Protein AF-0000000079284996 (afdb_homodimer)

Solvent-accessible surface area (backbone atoms only — not comparable to full-atom values): 95114 Å² total; per-residue (Å²): 132,83,78,77,76,72,72,73,71,75,72,60,31,61,70,54,76,62,51,34,72,75,39,81,45,36,42,84,27,94,88,37,58,34,22,36,20,32,66,72,61,72,42,75,44,72,19,29,84,60,35,70,57,39,52,53,51,49,57,68,33,69,66,35,41,53,39,45,48,48,43,57,64,40,41,66,50,53,74,58,47,68,51,85,76,49,47,46,47,47,47,24,48,50,51,49,35,48,50,35,54,68,68,50,50,65,53,66,59,29,47,57,46,34,54,29,44,29,68,38,30,71,75,16,70,48,35,66,65,45,76,40,32,32,67,43,36,49,34,35,35,38,46,48,9,49,51,43,38,49,54,51,46,57,47,44,57,75,36,60,27,14,40,34,50,51,82,41,40,79,66,70,9,62,40,38,38,32,45,38,32,39,22,25,63,36,78,91,70,55,37,59,36,68,32,46,62,41,57,43,69,54,83,64,70,88,41,13,64,52,52,38,47,54,56,51,48,58,31,55,77,62,64,33,55,56,77,31,40,49,20,42,33,26,57,74,47,55,48,40,56,22,81,82,57,5,25,50,39,58,49,36,72,70,25,73,65,39,43,77,42,62,22,52,55,61,48,44,35,49,32,54,50,53,16,48,66,61,37,98,58,66,65,64,62,59,45,50,50,54,35,59,69,37,52,71,29,31,63,53,40,39,52,43,48,54,36,13,57,74,66,70,35,77,92,68,79,79,48,80,61,49,78,92,45,48,63,49,36,53,63,26,50,55,45,47,63,64,38,39,69,29,50,42,54,44,23,38,49,57,41,53,76,52,62,75,59,68,63,54,66,70,57,58,70,51,74,74,78,74,73,79,73,74,78,77,76,76,85,89,82,90,81,81,86,87,76,85,83,78,77,84,83,90,86,81,90,84,90,80,83,90,81,84,88,81,89,80,85,89,81,88,84,93,83,86,91,85,90,77,84,88,85,92,85,93,90,86,88,86,80,83,84,87,81,83,84,80,84,86,83,83,84,85,81,82,87,80,86,85,85,87,89,91,83,90,82,87,81,85,76,84,86,80,88,83,75,89,72,78,87,78,81,73,86,79,77,78,72,77,79,79,76,69,78,78,85,76,82,74,78,78,78,77,74,78,80,78,78,76,79,78,82,43,42,80,50,74,74,55,71,66,56,54,50,32,52,51,27,38,51,54,26,55,55,63,68,33,64,69,50,51,50,46,49,45,40,46,66,57,50,49,53,69,48,47,53,54,43,56,60,62,58,47,82,65,63,45,29,37,49,42,42,58,50,53,47,49,47,52,50,56,56,44,58,34,45,30,33,65,68,58,56,69,70,28,91,50,70,84,72,43,64,68,85,41,71,86,44,29,42,55,80,90,63,42,64,52,53,66,69,42,52,57,58,62,69,41,89,82,66,51,73,67,54,50,52,50,46,52,50,35,51,54,48,21,50,48,42,26,50,54,45,43,64,72,67,50,72,76,80,39,64,66,41,60,37,31,32,61,58,27,73,91,39,40,77,78,49,57,67,64,36,57,51,47,52,23,61,56,64,66,48,63,64,89,40,50,68,59,37,52,54,41,47,56,51,57,46,68,43,72,80,58,73,77,54,70,86,52,58,61,50,51,41,39,50,52,48,43,66,34,53,34,87,87,75,68,41,63,64,33,78,58,54,33,57,53,39,44,51,55,43,15,34,68,64,48,54,54,67,57,57,53,49,51,53,51,45,54,63,51,57,36,91,87,40,75,82,65,49,67,67,56,49,25,20,36,46,21,34,44,39,40,35,59,60,62,68,53,55,74,63,72,58,83,79,52,68,69,58,45,50,51,36,53,48,37,38,53,50,55,53,54,74,73,103,136,80,78,72,78,71,73,72,71,75,74,58,31,62,71,54,75,62,52,32,72,75,39,80,45,34,44,82,27,94,87,36,60,35,21,36,19,32,67,71,62,72,42,75,45,72,19,30,86,58,36,70,57,39,51,54,52,50,57,67,33,69,66,35,42,53,38,43,49,46,40,56,63,38,42,67,47,52,76,54,48,66,51,87,76,46,46,44,48,48,48,25,49,50,52,50,35,46,48,35,53,69,67,52,50,65,53,66,59,29,46,57,48,33,52,30,44,30,68,38,31,71,74,16,70,50,34,65,64,45,78,40,33,34,67,43,34,51,33,36,35,39,45,47,9,49,52,45,37,49,53,51,46,58,46,46,58,74,37,58,27,14,38,35,51,51,80,40,41,78,66,78,7,65,42,38,38,31,45,37,32,39,22,25,63,36,78,92,70,55,36,60,37,69,30,46,61,40,56,43,73,53,86,62,69,89,41,13,64,54,52,37,47,53,54,52,48,57,31,56,78,63,64,34,55,56,77,28,41,49,19,40,32,27,58,74,48,55,48,41,55,22,84,82,58,5,24,50,39,57,49,36,71,70,26,72,67,39,43,75,41,61,19,52,56,61,50,45,35,49,33,53,49,52,16,48,67,64,36,96,60,67,66,64,61,58,45,50,50,54,34,58,70,37,53,69,29,31,66,52,40,40,53,43,49,54,36,13,58,72,66,69,34,76,90,68,80,81,48,78,57,6,35,70,33,48,66,48,36,52,62,26,49,52,46,47,63,64,39,39,67,28,50,42,52,44,23,39,51,58,42,55,74,51,63,74,60,69,62,54,67,70,57,60,73,53,73,72,75,75,73,77,78,78,74,80,72,86,79,90,81,89,79,90,84,90,86,87,87,87,86,89,87,94,89,86,94,87,94,83,95,87,89,86,86,91,85,85,88,82,84,91,83,92,86,90,87,90,86,88,79,87,84,90,85,90,84,84,86,89,84,84,86,87,87,87,90,81,90,81,91,84,92,82,85,88,84,82,80,84,83,82,83,81,84,82,84,79,84,80,82,21,61,57,66,72,71,85,75,71,80,26,66,68,62,74,79,70,77,73,77,81,75,75,77,78,82,74,79,82,78,78,80,75,78,75,80,75,76,74,75,76,77,69,76,78,70,74,77,55,73,67,55,56,51,32,54,50,28,38,53,53,26,56,55,63,68,33,64,70,51,52,50,46,50,44,40,45,66,56,50,49,52,68,48,48,53,54,41,55,61,62,57,46,82,65,64,45,28,36,49,41,41,58,51,54,46,49,47,53,50,57,56,44,58,35,45,31,34,64,69,58,57,70,72,28,89,49,71,85,72,44,64,70,86,42,71,86,45,30,42,55,80,89,63,38,65,53,52,66,70,42,52,57,57,63,69,41,89,82,64,53,74,68,54,48,52,49,49,53,51,37,51,53,48,21,51,49,42,27,50,54,45,43,64,73,68,48,72,74,82,39,65,66,42,62,36,33,32,60,57,28,74,90,39,39,76,77,49,56,68,67,37,56,51,47,51,23,62,58,62,66,47,64,63,89,40,50,68,60,38,52,54,41,48,56,51,56,46,69,44,72,80,57,74,77,56,72,87,52,56,61,50,51,40,38,51,53,47,43,65,35,53,35,88,87,74,68,40,63,66,33,78,56,53,34,57,52,40,45,52,56,45,16,34,68,65,48,56,53,67,54,58,53,49,51,53,51,45,55,63,50,58,34,91,88,38,75,81,66,49,68,66,56,49,24,21,37,44,21,34,44,39,41,35,58,58,61,68,52,56,74,64,74,58,82,81,51,66,69,57,44,50,50,36,55,48,37,37,51,50,56,51,55,73,72,104

Sequence (1634 aa):
MASTSKKDIKRKQLYKKEYTEKWDFIQPSQRGENYARCTLCISDFSIGHSGSYDITQHIETTKHRNIAETKSANRSIRQFMPSNKDYDLIRAETLWTEYVIEHNMPFVSSDEFTDVVKQMFPDSKIASKFSCRRTKTTAIARTLGQQTKDDITHRLRQTRFSLSTEGSSDRGAEEQLYPIVVRYFDENVNRVVGVLLEIATTEKRSTGANIFELLDNALKEKRIPWENCICFSADNASVMMGIHAGVATYVRKQNPDVFVLGCPCHRLHLAAEKGASTLPFTPVDVLIAVFYYLEKSSKRHKELKGVQTLCGTANHKILKHVCTRWLSLEKALNRLLEQWPALLEYFKREAGHGSEKRKNEESSNQPKKQKSNQTKDSESSAAGTSTGRTTTGVHTSSQTKDSESSPAGTSTGVHTSSQTKDSESSPAGTSTGVHTSSRTKDSESSPAGTSTGRTTTGVHTSKSCSGFARAIGAYTRRKLPQIWLPRTLKPSTTSTSKSKPTSKSASKPKPAMKAAAKAEEIHATLADDYNKLYCLFLKQTIPLFTHLNLELQKDEPMVHVLHDKLNGFLKNIMLRFVKPVIIKTSPDLKECQYKDPTNQRPDADLMLGQEVRDFISSPKFSSSQLEEFYMSVRKYFTAVCDYVISTFPLSDELLEHAGVANVNKRLEESFSSVSYFVKRFHFMEDKLDQLEVEFANYQVDDELDSLLEKRADDTWFDISHMKDKASSQLKYQHLPQLMLMILSISHRNAEDERIFSIVRKNATEFRSSLSTSVLSDSLTSKIYWQAAGIPCHSRVLKNNLLLKCKKATVMSNTRKLMASTSKKDIKRKQLYKKEYTEKWDFIQPSQRGENYARCTLCISDFSIGHSGSYDITQHIETTKHRNIAETKSANRSIRQFMPSNKDYDLIRAETLWTEYVIEHNMPFVSSDEFTDVVKQMFPDSKIASKFSCRRTKTTAIARTLGQQTKDDITHRLRQTRFSLSTEGSSDRGAEEQLYPIVVRYFDENVNRVVGVLLEIATTEKRSTGANIFELLDNALKEKRIPWENCICFSADNASVMMGIHAGVATYVRKQNPDVFVLGCPCHRLHLAAEKGASTLPFTPVDVLIAVFYYLEKSSKRHKELKGVQTLCGTANHKILKHVCTRWLSLEKALNRLLEQWPALLEYFKREAGHGSEKRKNEESSNQPKKQKSNQTKDSESSAAGTSTGRTTTGVHTSSQTKDSESSPAGTSTGVHTSSQTKDSESSPAGTSTGVHTSSRTKDSESSPAGTSTGRTTTGVHTSKSCSGFARAIGAYTRRKLPQIWLPRTLKPSTTSTSKSKPTSKSASKPKPAMKAAAKAEEIHATLADDYNKLYCLFLKQTIPLFTHLNLELQKDEPMVHVLHDKLNGFLKNIMLRFVKPVIIKTSPDLKECQYKDPTNQRPDADLMLGQEVRDFISSPKFSSSQLEEFYMSVRKYFTAVCDYVISTFPLSDELLEHAGVANVNKRLEESFSSVSYFVKRFHFMEDKLDQLEVEFANYQVDDELDSLLEKRADDTWFDISHMKDKASSQLKYQHLPQLMLMILSISHRNAEDERIFSIVRKNATEFRSSLSTSVLSDSLTSKIYWQAAGIPCHSRVLKNNLLLKCKKATVMSNTRKL

Organism: Patiria miniata (NCBI:txid46514)

Nearest PDB structures (foldseek):
  4d1q-assembly1_B  TM=6.571E-01  e=6.332E-07  Musca domestica
  8sjd-assembly1_D  TM=6.939E-01  e=1.078E-05  Musca domestica
  4d1q-assembly1_B  TM=6.579E-01  e=2.432E-07  Musca domestica
  8sjd-assembly1_D  TM=6.998E-01  e=2.297E-06  Musca domestica
  8sjd-assembly1_A  TM=6.483E-01  e=4.337E-06  Musca domestica

Structure (mmCIF, N/CA/C/O backbone):
data_AF-0000000079284996-model_v1
#
loop_
_entity.id
_entity.type
_entity.pdbx_description
1 polymer 'DUF4371 domain-containing protein'
#
loop_
_atom_site.group_PDB
_atom_site.id
_atom_site.type_symbol
_atom_site.label_atom_id
_atom_site.label_alt_id
_atom_site.label_comp_id
_atom_site.label_asym_id
_atom_site.label_entity_id
_atom_site.label_seq_id
_atom_site.pdbx_PDB_ins_code
_atom_site.Cartn_x
_atom_site.Cartn_y
_atom_site.Cartn_z
_atom_site.occupancy
_atom_site.B_iso_or_equiv
_atom_site.auth_seq_id
_atom_site.auth_comp_id
_atom_site.auth_asym_id
_atom_site.auth_atom_id
_atom_site.pdbx_PDB_model_num
ATOM 1 N N . MET A 1 1 ? -41.688 -93.688 19.562 1 24.25 1 MET A N 1
ATOM 2 C CA . MET A 1 1 ? -41.906 -92.5 18.734 1 24.25 1 MET A CA 1
ATOM 3 C C . MET A 1 1 ? -41.719 -91.25 19.547 1 24.25 1 MET A C 1
ATOM 5 O O . MET A 1 1 ? -42.531 -91 20.438 1 24.25 1 MET A O 1
ATOM 9 N N . ALA A 1 2 ? -40.562 -90.875 19.859 1 32.09 2 ALA A N 1
ATOM 10 C CA . ALA A 1 2 ? -40.094 -89.875 20.797 1 32.09 2 ALA A CA 1
ATOM 11 C C . ALA A 1 2 ? -40.531 -88.438 20.359 1 32.09 2 ALA A C 1
ATOM 13 O O . ALA A 1 2 ? -40.281 -88.062 19.219 1 32.09 2 ALA A O 1
ATOM 14 N N . SER A 1 3 ? -41.688 -88.062 20.859 1 28.59 3 SER A N 1
ATOM 15 C CA . SER A 1 3 ? -42.406 -86.812 20.562 1 28.59 3 SER A CA 1
ATOM 16 C C . SER A 1 3 ? -41.562 -85.625 20.844 1 28.59 3 SER A C 1
ATOM 18 O O . SER A 1 3 ? -41 -85.438 21.953 1 28.59 3 SER A O 1
ATOM 20 N N . THR A 1 4 ? -40.844 -85.188 19.922 1 33.09 4 THR A N 1
ATOM 21 C CA . THR A 1 4 ? -39.906 -84.062 19.938 1 33.09 4 THR A CA 1
ATOM 22 C C . THR A 1 4 ? -40.656 -82.75 20.281 1 33.09 4 THR A C 1
ATOM 24 O O . THR A 1 4 ? -41.625 -82.375 19.609 1 33.09 4 THR A O 1
ATOM 27 N N . SER A 1 5 ? -40.875 -82.438 21.609 1 28.62 5 SER A N 1
ATOM 28 C CA . SER A 1 5 ? -41.5 -81.312 22.219 1 28.62 5 SER A CA 1
ATOM 29 C C . SER A 1 5 ? -41.062 -80 21.547 1 28.62 5 SER A C 1
ATOM 31 O O . SER A 1 5 ? -39.844 -79.75 21.453 1 28.62 5 SER A O 1
ATOM 33 N N . LYS A 1 6 ? -41.812 -79.625 20.625 1 30.92 6 LYS A N 1
ATOM 34 C CA . LYS A 1 6 ? -41.625 -78.438 19.844 1 30.92 6 LYS A CA 1
ATOM 35 C C . LYS A 1 6 ? -41.562 -77.188 20.734 1 30.92 6 LYS A C 1
ATOM 37 O O . LYS A 1 6 ? -42.5 -76.875 21.469 1 30.92 6 LYS A O 1
ATOM 42 N N . LYS A 1 7 ? -40.438 -76.938 21.469 1 32.69 7 LYS A N 1
ATOM 43 C CA . LYS A 1 7 ? -40.156 -75.688 22.188 1 32.69 7 LYS A CA 1
ATOM 44 C C . LYS A 1 7 ? -40.812 -74.5 21.5 1 32.69 7 LYS A C 1
ATOM 46 O O . LYS A 1 7 ? -40.625 -74.25 20.297 1 32.69 7 LYS A O 1
ATOM 51 N N . ASP A 1 8 ? -42.031 -74.188 21.953 1 32.75 8 ASP A N 1
ATOM 52 C CA . ASP A 1 8 ? -42.781 -73 21.516 1 32.75 8 ASP A CA 1
ATOM 53 C C . ASP A 1 8 ? -41.906 -71.75 21.375 1 32.75 8 ASP A C 1
ATOM 55 O O . ASP A 1 8 ? -41.25 -71.375 22.328 1 32.75 8 ASP A O 1
ATOM 59 N N . ILE A 1 9 ? -41.125 -71.75 20.469 1 41.56 9 ILE A N 1
ATOM 60 C CA . ILE A 1 9 ? -40.281 -70.562 20.156 1 41.56 9 ILE A CA 1
ATOM 61 C C . ILE A 1 9 ? -41.094 -69.312 20.266 1 41.56 9 ILE A C 1
ATOM 63 O O . ILE A 1 9 ? -42.094 -69.125 19.531 1 41.56 9 ILE A O 1
ATOM 67 N N . LYS A 1 10 ? -41.375 -68.875 21.547 1 47.38 10 LYS A N 1
ATOM 68 C CA . LYS A 1 10 ? -42.031 -67.562 21.828 1 47.38 10 LYS A CA 1
ATOM 69 C C . LYS A 1 10 ? -41.625 -66.5 20.797 1 47.38 10 LYS A C 1
ATOM 71 O O . LYS A 1 10 ? -40.438 -66.312 20.562 1 47.38 10 LYS A O 1
ATOM 76 N N . ARG A 1 11 ? -42.406 -66.375 19.906 1 56.38 11 ARG A N 1
ATOM 77 C CA . ARG A 1 11 ? -42.25 -65.438 18.797 1 56.38 11 ARG A CA 1
ATOM 78 C C . ARG A 1 11 ? -42.031 -64 19.312 1 56.38 11 ARG A C 1
ATOM 80 O O . ARG A 1 11 ? -42.844 -63.5 20.078 1 56.38 11 ARG A O 1
ATOM 87 N N . LYS A 1 12 ? -40.812 -63.594 19.422 1 67.88 12 LYS A N 1
ATOM 88 C CA . LYS A 1 12 ? -40.469 -62.219 19.781 1 67.88 12 LYS A CA 1
ATOM 89 C C . LYS A 1 12 ? -41.188 -61.219 18.891 1 67.88 12 LYS A C 1
ATOM 91 O O . LYS A 1 12 ? -41.281 -61.406 17.672 1 67.88 12 LYS A O 1
ATOM 96 N N . GLN A 1 13 ? -42 -60.344 19.562 1 75.5 13 GLN A N 1
ATOM 97 C CA . GLN A 1 13 ? -42.781 -59.375 18.812 1 75.5 13 GLN A CA 1
ATOM 98 C C . GLN A 1 13 ? -41.844 -58.438 18.016 1 75.5 13 GLN A C 1
ATOM 100 O O . GLN A 1 13 ? -40.75 -58.125 18.469 1 75.5 13 GLN A O 1
ATOM 105 N N . LEU A 1 14 ? -42.219 -58.188 16.719 1 78.75 14 LEU A N 1
ATOM 106 C CA . LEU A 1 14 ? -41.469 -57.312 15.82 1 78.75 14 LEU A CA 1
ATOM 107 C C . LEU A 1 14 ? -42.031 -55.875 15.859 1 78.75 14 LEU A C 1
ATOM 109 O O . LEU A 1 14 ? -43.219 -55.688 16.188 1 78.75 14 LEU A O 1
ATOM 113 N N . TYR A 1 15 ? -41.219 -54.844 15.617 1 81.12 15 TYR A N 1
ATOM 114 C CA . TYR A 1 15 ? -41.656 -53.469 15.586 1 81.12 15 TYR A CA 1
ATOM 115 C C . TYR A 1 15 ? -42.719 -53.219 14.531 1 81.12 15 TYR A C 1
ATOM 117 O O . TYR A 1 15 ? -42.594 -53.719 13.398 1 81.12 15 TYR A O 1
ATOM 125 N N . LYS A 1 16 ? -43.812 -52.562 14.867 1 82.19 16 LYS A N 1
ATOM 126 C CA . LYS A 1 16 ? -44.875 -52.25 13.953 1 82.19 16 LYS A CA 1
ATOM 127 C C . LYS A 1 16 ? -44.969 -50.75 13.703 1 82.19 16 LYS A C 1
ATOM 129 O O . LYS A 1 16 ? -44.719 -49.938 14.609 1 82.19 16 LYS A O 1
ATOM 134 N N . LYS A 1 17 ? -45.281 -50.375 12.523 1 78.44 17 LYS A N 1
ATOM 135 C CA . LYS A 1 17 ? -45.375 -48.969 12.125 1 78.44 17 LYS A CA 1
ATOM 136 C C . LYS A 1 17 ? -46.406 -48.25 12.977 1 78.44 17 LYS A C 1
ATOM 138 O O . LYS A 1 17 ? -46.312 -47.031 13.195 1 78.44 17 LYS A O 1
ATOM 143 N N . GLU A 1 18 ? -47.281 -48.906 13.562 1 80.44 18 GLU A N 1
ATOM 144 C CA . GLU A 1 18 ? -48.344 -48.344 14.383 1 80.44 18 GLU A CA 1
ATOM 145 C C . GLU A 1 18 ? -47.781 -47.75 15.68 1 80.44 18 GLU A C 1
ATOM 147 O O . GLU A 1 18 ? -48.375 -46.844 16.266 1 80.44 18 GLU A O 1
ATOM 152 N N . TYR A 1 19 ? -46.625 -48.281 16.109 1 81.94 19 TYR A N 1
ATOM 153 C CA . TYR A 1 19 ? -46.031 -47.781 17.344 1 81.94 19 TYR A CA 1
ATOM 154 C C . TYR A 1 19 ? -45.5 -46.344 17.156 1 81.94 19 TYR A C 1
ATOM 156 O O . TYR A 1 19 ? -45.688 -45.5 18.047 1 81.94 19 TYR A O 1
ATOM 164 N N . THR A 1 20 ? -45.062 -46.094 15.938 1 79.69 20 THR A N 1
ATOM 165 C CA . THR A 1 20 ? -44.594 -44.75 15.633 1 79.69 20 THR A CA 1
ATOM 166 C C . THR A 1 20 ? -45.781 -43.781 15.461 1 79.69 20 THR A C 1
ATOM 168 O O . THR A 1 20 ? -45.688 -42.594 15.789 1 79.69 20 THR A O 1
ATOM 171 N N . GLU A 1 21 ? -46.844 -44.219 15.055 1 79.5 21 GLU A N 1
ATOM 172 C CA . GLU A 1 21 ? -48.062 -43.406 14.898 1 79.5 21 GLU A CA 1
ATOM 173 C C . GLU A 1 21 ? -48.688 -43.062 16.25 1 79.5 21 GLU A C 1
ATOM 175 O O . GLU A 1 21 ? -49.188 -41.969 16.453 1 79.5 21 GLU A O 1
ATOM 180 N N . LYS A 1 22 ? -48.656 -43.969 17.188 1 81.25 22 LYS A N 1
ATOM 181 C CA . LYS A 1 22 ? -49.281 -43.781 18.5 1 81.25 22 LYS A CA 1
ATOM 182 C C . LYS A 1 22 ? -48.375 -42.969 19.422 1 81.25 22 LYS A C 1
ATOM 184 O O . LYS A 1 22 ? -48.844 -42.156 20.219 1 81.25 22 LYS A O 1
ATOM 189 N N . TRP A 1 23 ? -47.094 -43.219 19.469 1 77.81 23 TRP A N 1
ATOM 190 C CA . TRP A 1 23 ? -46.062 -42.5 20.203 1 77.81 23 TRP A CA 1
ATOM 191 C C . TRP A 1 23 ? -45.031 -41.906 19.25 1 77.81 23 TRP A C 1
ATOM 193 O O . TRP A 1 23 ? -44.156 -42.625 18.766 1 77.81 23 TRP A O 1
ATOM 203 N N . ASP A 1 24 ? -45.188 -40.594 18.906 1 76.06 24 ASP A N 1
ATOM 204 C CA . ASP A 1 24 ? -44.406 -39.938 17.875 1 76.06 24 ASP A CA 1
ATOM 205 C C . ASP A 1 24 ? -42.906 -39.969 18.203 1 76.06 24 ASP A C 1
ATOM 207 O O . ASP A 1 24 ? -42.062 -39.781 17.328 1 76.06 24 ASP A O 1
ATOM 211 N N . PHE A 1 25 ? -42.594 -40.375 19.328 1 77.12 25 PHE A N 1
ATOM 212 C CA . PHE A 1 25 ? -41.188 -40.375 19.734 1 77.12 25 PHE A CA 1
ATOM 213 C C . PHE A 1 25 ? -40.656 -41.812 19.719 1 77.12 25 PHE A C 1
ATOM 215 O O . PHE A 1 25 ? -39.5 -42.031 20.078 1 77.12 25 PHE A O 1
ATOM 222 N N . ILE A 1 26 ? -41.312 -42.719 19.219 1 81.62 26 ILE A N 1
ATOM 223 C CA . ILE A 1 26 ? -40.844 -44.094 19.125 1 81.62 26 ILE A CA 1
ATOM 224 C C . ILE A 1 26 ? -40.594 -44.438 17.656 1 81.62 26 ILE A C 1
ATOM 226 O O . ILE A 1 26 ? -41.469 -44.25 16.812 1 81.62 26 ILE A O 1
ATOM 230 N N . GLN A 1 27 ? -39.344 -44.875 17.328 1 82.44 27 GLN A N 1
ATOM 231 C CA . GLN A 1 27 ? -38.906 -45.25 15.992 1 82.44 27 GLN A CA 1
ATOM 232 C C . GLN A 1 27 ? -38.312 -46.656 15.984 1 82.44 27 GLN A C 1
ATOM 234 O O . GLN A 1 27 ? -37.938 -47.156 17.047 1 82.44 27 GLN A O 1
ATOM 239 N N . PRO A 1 28 ? -38.25 -47.156 14.852 1 82.31 28 PRO A N 1
ATOM 240 C CA . PRO A 1 28 ? -37.562 -48.438 14.766 1 82.31 28 PRO A CA 1
ATOM 241 C C . PRO A 1 28 ? -36.094 -48.344 15.18 1 82.31 28 PRO A C 1
ATOM 243 O O . PRO A 1 28 ? -35.438 -47.344 14.898 1 82.31 28 PRO A O 1
ATOM 246 N N . SER A 1 29 ? -35.562 -49.281 15.938 1 78.38 29 SER A N 1
ATOM 247 C CA . SER A 1 29 ? -34.156 -49.344 16.391 1 78.38 29 SER A CA 1
ATOM 248 C C . SER A 1 29 ? -33.281 -50.031 15.383 1 78.38 29 SER A C 1
ATOM 250 O O . SER A 1 29 ? -33.719 -50.969 14.703 1 78.38 29 SER A O 1
ATOM 252 N N . GLN A 1 30 ? -32.031 -49.656 15.242 1 72.31 30 GLN A N 1
ATOM 253 C CA . GLN A 1 30 ? -31.047 -50.281 14.383 1 72.31 30 GLN A CA 1
ATOM 254 C C . GLN A 1 30 ? -30.531 -51.562 15.023 1 72.31 30 GLN A C 1
ATOM 256 O O . GLN A 1 30 ? -29.859 -52.375 14.367 1 72.31 30 GLN A O 1
ATOM 261 N N . ARG A 1 31 ? -30.922 -51.812 16.25 1 79.69 31 ARG A N 1
ATOM 262 C CA . ARG A 1 31 ? -30.406 -53 16.938 1 79.69 31 ARG A CA 1
ATOM 263 C C . ARG A 1 31 ? -31.156 -54.25 16.516 1 79.69 31 ARG A C 1
ATOM 265 O O . ARG A 1 31 ? -30.688 -55.375 16.734 1 79.69 31 ARG A O 1
ATOM 272 N N . GLY A 1 32 ? -32.312 -54.125 15.953 1 77.94 32 GLY A N 1
ATOM 273 C CA . GLY A 1 32 ? -33.062 -55.281 15.492 1 77.94 32 GLY A CA 1
ATOM 274 C C . GLY A 1 32 ? -34.562 -55.031 15.406 1 77.94 32 GLY A C 1
ATOM 275 O O . GLY A 1 32 ? -35.062 -54 15.852 1 77.94 32 GLY A O 1
ATOM 276 N N . GLU A 1 33 ? -35.281 -55.969 14.844 1 79.62 33 GLU A N 1
ATOM 277 C CA . GLU A 1 33 ? -36.719 -55.812 14.57 1 79.62 33 GLU A CA 1
ATOM 278 C C . GLU A 1 33 ? -37.531 -55.969 15.844 1 79.62 33 GLU A C 1
ATOM 280 O O . GLU A 1 33 ? -38.719 -55.594 15.883 1 79.62 33 GLU A O 1
ATOM 285 N N . ASN A 1 34 ? -36.906 -56.469 16.922 1 83.75 34 ASN A N 1
ATOM 286 C CA . ASN A 1 34 ? -37.594 -56.625 18.188 1 83.75 34 ASN A CA 1
ATOM 287 C C . ASN A 1 34 ? -37.25 -55.5 19.172 1 83.75 34 ASN A C 1
ATOM 289 O O . ASN A 1 34 ? -37.531 -55.594 20.359 1 83.75 34 ASN A O 1
ATOM 293 N N . TYR A 1 35 ? -36.625 -54.469 18.734 1 84.38 35 TYR A N 1
ATOM 294 C CA . TYR A 1 35 ? -36.25 -53.312 19.547 1 84.38 35 TYR A CA 1
ATOM 295 C C . TYR A 1 35 ? -36.906 -52.062 19 1 84.38 35 TYR A C 1
ATOM 297 O O . TYR A 1 35 ? -37.156 -51.938 17.797 1 84.38 35 TYR A O 1
ATOM 305 N N . ALA A 1 36 ? -37.25 -51.094 19.859 1 87 36 ALA A N 1
ATOM 306 C CA . ALA A 1 36 ? -37.719 -49.75 19.531 1 87 36 ALA A CA 1
ATOM 307 C C . ALA A 1 36 ? -36.781 -48.688 20.125 1 87 36 ALA A C 1
ATOM 309 O O . ALA A 1 36 ? -36.125 -48.938 21.141 1 87 36 ALA A O 1
ATOM 310 N N . ARG A 1 37 ? -36.625 -47.656 19.406 1 83.56 37 ARG A N 1
ATOM 311 C CA . ARG A 1 37 ? -35.812 -46.531 19.828 1 83.56 37 ARG A CA 1
ATOM 312 C C . ARG A 1 37 ? -36.688 -45.344 20.219 1 83.56 37 ARG A C 1
ATOM 314 O O . ARG A 1 37 ? -37.562 -44.938 19.438 1 83.56 37 ARG A O 1
ATOM 321 N N . CYS A 1 38 ? -36.5 -44.781 21.422 1 79.81 38 CYS A N 1
ATOM 322 C CA . CYS A 1 38 ? -37.188 -43.594 21.859 1 79.81 38 CYS A CA 1
ATOM 323 C C . CYS A 1 38 ? -36.375 -42.344 21.516 1 79.81 38 CYS A C 1
ATOM 325 O O . CYS A 1 38 ? -35.219 -42.219 21.969 1 79.81 38 CYS A O 1
ATOM 327 N N . THR A 1 39 ? -36.969 -41.5 20.703 1 78.31 39 THR A N 1
ATOM 328 C CA . THR A 1 39 ? -36.25 -40.312 20.25 1 78.31 39 THR A CA 1
ATOM 329 C C . THR A 1 39 ? -36.188 -39.25 21.359 1 78.31 39 THR A C 1
ATOM 331 O O . THR A 1 39 ? -35.406 -38.312 21.281 1 78.31 39 THR A O 1
ATOM 334 N N . LEU A 1 40 ? -36.844 -39.312 22.375 1 73.94 40 LEU A N 1
ATOM 335 C CA . LEU A 1 40 ? -36.844 -38.375 23.516 1 73.94 40 LEU A CA 1
ATOM 336 C C . LEU A 1 40 ? -35.719 -38.719 24.484 1 73.94 40 LEU A C 1
ATOM 338 O O . LEU A 1 40 ? -34.938 -37.844 24.875 1 73.94 40 LEU A O 1
ATOM 342 N N . CYS A 1 41 ? -35.531 -39.875 24.875 1 72.69 41 CYS A N 1
ATOM 343 C CA . CYS A 1 41 ? -34.469 -40.25 25.828 1 72.69 41 CYS A CA 1
ATOM 344 C C . CYS A 1 41 ? -33.312 -40.969 25.109 1 72.69 41 CYS A C 1
ATOM 346 O O . CYS A 1 41 ? -32.375 -41.406 25.766 1 72.69 41 CYS A O 1
ATOM 348 N N . ILE A 1 42 ? -33.312 -40.906 23.734 1 74.12 42 ILE A N 1
ATOM 349 C CA . ILE A 1 42 ? -32.312 -41.469 22.812 1 74.12 42 ILE A CA 1
ATOM 350 C C . ILE A 1 42 ? -31.875 -42.844 23.344 1 74.12 42 ILE A C 1
ATOM 352 O O . ILE A 1 42 ? -30.672 -43.094 23.469 1 74.12 42 ILE A O 1
ATOM 356 N N . SER A 1 43 ? -32.781 -43.719 23.594 1 79.25 43 SER A N 1
ATOM 357 C CA . SER A 1 43 ? -32.5 -45.031 24.078 1 79.25 43 SER A CA 1
ATOM 358 C C . SER A 1 43 ? -33.188 -46.125 23.234 1 79.25 43 SER A C 1
ATOM 360 O O . SER A 1 43 ? -34.312 -45.906 22.766 1 79.25 43 SER A O 1
ATOM 362 N N . ASP A 1 44 ? -32.406 -47.188 22.922 1 83.94 44 ASP A N 1
ATOM 363 C CA . ASP A 1 44 ? -32.969 -48.375 22.297 1 83.94 44 ASP A CA 1
ATOM 364 C C . ASP A 1 44 ? -33.406 -49.406 23.344 1 83.94 44 ASP A C 1
ATOM 366 O O . ASP A 1 44 ? -32.688 -49.656 24.297 1 83.94 44 ASP A O 1
ATOM 370 N N . PHE A 1 45 ? -34.656 -49.844 23.281 1 85.19 45 PHE A N 1
ATOM 371 C CA . PHE A 1 45 ? -35.125 -50.812 24.25 1 85.19 45 PHE A CA 1
ATOM 372 C C . PHE A 1 45 ? -35.875 -51.938 23.547 1 85.19 45 PHE A C 1
ATOM 374 O O . PHE A 1 45 ? -36.375 -51.781 22.453 1 85.19 45 PHE A O 1
ATOM 381 N N . SER A 1 46 ? -35.844 -53.219 24.156 1 84.19 46 SER A N 1
ATOM 382 C CA . SER A 1 46 ? -36.438 -54.406 23.562 1 84.19 46 SER A CA 1
ATOM 383 C C . SER A 1 46 ? -37.969 -54.375 23.672 1 84.19 46 SER A C 1
ATOM 385 O O . SER A 1 46 ? -38.5 -54.062 24.75 1 84.19 46 SER A O 1
ATOM 387 N N . ILE A 1 47 ? -38.656 -54.562 22.562 1 84.62 47 ILE A N 1
ATOM 388 C CA . ILE A 1 47 ? -40.125 -54.625 22.562 1 84.62 47 ILE A CA 1
ATOM 389 C C . ILE A 1 47 ? -40.562 -56.094 22.312 1 84.62 47 ILE A C 1
ATOM 391 O O . ILE A 1 47 ? -41.719 -56.344 21.953 1 84.62 47 ILE A O 1
ATOM 395 N N . GLY A 1 48 ? -39.625 -57.094 22.453 1 81.75 48 GLY A N 1
ATOM 396 C CA . GLY A 1 48 ? -39.812 -58.5 22.109 1 81.75 48 GLY A CA 1
ATOM 397 C C . GLY A 1 48 ? -40.844 -59.188 23 1 81.75 48 GLY A C 1
ATOM 398 O O . GLY A 1 48 ? -41.375 -60.219 22.609 1 81.75 48 GLY A O 1
ATOM 399 N N . HIS A 1 49 ? -41.062 -58.625 24.234 1 79.94 49 HIS A N 1
ATOM 400 C CA . HIS A 1 49 ? -42 -59.312 25.141 1 79.94 49 HIS A CA 1
ATOM 401 C C . HIS A 1 49 ? -43.438 -59.031 24.766 1 79.94 49 HIS A C 1
ATOM 403 O O . HIS A 1 49 ? -44.219 -59.969 24.484 1 79.94 49 HIS A O 1
ATOM 409 N N . SER A 1 50 ? -43.938 -57.719 24.922 1 77.62 50 SER A N 1
ATOM 410 C CA . SER A 1 50 ? -45.344 -57.469 24.703 1 77.62 50 SER A CA 1
ATOM 411 C C . SER A 1 50 ? -45.562 -56.281 23.766 1 77.62 50 SER A C 1
ATOM 413 O O . SER A 1 50 ? -46.656 -55.719 23.703 1 77.62 50 SER A O 1
ATOM 415 N N . GLY A 1 51 ? -44.625 -55.938 22.969 1 80.38 51 GLY A N 1
ATOM 416 C CA . GLY A 1 51 ? -44.688 -54.906 21.969 1 80.38 51 GLY A CA 1
ATOM 417 C C . GLY A 1 51 ? -45.156 -53.562 22.531 1 80.38 51 GLY A C 1
ATOM 418 O O . GLY A 1 51 ? -44.375 -52.875 23.188 1 80.38 51 GLY A O 1
ATOM 419 N N . SER A 1 52 ? -46.5 -53.25 22.422 1 80.12 52 SER A N 1
ATOM 420 C CA . SER A 1 52 ? -47.062 -51.969 22.844 1 80.12 52 SER A CA 1
ATOM 421 C C . SER A 1 52 ? -46.938 -51.781 24.359 1 80.12 52 SER A C 1
ATOM 423 O O . SER A 1 52 ? -46.719 -50.656 24.828 1 80.12 52 SER A O 1
ATOM 425 N N . TYR A 1 53 ? -47.031 -52.812 25.141 1 82.25 53 TYR A N 1
ATOM 426 C CA . TYR A 1 53 ? -46.938 -52.719 26.594 1 82.25 53 TYR A CA 1
ATOM 427 C C . TYR A 1 53 ? -45.5 -52.406 27.016 1 82.25 53 TYR A C 1
ATOM 429 O O . TYR A 1 53 ? -45.281 -51.625 27.938 1 82.25 53 TYR A O 1
ATOM 437 N N . ASP A 1 54 ? -44.406 -52.969 26.312 1 84.06 54 ASP A N 1
ATOM 438 C CA . ASP A 1 54 ? -43 -52.625 26.594 1 84.06 54 ASP A CA 1
ATOM 439 C C . ASP A 1 54 ? -42.75 -51.156 26.344 1 84.06 54 ASP A C 1
ATOM 441 O O . ASP A 1 54 ? -41.969 -50.531 27.094 1 84.06 54 ASP A O 1
ATOM 445 N N . ILE A 1 55 ? -43.406 -50.562 25.312 1 84.25 55 ILE A N 1
ATOM 446 C CA . ILE A 1 55 ? -43.281 -49.125 25.016 1 84.25 55 ILE A CA 1
ATOM 447 C C . ILE A 1 55 ? -43.906 -48.312 26.125 1 84.25 55 ILE A C 1
ATOM 449 O O . ILE A 1 55 ? -43.312 -47.344 26.594 1 84.25 55 ILE A O 1
ATOM 453 N N . THR A 1 56 ? -45.062 -48.688 26.578 1 83.69 56 THR A N 1
ATOM 454 C CA . THR A 1 56 ? -45.75 -47.969 27.672 1 83.69 56 THR A CA 1
ATOM 455 C C . THR A 1 56 ? -44.938 -48.062 28.953 1 83.69 56 THR A C 1
ATOM 457 O O . THR A 1 56 ? -44.844 -47.062 29.703 1 83.69 56 THR A O 1
ATOM 460 N N . GLN A 1 57 ? -44.312 -49.25 29.219 1 82.44 57 GLN A N 1
ATOM 461 C CA . GLN A 1 57 ? -43.469 -49.375 30.391 1 82.44 57 GLN A CA 1
ATOM 462 C C . GLN A 1 57 ? -42.25 -48.469 30.281 1 82.44 57 GLN A C 1
ATOM 464 O O . GLN A 1 57 ? -41.812 -47.875 31.281 1 82.44 57 GLN A O 1
ATOM 469 N N . HIS A 1 58 ? -41.594 -48.344 29.062 1 82.44 58 HIS A N 1
ATOM 470 C CA . HIS A 1 58 ? -40.469 -47.438 28.844 1 82.44 58 HIS A CA 1
ATOM 471 C C . HIS A 1 58 ? -40.875 -46 29.156 1 82.44 58 HIS A C 1
ATOM 473 O O . HIS A 1 58 ? -40.125 -45.281 29.812 1 82.44 58 HIS A O 1
ATOM 479 N N . ILE A 1 59 ? -42.031 -45.562 28.703 1 79.56 59 ILE A N 1
ATOM 480 C CA . ILE A 1 59 ? -42.531 -44.188 28.906 1 79.56 59 ILE A CA 1
ATOM 481 C C . ILE A 1 59 ? -42.688 -43.906 30.391 1 79.56 59 ILE A C 1
ATOM 483 O O . ILE A 1 59 ? -42.5 -42.781 30.844 1 79.56 59 ILE A O 1
ATOM 487 N N . GLU A 1 60 ? -42.906 -44.906 31.125 1 77.75 60 GLU A N 1
ATOM 488 C CA . GLU A 1 60 ? -43.156 -44.719 32.562 1 77.75 60 GLU A CA 1
ATOM 489 C C . GLU A 1 60 ? -41.875 -44.781 33.344 1 77.75 60 GLU A C 1
ATOM 491 O O . GLU A 1 60 ? -41.875 -44.562 34.562 1 77.75 60 GLU A O 1
ATOM 496 N N . THR A 1 61 ? -40.812 -45.188 32.656 1 78.06 61 THR A N 1
ATOM 497 C CA . THR A 1 61 ? -39.531 -45.2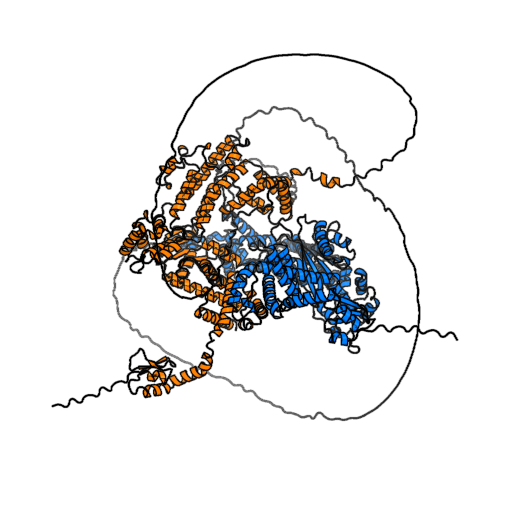5 33.375 1 78.06 61 THR A CA 1
ATOM 498 C C . THR A 1 61 ? -39.156 -43.844 33.844 1 78.06 61 THR A C 1
ATOM 500 O O . THR A 1 61 ? -39.5 -42.844 33.219 1 78.06 61 THR A O 1
ATOM 503 N N . THR A 1 62 ? -38.375 -43.656 34.938 1 73.56 62 THR A N 1
ATOM 504 C CA . THR A 1 62 ? -37.938 -42.375 35.531 1 73.56 62 THR A CA 1
ATOM 505 C C . THR A 1 62 ? -37.031 -41.625 34.562 1 73.56 62 THR A C 1
ATOM 507 O O . THR A 1 62 ? -37.125 -40.406 34.469 1 73.56 62 THR A O 1
ATOM 510 N N . LYS A 1 63 ? -36.25 -42.344 33.781 1 69.88 63 LYS A N 1
ATOM 511 C CA . LYS A 1 63 ? -35.344 -41.688 32.844 1 69.88 63 LYS A CA 1
ATOM 512 C C . LYS A 1 63 ? -36.125 -41.062 31.688 1 69.88 63 LYS A C 1
ATOM 514 O O . LYS A 1 63 ? -35.844 -39.906 31.297 1 69.88 63 LYS A O 1
ATOM 519 N N . HIS A 1 64 ? -37 -41.688 31.172 1 73.31 64 HIS A N 1
ATOM 520 C CA . HIS A 1 64 ? -37.812 -41.125 30.094 1 73.31 64 HIS A CA 1
ATOM 521 C C . HIS A 1 64 ? -38.656 -39.938 30.594 1 73.31 64 HIS A C 1
ATOM 523 O O . HIS A 1 64 ? -38.719 -38.906 29.953 1 73.31 64 HIS A O 1
ATOM 529 N N . ARG A 1 65 ? -39.25 -40.062 31.719 1 73.19 65 ARG A N 1
ATOM 530 C CA . ARG A 1 65 ? -40.125 -39.031 32.281 1 73.19 65 ARG A CA 1
ATOM 531 C C . ARG A 1 65 ? -39.312 -37.781 32.625 1 73.19 65 ARG A C 1
ATOM 533 O O . ARG A 1 65 ? -39.75 -36.656 32.344 1 73.19 65 ARG A O 1
ATOM 540 N N . ASN A 1 66 ? -38.125 -37.906 33.188 1 66.81 66 ASN A N 1
ATOM 541 C CA . ASN A 1 66 ? -37.312 -36.75 33.5 1 66.81 66 ASN A CA 1
ATOM 542 C C . ASN A 1 66 ? -36.875 -36.031 32.219 1 66.81 66 ASN A C 1
ATOM 544 O O . ASN A 1 66 ? -36.875 -34.781 32.156 1 66.81 66 ASN A O 1
ATOM 548 N N . ILE A 1 67 ? -36.562 -36.781 31.203 1 65.56 67 ILE A N 1
ATOM 549 C CA . ILE A 1 67 ? -36.125 -36.156 29.953 1 65.56 67 ILE A CA 1
ATOM 550 C C . ILE A 1 67 ? -37.344 -35.594 29.219 1 65.56 67 ILE A C 1
ATOM 552 O O . ILE A 1 67 ? -37.281 -34.5 28.641 1 65.56 67 ILE A O 1
ATOM 556 N N . ALA A 1 68 ? -38.312 -36.281 29.219 1 63.84 68 ALA A N 1
ATOM 557 C CA . ALA A 1 68 ? -39.531 -35.781 28.609 1 63.84 68 ALA A CA 1
ATOM 558 C C . ALA A 1 68 ? -40.062 -34.531 29.328 1 63.84 68 ALA A C 1
ATOM 560 O O . ALA A 1 68 ? -40.531 -33.594 28.688 1 63.84 68 ALA A O 1
ATOM 561 N N . GLU A 1 69 ? -40.062 -34.5 30.641 1 61.66 69 GLU A N 1
ATOM 562 C CA . GLU A 1 69 ? -40.438 -33.312 31.406 1 61.66 69 GLU A CA 1
ATOM 563 C C . GLU A 1 69 ? -39.438 -32.188 31.188 1 61.66 69 GLU A C 1
ATOM 565 O O . GLU A 1 69 ? -39.812 -31.016 31.078 1 61.66 69 GLU A O 1
ATOM 570 N N . THR A 1 70 ? -38.156 -32.438 31.188 1 52.44 70 THR A N 1
ATOM 571 C CA . THR A 1 70 ? -37.188 -31.406 30.859 1 52.44 70 THR A CA 1
ATOM 572 C C . THR A 1 70 ? -37.312 -30.969 29.391 1 52.44 70 THR A C 1
ATOM 574 O O . THR A 1 70 ? -37.219 -29.781 29.078 1 52.44 70 THR A O 1
ATOM 577 N N . LYS A 1 71 ? -37.5 -31.812 28.5 1 47.53 71 LYS A N 1
ATOM 578 C CA . LYS A 1 71 ? -37.781 -31.453 27.109 1 47.53 71 LYS A CA 1
ATOM 579 C C . LYS A 1 71 ? -39.156 -30.797 26.969 1 47.53 71 LYS A C 1
ATOM 581 O O . LYS A 1 71 ? -39.344 -29.891 26.156 1 47.53 71 LYS A O 1
ATOM 586 N N . SER A 1 72 ? -40.125 -31.281 27.5 1 45.12 72 SER A N 1
ATOM 587 C CA . SER A 1 72 ? -41.406 -30.578 27.531 1 45.12 72 SER A CA 1
ATOM 588 C C . SER A 1 72 ? -41.312 -29.25 28.281 1 45.12 72 SER A C 1
ATOM 590 O O . SER A 1 72 ? -41.938 -28.266 27.906 1 45.12 72 SER A O 1
ATOM 592 N N . ALA A 1 73 ? -40.719 -29.188 29.5 1 39.28 73 ALA A N 1
ATOM 593 C CA . ALA A 1 73 ? -40.406 -27.891 30.109 1 39.28 73 ALA A CA 1
ATOM 594 C C . ALA A 1 73 ? -39.406 -27.109 29.266 1 39.28 73 ALA A C 1
ATOM 596 O O . ALA A 1 73 ? -39.469 -25.891 29.188 1 39.28 73 ALA A O 1
ATOM 597 N N . ASN A 1 74 ? -38.375 -27.703 28.688 1 34.66 74 ASN A N 1
ATOM 598 C CA . ASN A 1 74 ? -37.531 -27.062 27.688 1 34.66 74 ASN A CA 1
ATOM 599 C C . ASN A 1 74 ? -38.188 -27 26.328 1 34.66 74 ASN A C 1
ATOM 601 O O . ASN A 1 74 ? -37.625 -26.484 25.359 1 34.66 74 ASN A O 1
ATOM 605 N N . ARG A 1 75 ? -39.188 -27.703 25.859 1 34.75 75 ARG A N 1
ATOM 606 C CA . ARG A 1 75 ? -40.062 -27.422 24.734 1 34.75 75 ARG A CA 1
ATOM 607 C C . ARG A 1 75 ? -40.5 -25.953 24.719 1 34.75 75 ARG A C 1
ATOM 609 O O . ARG A 1 75 ? -40.906 -25.438 23.672 1 34.75 75 ARG A O 1
ATOM 616 N N . SER A 1 76 ? -40.719 -25.391 25.859 1 32.28 76 SER A N 1
ATOM 617 C CA . SER A 1 76 ? -40.875 -23.938 25.875 1 32.28 76 SER A CA 1
ATOM 618 C C . SER A 1 76 ? -39.594 -23.25 25.391 1 32.28 76 SER A C 1
ATOM 620 O O . SER A 1 76 ? -39.625 -22.109 24.922 1 32.28 76 SER A O 1
ATOM 622 N N . ILE A 1 77 ? -38.406 -23.844 25.531 1 29.92 77 ILE A N 1
ATOM 623 C CA . ILE A 1 77 ? -37.188 -23.328 24.906 1 29.92 77 ILE A CA 1
ATOM 624 C C . ILE A 1 77 ? -37.125 -23.828 23.453 1 29.92 77 ILE A C 1
ATOM 626 O O . ILE A 1 77 ? -36.406 -23.234 22.641 1 29.92 77 ILE A O 1
ATOM 630 N N . ARG A 1 78 ? -37.438 -24.984 22.891 1 32.84 78 ARG A N 1
ATOM 631 C CA . ARG A 1 78 ? -37.469 -25.344 21.484 1 32.84 78 ARG A CA 1
ATOM 632 C C . ARG A 1 78 ? -38.438 -24.438 20.703 1 32.84 78 ARG A C 1
ATOM 634 O O . ARG A 1 78 ? -38.438 -24.422 19.484 1 32.84 78 ARG A O 1
ATOM 641 N N . GLN A 1 79 ? -39.5 -24.031 21.078 1 32.19 79 GLN A N 1
ATOM 642 C CA . GLN A 1 79 ? -40.219 -22.875 20.578 1 32.19 79 GLN A CA 1
ATOM 643 C C . GLN A 1 79 ? -39.312 -21.656 20.453 1 32.19 79 GLN A C 1
ATOM 645 O O . GLN A 1 79 ? -39.719 -20.625 19.922 1 32.19 79 GLN A O 1
ATOM 650 N N . PHE A 1 80 ? -38.281 -21.703 21.141 1 29.77 80 PHE A N 1
ATOM 651 C CA . PHE A 1 80 ? -37.125 -20.875 20.859 1 29.77 80 PHE A CA 1
ATOM 652 C C . PHE A 1 80 ? -36.25 -21.516 19.797 1 29.77 80 PHE A C 1
ATOM 654 O O . PHE A 1 80 ? -35.031 -21.281 19.766 1 29.77 80 PHE A O 1
ATOM 661 N N . MET A 1 81 ? -36.531 -22.656 19.203 1 33.47 81 MET A N 1
ATOM 662 C CA . MET A 1 81 ? -35.812 -23 17.969 1 33.47 81 MET A CA 1
ATOM 663 C C . MET A 1 81 ? -35.938 -21.859 16.953 1 33.47 81 MET A C 1
ATOM 665 O O . MET A 1 81 ? -37.031 -21.438 16.594 1 33.47 81 MET A O 1
ATOM 669 N N . PRO A 1 82 ? -34.938 -21.141 16.797 1 35.53 82 PRO A N 1
ATOM 670 C CA . PRO A 1 82 ? -35.125 -19.969 15.945 1 35.53 82 PRO A CA 1
ATOM 671 C C . PRO A 1 82 ? -35.75 -20.328 14.594 1 35.53 82 PRO A C 1
ATOM 673 O O . PRO A 1 82 ? -35.375 -21.312 13.969 1 35.53 82 PRO A O 1
ATOM 676 N N . SER A 1 83 ? -37.094 -20.438 14.344 1 36.78 83 SER A N 1
ATOM 677 C CA . SER A 1 83 ? -37.781 -20.469 13.055 1 36.78 83 SER A CA 1
ATOM 678 C C . SER A 1 83 ? -36.844 -20.062 11.922 1 36.78 83 SER A C 1
ATOM 680 O O . SER A 1 83 ? -35.812 -19.422 12.156 1 36.78 83 SER A O 1
ATOM 682 N N . ASN A 1 84 ? -37.094 -20.688 10.656 1 44.41 84 ASN A N 1
ATOM 683 C CA . ASN A 1 84 ? -36.438 -20.297 9.414 1 44.41 84 ASN A CA 1
ATOM 684 C C . ASN A 1 84 ? -36 -18.844 9.43 1 44.41 84 ASN A C 1
ATOM 686 O O . ASN A 1 84 ? -35.125 -18.438 8.68 1 44.41 84 ASN A O 1
ATOM 690 N N . LYS A 1 85 ? -36.875 -18.031 10.062 1 49.66 85 LYS A N 1
ATOM 691 C CA . LYS A 1 85 ? -36.719 -16.594 10.258 1 49.66 85 LYS A CA 1
ATOM 692 C C . LYS A 1 85 ? -35.438 -16.281 11.023 1 49.66 85 LYS A C 1
ATOM 694 O O . LYS A 1 85 ? -34.875 -15.188 10.891 1 49.66 85 LYS A O 1
ATOM 699 N N . ASP A 1 86 ? -34.812 -17.438 11.578 1 64.56 86 ASP A N 1
ATOM 700 C CA . ASP A 1 86 ? -33.781 -17.234 12.586 1 64.56 86 ASP A CA 1
ATOM 701 C C . ASP A 1 86 ? -32.406 -17.141 11.953 1 64.56 86 ASP A C 1
ATOM 703 O O . ASP A 1 86 ? -31.516 -16.5 12.5 1 64.56 86 ASP A O 1
ATOM 707 N N . TYR A 1 87 ? -32.438 -17.719 10.664 1 89.06 87 TYR A N 1
ATOM 708 C CA . TYR A 1 87 ? -31.062 -17.672 10.133 1 89.06 87 TYR A CA 1
ATOM 709 C C . TYR A 1 87 ? -30.875 -16.484 9.203 1 89.06 87 TYR A C 1
ATOM 711 O O . TYR A 1 87 ? -29.766 -16.25 8.695 1 89.06 87 TYR A O 1
ATOM 719 N N . ASP A 1 88 ? -32.031 -15.828 9.055 1 92.44 88 ASP A N 1
ATOM 720 C CA . ASP A 1 88 ? -31.969 -14.75 8.07 1 92.44 88 ASP A CA 1
ATOM 721 C C . ASP A 1 88 ? -30.922 -13.711 8.477 1 92.44 88 ASP A C 1
ATOM 723 O O . ASP A 1 88 ? -30.141 -13.258 7.641 1 92.44 88 ASP A O 1
ATOM 727 N N . LEU A 1 89 ? -30.984 -13.438 9.711 1 94.44 89 LEU A N 1
ATOM 728 C CA . LEU A 1 89 ? -30.047 -12.43 10.203 1 94.44 89 LEU A CA 1
ATOM 729 C C . LEU A 1 89 ? -28.609 -12.922 10.078 1 94.44 89 LEU A C 1
ATOM 731 O O . LEU A 1 89 ? -27.75 -12.219 9.531 1 94.44 89 LEU A O 1
ATOM 735 N N . ILE A 1 90 ? -28.359 -14.148 10.578 1 95 90 ILE A N 1
ATOM 736 C CA . ILE A 1 90 ? -27 -14.68 10.547 1 95 90 ILE A CA 1
ATOM 737 C C . ILE A 1 90 ? -26.578 -14.93 9.109 1 95 90 ILE A C 1
ATOM 739 O O . ILE A 1 90 ? -25.391 -14.805 8.773 1 95 90 ILE A O 1
ATOM 743 N N . ARG A 1 91 ? -27.484 -15.281 8.266 1 96 91 ARG A N 1
ATOM 744 C CA . ARG A 1 91 ? -27.172 -15.438 6.848 1 96 91 ARG A CA 1
ATOM 745 C C . ARG A 1 91 ? -26.688 -14.125 6.242 1 96 91 ARG A C 1
ATOM 747 O O . ARG A 1 91 ? -25.703 -14.102 5.5 1 96 91 ARG A O 1
ATOM 754 N N . ALA A 1 92 ? -27.406 -13.047 6.527 1 96.88 92 ALA A N 1
ATOM 755 C CA . ALA A 1 92 ? -27.016 -11.734 6.031 1 96.88 92 ALA A CA 1
ATOM 756 C C . ALA A 1 92 ? -25.625 -11.344 6.531 1 96.88 92 ALA A C 1
ATOM 758 O O . ALA A 1 92 ? -24.812 -10.82 5.77 1 96.88 92 ALA A O 1
ATOM 759 N N . GLU A 1 93 ? -25.391 -11.586 7.781 1 97.06 93 GLU A N 1
ATOM 760 C CA . GLU A 1 93 ? -24.109 -11.266 8.391 1 97.06 93 GLU A CA 1
ATOM 761 C C . GLU A 1 93 ? -22.984 -12.109 7.797 1 97.06 93 GLU A C 1
ATOM 763 O O . GLU A 1 93 ? -21.875 -11.617 7.578 1 97.06 93 GLU A O 1
ATOM 768 N N . THR A 1 94 ? -23.219 -13.359 7.52 1 97.06 94 THR A N 1
ATOM 769 C CA . THR A 1 94 ? -22.25 -14.258 6.922 1 97.06 94 THR A CA 1
ATOM 770 C C . THR A 1 94 ? -21.938 -13.836 5.488 1 97.06 94 THR A C 1
ATOM 772 O O . THR A 1 94 ? -20.766 -13.844 5.07 1 97.06 94 THR A O 1
ATOM 775 N N . LEU A 1 95 ? -22.953 -13.5 4.793 1 97.25 95 LEU A N 1
ATOM 776 C CA . LEU A 1 95 ? -22.766 -13.039 3.42 1 97.25 95 LEU A CA 1
ATOM 777 C C . LEU A 1 95 ? -21.938 -11.758 3.383 1 97.25 95 LEU A C 1
ATOM 779 O O . LEU A 1 95 ? -21.062 -11.594 2.527 1 97.25 95 LEU A O 1
ATOM 783 N N . TRP A 1 96 ? -22.203 -10.836 4.293 1 97.19 96 TRP A N 1
ATOM 784 C CA . TRP A 1 96 ? -21.406 -9.617 4.406 1 97.19 96 TRP A CA 1
ATOM 785 C C . TRP A 1 96 ? -19.938 -9.953 4.668 1 97.19 96 TRP A C 1
ATOM 787 O O . TRP A 1 96 ? -19.047 -9.383 4.039 1 97.19 96 TRP A O 1
ATOM 797 N N . THR A 1 97 ? -19.75 -10.867 5.59 1 97.44 97 THR A N 1
ATOM 798 C CA . THR A 1 97 ? -18.391 -11.258 5.941 1 97.44 97 THR A CA 1
ATOM 799 C C . THR A 1 97 ? -17.672 -11.844 4.73 1 97.44 97 THR A C 1
ATOM 801 O O . THR A 1 97 ? -16.484 -11.562 4.504 1 97.44 97 THR A O 1
ATOM 804 N N . GLU A 1 98 ? -18.359 -12.648 3.953 1 97.12 98 GLU A N 1
ATOM 805 C CA . GLU A 1 98 ? -17.781 -13.203 2.732 1 97.12 98 GLU A CA 1
ATOM 806 C C . GLU A 1 98 ? -17.406 -12.102 1.749 1 97.12 98 GLU A C 1
ATOM 808 O O . GLU A 1 98 ? -16.359 -12.18 1.099 1 97.12 98 GLU A O 1
ATOM 813 N N . TYR A 1 99 ? -18.297 -11.133 1.651 1 96.75 99 TYR A N 1
ATOM 814 C CA . TYR A 1 99 ? -18.016 -10 0.782 1 96.75 99 TYR A CA 1
ATOM 815 C C . TYR A 1 99 ? -16.766 -9.258 1.229 1 96.75 99 TYR A C 1
ATOM 817 O O . TYR A 1 99 ? -15.93 -8.883 0.403 1 96.75 99 TYR A O 1
ATOM 825 N N . VAL A 1 100 ? -16.609 -9.047 2.537 1 96.94 100 VAL A N 1
ATOM 826 C CA . VAL A 1 100 ? -15.469 -8.359 3.131 1 96.94 100 VAL A CA 1
ATOM 827 C C . VAL A 1 100 ? -14.18 -9.125 2.814 1 96.94 100 VAL A C 1
ATOM 829 O O . VAL A 1 100 ? -13.172 -8.523 2.434 1 96.94 100 VAL A O 1
ATOM 832 N N . ILE A 1 101 ? -14.211 -10.398 2.908 1 96.69 101 ILE A N 1
ATOM 833 C CA . ILE A 1 101 ? -13.062 -11.258 2.646 1 96.69 101 ILE A CA 1
ATOM 834 C C . ILE A 1 101 ? -12.711 -11.211 1.161 1 96.69 101 ILE A C 1
ATOM 836 O O . ILE A 1 101 ? -11.547 -11.023 0.8 1 96.69 101 ILE A O 1
ATOM 840 N N . GLU A 1 102 ? -13.688 -11.32 0.347 1 95.75 102 GLU A N 1
ATOM 841 C CA . GLU A 1 102 ? -13.492 -11.391 -1.099 1 95.75 102 GLU A CA 1
ATOM 842 C C . GLU A 1 102 ? -12.844 -10.109 -1.626 1 95.75 102 GLU A C 1
ATOM 844 O O . GLU A 1 102 ? -12.008 -10.164 -2.535 1 95.75 102 GLU A O 1
ATOM 849 N N . HIS A 1 103 ? -13.125 -9.047 -1.082 1 94.5 103 HIS A N 1
ATOM 850 C CA . HIS A 1 103 ? -12.656 -7.77 -1.612 1 94.5 103 HIS A CA 1
ATOM 851 C C . HIS A 1 103 ? -11.523 -7.199 -0.76 1 94.5 103 HIS A C 1
ATOM 853 O O . HIS A 1 103 ? -11.18 -6.02 -0.888 1 94.5 103 HIS A O 1
ATOM 859 N N . ASN A 1 104 ? -11 -7.98 0.128 1 93.56 104 ASN A N 1
ATOM 860 C CA . ASN A 1 104 ? -9.82 -7.633 0.923 1 93.56 104 ASN A CA 1
ATOM 861 C C . ASN A 1 104 ? -10.07 -6.391 1.771 1 93.56 104 ASN A C 1
ATOM 863 O O . ASN A 1 104 ? -9.195 -5.531 1.891 1 93.56 104 ASN A O 1
ATOM 867 N N . MET A 1 105 ? -11.242 -6.223 2.336 1 94.19 105 MET A N 1
ATOM 868 C CA . MET A 1 105 ? -11.586 -5.059 3.148 1 94.19 105 MET A CA 1
ATOM 869 C C . MET A 1 105 ? -11.141 -5.254 4.594 1 94.19 105 MET A C 1
ATOM 871 O O . MET A 1 105 ? -11.195 -6.363 5.121 1 94.19 105 MET A O 1
ATOM 875 N N . PRO A 1 106 ? -10.688 -4.137 5.227 1 93.62 106 PRO A N 1
ATOM 876 C CA . PRO A 1 106 ? -10.461 -4.25 6.668 1 93.62 106 PRO A CA 1
ATOM 877 C C . PRO A 1 106 ? -11.734 -4.57 7.445 1 93.62 106 PRO A C 1
ATOM 879 O O . PRO A 1 106 ? -12.805 -4.059 7.121 1 93.62 106 PRO A O 1
ATOM 882 N N . PHE A 1 107 ? -11.617 -5.348 8.484 1 94.5 107 PHE A N 1
ATOM 883 C CA . PHE A 1 107 ? -12.781 -5.766 9.25 1 94.5 107 PHE A CA 1
ATOM 884 C C . PHE A 1 107 ? -13.406 -4.586 9.984 1 94.5 107 PHE A C 1
ATOM 886 O O . PHE A 1 107 ? -14.602 -4.59 10.281 1 94.5 107 PHE A O 1
ATOM 893 N N . VAL A 1 108 ? -12.641 -3.555 10.234 1 93.06 108 VAL A N 1
ATOM 894 C CA . VAL A 1 108 ? -13.102 -2.367 10.945 1 93.06 108 VAL A CA 1
ATOM 895 C C . VAL A 1 108 ? -14.164 -1.654 10.117 1 93.06 108 VAL A C 1
ATOM 897 O O . VAL A 1 108 ? -15.008 -0.933 10.664 1 93.06 108 VAL A O 1
ATOM 900 N N . SER A 1 109 ? -14.156 -1.857 8.797 1 93.06 109 SER A N 1
ATOM 901 C CA . SER A 1 109 ? -15.156 -1.242 7.93 1 93.06 109 SER A CA 1
ATOM 902 C C . SER A 1 109 ? -16.562 -1.741 8.258 1 93.06 109 SER A C 1
ATOM 904 O O . SER A 1 109 ? -17.547 -1.072 7.953 1 93.06 109 SER A O 1
ATOM 906 N N . SER A 1 110 ? -16.656 -2.904 8.891 1 95.88 110 SER A N 1
ATOM 907 C CA . SER A 1 110 ? -17.938 -3.498 9.227 1 95.88 110 SER A CA 1
ATOM 908 C C . SER A 1 110 ? -18.641 -2.707 10.328 1 95.88 110 SER A C 1
ATOM 910 O O . SER A 1 110 ? -19.859 -2.797 10.484 1 95.88 110 SER A O 1
ATOM 912 N N . ASP A 1 111 ? -17.922 -1.956 11.148 1 95.25 111 ASP A N 1
ATOM 913 C CA . ASP A 1 111 ? -18.516 -1.157 12.219 1 95.25 111 ASP A CA 1
ATOM 914 C C . ASP A 1 111 ? -19.5 -0.142 11.656 1 95.25 111 ASP A C 1
ATOM 916 O O . ASP A 1 111 ? -20.656 -0.08 12.102 1 95.25 111 ASP A O 1
ATOM 920 N N . GLU A 1 112 ? -19.094 0.554 10.688 1 94.62 112 GLU A N 1
ATOM 921 C CA . GLU A 1 112 ? -19.953 1.58 10.109 1 94.62 112 GLU A CA 1
ATOM 922 C C . GLU A 1 112 ? -21.031 0.96 9.227 1 94.62 112 GLU A C 1
ATOM 924 O O . GLU A 1 112 ? -22.141 1.487 9.125 1 94.62 112 GLU A O 1
ATOM 929 N N . PHE A 1 113 ? -20.703 -0.124 8.531 1 96.88 113 PHE A N 1
ATOM 930 C CA . PHE A 1 113 ? -21.688 -0.762 7.66 1 96.88 113 PHE A CA 1
ATOM 931 C C . PHE A 1 113 ? -22.938 -1.151 8.445 1 96.88 113 PHE A C 1
ATOM 933 O O . PHE A 1 113 ? -24.047 -1.072 7.93 1 96.88 113 PHE A O 1
ATOM 940 N N . THR A 1 114 ? -22.719 -1.569 9.688 1 95.62 114 THR A N 1
ATOM 941 C CA . THR A 1 114 ? -23.812 -1.983 10.562 1 95.62 114 THR A CA 1
ATOM 942 C C . THR A 1 114 ? -24.844 -0.865 10.711 1 95.62 114 THR A C 1
ATOM 944 O O . THR A 1 114 ? -26.047 -1.121 10.742 1 95.62 114 THR A O 1
ATOM 947 N N . ASP A 1 115 ? -24.391 0.323 10.742 1 95.56 115 ASP A N 1
ATOM 948 C CA . ASP A 1 115 ? -25.281 1.463 10.945 1 95.56 115 ASP A CA 1
ATOM 949 C C . ASP A 1 115 ? -25.844 1.963 9.617 1 95.56 115 ASP A C 1
ATOM 951 O O . ASP A 1 115 ? -27.031 2.309 9.523 1 95.56 115 ASP A O 1
ATOM 955 N N . VAL A 1 116 ? -25.094 1.929 8.578 1 96.31 116 VAL A N 1
ATOM 956 C CA . VAL A 1 116 ? -25.5 2.514 7.305 1 96.31 116 VAL A CA 1
ATOM 957 C C . VAL A 1 116 ? -26.531 1.621 6.633 1 96.31 116 VAL A C 1
ATOM 959 O O . VAL A 1 116 ? -27.453 2.113 5.973 1 96.31 116 VAL A O 1
ATOM 962 N N . VAL A 1 117 ? -26.375 0.326 6.84 1 96.81 117 VAL A N 1
ATOM 963 C CA . VAL A 1 117 ? -27.25 -0.623 6.16 1 96.81 117 VAL A CA 1
ATOM 964 C C . VAL A 1 117 ? -28.688 -0.441 6.645 1 96.81 117 VAL A C 1
ATOM 966 O O . VAL A 1 117 ? -29.641 -0.631 5.883 1 96.81 117 VAL A O 1
ATOM 969 N N . LYS A 1 118 ? -28.922 0.004 7.883 1 95.81 118 LYS A N 1
ATOM 970 C CA . LYS A 1 118 ? -30.25 0.273 8.438 1 95.81 118 LYS A CA 1
ATOM 971 C C . LYS A 1 118 ? -30.906 1.451 7.727 1 95.81 118 LYS A C 1
ATOM 973 O O . LYS A 1 118 ? -32.125 1.476 7.559 1 95.81 118 LYS A O 1
ATOM 978 N N . GLN A 1 119 ? -30.062 2.373 7.332 1 95.5 119 GLN A N 1
ATOM 979 C CA . GLN A 1 119 ? -30.562 3.545 6.621 1 95.5 119 GLN A CA 1
ATOM 980 C C . GLN A 1 119 ? -30.812 3.234 5.148 1 95.5 119 GLN A C 1
ATOM 982 O O . GLN A 1 119 ? -31.688 3.818 4.52 1 95.5 119 GLN A O 1
ATOM 987 N N . MET A 1 120 ? -30.078 2.301 4.582 1 96.62 120 MET A N 1
ATOM 988 C CA . MET A 1 120 ? -30.188 1.931 3.174 1 96.62 120 MET A CA 1
ATOM 989 C C . MET A 1 120 ? -31.484 1.161 2.918 1 96.62 120 MET A C 1
ATOM 991 O O . MET A 1 120 ? -32.125 1.36 1.894 1 96.62 120 MET A O 1
ATOM 995 N N . PHE A 1 121 ? -31.828 0.293 3.891 1 97.12 121 PHE A N 1
ATOM 996 C CA . PHE A 1 121 ? -32.969 -0.585 3.691 1 97.12 121 PHE A CA 1
ATOM 997 C C . PHE A 1 121 ? -33.906 -0.519 4.883 1 97.12 121 PHE A C 1
ATOM 999 O O . PHE A 1 121 ? -34.125 -1.522 5.566 1 97.12 121 PHE A O 1
ATOM 1006 N N . PRO A 1 122 ? -34.594 0.59 5.027 1 94.88 122 PRO A N 1
ATOM 1007 C CA . PRO A 1 122 ? -35.5 0.76 6.168 1 94.88 122 PRO A CA 1
ATOM 1008 C C . PRO A 1 122 ? -36.688 -0.175 6.109 1 94.88 122 PRO A C 1
ATOM 1010 O O . PRO A 1 122 ? -37.344 -0.397 7.129 1 94.88 122 PRO A O 1
ATOM 1013 N N . ASP A 1 123 ? -37 -0.735 4.973 1 95.56 123 ASP A N 1
ATOM 1014 C CA . ASP A 1 123 ? -38.156 -1.61 4.793 1 95.56 123 ASP A CA 1
ATOM 1015 C C . ASP A 1 123 ? -37.812 -3.053 5.16 1 95.56 123 ASP A C 1
ATOM 1017 O O . ASP A 1 123 ? -38.656 -3.947 5.035 1 95.56 123 ASP A O 1
ATOM 1021 N N . SER A 1 124 ? -36.594 -3.311 5.578 1 96.62 124 SER A N 1
ATOM 1022 C CA . SER A 1 124 ? -36.156 -4.668 5.879 1 96.62 124 SER A CA 1
ATOM 1023 C C . SER A 1 124 ? -36.062 -4.898 7.387 1 96.62 124 SER A C 1
ATOM 1025 O O . SER A 1 124 ? -35.344 -4.168 8.094 1 96.62 124 SER A O 1
ATOM 1027 N N . LYS A 1 125 ? -36.656 -5.902 7.816 1 95.56 125 LYS A N 1
ATOM 1028 C CA . LYS A 1 125 ? -36.531 -6.297 9.219 1 95.56 125 LYS A CA 1
ATOM 1029 C C . LYS A 1 125 ? -35.125 -6.887 9.5 1 95.56 125 LYS A C 1
ATOM 1031 O O . LYS A 1 125 ? -34.594 -6.695 10.586 1 95.56 125 LYS A O 1
ATOM 1036 N N . ILE A 1 126 ? -34.625 -7.574 8.547 1 96.81 126 ILE A N 1
ATOM 1037 C CA . ILE A 1 126 ? -33.281 -8.156 8.68 1 96.81 126 ILE A CA 1
ATOM 1038 C C . ILE A 1 126 ? -32.25 -7.047 8.836 1 96.81 126 ILE A C 1
ATOM 1040 O O . ILE A 1 126 ? -31.406 -7.102 9.719 1 96.81 126 ILE A O 1
ATOM 1044 N N . ALA A 1 127 ? -32.375 -6.004 8 1 97.12 127 ALA A N 1
ATOM 1045 C CA . ALA A 1 127 ? -31.422 -4.887 8.031 1 97.12 127 ALA A CA 1
ATOM 1046 C C . ALA A 1 127 ? -31.516 -4.129 9.352 1 97.12 127 ALA A C 1
ATOM 1048 O O . ALA A 1 127 ? -30.5 -3.666 9.875 1 97.12 127 ALA A O 1
ATOM 1049 N N . SER A 1 128 ? -32.688 -3.965 9.867 1 95.56 128 SER A N 1
ATOM 1050 C CA . SER A 1 128 ? -32.906 -3.229 11.117 1 95.56 128 SER A CA 1
ATOM 1051 C C . SER A 1 128 ? -32.219 -3.924 12.281 1 95.56 128 SER A C 1
ATOM 1053 O O . SER A 1 128 ? -31.781 -3.27 13.234 1 95.56 128 SER A O 1
ATOM 1055 N N . LYS A 1 129 ? -32.094 -5.227 12.164 1 95.31 129 LYS A N 1
ATOM 1056 C CA . LYS A 1 129 ? -31.5 -6.004 13.25 1 95.31 129 LYS A CA 1
ATOM 1057 C C . LYS A 1 129 ? -30.047 -6.344 12.953 1 95.31 129 LYS A C 1
ATOM 1059 O O . LYS A 1 129 ? -29.359 -6.953 13.773 1 95.31 129 LYS A O 1
ATOM 1064 N N . PHE A 1 130 ? -29.625 -5.992 11.812 1 96.31 130 PHE A N 1
ATOM 1065 C CA . PHE A 1 130 ? -28.266 -6.316 11.383 1 96.31 130 PHE A CA 1
ATOM 1066 C C . PHE A 1 130 ? -27.25 -5.766 12.367 1 96.31 130 PHE A C 1
ATOM 1068 O O . PHE A 1 130 ? -27.297 -4.586 12.734 1 96.31 130 PHE A O 1
ATOM 1075 N N . SER A 1 131 ? -26.344 -6.531 12.93 1 93.56 131 SER A N 1
ATOM 1076 C CA . SER A 1 131 ? -25.297 -6.141 13.867 1 93.56 131 SER A CA 1
ATOM 1077 C C . SER A 1 131 ? -24.047 -6.996 13.703 1 93.56 131 SER A C 1
ATOM 1079 O O . SER A 1 131 ? -23.906 -8.023 14.359 1 93.56 131 SER A O 1
ATOM 1081 N N . CYS A 1 132 ? -23.219 -6.609 12.844 1 94.81 132 CYS A N 1
ATOM 1082 C CA . CYS A 1 132 ? -21.984 -7.332 12.516 1 94.81 132 CYS A CA 1
ATOM 1083 C C . CYS A 1 132 ? -20.797 -6.387 12.461 1 94.81 132 CYS A C 1
ATOM 1085 O O . CYS A 1 132 ? -20.312 -6.059 11.383 1 94.81 132 CYS A O 1
ATOM 1087 N N . ARG A 1 133 ? -20.297 -6.062 13.617 1 94.69 133 ARG A N 1
ATOM 1088 C CA . ARG A 1 133 ? -19.156 -5.152 13.703 1 94.69 133 ARG A CA 1
ATOM 1089 C C . ARG A 1 133 ? -17.844 -5.906 13.562 1 94.69 133 ARG A C 1
ATOM 1091 O O . ARG A 1 133 ? -17.828 -7.074 13.172 1 94.69 133 ARG A O 1
ATOM 1098 N N . ARG A 1 134 ? -16.766 -5.312 13.789 1 93.44 134 ARG A N 1
ATOM 1099 C CA . ARG A 1 134 ? -15.453 -5.852 13.438 1 93.44 134 ARG A CA 1
ATOM 1100 C C . ARG A 1 134 ? -15.195 -7.164 14.172 1 93.44 134 ARG A C 1
ATOM 1102 O O . ARG A 1 134 ? -14.656 -8.109 13.586 1 93.44 134 ARG A O 1
ATOM 1109 N N . THR A 1 135 ? -15.508 -7.281 15.438 1 92.38 135 THR A N 1
ATOM 1110 C CA . THR A 1 135 ? -15.234 -8.477 16.234 1 92.38 135 THR A CA 1
ATOM 1111 C C . THR A 1 135 ? -16.062 -9.656 15.734 1 92.38 135 THR A C 1
ATOM 1113 O O . THR A 1 135 ? -15.555 -10.766 15.57 1 92.38 135 THR A O 1
ATOM 1116 N N . LYS A 1 136 ? -17.406 -9.391 15.594 1 93.81 136 LYS A N 1
ATOM 1117 C CA . LYS A 1 136 ? -18.281 -10.445 15.086 1 93.81 136 LYS A CA 1
ATOM 1118 C C . LYS A 1 136 ? -17.875 -10.852 13.672 1 93.81 136 LYS A C 1
ATOM 1120 O O . LYS A 1 136 ? -17.875 -12.039 13.344 1 93.81 136 LYS A O 1
ATOM 1125 N N . THR A 1 137 ? -17.578 -9.898 12.797 1 96.44 137 THR A N 1
ATOM 1126 C CA . THR A 1 137 ? -17.125 -10.18 11.438 1 96.44 137 THR A CA 1
ATOM 1127 C C . THR A 1 137 ? -15.875 -11.062 11.461 1 96.44 137 THR A C 1
ATOM 1129 O O . THR A 1 137 ? -15.758 -12.008 10.68 1 96.44 137 THR A O 1
ATOM 1132 N N . THR A 1 138 ? -14.906 -10.758 12.336 1 95.94 138 THR A N 1
ATOM 1133 C CA . THR A 1 138 ? -13.688 -11.539 12.477 1 95.94 138 THR A CA 1
ATOM 1134 C C . THR A 1 138 ? -14.008 -12.969 12.898 1 95.94 138 THR A C 1
ATOM 1136 O O . THR A 1 138 ? -13.438 -13.93 12.359 1 95.94 138 THR A O 1
ATOM 1139 N N . ALA A 1 139 ? -14.906 -13.086 13.844 1 95.75 139 ALA A N 1
ATOM 1140 C CA . ALA A 1 139 ? -15.289 -14.414 14.336 1 95.75 139 ALA A CA 1
ATOM 1141 C C . ALA A 1 139 ? -15.922 -15.242 13.219 1 95.75 139 ALA A C 1
ATOM 1143 O O . ALA A 1 139 ? -15.633 -16.438 13.086 1 95.75 139 ALA A O 1
ATOM 1144 N N . ILE A 1 140 ? -16.812 -14.664 12.469 1 97 140 ILE A N 1
ATOM 1145 C CA . ILE A 1 140 ? -17.453 -15.367 11.367 1 97 140 ILE A CA 1
ATOM 1146 C C . ILE A 1 140 ? -16.406 -15.734 10.312 1 97 140 ILE A C 1
ATOM 1148 O O . ILE A 1 140 ? -16.438 -16.828 9.75 1 97 140 ILE A O 1
ATOM 1152 N N . ALA A 1 141 ? -15.508 -14.797 10 1 97 141 ALA A N 1
ATOM 1153 C CA . ALA A 1 141 ? -14.453 -15.062 9.023 1 97 141 ALA A CA 1
ATOM 1154 C C . ALA A 1 141 ? -13.633 -16.281 9.438 1 97 141 ALA A C 1
ATOM 1156 O O . ALA A 1 141 ? -13.305 -17.125 8.594 1 97 141 ALA A O 1
ATOM 1157 N N . ARG A 1 142 ? -13.273 -16.375 10.688 1 96.44 142 ARG A N 1
ATOM 1158 C CA . ARG A 1 142 ? -12.508 -17.516 11.195 1 96.44 142 ARG A CA 1
ATOM 1159 C C . ARG A 1 142 ? -13.297 -18.812 11.07 1 96.44 142 ARG A C 1
ATOM 1161 O O . ARG A 1 142 ? -12.742 -19.859 10.727 1 96.44 142 ARG A O 1
ATOM 1168 N N . THR A 1 143 ? -14.562 -18.703 11.359 1 96.88 143 THR A N 1
ATOM 1169 C CA . THR A 1 143 ? -15.438 -19.859 11.25 1 96.88 143 THR A CA 1
ATOM 1170 C C . THR A 1 143 ? -15.523 -20.344 9.805 1 96.88 143 THR A C 1
ATOM 1172 O O . THR A 1 143 ? -15.477 -21.547 9.547 1 96.88 143 THR A O 1
ATOM 1175 N N . LEU A 1 144 ? -15.688 -19.422 8.922 1 96.81 144 LEU A N 1
ATOM 1176 C CA . LEU A 1 144 ? -15.727 -19.766 7.504 1 96.81 144 LEU A CA 1
ATOM 1177 C C . LEU A 1 144 ? -14.422 -20.438 7.074 1 96.81 144 LEU A C 1
ATOM 1179 O O . LEU A 1 144 ? -14.445 -21.438 6.348 1 96.81 144 LEU A O 1
ATOM 1183 N N . GLY A 1 145 ? -13.305 -19.859 7.508 1 97.44 145 GLY A N 1
ATOM 1184 C CA . GLY A 1 145 ? -12.016 -20.438 7.215 1 97.44 145 GLY A CA 1
ATOM 1185 C C . GLY A 1 145 ? -11.859 -21.844 7.766 1 97.44 145 GLY A C 1
ATOM 1186 O O . GLY A 1 145 ? -11.406 -22.75 7.062 1 97.44 145 GLY A O 1
ATOM 1187 N N . GLN A 1 146 ? -12.281 -22.016 8.977 1 96.25 146 GLN A N 1
ATOM 1188 C CA . GLN A 1 146 ? -12.172 -23.312 9.633 1 96.25 146 GLN A CA 1
ATOM 1189 C C . GLN A 1 146 ? -13.055 -24.344 8.953 1 96.25 146 GLN A C 1
ATOM 1191 O O . GLN A 1 146 ? -12.648 -25.5 8.766 1 96.25 146 GLN A O 1
ATOM 1196 N N . GLN A 1 147 ? -14.234 -23.938 8.633 1 95.81 147 GLN A N 1
ATOM 1197 C CA . GLN A 1 147 ? -15.133 -24.859 7.934 1 95.81 147 GLN A CA 1
ATOM 1198 C C . GLN A 1 147 ? -14.539 -25.297 6.594 1 95.81 147 GLN A C 1
ATOM 1200 O O . GLN A 1 147 ? -14.586 -26.469 6.242 1 95.81 147 GLN A O 1
ATOM 1205 N N . THR A 1 148 ? -14.062 -24.344 5.871 1 96.81 148 THR A N 1
ATOM 1206 C CA . THR A 1 148 ? -13.438 -24.656 4.586 1 96.81 148 THR A CA 1
ATOM 1207 C C . THR A 1 148 ? -12.25 -25.578 4.773 1 96.81 148 THR A C 1
ATOM 1209 O O . THR A 1 148 ? -12.078 -26.531 4.008 1 96.81 148 THR A O 1
ATOM 1212 N N . LYS A 1 149 ? -11.438 -25.266 5.734 1 97.44 149 LYS A N 1
ATOM 1213 C CA . LYS A 1 149 ? -10.289 -26.109 6.062 1 97.44 149 LYS A CA 1
ATOM 1214 C C . LYS A 1 149 ? -10.727 -27.547 6.379 1 97.44 149 LYS A C 1
ATOM 1216 O O . LYS A 1 149 ? -10.094 -28.5 5.93 1 97.44 149 LYS A O 1
ATOM 1221 N N . ASP A 1 150 ? -11.773 -27.688 7.105 1 96.44 150 ASP A N 1
ATOM 1222 C CA . ASP A 1 150 ? -12.305 -29 7.465 1 96.44 150 ASP A CA 1
ATOM 1223 C C . ASP A 1 150 ? -12.781 -29.75 6.227 1 96.44 150 ASP A C 1
ATOM 1225 O O . ASP A 1 150 ? -12.555 -30.953 6.098 1 96.44 150 ASP A O 1
ATOM 1229 N N . ASP A 1 151 ? -13.453 -29.047 5.402 1 95.75 151 ASP A N 1
ATOM 1230 C CA . ASP A 1 151 ? -13.938 -29.672 4.168 1 95.75 151 ASP A CA 1
ATOM 1231 C C . ASP A 1 151 ? -12.781 -30.156 3.307 1 95.75 151 ASP A C 1
ATOM 1233 O O . ASP A 1 151 ? -12.82 -31.266 2.768 1 95.75 151 ASP A O 1
ATOM 1237 N N . ILE A 1 152 ? -11.789 -29.359 3.15 1 97.75 152 ILE A N 1
ATOM 1238 C CA . ILE A 1 152 ? -10.609 -29.734 2.379 1 97.75 152 ILE A CA 1
ATOM 1239 C C . ILE A 1 152 ? -9.938 -30.953 3.012 1 97.75 152 ILE A C 1
ATOM 1241 O O . ILE A 1 152 ? -9.586 -31.906 2.314 1 97.75 152 ILE A O 1
ATOM 1245 N N . THR A 1 153 ? -9.781 -30.859 4.328 1 98.06 153 THR A N 1
ATOM 1246 C CA . THR A 1 153 ? -9.141 -31.922 5.086 1 98.06 153 THR A CA 1
ATOM 1247 C C . THR A 1 153 ? -9.867 -33.25 4.859 1 98.06 153 THR A C 1
ATOM 1249 O O . THR A 1 153 ? -9.227 -34.281 4.625 1 98.06 153 THR A O 1
ATOM 1252 N N . HIS A 1 154 ? -11.133 -33.25 4.918 1 96.81 154 HIS A N 1
ATOM 1253 C CA . HIS A 1 154 ? -11.938 -34.438 4.703 1 96.81 154 HIS A CA 1
ATOM 1254 C C . HIS A 1 154 ? -11.688 -35.031 3.318 1 96.81 154 HIS A C 1
ATOM 1256 O O . HIS A 1 154 ? -11.555 -36.25 3.168 1 96.81 154 HIS A O 1
ATOM 1262 N N . ARG A 1 155 ? -11.602 -34.219 2.41 1 96.19 155 ARG A N 1
ATOM 1263 C CA . ARG A 1 155 ? -11.375 -34.656 1.04 1 96.19 155 ARG A CA 1
ATOM 1264 C C . ARG A 1 155 ? -9.969 -35.25 0.878 1 96.19 155 ARG A C 1
ATOM 1266 O O . ARG A 1 155 ? -9.781 -36.25 0.197 1 96.19 155 ARG A O 1
ATOM 1273 N N . LEU A 1 156 ? -8.984 -34.656 1.461 1 97.88 156 LEU A N 1
ATOM 1274 C CA . LEU A 1 156 ? -7.594 -35.062 1.305 1 97.88 156 LEU A CA 1
ATOM 1275 C C . LEU A 1 156 ? -7.344 -36.406 1.962 1 97.88 156 LEU A C 1
ATOM 1277 O O . LEU A 1 156 ? -6.406 -37.125 1.594 1 97.88 156 LEU A O 1
ATOM 1281 N N . ARG A 1 157 ? -8.195 -36.781 2.932 1 97.12 157 ARG A N 1
ATOM 1282 C CA . ARG A 1 157 ? -8.078 -38.062 3.586 1 97.12 157 ARG A CA 1
ATOM 1283 C C . ARG A 1 157 ? -8.516 -39.188 2.65 1 97.12 157 ARG A C 1
ATOM 1285 O O . ARG A 1 157 ? -8.086 -40.344 2.809 1 97.12 157 ARG A O 1
ATOM 1292 N N . GLN A 1 158 ? -9.281 -38.781 1.619 1 93.88 158 GLN A N 1
ATOM 1293 C CA . GLN A 1 158 ? -9.898 -39.812 0.783 1 93.88 158 GLN A CA 1
ATOM 1294 C C . GLN A 1 158 ? -9.359 -39.75 -0.645 1 93.88 158 GLN A C 1
ATOM 1296 O O . GLN A 1 158 ? -9.648 -40.625 -1.46 1 93.88 158 GLN A O 1
ATOM 1301 N N . THR A 1 159 ? -8.664 -38.75 -0.924 1 95.38 159 THR A N 1
ATOM 1302 C CA . THR A 1 159 ? -8.234 -38.562 -2.305 1 95.38 159 THR A CA 1
ATOM 1303 C C . THR A 1 159 ? -6.734 -38.281 -2.377 1 95.38 159 THR A C 1
ATOM 1305 O O . THR A 1 159 ? -6.125 -37.875 -1.393 1 95.38 159 THR A O 1
ATOM 1308 N N . ARG A 1 160 ? -6.16 -38.656 -3.514 1 97.69 160 ARG A N 1
ATOM 1309 C CA . ARG A 1 160 ? -4.762 -38.312 -3.758 1 97.69 160 ARG A CA 1
ATOM 1310 C C . ARG A 1 160 ? -4.594 -36.844 -4.055 1 97.69 160 ARG A C 1
ATOM 1312 O O . ARG A 1 160 ? -5.465 -36.219 -4.676 1 97.69 160 ARG A O 1
ATOM 1319 N N . PHE A 1 161 ? -3.525 -36.25 -3.609 1 98.25 161 PHE A N 1
ATOM 1320 C CA . PHE A 1 161 ? -3.346 -34.812 -3.775 1 98.25 161 PHE A CA 1
ATOM 1321 C C . PHE A 1 161 ? -1.873 -34.469 -3.961 1 98.25 161 PHE A C 1
ATOM 1323 O O . PHE A 1 161 ? -1.002 -35.312 -3.758 1 98.25 161 PHE A O 1
ATOM 1330 N N . SER A 1 162 ? -1.62 -33.281 -4.461 1 98.5 162 SER A N 1
ATOM 1331 C CA . SER A 1 162 ? -0.291 -32.688 -4.531 1 98.5 162 SER A CA 1
ATOM 1332 C C . SER A 1 162 ? -0.106 -31.625 -3.453 1 98.5 162 SER A C 1
ATOM 1334 O O . SER A 1 162 ? -1.07 -30.984 -3.039 1 98.5 162 SER A O 1
ATOM 1336 N N . LEU A 1 163 ? 1.103 -31.5 -3.035 1 98.19 163 LEU A N 1
ATOM 1337 C CA . LEU A 1 163 ? 1.459 -30.562 -1.966 1 98.19 163 LEU A CA 1
ATOM 1338 C C . LEU A 1 163 ? 2.537 -29.594 -2.43 1 98.19 163 LEU A C 1
ATOM 1340 O O . LEU A 1 163 ? 3.465 -29.984 -3.145 1 98.19 163 LEU A O 1
ATOM 1344 N N . SER A 1 164 ? 2.395 -28.344 -2.082 1 97.56 164 SER A N 1
ATOM 1345 C CA . SER A 1 164 ? 3.422 -27.359 -2.402 1 97.56 164 SER A CA 1
ATOM 1346 C C . SER A 1 164 ? 3.527 -26.297 -1.311 1 97.56 164 SER A C 1
ATOM 1348 O O . SER A 1 164 ? 2.584 -26.094 -0.545 1 97.56 164 SER A O 1
ATOM 1350 N N . THR A 1 165 ? 4.668 -25.641 -1.154 1 96.38 165 THR A N 1
ATOM 1351 C CA . THR A 1 165 ? 4.887 -24.516 -0.26 1 96.38 165 THR A CA 1
ATOM 1352 C C . THR A 1 165 ? 6.066 -23.672 -0.735 1 96.38 165 THR A C 1
ATOM 1354 O O . THR A 1 165 ? 6.895 -24.141 -1.522 1 96.38 165 THR A O 1
ATOM 1357 N N . GLU A 1 166 ? 5.996 -22.469 -0.448 1 92.44 166 GLU A N 1
ATOM 1358 C CA . GLU A 1 166 ? 7.066 -21.516 -0.681 1 92.44 166 GLU A CA 1
ATOM 1359 C C . GLU A 1 166 ? 7.129 -20.469 0.438 1 92.44 166 GLU A C 1
ATOM 1361 O O . GLU A 1 166 ? 6.105 -20.125 1.032 1 92.44 166 GLU A O 1
ATOM 1366 N N . GLY A 1 167 ? 8.336 -20.062 0.707 1 88.94 167 GLY A N 1
ATOM 1367 C CA . GLY A 1 167 ? 8.477 -19.078 1.766 1 88.94 167 GLY A CA 1
ATOM 1368 C C . GLY A 1 167 ? 8.383 -17.641 1.266 1 88.94 167 GLY A C 1
ATOM 1369 O O . GLY A 1 167 ? 8.844 -17.328 0.167 1 88.94 167 GLY A O 1
ATOM 1370 N N . SER A 1 168 ? 7.734 -16.734 2.061 1 85.88 168 SER A N 1
ATOM 1371 C CA . SER A 1 168 ? 7.688 -15.305 1.757 1 85.88 168 SER A CA 1
ATOM 1372 C C . SER A 1 168 ? 7.941 -14.469 3.004 1 85.88 168 SER A C 1
ATOM 1374 O O . SER A 1 168 ? 7.453 -14.797 4.09 1 85.88 168 SER A O 1
ATOM 1376 N N . SER A 1 169 ? 8.703 -13.398 2.812 1 75.44 169 SER A N 1
ATOM 1377 C CA . SER A 1 169 ? 8.969 -12.461 3.902 1 75.44 169 SER A CA 1
ATOM 1378 C C . SER A 1 169 ? 8.086 -11.227 3.793 1 75.44 169 SER A C 1
ATOM 1380 O O . SER A 1 169 ? 8.359 -10.211 4.438 1 75.44 169 SER A O 1
ATOM 1382 N N . ASP A 1 170 ? 7.137 -11.164 3.076 1 63.5 170 ASP A N 1
ATOM 1383 C CA . ASP A 1 170 ? 6.332 -9.992 2.729 1 63.5 170 ASP A CA 1
ATOM 1384 C C . ASP A 1 170 ? 5.648 -9.406 3.965 1 63.5 170 ASP A C 1
ATOM 1386 O O . ASP A 1 170 ? 5.277 -8.234 3.977 1 63.5 170 ASP A O 1
ATOM 1390 N N . ARG A 1 171 ? 5.316 -10.086 4.934 1 62.25 171 ARG A N 1
ATOM 1391 C CA . ARG A 1 171 ? 4.602 -9.539 6.082 1 62.25 171 ARG A CA 1
ATOM 1392 C C . ARG A 1 171 ? 5.574 -9.008 7.133 1 62.25 171 ARG A C 1
ATOM 1394 O O . ARG A 1 171 ? 5.523 -9.422 8.289 1 62.25 171 ARG A O 1
ATOM 1401 N N . GLY A 1 172 ? 6.418 -8.039 6.848 1 60.41 172 GLY A N 1
ATOM 1402 C CA . GLY A 1 172 ? 7.297 -7.387 7.809 1 60.41 172 GLY A CA 1
ATOM 1403 C C . GLY A 1 172 ? 8.367 -8.312 8.359 1 60.41 172 GLY A C 1
ATOM 1404 O O . GLY A 1 172 ? 8.914 -8.07 9.438 1 60.41 172 GLY A O 1
ATOM 1405 N N . ALA A 1 173 ? 9.242 -8.875 7.547 1 60.66 173 ALA A N 1
ATOM 1406 C CA . ALA A 1 173 ? 10.43 -9.703 7.758 1 60.66 173 ALA A CA 1
ATOM 1407 C C . ALA A 1 173 ? 10.383 -10.398 9.109 1 60.66 173 ALA A C 1
ATOM 1409 O O . ALA A 1 173 ? 11.273 -11.18 9.453 1 60.66 173 ALA A O 1
ATOM 1410 N N . GLU A 1 174 ? 9.234 -10.156 9.867 1 64.62 174 GLU A N 1
ATOM 1411 C CA . GLU A 1 174 ? 9.266 -10.758 11.195 1 64.62 174 GLU A CA 1
ATOM 1412 C C . GLU A 1 174 ? 8.906 -12.242 11.133 1 64.62 174 GLU A C 1
ATOM 1414 O O . GLU A 1 174 ? 9.5 -13.055 11.844 1 64.62 174 GLU A O 1
ATOM 1419 N N . GLU A 1 175 ? 7.922 -12.438 10.281 1 74.94 175 GLU A N 1
ATOM 1420 C CA . GLU A 1 175 ? 7.5 -13.828 10.141 1 74.94 175 GLU A CA 1
ATOM 1421 C C . GLU A 1 175 ? 7.527 -14.258 8.672 1 74.94 175 GLU A C 1
ATOM 1423 O O . GLU A 1 175 ? 7.051 -13.539 7.797 1 74.94 175 GLU A O 1
ATOM 1428 N N . GLN A 1 176 ? 8.289 -15.344 8.5 1 85.31 176 GLN A N 1
ATOM 1429 C CA . GLN A 1 176 ? 8.203 -15.938 7.172 1 85.31 176 GLN A CA 1
ATOM 1430 C C . GLN A 1 176 ? 6.938 -16.766 7.023 1 85.31 176 GLN A C 1
ATOM 1432 O O . GLN A 1 176 ? 6.617 -17.578 7.891 1 85.31 176 GLN A O 1
ATOM 1437 N N . LEU A 1 177 ? 6.211 -16.484 6.016 1 91.5 177 LEU A N 1
ATOM 1438 C CA . LEU A 1 177 ? 4.965 -17.203 5.762 1 91.5 177 LEU A CA 1
ATOM 1439 C C . LEU A 1 177 ? 5.191 -18.375 4.82 1 91.5 177 LEU A C 1
ATOM 1441 O O . LEU A 1 177 ? 5.938 -18.266 3.846 1 91.5 177 LEU A O 1
ATOM 1445 N N . TYR A 1 178 ? 4.641 -19.5 5.195 1 94.94 178 TYR A N 1
ATOM 1446 C CA . TYR A 1 178 ? 4.668 -20.688 4.348 1 94.94 178 TYR A CA 1
ATOM 1447 C C . TYR A 1 178 ? 3.256 -21.172 4.047 1 94.94 178 TYR A C 1
ATOM 1449 O O . TYR A 1 178 ? 2.703 -22 4.785 1 94.94 178 TYR A O 1
ATOM 1457 N N . PRO A 1 179 ? 2.695 -20.703 2.949 1 96.69 179 PRO A N 1
ATOM 1458 C CA . PRO A 1 179 ? 1.401 -21.266 2.561 1 96.69 179 PRO A CA 1
ATOM 1459 C C . PRO A 1 179 ? 1.486 -22.75 2.199 1 96.69 179 PRO A C 1
ATOM 1461 O O . PRO A 1 179 ? 2.357 -23.156 1.422 1 96.69 179 PRO A O 1
ATOM 1464 N N . ILE A 1 180 ? 0.687 -23.516 2.812 1 98.12 180 ILE A N 1
ATOM 1465 C CA . ILE A 1 180 ? 0.555 -24.938 2.467 1 98.12 180 ILE A CA 1
ATOM 1466 C C . ILE A 1 180 ? -0.57 -25.109 1.45 1 98.12 180 ILE A C 1
ATOM 1468 O O . ILE A 1 180 ? -1.75 -25.016 1.797 1 98.12 180 ILE A O 1
ATOM 1472 N N . VAL A 1 181 ? -0.173 -25.406 0.242 1 98.25 181 VAL A N 1
ATOM 1473 C CA . VAL A 1 181 ? -1.106 -25.469 -0.877 1 98.25 181 VAL A CA 1
ATOM 1474 C C . VAL A 1 181 ? -1.329 -26.906 -1.297 1 98.25 181 VAL A C 1
ATOM 1476 O O . VAL A 1 181 ? -0.382 -27.703 -1.357 1 98.25 181 VAL A O 1
ATOM 1479 N N . VAL A 1 182 ? -2.564 -27.25 -1.517 1 98.38 182 VAL A N 1
ATOM 1480 C CA . VAL A 1 182 ? -2.91 -28.594 -1.947 1 98.38 182 VAL A CA 1
ATOM 1481 C C . VAL A 1 182 ? -3.668 -28.547 -3.271 1 98.38 182 VAL A C 1
ATOM 1483 O O . VAL A 1 182 ? -4.441 -27.609 -3.512 1 98.38 182 VAL A O 1
ATOM 1486 N N . ARG A 1 183 ? -3.391 -29.453 -4.117 1 97.88 183 ARG A N 1
ATOM 1487 C CA . ARG A 1 183 ? -4.055 -29.594 -5.41 1 97.88 183 ARG A CA 1
ATOM 1488 C C . ARG A 1 183 ? -4.68 -30.984 -5.551 1 97.88 183 ARG A C 1
ATOM 1490 O O . ARG A 1 183 ? -4.016 -32 -5.332 1 97.88 183 ARG A O 1
ATOM 1497 N N . TYR A 1 184 ? -5.941 -31.094 -5.828 1 97.88 184 TYR A N 1
ATOM 1498 C CA . TYR A 1 184 ? -6.68 -32.344 -5.918 1 97.88 184 TYR A CA 1
ATOM 1499 C C . TYR A 1 184 ? -7.941 -32.188 -6.758 1 97.88 184 TYR A C 1
ATOM 1501 O O . TYR A 1 184 ? -8.328 -31.047 -7.09 1 97.88 184 TYR A O 1
ATOM 1509 N N . PHE A 1 185 ? -8.477 -33.25 -7.191 1 97.38 185 PHE A N 1
ATOM 1510 C CA . PHE A 1 185 ? -9.773 -33.219 -7.859 1 97.38 185 PHE A CA 1
ATOM 1511 C C . PHE A 1 185 ? -10.898 -33.031 -6.848 1 97.38 185 PHE A C 1
ATOM 1513 O O . PHE A 1 185 ? -11.117 -33.906 -5.996 1 97.38 185 PHE A O 1
ATOM 1520 N N . ASP A 1 186 ? -11.57 -31.938 -6.922 1 95.75 186 ASP A N 1
ATOM 1521 C CA . ASP A 1 186 ? -12.656 -31.625 -5.996 1 95.75 186 ASP A CA 1
ATOM 1522 C C . ASP A 1 186 ? -14.008 -32.031 -6.594 1 95.75 186 ASP A C 1
ATOM 1524 O O . ASP A 1 186 ? -14.477 -31.391 -7.543 1 95.75 186 ASP A O 1
ATOM 1528 N N . GLU A 1 187 ? -14.648 -32.906 -5.98 1 92.12 187 GLU A N 1
ATOM 1529 C CA . GLU A 1 187 ? -15.914 -33.438 -6.469 1 92.12 187 GLU A CA 1
ATOM 1530 C C . GLU A 1 187 ? -17.031 -32.406 -6.348 1 92.12 187 GLU A C 1
ATOM 1532 O O . GLU A 1 187 ? -18.016 -32.438 -7.09 1 92.12 187 GLU A O 1
ATOM 1537 N N . ASN A 1 188 ? -16.828 -31.531 -5.395 1 88.38 188 ASN A N 1
ATOM 1538 C CA . ASN A 1 188 ? -17.859 -30.516 -5.211 1 88.38 188 ASN A CA 1
ATOM 1539 C C . ASN A 1 188 ? -17.922 -29.562 -6.402 1 88.38 188 ASN A C 1
ATOM 1541 O O . ASN A 1 188 ? -18.984 -29.016 -6.719 1 88.38 188 ASN A O 1
ATOM 1545 N N . VAL A 1 189 ? -16.812 -29.375 -7.031 1 90.5 189 VAL A N 1
ATOM 1546 C CA . VAL A 1 189 ? -16.781 -28.438 -8.148 1 90.5 189 VAL A CA 1
ATOM 1547 C C . VAL A 1 189 ? -16.5 -29.188 -9.445 1 90.5 189 VAL A C 1
ATOM 1549 O O . VAL A 1 189 ? -16.672 -28.641 -10.539 1 90.5 189 VAL A O 1
ATOM 1552 N N . ASN A 1 190 ? -16.125 -30.422 -9.398 1 92.69 190 ASN A N 1
ATOM 1553 C CA . ASN A 1 190 ? -15.891 -31.328 -10.516 1 92.69 190 ASN A CA 1
ATOM 1554 C C . ASN A 1 190 ? -14.695 -30.875 -11.352 1 92.69 190 ASN A C 1
ATOM 1556 O O . ASN A 1 190 ? -14.742 -30.891 -12.578 1 92.69 190 ASN A O 1
ATOM 1560 N N . ARG A 1 191 ? -13.695 -30.406 -10.711 1 94.06 191 ARG A N 1
ATOM 1561 C CA . ARG A 1 191 ? -12.461 -29.969 -11.352 1 94.06 191 ARG A CA 1
ATOM 1562 C C . ARG A 1 191 ? -11.273 -30.125 -10.422 1 94.06 191 ARG A C 1
ATOM 1564 O O . ARG A 1 191 ? -11.438 -30.312 -9.211 1 94.06 191 ARG A O 1
ATOM 1571 N N . VAL A 1 192 ? -10.094 -30.141 -11.023 1 96.81 192 VAL A N 1
ATOM 1572 C CA . VAL A 1 192 ? -8.875 -30.078 -10.219 1 96.81 192 VAL A CA 1
ATOM 1573 C C . VAL A 1 192 ? -8.672 -28.656 -9.695 1 96.81 192 VAL A C 1
ATOM 1575 O O . VAL A 1 192 ? -8.695 -27.703 -10.469 1 96.81 192 VAL A O 1
ATOM 1578 N N . VAL A 1 193 ? -8.508 -28.516 -8.398 1 96.19 193 VAL A N 1
ATOM 1579 C CA . VAL A 1 193 ? -8.359 -27.203 -7.805 1 96.19 193 VAL A CA 1
ATOM 1580 C C . VAL A 1 193 ? -7.055 -27.125 -7.016 1 96.19 193 VAL A C 1
ATOM 1582 O O . VAL A 1 193 ? -6.586 -28.141 -6.488 1 96.19 193 VAL A O 1
ATOM 1585 N N . GLY A 1 194 ? -6.379 -26 -7.113 1 96.75 194 GLY A N 1
ATOM 1586 C CA . GLY A 1 194 ? -5.293 -25.641 -6.211 1 96.75 194 GLY A CA 1
ATOM 1587 C C . GLY A 1 194 ? -5.715 -24.656 -5.133 1 96.75 194 GLY A C 1
ATOM 1588 O O . GLY A 1 194 ? -6.039 -23.5 -5.43 1 96.75 194 GLY A O 1
ATOM 1589 N N . VAL A 1 195 ? -5.73 -25.125 -3.887 1 97.69 195 VAL A N 1
ATOM 1590 C CA . VAL A 1 195 ? -6.301 -24.297 -2.828 1 97.69 195 VAL A CA 1
ATOM 1591 C C . VAL A 1 195 ? -5.344 -24.25 -1.639 1 97.69 195 VAL A C 1
ATOM 1593 O O . VAL A 1 195 ? -4.367 -25 -1.588 1 97.69 195 VAL A O 1
ATOM 1596 N N . LEU A 1 196 ? -5.609 -23.328 -0.757 1 98.38 196 LEU A N 1
ATOM 1597 C CA . LEU A 1 196 ? -4.809 -23.109 0.442 1 98.38 196 LEU A CA 1
ATOM 1598 C C . LEU A 1 196 ? -5.367 -23.906 1.617 1 98.38 196 LEU A C 1
ATOM 1600 O O . LEU A 1 196 ? -6.551 -23.781 1.949 1 98.38 196 LEU A O 1
ATOM 1604 N N . LEU A 1 197 ? -4.566 -24.766 2.172 1 98.38 197 LEU A N 1
ATOM 1605 C CA . LEU A 1 197 ? -4.957 -25.469 3.395 1 98.38 197 LEU A CA 1
ATOM 1606 C C . LEU A 1 197 ? -4.809 -24.547 4.605 1 98.38 197 LEU A C 1
ATOM 1608 O O . LEU A 1 197 ? -5.742 -24.406 5.398 1 98.38 197 LEU A O 1
ATOM 1612 N N . GLU A 1 198 ? -3.66 -23.906 4.734 1 97.62 198 GLU A N 1
ATOM 1613 C CA . GLU A 1 198 ? -3.389 -22.922 5.773 1 97.62 198 GLU A CA 1
ATOM 1614 C C . GLU A 1 198 ? -2.055 -22.219 5.535 1 97.62 198 GLU A C 1
ATOM 1616 O O . GLU A 1 198 ? -1.263 -22.656 4.691 1 97.62 198 GLU A O 1
ATOM 1621 N N . ILE A 1 199 ? -1.839 -21.141 6.172 1 96 199 ILE A N 1
ATOM 1622 C CA . ILE A 1 199 ? -0.542 -20.484 6.184 1 96 199 ILE A CA 1
ATOM 1623 C C . ILE A 1 199 ? 0.189 -20.797 7.488 1 96 199 ILE A C 1
ATOM 1625 O O . ILE A 1 199 ? -0.311 -20.5 8.578 1 96 199 ILE A O 1
ATOM 1629 N N . ALA A 1 200 ? 1.307 -21.391 7.316 1 94.06 200 ALA A N 1
ATOM 1630 C CA . ALA A 1 200 ? 2.119 -21.719 8.484 1 94.06 200 ALA A CA 1
ATOM 1631 C C . ALA A 1 200 ? 3.275 -20.75 8.648 1 94.06 200 ALA A C 1
ATOM 1633 O O . ALA A 1 200 ? 3.729 -20.141 7.676 1 94.06 200 ALA A O 1
ATOM 1634 N N . THR A 1 201 ? 3.641 -20.562 9.906 1 88.81 201 THR A N 1
ATOM 1635 C CA . THR A 1 201 ? 4.793 -19.734 10.227 1 88.81 201 THR A CA 1
ATOM 1636 C C . THR A 1 201 ? 5.703 -20.422 11.234 1 88.81 201 THR A C 1
ATOM 1638 O O . THR A 1 201 ? 5.293 -21.391 11.891 1 88.81 201 THR A O 1
ATOM 1641 N N . THR A 1 202 ? 6.934 -20.047 11.156 1 83.06 202 THR A N 1
ATOM 1642 C CA . THR A 1 202 ? 7.871 -20.594 12.133 1 83.06 202 THR A CA 1
ATOM 1643 C C . THR A 1 202 ? 8.836 -19.516 12.617 1 83.06 202 THR A C 1
ATOM 1645 O O . THR A 1 202 ? 9.188 -18.609 11.875 1 83.06 202 THR A O 1
ATOM 1648 N N . GLU A 1 203 ? 9.141 -19.625 13.812 1 77.69 203 GLU A N 1
ATOM 1649 C CA . GLU A 1 203 ? 10.156 -18.75 14.406 1 77.69 203 GLU A CA 1
ATOM 1650 C C . GLU A 1 203 ? 11.555 -19.312 14.188 1 77.69 203 GLU A C 1
ATOM 1652 O O . GLU A 1 203 ? 12.547 -18.594 14.352 1 77.69 203 GLU A O 1
ATOM 1657 N N . LYS A 1 204 ? 11.57 -20.547 13.703 1 81.62 204 LYS A N 1
ATOM 1658 C CA . LYS A 1 204 ? 12.852 -21.203 13.461 1 81.62 204 LYS A CA 1
ATOM 1659 C C . LYS A 1 204 ? 13.453 -20.766 12.133 1 81.62 204 LYS A C 1
ATOM 1661 O O . LYS A 1 204 ? 12.797 -20.094 11.344 1 81.62 204 LYS A O 1
ATOM 1666 N N . ARG A 1 205 ? 14.75 -21.125 11.992 1 82.31 205 ARG A N 1
ATOM 1667 C CA . ARG A 1 205 ? 15.414 -20.844 10.727 1 82.31 205 ARG A CA 1
ATOM 1668 C C . ARG A 1 205 ? 14.742 -21.594 9.578 1 82.31 205 ARG A C 1
ATOM 1670 O O . ARG A 1 205 ? 14.203 -22.688 9.781 1 82.31 205 ARG A O 1
ATOM 1677 N N . SER A 1 206 ? 14.852 -21.094 8.406 1 87.62 206 SER A N 1
ATOM 1678 C CA . SER A 1 206 ? 14.219 -21.688 7.234 1 87.62 206 SER A CA 1
ATOM 1679 C C . SER A 1 206 ? 15.086 -22.781 6.625 1 87.62 206 SER A C 1
ATOM 1681 O O . SER A 1 206 ? 15.523 -22.656 5.48 1 87.62 206 SER A O 1
ATOM 1683 N N . THR A 1 207 ? 15.312 -23.828 7.375 1 91.06 207 THR A N 1
ATOM 1684 C CA . THR A 1 207 ? 16.016 -25 6.867 1 91.06 207 THR A CA 1
ATOM 1685 C C . THR A 1 207 ? 15.039 -26.016 6.285 1 91.06 207 THR A C 1
ATOM 1687 O O . THR A 1 207 ? 13.836 -25.953 6.543 1 91.06 207 THR A O 1
ATOM 1690 N N . GLY A 1 208 ? 15.586 -26.922 5.457 1 95.44 208 GLY A N 1
ATOM 1691 C CA . GLY A 1 208 ? 14.734 -27.969 4.895 1 95.44 208 GLY A CA 1
ATOM 1692 C C . GLY A 1 208 ? 13.984 -28.75 5.949 1 95.44 208 GLY A C 1
ATOM 1693 O O . GLY A 1 208 ? 12.789 -29.031 5.797 1 95.44 208 GLY A O 1
ATOM 1694 N N . ALA A 1 209 ? 14.625 -29.047 7.02 1 96.12 209 ALA A N 1
ATOM 1695 C CA . ALA A 1 209 ? 14.039 -29.828 8.102 1 96.12 209 ALA A CA 1
ATOM 1696 C C . ALA A 1 209 ? 12.898 -29.062 8.773 1 96.12 209 ALA A C 1
ATOM 1698 O O . ALA A 1 209 ? 11.828 -29.625 9.031 1 96.12 209 ALA A O 1
ATOM 1699 N N . ASN A 1 210 ? 13.172 -27.797 9.078 1 94.5 210 ASN A N 1
ATOM 1700 C CA . ASN A 1 210 ? 12.172 -27 9.773 1 94.5 210 ASN A CA 1
ATOM 1701 C C . ASN A 1 210 ? 10.945 -26.734 8.898 1 94.5 210 ASN A C 1
ATOM 1703 O O . ASN A 1 210 ? 9.82 -26.734 9.383 1 94.5 210 ASN A O 1
ATOM 1707 N N . ILE A 1 211 ? 11.172 -26.469 7.637 1 96.44 211 ILE A N 1
ATOM 1708 C CA . ILE A 1 211 ? 10.062 -26.25 6.711 1 96.44 211 ILE A CA 1
ATOM 1709 C C . ILE A 1 211 ? 9.242 -27.531 6.582 1 96.44 211 ILE A C 1
ATOM 1711 O O . ILE A 1 211 ? 8.008 -27.5 6.578 1 96.44 211 ILE A O 1
ATOM 1715 N N . PHE A 1 212 ? 9.969 -28.688 6.445 1 97.56 212 PHE A N 1
ATOM 1716 C CA . PHE A 1 212 ? 9.266 -29.969 6.391 1 97.56 212 PHE A CA 1
ATOM 1717 C C . PHE A 1 212 ? 8.422 -30.172 7.641 1 97.56 212 PHE A C 1
ATOM 1719 O O . PHE A 1 212 ? 7.309 -30.688 7.562 1 97.56 212 PHE A O 1
ATOM 1726 N N . GLU A 1 213 ? 8.922 -29.797 8.75 1 97.12 213 GLU A N 1
ATOM 1727 C CA . GLU A 1 213 ? 8.18 -29.938 10 1 97.12 213 GLU A CA 1
ATOM 1728 C C . GLU A 1 213 ? 6.848 -29.203 9.938 1 97.12 213 GLU A C 1
ATOM 1730 O O . GLU A 1 213 ? 5.852 -29.656 10.5 1 97.12 213 GLU A O 1
ATOM 1735 N N . LEU A 1 214 ? 6.84 -28.062 9.352 1 96.44 214 LEU A N 1
ATOM 1736 C CA . LEU A 1 214 ? 5.598 -27.312 9.188 1 96.44 214 LEU A CA 1
ATOM 1737 C C . LEU A 1 214 ? 4.582 -28.109 8.383 1 96.44 214 LEU A C 1
ATOM 1739 O O . LEU A 1 214 ? 3.402 -28.156 8.734 1 96.44 214 LEU A O 1
ATOM 1743 N N . LEU A 1 215 ? 5.02 -28.703 7.254 1 97.94 215 LEU A N 1
ATOM 1744 C CA . LEU A 1 215 ? 4.16 -29.531 6.41 1 97.94 215 LEU A CA 1
ATOM 1745 C C . LEU A 1 215 ? 3.66 -30.75 7.172 1 97.94 215 LEU A C 1
ATOM 1747 O O . LEU A 1 215 ? 2.467 -31.062 7.145 1 97.94 215 LEU A O 1
ATOM 1751 N N . ASP A 1 216 ? 4.605 -31.391 7.82 1 98.06 216 ASP A N 1
ATOM 1752 C CA . ASP A 1 216 ? 4.301 -32.625 8.547 1 98.06 216 ASP A CA 1
ATOM 1753 C C . ASP A 1 216 ? 3.285 -32.375 9.656 1 98.06 216 ASP A C 1
ATOM 1755 O O . ASP A 1 216 ? 2.346 -33.125 9.844 1 98.06 216 ASP A O 1
ATOM 1759 N N . ASN A 1 217 ? 3.51 -31.281 10.375 1 96.94 217 ASN A N 1
ATOM 1760 C CA . ASN A 1 217 ? 2.588 -30.922 11.445 1 96.94 217 ASN A CA 1
ATOM 1761 C C . ASN A 1 217 ? 1.191 -30.625 10.906 1 96.94 217 ASN A C 1
ATOM 1763 O O . ASN A 1 217 ? 0.191 -31.016 11.508 1 96.94 217 ASN A O 1
ATOM 1767 N N . ALA A 1 218 ? 1.137 -29.938 9.828 1 97.12 218 ALA A N 1
ATOM 1768 C CA . ALA A 1 218 ? -0.147 -29.562 9.234 1 97.12 218 ALA A CA 1
ATOM 1769 C C . ALA A 1 218 ? -0.938 -30.812 8.828 1 97.12 218 ALA A C 1
ATOM 1771 O O . ALA A 1 218 ? -2.152 -30.875 9.039 1 97.12 218 ALA A O 1
ATOM 1772 N N . LEU A 1 219 ? -0.309 -31.812 8.219 1 98.06 219 LEU A N 1
ATOM 1773 C CA . LEU A 1 219 ? -0.973 -33.031 7.773 1 98.06 219 LEU A CA 1
ATOM 1774 C C . LEU A 1 219 ? -1.317 -33.938 8.961 1 98.06 219 LEU A C 1
ATOM 1776 O O . LEU A 1 219 ? -2.432 -34.438 9.047 1 98.06 219 LEU A O 1
ATOM 1780 N N . LYS A 1 220 ? -0.409 -34.031 9.938 1 97.5 220 LYS A N 1
ATOM 1781 C CA . LYS A 1 220 ? -0.605 -34.906 11.086 1 97.5 220 LYS A CA 1
ATOM 1782 C C . LYS A 1 220 ? -1.733 -34.406 11.977 1 97.5 220 LYS A C 1
ATOM 1784 O O . LYS A 1 220 ? -2.568 -35.188 12.438 1 97.5 220 LYS A O 1
ATOM 1789 N N . GLU A 1 221 ? -1.683 -33.125 12.227 1 96.62 221 GLU A N 1
ATOM 1790 C CA . GLU A 1 221 ? -2.729 -32.531 13.047 1 96.62 221 GLU A CA 1
ATOM 1791 C C . GLU A 1 221 ? -4.113 -32.781 12.453 1 96.62 221 GLU A C 1
ATOM 1793 O O . GLU A 1 221 ? -5.09 -32.938 13.188 1 96.62 221 GLU A O 1
ATOM 1798 N N . LYS A 1 222 ? -4.195 -32.875 11.195 1 97.44 222 LYS A N 1
ATOM 1799 C CA . LYS A 1 222 ? -5.465 -33.062 10.492 1 97.44 222 LYS A CA 1
ATOM 1800 C C . LYS A 1 222 ? -5.676 -34.5 10.078 1 97.44 222 LYS A C 1
ATOM 1802 O O . LYS A 1 222 ? -6.652 -34.812 9.391 1 97.44 222 LYS A O 1
ATOM 1807 N N . ARG A 1 223 ? -4.742 -35.375 10.375 1 97.31 223 ARG A N 1
ATOM 1808 C CA . ARG A 1 223 ? -4.785 -36.812 10.117 1 97.31 223 ARG A CA 1
ATOM 1809 C C . ARG A 1 223 ? -4.879 -37.094 8.617 1 97.31 223 ARG A C 1
ATOM 1811 O O . ARG A 1 223 ? -5.68 -37.938 8.188 1 97.31 223 ARG A O 1
ATOM 1818 N N . ILE A 1 224 ? -4.23 -36.312 7.887 1 98.31 224 ILE A N 1
ATOM 1819 C CA . ILE A 1 224 ? -4.105 -36.562 6.457 1 98.31 224 ILE A CA 1
ATOM 1820 C C . ILE A 1 224 ? -2.922 -37.5 6.199 1 98.31 224 ILE A C 1
ATOM 1822 O O . ILE A 1 224 ? -1.781 -37.156 6.527 1 98.31 224 ILE A O 1
ATOM 1826 N N . PRO A 1 225 ? -3.158 -38.594 5.605 1 97.25 225 PRO A N 1
ATOM 1827 C CA . PRO A 1 225 ? -2.059 -39.531 5.41 1 97.25 225 PRO A CA 1
ATOM 1828 C C . PRO A 1 225 ? -1.072 -39.094 4.336 1 97.25 225 PRO A C 1
ATOM 1830 O O . PRO A 1 225 ? -1.485 -38.656 3.254 1 97.25 225 PRO A O 1
ATOM 1833 N N . TRP A 1 226 ? 0.2 -39.188 4.582 1 97.56 226 TRP A N 1
ATOM 1834 C CA . TRP A 1 226 ? 1.244 -38.875 3.617 1 97.56 226 TRP A CA 1
ATOM 1835 C C . TRP A 1 226 ? 1.148 -39.75 2.383 1 97.56 226 TRP A C 1
ATOM 1837 O O . TRP A 1 226 ? 1.566 -39.344 1.292 1 97.56 226 TRP A O 1
ATOM 1847 N N . GLU A 1 227 ? 0.57 -40.938 2.504 1 95.5 227 GLU A N 1
ATOM 1848 C CA . GLU A 1 227 ? 0.424 -41.875 1.395 1 95.5 227 GLU A CA 1
ATOM 1849 C C . GLU A 1 227 ? -0.448 -41.281 0.287 1 95.5 227 GLU A C 1
ATOM 1851 O O . GLU A 1 227 ? -0.327 -41.688 -0.876 1 95.5 227 GLU A O 1
ATOM 1856 N N . ASN A 1 228 ? -1.306 -40.406 0.705 1 97.56 228 ASN A N 1
ATOM 1857 C CA . ASN A 1 228 ? -2.188 -39.781 -0.274 1 97.56 228 ASN A CA 1
ATOM 1858 C C . ASN A 1 228 ? -1.479 -38.656 -1.027 1 97.56 228 ASN A C 1
ATOM 1860 O O . ASN A 1 228 ? -1.973 -38.188 -2.053 1 97.56 228 ASN A O 1
ATOM 1864 N N . CYS A 1 229 ? -0.35 -38.188 -0.545 1 98.31 229 CYS A N 1
ATOM 1865 C CA . CYS A 1 229 ? 0.424 -37.188 -1.24 1 98.31 229 CYS A CA 1
ATOM 1866 C C . CYS A 1 229 ? 1.225 -37.781 -2.387 1 98.31 229 CYS A C 1
ATOM 1868 O O . CYS A 1 229 ? 2.229 -38.469 -2.156 1 98.31 229 CYS A O 1
ATOM 1870 N N . ILE A 1 230 ? 0.863 -37.469 -3.568 1 98.25 230 ILE A N 1
ATOM 1871 C CA . ILE A 1 230 ? 1.468 -38.156 -4.699 1 98.25 230 ILE A CA 1
ATOM 1872 C C . ILE A 1 230 ? 2.49 -37.25 -5.379 1 98.25 230 ILE A C 1
ATOM 1874 O O . ILE A 1 230 ? 3.283 -37.719 -6.207 1 98.25 230 ILE A O 1
ATOM 1878 N N . CYS A 1 231 ? 2.445 -36 -5.012 1 98.5 231 CYS A N 1
ATOM 1879 C CA . CYS A 1 231 ? 3.381 -35.062 -5.629 1 98.5 231 CYS A CA 1
ATOM 1880 C C . CYS A 1 231 ? 3.748 -33.938 -4.664 1 98.5 231 CYS A C 1
ATOM 1882 O O . CYS A 1 231 ? 2.895 -33.438 -3.93 1 98.5 231 CYS A O 1
ATOM 1884 N N . PHE A 1 232 ? 4.996 -33.594 -4.609 1 97.88 232 PHE A N 1
ATOM 1885 C CA . PHE A 1 232 ? 5.492 -32.406 -3.934 1 97.88 232 PHE A CA 1
ATOM 1886 C C . PHE A 1 232 ? 6.184 -31.469 -4.922 1 97.88 232 PHE A C 1
ATOM 1888 O O . PHE A 1 232 ? 7.117 -31.875 -5.617 1 97.88 232 PHE A O 1
ATOM 1895 N N . SER A 1 233 ? 5.688 -30.281 -5.012 1 96.38 233 SER A N 1
ATOM 1896 C CA . SER A 1 233 ? 6.258 -29.281 -5.922 1 96.38 233 SER A CA 1
ATOM 1897 C C . SER A 1 233 ? 6.719 -28.047 -5.168 1 96.38 233 SER A C 1
ATOM 1899 O O . SER A 1 233 ? 6.055 -27.594 -4.227 1 96.38 233 SER A O 1
ATOM 1901 N N . ALA A 1 234 ? 7.852 -27.484 -5.457 1 95.44 234 ALA A N 1
ATOM 1902 C CA . ALA A 1 234 ? 8.414 -26.281 -4.844 1 95.44 234 ALA A CA 1
ATOM 1903 C C . ALA A 1 234 ? 9.398 -25.594 -5.785 1 95.44 234 ALA A C 1
ATOM 1905 O O . ALA A 1 234 ? 9.602 -26.047 -6.918 1 95.44 234 ALA A O 1
ATOM 1906 N N . ASP A 1 235 ? 9.844 -24.469 -5.363 1 90.88 235 ASP A N 1
ATOM 1907 C CA . ASP A 1 235 ? 10.867 -23.812 -6.168 1 90.88 235 ASP A CA 1
ATOM 1908 C C . ASP A 1 235 ? 12.164 -24.625 -6.184 1 90.88 235 ASP A C 1
ATOM 1910 O O . ASP A 1 235 ? 12.25 -25.672 -5.543 1 90.88 235 ASP A O 1
ATOM 1914 N N . ASN A 1 236 ? 13.133 -24.25 -6.922 1 91.81 236 ASN A N 1
ATOM 1915 C CA . ASN A 1 236 ? 14.312 -25.078 -7.18 1 91.81 236 ASN A CA 1
ATOM 1916 C C . ASN A 1 236 ? 15.43 -24.766 -6.188 1 91.81 236 ASN A C 1
ATOM 1918 O O . ASN A 1 236 ? 16.562 -25.219 -6.375 1 91.81 236 ASN A O 1
ATOM 1922 N N . ALA A 1 237 ? 15.164 -24.047 -5.109 1 91.19 237 ALA A N 1
ATOM 1923 C CA . ALA A 1 237 ? 16.172 -23.719 -4.109 1 91.19 237 ALA A CA 1
ATOM 1924 C C . ALA A 1 237 ? 16.672 -24.984 -3.396 1 91.19 237 ALA A C 1
ATOM 1926 O O . ALA A 1 237 ? 15.922 -25.953 -3.256 1 91.19 237 ALA A O 1
ATOM 1927 N N . SER A 1 238 ? 17.906 -24.969 -2.947 1 92.31 238 SER A N 1
ATOM 1928 C CA . SER A 1 238 ? 18.516 -26.109 -2.287 1 92.31 238 SER A CA 1
ATOM 1929 C C . SER A 1 238 ? 17.781 -26.469 -1.003 1 92.31 238 SER A C 1
ATOM 1931 O O . SER A 1 238 ? 17.672 -27.641 -0.656 1 92.31 238 SER A O 1
ATOM 1933 N N . VAL A 1 239 ? 17.25 -25.438 -0.356 1 93.69 239 VAL A N 1
ATOM 1934 C CA . VAL A 1 239 ? 16.531 -25.672 0.892 1 93.69 239 VAL A CA 1
ATOM 1935 C C . VAL A 1 239 ? 15.289 -26.516 0.621 1 93.69 239 VAL A C 1
ATOM 1937 O O . VAL A 1 239 ? 14.875 -27.312 1.469 1 93.69 239 VAL A O 1
ATOM 1940 N N . MET A 1 240 ? 14.734 -26.453 -0.55 1 95.94 240 MET A N 1
ATOM 1941 C CA . MET A 1 240 ? 13.5 -27.141 -0.909 1 95.94 240 MET A CA 1
ATOM 1942 C C . MET A 1 240 ? 13.797 -28.469 -1.613 1 95.94 240 MET A C 1
ATOM 1944 O O . MET A 1 240 ? 13.258 -29.516 -1.242 1 95.94 240 MET A O 1
ATOM 1948 N N . MET A 1 241 ? 14.758 -28.422 -2.588 1 95.19 241 MET A N 1
ATOM 1949 C CA . MET A 1 241 ? 14.922 -29.547 -3.5 1 95.19 241 MET A CA 1
ATOM 1950 C C . MET A 1 241 ? 16.266 -30.25 -3.258 1 95.19 241 MET A C 1
ATOM 1952 O O . MET A 1 241 ? 16.547 -31.266 -3.883 1 95.19 241 MET A O 1
ATOM 1956 N N . GLY A 1 242 ? 17.016 -29.781 -2.324 1 92.56 242 GLY A N 1
ATOM 1957 C CA . GLY A 1 242 ? 18.328 -30.375 -2.084 1 92.56 242 GLY A CA 1
ATOM 1958 C C . GLY A 1 242 ? 18.25 -31.859 -1.773 1 92.56 242 GLY A C 1
ATOM 1959 O O . GLY A 1 242 ? 17.344 -32.312 -1.073 1 92.56 242 GLY A O 1
ATOM 1960 N N . ILE A 1 243 ? 19.172 -32.625 -2.232 1 90.5 243 ILE A N 1
ATOM 1961 C CA . ILE A 1 243 ? 19.141 -34.094 -2.18 1 90.5 243 ILE A CA 1
ATOM 1962 C C . ILE A 1 243 ? 19.5 -34.562 -0.773 1 90.5 243 ILE A C 1
ATOM 1964 O O . ILE A 1 243 ? 19.109 -35.656 -0.357 1 90.5 243 ILE A O 1
ATOM 1968 N N . HIS A 1 244 ? 20.172 -33.719 -0.048 1 91 244 HIS A N 1
ATOM 1969 C CA . HIS A 1 244 ? 20.641 -34.156 1.256 1 91 244 HIS A CA 1
ATOM 1970 C C . HIS A 1 244 ? 19.703 -33.719 2.371 1 91 244 HIS A C 1
ATOM 1972 O O . HIS A 1 244 ? 19.281 -34.531 3.195 1 91 244 HIS A O 1
ATOM 1978 N N . ALA A 1 245 ? 19.375 -32.406 2.318 1 94.12 245 ALA A N 1
ATOM 1979 C CA . ALA A 1 245 ? 18.609 -31.891 3.455 1 94.12 245 ALA A CA 1
ATOM 1980 C C . ALA A 1 245 ? 17.484 -30.969 2.994 1 94.12 245 ALA A C 1
ATOM 1982 O O . ALA A 1 245 ? 17.016 -30.125 3.756 1 94.12 245 ALA A O 1
ATOM 1983 N N . GLY A 1 246 ? 17.172 -31.109 1.72 1 96 246 GLY A N 1
ATOM 1984 C CA . GLY A 1 246 ? 16.047 -30.312 1.259 1 96 246 GLY A CA 1
ATOM 1985 C C . GLY A 1 246 ? 14.711 -30.828 1.747 1 96 246 GLY A C 1
ATOM 1986 O O . GLY A 1 246 ? 14.617 -31.969 2.205 1 96 246 GLY A O 1
ATOM 1987 N N . VAL A 1 247 ? 13.695 -30.047 1.743 1 97.94 247 VAL A N 1
ATOM 1988 C CA . VAL A 1 247 ? 12.344 -30.453 2.131 1 97.94 247 VAL A CA 1
ATOM 1989 C C . VAL A 1 247 ? 11.938 -31.719 1.375 1 97.94 247 VAL A C 1
ATOM 1991 O O . VAL A 1 247 ? 11.328 -32.625 1.947 1 97.94 247 VAL A O 1
ATOM 1994 N N . ALA A 1 248 ? 12.25 -31.812 0.071 1 97.38 248 ALA A N 1
ATOM 1995 C CA . ALA A 1 248 ? 11.922 -32.938 -0.798 1 97.38 248 ALA A CA 1
ATOM 1996 C C . ALA A 1 248 ? 12.445 -34.25 -0.22 1 97.38 248 ALA A C 1
ATOM 1998 O O . ALA A 1 248 ? 11.781 -35.281 -0.312 1 97.38 248 ALA A O 1
ATOM 1999 N N . THR A 1 249 ? 13.633 -34.219 0.367 1 97.12 249 THR A N 1
ATOM 2000 C CA . THR A 1 249 ? 14.242 -35.406 0.946 1 97.12 249 THR A CA 1
ATOM 2001 C C . THR A 1 249 ? 13.406 -35.938 2.107 1 97.12 249 THR A C 1
ATOM 2003 O O . THR A 1 249 ? 13.195 -37.156 2.229 1 97.12 249 THR A O 1
ATOM 2006 N N . TYR A 1 250 ? 12.969 -35.031 2.904 1 97.62 250 TYR A N 1
ATOM 2007 C CA . TYR A 1 250 ? 12.164 -35.438 4.055 1 97.62 250 TYR A CA 1
ATOM 2008 C C . TYR A 1 250 ? 10.789 -35.906 3.611 1 97.62 250 TYR A C 1
ATOM 2010 O O . TYR A 1 250 ? 10.219 -36.812 4.219 1 97.62 250 TYR A O 1
ATOM 2018 N N . VAL A 1 251 ? 10.219 -35.375 2.561 1 98 251 VAL A N 1
ATOM 2019 C CA . VAL A 1 251 ? 8.938 -35.812 2.012 1 98 251 VAL A CA 1
ATOM 2020 C C . VAL A 1 251 ? 9.062 -37.219 1.479 1 98 251 VAL A C 1
ATOM 2022 O O . VAL A 1 251 ? 8.18 -38.062 1.703 1 98 251 VAL A O 1
ATOM 2025 N N . ARG A 1 252 ? 10.164 -37.531 0.791 1 97.12 252 ARG A N 1
ATOM 2026 C CA . ARG A 1 252 ? 10.414 -38.844 0.237 1 97.12 252 ARG A CA 1
ATOM 2027 C C . ARG A 1 252 ? 10.547 -39.906 1.345 1 97.12 252 ARG A C 1
ATOM 2029 O O . ARG A 1 252 ? 10.203 -41.062 1.151 1 97.12 252 ARG A O 1
ATOM 2036 N N . LYS A 1 253 ? 11.055 -39.438 2.465 1 96.31 253 LYS A N 1
ATOM 2037 C CA . LYS A 1 253 ? 11.148 -40.344 3.604 1 96.31 253 LYS A CA 1
ATOM 2038 C C . LYS A 1 253 ? 9.766 -40.781 4.098 1 96.31 253 LYS A C 1
ATOM 2040 O O . LYS A 1 253 ? 9.57 -41.906 4.555 1 96.31 253 LYS A O 1
ATOM 2045 N N . GLN A 1 254 ? 8.836 -39.844 4.02 1 96.12 254 GLN A N 1
ATOM 2046 C CA . GLN A 1 254 ? 7.469 -40.125 4.445 1 96.12 254 GLN A CA 1
ATOM 2047 C C . GLN A 1 254 ? 6.73 -40.969 3.4 1 96.12 254 GLN A C 1
ATOM 2049 O O . GLN A 1 254 ? 5.945 -41.844 3.746 1 96.12 254 GLN A O 1
ATOM 2054 N N . ASN A 1 255 ? 6.93 -40.688 2.166 1 96.62 255 ASN A N 1
ATOM 2055 C CA . ASN A 1 255 ? 6.359 -41.406 1.034 1 96.62 255 ASN A CA 1
ATOM 2056 C C . ASN A 1 255 ? 7.371 -41.562 -0.1 1 96.62 255 ASN A C 1
ATOM 2058 O O . ASN A 1 255 ? 7.492 -40.688 -0.949 1 96.62 255 ASN A O 1
ATOM 2062 N N . PRO A 1 256 ? 7.941 -42.625 -0.208 1 95.38 256 PRO A N 1
ATOM 2063 C CA . PRO A 1 256 ? 9 -42.812 -1.2 1 95.38 256 PRO A CA 1
ATOM 2064 C C . PRO A 1 256 ? 8.477 -42.781 -2.635 1 95.38 256 PRO A C 1
ATOM 2066 O O . PRO A 1 256 ? 9.258 -42.562 -3.57 1 95.38 256 PRO A O 1
ATOM 2069 N N . ASP A 1 257 ? 7.211 -42.969 -2.838 1 96.06 257 ASP A N 1
ATOM 2070 C CA . ASP A 1 257 ? 6.66 -43.031 -4.188 1 96.06 257 ASP A CA 1
ATOM 2071 C C . ASP A 1 257 ? 6.227 -41.656 -4.672 1 96.06 257 ASP A C 1
ATOM 2073 O O . ASP A 1 257 ? 5.789 -41.5 -5.816 1 96.06 257 ASP A O 1
ATOM 2077 N N . VAL A 1 258 ? 6.391 -40.656 -3.822 1 97.69 258 VAL A N 1
ATOM 2078 C CA . VAL A 1 258 ? 5.953 -39.312 -4.145 1 97.69 258 VAL A CA 1
ATOM 2079 C C . VAL A 1 258 ? 6.758 -38.781 -5.324 1 97.69 258 VAL A C 1
ATOM 2081 O O . VAL A 1 258 ? 7.961 -39.031 -5.43 1 97.69 258 VAL A O 1
ATOM 2084 N N . PHE A 1 259 ? 6.07 -38.094 -6.238 1 97.62 259 PHE A N 1
ATOM 2085 C CA . PHE A 1 259 ? 6.738 -37.375 -7.328 1 97.62 259 PHE A CA 1
ATOM 2086 C C . PHE A 1 259 ? 7.207 -36 -6.879 1 97.62 259 PHE A C 1
ATOM 2088 O O . PHE A 1 259 ? 6.41 -35.188 -6.406 1 97.62 259 PHE A O 1
ATOM 2095 N N . VAL A 1 260 ? 8.484 -35.75 -6.938 1 96.62 260 VAL A N 1
ATOM 2096 C CA . VAL A 1 260 ? 9.039 -34.438 -6.551 1 96.62 260 VAL A CA 1
ATOM 2097 C C . VAL A 1 260 ? 9.391 -33.656 -7.801 1 96.62 260 VAL A C 1
ATOM 2099 O O . VAL A 1 260 ? 10.172 -34.094 -8.641 1 96.62 260 VAL A O 1
ATOM 2102 N N . LEU A 1 261 ? 8.812 -32.5 -7.883 1 96.19 261 LEU A N 1
ATOM 2103 C CA . LEU A 1 261 ? 9.008 -31.672 -9.07 1 96.19 261 LEU A CA 1
ATOM 2104 C C . LEU A 1 261 ? 9.5 -30.281 -8.695 1 96.19 261 LEU A C 1
ATOM 2106 O O . LEU A 1 261 ? 8.812 -29.531 -7.992 1 96.19 261 LEU A O 1
ATOM 2110 N N . GLY A 1 262 ? 10.703 -29.953 -9.117 1 95 262 GLY A N 1
ATOM 2111 C CA . GLY A 1 262 ? 11.094 -28.547 -9.102 1 95 262 GLY A CA 1
ATOM 2112 C C . GLY A 1 262 ? 10.336 -27.703 -10.117 1 95 262 GLY A C 1
ATOM 2113 O O . GLY A 1 262 ? 10.141 -28.125 -11.258 1 95 262 GLY A O 1
ATOM 2114 N N . CYS A 1 263 ? 9.914 -26.547 -9.805 1 94.56 263 CYS A N 1
ATOM 2115 C CA . CYS A 1 263 ? 9.016 -25.734 -10.617 1 94.56 263 CYS A CA 1
ATOM 2116 C C . CYS A 1 263 ? 9.656 -25.391 -11.961 1 94.56 263 CYS A C 1
ATOM 2118 O O . CYS A 1 263 ? 10.672 -24.703 -12.008 1 94.56 263 CYS A O 1
ATOM 2120 N N . PRO A 1 264 ? 9.016 -25.781 -13.039 1 95.62 264 PRO A N 1
ATOM 2121 C CA . PRO A 1 264 ? 9.539 -25.484 -14.367 1 95.62 264 PRO A CA 1
ATOM 2122 C C . PRO A 1 264 ? 9.492 -23.984 -14.688 1 95.62 264 PRO A C 1
ATOM 2124 O O . PRO A 1 264 ? 10.344 -23.484 -15.43 1 95.62 264 PRO A O 1
ATOM 2127 N N . CYS A 1 265 ? 8.523 -23.297 -14.156 1 93.62 265 CYS A N 1
ATOM 2128 C CA . CYS A 1 265 ? 8.422 -21.859 -14.398 1 93.62 265 CYS A CA 1
ATOM 2129 C C . CYS A 1 265 ? 9.664 -21.141 -13.891 1 93.62 265 CYS A C 1
ATOM 2131 O O . CYS A 1 265 ? 10.188 -20.25 -14.57 1 93.62 265 CYS A O 1
ATOM 2133 N N . HIS A 1 266 ? 10.094 -21.469 -12.688 1 91.94 266 HIS A N 1
ATOM 2134 C CA . HIS A 1 266 ? 11.32 -20.891 -12.148 1 91.94 266 HIS A CA 1
ATOM 2135 C C . HIS A 1 266 ? 12.531 -21.281 -12.992 1 91.94 266 HIS A C 1
ATOM 2137 O O . HIS A 1 266 ? 13.438 -20.484 -13.195 1 91.94 266 HIS A O 1
ATOM 2143 N N . ARG A 1 267 ? 12.594 -22.5 -13.477 1 95.06 267 ARG A N 1
ATOM 2144 C CA . ARG A 1 267 ? 13.695 -22.969 -14.312 1 95.06 267 ARG A CA 1
ATOM 2145 C C . ARG A 1 267 ? 13.75 -22.203 -15.633 1 95.06 267 ARG A C 1
ATOM 2147 O O . ARG A 1 267 ? 14.836 -21.953 -16.156 1 95.06 267 ARG A O 1
ATOM 2154 N N . LEU A 1 268 ? 12.562 -21.906 -16.141 1 95.94 268 LEU A N 1
ATOM 2155 C CA . LEU A 1 268 ? 12.508 -21.125 -17.375 1 95.94 268 LEU A CA 1
ATOM 2156 C C . LEU A 1 268 ? 13.117 -19.734 -17.172 1 95.94 268 LEU A C 1
ATOM 2158 O O . LEU A 1 268 ? 13.836 -19.234 -18.031 1 95.94 268 LEU A O 1
ATOM 2162 N N . HIS A 1 269 ? 12.812 -19.125 -16.031 1 93.5 269 HIS A N 1
ATOM 2163 C CA . HIS A 1 269 ? 13.422 -17.844 -15.688 1 93.5 269 HIS A CA 1
ATOM 2164 C C . HIS A 1 269 ? 14.938 -17.953 -15.641 1 93.5 269 HIS A C 1
ATOM 2166 O O . HIS A 1 269 ? 15.641 -17.125 -16.219 1 93.5 269 HIS A O 1
ATOM 2172 N N . LEU A 1 270 ? 15.398 -18.969 -15.016 1 93.25 270 LEU A N 1
ATOM 2173 C CA . LEU A 1 270 ? 16.828 -19.156 -14.852 1 93.25 270 LEU A CA 1
ATOM 2174 C C . LEU A 1 270 ? 17.5 -19.453 -16.188 1 93.25 270 LEU A C 1
ATOM 2176 O O . LEU A 1 270 ? 18.625 -19 -16.438 1 93.25 270 LEU A O 1
ATOM 2180 N N . ALA A 1 271 ? 16.844 -20.25 -16.984 1 96.44 271 ALA A N 1
ATOM 2181 C CA . ALA A 1 271 ? 17.375 -20.547 -18.297 1 96.44 271 ALA A CA 1
ATOM 2182 C C . ALA A 1 271 ? 17.609 -19.266 -19.109 1 96.44 271 ALA A C 1
ATOM 2184 O O . ALA A 1 271 ? 18.656 -19.094 -19.719 1 96.44 271 ALA A O 1
ATOM 2185 N N . ALA A 1 272 ? 16.594 -18.438 -19.094 1 95.12 272 ALA A N 1
ATOM 2186 C CA . ALA A 1 272 ? 16.688 -17.156 -19.797 1 95.12 272 ALA A CA 1
ATOM 2187 C C . ALA A 1 272 ? 17.828 -16.312 -19.25 1 95.12 272 ALA A C 1
ATOM 2189 O O . ALA A 1 272 ? 18.578 -15.695 -20 1 95.12 272 ALA A O 1
ATOM 2190 N N . GLU A 1 273 ? 17.938 -16.266 -17.984 1 93.5 273 GLU A N 1
ATOM 2191 C CA . GLU A 1 273 ? 18.969 -15.484 -17.312 1 93.5 273 GLU A CA 1
ATOM 2192 C C . GLU A 1 273 ? 20.359 -16.031 -17.641 1 93.5 273 GLU A C 1
ATOM 2194 O O . GLU A 1 273 ? 21.297 -15.258 -17.875 1 93.5 273 GLU A O 1
ATOM 2199 N N . LYS A 1 274 ? 20.516 -17.359 -17.641 1 94.69 274 LYS A N 1
ATOM 2200 C CA . LYS A 1 274 ? 21.797 -18 -17.953 1 94.69 274 LYS A CA 1
ATOM 2201 C C . LYS A 1 274 ? 22.234 -17.672 -19.375 1 94.69 274 LYS A C 1
ATOM 2203 O O . LYS A 1 274 ? 23.406 -17.406 -19.625 1 94.69 274 LYS A O 1
ATOM 2208 N N . GLY A 1 275 ? 21.328 -17.75 -20.281 1 96.25 275 GLY A N 1
ATOM 2209 C CA . GLY A 1 275 ? 21.656 -17.328 -21.641 1 96.25 275 GLY A CA 1
ATOM 2210 C C . GLY A 1 275 ? 22.094 -15.875 -21.719 1 96.25 275 GLY A C 1
ATOM 2211 O O . GLY A 1 275 ? 23.156 -15.57 -22.266 1 96.25 275 GLY A O 1
ATOM 2212 N N . ALA A 1 276 ? 21.344 -15.023 -21.094 1 95 276 ALA A N 1
ATOM 2213 C CA . ALA A 1 276 ? 21.609 -13.586 -21.141 1 95 276 ALA A CA 1
ATOM 2214 C C . ALA A 1 276 ? 22.953 -13.25 -20.484 1 95 276 ALA A C 1
ATOM 2216 O O . ALA A 1 276 ? 23.625 -12.312 -20.906 1 95 276 ALA A O 1
ATOM 2217 N N . SER A 1 277 ? 23.359 -13.992 -19.5 1 94.06 277 SER A N 1
ATOM 2218 C CA . SER A 1 277 ? 24.578 -13.727 -18.75 1 94.06 277 SER A CA 1
ATOM 2219 C C . SER A 1 277 ? 25.812 -13.945 -19.609 1 94.06 277 SER A C 1
ATOM 2221 O O . SER A 1 277 ? 26.906 -13.461 -19.281 1 94.06 277 SER A O 1
ATOM 2223 N N . THR A 1 278 ? 25.688 -14.672 -20.734 1 96.25 278 THR A N 1
ATOM 2224 C CA . THR A 1 278 ? 26.828 -14.938 -21.609 1 96.25 278 THR A CA 1
ATOM 2225 C C . THR A 1 278 ? 27.031 -13.781 -22.578 1 96.25 278 THR A C 1
ATOM 2227 O O . THR A 1 278 ? 28.078 -13.688 -23.219 1 96.25 278 THR A O 1
ATOM 2230 N N . LEU A 1 279 ? 26.125 -12.938 -22.688 1 96.56 279 LEU A N 1
ATOM 2231 C CA . LEU A 1 279 ? 26.219 -11.812 -23.625 1 96.56 279 LEU A CA 1
ATOM 2232 C C . LEU A 1 279 ? 27.094 -10.711 -23.047 1 96.56 279 LEU A C 1
ATOM 2234 O O . LEU A 1 279 ? 27.141 -10.508 -21.828 1 96.56 279 LEU A O 1
ATOM 2238 N N . PRO A 1 280 ? 27.75 -10.023 -23.906 1 94.31 280 PRO A N 1
ATOM 2239 C CA . PRO A 1 280 ? 28.594 -8.922 -23.422 1 94.31 280 PRO A CA 1
ATOM 2240 C C . PRO A 1 280 ? 27.781 -7.77 -22.844 1 94.31 280 PRO A C 1
ATOM 2242 O O . PRO A 1 280 ? 28.297 -6.988 -22.047 1 94.31 280 PRO A O 1
ATOM 2245 N N . PHE A 1 281 ? 26.531 -7.695 -23.281 1 93.75 281 PHE A N 1
ATOM 2246 C CA . PHE A 1 281 ? 25.656 -6.633 -22.797 1 93.75 281 PHE A CA 1
ATOM 2247 C C . PHE A 1 281 ? 24.25 -7.164 -22.531 1 93.75 281 PHE A C 1
ATOM 2249 O O . PHE A 1 281 ? 23.719 -7.938 -23.328 1 93.75 281 PHE A O 1
ATOM 2256 N N . THR A 1 282 ? 23.797 -6.75 -21.266 1 91.38 282 THR A N 1
ATOM 2257 C CA . THR A 1 282 ? 22.391 -6.98 -20.938 1 91.38 282 THR A CA 1
ATOM 2258 C C . THR A 1 282 ? 21.703 -5.676 -20.547 1 91.38 282 THR A C 1
ATOM 2260 O O . THR A 1 282 ? 22.312 -4.828 -19.875 1 91.38 282 THR A O 1
ATOM 2263 N N . PRO A 1 283 ? 20.469 -5.523 -20.922 1 92.44 283 PRO A N 1
ATOM 2264 C CA . PRO A 1 283 ? 19.781 -4.25 -20.688 1 92.44 283 PRO A CA 1
ATOM 2265 C C . PRO A 1 283 ? 19.297 -4.086 -19.25 1 92.44 283 PRO A C 1
ATOM 2267 O O . PRO A 1 283 ? 18.719 -3.055 -18.906 1 92.44 283 PRO A O 1
ATOM 2270 N N . VAL A 1 284 ? 19.484 -5.023 -18.375 1 91.31 284 VAL A N 1
ATOM 2271 C CA . VAL A 1 284 ? 18.922 -5.027 -17.031 1 91.31 284 VAL A CA 1
ATOM 2272 C C . VAL A 1 284 ? 19.375 -3.785 -16.281 1 91.31 284 VAL A C 1
ATOM 2274 O O . VAL A 1 284 ? 18.562 -3.039 -15.742 1 91.31 284 VAL A O 1
ATOM 2277 N N . ASP A 1 285 ? 20.609 -3.482 -16.328 1 89.56 285 ASP A N 1
ATOM 2278 C CA . ASP A 1 285 ? 21.172 -2.371 -15.555 1 89.56 285 ASP A CA 1
ATOM 2279 C C . ASP A 1 285 ? 20.672 -1.03 -16.094 1 89.56 285 ASP A C 1
ATOM 2281 O O . ASP A 1 285 ? 20.328 -0.134 -15.312 1 89.56 285 ASP A O 1
ATOM 2285 N N . VAL A 1 286 ? 20.688 -0.904 -17.391 1 93 286 VAL A N 1
ATOM 2286 C CA . VAL A 1 286 ? 20.25 0.361 -17.984 1 93 286 VAL A CA 1
ATOM 2287 C C . VAL A 1 286 ? 18.766 0.576 -17.719 1 93 286 VAL A C 1
ATOM 2289 O O . VAL A 1 286 ? 18.328 1.705 -17.484 1 93 286 VAL A O 1
ATOM 2292 N N . LEU A 1 287 ? 18.031 -0.492 -17.781 1 93.56 287 LEU A N 1
ATOM 2293 C CA . LEU A 1 287 ? 16.609 -0.407 -17.5 1 93.56 287 LEU A CA 1
ATOM 2294 C C . LEU A 1 287 ? 16.359 0.059 -16.062 1 93.56 287 LEU A C 1
ATOM 2296 O O . LEU A 1 287 ? 15.5 0.913 -15.82 1 93.56 287 LEU A O 1
ATOM 2300 N N . ILE A 1 288 ? 17.078 -0.489 -15.156 1 90.75 288 ILE A N 1
ATOM 2301 C CA . ILE A 1 288 ? 16.953 -0.116 -13.75 1 90.75 288 ILE A CA 1
ATOM 2302 C C . ILE A 1 288 ? 17.391 1.339 -13.562 1 90.75 288 ILE A C 1
ATOM 2304 O O . ILE A 1 288 ? 16.703 2.111 -12.883 1 90.75 288 ILE A O 1
ATOM 2308 N N . ALA A 1 289 ? 18.484 1.738 -14.219 1 92.12 289 ALA A N 1
ATOM 2309 C CA . ALA A 1 289 ? 19 3.098 -14.109 1 92.12 289 ALA A CA 1
ATOM 2310 C C . ALA A 1 289 ? 18 4.117 -14.648 1 92.12 289 ALA A C 1
ATOM 2312 O O . ALA A 1 289 ? 17.766 5.145 -14.016 1 92.12 289 ALA A O 1
ATOM 2313 N N . VAL A 1 290 ? 17.438 3.807 -15.766 1 93.62 290 VAL A N 1
ATOM 2314 C CA . VAL A 1 290 ? 16.484 4.715 -16.391 1 93.62 290 VAL A CA 1
ATOM 2315 C C . VAL A 1 290 ? 15.242 4.844 -15.508 1 93.62 290 VAL A C 1
ATOM 2317 O O . VAL A 1 290 ? 14.734 5.949 -15.305 1 93.62 290 VAL A O 1
ATOM 2320 N N . PHE A 1 291 ? 14.742 3.766 -14.984 1 92.19 291 PHE A N 1
ATOM 2321 C CA . PHE A 1 291 ? 13.523 3.777 -14.18 1 92.19 291 PHE A CA 1
ATOM 2322 C C . PHE A 1 291 ? 13.711 4.629 -12.93 1 92.19 291 PHE A C 1
ATOM 2324 O O . PHE A 1 291 ? 12.891 5.504 -12.641 1 92.19 291 PHE A O 1
ATOM 2331 N N . TYR A 1 292 ? 14.789 4.41 -12.32 1 88.69 292 TYR A N 1
ATOM 2332 C CA . TYR A 1 292 ? 14.992 5.094 -11.047 1 88.69 292 TYR A CA 1
ATOM 2333 C C . TYR A 1 292 ? 15.383 6.551 -11.266 1 88.69 292 TYR A C 1
ATOM 2335 O O . TYR A 1 292 ? 15.18 7.395 -10.391 1 88.69 292 TYR A O 1
ATOM 2343 N N . TYR A 1 293 ? 16.047 6.859 -12.461 1 90.56 293 TYR A N 1
ATOM 2344 C CA . TYR A 1 293 ? 16.312 8.25 -12.797 1 90.56 293 TYR A CA 1
ATOM 2345 C C . TYR A 1 293 ? 15.023 9.047 -12.922 1 90.56 293 TYR A C 1
ATOM 2347 O O . TYR A 1 293 ? 14.969 10.219 -12.555 1 90.56 293 TYR A O 1
ATOM 2355 N N . LEU A 1 294 ? 14.039 8.352 -13.375 1 87.94 294 LEU A N 1
ATOM 2356 C CA . LEU A 1 294 ? 12.773 9.023 -13.656 1 87.94 294 LEU A CA 1
ATOM 2357 C C . LEU A 1 294 ? 11.812 8.891 -12.484 1 87.94 294 LEU A C 1
ATOM 2359 O O . LEU A 1 294 ? 10.953 9.75 -12.281 1 87.94 294 LEU A O 1
ATOM 2363 N N . GLU A 1 295 ? 12.133 7.805 -11.75 1 82.44 295 GLU A N 1
ATOM 2364 C CA . GLU A 1 295 ? 11.172 7.449 -10.711 1 82.44 295 GLU A CA 1
ATOM 2365 C C . GLU A 1 295 ? 11.031 8.57 -9.68 1 82.44 295 GLU A C 1
ATOM 2367 O O . GLU A 1 295 ? 12.023 9.172 -9.266 1 82.44 295 GLU A O 1
ATOM 2372 N N . LYS A 1 296 ? 9.891 9.102 -9.305 1 75.62 296 LYS A N 1
ATOM 2373 C CA . LYS A 1 296 ? 9.492 10.016 -8.242 1 75.62 296 LYS A CA 1
ATOM 2374 C C . LYS A 1 296 ? 9.766 11.469 -8.633 1 75.62 296 LYS A C 1
ATOM 2376 O O . LYS A 1 296 ? 9.82 12.352 -7.77 1 75.62 296 LYS A O 1
ATOM 2381 N N . SER A 1 297 ? 10.32 11.75 -9.898 1 81.25 297 SER A N 1
ATOM 2382 C CA . SER A 1 297 ? 10.508 13.117 -10.367 1 81.25 297 SER A CA 1
ATOM 2383 C C . SER A 1 297 ? 9.461 13.5 -11.406 1 81.25 297 SER A C 1
ATOM 2385 O O . SER A 1 297 ? 9.602 13.164 -12.586 1 81.25 297 SER A O 1
ATOM 2387 N N . SER A 1 298 ? 8.555 14.227 -10.906 1 79.25 298 SER A N 1
ATOM 2388 C CA . SER A 1 298 ? 7.52 14.703 -11.82 1 79.25 298 SER A CA 1
ATOM 2389 C C . SER A 1 298 ? 8.109 15.586 -12.914 1 79.25 298 SER A C 1
ATOM 2391 O O . SER A 1 298 ? 7.641 15.57 -14.055 1 79.25 298 SER A O 1
ATOM 2393 N N . LYS A 1 299 ? 9.148 16.359 -12.547 1 81.81 299 LYS A N 1
ATOM 2394 C CA . LYS A 1 299 ? 9.812 17.234 -13.508 1 81.81 299 LYS A CA 1
ATOM 2395 C C . LYS A 1 299 ? 10.422 16.422 -14.648 1 81.81 299 LYS A C 1
ATOM 2397 O O . LYS A 1 299 ? 10.219 16.75 -15.82 1 81.81 299 LYS A O 1
ATOM 2402 N N . ARG A 1 300 ? 11.125 15.391 -14.32 1 86.62 300 ARG A N 1
ATOM 2403 C CA . ARG A 1 300 ? 11.797 14.57 -15.32 1 86.62 300 ARG A CA 1
ATOM 2404 C C . ARG A 1 300 ? 10.781 13.859 -16.219 1 86.62 300 ARG A C 1
ATOM 2406 O O . ARG A 1 300 ? 11.016 13.688 -17.406 1 86.62 300 ARG A O 1
ATOM 2413 N N . HIS A 1 301 ? 9.656 13.438 -15.625 1 86.62 301 HIS A N 1
ATOM 2414 C CA . HIS A 1 301 ? 8.602 12.805 -16.422 1 86.62 301 HIS A CA 1
ATOM 2415 C C . HIS A 1 301 ? 8.023 13.773 -17.438 1 86.62 301 HIS A C 1
ATOM 2417 O O . HIS A 1 301 ? 7.789 13.398 -18.594 1 86.62 301 HIS A O 1
ATOM 2423 N N . LYS A 1 302 ? 7.812 14.977 -16.984 1 83.94 302 LYS A N 1
ATOM 2424 C CA . LYS A 1 302 ? 7.27 15.992 -17.891 1 83.94 302 LYS A CA 1
ATOM 2425 C C . LYS A 1 302 ? 8.25 16.297 -19.016 1 83.94 302 LYS A C 1
ATOM 2427 O O . LYS A 1 302 ? 7.852 16.469 -20.172 1 83.94 302 LYS A O 1
ATOM 2432 N N . GLU A 1 303 ? 9.484 16.438 -18.625 1 88.69 303 GLU A N 1
ATOM 2433 C CA . GLU A 1 303 ? 10.516 16.703 -19.625 1 88.69 303 GLU A CA 1
ATOM 2434 C C . GLU A 1 303 ? 10.602 15.562 -20.641 1 88.69 303 GLU A C 1
ATOM 2436 O O . GLU A 1 303 ? 10.758 15.797 -21.844 1 88.69 303 GLU A O 1
ATOM 2441 N N . LEU A 1 304 ? 10.523 14.391 -20.156 1 91.81 304 LEU A N 1
ATOM 2442 C CA . LEU A 1 304 ? 10.555 13.242 -21.062 1 91.81 304 LEU A CA 1
ATOM 2443 C C . LEU A 1 304 ? 9.336 13.242 -21.984 1 91.81 304 LEU A C 1
ATOM 2445 O O . LEU A 1 304 ? 9.453 12.938 -23.172 1 91.81 304 LEU A O 1
ATOM 2449 N N . LYS A 1 305 ? 8.203 13.531 -21.438 1 88.69 305 LYS A N 1
ATOM 2450 C CA . LYS A 1 305 ? 6.988 13.602 -22.234 1 88.69 305 LYS A CA 1
ATOM 2451 C C . LYS A 1 305 ? 7.141 14.617 -23.375 1 88.69 305 LYS A C 1
ATOM 2453 O O . LYS A 1 305 ? 6.688 14.375 -24.5 1 88.69 305 LYS A O 1
ATOM 2458 N N . GLY A 1 306 ? 7.695 15.742 -23.031 1 88.62 306 GLY A N 1
ATOM 2459 C CA . GLY A 1 306 ? 7.98 16.734 -24.062 1 88.62 306 GLY A CA 1
ATOM 2460 C C . GLY A 1 306 ? 8.875 16.203 -25.172 1 88.62 306 GLY A C 1
ATOM 2461 O O . GLY A 1 306 ? 8.633 16.453 -26.344 1 88.62 306 GLY A O 1
ATOM 2462 N N . VAL A 1 307 ? 9.875 15.461 -24.781 1 94.19 307 VAL A N 1
ATOM 2463 C CA . VAL A 1 307 ? 10.82 14.914 -25.734 1 94.19 307 VAL A CA 1
ATOM 2464 C C . VAL A 1 307 ? 10.148 13.805 -26.547 1 94.19 307 VAL A C 1
ATOM 2466 O O . VAL A 1 307 ? 10.438 13.633 -27.734 1 94.19 307 VAL A O 1
ATOM 2469 N N . GLN A 1 308 ? 9.344 13.008 -25.875 1 94.88 308 GLN A N 1
ATOM 2470 C CA . GLN A 1 308 ? 8.586 11.977 -26.562 1 94.88 308 GLN A CA 1
ATOM 2471 C C . GLN A 1 308 ? 7.73 12.57 -27.688 1 94.88 308 GLN A C 1
ATOM 2473 O O . GLN A 1 308 ? 7.688 12.031 -28.797 1 94.88 308 GLN A O 1
ATOM 2478 N N . THR A 1 309 ? 7.129 13.68 -27.422 1 92.44 309 THR A N 1
ATOM 2479 C CA . THR A 1 309 ? 6.324 14.375 -28.406 1 92.44 309 THR A CA 1
ATOM 2480 C C . THR A 1 309 ? 7.199 14.883 -29.562 1 92.44 309 THR A C 1
ATOM 2482 O O . THR A 1 309 ? 6.836 14.758 -30.719 1 92.44 309 THR A O 1
ATOM 2485 N N . LEU A 1 310 ? 8.297 15.398 -29.234 1 92.75 310 LEU A N 1
ATOM 2486 C CA . LEU A 1 310 ? 9.234 15.922 -30.219 1 92.75 310 LEU A CA 1
ATOM 2487 C C . LEU A 1 310 ? 9.719 14.82 -31.156 1 92.75 310 LEU A C 1
ATOM 2489 O O . LEU A 1 310 ? 9.891 15.047 -32.344 1 92.75 310 LEU A O 1
ATOM 2493 N N . CYS A 1 311 ? 9.961 13.656 -30.562 1 94.62 311 CYS A N 1
ATOM 2494 C CA . CYS A 1 311 ? 10.516 12.539 -31.328 1 94.62 311 CYS A CA 1
ATOM 2495 C C . CYS A 1 311 ? 9.406 11.727 -32 1 94.62 311 CYS A C 1
ATOM 2497 O O . CYS A 1 311 ? 9.68 10.82 -32.781 1 94.62 311 CYS A O 1
ATOM 2499 N N . GLY A 1 312 ? 8.164 12.023 -31.656 1 90.88 312 GLY A N 1
ATOM 2500 C CA . GLY A 1 312 ? 7.055 11.258 -32.219 1 90.88 312 GLY A CA 1
ATOM 2501 C C . GLY A 1 312 ? 6.895 9.891 -31.562 1 90.88 312 GLY A C 1
ATOM 2502 O O . GLY A 1 312 ? 6.383 8.961 -32.188 1 90.88 312 GLY A O 1
ATOM 2503 N N . THR A 1 313 ? 7.477 9.711 -30.453 1 92.69 313 THR A N 1
ATOM 2504 C CA . THR A 1 313 ? 7.348 8.469 -29.703 1 92.69 313 THR A CA 1
ATOM 2505 C C . THR A 1 313 ? 6.094 8.5 -28.828 1 92.69 313 THR A C 1
ATOM 2507 O O . THR A 1 313 ? 5.695 9.555 -28.344 1 92.69 313 THR A O 1
ATOM 2510 N N . ALA A 1 314 ? 5.449 7.332 -28.688 1 91.06 314 ALA A N 1
ATOM 2511 C CA . ALA A 1 314 ? 4.254 7.23 -27.859 1 91.06 314 ALA A CA 1
ATOM 2512 C C . ALA A 1 314 ? 4.531 7.695 -26.438 1 91.06 314 ALA A C 1
ATOM 2514 O O . ALA A 1 314 ? 5.621 7.469 -25.906 1 91.06 314 ALA A O 1
ATOM 2515 N N . ASN A 1 315 ? 3.557 8.305 -25.875 1 88.5 315 ASN A N 1
ATOM 2516 C CA . ASN A 1 315 ? 3.689 8.789 -24.5 1 88.5 315 ASN A CA 1
ATOM 2517 C C . ASN A 1 315 ? 3.471 7.672 -23.484 1 88.5 315 ASN A C 1
ATOM 2519 O O . ASN A 1 315 ? 2.457 7.652 -22.781 1 88.5 315 ASN A O 1
ATOM 2523 N N . HIS A 1 316 ? 4.457 6.777 -23.406 1 89.75 316 HIS A N 1
ATOM 2524 C CA . HIS A 1 316 ? 4.375 5.656 -22.469 1 89.75 316 HIS A CA 1
ATOM 2525 C C . HIS A 1 316 ? 5.395 5.801 -21.344 1 89.75 316 HIS A C 1
ATOM 2527 O O . HIS A 1 316 ? 6.496 6.305 -21.562 1 89.75 316 HIS A O 1
ATOM 2533 N N . LYS A 1 317 ? 5.023 5.301 -20.234 1 86.56 317 LYS A N 1
ATOM 2534 C CA . LYS A 1 317 ? 5.938 5.27 -19.094 1 86.56 317 LYS A CA 1
ATOM 2535 C C . LYS A 1 317 ? 6.938 4.125 -19.219 1 86.56 317 LYS A C 1
ATOM 2537 O O . LYS A 1 317 ? 6.645 3.105 -19.844 1 86.56 317 LYS A O 1
ATOM 2542 N N . ILE A 1 318 ? 8.094 4.352 -18.625 1 89.31 318 ILE A N 1
ATOM 2543 C CA . ILE A 1 318 ? 9.094 3.293 -18.562 1 89.31 318 ILE A CA 1
ATOM 2544 C C . ILE A 1 318 ? 8.711 2.279 -17.5 1 89.31 318 ILE A C 1
ATOM 2546 O O . ILE A 1 318 ? 8.312 2.656 -16.391 1 89.31 318 ILE A O 1
ATOM 2550 N N . LEU A 1 319 ? 8.828 1.044 -17.75 1 87.81 319 LEU A N 1
ATOM 2551 C CA . LEU A 1 319 ? 8.398 -0.02 -16.844 1 87.81 319 LEU A CA 1
ATOM 2552 C C . LEU A 1 319 ? 9.562 -0.496 -15.984 1 87.81 319 LEU A C 1
ATOM 2554 O O . LEU A 1 319 ? 10.703 -0.558 -16.438 1 87.81 319 LEU A O 1
ATOM 2558 N N . LYS A 1 320 ? 9.211 -0.792 -14.711 1 85 320 LYS A N 1
ATOM 2559 C CA . LYS A 1 320 ? 10.203 -1.321 -13.781 1 85 320 LYS A CA 1
ATOM 2560 C C . LYS A 1 320 ? 10.484 -2.797 -14.047 1 85 320 LYS A C 1
ATOM 2562 O O . LYS A 1 320 ? 9.547 -3.592 -14.203 1 85 320 LYS A O 1
ATOM 2567 N N . HIS A 1 321 ? 11.734 -3.162 -14.234 1 83.75 321 HIS A N 1
ATOM 2568 C CA . HIS A 1 321 ? 12.125 -4.562 -14.32 1 83.75 321 HIS A CA 1
ATOM 2569 C C . HIS A 1 321 ? 12.383 -5.148 -12.938 1 83.75 321 HIS A C 1
ATOM 2571 O O . HIS A 1 321 ? 13.008 -4.504 -12.086 1 83.75 321 HIS A O 1
ATOM 2577 N N . VAL A 1 322 ? 11.773 -6.305 -12.602 1 76.69 322 VAL A N 1
ATOM 2578 C CA . VAL A 1 322 ? 11.977 -7.016 -11.344 1 76.69 322 VAL A CA 1
ATOM 2579 C C . VAL A 1 322 ? 12.898 -8.211 -11.57 1 76.69 322 VAL A C 1
ATOM 2581 O O . VAL A 1 322 ? 12.539 -9.156 -12.273 1 76.69 322 VAL A O 1
ATOM 2584 N N . CYS A 1 323 ? 13.93 -8.266 -10.961 1 72.06 323 CYS A N 1
ATOM 2585 C CA . CYS A 1 323 ? 15 -9.211 -11.25 1 72.06 323 CYS A CA 1
ATOM 2586 C C . CYS A 1 323 ? 14.625 -10.617 -10.797 1 72.06 323 CYS A C 1
ATOM 2588 O O . CYS A 1 323 ? 15.117 -11.602 -11.352 1 72.06 323 CYS A O 1
ATOM 2590 N N . THR A 1 324 ? 13.734 -10.688 -9.781 1 69 324 THR A N 1
ATOM 2591 C CA . THR A 1 324 ? 13.375 -12.008 -9.281 1 69 324 THR A CA 1
ATOM 2592 C C . THR A 1 324 ? 12.5 -12.75 -10.289 1 69 324 THR A C 1
ATOM 2594 O O . THR A 1 324 ? 12.406 -13.984 -10.25 1 69 324 THR A O 1
ATOM 2597 N N . ARG A 1 325 ? 11.883 -12.023 -11.164 1 75 325 ARG A N 1
ATOM 2598 C CA . ARG A 1 325 ? 11.117 -12.57 -12.281 1 75 325 ARG A CA 1
ATOM 2599 C C . ARG A 1 325 ? 11.648 -12.055 -13.609 1 75 325 ARG A C 1
ATOM 2601 O O . ARG A 1 325 ? 11.023 -11.211 -14.25 1 75 325 ARG A O 1
ATOM 2608 N N . TRP A 1 326 ? 12.656 -12.719 -13.93 1 77.44 326 TRP A N 1
ATOM 2609 C CA . TRP A 1 326 ? 13.5 -12.203 -15 1 77.44 326 TRP A CA 1
ATOM 2610 C C . TRP A 1 326 ? 12.688 -11.984 -16.281 1 77.44 326 TRP A C 1
ATOM 2612 O O . TRP A 1 326 ? 12.961 -11.055 -17.031 1 77.44 326 TRP A O 1
ATOM 2622 N N . LEU A 1 327 ? 11.656 -12.719 -16.453 1 79.25 327 LEU A N 1
ATOM 2623 C CA . LEU A 1 327 ? 10.914 -12.672 -17.703 1 79.25 327 LEU A CA 1
ATOM 2624 C C . LEU A 1 327 ? 10 -11.445 -17.75 1 79.25 327 LEU A C 1
ATOM 2626 O O . LEU A 1 327 ? 9.445 -11.117 -18.797 1 79.25 327 LEU A O 1
ATOM 2630 N N . SER A 1 328 ? 9.891 -10.797 -16.594 1 81.19 328 SER A N 1
ATOM 2631 C CA . SER A 1 328 ? 9.242 -9.492 -16.641 1 81.19 328 SER A CA 1
ATOM 2632 C C . SER A 1 328 ? 10.016 -8.516 -17.516 1 81.19 328 SER A C 1
ATOM 2634 O O . SER A 1 328 ? 9.484 -7.473 -17.906 1 81.19 328 SER A O 1
ATOM 2636 N N . LEU A 1 329 ? 11.18 -8.914 -17.875 1 85.5 329 LEU A N 1
ATOM 2637 C CA . LEU A 1 329 ? 12.062 -8.109 -18.703 1 85.5 329 LEU A CA 1
ATOM 2638 C C . LEU A 1 329 ? 11.453 -7.867 -20.078 1 85.5 329 LEU A C 1
ATOM 2640 O O . LEU A 1 329 ? 11.727 -6.848 -20.719 1 85.5 329 LEU A O 1
ATOM 2644 N N . GLU A 1 330 ? 10.672 -8.797 -20.516 1 91.25 330 GLU A N 1
ATOM 2645 C CA . GLU A 1 330 ? 10.117 -8.703 -21.859 1 91.25 330 GLU A CA 1
ATOM 2646 C C . GLU A 1 330 ? 9.359 -7.391 -22.062 1 91.25 330 GLU A C 1
ATOM 2648 O O . GLU A 1 330 ? 9.641 -6.641 -23 1 91.25 330 GLU A O 1
ATOM 2653 N N . LYS A 1 331 ? 8.469 -7.109 -21.188 1 91.69 331 LYS A N 1
ATOM 2654 C CA . LYS A 1 331 ? 7.672 -5.895 -21.297 1 91.69 331 LYS A CA 1
ATOM 2655 C C . LYS A 1 331 ? 8.531 -4.648 -21.125 1 91.69 331 LYS A C 1
ATOM 2657 O O . LYS A 1 331 ? 8.375 -3.672 -21.859 1 91.69 331 LYS A O 1
ATOM 2662 N N . ALA A 1 332 ? 9.398 -4.734 -20.188 1 93.19 332 ALA A N 1
ATOM 2663 C CA . ALA A 1 332 ? 10.273 -3.602 -19.922 1 93.19 332 ALA A CA 1
ATOM 2664 C C . ALA A 1 332 ? 11.195 -3.328 -21.109 1 93.19 332 ALA A C 1
ATOM 2666 O O . ALA A 1 332 ? 11.414 -2.174 -21.484 1 93.19 332 ALA A O 1
ATOM 2667 N N . LEU A 1 333 ? 11.711 -4.367 -21.703 1 95.06 333 LEU A N 1
ATOM 2668 C CA . LEU A 1 333 ? 12.617 -4.242 -22.828 1 95.06 333 LEU A CA 1
ATOM 2669 C C . LEU A 1 333 ? 11.883 -3.709 -24.062 1 95.06 333 LEU A C 1
ATOM 2671 O O . LEU A 1 333 ? 12.406 -2.85 -24.781 1 95.06 333 LEU A O 1
ATOM 2675 N N . ASN A 1 334 ? 10.742 -4.223 -24.328 1 95.31 334 ASN A N 1
ATOM 2676 C CA . ASN A 1 334 ? 9.945 -3.723 -25.438 1 95.31 334 ASN A CA 1
ATOM 2677 C C . ASN A 1 334 ? 9.633 -2.238 -25.281 1 95.31 334 ASN A C 1
ATOM 2679 O O . ASN A 1 334 ? 9.68 -1.484 -26.266 1 95.31 334 ASN A O 1
ATOM 2683 N N . ARG A 1 335 ? 9.32 -1.894 -24.062 1 95.19 335 ARG A N 1
ATOM 2684 C CA . ARG A 1 335 ? 9.07 -0.485 -23.781 1 95.19 335 ARG A CA 1
ATOM 2685 C C . ARG A 1 335 ? 10.32 0.354 -24 1 95.19 335 ARG A C 1
ATOM 2687 O O . ARG A 1 335 ? 10.258 1.46 -24.531 1 95.19 335 ARG A O 1
ATOM 2694 N N . LEU A 1 336 ? 11.422 -0.119 -23.547 1 95.38 336 LEU A N 1
ATOM 2695 C CA . LEU A 1 336 ? 12.695 0.577 -23.719 1 95.38 336 LEU A CA 1
ATOM 2696 C C . LEU A 1 336 ? 13 0.812 -25.188 1 95.38 336 LEU A C 1
ATOM 2698 O O . LEU A 1 336 ? 13.367 1.92 -25.578 1 95.38 336 LEU A O 1
ATOM 2702 N N . LEU A 1 337 ? 12.836 -0.209 -25.984 1 96.44 337 LEU A N 1
ATOM 2703 C CA . LEU A 1 337 ? 13.125 -0.128 -27.406 1 96.44 337 LEU A CA 1
ATOM 2704 C C . LEU A 1 337 ? 12.148 0.817 -28.109 1 96.44 337 LEU A C 1
ATOM 2706 O O . LEU A 1 337 ? 12.539 1.559 -29.016 1 96.44 337 LEU A O 1
ATOM 2710 N N . GLU A 1 338 ? 10.898 0.771 -27.641 1 95.81 338 GLU A N 1
ATOM 2711 C CA . GLU A 1 338 ? 9.898 1.702 -28.172 1 95.81 338 GLU A CA 1
ATOM 2712 C C . GLU A 1 338 ? 10.289 3.148 -27.875 1 95.81 338 GLU A C 1
ATOM 2714 O O . GLU A 1 338 ? 10.102 4.027 -28.719 1 95.81 338 GLU A O 1
ATOM 2719 N N . GLN A 1 339 ? 10.859 3.342 -26.75 1 96.38 339 GLN A N 1
ATOM 2720 C CA . GLN A 1 339 ? 11.156 4.688 -26.266 1 96.38 339 GLN A CA 1
ATOM 2721 C C . GLN A 1 339 ? 12.594 5.086 -26.578 1 96.38 339 GLN A C 1
ATOM 2723 O O . GLN A 1 339 ? 13.055 6.152 -26.172 1 96.38 339 GLN A O 1
ATOM 2728 N N . TRP A 1 340 ? 13.312 4.281 -27.312 1 96.19 340 TRP A N 1
ATOM 2729 C CA . TRP A 1 340 ? 14.75 4.414 -27.516 1 96.19 340 TRP A CA 1
ATOM 2730 C C . TRP A 1 340 ? 15.102 5.785 -28.078 1 96.19 340 TRP A C 1
ATOM 2732 O O . TRP A 1 340 ? 15.977 6.48 -27.562 1 96.19 340 TRP A O 1
ATOM 2742 N N . PRO A 1 341 ? 14.391 6.277 -29.094 1 95.56 341 PRO A N 1
ATOM 2743 C CA . PRO A 1 341 ? 14.75 7.59 -29.656 1 95.56 341 PRO A CA 1
ATOM 2744 C C . PRO A 1 341 ? 14.531 8.727 -28.656 1 95.56 341 PRO A C 1
ATOM 2746 O O . PRO A 1 341 ? 15.367 9.617 -28.531 1 95.56 341 PRO A O 1
ATOM 2749 N N . ALA A 1 342 ? 13.453 8.656 -27.953 1 96.38 342 ALA A N 1
ATOM 2750 C CA . ALA A 1 342 ? 13.133 9.695 -26.984 1 96.38 342 ALA A CA 1
ATOM 2751 C C . ALA A 1 342 ? 14.117 9.68 -25.812 1 96.38 342 ALA A C 1
ATOM 2753 O O . ALA A 1 342 ? 14.555 10.734 -25.359 1 96.38 342 ALA A O 1
ATOM 2754 N N . LEU A 1 343 ? 14.445 8.516 -25.375 1 96.88 343 LEU A N 1
ATOM 2755 C CA . LEU A 1 343 ? 15.367 8.391 -24.25 1 96.88 343 LEU A CA 1
ATOM 2756 C C . LEU A 1 343 ? 16.766 8.859 -24.641 1 96.88 343 LEU A C 1
ATOM 2758 O O . LEU A 1 343 ? 17.453 9.5 -23.828 1 96.88 343 LEU A O 1
ATOM 2762 N N . LEU A 1 344 ? 17.172 8.492 -25.828 1 95.81 344 LEU A N 1
ATOM 2763 C CA . LEU A 1 344 ? 18.484 8.914 -26.312 1 95.81 344 LEU A CA 1
ATOM 2764 C C . LEU A 1 344 ? 18.578 10.438 -26.344 1 95.81 344 LEU A C 1
ATOM 2766 O O . LEU A 1 344 ? 19.562 11.008 -25.875 1 95.81 344 LEU A O 1
ATOM 2770 N N . GLU A 1 345 ? 17.578 11.086 -26.859 1 95.5 345 GLU A N 1
ATOM 2771 C CA . GLU A 1 345 ? 17.547 12.539 -26.938 1 95.5 345 GLU A CA 1
ATOM 2772 C C . GLU A 1 345 ? 17.438 13.172 -25.547 1 95.5 345 GLU A C 1
ATOM 2774 O O . GLU A 1 345 ? 18.109 14.164 -25.266 1 95.5 345 GLU A O 1
ATOM 2779 N N . TYR A 1 346 ? 16.594 12.648 -24.734 1 95.31 346 TYR A N 1
ATOM 2780 C CA . TYR A 1 346 ? 16.359 13.164 -23.375 1 95.31 346 TYR A CA 1
ATOM 2781 C C . TYR A 1 346 ? 17.656 13.172 -22.578 1 95.31 346 TYR A C 1
ATOM 2783 O O . TYR A 1 346 ? 18.016 14.18 -21.984 1 95.31 346 TYR A O 1
ATOM 2791 N N . PHE A 1 347 ? 18.344 12.062 -22.625 1 95.75 347 PHE A N 1
ATOM 2792 C CA . PHE A 1 347 ? 19.531 11.945 -21.797 1 95.75 347 PHE A CA 1
ATOM 2793 C C . PHE A 1 347 ? 20.703 12.703 -22.422 1 95.75 347 PHE A C 1
ATOM 2795 O O . PHE A 1 347 ? 21.641 13.07 -21.734 1 95.75 347 PHE A O 1
ATOM 2802 N N . LYS A 1 348 ? 20.641 12.883 -23.688 1 93.75 348 LYS A N 1
ATOM 2803 C CA . LYS A 1 348 ? 21.609 13.781 -24.328 1 93.75 348 LYS A CA 1
ATOM 2804 C C . LYS A 1 348 ? 21.5 15.195 -23.75 1 93.75 348 LYS A C 1
ATOM 2806 O O . LYS A 1 348 ? 22.5 15.828 -23.453 1 93.75 348 LYS A O 1
ATOM 2811 N N . ARG A 1 349 ? 20.297 15.633 -23.594 1 91.31 349 ARG A N 1
ATOM 2812 C CA . ARG A 1 349 ? 20.031 16.953 -23.047 1 91.31 349 ARG A CA 1
ATOM 2813 C C . ARG A 1 349 ? 20.406 17.031 -21.562 1 91.31 349 ARG A C 1
ATOM 2815 O O . ARG A 1 349 ? 20.984 18.031 -21.125 1 91.31 349 ARG A O 1
ATOM 2822 N N . GLU A 1 350 ? 20.078 16.031 -20.875 1 90.69 350 GLU A N 1
ATOM 2823 C CA . GLU A 1 350 ? 20.344 15.977 -19.438 1 90.69 350 GLU A CA 1
ATOM 2824 C C . GLU A 1 350 ? 21.844 15.945 -19.156 1 90.69 350 GLU A C 1
ATOM 2826 O O . GLU A 1 350 ? 22.297 16.453 -18.125 1 90.69 350 GLU A O 1
ATOM 2831 N N . ALA A 1 351 ? 22.609 15.289 -20.016 1 85 351 ALA A N 1
ATOM 2832 C CA . ALA A 1 351 ? 24.047 15.156 -19.844 1 85 351 ALA A CA 1
ATOM 2833 C C . ALA A 1 351 ? 24.766 16.438 -20.25 1 85 351 ALA A C 1
ATOM 2835 O O . ALA A 1 351 ? 25.938 16.625 -19.922 1 85 351 ALA A O 1
ATOM 2836 N N . GLY A 1 352 ? 24.141 17.641 -20.516 1 73.5 352 GLY A N 1
ATOM 2837 C CA . GLY A 1 352 ? 24.734 18.938 -20.812 1 73.5 352 GLY A CA 1
ATOM 2838 C C . GLY A 1 352 ? 25.219 19.031 -22.25 1 73.5 352 GLY A C 1
ATOM 2839 O O . GLY A 1 352 ? 25.953 19.969 -22.594 1 73.5 352 GLY A O 1
ATOM 2840 N N . HIS A 1 353 ? 25.188 18.078 -22.984 1 61.34 353 HIS A N 1
ATOM 2841 C CA . HIS A 1 353 ? 25.734 18.172 -24.328 1 61.34 353 HIS A CA 1
ATOM 2842 C C . HIS A 1 353 ? 24.953 19.156 -25.188 1 61.34 353 HIS A C 1
ATOM 2844 O O . HIS A 1 353 ? 25.453 19.656 -26.188 1 61.34 353 HIS A O 1
ATOM 2850 N N . GLY A 1 354 ? 23.75 19.562 -24.828 1 46.59 354 GLY A N 1
ATOM 2851 C CA . GLY A 1 354 ? 23.016 20.547 -25.609 1 46.59 354 GLY A CA 1
ATOM 2852 C C . GLY A 1 354 ? 23.094 21.938 -25.016 1 46.59 354 GLY A C 1
ATOM 2853 O O . GLY A 1 354 ? 22.281 22.812 -25.359 1 46.59 354 GLY A O 1
ATOM 2854 N N . SER A 1 355 ? 23.719 22.266 -24 1 40.47 355 SER A N 1
ATOM 2855 C CA . SER A 1 355 ? 23.656 23.562 -23.344 1 40.47 355 SER A CA 1
ATOM 2856 C C . SER A 1 355 ? 23.891 24.688 -24.344 1 40.47 355 SER A C 1
ATOM 2858 O O . SER A 1 355 ? 24 25.859 -23.953 1 40.47 355 SER A O 1
ATOM 2860 N N . GLU A 1 356 ? 24.172 24.531 -25.547 1 37.38 356 GLU A N 1
ATOM 2861 C CA . GLU A 1 356 ? 24.312 25.844 -26.188 1 37.38 356 GLU A CA 1
ATOM 2862 C C . GLU A 1 356 ? 23 26.625 -26.109 1 37.38 356 GLU A C 1
ATOM 2864 O O . GLU A 1 356 ? 23 27.844 -26.094 1 37.38 356 GLU A O 1
ATOM 2869 N N . LYS A 1 357 ? 21.781 26.062 -26.328 1 33.72 357 LYS A N 1
ATOM 2870 C CA . LYS A 1 357 ? 20.641 26.906 -26.672 1 33.72 357 LYS A CA 1
ATOM 2871 C C . LYS A 1 357 ? 19.938 27.422 -25.406 1 33.72 357 LYS A C 1
ATOM 2873 O O . LYS A 1 357 ? 18.938 28.125 -25.5 1 33.72 357 LYS A O 1
ATOM 2878 N N . ARG A 1 358 ? 19.984 26.984 -24.188 1 33.97 358 ARG A N 1
ATOM 2879 C CA . ARG A 1 358 ? 19.125 27.609 -23.188 1 33.97 358 ARG A CA 1
ATOM 2880 C C . ARG A 1 358 ? 19.531 29.062 -22.953 1 33.97 358 ARG A C 1
ATOM 2882 O O . ARG A 1 358 ? 18.859 29.797 -22.219 1 33.97 358 ARG A O 1
ATOM 2889 N N . LYS A 1 359 ? 20.797 29.547 -23.141 1 33.22 359 LYS A N 1
ATOM 2890 C CA . LYS A 1 359 ? 21.047 30.969 -22.984 1 33.22 359 LYS A CA 1
ATOM 2891 C C . LYS A 1 359 ? 20.141 31.781 -23.906 1 33.22 359 LYS A C 1
ATOM 2893 O O . LYS A 1 359 ? 19.859 32.969 -23.641 1 33.22 359 LYS A O 1
ATOM 2898 N N . ASN A 1 360 ? 19.828 31.25 -25.062 1 29.09 360 ASN A N 1
ATOM 2899 C CA . ASN A 1 360 ? 19.203 32.219 -25.984 1 29.09 360 ASN A CA 1
ATOM 2900 C C . ASN A 1 360 ? 17.734 32.438 -25.641 1 29.09 360 ASN A C 1
ATOM 2902 O O . ASN A 1 360 ? 17.141 33.438 -26.062 1 29.09 360 ASN A O 1
ATOM 2906 N N . GLU A 1 361 ? 17.047 31.344 -25.031 1 30.28 361 GLU A N 1
ATOM 2907 C CA . GLU A 1 361 ? 15.633 31.688 -24.969 1 30.28 361 GLU A CA 1
ATOM 2908 C C . GLU A 1 361 ? 15.359 32.688 -23.828 1 30.28 361 GLU A C 1
ATOM 2910 O O . GLU A 1 361 ? 14.305 33.312 -23.797 1 30.28 361 GLU A O 1
ATOM 2915 N N . GLU A 1 362 ? 16.188 32.594 -22.703 1 31.16 362 GLU A N 1
ATOM 2916 C CA . GLU A 1 362 ? 15.867 33.656 -21.734 1 31.16 362 GLU A CA 1
ATOM 2917 C C . GLU A 1 362 ? 16.203 35.031 -22.297 1 31.16 362 GLU A C 1
ATOM 2919 O O . GLU A 1 362 ? 15.703 36.062 -21.797 1 31.16 362 GLU A O 1
ATOM 2924 N N . SER A 1 363 ? 17.344 35.062 -23.078 1 29.39 363 SER A N 1
ATOM 2925 C CA . SER A 1 363 ? 17.844 36.375 -23.5 1 29.39 363 SER A CA 1
ATOM 2926 C C . SER A 1 363 ? 16.844 37.094 -24.391 1 29.39 363 SER A C 1
ATOM 2928 O O . SER A 1 363 ? 17.047 38.25 -24.766 1 29.39 363 SER A O 1
ATOM 2930 N N . SER A 1 364 ? 16.094 36.188 -25.109 1 29.02 364 SER A N 1
ATOM 2931 C CA . SER A 1 364 ? 15.453 36.906 -26.203 1 29.02 364 SER A CA 1
ATOM 2932 C C . SER A 1 364 ? 14.422 37.906 -25.688 1 29.02 364 SER A C 1
ATOM 2934 O O . SER A 1 364 ? 13.891 38.719 -26.438 1 29.02 364 SER A O 1
ATOM 2936 N N . ASN A 1 365 ? 13.844 37.5 -24.531 1 27.11 365 ASN A N 1
ATOM 2937 C CA . ASN A 1 365 ? 12.711 38.406 -24.359 1 27.11 365 ASN A CA 1
ATOM 2938 C C . ASN A 1 365 ? 13.156 39.781 -23.875 1 27.11 365 ASN A C 1
ATOM 2940 O O . ASN A 1 365 ? 12.406 40.469 -23.172 1 27.11 365 ASN A O 1
ATOM 2944 N N . GLN A 1 366 ? 14.531 39.875 -23.672 1 23.44 366 GLN A N 1
ATOM 2945 C CA . GLN A 1 366 ? 14.828 41.219 -23.219 1 23.44 366 GLN A CA 1
ATOM 2946 C C . GLN A 1 366 ? 14.445 42.25 -24.281 1 23.44 366 GLN A C 1
ATOM 2948 O O . GLN A 1 366 ? 14.859 42.156 -25.438 1 23.44 366 GLN A O 1
ATOM 2953 N N . PRO A 1 367 ? 13.312 42.875 -24.172 1 24.31 367 PRO A N 1
ATOM 2954 C CA . PRO A 1 367 ? 13 43.844 -25.203 1 24.31 367 PRO A CA 1
ATOM 2955 C C . PRO A 1 367 ? 14.195 44.75 -25.547 1 24.31 367 PRO A C 1
ATOM 2957 O O . PRO A 1 367 ? 14.969 45.125 -24.672 1 24.31 367 PRO A O 1
ATOM 2960 N N . LYS A 1 368 ? 15.023 44.375 -26.656 1 24.06 368 LYS A N 1
ATOM 2961 C CA . LYS A 1 368 ? 16.016 45.344 -27.156 1 24.06 368 LYS A CA 1
ATOM 2962 C C . LYS A 1 368 ? 15.555 46.781 -26.922 1 24.06 368 LYS A C 1
ATOM 2964 O O . LYS A 1 368 ? 14.453 47.156 -27.328 1 24.06 368 LYS A O 1
ATOM 2969 N N . LYS A 1 369 ? 15.938 47.375 -25.875 1 22.72 369 LYS A N 1
ATOM 2970 C CA . LYS A 1 369 ? 15.836 48.844 -25.766 1 22.72 369 LYS A CA 1
ATOM 2971 C C . LYS A 1 369 ? 16.234 49.5 -27.078 1 22.72 369 LYS A C 1
ATOM 2973 O O . LYS A 1 369 ? 17.391 49.438 -27.5 1 22.72 369 LYS A O 1
ATOM 2978 N N . GLN A 1 370 ? 15.367 49.375 -28.188 1 19.86 370 GLN A N 1
ATOM 2979 C CA . GLN A 1 370 ? 15.578 50.188 -29.406 1 19.86 370 GLN A CA 1
ATOM 2980 C C . GLN A 1 370 ? 15.961 51.625 -29.047 1 19.86 370 GLN A C 1
ATOM 2982 O O . GLN A 1 370 ? 15.219 52.312 -28.359 1 19.86 370 GLN A O 1
ATOM 2987 N N . LYS A 1 371 ? 17.188 51.844 -28.812 1 19.48 371 LYS A N 1
ATOM 2988 C CA . LYS A 1 371 ? 17.781 53.156 -28.719 1 19.48 371 LYS A CA 1
ATOM 2989 C C . LYS A 1 371 ? 17.219 54.094 -29.797 1 19.48 371 LYS A C 1
ATOM 2991 O O . LYS A 1 371 ? 17.266 53.75 -30.984 1 19.48 371 LYS A O 1
ATOM 2996 N N . SER A 1 372 ? 16.203 54.938 -29.422 1 20.2 372 SER A N 1
ATOM 2997 C CA . SER A 1 372 ? 15.562 56 -30.188 1 20.2 372 SER A CA 1
ATOM 2998 C C . SER A 1 372 ? 16.594 56.938 -30.844 1 20.2 372 SER A C 1
ATOM 3000 O O . SER A 1 372 ? 17.328 57.625 -30.156 1 20.2 372 SER A O 1
ATOM 3002 N N . ASN A 1 373 ? 17.531 56.375 -31.688 1 18.23 373 ASN A N 1
ATOM 3003 C CA . ASN A 1 373 ? 18.375 57.312 -32.406 1 18.23 373 ASN A CA 1
ATOM 3004 C C . ASN A 1 373 ? 17.547 58.438 -33 1 18.23 373 ASN A C 1
ATOM 3006 O O . ASN A 1 373 ? 16.562 58.219 -33.688 1 18.23 373 ASN A O 1
ATOM 3010 N N . GLN A 1 374 ? 17.797 59.656 -32.469 1 18.47 374 GLN A N 1
ATOM 3011 C CA . GLN A 1 374 ? 17.281 61 -32.719 1 18.47 374 GLN A CA 1
ATOM 3012 C C . GLN A 1 374 ? 17.562 61.438 -34.156 1 18.47 374 GLN A C 1
ATOM 3014 O O . GLN A 1 374 ? 18.5 62.188 -34.406 1 18.47 374 GLN A O 1
ATOM 3019 N N . THR A 1 375 ? 17.703 60.438 -35.062 1 17.89 375 THR A N 1
ATOM 3020 C CA . THR A 1 375 ? 18.094 61.156 -36.281 1 17.89 375 THR A CA 1
ATOM 3021 C C . THR A 1 375 ? 17.156 62.344 -36.531 1 17.89 375 THR A C 1
ATOM 3023 O O . THR A 1 375 ? 15.945 62.219 -36.375 1 17.89 375 THR A O 1
ATOM 3026 N N . LYS A 1 376 ? 17.859 63.5 -36.625 1 17.61 376 LYS A N 1
ATOM 3027 C CA . LYS A 1 376 ? 17.594 64.938 -36.875 1 17.61 376 LYS A CA 1
ATOM 3028 C C . LYS A 1 376 ? 16.656 65.125 -38.062 1 17.61 376 LYS A C 1
ATOM 3030 O O . LYS A 1 376 ? 16.562 64.25 -38.906 1 17.61 376 LYS A O 1
ATOM 3035 N N . ASP A 1 377 ? 16.172 66.312 -38.312 1 16.17 377 ASP A N 1
ATOM 3036 C CA . ASP A 1 377 ? 15.039 67.062 -38.812 1 16.17 377 ASP A CA 1
ATOM 3037 C C . ASP A 1 377 ? 15.023 67.125 -40.344 1 16.17 377 ASP A C 1
ATOM 3039 O O . ASP A 1 377 ? 14.109 67.688 -40.938 1 16.17 377 ASP A O 1
ATOM 3043 N N . SER A 1 378 ? 16.125 66.75 -41.125 1 15.36 378 SER A N 1
ATOM 3044 C CA . SER A 1 378 ? 16.141 67.812 -42.094 1 15.36 378 SER A CA 1
ATOM 3045 C C . SER A 1 378 ? 14.797 67.938 -42.812 1 15.36 378 SER A C 1
ATOM 3047 O O . SER A 1 378 ? 13.945 67.062 -42.688 1 15.36 378 SER A O 1
ATOM 3049 N N . GLU A 1 379 ? 14.945 68.25 -44.219 1 15.3 379 GLU A N 1
ATOM 3050 C CA . GLU A 1 379 ? 14.445 69.25 -45.094 1 15.3 379 GLU A CA 1
ATOM 3051 C C . GLU A 1 379 ? 12.977 69 -45.469 1 15.3 379 GLU A C 1
ATOM 3053 O O . GLU A 1 379 ? 12.422 68 -45.156 1 15.3 379 GLU A O 1
ATOM 3058 N N . SER A 1 380 ? 12.766 69.25 -46.781 1 15.7 380 SER A N 1
ATOM 3059 C CA . SER A 1 380 ? 12.086 70.25 -47.625 1 15.7 380 SER A CA 1
ATOM 3060 C C . SER A 1 380 ? 10.633 69.875 -47.844 1 15.7 380 SER A C 1
ATOM 3062 O O . SER A 1 380 ? 10.219 68.75 -47.531 1 15.7 380 SER A O 1
ATOM 3064 N N . SER A 1 381 ? 10.141 70.375 -49.094 1 14.71 381 SER A N 1
ATOM 3065 C CA . SER A 1 381 ? 9.211 71.25 -49.812 1 14.71 381 SER A CA 1
ATOM 3066 C C . SER A 1 381 ? 7.992 70.438 -50.281 1 14.71 381 SER A C 1
ATOM 3068 O O . SER A 1 381 ? 6.852 70.812 -50 1 14.71 381 SER A O 1
ATOM 3070 N N . ALA A 1 382 ? 8 70.375 -51.688 1 15.66 382 ALA A N 1
ATOM 3071 C CA . ALA A 1 382 ? 6.988 70.875 -52.625 1 15.66 382 ALA A CA 1
ATOM 3072 C C . ALA A 1 382 ? 5.766 69.938 -52.625 1 15.66 382 ALA A C 1
ATOM 3074 O O . ALA A 1 382 ? 5.852 68.812 -52.25 1 15.66 382 ALA A O 1
ATOM 3075 N N . ALA A 1 383 ? 4.578 70.562 -53.031 1 15.48 383 ALA A N 1
ATOM 3076 C CA . ALA A 1 383 ? 3.127 70.688 -53.188 1 15.48 383 ALA A CA 1
ATOM 3077 C C . ALA A 1 383 ? 2.57 69.625 -54.094 1 15.48 383 ALA A C 1
ATOM 3079 O O . ALA A 1 383 ? 1.451 69.125 -53.875 1 15.48 383 ALA A O 1
ATOM 3080 N N . GLY A 1 384 ? 3.322 69.438 -55.281 1 14.13 384 GLY A N 1
ATOM 3081 C CA . GLY A 1 384 ? 2.547 69.625 -56.5 1 14.13 384 GLY A CA 1
ATOM 3082 C C . GLY A 1 384 ? 1.385 68.625 -56.594 1 14.13 384 GLY A C 1
ATOM 3083 O O . GLY A 1 384 ? 1.282 67.688 -55.781 1 14.13 384 GLY A O 1
ATOM 3084 N N . THR A 1 385 ? 0.949 68.5 -57.875 1 15.42 385 THR A N 1
ATOM 3085 C CA . THR A 1 385 ? -0.137 68.625 -58.844 1 15.42 385 THR A CA 1
ATOM 3086 C C . THR A 1 385 ? -0.987 67.375 -58.906 1 15.42 385 THR A C 1
ATOM 3088 O O . THR A 1 385 ? -0.546 66.312 -58.469 1 15.42 385 THR A O 1
ATOM 3091 N N . SER A 1 386 ? -2.096 67.625 -59.656 1 14.84 386 SER A N 1
ATOM 3092 C CA . SER A 1 386 ? -3.467 67.188 -59.938 1 14.84 386 SER A CA 1
ATOM 3093 C C . SER A 1 386 ? -3.521 65.75 -60.469 1 14.84 386 SER A C 1
ATOM 3095 O O . SER A 1 386 ? -4.312 64.938 -59.969 1 14.84 386 SER A O 1
ATOM 3097 N N . THR A 1 387 ? -2.939 65.688 -61.75 1 14.33 387 THR A N 1
ATOM 3098 C CA . THR A 1 387 ? -3.852 65.5 -62.875 1 14.33 387 THR A CA 1
ATOM 3099 C C . THR A 1 387 ? -4.336 64.062 -62.938 1 14.33 387 THR A C 1
ATOM 3101 O O . THR A 1 387 ? -5.539 63.781 -63 1 14.33 387 THR A O 1
ATOM 3104 N N . GLY A 1 388 ? -3.592 63.375 -63.812 1 14.15 388 GLY A N 1
ATOM 3105 C CA . GLY A 1 388 ? -4.121 62.812 -65.062 1 14.15 388 GLY A CA 1
ATOM 3106 C C . GLY A 1 388 ? -4.809 61.469 -64.875 1 14.15 388 GLY A C 1
ATOM 3107 O O . GLY A 1 388 ? -4.473 60.719 -63.938 1 14.15 388 GLY A O 1
ATOM 3108 N N . ARG A 1 389 ? -6.102 61.469 -65.312 1 14.85 389 ARG A N 1
ATOM 3109 C CA . ARG A 1 389 ? -7.27 60.625 -65.562 1 14.85 389 ARG A CA 1
ATOM 3110 C C . ARG A 1 389 ? -6.879 59.312 -66.188 1 14.85 389 ARG A C 1
ATOM 3112 O O . ARG A 1 389 ? -7.672 58.344 -66.25 1 14.85 389 ARG A O 1
ATOM 3119 N N . THR A 1 390 ? -5.562 59.344 -66.875 1 13.8 390 THR A N 1
ATOM 3120 C CA . THR A 1 390 ? -5.641 58.875 -68.25 1 13.8 390 THR A CA 1
ATOM 3121 C C . THR A 1 390 ? -6.297 57.5 -68.312 1 13.8 390 THR A C 1
ATOM 3123 O O . THR A 1 390 ? -6.281 56.75 -67.375 1 13.8 390 THR A O 1
ATOM 3126 N N . THR A 1 391 ? -6.441 57.219 -69.688 1 13.69 391 THR A N 1
ATOM 3127 C CA . THR A 1 391 ? -7.293 56.688 -70.75 1 13.69 391 THR A CA 1
ATOM 3128 C C . THR A 1 391 ? -7.219 55.156 -70.75 1 13.69 391 THR A C 1
ATOM 3130 O O . THR A 1 391 ? -8.25 54.469 -70.875 1 13.69 391 THR A O 1
ATOM 3133 N N . THR A 1 392 ? -5.93 54.719 -71.125 1 13.77 392 THR A N 1
ATOM 3134 C CA . THR A 1 392 ? -5.953 54.125 -72.438 1 13.77 392 THR A CA 1
ATOM 3135 C C . THR A 1 392 ? -6.758 52.844 -72.438 1 13.77 392 THR A C 1
ATOM 3137 O O . THR A 1 392 ? -6.969 52.219 -71.438 1 13.77 392 THR A O 1
ATOM 3140 N N . GLY A 1 393 ? -6.516 52.25 -73.75 1 13.55 393 GLY A N 1
ATOM 3141 C CA . GLY A 1 393 ? -7.203 51.719 -74.875 1 13.55 393 GLY A CA 1
ATOM 3142 C C . GLY A 1 393 ? -7.695 50.312 -74.688 1 13.55 393 GLY A C 1
ATOM 3143 O O . GLY A 1 393 ? -8.867 50.094 -74.375 1 13.55 393 GLY A O 1
ATOM 3144 N N . VAL A 1 394 ? -6.969 49.531 -75.5 1 14.59 394 VAL A N 1
ATOM 3145 C CA . VAL A 1 394 ? -7.363 48.875 -76.75 1 14.59 394 VAL A CA 1
ATOM 3146 C C . VAL A 1 394 ? -8.023 47.531 -76.438 1 14.59 394 VAL A C 1
ATOM 3148 O O . VAL A 1 394 ? -7.875 47 -75.312 1 14.59 394 VAL A O 1
ATOM 3151 N N . HIS A 1 395 ? -7.98 46.719 -77.625 1 14.18 395 HIS A N 1
ATOM 3152 C CA . HIS A 1 395 ? -8.82 46.031 -78.625 1 14.18 395 HIS A CA 1
ATOM 3153 C C . HIS A 1 395 ? -9.117 44.594 -78.125 1 14.18 395 HIS A C 1
ATOM 3155 O O . HIS A 1 395 ? -10.273 44.25 -77.875 1 14.18 395 HIS A O 1
ATOM 3161 N N . THR A 1 396 ? -8.664 43.688 -79.125 1 14.05 396 THR A N 1
ATOM 3162 C CA . THR A 1 396 ? -9.43 42.969 -80.125 1 14.05 396 THR A CA 1
ATOM 3163 C C . THR A 1 396 ? -9.812 41.594 -79.625 1 14.05 396 THR A C 1
ATOM 3165 O O . THR A 1 396 ? -10.984 41.219 -79.625 1 14.05 396 THR A O 1
ATOM 3168 N N . SER A 1 397 ? -9.242 40.531 -80.438 1 14.05 397 SER A N 1
ATOM 3169 C CA . SER A 1 397 ? -9.875 39.688 -81.438 1 14.05 397 SER A CA 1
ATOM 3170 C C . SER A 1 397 ? -10.398 38.406 -80.812 1 14.05 397 SER A C 1
ATOM 3172 O O . SER A 1 397 ? -10.117 38.125 -79.625 1 14.05 397 SER A O 1
ATOM 3174 N N . SER A 1 398 ? -10.07 37.281 -81.625 1 13.93 398 SER A N 1
ATOM 3175 C CA . SER A 1 398 ? -10.758 36.406 -82.562 1 13.93 398 SER A CA 1
ATOM 3176 C C . SER A 1 398 ? -11.195 35.094 -81.875 1 13.93 398 SER A C 1
ATOM 3178 O O . SER A 1 398 ? -12.375 34.75 -81.938 1 13.93 398 SER A O 1
ATOM 3180 N N . GLN A 1 399 ? -10.547 33.938 -82.5 1 14.33 399 GLN A N 1
ATOM 3181 C CA . GLN A 1 399 ? -11.078 32.906 -83.375 1 14.33 399 GLN A CA 1
ATOM 3182 C C . GLN A 1 399 ? -11.641 31.734 -82.562 1 14.33 399 GLN A C 1
ATOM 3184 O O . GLN A 1 399 ? -11.305 31.578 -81.375 1 14.33 399 GLN A O 1
ATOM 3189 N N . THR A 1 400 ? -12.227 30.766 -83.438 1 13.75 400 THR A N 1
ATOM 3190 C CA . THR A 1 400 ? -13.289 29.828 -83.75 1 13.75 400 THR A CA 1
ATOM 3191 C C . THR A 1 400 ? -13.07 28.484 -83.062 1 13.75 400 THR A C 1
ATOM 3193 O O . THR A 1 400 ? -14.023 27.859 -82.625 1 13.75 400 THR A O 1
ATOM 3196 N N . LYS A 1 401 ? -11.703 28 -83.188 1 13.98 401 LYS A N 1
ATOM 3197 C CA . LYS A 1 401 ? -11.688 26.812 -84.062 1 13.98 401 LYS A CA 1
ATOM 3198 C C . LYS A 1 401 ? -12.586 25.719 -83.438 1 13.98 401 LYS A C 1
ATOM 3200 O O . LYS A 1 401 ? -12.773 25.641 -82.25 1 13.98 401 LYS A O 1
ATOM 3205 N N . ASP A 1 402 ? -12.852 24.641 -84.375 1 14.75 402 ASP A N 1
ATOM 3206 C CA . ASP A 1 402 ? -13.766 23.688 -85 1 14.75 402 ASP A CA 1
ATOM 3207 C C . ASP A 1 402 ? -14.086 22.531 -84.062 1 14.75 402 ASP A C 1
ATOM 3209 O O . ASP A 1 402 ? -13.445 22.375 -83.062 1 14.75 402 ASP A O 1
ATOM 3213 N N . SER A 1 403 ? -14.086 21.344 -84.812 1 13.77 403 SER A N 1
ATOM 3214 C CA . SER A 1 403 ? -15.008 20.406 -85.375 1 13.77 403 SER A CA 1
ATOM 3215 C C . SER A 1 403 ? -15.148 19.141 -84.562 1 13.77 403 SER A C 1
ATOM 3217 O O . SER A 1 403 ? -16.266 18.719 -84.25 1 13.77 403 SER A O 1
ATOM 3219 N N . GLU A 1 404 ? -14.203 18.141 -84.938 1 14.32 404 GLU A N 1
ATOM 3220 C CA . GLU A 1 404 ? -14.625 17 -85.688 1 14.32 404 GLU A CA 1
ATOM 3221 C C . GLU A 1 404 ? -15.281 15.93 -84.875 1 14.32 404 GLU A C 1
ATOM 3223 O O . GLU A 1 404 ? -15.164 15.953 -83.625 1 14.32 404 GLU A O 1
ATOM 3228 N N . SER A 1 405 ? -14.906 14.656 -85.312 1 14.85 405 SER A N 1
ATOM 3229 C CA . SER A 1 405 ? -15.547 13.539 -86 1 14.85 405 SER A CA 1
ATOM 3230 C C . SER A 1 405 ? -16.172 12.57 -85 1 14.85 405 SER A C 1
ATOM 3232 O O . SER A 1 405 ? -15.867 12.609 -83.812 1 14.85 405 SER A O 1
ATOM 3234 N N . SER A 1 406 ? -16.5 11.328 -85.625 1 13.95 406 SER A N 1
ATOM 3235 C CA . SER A 1 406 ? -17.594 10.453 -86 1 13.95 406 SER A CA 1
ATOM 3236 C C . SER A 1 406 ? -17.828 9.375 -84.938 1 13.95 406 SER A C 1
ATOM 3238 O O . SER A 1 406 ? -18.953 9.164 -84.5 1 13.95 406 SER A O 1
ATOM 3240 N N . PRO A 1 407 ? -16.906 8.305 -85 1 15.18 407 PRO A N 1
ATOM 3241 C CA . PRO A 1 407 ? -17.422 7.102 -85.688 1 15.18 407 PRO A CA 1
ATOM 3242 C C . PRO A 1 407 ? -18.297 6.266 -84.75 1 15.18 407 PRO A C 1
ATOM 3244 O O . PRO A 1 407 ? -18.219 6.391 -83.5 1 15.18 407 PRO A O 1
ATOM 3247 N N . ALA A 1 408 ? -18.984 5.273 -85.438 1 14.41 408 ALA A N 1
ATOM 3248 C CA . ALA A 1 408 ? -20.172 4.434 -85.562 1 14.41 408 ALA A CA 1
ATOM 3249 C C . ALA A 1 408 ? -20.25 3.381 -84.5 1 14.41 408 ALA A C 1
ATOM 3251 O O . ALA A 1 408 ? -21.297 3.234 -83.812 1 14.41 408 ALA A O 1
ATOM 3252 N N . GLY A 1 409 ? -19.297 2.354 -84.625 1 14.66 409 GLY A N 1
ATOM 3253 C CA . GLY A 1 409 ? -19.859 1.156 -85.25 1 14.66 409 GLY A CA 1
ATOM 3254 C C . GLY A 1 409 ? -20.797 0.413 -84.312 1 14.66 409 GLY A C 1
ATOM 3255 O O . GLY A 1 409 ? -20.797 0.655 -83.062 1 14.66 409 GLY A O 1
ATOM 3256 N N . THR A 1 410 ? -21.234 -0.725 -84.875 1 15.24 410 THR A N 1
ATOM 3257 C CA . THR A 1 410 ? -22.312 -1.624 -85.25 1 15.24 410 THR A CA 1
ATOM 3258 C C . THR A 1 410 ? -22.766 -2.494 -84.125 1 15.24 410 THR A C 1
ATOM 3260 O O . THR A 1 410 ? -22.078 -2.557 -83.062 1 15.24 410 THR A O 1
ATOM 3263 N N . SER A 1 411 ? -23 -3.768 -84.562 1 13.82 411 SER A N 1
ATOM 3264 C CA . SER A 1 411 ? -24.109 -4.652 -84.875 1 13.82 411 SER A CA 1
ATOM 3265 C C . SER A 1 411 ? -24.438 -5.578 -83.688 1 13.82 411 SER A C 1
ATOM 3267 O O . SER A 1 411 ? -25.578 -5.652 -83.25 1 13.82 411 SER A O 1
ATOM 3269 N N . THR A 1 412 ? -23.953 -6.887 -83.875 1 14.61 412 THR A N 1
ATOM 3270 C CA . THR A 1 412 ? -24.766 -8.008 -84.375 1 14.61 412 THR A CA 1
ATOM 3271 C C . THR A 1 412 ? -25.422 -8.727 -83.188 1 14.61 412 THR A C 1
ATOM 3273 O O . THR A 1 412 ? -25.031 -8.547 -82 1 14.61 412 THR A O 1
ATOM 3276 N N . GLY A 1 413 ? -25.641 -10.07 -83.438 1 13.86 413 GLY A N 1
ATOM 3277 C CA . GLY A 1 413 ? -26.703 -11.031 -83.688 1 13.86 413 GLY A CA 1
ATOM 3278 C C . GLY A 1 413 ? -27.188 -11.75 -82.438 1 13.86 413 GLY A C 1
ATOM 3279 O O . GLY A 1 413 ? -28.234 -11.414 -81.875 1 13.86 413 GLY A O 1
ATOM 3280 N N . VAL A 1 414 ? -26.812 -13.117 -82.438 1 15.55 414 VAL A N 1
ATOM 3281 C CA . VAL A 1 414 ? -27.641 -14.281 -82.75 1 15.55 414 VAL A CA 1
ATOM 3282 C C . VAL A 1 414 ? -28.328 -14.766 -81.438 1 15.55 414 VAL A C 1
ATOM 3284 O O . VAL A 1 414 ? -27.859 -14.492 -80.312 1 15.55 414 VAL A O 1
ATOM 3287 N N . HIS A 1 415 ? -29.172 -15.922 -81.625 1 14.41 415 HIS A N 1
ATOM 3288 C CA . HIS A 1 415 ? -30.406 -16.703 -81.5 1 14.41 415 HIS A CA 1
ATOM 3289 C C . HIS A 1 415 ? -30.453 -17.453 -80.188 1 14.41 415 HIS A C 1
ATOM 3291 O O . HIS A 1 415 ? -31.422 -17.328 -79.438 1 14.41 415 HIS A O 1
ATOM 3297 N N . THR A 1 416 ? -30.047 -18.766 -80.312 1 14.48 416 THR A N 1
ATOM 3298 C CA . THR A 1 416 ? -30.953 -19.906 -80.5 1 14.48 416 THR A CA 1
ATOM 3299 C C . THR A 1 416 ? -31.359 -20.453 -79.125 1 14.48 416 THR A C 1
ATOM 3301 O O . THR A 1 416 ? -30.766 -20.109 -78.062 1 14.48 416 THR A O 1
ATOM 3304 N N . SER A 1 417 ? -31.375 -21.875 -79 1 14.38 417 SER A N 1
ATOM 3305 C CA . SER A 1 417 ? -32.312 -22.984 -79 1 14.38 417 SER A CA 1
ATOM 3306 C C . SER A 1 417 ? -32.594 -23.453 -77.562 1 14.38 417 SER A C 1
ATOM 3308 O O . SER A 1 417 ? -31.875 -23.078 -76.625 1 14.38 417 SER A O 1
ATOM 3310 N N . SER A 1 418 ? -32.969 -24.875 -77.5 1 14.02 418 SER A N 1
ATOM 3311 C CA . SER A 1 418 ? -34.062 -25.828 -77.25 1 14.02 418 SER A CA 1
ATOM 3312 C C . SER A 1 418 ? -34 -26.406 -75.875 1 14.02 418 SER A C 1
ATOM 3314 O O . SER A 1 418 ? -34.969 -26.359 -75.125 1 14.02 418 SER A O 1
ATOM 3316 N N . GLN A 1 419 ? -33.25 -27.609 -75.688 1 14.68 419 GLN A N 1
ATOM 3317 C CA . GLN A 1 419 ? -33.812 -28.953 -75.562 1 14.68 419 GLN A CA 1
ATOM 3318 C C . GLN A 1 419 ? -34.062 -29.281 -74.062 1 14.68 419 GLN A C 1
ATOM 3320 O O . GLN A 1 419 ? -33.5 -28.641 -73.188 1 14.68 419 GLN A O 1
ATOM 3325 N N . THR A 1 420 ? -35 -30.547 -73.812 1 13.4 420 THR A N 1
ATOM 3326 C CA . THR A 1 420 ? -36.031 -31.359 -73.188 1 13.4 420 THR A CA 1
ATOM 3327 C C . THR A 1 420 ? -35.469 -32.125 -72 1 13.4 420 THR A C 1
ATOM 3329 O O . THR A 1 420 ? -36.219 -32.688 -71.188 1 13.4 420 THR A O 1
ATOM 3332 N N . LYS A 1 421 ? -34.156 -32.094 -71.625 1 13.99 421 LYS A N 1
ATOM 3333 C CA . LYS A 1 421 ? -33.688 -33.438 -71.438 1 13.99 421 LYS A CA 1
ATOM 3334 C C . LYS A 1 421 ? -34.625 -34.219 -70.5 1 13.99 421 LYS A C 1
ATOM 3336 O O . LYS A 1 421 ? -35.062 -33.688 -69.438 1 13.99 421 LYS A O 1
ATOM 3341 N N . ASP A 1 422 ? -34.906 -35.531 -70.875 1 13.42 422 ASP A N 1
ATOM 3342 C CA . ASP A 1 422 ? -35.75 -36.75 -70.875 1 13.42 422 ASP A CA 1
ATOM 3343 C C . ASP A 1 422 ? -36.031 -37.156 -69.438 1 13.42 422 ASP A C 1
ATOM 3345 O O . ASP A 1 422 ? -35.375 -36.688 -68.5 1 13.42 422 ASP A O 1
ATOM 3349 N N . SER A 1 423 ? -36.375 -38.594 -69.375 1 13.35 423 SER A N 1
ATOM 3350 C CA . SER A 1 423 ? -37.406 -39.625 -69.188 1 13.35 423 SER A CA 1
ATOM 3351 C C . SER A 1 423 ? -37.281 -40.25 -67.75 1 13.35 423 SER A C 1
ATOM 3353 O O . SER A 1 423 ? -38.25 -40.281 -67 1 13.35 423 SER A O 1
ATOM 3355 N N . GLU A 1 424 ? -36.688 -41.594 -67.812 1 13.49 424 GLU A N 1
ATOM 3356 C CA . GLU A 1 424 ? -37.375 -42.906 -67.625 1 13.49 424 GLU A CA 1
ATOM 3357 C C . GLU A 1 424 ? -37.5 -43.25 -66.125 1 13.49 424 GLU A C 1
ATOM 3359 O O . GLU A 1 424 ? -36.844 -42.656 -65.312 1 13.49 424 GLU A O 1
ATOM 3364 N N . SER A 1 425 ? -37.812 -44.781 -65.938 1 13.52 425 SER A N 1
ATOM 3365 C CA . SER A 1 425 ? -38.719 -45.844 -65.5 1 13.52 425 SER A CA 1
ATOM 3366 C C . SER A 1 425 ? -38.344 -46.344 -64.125 1 13.52 425 SER A C 1
ATOM 3368 O O . SER A 1 425 ? -39.219 -46.406 -63.219 1 13.52 425 SER A O 1
ATOM 3370 N N . SER A 1 426 ? -37.625 -47.656 -64.062 1 13.27 426 SER A N 1
ATOM 3371 C CA . SER A 1 426 ? -38.219 -48.938 -63.75 1 13.27 426 SER A CA 1
ATOM 3372 C C . SER A 1 426 ? -38.219 -49.188 -62.25 1 13.27 426 SER A C 1
ATOM 3374 O O . SER A 1 426 ? -37.5 -48.5 -61.5 1 13.27 426 SER A O 1
ATOM 3376 N N . PRO A 1 427 ? -38.406 -50.719 -61.906 1 13.88 427 PRO A N 1
ATOM 3377 C CA . PRO A 1 427 ? -39.25 -51.688 -61.188 1 13.88 427 PRO A CA 1
ATOM 3378 C C . PRO A 1 427 ? -38.781 -51.938 -59.75 1 13.88 427 PRO A C 1
ATOM 3380 O O . PRO A 1 427 ? -39.531 -51.75 -58.812 1 13.88 427 PRO A O 1
ATOM 3383 N N . ALA A 1 428 ? -38.438 -53.406 -59.562 1 13.48 428 ALA A N 1
ATOM 3384 C CA . ALA A 1 428 ? -39.062 -54.5 -58.844 1 13.48 428 ALA A CA 1
ATOM 3385 C C . ALA A 1 428 ? -38.531 -54.594 -57.406 1 13.48 428 ALA A C 1
ATOM 3387 O O . ALA A 1 428 ? -39.312 -54.562 -56.438 1 13.48 428 ALA A O 1
ATOM 3388 N N . GLY A 1 429 ? -37.781 -55.812 -57.219 1 12.98 429 GLY A N 1
ATOM 3389 C CA . GLY A 1 429 ? -38.156 -57.062 -56.594 1 12.98 429 GLY A CA 1
ATOM 3390 C C . GLY A 1 429 ? -37.75 -57.156 -55.156 1 12.98 429 GLY A C 1
ATOM 3391 O O . GLY A 1 429 ? -37.281 -56.156 -54.562 1 12.98 429 GLY A O 1
ATOM 3392 N N . THR A 1 430 ? -37 -58.375 -54.875 1 13.2 430 THR A N 1
ATOM 3393 C CA . THR A 1 430 ? -37.344 -59.594 -54.156 1 13.2 430 THR A CA 1
ATOM 3394 C C . THR A 1 430 ? -36.812 -59.531 -52.719 1 13.2 430 THR A C 1
ATOM 3396 O O . THR A 1 430 ? -37.562 -59.781 -51.781 1 13.2 430 THR A O 1
ATOM 3399 N N . SER A 1 431 ? -35.875 -60.562 -52.5 1 12.79 431 SER A N 1
ATOM 3400 C CA . SER A 1 431 ? -36.094 -61.781 -51.75 1 12.79 431 SER A CA 1
ATOM 3401 C C . SER A 1 431 ? -35.688 -61.594 -50.281 1 12.79 431 SER A C 1
ATOM 3403 O O . SER A 1 431 ? -36.5 -61.844 -49.406 1 12.79 431 SER A O 1
ATOM 3405 N N . THR A 1 432 ? -34.781 -62.562 -49.906 1 13.18 432 THR A N 1
ATOM 3406 C CA . THR A 1 432 ? -34.906 -63.781 -49.094 1 13.18 432 THR A CA 1
ATOM 3407 C C . THR A 1 432 ? -34.5 -63.5 -47.656 1 13.18 432 THR A C 1
ATOM 3409 O O . THR A 1 432 ? -34.312 -62.344 -47.25 1 13.18 432 THR A O 1
ATOM 3412 N N . GLY A 1 433 ? -33.625 -64.438 -47.25 1 12.83 433 GLY A N 1
ATOM 3413 C CA . GLY A 1 433 ? -33.812 -65.562 -46.344 1 12.83 433 GLY A CA 1
ATOM 3414 C C . GLY A 1 433 ? -33.406 -65.188 -44.906 1 12.83 433 GLY A C 1
ATOM 3415 O O . GLY A 1 433 ? -34.219 -64.625 -44.188 1 12.83 433 GLY A O 1
ATOM 3416 N N . VAL A 1 434 ? -32.438 -66 -44.5 1 13.15 434 VAL A N 1
ATOM 3417 C CA . VAL A 1 434 ? -32.531 -67.125 -43.594 1 13.15 434 VAL A CA 1
ATOM 3418 C C . VAL A 1 434 ? -32.188 -66.625 -42.156 1 13.15 434 VAL A C 1
ATOM 3420 O O . VAL A 1 434 ? -31.656 -65.562 -42 1 13.15 434 VAL A O 1
ATOM 3423 N N . HIS A 1 435 ? -31.391 -67.562 -41.594 1 12.94 435 HIS A N 1
ATOM 3424 C CA . HIS A 1 435 ? -31.609 -68.562 -40.531 1 12.94 435 HIS A CA 1
ATOM 3425 C C . HIS A 1 435 ? -31.172 -68 -39.156 1 12.94 435 HIS A C 1
ATOM 3427 O O . HIS A 1 435 ? -31.953 -68 -38.219 1 12.94 435 HIS A O 1
ATOM 3433 N N . THR A 1 436 ? -30.078 -68.688 -38.75 1 12.82 436 THR A N 1
ATOM 3434 C CA . THR A 1 436 ? -30.125 -69.688 -37.719 1 12.82 436 THR A CA 1
ATOM 3435 C C . THR A 1 436 ? -29.844 -69.125 -36.344 1 12.82 436 THR A C 1
ATOM 3437 O O . THR A 1 436 ? -29.406 -68 -36.219 1 12.82 436 THR A O 1
ATOM 3440 N N . SER A 1 437 ? -29.078 -70 -35.656 1 12.88 437 SER A N 1
ATOM 3441 C CA . SER A 1 437 ? -29.328 -70.875 -34.5 1 12.88 437 SER A CA 1
ATOM 3442 C C . SER A 1 437 ? -28.922 -70.188 -33.188 1 12.88 437 SER A C 1
ATOM 3444 O O . SER A 1 437 ? -29.766 -69.75 -32.406 1 12.88 437 SER A O 1
ATOM 3446 N N . SER A 1 438 ? -28.047 -71 -32.562 1 12.7 438 SER A N 1
ATOM 3447 C CA . SER A 1 438 ? -28.219 -71.812 -31.375 1 12.7 438 SER A CA 1
ATOM 3448 C C . SER A 1 438 ? -27.75 -71.062 -30.125 1 12.7 438 SER A C 1
ATOM 3450 O O . SER A 1 438 ? -28.5 -70.938 -29.156 1 12.7 438 SER A O 1
ATOM 3452 N N . ARG A 1 439 ? -26.609 -71.812 -29.641 1 13.08 439 ARG A N 1
ATOM 3453 C CA . ARG A 1 439 ? -26.609 -72.688 -28.469 1 13.08 439 ARG A CA 1
ATOM 3454 C C . ARG A 1 439 ? -26.391 -71.875 -27.188 1 13.08 439 ARG A C 1
ATOM 3456 O O . ARG A 1 439 ? -26.031 -70.688 -27.234 1 13.08 439 ARG A O 1
ATOM 3463 N N . THR A 1 440 ? -25.422 -72.5 -26.453 1 12.8 440 THR A N 1
ATOM 3464 C CA . THR A 1 440 ? -25.438 -73.312 -25.234 1 12.8 440 THR A CA 1
ATOM 3465 C C . THR A 1 440 ? -25.078 -72.5 -24.031 1 12.8 440 THR A C 1
ATOM 3467 O O . THR A 1 440 ? -24.562 -71.375 -24.172 1 12.8 440 THR A O 1
ATOM 3470 N N . LYS A 1 441 ? -24.453 -73.375 -23.156 1 13.28 441 LYS A N 1
ATOM 3471 C CA . LYS A 1 441 ? -24.672 -73.875 -21.797 1 13.28 441 LYS A CA 1
ATOM 3472 C C . LYS A 1 441 ? -23.969 -73 -20.766 1 13.28 441 LYS A C 1
ATOM 3474 O O . LYS A 1 441 ? -24.594 -72.5 -19.828 1 13.28 441 LYS A O 1
ATOM 3479 N N . ASP A 1 442 ? -22.984 -73.75 -20.125 1 13.03 442 ASP A N 1
ATOM 3480 C CA . ASP A 1 442 ? -23.047 -74.312 -18.766 1 13.03 442 ASP A CA 1
ATOM 3481 C C . ASP A 1 442 ? -22.312 -73.375 -17.781 1 13.03 442 ASP A C 1
ATOM 3483 O O . ASP A 1 442 ? -22.938 -72.812 -16.891 1 13.03 442 ASP A O 1
ATOM 3487 N N . SER A 1 443 ? -21.172 -74.125 -17.297 1 13.04 443 SER A N 1
ATOM 3488 C CA . SER A 1 443 ? -21.031 -74.75 -15.977 1 13.04 443 SER A CA 1
ATOM 3489 C C . SER A 1 443 ? -20.391 -73.75 -14.992 1 13.04 443 SER A C 1
ATOM 3491 O O . SER A 1 443 ? -20.969 -73.438 -13.945 1 13.04 443 SER A O 1
ATOM 3493 N N . GLU A 1 444 ? -19.266 -74.375 -14.438 1 13.38 444 GLU A N 1
ATOM 3494 C CA . GLU A 1 444 ? -19.062 -74.875 -13.094 1 13.38 444 GLU A CA 1
ATOM 3495 C C . GLU A 1 444 ? -18.422 -73.875 -12.172 1 13.38 444 GLU A C 1
ATOM 3497 O O . GLU A 1 444 ? -18.109 -72.75 -12.609 1 13.38 444 GLU A O 1
ATOM 3502 N N . SER A 1 445 ? -17.297 -74.438 -11.633 1 13.05 445 SER A N 1
ATOM 3503 C CA . SER A 1 445 ? -17.031 -74.875 -10.273 1 13.05 445 SER A CA 1
ATOM 3504 C C . SER A 1 445 ? -16.328 -73.812 -9.453 1 13.05 445 SER A C 1
ATOM 3506 O O . SER A 1 445 ? -16.828 -73.375 -8.391 1 13.05 445 SER A O 1
ATOM 3508 N N . SER A 1 446 ? -15.102 -74.25 -9.039 1 13.28 446 SER A N 1
ATOM 3509 C CA . SER A 1 446 ? -14.758 -74.688 -7.684 1 13.28 446 SER A CA 1
ATOM 3510 C C . SER A 1 446 ? -14.172 -73.5 -6.879 1 13.28 446 SER A C 1
ATOM 3512 O O . SER A 1 446 ? -13.859 -72.5 -7.434 1 13.28 446 SER A O 1
ATOM 3514 N N . PRO A 1 447 ? -13.078 -74 -6.121 1 13.91 447 PRO A N 1
ATOM 3515 C CA . PRO A 1 447 ? -12.859 -74.188 -4.684 1 13.91 447 PRO A CA 1
ATOM 3516 C C . PRO A 1 447 ? -12.188 -73 -4.043 1 13.91 447 PRO A C 1
ATOM 3518 O O . PRO A 1 447 ? -11.75 -72.062 -4.75 1 13.91 447 PRO A O 1
ATOM 3521 N N . ALA A 1 448 ? -11.422 -73.438 -3.059 1 13.41 448 ALA A N 1
ATOM 3522 C CA . ALA A 1 448 ? -11.273 -73.312 -1.612 1 13.41 448 ALA A CA 1
ATOM 3523 C C . ALA A 1 448 ? -10.18 -72.312 -1.269 1 13.41 448 ALA A C 1
ATOM 3525 O O . ALA A 1 448 ? -10.391 -71.375 -0.456 1 13.41 448 ALA A O 1
ATOM 3526 N N . GLY A 1 449 ? -8.945 -72.688 -1.592 1 13.27 449 GLY A N 1
ATOM 3527 C CA . GLY A 1 449 ? -8.102 -73.062 -0.461 1 13.27 449 GLY A CA 1
ATOM 3528 C C . GLY A 1 449 ? -7.617 -71.875 0.318 1 13.27 449 GLY A C 1
ATOM 3529 O O . GLY A 1 449 ? -7.727 -70.75 -0.152 1 13.27 449 GLY A O 1
ATOM 3530 N N . THR A 1 450 ? -6.672 -72.25 1.242 1 13.87 450 THR A N 1
ATOM 3531 C CA . THR A 1 450 ? -6.367 -72.188 2.666 1 13.87 450 THR A CA 1
ATOM 3532 C C . THR A 1 450 ? -5.508 -70.938 2.971 1 13.87 450 THR A C 1
ATOM 3534 O O . THR A 1 450 ? -5.863 -70.125 3.828 1 13.87 450 THR A O 1
ATOM 3537 N N . SER A 1 451 ? -4.184 -71.312 3.312 1 13.52 451 SER A N 1
ATOM 3538 C CA . SER A 1 451 ? -3.588 -71.312 4.645 1 13.52 451 SER A CA 1
ATOM 3539 C C . SER A 1 451 ? -2.916 -70 4.996 1 13.52 451 SER A C 1
ATOM 3541 O O . SER A 1 451 ? -3.229 -69.438 6.02 1 13.52 451 SER A O 1
ATOM 3543 N N . THR A 1 452 ? -1.558 -70.125 5.34 1 13.92 452 THR A N 1
ATOM 3544 C CA . THR A 1 452 ? -0.817 -70.125 6.594 1 13.92 452 THR A CA 1
ATOM 3545 C C . THR A 1 452 ? -0.19 -68.75 6.812 1 13.92 452 THR A C 1
ATOM 3547 O O . THR A 1 452 ? -0.059 -67.938 5.867 1 13.92 452 THR A O 1
ATOM 3550 N N . GLY A 1 453 ? 0.638 -68.688 7.918 1 13.85 453 GLY A N 1
ATOM 3551 C CA . GLY A 1 453 ? 0.964 -68 9.141 1 13.85 453 GLY A CA 1
ATOM 3552 C C . GLY A 1 453 ? 1.943 -66.812 8.922 1 13.85 453 GLY A C 1
ATOM 3553 O O . GLY A 1 453 ? 1.542 -65.75 8.586 1 13.85 453 GLY A O 1
ATOM 3554 N N . ARG A 1 454 ? 3.078 -67 9.805 1 14.13 454 ARG A N 1
ATOM 3555 C CA . ARG A 1 454 ? 3.57 -66.25 10.977 1 14.13 454 ARG A CA 1
ATOM 3556 C C . ARG A 1 454 ? 4.555 -65.188 10.562 1 14.13 454 ARG A C 1
ATOM 3558 O O . ARG A 1 454 ? 4.316 -64 10.82 1 14.13 454 ARG A O 1
ATOM 3565 N N . THR A 1 455 ? 5.953 -65.312 11.117 1 14.24 455 THR A N 1
ATOM 3566 C CA . THR A 1 455 ? 6.707 -64.75 12.227 1 14.24 455 THR A CA 1
ATOM 3567 C C . THR A 1 455 ? 7.832 -63.844 11.695 1 14.24 455 THR A C 1
ATOM 3569 O O . THR A 1 455 ? 8.062 -62.75 12.227 1 14.24 455 THR A O 1
ATOM 3572 N N . THR A 1 456 ? 8.891 -64.312 10.914 1 13.84 456 THR A N 1
ATOM 3573 C CA . THR A 1 456 ? 10.234 -64.375 11.469 1 13.84 456 THR A CA 1
ATOM 3574 C C . THR A 1 456 ? 10.883 -62.969 11.422 1 13.84 456 THR A C 1
ATOM 3576 O O . THR A 1 456 ? 10.477 -62.125 10.633 1 13.84 456 THR A O 1
ATOM 3579 N N . THR A 1 457 ? 12.219 -62.844 12.117 1 15.18 457 THR A N 1
ATOM 3580 C CA . THR A 1 457 ? 13.086 -62.156 13.07 1 15.18 457 THR A CA 1
ATOM 3581 C C . THR A 1 457 ? 14.047 -61.219 12.344 1 15.18 457 THR A C 1
ATOM 3583 O O . THR A 1 457 ? 14.328 -60.094 12.828 1 15.18 457 THR A O 1
ATOM 3586 N N . GLY A 1 458 ? 14.641 -61.5 11.195 1 14.07 458 GLY A N 1
ATOM 3587 C CA . GLY A 1 458 ? 16.094 -61.469 11.242 1 14.07 458 GLY A CA 1
ATOM 3588 C C . GLY A 1 458 ? 16.641 -60.062 11.234 1 14.07 458 GLY A C 1
ATOM 3589 O O . GLY A 1 458 ? 15.977 -59.125 10.789 1 14.07 458 GLY A O 1
ATOM 3590 N N . VAL A 1 459 ? 17.938 -59.812 11.906 1 15.33 459 VAL A N 1
ATOM 3591 C CA . VAL A 1 459 ? 18.828 -58.938 12.672 1 15.33 459 VAL A CA 1
ATOM 3592 C C . VAL A 1 459 ? 19.625 -58.031 11.727 1 15.33 459 VAL A C 1
ATOM 3594 O O . VAL A 1 459 ? 19.797 -56.844 11.984 1 15.33 459 VAL A O 1
ATOM 3597 N N . HIS A 1 460 ? 20.078 -58.438 10.492 1 14.41 460 HIS A N 1
ATOM 3598 C CA . HIS A 1 460 ? 21.531 -58.281 10.352 1 14.41 460 HIS A CA 1
ATOM 3599 C C . HIS A 1 460 ? 21.922 -56.812 10.203 1 14.41 460 HIS A C 1
ATOM 3601 O O . HIS A 1 460 ? 21.125 -56 9.758 1 14.41 460 HIS A O 1
ATOM 3607 N N . THR A 1 461 ? 23.281 -56.438 10.57 1 15.52 461 THR A N 1
ATOM 3608 C CA . THR A 1 461 ? 24.281 -55.531 11.117 1 15.52 461 THR A CA 1
ATOM 3609 C C . THR A 1 461 ? 24.891 -54.656 10.023 1 15.52 461 THR A C 1
ATOM 3611 O O . THR A 1 461 ? 25.688 -53.781 10.305 1 15.52 461 THR A O 1
ATOM 3614 N N . SER A 1 462 ? 24.391 -54.438 8.883 1 13.78 462 SER A N 1
ATOM 3615 C CA . SER A 1 462 ? 25.422 -54.188 7.895 1 13.78 462 SER A CA 1
ATOM 3616 C C . SER A 1 462 ? 26.219 -52.938 8.25 1 13.78 462 SER A C 1
ATOM 3618 O O . SER A 1 462 ? 25.672 -51.969 8.797 1 13.78 462 SER A O 1
ATOM 3620 N N . LYS A 1 463 ? 27.609 -53 7.855 1 15.19 463 LYS A N 1
ATOM 3621 C CA . LYS A 1 463 ? 28.984 -52.562 8.039 1 15.19 463 LYS A CA 1
ATOM 3622 C C . LYS A 1 463 ? 29.156 -51.125 7.578 1 15.19 463 LYS A C 1
ATOM 3624 O O . LYS A 1 463 ? 28.375 -50.625 6.773 1 15.19 463 LYS A O 1
ATOM 3629 N N . SER A 1 464 ? 30.5 -50.469 7.812 1 15.62 464 SER A N 1
ATOM 3630 C CA . SER A 1 464 ? 31.391 -49.438 8.312 1 15.62 464 SER A CA 1
ATOM 3631 C C . SER A 1 464 ? 32 -48.625 7.168 1 15.62 464 SER A C 1
ATOM 3633 O O . SER A 1 464 ? 32.812 -47.719 7.398 1 15.62 464 SER A O 1
ATOM 3635 N N . CYS A 1 465 ? 31.438 -48.594 5.922 1 14.59 465 CYS A N 1
ATOM 3636 C CA . CYS A 1 465 ? 32.438 -48.312 4.875 1 14.59 465 CYS A CA 1
ATOM 3637 C C . CYS A 1 465 ? 33.219 -47.062 5.184 1 14.59 465 CYS A C 1
ATOM 3639 O O . CYS A 1 465 ? 32.688 -46.094 5.691 1 14.59 465 CYS A O 1
ATOM 3641 N N . SER A 1 466 ? 34.625 -47.125 4.82 1 14.93 466 SER A N 1
ATOM 3642 C CA . SER A 1 466 ? 36.031 -46.75 4.875 1 14.93 466 SER A CA 1
ATOM 3643 C C . SER A 1 466 ? 36.281 -45.375 4.27 1 14.93 466 SER A C 1
ATOM 3645 O O . SER A 1 466 ? 35.531 -44.938 3.377 1 14.93 466 SER A O 1
ATOM 3647 N N . GLY A 1 467 ? 37.188 -44.531 4.871 1 16.3 467 GLY A N 1
ATOM 3648 C CA . GLY A 1 467 ? 37.875 -43.281 5.176 1 16.3 467 GLY A CA 1
ATOM 3649 C C . GLY A 1 467 ? 38.781 -42.812 4.062 1 16.3 467 GLY A C 1
ATOM 3650 O O . GLY A 1 467 ? 39.562 -41.875 4.246 1 16.3 467 GLY A O 1
ATOM 3651 N N . PHE A 1 468 ? 38.531 -43 2.703 1 15.19 468 PHE A N 1
ATOM 3652 C CA . PHE A 1 468 ? 39.688 -42.844 1.808 1 15.19 468 PHE A CA 1
ATOM 3653 C C . PHE A 1 468 ? 40.344 -41.469 1.978 1 15.19 468 PHE A C 1
ATOM 3655 O O . PHE A 1 468 ? 39.75 -40.438 1.658 1 15.19 468 PHE A O 1
ATOM 3662 N N . ALA A 1 469 ? 41.375 -41.375 2.91 1 16.61 469 ALA A N 1
ATOM 3663 C CA . ALA A 1 469 ? 42.375 -40.375 3.373 1 16.61 469 ALA A CA 1
ATOM 3664 C C . ALA A 1 469 ? 43.312 -40 2.252 1 16.61 469 ALA A C 1
ATOM 3666 O O . ALA A 1 469 ? 44.312 -39.312 2.488 1 16.61 469 ALA A O 1
ATOM 3667 N N . ARG A 1 470 ? 43 -40.094 0.937 1 15.07 470 ARG A N 1
ATOM 3668 C CA . ARG A 1 470 ? 44.219 -40.219 0.14 1 15.07 470 ARG A CA 1
ATOM 3669 C C . ARG A 1 470 ? 45.25 -39.156 0.52 1 15.07 470 ARG A C 1
ATOM 3671 O O . ARG A 1 470 ? 44.906 -38.188 1.18 1 15.07 470 ARG A O 1
ATOM 3678 N N . ALA A 1 471 ? 46.062 -38.719 -0.546 1 15.37 471 ALA A N 1
ATOM 3679 C CA . ALA A 1 471 ? 47.469 -38.656 -0.888 1 15.37 471 ALA A CA 1
ATOM 3680 C C . ALA A 1 471 ? 48.094 -37.344 -0.439 1 15.37 471 ALA A C 1
ATOM 3682 O O . ALA A 1 471 ? 47.625 -36.281 -0.821 1 15.37 471 ALA A O 1
ATOM 3683 N N . ILE A 1 472 ? 48.969 -37.281 0.625 1 15.92 472 ILE A N 1
ATOM 3684 C CA . ILE A 1 472 ? 49.719 -36.438 1.554 1 15.92 472 ILE A CA 1
ATOM 3685 C C . ILE A 1 472 ? 50.875 -35.781 0.827 1 15.92 472 ILE A C 1
ATOM 3687 O O . ILE A 1 472 ? 51.406 -34.781 1.303 1 15.92 472 ILE A O 1
ATOM 3691 N N . GLY A 1 473 ? 51.281 -36.125 -0.482 1 15.09 473 GLY A N 1
ATOM 3692 C CA . GLY A 1 473 ? 52.719 -36.219 -0.42 1 15.09 473 GLY A CA 1
ATOM 3693 C C . GLY A 1 473 ? 53.375 -34.906 0.021 1 15.09 473 GLY A C 1
ATOM 3694 O O . GLY A 1 473 ? 52.719 -33.844 0.043 1 15.09 473 GLY A O 1
ATOM 3695 N N . ALA A 1 474 ? 54.781 -34.875 0.185 1 16 474 ALA A N 1
ATOM 3696 C CA . ALA A 1 474 ? 56 -34.531 0.944 1 16 474 ALA A CA 1
ATOM 3697 C C . ALA A 1 474 ? 56.594 -33.219 0.425 1 16 474 ALA A C 1
ATOM 3699 O O . ALA A 1 474 ? 57.625 -32.781 0.922 1 16 474 ALA A O 1
ATOM 3700 N N . TYR A 1 475 ? 56 -32.438 -0.461 1 15.7 475 TYR A N 1
ATOM 3701 C CA . TYR A 1 475 ? 57.031 -31.688 -1.204 1 15.7 475 TYR A CA 1
ATOM 3702 C C . TYR A 1 475 ? 57.906 -30.906 -0.262 1 15.7 475 TYR A C 1
ATOM 3704 O O . TYR A 1 475 ? 57.438 -30.359 0.738 1 15.7 475 TYR A O 1
ATOM 3712 N N . THR A 1 476 ? 59.281 -31.078 -0.403 1 15.92 476 THR A N 1
ATOM 3713 C CA . THR A 1 476 ? 60.562 -30.859 0.236 1 15.92 476 THR A CA 1
ATOM 3714 C C . THR A 1 476 ? 60.844 -29.375 0.398 1 15.92 476 THR A C 1
ATOM 3716 O O . THR A 1 476 ? 60.531 -28.578 -0.489 1 15.92 476 THR A O 1
ATOM 3719 N N . ARG A 1 477 ? 61.156 -28.859 1.621 1 16.45 477 ARG A N 1
ATOM 3720 C CA . ARG A 1 477 ? 61.375 -27.625 2.344 1 16.45 477 ARG A CA 1
ATOM 3721 C C . ARG A 1 477 ? 62.656 -26.938 1.885 1 16.45 477 ARG A C 1
ATOM 3723 O O . ARG A 1 477 ? 63.719 -27.188 2.434 1 16.45 477 ARG A O 1
ATOM 3730 N N . ARG A 1 478 ? 63 -26.953 0.555 1 16 478 ARG A N 1
ATOM 3731 C CA . ARG A 1 478 ? 64.438 -26.641 0.498 1 16 478 ARG A CA 1
ATOM 3732 C C . ARG A 1 478 ? 64.688 -25.328 1.228 1 16 478 ARG A C 1
ATOM 3734 O O . ARG A 1 478 ? 63.906 -24.406 1.232 1 16 478 ARG A O 1
ATOM 3741 N N . LYS A 1 479 ? 65.875 -25.328 1.962 1 16.53 479 LYS A N 1
ATOM 3742 C CA . LYS A 1 479 ? 66.562 -24.594 3.008 1 16.53 479 LYS A CA 1
ATOM 3743 C C . LYS A 1 479 ? 67.062 -23.234 2.49 1 16.53 479 LYS A C 1
ATOM 3745 O O . LYS A 1 479 ? 67.688 -22.453 3.238 1 16.53 479 LYS A O 1
ATOM 3750 N N . LEU A 1 480 ? 66.5 -22.594 1.513 1 16.77 480 LEU A N 1
ATOM 3751 C CA . LEU A 1 480 ? 67.5 -21.75 0.926 1 16.77 480 LEU A CA 1
ATOM 3752 C C . LEU A 1 480 ? 68.125 -20.844 1.979 1 16.77 480 LEU A C 1
ATOM 3754 O O . LEU A 1 480 ? 67.438 -20.438 2.936 1 16.77 480 LEU A O 1
ATOM 3758 N N . PRO A 1 481 ? 69.438 -20.609 1.856 1 16.8 481 PRO A N 1
ATOM 3759 C CA . PRO A 1 481 ? 70.5 -20.109 2.773 1 16.8 481 PRO A CA 1
ATOM 3760 C C . PRO A 1 481 ? 70.25 -18.656 3.18 1 16.8 481 PRO A C 1
ATOM 3762 O O . PRO A 1 481 ? 69.562 -17.906 2.469 1 16.8 481 PRO A O 1
ATOM 3765 N N . GLN A 1 482 ? 70.5 -18.391 4.434 1 18.19 482 GLN A N 1
ATOM 3766 C CA . GLN A 1 482 ? 70.312 -17.281 5.375 1 18.19 482 GLN A CA 1
ATOM 3767 C C . GLN A 1 482 ? 71.188 -16.094 4.969 1 18.19 482 GLN A C 1
ATOM 3769 O O . GLN A 1 482 ? 72.25 -15.859 5.559 1 18.19 482 GLN A O 1
ATOM 3774 N N . ILE A 1 483 ? 71.25 -15.789 3.65 1 16.92 483 ILE A N 1
ATOM 3775 C CA . ILE A 1 483 ? 72.438 -14.953 3.48 1 16.92 483 ILE A CA 1
ATOM 3776 C C . ILE A 1 483 ? 72.312 -13.711 4.363 1 16.92 483 ILE A C 1
ATOM 3778 O O . ILE A 1 483 ? 71.25 -13.141 4.5 1 16.92 483 ILE A O 1
ATOM 3782 N N . TRP A 1 484 ? 73.5 -13.406 4.992 1 16.89 484 TRP A N 1
ATOM 3783 C CA . TRP A 1 484 ? 74 -12.594 6.086 1 16.89 484 TRP A CA 1
ATOM 3784 C C . TRP A 1 484 ? 73.938 -11.109 5.746 1 16.89 484 TRP A C 1
ATOM 3786 O O . TRP A 1 484 ? 74.312 -10.266 6.547 1 16.89 484 TRP A O 1
ATOM 3796 N N . LEU A 1 485 ? 72.875 -10.742 5.109 1 16.47 485 LEU A N 1
ATOM 3797 C CA . LEU A 1 485 ? 73.188 -9.414 4.617 1 16.47 485 LEU A CA 1
ATOM 3798 C C . LEU A 1 485 ? 73.625 -8.5 5.77 1 16.47 485 LEU A C 1
ATOM 3800 O O . LEU A 1 485 ? 73 -8.523 6.832 1 16.47 485 LEU A O 1
ATOM 3804 N N . PRO A 1 486 ? 74.75 -7.875 5.605 1 17.05 486 PRO A N 1
ATOM 3805 C CA . PRO A 1 486 ? 75.562 -7.094 6.531 1 17.05 486 PRO A CA 1
ATOM 3806 C C . PRO A 1 486 ? 74.812 -5.902 7.125 1 17.05 486 PRO A C 1
ATOM 3808 O O . PRO A 1 486 ? 73.812 -5.477 6.582 1 17.05 486 PRO A O 1
ATOM 3811 N N . ARG A 1 487 ? 75.438 -5.344 8.195 1 16.78 487 ARG A N 1
ATOM 3812 C CA . ARG A 1 487 ? 75.188 -4.527 9.391 1 16.78 487 ARG A CA 1
ATOM 3813 C C . ARG A 1 487 ? 74.875 -3.092 9.016 1 16.78 487 ARG A C 1
ATOM 3815 O O . ARG A 1 487 ? 74.062 -2.453 9.688 1 16.78 487 ARG A O 1
ATOM 3822 N N . THR A 1 488 ? 75.5 -2.549 7.938 1 16.31 488 THR A N 1
ATOM 3823 C CA . THR A 1 488 ? 76.25 -1.378 8.406 1 16.31 488 THR A CA 1
ATOM 3824 C C . THR A 1 488 ? 75.25 -0.227 8.711 1 16.31 488 THR A C 1
ATOM 3826 O O . THR A 1 488 ? 75.312 0.35 9.797 1 16.31 488 THR A O 1
ATOM 3829 N N . LEU A 1 489 ? 75.188 0.754 7.738 1 17.19 489 LEU A N 1
ATOM 3830 C CA . LEU A 1 489 ? 75.562 2.131 7.98 1 17.19 489 LEU A CA 1
ATOM 3831 C C . LEU A 1 489 ? 74.438 2.967 8.492 1 17.19 489 LEU A C 1
ATOM 3833 O O . LEU A 1 489 ? 73.25 2.672 8.195 1 17.19 489 LEU A O 1
ATOM 3837 N N . LYS A 1 490 ? 74.625 3.82 9.477 1 17.86 490 LYS A N 1
ATOM 3838 C CA . LYS A 1 490 ? 74.062 4.738 10.453 1 17.86 490 LYS A CA 1
ATOM 3839 C C . LYS A 1 490 ? 73.25 5.828 9.766 1 17.86 490 LYS A C 1
ATOM 3841 O O . LYS A 1 490 ? 72.75 6.742 10.422 1 17.86 490 LYS A O 1
ATOM 3846 N N . PRO A 1 491 ? 72.375 5.41 8.648 1 17.77 491 PRO A N 1
ATOM 3847 C CA . PRO A 1 491 ? 72.188 6.727 8.039 1 17.77 491 PRO A CA 1
ATOM 3848 C C . PRO A 1 491 ? 71.688 7.762 9.016 1 17.77 491 PRO A C 1
ATOM 3850 O O . PRO A 1 491 ? 71.062 7.402 10.016 1 17.77 491 PRO A O 1
ATOM 3853 N N . SER A 1 492 ? 72.188 8.977 8.883 1 18.64 492 SER A N 1
ATOM 3854 C CA . SER A 1 492 ? 72.062 10.312 9.469 1 18.64 492 SER A CA 1
ATOM 3855 C C . SER A 1 492 ? 70.625 10.828 9.445 1 18.64 492 SER A C 1
ATOM 3857 O O . SER A 1 492 ? 69.875 10.539 8.516 1 18.64 492 SER A O 1
ATOM 3859 N N . THR A 1 493 ? 70.125 11.156 10.562 1 18.72 493 THR A N 1
ATOM 3860 C CA . THR A 1 493 ? 68.938 11.578 11.242 1 18.72 493 THR A CA 1
ATOM 3861 C C . THR A 1 493 ? 68.312 12.766 10.531 1 18.72 493 THR A C 1
ATOM 3863 O O . THR A 1 493 ? 67.312 13.367 11.031 1 18.72 493 THR A O 1
ATOM 3866 N N . THR A 1 494 ? 68.562 12.992 9.102 1 18.98 494 THR A N 1
ATOM 3867 C CA . THR A 1 494 ? 68.188 14.383 8.859 1 18.98 494 THR A CA 1
ATOM 3868 C C . THR A 1 494 ? 66.688 14.594 9.07 1 18.98 494 THR A C 1
ATOM 3870 O O . THR A 1 494 ? 65.875 13.711 8.766 1 18.98 494 THR A O 1
ATOM 3873 N N . SER A 1 495 ? 66.312 15.641 9.703 1 18.58 495 SER A N 1
ATOM 3874 C CA . SER A 1 495 ? 65.25 16.312 10.461 1 18.58 495 SER A CA 1
ATOM 3875 C C . SER A 1 495 ? 64.062 16.672 9.57 1 18.58 495 SER A C 1
ATOM 3877 O O . SER A 1 495 ? 63.125 17.344 10.008 1 18.58 495 SER A O 1
ATOM 3879 N N . THR A 1 496 ? 63.906 15.977 8.305 1 19.97 496 THR A N 1
ATOM 3880 C CA . THR A 1 496 ? 63.094 16.828 7.438 1 19.97 496 THR A CA 1
ATOM 3881 C C . THR A 1 496 ? 61.656 16.953 7.988 1 19.97 496 THR A C 1
ATOM 3883 O O . THR A 1 496 ? 61.094 15.977 8.461 1 19.97 496 THR A O 1
ATOM 3886 N N . SER A 1 497 ? 61.125 18.172 8.203 1 19.78 497 SER A N 1
ATOM 3887 C CA . SER A 1 497 ? 59.969 18.828 8.766 1 19.78 497 SER A CA 1
ATOM 3888 C C . SER A 1 497 ? 58.688 18.5 7.969 1 19.78 497 SER A C 1
ATOM 3890 O O . SER A 1 497 ? 58.594 18.859 6.793 1 19.78 497 SER A O 1
ATOM 3892 N N . LYS A 1 498 ? 58.156 17.25 7.957 1 20.78 498 LYS A N 1
ATOM 3893 C CA . LYS A 1 498 ? 57.031 16.797 7.16 1 20.78 498 LYS A CA 1
ATOM 3894 C C . LYS A 1 498 ? 55.781 17.594 7.488 1 20.78 498 LYS A C 1
ATOM 3896 O O . LYS A 1 498 ? 55.344 17.609 8.633 1 20.78 498 LYS A O 1
ATOM 3901 N N . SER A 1 499 ? 55.562 18.641 6.75 1 22.67 499 SER A N 1
ATOM 3902 C CA . SER A 1 499 ? 54.375 19.469 6.809 1 22.67 499 SER A CA 1
ATOM 3903 C C . SER A 1 499 ? 53.125 18.641 6.57 1 22.67 499 SER A C 1
ATOM 3905 O O . SER A 1 499 ? 53.062 17.828 5.648 1 22.67 499 SER A O 1
ATOM 3907 N N . LYS A 1 500 ? 52.344 18.297 7.602 1 23.22 500 LYS A N 1
ATOM 3908 C CA . LYS A 1 500 ? 51.125 17.516 7.742 1 23.22 500 LYS A CA 1
ATOM 3909 C C . LYS A 1 500 ? 50.062 17.969 6.746 1 23.22 500 LYS A C 1
ATOM 3911 O O . LYS A 1 500 ? 49.719 19.156 6.68 1 23.22 500 LYS A O 1
ATOM 3916 N N . PRO A 1 501 ? 49.938 17.219 5.633 1 26.11 501 PRO A N 1
ATOM 3917 C CA . PRO A 1 501 ? 48.938 17.578 4.621 1 26.11 501 PRO A CA 1
ATOM 3918 C C . PRO A 1 501 ? 47.531 17.781 5.211 1 26.11 501 PRO A C 1
ATOM 3920 O O . PRO A 1 501 ? 47.156 17.062 6.141 1 26.11 501 PRO A O 1
ATOM 3923 N N . THR A 1 502 ? 47 19.016 5.297 1 25.64 502 THR A N 1
ATOM 3924 C CA . THR A 1 502 ? 45.688 19.484 5.652 1 25.64 502 THR A CA 1
ATOM 3925 C C . THR A 1 502 ? 44.625 18.703 4.887 1 25.64 502 THR A C 1
ATOM 3927 O O . THR A 1 502 ? 44.625 18.672 3.656 1 25.64 502 THR A O 1
ATOM 3930 N N . SER A 1 503 ? 44.188 17.516 5.316 1 26.17 503 SER A N 1
ATOM 3931 C CA . SER A 1 503 ? 43.125 16.641 4.809 1 26.17 503 SER A CA 1
ATOM 3932 C C . SER A 1 503 ? 41.844 17.438 4.508 1 26.17 503 SER A C 1
ATOM 3934 O O . SER A 1 503 ? 41.156 17.875 5.426 1 26.17 503 SER A O 1
ATOM 3936 N N . LYS A 1 504 ? 41.844 18.328 3.453 1 28.66 504 LYS A N 1
ATOM 3937 C CA . LYS A 1 504 ? 40.625 18.969 2.951 1 28.66 504 LYS A CA 1
ATOM 3938 C C . LYS A 1 504 ? 39.531 17.938 2.719 1 28.66 504 LYS A C 1
ATOM 3940 O O . LYS A 1 504 ? 39.75 16.906 2.096 1 28.66 504 LYS A O 1
ATOM 3945 N N . SER A 1 505 ? 38.5 17.828 3.555 1 30.42 505 SER A N 1
ATOM 3946 C CA . SER A 1 505 ? 37.25 17.062 3.531 1 30.42 505 SER A CA 1
ATOM 3947 C C . SER A 1 505 ? 36.688 17.016 2.125 1 30.42 505 SER A C 1
ATOM 3949 O O . SER A 1 505 ? 36.469 18.047 1.494 1 30.42 505 SER A O 1
ATOM 3951 N N . ALA A 1 506 ? 37.062 16.188 1.195 1 34.75 506 ALA A N 1
ATOM 3952 C CA . ALA A 1 506 ? 36.5 15.891 -0.114 1 34.75 506 ALA A CA 1
ATOM 3953 C C . ALA A 1 506 ? 34.969 16.031 -0.091 1 34.75 506 ALA A C 1
ATOM 3955 O O . ALA A 1 506 ? 34.281 15.312 0.632 1 34.75 506 ALA A O 1
ATOM 3956 N N . SER A 1 507 ? 34.344 17.125 -0.404 1 37.06 507 SER A N 1
ATOM 3957 C CA . SER A 1 507 ? 32.969 17.516 -0.493 1 37.06 507 SER A CA 1
ATOM 3958 C C . SER A 1 507 ? 32.156 16.516 -1.31 1 37.06 507 SER A C 1
ATOM 3960 O O . SER A 1 507 ? 32.594 16.094 -2.381 1 37.06 507 SER A O 1
ATOM 3962 N N . LYS A 1 508 ? 31.391 15.609 -0.903 1 44.97 508 LYS A N 1
ATOM 3963 C CA . LYS A 1 508 ? 30.375 14.789 -1.571 1 44.97 508 LYS A CA 1
ATOM 3964 C C . LYS A 1 508 ? 29.719 15.555 -2.719 1 44.97 508 LYS A C 1
ATOM 3966 O O . LYS A 1 508 ? 29.359 16.719 -2.566 1 44.97 508 LYS A O 1
ATOM 3971 N N . PRO A 1 509 ? 29.953 15.164 -3.914 1 49.91 509 PRO A N 1
ATOM 3972 C CA . PRO A 1 509 ? 29.375 15.891 -5.051 1 49.91 509 PRO A CA 1
ATOM 3973 C C . PRO A 1 509 ? 27.906 16.234 -4.84 1 49.91 509 PRO A C 1
ATOM 3975 O O . PRO A 1 509 ? 27.172 15.477 -4.207 1 49.91 509 PRO A O 1
ATOM 3978 N N . LYS A 1 510 ? 27.484 17.422 -5.168 1 55.41 510 LYS A N 1
ATOM 3979 C CA . LYS A 1 510 ? 26.141 17.953 -5.102 1 55.41 510 LYS A CA 1
ATOM 3980 C C . LYS A 1 510 ? 25.141 17.047 -5.812 1 55.41 510 LYS A C 1
ATOM 3982 O O . LYS A 1 510 ? 25.484 16.422 -6.82 1 55.41 510 LYS A O 1
ATOM 3987 N N . PRO A 1 511 ? 24.031 16.656 -5.301 1 61.28 511 PRO A N 1
ATOM 3988 C CA . PRO A 1 511 ? 23.016 15.805 -5.914 1 61.28 511 PRO A CA 1
ATOM 3989 C C . PRO A 1 511 ? 22.844 16.078 -7.406 1 61.28 511 PRO A C 1
ATOM 3991 O O . PRO A 1 511 ? 22.672 15.133 -8.188 1 61.28 511 PRO A O 1
ATOM 3994 N N . ALA A 1 512 ? 23.016 17.234 -7.836 1 62.56 512 ALA A N 1
ATOM 3995 C CA . ALA A 1 512 ? 22.859 17.578 -9.242 1 62.56 512 ALA A CA 1
ATOM 3996 C C . ALA A 1 512 ? 24 17 -10.086 1 62.56 512 ALA A C 1
ATOM 3998 O O . ALA A 1 512 ? 23.797 16.547 -11.211 1 62.56 512 ALA A O 1
ATOM 3999 N N . MET A 1 513 ? 25.109 16.969 -9.516 1 65.88 513 MET A N 1
ATOM 4000 C CA . MET A 1 513 ? 26.266 16.453 -10.25 1 65.88 513 MET A CA 1
ATOM 4001 C C . MET A 1 513 ? 26.188 14.945 -10.391 1 65.88 513 MET A C 1
ATOM 4003 O O . MET A 1 513 ? 26.531 14.398 -11.445 1 65.88 513 MET A O 1
ATOM 4007 N N . LYS A 1 514 ? 25.719 14.328 -9.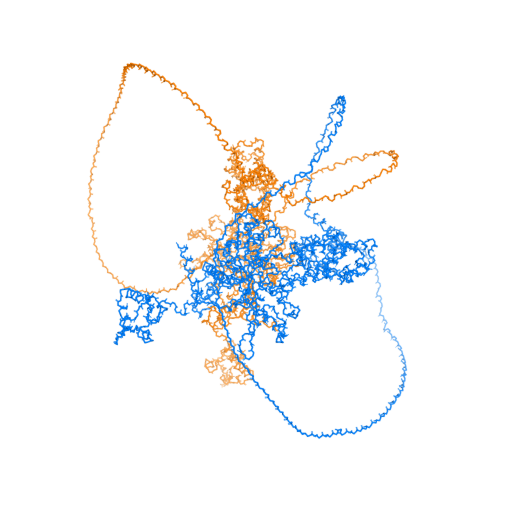414 1 71.44 514 LYS A N 1
ATOM 4008 C CA . LYS A 1 514 ? 25.531 12.883 -9.477 1 71.44 514 LYS A CA 1
ATOM 4009 C C . LYS A 1 514 ? 24.484 12.508 -10.523 1 71.44 514 LYS A C 1
ATOM 4011 O O . LYS A 1 514 ? 24.641 11.539 -11.266 1 71.44 514 LYS A O 1
ATOM 4016 N N . ALA A 1 515 ? 23.516 13.312 -10.586 1 79 515 ALA A N 1
ATOM 4017 C CA . ALA A 1 515 ? 22.453 13.062 -11.562 1 79 515 ALA A CA 1
ATOM 4018 C C . ALA A 1 515 ? 22.953 13.258 -12.984 1 79 515 ALA A C 1
ATOM 4020 O O . ALA A 1 515 ? 22.625 12.477 -13.883 1 79 515 ALA A O 1
ATOM 4021 N N . ALA A 1 516 ? 23.766 14.219 -13.156 1 83.31 516 ALA A N 1
ATOM 4022 C CA . ALA A 1 516 ? 24.312 14.492 -14.484 1 83.31 516 ALA A CA 1
ATOM 4023 C C . ALA A 1 516 ? 25.25 13.375 -14.922 1 83.31 516 ALA A C 1
ATOM 4025 O O . ALA A 1 516 ? 25.25 12.977 -16.094 1 83.31 516 ALA A O 1
ATOM 4026 N N . ALA A 1 517 ? 26.016 12.93 -14.008 1 86.25 517 ALA A N 1
ATOM 4027 C CA . ALA A 1 517 ? 26.922 11.828 -14.312 1 86.25 517 ALA A CA 1
ATOM 4028 C C . ALA A 1 517 ? 26.141 10.562 -14.68 1 86.25 517 ALA A C 1
ATOM 4030 O O . ALA A 1 517 ? 26.516 9.852 -15.617 1 86.25 517 ALA A O 1
ATOM 4031 N N . LYS A 1 518 ? 25.156 10.328 -13.969 1 90.75 518 LYS A N 1
ATOM 4032 C CA . LYS A 1 518 ? 24.312 9.18 -14.258 1 90.75 518 LYS A CA 1
ATOM 4033 C C . LYS A 1 518 ? 23.641 9.32 -15.625 1 90.75 518 LYS A C 1
ATOM 4035 O O . LYS A 1 518 ? 23.531 8.359 -16.375 1 90.75 518 LYS A O 1
ATOM 4040 N N . ALA A 1 519 ? 23.203 10.492 -15.906 1 93 519 ALA A N 1
ATOM 4041 C CA . ALA A 1 519 ? 22.562 10.766 -17.188 1 93 519 ALA A CA 1
ATOM 4042 C C . ALA A 1 519 ? 23.547 10.539 -18.344 1 93 519 ALA A C 1
ATOM 4044 O O . ALA A 1 519 ? 23.172 10.023 -19.391 1 93 519 ALA A O 1
ATOM 4045 N N . GLU A 1 520 ? 24.75 10.914 -18.141 1 92.62 520 GLU A N 1
ATOM 4046 C CA . GLU A 1 520 ? 25.781 10.719 -19.156 1 92.62 520 GLU A CA 1
ATOM 4047 C C . GLU A 1 520 ? 26.047 9.234 -19.375 1 92.62 520 GLU A C 1
ATOM 4049 O O . GLU A 1 520 ? 26.234 8.797 -20.516 1 92.62 520 GLU A O 1
ATOM 4054 N N . GLU A 1 521 ? 26.109 8.562 -18.297 1 93.81 521 GLU A N 1
ATOM 4055 C CA . GLU A 1 521 ? 26.328 7.125 -18.391 1 93.81 521 GLU A CA 1
ATOM 4056 C C . GLU A 1 521 ? 25.203 6.449 -19.156 1 93.81 521 GLU A C 1
ATOM 4058 O O . GLU A 1 521 ? 25.438 5.59 -20.016 1 93.81 521 GLU A O 1
ATOM 4063 N N . ILE A 1 522 ? 23.969 6.793 -18.844 1 96 522 ILE A N 1
ATOM 4064 C CA . ILE A 1 522 ? 22.812 6.227 -19.516 1 96 522 ILE A CA 1
ATOM 4065 C C . ILE A 1 522 ? 22.844 6.59 -21 1 96 522 ILE A C 1
ATOM 4067 O O . ILE A 1 522 ? 22.594 5.738 -21.859 1 96 522 ILE A O 1
ATOM 4071 N N . HIS A 1 523 ? 23.188 7.844 -21.281 1 95.88 523 HIS A N 1
ATOM 4072 C CA . HIS A 1 523 ? 23.266 8.297 -22.672 1 95.88 523 HIS A CA 1
ATOM 4073 C C . HIS A 1 523 ? 24.312 7.504 -23.453 1 95.88 523 HIS A C 1
ATOM 4075 O O . HIS A 1 523 ? 24.062 7.086 -24.578 1 95.88 523 HIS A O 1
ATOM 4081 N N . ALA A 1 524 ? 25.422 7.348 -22.812 1 95.25 524 ALA A N 1
ATOM 4082 C CA . ALA A 1 524 ? 26.5 6.605 -23.453 1 95.25 524 ALA A CA 1
ATOM 4083 C C . ALA A 1 524 ? 26.078 5.176 -23.766 1 95.25 524 ALA A C 1
ATOM 4085 O O . ALA A 1 524 ? 26.391 4.641 -24.828 1 95.25 524 ALA A O 1
ATOM 4086 N N . THR A 1 525 ? 25.406 4.535 -22.906 1 96 525 THR A N 1
ATOM 4087 C CA . THR A 1 525 ? 24.938 3.164 -23.078 1 96 525 THR A CA 1
ATOM 4088 C C . THR A 1 525 ? 23.906 3.078 -24.203 1 96 525 THR A C 1
ATOM 4090 O O . THR A 1 525 ? 23.953 2.158 -25.016 1 96 525 THR A O 1
ATOM 4093 N N . LEU A 1 526 ? 23.047 4.062 -24.281 1 95.88 526 LEU A N 1
ATOM 4094 C CA . LEU A 1 526 ? 21.984 4.062 -25.281 1 95.88 526 LEU A CA 1
ATOM 4095 C C . LEU A 1 526 ? 22.516 4.441 -26.656 1 95.88 526 LEU A C 1
ATOM 4097 O O . LEU A 1 526 ? 21.969 4.02 -27.672 1 95.88 526 LEU A O 1
ATOM 4101 N N . ALA A 1 527 ? 23.531 5.195 -26.672 1 95.31 527 ALA A N 1
ATOM 4102 C CA . ALA A 1 527 ? 24.062 5.699 -27.922 1 95.31 527 ALA A CA 1
ATOM 4103 C C . ALA A 1 527 ? 24.891 4.629 -28.641 1 95.31 527 ALA A C 1
ATOM 4105 O O . ALA A 1 527 ? 25.156 4.738 -29.844 1 95.31 527 ALA A O 1
ATOM 4106 N N . ASP A 1 528 ? 25.25 3.594 -27.938 1 94.12 528 ASP A N 1
ATOM 4107 C CA . ASP A 1 528 ? 26.031 2.51 -28.531 1 94.12 528 ASP A CA 1
ATOM 4108 C C . ASP A 1 528 ? 25.141 1.558 -29.312 1 94.12 528 ASP A C 1
ATOM 4110 O O . ASP A 1 528 ? 24.359 0.808 -28.734 1 94.12 528 ASP A O 1
ATOM 4114 N N . ASP A 1 529 ? 25.328 1.495 -30.625 1 93.62 529 ASP A N 1
ATOM 4115 C CA . ASP A 1 529 ? 24.516 0.668 -31.516 1 93.62 529 ASP A CA 1
ATOM 4116 C C . ASP A 1 529 ? 24.719 -0.816 -31.219 1 93.62 529 ASP A C 1
ATOM 4118 O O . ASP A 1 529 ? 23.828 -1.63 -31.453 1 93.62 529 ASP A O 1
ATOM 4122 N N . TYR A 1 530 ? 25.844 -1.108 -30.75 1 93.38 530 TYR A N 1
ATOM 4123 C CA . TYR A 1 530 ? 26.141 -2.496 -30.406 1 93.38 530 TYR A CA 1
ATOM 4124 C C . TYR A 1 530 ? 25.25 -2.957 -29.25 1 93.38 530 TYR A C 1
ATOM 4126 O O . TYR A 1 530 ? 24.766 -4.094 -29.234 1 93.38 530 TYR A O 1
ATOM 4134 N N . ASN A 1 531 ? 25.031 -2.066 -28.281 1 95.5 531 ASN A N 1
ATOM 4135 C CA . ASN A 1 531 ? 24.109 -2.363 -27.188 1 95.5 531 ASN A CA 1
ATOM 4136 C C . ASN A 1 531 ? 22.672 -2.551 -27.688 1 95.5 531 ASN A C 1
ATOM 4138 O O . ASN A 1 531 ? 21.969 -3.457 -27.25 1 95.5 531 ASN A O 1
ATOM 4142 N N . LYS A 1 532 ? 22.297 -1.695 -28.594 1 95.75 532 LYS A N 1
ATOM 4143 C CA . LYS A 1 532 ? 20.953 -1.796 -29.141 1 95.75 532 LYS A CA 1
ATOM 4144 C C . LYS A 1 532 ? 20.766 -3.109 -29.891 1 95.75 532 LYS A C 1
ATOM 4146 O O . LYS A 1 532 ? 19.672 -3.691 -29.875 1 95.75 532 LYS A O 1
ATOM 4151 N N . LEU A 1 533 ? 21.812 -3.564 -30.531 1 95.62 533 LEU A N 1
ATOM 4152 C CA . LEU A 1 533 ? 21.766 -4.828 -31.266 1 95.62 533 LEU A CA 1
ATOM 4153 C C . LEU A 1 533 ? 21.438 -5.984 -30.328 1 95.62 533 LEU A C 1
ATOM 4155 O O . LEU A 1 533 ? 20.594 -6.816 -30.641 1 95.62 533 LEU A O 1
ATOM 4159 N N . TYR A 1 534 ? 22.094 -6.043 -29.219 1 96.75 534 TYR A N 1
ATOM 4160 C CA . TYR A 1 534 ? 21.828 -7.109 -28.25 1 96.75 534 TYR A CA 1
ATOM 4161 C C . TYR A 1 534 ? 20.438 -6.984 -27.656 1 96.75 534 TYR A C 1
ATOM 4163 O O . TYR A 1 534 ? 19.797 -7.992 -27.359 1 96.75 534 TYR A O 1
ATOM 4171 N N . CYS A 1 535 ? 19.953 -5.762 -27.484 1 96.81 535 CYS A N 1
ATOM 4172 C CA . CYS A 1 535 ? 18.578 -5.559 -27.031 1 96.81 535 CYS A CA 1
ATOM 4173 C C . CYS A 1 535 ? 17.578 -6.133 -28.031 1 96.81 535 CYS A C 1
ATOM 4175 O O . CYS A 1 535 ? 16.625 -6.797 -27.641 1 96.81 535 CYS A O 1
ATOM 4177 N N . LEU A 1 536 ? 17.844 -5.871 -29.234 1 96.69 536 LEU A N 1
ATOM 4178 C CA . LEU A 1 536 ? 16.969 -6.379 -30.297 1 96.69 536 LEU A CA 1
ATOM 4179 C C . LEU A 1 536 ? 17.016 -7.902 -30.344 1 96.69 536 LEU A C 1
ATOM 4181 O O . LEU A 1 536 ? 15.984 -8.547 -30.547 1 96.69 536 LEU A O 1
ATOM 4185 N N . PHE A 1 537 ? 18.219 -8.453 -30.156 1 96.75 537 PHE A N 1
ATOM 4186 C CA . PHE A 1 537 ? 18.359 -9.898 -30.109 1 96.75 537 PHE A CA 1
ATOM 4187 C C . PHE A 1 537 ? 17.547 -10.492 -28.969 1 96.75 537 PHE A C 1
ATOM 4189 O O . PHE A 1 537 ? 16.812 -11.461 -29.156 1 96.75 537 PHE A O 1
ATOM 4196 N N . LEU A 1 538 ? 17.609 -9.922 -27.828 1 96.75 538 LEU A N 1
ATOM 4197 C CA . LEU A 1 538 ? 16.875 -10.406 -26.656 1 96.75 538 LEU A CA 1
ATOM 4198 C C . LEU A 1 538 ? 15.383 -10.227 -26.844 1 96.75 538 LEU A C 1
ATOM 4200 O O . LEU A 1 538 ? 14.586 -11.039 -26.375 1 96.75 538 LEU A O 1
ATOM 4204 N N . LYS A 1 539 ? 14.945 -9.125 -27.484 1 96.19 539 LYS A N 1
ATOM 4205 C CA . LYS A 1 539 ? 13.531 -8.914 -27.797 1 96.19 539 LYS A CA 1
ATOM 4206 C C . LYS A 1 539 ? 12.961 -10.086 -28.594 1 96.19 539 LYS A C 1
ATOM 4208 O O . LYS A 1 539 ? 11.805 -10.469 -28.391 1 96.19 539 LYS A O 1
ATOM 4213 N N . GLN A 1 540 ? 13.797 -10.656 -29.406 1 94.62 540 GLN A N 1
ATOM 4214 C CA . GLN A 1 540 ? 13.367 -11.758 -30.25 1 94.62 540 GLN A CA 1
ATOM 4215 C C . GLN A 1 540 ? 13.391 -13.078 -29.5 1 94.62 540 GLN A C 1
ATOM 4217 O O . GLN A 1 540 ? 12.586 -13.977 -29.766 1 94.62 540 GLN A O 1
ATOM 4222 N N . THR A 1 541 ? 14.234 -13.203 -28.578 1 95.56 541 THR A N 1
ATOM 4223 C CA . THR A 1 541 ? 14.477 -14.516 -27.984 1 95.56 541 THR A CA 1
ATOM 4224 C C . THR A 1 541 ? 13.688 -14.688 -26.703 1 95.56 541 THR A C 1
ATOM 4226 O O . THR A 1 541 ? 13.289 -15.797 -26.344 1 95.56 541 THR A O 1
ATOM 4229 N N . ILE A 1 542 ? 13.43 -13.625 -25.938 1 95.25 542 ILE A N 1
ATOM 4230 C CA . ILE A 1 542 ? 12.812 -13.711 -24.609 1 95.25 542 ILE A CA 1
ATOM 4231 C C . ILE A 1 542 ? 11.406 -14.305 -24.734 1 95.25 542 ILE A C 1
ATOM 4233 O O . ILE A 1 542 ? 10.992 -15.102 -23.906 1 95.25 542 ILE A O 1
ATOM 4237 N N . PRO A 1 543 ? 10.664 -14.047 -25.812 1 95 543 PRO A N 1
ATOM 4238 C CA . PRO A 1 543 ? 9.312 -14.594 -25.953 1 95 543 PRO A CA 1
ATOM 4239 C C . PRO A 1 543 ? 9.305 -16.125 -26.016 1 95 543 PRO A C 1
ATOM 4241 O O . PRO A 1 543 ? 8.297 -16.75 -25.688 1 95 543 PRO A O 1
ATOM 4244 N N . LEU A 1 544 ? 10.438 -16.734 -26.469 1 95.25 544 LEU A N 1
ATOM 4245 C CA . LEU A 1 544 ? 10.531 -18.203 -26.484 1 95.25 544 LEU A CA 1
ATOM 4246 C C . LEU A 1 544 ? 10.312 -18.766 -25.078 1 95.25 544 LEU A C 1
ATOM 4248 O O . LEU A 1 544 ? 9.703 -19.828 -24.938 1 95.25 544 LEU A O 1
ATOM 4252 N N . PHE A 1 545 ? 10.773 -18.094 -24.109 1 97.12 545 PHE A N 1
ATOM 4253 C CA . PHE A 1 545 ? 10.641 -18.516 -22.719 1 97.12 545 PHE A CA 1
ATOM 4254 C C . PHE A 1 545 ? 9.297 -18.078 -22.141 1 97.12 545 PHE A C 1
ATOM 4256 O O . PHE A 1 545 ? 8.625 -18.875 -21.469 1 97.12 545 PHE A O 1
ATOM 4263 N N . THR A 1 546 ? 8.867 -16.828 -22.406 1 95.38 546 THR A N 1
ATOM 4264 C CA . THR A 1 546 ? 7.684 -16.234 -21.797 1 95.38 546 THR A CA 1
ATOM 4265 C C . THR A 1 546 ? 6.422 -16.969 -22.25 1 95.38 546 THR A C 1
ATOM 4267 O O . THR A 1 546 ? 5.477 -17.125 -21.469 1 95.38 546 THR A O 1
ATOM 4270 N N . HIS A 1 547 ? 6.402 -17.359 -23.453 1 94.81 547 HIS A N 1
ATOM 4271 C CA . HIS A 1 547 ? 5.23 -18.062 -23.969 1 94.81 547 HIS A CA 1
ATOM 4272 C C . HIS A 1 547 ? 4.973 -19.344 -23.188 1 94.81 547 HIS A C 1
ATOM 4274 O O . HIS A 1 547 ? 3.852 -19.594 -22.734 1 94.81 547 HIS A O 1
ATOM 4280 N N . LEU A 1 548 ? 5.988 -20.141 -23.078 1 96.12 548 LEU A N 1
ATOM 4281 C CA . LEU A 1 548 ? 5.836 -21.391 -22.344 1 96.12 548 LEU A CA 1
ATOM 4282 C C . LEU A 1 548 ? 5.543 -21.125 -20.875 1 96.12 548 LEU A C 1
ATOM 4284 O O . LEU A 1 548 ? 4.711 -21.797 -20.266 1 96.12 548 LEU A O 1
ATOM 4288 N N . ASN A 1 549 ? 6.246 -20.188 -20.281 1 94.81 549 ASN A N 1
ATOM 4289 C CA . ASN A 1 549 ? 6.027 -19.828 -18.891 1 94.81 549 ASN A CA 1
ATOM 4290 C C . ASN A 1 549 ? 4.574 -19.438 -18.625 1 94.81 549 ASN A C 1
ATOM 4292 O O . ASN A 1 549 ? 3.984 -19.859 -17.625 1 94.81 549 ASN A O 1
ATOM 4296 N N . LEU A 1 550 ? 3.971 -18.625 -19.484 1 93.62 550 LEU A N 1
ATOM 4297 C CA . LEU A 1 550 ? 2.586 -18.172 -19.359 1 93.62 550 LEU A CA 1
ATOM 4298 C C . LEU A 1 550 ? 1.626 -19.359 -19.484 1 93.62 550 LEU A C 1
ATOM 4300 O O . LEU A 1 550 ? 0.621 -19.422 -18.781 1 93.62 550 LEU A O 1
ATOM 4304 N N . GLU A 1 551 ? 1.938 -20.203 -20.375 1 94.12 551 GLU A N 1
ATOM 4305 C CA . GLU A 1 551 ? 1.106 -21.391 -20.578 1 94.12 551 GLU A CA 1
ATOM 4306 C C . GLU A 1 551 ? 1.089 -22.266 -19.328 1 94.12 551 GLU A C 1
ATOM 4308 O O . GLU A 1 551 ? 0.033 -22.75 -18.922 1 94.12 551 GLU A O 1
ATOM 4313 N N . LEU A 1 552 ? 2.236 -22.469 -18.781 1 95.06 552 LEU A N 1
ATOM 4314 C CA . LEU A 1 552 ? 2.357 -23.344 -17.625 1 95.06 552 LEU A CA 1
ATOM 4315 C C . LEU A 1 552 ? 1.727 -22.719 -16.391 1 95.06 552 LEU A C 1
ATOM 4317 O O . LEU A 1 552 ? 1.435 -23.422 -15.414 1 95.06 552 LEU A O 1
ATOM 4321 N N . GLN A 1 553 ? 1.532 -21.453 -16.344 1 92.56 553 GLN A N 1
ATOM 4322 C CA . GLN A 1 553 ? 0.993 -20.766 -15.18 1 92.56 553 GLN A CA 1
ATOM 4323 C C . GLN A 1 553 ? -0.533 -20.812 -15.172 1 92.56 553 GLN A C 1
ATOM 4325 O O . GLN A 1 553 ? -1.167 -20.359 -14.219 1 92.56 553 GLN A O 1
ATOM 4330 N N . LYS A 1 554 ? -1.104 -21.375 -16.156 1 90.56 554 LYS A N 1
ATOM 4331 C CA . LYS A 1 554 ? -2.557 -21.5 -16.188 1 90.56 554 LYS A CA 1
ATOM 4332 C C . LYS A 1 554 ? -3.053 -22.391 -15.047 1 90.56 554 LYS A C 1
ATOM 4334 O O . LYS A 1 554 ? -2.295 -23.203 -14.508 1 90.56 554 LYS A O 1
ATOM 4339 N N . ASP A 1 555 ? -4.301 -22.281 -14.68 1 89.81 555 ASP A N 1
ATOM 4340 C CA . ASP A 1 555 ? -4.895 -23.047 -13.586 1 89.81 555 ASP A CA 1
ATOM 4341 C C . ASP A 1 555 ? -5.223 -24.469 -14.031 1 89.81 555 ASP A C 1
ATOM 4343 O O . ASP A 1 555 ? -5.281 -25.375 -13.211 1 89.81 555 ASP A O 1
ATOM 4347 N N . GLU A 1 556 ? -5.406 -24.656 -15.281 1 93.69 556 GLU A N 1
ATOM 4348 C CA . GLU A 1 556 ? -5.754 -25.969 -15.797 1 93.69 556 GLU A CA 1
ATOM 4349 C C . GLU A 1 556 ? -4.605 -26.953 -15.609 1 93.69 556 GLU A C 1
ATOM 4351 O O . GLU A 1 556 ? -3.436 -26.578 -15.656 1 93.69 556 GLU A O 1
ATOM 4356 N N . PRO A 1 557 ? -4.961 -28.219 -15.328 1 96.19 557 PRO A N 1
ATOM 4357 C CA . PRO A 1 557 ? -3.891 -29.219 -15.227 1 96.19 557 PRO A CA 1
ATOM 4358 C C . PRO A 1 557 ? -3.129 -29.406 -16.531 1 96.19 557 PRO A C 1
ATOM 4360 O O . PRO A 1 557 ? -3.738 -29.422 -17.609 1 96.19 557 PRO A O 1
ATOM 4363 N N . MET A 1 558 ? -1.825 -29.516 -16.422 1 96.62 558 MET A N 1
ATOM 4364 C CA . MET A 1 558 ? -1.013 -29.609 -17.625 1 96.62 558 MET A CA 1
ATOM 4365 C C . MET A 1 558 ? 0.043 -30.703 -17.5 1 96.62 558 MET A C 1
ATOM 4367 O O . MET A 1 558 ? 0.952 -30.797 -18.312 1 96.62 558 MET A O 1
ATOM 4371 N N . VAL A 1 559 ? -0.068 -31.547 -16.516 1 97.62 559 VAL A N 1
ATOM 4372 C CA . VAL A 1 559 ? 0.942 -32.562 -16.297 1 97.62 559 VAL A CA 1
ATOM 4373 C C . VAL A 1 559 ? 0.958 -33.531 -17.484 1 97.62 559 VAL A C 1
ATOM 4375 O O . VAL A 1 559 ? 2.014 -34.062 -17.859 1 97.62 559 VAL A O 1
ATOM 4378 N N . HIS A 1 560 ? -0.145 -33.75 -18.172 1 97.06 560 HIS A N 1
ATOM 4379 C CA . HIS A 1 560 ? -0.285 -34.688 -19.25 1 97.06 560 HIS A CA 1
ATOM 4380 C C . HIS A 1 560 ? 0.403 -34.188 -20.516 1 97.06 560 HIS A C 1
ATOM 4382 O O . HIS A 1 560 ? 0.684 -34.969 -21.438 1 97.06 560 HIS A O 1
ATOM 4388 N N . VAL A 1 561 ? 0.697 -32.906 -20.594 1 96.94 561 VAL A N 1
ATOM 4389 C CA . VAL A 1 561 ? 1.331 -32.375 -21.781 1 96.94 561 VAL A CA 1
ATOM 4390 C C . VAL A 1 561 ? 2.699 -31.797 -21.422 1 96.94 561 VAL A C 1
ATOM 4392 O O . VAL A 1 561 ? 3.43 -31.312 -22.297 1 96.94 561 VAL A O 1
ATOM 4395 N N . LEU A 1 562 ? 3.072 -31.812 -20.156 1 97.69 562 LEU A N 1
ATOM 4396 C CA . LEU A 1 562 ? 4.262 -31.141 -19.656 1 97.69 562 LEU A CA 1
ATOM 4397 C C . LEU A 1 562 ? 5.52 -31.688 -20.328 1 97.69 562 LEU A C 1
ATOM 4399 O O . LEU A 1 562 ? 6.379 -30.922 -20.766 1 97.69 562 LEU A O 1
ATOM 4403 N N . HIS A 1 563 ? 5.668 -33.031 -20.406 1 97.25 563 HIS A N 1
ATOM 4404 C CA . HIS A 1 563 ? 6.828 -33.688 -21.016 1 97.25 563 HIS A CA 1
ATOM 4405 C C . HIS A 1 563 ? 7.031 -33.188 -22.438 1 97.25 563 HIS A C 1
ATOM 4407 O O . HIS A 1 563 ? 8.133 -32.781 -22.812 1 97.25 563 HIS A O 1
ATOM 4413 N N . ASP A 1 564 ? 6.023 -33.188 -23.203 1 96.12 564 ASP A N 1
ATOM 4414 C CA . ASP A 1 564 ? 6.078 -32.75 -24.594 1 96.12 564 ASP A CA 1
ATOM 4415 C C . ASP A 1 564 ? 6.426 -31.281 -24.719 1 96.12 564 ASP A C 1
ATOM 4417 O O . ASP A 1 564 ? 7.199 -30.875 -25.594 1 96.12 564 ASP A O 1
ATOM 4421 N N . LYS A 1 565 ? 5.812 -30.516 -23.875 1 97.25 565 LYS A N 1
ATOM 4422 C CA . LYS A 1 565 ? 6.035 -29.078 -23.922 1 97.25 565 LYS A CA 1
ATOM 4423 C C . LYS A 1 565 ? 7.484 -28.719 -23.594 1 97.25 565 LYS A C 1
ATOM 4425 O O . LYS A 1 565 ? 8.078 -27.859 -24.234 1 97.25 565 LYS A O 1
ATOM 4430 N N . LEU A 1 566 ? 8.078 -29.391 -22.625 1 97.69 566 LEU A N 1
ATOM 4431 C CA . LEU A 1 566 ? 9.453 -29.125 -22.234 1 97.69 566 LEU A CA 1
ATOM 4432 C C . LEU A 1 566 ? 10.422 -29.578 -23.328 1 97.69 566 LEU A C 1
ATOM 4434 O O . LEU A 1 566 ? 11.359 -28.859 -23.656 1 97.69 566 LEU A O 1
ATOM 4438 N N . ASN A 1 567 ? 10.195 -30.719 -23.859 1 96.94 567 ASN A N 1
ATOM 4439 C CA . ASN A 1 567 ? 11.031 -31.203 -24.969 1 96.94 567 ASN A CA 1
ATOM 4440 C C . ASN A 1 567 ? 10.844 -30.344 -26.219 1 96.94 567 ASN A C 1
ATOM 4442 O O . ASN A 1 567 ? 11.805 -30.094 -26.953 1 96.94 567 ASN A O 1
ATOM 4446 N N . GLY A 1 568 ? 9.562 -29.969 -26.453 1 96.44 568 GLY A N 1
ATOM 4447 C CA . GLY A 1 568 ? 9.305 -29.047 -27.547 1 96.44 568 GLY A CA 1
ATOM 4448 C C . GLY A 1 568 ? 10.031 -27.719 -27.391 1 96.44 568 GLY A C 1
ATOM 4449 O O . GLY A 1 568 ? 10.516 -27.141 -28.375 1 96.44 568 GLY A O 1
ATOM 4450 N N . PHE A 1 569 ? 10.125 -27.312 -26.203 1 97.5 569 PHE A N 1
ATOM 4451 C CA . PHE A 1 569 ? 10.844 -26.078 -25.906 1 97.5 569 PHE A CA 1
ATOM 4452 C C . PHE A 1 569 ? 12.32 -26.219 -26.234 1 97.5 569 PHE A C 1
ATOM 4454 O O . PHE A 1 569 ? 12.891 -25.359 -26.922 1 97.5 569 PHE A O 1
ATOM 4461 N N . LEU A 1 570 ? 12.953 -27.281 -25.766 1 97.81 570 LEU A N 1
ATOM 4462 C CA . LEU A 1 570 ? 14.359 -27.531 -26.062 1 97.81 570 LEU A CA 1
ATOM 4463 C C . LEU A 1 570 ? 14.586 -27.609 -27.562 1 97.81 570 LEU A C 1
ATOM 4465 O O . LEU A 1 570 ? 15.539 -27.031 -28.078 1 97.81 570 LEU A O 1
ATOM 4469 N N . LYS A 1 571 ? 13.758 -28.281 -28.219 1 96.81 571 LYS A N 1
ATOM 4470 C CA . LYS A 1 571 ? 13.852 -28.406 -29.672 1 96.81 571 LYS A CA 1
ATOM 4471 C C . LYS A 1 571 ? 13.781 -27.047 -30.344 1 96.81 571 LYS A C 1
ATOM 4473 O O . LYS A 1 571 ? 14.555 -26.766 -31.266 1 96.81 571 LYS A O 1
ATOM 4478 N N . ASN A 1 572 ? 12.859 -26.266 -29.922 1 96.38 572 ASN A N 1
ATOM 4479 C CA . ASN A 1 572 ? 12.688 -24.938 -30.484 1 96.38 572 ASN A CA 1
ATOM 4480 C C . ASN A 1 572 ? 13.938 -24.078 -30.281 1 96.38 572 ASN A C 1
ATOM 4482 O O . ASN A 1 572 ? 14.289 -23.266 -31.141 1 96.38 572 ASN A O 1
ATOM 4486 N N . ILE A 1 573 ? 14.523 -24.203 -29.094 1 97.56 573 ILE A N 1
ATOM 4487 C CA . ILE A 1 573 ? 15.758 -23.469 -28.812 1 97.56 573 ILE A CA 1
ATOM 4488 C C . ILE A 1 573 ? 16.875 -23.953 -29.75 1 97.56 573 ILE A C 1
ATOM 4490 O O . ILE A 1 573 ? 17.578 -23.141 -30.344 1 97.56 573 ILE A O 1
ATOM 4494 N N . MET A 1 574 ? 17.031 -25.234 -29.938 1 97.38 574 MET A N 1
ATOM 4495 C CA . MET A 1 574 ? 18.078 -25.812 -30.781 1 97.38 574 MET A CA 1
ATOM 4496 C C . MET A 1 574 ? 17.906 -25.391 -32.25 1 97.38 574 MET A C 1
ATOM 4498 O O . MET A 1 574 ? 18.891 -25.094 -32.938 1 97.38 574 MET A O 1
ATOM 4502 N N . LEU A 1 575 ? 16.719 -25.297 -32.656 1 96 575 LEU A N 1
ATOM 4503 C CA . LEU A 1 575 ? 16.422 -24.953 -34.031 1 96 575 LEU A CA 1
ATOM 4504 C C . LEU A 1 575 ? 16.938 -23.562 -34.344 1 96 575 LEU A C 1
ATOM 4506 O O . LEU A 1 575 ? 17.109 -23.219 -35.531 1 96 575 LEU A O 1
ATOM 4510 N N . ARG A 1 576 ? 17.172 -22.797 -33.344 1 96.5 576 ARG A N 1
ATOM 4511 C CA . ARG A 1 576 ? 17.609 -21.422 -33.594 1 96.5 576 ARG A CA 1
ATOM 4512 C C . ARG A 1 576 ? 19.031 -21.375 -34.094 1 96.5 576 ARG A C 1
ATOM 4514 O O . ARG A 1 576 ? 19.422 -20.422 -34.781 1 96.5 576 ARG A O 1
ATOM 4521 N N . PHE A 1 577 ? 19.875 -22.406 -33.812 1 97.75 577 PHE A N 1
ATOM 4522 C CA . PHE A 1 577 ? 21.281 -22.234 -34.156 1 97.75 577 PHE A CA 1
ATOM 4523 C C . PHE A 1 577 ? 21.891 -23.547 -34.594 1 97.75 577 PHE A C 1
ATOM 4525 O O . PHE A 1 577 ? 23.047 -23.594 -35.031 1 97.75 577 PHE A O 1
ATOM 4532 N N . VAL A 1 578 ? 21.109 -24.688 -34.5 1 97.69 578 VAL A N 1
ATOM 4533 C CA . VAL A 1 578 ? 21.594 -25.984 -34.969 1 97.69 578 VAL A CA 1
ATOM 4534 C C . VAL A 1 578 ? 20.891 -26.359 -36.25 1 97.69 578 VAL A C 1
ATOM 4536 O O . VAL A 1 578 ? 19.719 -26.047 -36.469 1 97.69 578 VAL A O 1
ATOM 4539 N N . LYS A 1 579 ? 21.594 -27.062 -37.125 1 96.5 579 LYS A N 1
ATOM 4540 C CA . LYS A 1 579 ? 21.031 -27.5 -38.375 1 96.5 579 LYS A CA 1
ATOM 4541 C C . LYS A 1 579 ? 19.906 -28.5 -38.156 1 96.5 579 LYS A C 1
ATOM 4543 O O . LYS A 1 579 ? 20.016 -29.406 -37.344 1 96.5 579 LYS A O 1
ATOM 4548 N N . PRO A 1 580 ? 18.875 -28.391 -38.906 1 94.62 580 PRO A N 1
ATOM 4549 C CA . PRO A 1 580 ? 17.703 -29.266 -38.719 1 94.62 580 PRO A CA 1
ATOM 4550 C C . PRO A 1 580 ? 18.031 -30.75 -38.906 1 94.62 580 PRO A C 1
ATOM 4552 O O . PRO A 1 580 ? 17.453 -31.594 -38.219 1 94.62 580 PRO A O 1
ATOM 4555 N N . VAL A 1 581 ? 18.938 -31.031 -39.781 1 94.38 581 VAL A N 1
ATOM 4556 C CA . VAL A 1 581 ? 19.281 -32.438 -40.094 1 94.38 581 VAL A CA 1
ATOM 4557 C C . VAL A 1 581 ? 19.875 -33.094 -38.844 1 94.38 581 VAL A C 1
ATOM 4559 O O . VAL A 1 581 ? 19.594 -34.25 -38.594 1 94.38 581 VAL A O 1
ATOM 4562 N N . ILE A 1 582 ? 20.609 -32.344 -38.125 1 94.75 582 ILE A N 1
ATOM 4563 C CA . ILE A 1 582 ? 21.25 -32.875 -36.938 1 94.75 582 ILE A CA 1
ATOM 4564 C C . ILE A 1 582 ? 20.203 -33.156 -35.844 1 94.75 582 ILE A C 1
ATOM 4566 O O . ILE A 1 582 ? 20.266 -34.156 -35.156 1 94.75 582 ILE A O 1
ATOM 4570 N N . ILE A 1 583 ? 19.188 -32.281 -35.719 1 94.25 583 ILE A N 1
ATOM 4571 C CA . ILE A 1 583 ? 18.125 -32.406 -34.719 1 94.25 583 ILE A CA 1
ATOM 4572 C C . ILE A 1 583 ? 17.234 -33.594 -35.094 1 94.25 583 ILE A C 1
ATOM 4574 O O . ILE A 1 583 ? 16.859 -34.375 -34.219 1 94.25 583 ILE A O 1
ATOM 4578 N N . LYS A 1 584 ? 16.969 -33.75 -36.344 1 91.69 584 LYS A N 1
ATOM 4579 C CA . LYS A 1 584 ? 16.109 -34.844 -36.812 1 91.69 584 LYS A CA 1
ATOM 4580 C C . LYS A 1 584 ? 16.766 -36.188 -36.625 1 91.69 584 LYS A C 1
ATOM 4582 O O . LYS A 1 584 ? 16.094 -37.188 -36.344 1 91.69 584 LYS A O 1
ATOM 4587 N N . THR A 1 585 ? 18.031 -36.219 -36.781 1 91.12 585 THR A N 1
ATOM 4588 C CA . THR A 1 585 ? 18.75 -37.469 -36.719 1 91.12 585 THR A CA 1
ATOM 4589 C C . THR A 1 585 ? 19.062 -37.844 -35.281 1 91.12 585 THR A C 1
ATOM 4591 O O . THR A 1 585 ? 19.578 -38.938 -35 1 91.12 585 THR A O 1
ATOM 4594 N N . SER A 1 586 ? 18.766 -37 -34.375 1 90.19 586 SER A N 1
ATOM 4595 C CA . SER A 1 586 ? 18.984 -37.281 -32.938 1 90.19 586 SER A CA 1
ATOM 4596 C C . SER A 1 586 ? 17.703 -37.719 -32.25 1 90.19 586 SER A C 1
ATOM 4598 O O . SER A 1 586 ? 16.859 -36.906 -31.906 1 90.19 586 SER A O 1
ATOM 4600 N N . PRO A 1 587 ? 17.562 -38.969 -32.031 1 83.06 587 PRO A N 1
ATOM 4601 C CA . PRO A 1 587 ? 16.328 -39.438 -31.406 1 83.06 587 PRO A CA 1
ATOM 4602 C C . PRO A 1 587 ? 16.109 -38.812 -30.031 1 83.06 587 PRO A C 1
ATOM 4604 O O . PRO A 1 587 ? 14.977 -38.531 -29.656 1 83.06 587 PRO A O 1
ATOM 4607 N N . ASP A 1 588 ? 17.219 -38.688 -29.281 1 90.69 588 ASP A N 1
ATOM 4608 C CA . ASP A 1 588 ? 17.188 -38 -27.984 1 90.69 588 ASP A CA 1
ATOM 4609 C C . ASP A 1 588 ? 17.891 -36.656 -28.062 1 90.69 588 ASP A C 1
ATOM 4611 O O . ASP A 1 588 ? 19.078 -36.594 -28.344 1 90.69 588 ASP A O 1
ATOM 4615 N N . LEU A 1 589 ? 17.125 -35.688 -27.812 1 92.5 589 LEU A N 1
ATOM 4616 C CA . LEU A 1 589 ? 17.641 -34.344 -27.938 1 92.5 589 LEU A CA 1
ATOM 4617 C C . LEU A 1 589 ? 18.781 -34.094 -26.953 1 92.5 589 LEU A C 1
ATOM 4619 O O . LEU A 1 589 ? 19.625 -33.219 -27.172 1 92.5 589 LEU A O 1
ATOM 4623 N N . LYS A 1 590 ? 18.812 -34.781 -25.844 1 92.94 590 LYS A N 1
ATOM 4624 C CA . LYS A 1 590 ? 19.844 -34.625 -24.828 1 92.94 590 LYS A CA 1
ATOM 4625 C C . LYS A 1 590 ? 21.219 -35 -25.359 1 92.94 590 LYS A C 1
ATOM 4627 O O . LYS A 1 590 ? 22.25 -34.5 -24.875 1 92.94 590 LYS A O 1
ATOM 4632 N N . GLU A 1 591 ? 21.188 -35.844 -26.328 1 91.88 591 GLU A N 1
ATOM 4633 C CA . GLU A 1 591 ? 22.438 -36.344 -26.891 1 91.88 591 GLU A CA 1
ATOM 4634 C C . GLU A 1 591 ? 22.812 -35.594 -28.172 1 91.88 591 GLU A C 1
ATOM 4636 O O . GLU A 1 591 ? 23.812 -35.938 -28.812 1 91.88 591 GLU A O 1
ATOM 4641 N N . CYS A 1 592 ? 22 -34.688 -28.547 1 94.19 592 CYS A N 1
ATOM 4642 C CA . 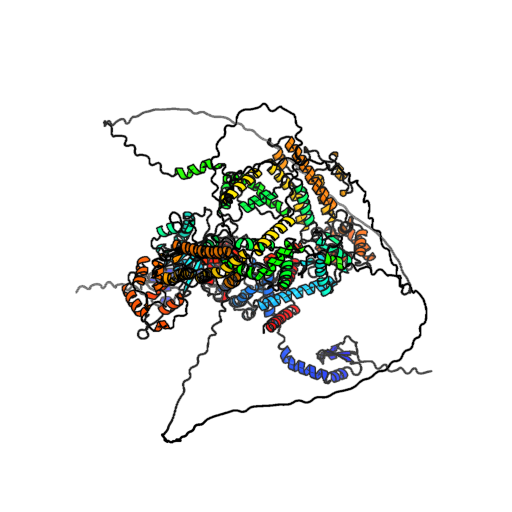CYS A 1 592 ? 22.281 -33.906 -29.734 1 94.19 592 CYS A CA 1
ATOM 4643 C C . CYS A 1 592 ? 23.594 -33.156 -29.609 1 94.19 592 CYS A C 1
ATOM 4645 O O . CYS A 1 592 ? 23.875 -32.562 -28.562 1 94.19 592 CYS A O 1
ATOM 4647 N N . GLN A 1 593 ? 24.406 -33.219 -30.594 1 94.12 593 GLN A N 1
ATOM 4648 C CA . GLN A 1 593 ? 25.719 -32.562 -30.547 1 94.12 593 GLN A CA 1
ATOM 4649 C C . GLN A 1 593 ? 25.641 -31.109 -30.984 1 94.12 593 GLN A C 1
ATOM 4651 O O . GLN A 1 593 ? 26.297 -30.703 -31.938 1 94.12 593 GLN A O 1
ATOM 4656 N N . TYR A 1 594 ? 25 -30.375 -30.234 1 96.44 594 TYR A N 1
ATOM 4657 C CA . TYR A 1 594 ? 24.703 -28.984 -30.562 1 96.44 594 TYR A CA 1
ATOM 4658 C C . TYR A 1 594 ? 25.906 -28.094 -30.297 1 96.44 594 TYR A C 1
ATOM 4660 O O . TYR A 1 594 ? 25.969 -26.969 -30.797 1 96.44 594 TYR A O 1
ATOM 4668 N N . LYS A 1 595 ? 26.922 -28.516 -29.516 1 95.88 595 LYS A N 1
ATOM 4669 C CA . LYS A 1 595 ? 28.094 -27.719 -29.172 1 95.88 595 LYS A CA 1
ATOM 4670 C C . LYS A 1 595 ? 29.125 -27.719 -30.312 1 95.88 595 LYS A C 1
ATOM 4672 O O . LYS A 1 595 ? 29.969 -26.828 -30.391 1 95.88 595 LYS A O 1
ATOM 4677 N N . ASP A 1 596 ? 29 -28.734 -31.203 1 95.31 596 ASP A N 1
ATOM 4678 C CA . ASP A 1 596 ? 29.922 -28.844 -32.344 1 95.31 596 ASP A CA 1
ATOM 4679 C C . ASP A 1 596 ? 29.625 -27.766 -33.375 1 95.31 596 ASP A C 1
ATOM 4681 O O . ASP A 1 596 ? 28.531 -27.734 -33.969 1 95.31 596 ASP A O 1
ATOM 4685 N N . PRO A 1 597 ? 30.562 -26.938 -33.719 1 94.88 597 PRO A N 1
ATOM 4686 C CA . PRO A 1 597 ? 30.344 -25.844 -34.656 1 94.88 597 PRO A CA 1
ATOM 4687 C C . PRO A 1 597 ? 29.938 -26.344 -36.031 1 94.88 597 PRO A C 1
ATOM 4689 O O . PRO A 1 597 ? 29.219 -25.641 -36.75 1 94.88 597 PRO A O 1
ATOM 4692 N N . THR A 1 598 ? 30.344 -27.547 -36.375 1 95.19 598 THR A N 1
ATOM 4693 C CA . THR A 1 598 ? 30.016 -28.094 -37.688 1 95.19 598 THR A CA 1
ATOM 4694 C C . THR A 1 598 ? 28.531 -28.422 -37.781 1 95.19 598 THR A C 1
ATOM 4696 O O . THR A 1 598 ? 27.984 -28.5 -38.906 1 95.19 598 THR A O 1
ATOM 4699 N N . ASN A 1 599 ? 28.031 -28.625 -36.656 1 97.19 599 ASN A N 1
ATOM 4700 C CA . ASN A 1 599 ? 26.625 -29 -36.594 1 97.19 599 ASN A CA 1
ATOM 4701 C C . ASN A 1 599 ? 25.734 -27.75 -36.5 1 97.19 599 ASN A C 1
ATOM 4703 O O . ASN A 1 599 ? 24.5 -27.859 -36.594 1 97.19 599 ASN A O 1
ATOM 4707 N N . GLN A 1 600 ? 26.312 -26.594 -36.344 1 97.5 600 GLN A N 1
ATOM 4708 C CA . GLN A 1 600 ? 25.562 -25.359 -36.156 1 97.5 600 GLN A CA 1
ATOM 4709 C C . GLN A 1 600 ? 25.281 -24.672 -37.5 1 97.5 600 GLN A C 1
ATOM 4711 O O . GLN A 1 600 ? 26 -24.891 -38.469 1 97.5 600 GLN A O 1
ATOM 4716 N N . ARG A 1 601 ? 24.234 -23.859 -37.5 1 96.81 601 ARG A N 1
ATOM 4717 C CA . ARG A 1 601 ? 23.891 -23.062 -38.688 1 96.81 601 ARG A CA 1
ATOM 4718 C C . ARG A 1 601 ? 24.984 -22.047 -39 1 96.81 601 ARG A C 1
ATOM 4720 O O . ARG A 1 601 ? 25.594 -21.484 -38.094 1 96.81 601 ARG A O 1
ATOM 4727 N N . PRO A 1 602 ? 25.219 -21.859 -40.281 1 96.12 602 PRO A N 1
ATOM 4728 C CA . PRO A 1 602 ? 26.109 -20.734 -40.594 1 96.12 602 PRO A CA 1
ATOM 4729 C C . PRO A 1 602 ? 25.516 -19.391 -40.188 1 96.12 602 PRO A C 1
ATOM 4731 O O . PRO A 1 602 ? 24.328 -19.281 -39.906 1 96.12 602 PRO A O 1
ATOM 4734 N N . ASP A 1 603 ? 26.312 -18.359 -40.125 1 94.75 603 ASP A N 1
ATOM 4735 C CA . ASP A 1 603 ? 25.938 -17.047 -39.625 1 94.75 603 ASP A CA 1
ATOM 4736 C C . ASP A 1 603 ? 24.688 -16.531 -40.344 1 94.75 603 ASP A C 1
ATOM 4738 O O . ASP A 1 603 ? 23.781 -15.992 -39.719 1 94.75 603 ASP A O 1
ATOM 4742 N N . ALA A 1 604 ? 24.625 -16.766 -41.562 1 92.19 604 ALA A N 1
ATOM 4743 C CA . ALA A 1 604 ? 23.547 -16.219 -42.406 1 92.19 604 ALA A CA 1
ATOM 4744 C C . ALA A 1 604 ? 22.219 -16.922 -42.125 1 92.19 604 ALA A C 1
ATOM 4746 O O . ALA A 1 604 ? 21.156 -16.344 -42.312 1 92.19 604 ALA A O 1
ATOM 4747 N N . ASP A 1 605 ? 22.359 -18.125 -41.5 1 94.06 605 ASP A N 1
ATOM 4748 C CA . ASP A 1 605 ? 21.141 -18.922 -41.344 1 94.06 605 ASP A CA 1
ATOM 4749 C C . ASP A 1 605 ? 20.703 -18.938 -39.875 1 94.06 605 ASP A C 1
ATOM 4751 O O . ASP A 1 605 ? 19.703 -19.562 -39.531 1 94.06 605 ASP A O 1
ATOM 4755 N N . LEU A 1 606 ? 21.453 -18.297 -39.031 1 95.75 606 LEU A N 1
ATOM 4756 C CA . LEU A 1 606 ? 21.016 -18.203 -37.625 1 95.75 606 LEU A CA 1
ATOM 4757 C C . LEU A 1 606 ? 19.641 -17.531 -37.531 1 95.75 606 LEU A C 1
ATOM 4759 O O . LEU A 1 606 ? 19.359 -16.594 -38.281 1 95.75 606 LEU A O 1
ATOM 4763 N N . MET A 1 607 ? 18.781 -17.969 -36.688 1 95 607 MET A N 1
ATOM 4764 C CA . MET A 1 607 ? 17.453 -17.391 -36.531 1 95 607 MET A CA 1
ATOM 4765 C C . MET A 1 607 ? 17.484 -16.203 -35.562 1 95 607 MET A C 1
ATOM 4767 O O . MET A 1 607 ? 17.172 -16.359 -34.375 1 95 607 MET A O 1
ATOM 4771 N N . LEU A 1 608 ? 17.719 -15.125 -36.062 1 93.69 608 LEU A N 1
ATOM 4772 C CA . LEU A 1 608 ? 17.906 -13.914 -35.281 1 93.69 608 LEU A CA 1
ATOM 4773 C C . LEU A 1 608 ? 16.656 -13.055 -35.281 1 93.69 608 LEU A C 1
ATOM 4775 O O . LEU A 1 608 ? 16.469 -12.203 -34.406 1 93.69 608 LEU A O 1
ATOM 4779 N N . GLY A 1 609 ? 15.719 -13.242 -36.188 1 92.62 609 GLY A N 1
ATOM 4780 C CA . GLY A 1 609 ? 14.57 -12.375 -36.375 1 92.62 609 GLY A CA 1
ATOM 4781 C C . GLY A 1 609 ? 14.805 -11.281 -37.406 1 92.62 609 GLY A C 1
ATOM 4782 O O . GLY A 1 609 ? 15.945 -10.867 -37.625 1 92.62 609 GLY A O 1
ATOM 4783 N N . GLN A 1 610 ? 13.836 -10.742 -37.938 1 92.62 610 GLN A N 1
ATOM 4784 C CA . GLN A 1 610 ? 13.914 -9.797 -39.062 1 92.62 610 GLN A CA 1
ATOM 4785 C C . GLN A 1 610 ? 14.445 -8.445 -38.594 1 92.62 610 GLN A C 1
ATOM 4787 O O . GLN A 1 610 ? 15.25 -7.812 -39.281 1 92.62 610 GLN A O 1
ATOM 4792 N N . GLU A 1 611 ? 14.008 -8.047 -37.469 1 93.25 611 GLU A N 1
ATOM 4793 C CA . GLU A 1 611 ? 14.43 -6.746 -36.969 1 93.25 611 GLU A CA 1
ATOM 4794 C C . GLU A 1 611 ? 15.945 -6.699 -36.75 1 93.25 611 GLU A C 1
ATOM 4796 O O . GLU A 1 611 ? 16.578 -5.684 -37.031 1 93.25 611 GLU A O 1
ATOM 4801 N N . VAL A 1 612 ? 16.484 -7.812 -36.219 1 95.5 612 VAL A N 1
ATOM 4802 C CA . VAL A 1 612 ? 17.922 -7.895 -36 1 95.5 612 VAL A CA 1
ATOM 4803 C C . VAL A 1 612 ? 18.641 -7.875 -37.344 1 95.5 612 VAL A C 1
ATOM 4805 O O . VAL A 1 612 ? 19.641 -7.164 -37.5 1 95.5 612 VAL A O 1
ATOM 4808 N N . ARG A 1 613 ? 18.188 -8.578 -38.312 1 93.81 613 ARG A N 1
ATOM 4809 C CA . ARG A 1 613 ? 18.812 -8.641 -39.625 1 93.81 613 ARG A CA 1
ATOM 4810 C C . ARG A 1 613 ? 18.797 -7.27 -40.312 1 93.81 613 ARG A C 1
ATOM 4812 O O . ARG A 1 613 ? 19.781 -6.875 -40.938 1 93.81 613 ARG A O 1
ATOM 4819 N N . ASP A 1 614 ? 17.656 -6.629 -40.156 1 93 614 ASP A N 1
ATOM 4820 C CA . ASP A 1 614 ? 17.547 -5.281 -40.719 1 93 614 ASP A CA 1
ATOM 4821 C C . ASP A 1 614 ? 18.562 -4.34 -40.062 1 93 614 ASP A C 1
ATOM 4823 O O . ASP A 1 614 ? 19.156 -3.492 -40.75 1 93 614 ASP A O 1
ATOM 4827 N N . PHE A 1 615 ? 18.734 -4.531 -38.844 1 94.56 615 PHE A N 1
ATOM 4828 C CA . PHE A 1 615 ? 19.609 -3.646 -38.094 1 94.56 615 PHE A CA 1
ATOM 4829 C C . PHE A 1 615 ? 21.078 -3.906 -38.438 1 94.56 615 PHE A C 1
ATOM 4831 O O . PHE A 1 615 ? 21.875 -2.975 -38.531 1 94.56 615 PHE A O 1
ATOM 4838 N N . ILE A 1 616 ? 21.406 -5.145 -38.656 1 93.12 616 ILE A N 1
ATOM 4839 C CA . ILE A 1 616 ? 22.781 -5.531 -38.969 1 93.12 616 ILE A CA 1
ATOM 4840 C C . ILE A 1 616 ? 23.109 -5.102 -40.406 1 93.12 616 ILE A C 1
ATOM 4842 O O . ILE A 1 616 ? 24.266 -4.828 -40.719 1 93.12 616 ILE A O 1
ATOM 4846 N N . SER A 1 617 ? 22.156 -5.066 -41.219 1 88.44 617 SER A N 1
ATOM 4847 C CA . SER A 1 617 ? 22.375 -4.715 -42.625 1 88.44 617 SER A CA 1
ATOM 4848 C C . SER A 1 617 ? 22.734 -3.242 -42.781 1 88.44 617 SER A C 1
ATOM 4850 O O . SER A 1 617 ? 23.266 -2.83 -43.812 1 88.44 617 SER A O 1
ATOM 4852 N N . SER A 1 618 ? 22.531 -2.545 -41.719 1 77.81 618 SER A N 1
ATOM 4853 C CA . SER A 1 618 ? 22.906 -1.137 -41.75 1 77.81 618 SER A CA 1
ATOM 4854 C C . SER A 1 618 ? 24.422 -0.973 -41.594 1 77.81 618 SER A C 1
ATOM 4856 O O . SER A 1 618 ? 25.078 -1.765 -40.938 1 77.81 618 SER A O 1
ATOM 4858 N N . PRO A 1 619 ? 25.062 -0.242 -42.438 1 70.94 619 PRO A N 1
ATOM 4859 C CA . PRO A 1 619 ? 26.516 -0.113 -42.562 1 70.94 619 PRO A CA 1
ATOM 4860 C C . PRO A 1 619 ? 27.188 0.332 -41.25 1 70.94 619 PRO A C 1
ATOM 4862 O O . PRO A 1 619 ? 28.375 0.664 -41.25 1 70.94 619 PRO A O 1
ATOM 4865 N N . LYS A 1 620 ? 26.672 0.038 -40.125 1 81.56 620 LYS A N 1
ATOM 4866 C CA . LYS A 1 620 ? 27.188 0.603 -38.875 1 81.56 620 LYS A CA 1
ATOM 4867 C C . LYS A 1 620 ? 28.141 -0.368 -38.188 1 81.56 620 LYS A C 1
ATOM 4869 O O . LYS A 1 620 ? 28.922 0.033 -37.312 1 81.56 620 LYS A O 1
ATOM 4874 N N . PHE A 1 621 ? 28.188 -1.647 -38.656 1 91.25 621 PHE A N 1
ATOM 4875 C CA . PHE A 1 621 ? 28.953 -2.625 -37.875 1 91.25 621 PHE A CA 1
ATOM 4876 C C . PHE A 1 621 ? 30.125 -3.152 -38.688 1 91.25 621 PHE A C 1
ATOM 4878 O O . PHE A 1 621 ? 30 -3.385 -39.906 1 91.25 621 PHE A O 1
ATOM 4885 N N . SER A 1 622 ? 31.281 -3.287 -38.062 1 90.81 622 SER A N 1
ATOM 4886 C CA . SER A 1 622 ? 32.438 -3.912 -38.688 1 90.81 622 SER A CA 1
ATOM 4887 C C . SER A 1 622 ? 32.281 -5.426 -38.781 1 90.81 622 SER A C 1
ATOM 4889 O O . SER A 1 622 ? 31.422 -6.004 -38.094 1 90.81 622 SER A O 1
ATOM 4891 N N . SER A 1 623 ? 33.031 -6.02 -39.688 1 90.75 623 SER A N 1
ATOM 4892 C CA . SER A 1 623 ? 32.969 -7.469 -39.844 1 90.75 623 SER A CA 1
ATOM 4893 C C . SER A 1 623 ? 33.375 -8.188 -38.562 1 90.75 623 SER A C 1
ATOM 4895 O O . SER A 1 623 ? 32.812 -9.234 -38.219 1 90.75 623 SER A O 1
ATOM 4897 N N . SER A 1 624 ? 34.281 -7.578 -37.844 1 92.25 624 SER A N 1
ATOM 4898 C CA . SER A 1 624 ? 34.75 -8.172 -36.594 1 92.25 624 SER A CA 1
ATOM 4899 C C . SER A 1 624 ? 33.656 -8.109 -35.531 1 92.25 624 SER A C 1
ATOM 4901 O O . SER A 1 624 ? 33.5 -9.055 -34.75 1 92.25 624 SER A O 1
ATOM 4903 N N . GLN A 1 625 ? 32.906 -7.027 -35.562 1 93 625 GLN A N 1
ATOM 4904 C CA . GLN A 1 625 ? 31.828 -6.871 -34.625 1 93 625 GLN A CA 1
ATOM 4905 C C . GLN A 1 625 ? 30.703 -7.879 -34.875 1 93 625 GLN A C 1
ATOM 4907 O O . GLN A 1 625 ? 30.141 -8.453 -33.938 1 93 625 GLN A O 1
ATOM 4912 N N . LEU A 1 626 ? 30.453 -8.023 -36.062 1 94.62 626 LEU A N 1
ATOM 4913 C CA . LEU A 1 626 ? 29.406 -8.961 -36.438 1 94.62 626 LEU A CA 1
ATOM 4914 C C . LEU A 1 626 ? 29.812 -10.398 -36.125 1 94.62 626 LEU A C 1
ATOM 4916 O O . LEU A 1 626 ? 28.984 -11.203 -35.719 1 94.62 626 LEU A O 1
ATOM 4920 N N . GLU A 1 627 ? 31.094 -10.711 -36.406 1 94.56 627 GLU A N 1
ATOM 4921 C CA . GLU A 1 627 ? 31.594 -12.039 -36.062 1 94.56 627 GLU A CA 1
ATOM 4922 C C . GLU A 1 627 ? 31.469 -12.297 -34.562 1 94.56 627 GLU A C 1
ATOM 4924 O O . GLU A 1 627 ? 31.078 -13.391 -34.125 1 94.56 627 GLU A O 1
ATOM 4929 N N . GLU A 1 628 ? 31.75 -11.273 -33.844 1 95.44 628 GLU A N 1
ATOM 4930 C CA . GLU A 1 628 ? 31.625 -11.383 -32.375 1 95.44 628 GLU A CA 1
ATOM 4931 C C . GLU A 1 628 ? 30.172 -11.555 -31.969 1 95.44 628 GLU A C 1
ATOM 4933 O O . GLU A 1 628 ? 29.875 -12.305 -31.047 1 95.44 628 GLU A O 1
ATOM 4938 N N . PHE A 1 629 ? 29.328 -10.82 -32.656 1 96.19 629 PHE A N 1
ATOM 4939 C CA . PHE A 1 629 ? 27.906 -10.906 -32.375 1 96.19 629 PHE A CA 1
ATOM 4940 C C . PHE A 1 629 ? 27.391 -12.32 -32.625 1 96.19 629 PHE A C 1
ATOM 4942 O O . PHE A 1 629 ? 26.688 -12.891 -31.781 1 96.19 629 PHE A O 1
ATOM 4949 N N . TYR A 1 630 ? 27.766 -12.898 -33.75 1 97.25 630 TYR A N 1
ATOM 4950 C CA . TYR A 1 630 ? 27.312 -14.25 -34.062 1 97.25 630 TYR A CA 1
ATOM 4951 C C . TYR A 1 630 ? 27.859 -15.266 -33.094 1 97.25 630 TYR A C 1
ATOM 4953 O O . TYR A 1 630 ? 27.172 -16.219 -32.719 1 97.25 630 TYR A O 1
ATOM 4961 N N . MET A 1 631 ? 29.047 -15.078 -32.656 1 96.94 631 MET A N 1
ATOM 4962 C CA . MET A 1 631 ? 29.625 -15.953 -31.641 1 96.94 631 MET A CA 1
ATOM 4963 C C . MET A 1 631 ? 28.859 -15.852 -30.328 1 96.94 631 MET A C 1
ATOM 4965 O O . MET A 1 631 ? 28.625 -16.859 -29.672 1 96.94 631 MET A O 1
ATOM 4969 N N . SER A 1 632 ? 28.5 -14.641 -29.984 1 97.44 632 SER A N 1
ATOM 4970 C CA . SER A 1 632 ? 27.75 -14.414 -28.766 1 97.44 632 SER A CA 1
ATOM 4971 C C . SER A 1 632 ? 26.375 -15.07 -28.844 1 97.44 632 SER A C 1
ATOM 4973 O O . SER A 1 632 ? 25.875 -15.586 -27.844 1 97.44 632 SER A O 1
ATOM 4975 N N . VAL A 1 633 ? 25.781 -15.031 -29.953 1 97.81 633 VAL A N 1
ATOM 4976 C CA . VAL A 1 633 ? 24.484 -15.648 -30.172 1 97.81 633 VAL A CA 1
ATOM 4977 C C . VAL A 1 633 ? 24.578 -17.156 -29.953 1 97.81 633 VAL A C 1
ATOM 4979 O O . VAL A 1 633 ? 23.734 -17.75 -29.266 1 97.81 633 VAL A O 1
ATOM 4982 N N . ARG A 1 634 ? 25.609 -17.75 -30.547 1 97.88 634 ARG A N 1
ATOM 4983 C CA . ARG A 1 634 ? 25.812 -19.188 -30.406 1 97.88 634 ARG A CA 1
ATOM 4984 C C . ARG A 1 634 ? 26.094 -19.547 -28.953 1 97.88 634 ARG A C 1
ATOM 4986 O O . ARG A 1 634 ? 25.594 -20.562 -28.453 1 97.88 634 ARG A O 1
ATOM 4993 N N . LYS A 1 635 ? 26.844 -18.719 -28.297 1 97.56 635 LYS A N 1
ATOM 4994 C CA . LYS A 1 635 ? 27.125 -18.938 -26.891 1 97.56 635 LYS A CA 1
ATOM 4995 C C . LYS A 1 635 ? 25.859 -18.844 -26.047 1 97.56 635 LYS A C 1
ATOM 4997 O O . LYS A 1 635 ? 25.688 -19.594 -25.094 1 97.56 635 LYS A O 1
ATOM 5002 N N . TYR A 1 636 ? 25 -17.859 -26.422 1 97.81 636 TYR A N 1
ATOM 5003 C CA . TYR A 1 636 ? 23.734 -17.656 -25.75 1 97.81 636 TYR A CA 1
ATOM 5004 C C . TYR A 1 636 ? 22.875 -18.922 -25.797 1 97.81 636 TYR A C 1
ATOM 5006 O O . TYR A 1 636 ? 22.469 -19.453 -24.766 1 97.81 636 TYR A O 1
ATOM 5014 N N . PHE A 1 637 ? 22.672 -19.5 -26.938 1 98.31 637 PHE A N 1
ATOM 5015 C CA . PHE A 1 637 ? 21.797 -20.656 -27.109 1 98.31 637 PHE A CA 1
ATOM 5016 C C . PHE A 1 637 ? 22.453 -21.906 -26.547 1 98.31 637 PHE A C 1
ATOM 5018 O O . PHE A 1 637 ? 21.766 -22.781 -26.016 1 98.31 637 PHE A O 1
ATOM 5025 N N . THR A 1 638 ? 23.734 -22.016 -26.672 1 98.06 638 THR A N 1
ATOM 5026 C CA . THR A 1 638 ? 24.453 -23.156 -26.094 1 98.06 638 THR A CA 1
ATOM 5027 C C . THR A 1 638 ? 24.281 -23.188 -24.578 1 98.06 638 THR A C 1
ATOM 5029 O O . THR A 1 638 ? 24.016 -24.25 -24.016 1 98.06 638 THR A O 1
ATOM 5032 N N . ALA A 1 639 ? 24.406 -22.031 -24.016 1 98.12 639 ALA A N 1
ATOM 5033 C CA . ALA A 1 639 ? 24.266 -21.938 -22.562 1 98.12 639 ALA A CA 1
ATOM 5034 C C . ALA A 1 639 ? 22.844 -22.328 -22.125 1 98.12 639 ALA A C 1
ATOM 5036 O O . ALA A 1 639 ? 22.656 -22.984 -21.109 1 98.12 639 ALA A O 1
ATOM 5037 N N . VAL A 1 640 ? 21.891 -21.906 -22.875 1 98.19 640 VAL A N 1
ATOM 5038 C CA . VAL A 1 640 ? 20.5 -22.25 -22.578 1 98.19 640 VAL A CA 1
ATOM 5039 C C . VAL A 1 640 ? 20.297 -23.75 -22.688 1 98.19 640 VAL A C 1
ATOM 5041 O O . VAL A 1 640 ? 19.719 -24.375 -21.781 1 98.19 640 VAL A O 1
ATOM 5044 N N . CYS A 1 641 ? 20.766 -24.312 -23.75 1 98.12 641 CYS A N 1
ATOM 5045 C CA . CYS A 1 641 ? 20.641 -25.75 -23.953 1 98.12 641 CYS A CA 1
ATOM 5046 C C . CYS A 1 641 ? 21.312 -26.516 -22.812 1 98.12 641 CYS A C 1
ATOM 5048 O O . CYS A 1 641 ? 20.75 -27.484 -22.281 1 98.12 641 CYS A O 1
ATOM 5050 N N . ASP A 1 642 ? 22.516 -26.078 -22.469 1 97.94 642 ASP A N 1
ATOM 5051 C CA . ASP A 1 642 ? 23.234 -26.734 -21.391 1 97.94 642 ASP A CA 1
ATOM 5052 C C . ASP A 1 642 ? 22.406 -26.734 -20.094 1 97.94 642 ASP A C 1
ATOM 5054 O O . ASP A 1 642 ? 22.312 -27.75 -19.422 1 97.94 642 ASP A O 1
ATOM 5058 N N . TYR A 1 643 ? 21.859 -25.594 -19.828 1 97.56 643 TYR A N 1
ATOM 5059 C CA . TYR A 1 643 ? 21.094 -25.469 -18.594 1 97.56 643 TYR A CA 1
ATOM 5060 C C . TYR A 1 643 ? 19.828 -26.312 -18.656 1 97.56 643 TYR A C 1
ATOM 5062 O O . TYR A 1 643 ? 19.5 -27.016 -17.688 1 97.56 643 TYR A O 1
ATOM 5070 N N . VAL A 1 644 ? 19.109 -26.297 -19.734 1 97.94 644 VAL A N 1
ATOM 5071 C CA . VAL A 1 644 ? 17.859 -27.016 -19.891 1 97.94 644 VAL A CA 1
ATOM 5072 C C . VAL A 1 644 ? 18.109 -28.516 -19.781 1 97.94 644 VAL A C 1
ATOM 5074 O O . VAL A 1 644 ? 17.422 -29.234 -19.047 1 97.94 644 VAL A O 1
ATOM 5077 N N . ILE A 1 645 ? 19.094 -28.953 -20.453 1 97.56 645 ILE A N 1
ATOM 5078 C CA . ILE A 1 645 ? 19.422 -30.375 -20.484 1 97.56 645 ILE A CA 1
ATOM 5079 C C . ILE A 1 645 ? 19.844 -30.859 -19.109 1 97.56 645 ILE A C 1
ATOM 5081 O O . ILE A 1 645 ? 19.5 -31.969 -18.688 1 97.56 645 ILE A O 1
ATOM 5085 N N . SER A 1 646 ? 20.453 -30.031 -18.359 1 95.69 646 SER A N 1
ATOM 5086 C CA . SER A 1 646 ? 21 -30.438 -17.062 1 95.69 646 SER A CA 1
ATOM 5087 C C . SER A 1 646 ? 19.953 -30.312 -15.961 1 95.69 646 SER A C 1
ATOM 5089 O O . SER A 1 646 ? 20.031 -31.016 -14.953 1 95.69 646 SER A O 1
ATOM 5091 N N . THR A 1 647 ? 18.938 -29.484 -16.141 1 95.25 647 THR A N 1
ATOM 5092 C CA . THR A 1 647 ? 18.109 -29.172 -14.984 1 95.25 647 THR A CA 1
ATOM 5093 C C . THR A 1 647 ? 16.656 -29.562 -15.242 1 95.25 647 THR A C 1
ATOM 5095 O O . THR A 1 647 ? 15.914 -29.859 -14.305 1 95.25 647 THR A O 1
ATOM 5098 N N . PHE A 1 648 ? 16.188 -29.562 -16.5 1 96.94 648 PHE A N 1
ATOM 5099 C CA . PHE A 1 648 ? 14.789 -29.844 -16.812 1 96.94 648 PHE A CA 1
ATOM 5100 C C . PHE A 1 648 ? 14.523 -31.344 -16.766 1 96.94 648 PHE A C 1
ATOM 5102 O O . PHE A 1 648 ? 15.406 -32.156 -17.047 1 96.94 648 PHE A O 1
ATOM 5109 N N . PRO A 1 649 ? 13.344 -31.719 -16.344 1 95.38 649 PRO A N 1
ATOM 5110 C CA . PRO A 1 649 ? 13 -33.156 -16.312 1 95.38 649 PRO A CA 1
ATOM 5111 C C . PRO A 1 649 ? 12.609 -33.688 -17.688 1 95.38 649 PRO A C 1
ATOM 5113 O O . PRO A 1 649 ? 11.508 -34.219 -17.844 1 95.38 649 PRO A O 1
ATOM 5116 N N . LEU A 1 650 ? 13.523 -33.75 -18.578 1 96 650 LEU A N 1
ATOM 5117 C CA . LEU A 1 650 ? 13.258 -34.062 -19.984 1 96 650 LEU A CA 1
ATOM 5118 C C . LEU A 1 650 ? 13.07 -35.562 -20.172 1 96 650 LEU A C 1
ATOM 5120 O O . LEU A 1 650 ? 12.43 -36 -21.125 1 96 650 LEU A O 1
ATOM 5124 N N . SER A 1 651 ? 13.641 -36.375 -19.312 1 94.5 651 SER A N 1
ATOM 5125 C CA . SER A 1 651 ? 13.531 -37.812 -19.422 1 94.5 651 SER A CA 1
ATOM 5126 C C . SER A 1 651 ? 12.898 -38.438 -18.172 1 94.5 651 SER A C 1
ATOM 5128 O O . SER A 1 651 ? 13.219 -39.562 -17.797 1 94.5 651 SER A O 1
ATOM 5130 N N . ASP A 1 652 ? 12.156 -37.688 -17.562 1 95.56 652 ASP A N 1
ATOM 5131 C CA . ASP A 1 652 ? 11.492 -38.188 -16.375 1 95.56 652 ASP A CA 1
ATOM 5132 C C . ASP A 1 652 ? 10.422 -39.219 -16.719 1 95.56 652 ASP A C 1
ATOM 5134 O O . ASP A 1 652 ? 9.547 -38.969 -17.547 1 95.56 652 ASP A O 1
ATOM 5138 N N . GLU A 1 653 ? 10.492 -40.344 -16.109 1 96.62 653 GLU A N 1
ATOM 5139 C CA . GLU A 1 653 ? 9.625 -41.469 -16.438 1 96.62 653 GLU A CA 1
ATOM 5140 C C . GLU A 1 653 ? 8.164 -41.156 -16.156 1 96.62 653 GLU A C 1
ATOM 5142 O O . GLU A 1 653 ? 7.277 -41.469 -16.953 1 96.62 653 GLU A O 1
ATOM 5147 N N . LEU A 1 654 ? 7.906 -40.562 -15.055 1 98 654 LEU A N 1
ATOM 5148 C CA . LEU A 1 654 ? 6.531 -40.25 -14.688 1 98 654 LEU A CA 1
ATOM 5149 C C . LEU A 1 654 ? 5.906 -39.281 -15.695 1 98 654 LEU A C 1
ATOM 5151 O O . LEU A 1 654 ? 4.773 -39.5 -16.125 1 98 654 LEU A O 1
ATOM 5155 N N . LEU A 1 655 ? 6.621 -38.25 -16.047 1 97.88 655 LEU A N 1
ATOM 5156 C CA . LEU A 1 655 ? 6.105 -37.281 -17 1 97.88 655 LEU A CA 1
ATOM 5157 C C . LEU A 1 655 ? 5.855 -37.906 -18.359 1 97.88 655 LEU A C 1
ATOM 5159 O O . LEU A 1 655 ? 4.91 -37.531 -19.062 1 97.88 655 LEU A O 1
ATOM 5163 N N . GLU A 1 656 ? 6.684 -38.844 -18.734 1 96.44 656 GLU A N 1
ATOM 5164 C CA . GLU A 1 656 ? 6.473 -39.562 -19.984 1 96.44 656 GLU A CA 1
ATOM 5165 C C . GLU A 1 656 ? 5.168 -40.344 -19.953 1 96.44 656 GLU A C 1
ATOM 5167 O O . GLU A 1 656 ? 4.383 -40.281 -20.906 1 96.44 656 GLU A O 1
ATOM 5172 N N . HIS A 1 657 ? 4.957 -41 -18.875 1 98 657 HIS A N 1
ATOM 5173 C CA . HIS A 1 657 ? 3.756 -41.812 -18.734 1 98 657 HIS A CA 1
ATOM 5174 C C . HIS A 1 657 ? 2.514 -40.969 -18.562 1 98 657 HIS A C 1
ATOM 5176 O O . HIS A 1 657 ? 1.4 -41.375 -18.859 1 98 657 HIS A O 1
ATOM 5182 N N . ALA A 1 658 ? 2.686 -39.75 -18.062 1 98.19 658 ALA A N 1
ATOM 5183 C CA . ALA A 1 658 ? 1.552 -38.875 -17.781 1 98.19 658 ALA A CA 1
ATOM 5184 C C . ALA A 1 658 ? 0.801 -38.531 -19.062 1 98.19 658 ALA A C 1
ATOM 5186 O O . ALA A 1 658 ? -0.361 -38.125 -19.016 1 98.19 658 ALA A O 1
ATOM 5187 N N . GLY A 1 659 ? 1.409 -38.75 -20.188 1 96.88 659 GLY A N 1
ATOM 5188 C CA . GLY A 1 659 ? 0.763 -38.5 -21.469 1 96.88 659 GLY A CA 1
ATOM 5189 C C . GLY A 1 659 ? -0.498 -39.344 -21.656 1 96.88 659 GLY A C 1
ATOM 5190 O O . GLY A 1 659 ? -1.353 -38.969 -22.484 1 96.88 659 GLY A O 1
ATOM 5191 N N . VAL A 1 660 ? -0.667 -40.375 -20.891 1 97.62 660 VAL A N 1
ATOM 5192 C CA . VAL A 1 660 ? -1.804 -41.281 -21.016 1 97.62 660 VAL A CA 1
ATOM 5193 C C . VAL A 1 660 ? -3.094 -40.531 -20.672 1 97.62 660 VAL A C 1
ATOM 5195 O O . VAL A 1 660 ? -4.176 -40.906 -21.125 1 97.62 660 VAL A O 1
ATOM 5198 N N . ALA A 1 661 ? -2.982 -39.469 -19.922 1 96.81 661 ALA A N 1
ATOM 5199 C CA . ALA A 1 661 ? -4.16 -38.719 -19.531 1 96.81 661 ALA A CA 1
ATOM 5200 C C . ALA A 1 661 ? -4.547 -37.719 -20.625 1 96.81 661 ALA A C 1
ATOM 5202 O O . ALA A 1 661 ? -5.551 -37 -20.5 1 96.81 661 ALA A O 1
ATOM 5203 N N . ASN A 1 662 ? -3.754 -37.562 -21.656 1 94.81 662 ASN A N 1
ATOM 5204 C CA . ASN A 1 662 ? -4.082 -36.75 -22.812 1 94.81 662 ASN A CA 1
ATOM 5205 C C . ASN A 1 662 ? -5.02 -37.469 -23.781 1 94.81 662 ASN A C 1
ATOM 5207 O O . ASN A 1 662 ? -4.598 -38.344 -24.516 1 94.81 662 ASN A O 1
ATOM 5211 N N . VAL A 1 663 ? -6.203 -37 -23.859 1 93 663 VAL A N 1
ATOM 5212 C CA . VAL A 1 663 ? -7.238 -37.656 -24.641 1 93 663 VAL A CA 1
ATOM 5213 C C . VAL A 1 663 ? -6.859 -37.625 -26.125 1 93 663 VAL A C 1
ATOM 5215 O O . VAL A 1 663 ? -7.203 -38.531 -26.891 1 93 663 VAL A O 1
ATOM 5218 N N . ASN A 1 664 ? -6.098 -36.656 -26.484 1 89.81 664 ASN A N 1
ATOM 5219 C CA . ASN A 1 664 ? -5.691 -36.531 -27.891 1 89.81 664 ASN A CA 1
ATOM 5220 C C . ASN A 1 664 ? -4.684 -37.594 -28.281 1 89.81 664 ASN A C 1
ATOM 5222 O O . ASN A 1 664 ? -4.48 -37.844 -29.469 1 89.81 664 ASN A O 1
ATOM 5226 N N . LYS A 1 665 ? -4.117 -38.25 -27.297 1 91.5 665 LYS A N 1
ATOM 5227 C CA . LYS A 1 665 ? -3.104 -39.25 -27.562 1 91.5 665 LYS A CA 1
ATOM 5228 C C . LYS A 1 665 ? -3.633 -40.656 -27.234 1 91.5 665 LYS A C 1
ATOM 5230 O O . LYS A 1 665 ? -2.854 -41.594 -27.062 1 91.5 665 LYS A O 1
ATOM 5235 N N . ARG A 1 666 ? -4.906 -40.844 -27.109 1 91.81 666 ARG A N 1
ATOM 5236 C CA . ARG A 1 666 ? -5.496 -42.094 -26.625 1 91.81 666 ARG A CA 1
ATOM 5237 C C . ARG A 1 666 ? -5.113 -43.281 -27.516 1 91.81 666 ARG A C 1
ATOM 5239 O O . ARG A 1 666 ? -4.969 -44.406 -27.031 1 91.81 666 ARG A O 1
ATOM 5246 N N . LEU A 1 667 ? -4.836 -42.969 -28.844 1 91.12 667 LEU A N 1
ATOM 5247 C CA . LEU A 1 667 ? -4.531 -44.062 -29.766 1 91.12 667 LEU A CA 1
ATOM 5248 C C . LEU A 1 667 ? -3.061 -44.469 -29.672 1 91.12 667 LEU A C 1
ATOM 5250 O O . LEU A 1 667 ? -2.697 -45.594 -30 1 91.12 667 LEU A O 1
ATOM 5254 N N . GLU A 1 668 ? -2.281 -43.562 -29.266 1 92.25 668 GLU A N 1
ATOM 5255 C CA . GLU A 1 668 ? -0.837 -43.781 -29.266 1 92.25 668 GLU A CA 1
ATOM 5256 C C . GLU A 1 668 ? -0.366 -44.344 -27.922 1 92.25 668 GLU A C 1
ATOM 5258 O O . GLU A 1 668 ? 0.667 -45 -27.859 1 92.25 668 GLU A O 1
ATOM 5263 N N . GLU A 1 669 ? -1.096 -44.156 -26.906 1 93.69 669 GLU A N 1
ATOM 5264 C CA . GLU A 1 669 ? -0.668 -44.531 -25.547 1 93.69 669 GLU A CA 1
ATOM 5265 C C . GLU A 1 669 ? -0.899 -46 -25.297 1 93.69 669 GLU A C 1
ATOM 5267 O O . GLU A 1 669 ? -1.729 -46.656 -25.953 1 93.69 669 GLU A O 1
ATOM 5272 N N . SER A 1 670 ? -0.116 -46.531 -24.359 1 95.31 670 SER A N 1
ATOM 5273 C CA . SER A 1 670 ? -0.183 -47.938 -24.016 1 95.31 670 SER A CA 1
ATOM 5274 C C . SER A 1 670 ? -0.717 -48.156 -22.609 1 95.31 670 SER A C 1
ATOM 5276 O O . SER A 1 670 ? -0.635 -47.25 -21.766 1 95.31 670 SER A O 1
ATOM 5278 N N . PHE A 1 671 ? -1.236 -49.312 -22.422 1 96.62 671 PHE A N 1
ATOM 5279 C CA . PHE A 1 671 ? -1.757 -49.656 -21.109 1 96.62 671 PHE A CA 1
ATOM 5280 C C . PHE A 1 671 ? -0.638 -49.688 -20.078 1 96.62 671 PHE A C 1
ATOM 5282 O O . PHE A 1 671 ? -0.892 -49.562 -18.875 1 96.62 671 PHE A O 1
ATOM 5289 N N . SER A 1 672 ? 0.561 -49.812 -20.531 1 96.75 672 SER A N 1
ATOM 5290 C CA . SER A 1 672 ? 1.702 -49.812 -19.625 1 96.75 672 SER A CA 1
ATOM 5291 C C . SER A 1 672 ? 1.755 -48.5 -18.828 1 96.75 672 SER A C 1
ATOM 5293 O O . SER A 1 672 ? 2.197 -48.5 -17.672 1 96.75 672 SER A O 1
ATOM 5295 N N . SER A 1 673 ? 1.307 -47.469 -19.422 1 97.69 673 SER A N 1
ATOM 5296 C CA . SER A 1 673 ? 1.279 -46.188 -18.734 1 97.69 673 SER A CA 1
ATOM 5297 C C . SER A 1 673 ? 0.223 -46.156 -17.641 1 97.69 673 SER A C 1
ATOM 5299 O O . SER A 1 673 ? 0.431 -45.562 -16.578 1 97.69 673 SER A O 1
ATOM 5301 N N . VAL A 1 674 ? -0.89 -46.781 -17.875 1 97.75 674 VAL A N 1
ATOM 5302 C CA . VAL A 1 674 ? -1.935 -46.938 -16.859 1 97.75 674 VAL A CA 1
ATOM 5303 C C . VAL A 1 674 ? -1.414 -47.75 -15.695 1 97.75 674 VAL A C 1
ATOM 5305 O O . VAL A 1 674 ? -1.533 -47.375 -14.539 1 97.75 674 VAL A O 1
ATOM 5308 N N . SER A 1 675 ? -0.798 -48.875 -16.109 1 97.44 675 SER A N 1
ATOM 5309 C CA . SER A 1 675 ? -0.263 -49.781 -15.109 1 97.44 675 SER A CA 1
ATOM 5310 C C . SER A 1 675 ? 0.821 -49.094 -14.273 1 97.44 675 SER A C 1
ATOM 5312 O O . SER A 1 675 ? 0.942 -49.375 -13.078 1 97.44 675 SER A O 1
ATOM 5314 N N . TYR A 1 676 ? 1.595 -48.281 -14.875 1 97.88 676 TYR A N 1
ATOM 5315 C CA . TYR A 1 676 ? 2.658 -47.562 -14.195 1 97.88 676 TYR A CA 1
ATOM 5316 C C . TYR A 1 676 ? 2.105 -46.75 -13.023 1 97.88 676 TYR A C 1
ATOM 5318 O O . TYR A 1 676 ? 2.617 -46.844 -11.906 1 97.88 676 TYR A O 1
ATOM 5326 N N . PHE A 1 677 ? 1.068 -46.031 -13.227 1 98.12 677 PHE A N 1
ATOM 5327 C CA . PHE A 1 677 ? 0.524 -45.156 -12.203 1 98.12 677 PHE A CA 1
ATOM 5328 C C . PHE A 1 677 ? -0.196 -45.969 -11.125 1 98.12 677 PHE A C 1
ATOM 5330 O O . PHE A 1 677 ? -0.139 -45.625 -9.945 1 98.12 677 PHE A O 1
ATOM 5337 N N . VAL A 1 678 ? -0.901 -47 -11.531 1 97.69 678 VAL A N 1
ATOM 5338 C CA . VAL A 1 678 ? -1.587 -47.875 -10.578 1 97.69 678 VAL A CA 1
ATOM 5339 C C . VAL A 1 678 ? -0.578 -48.469 -9.594 1 97.69 678 VAL A C 1
ATOM 5341 O O . VAL A 1 678 ? -0.81 -48.469 -8.383 1 97.69 678 VAL A O 1
ATOM 5344 N N . LYS A 1 679 ? 0.504 -48.844 -10.125 1 96.56 679 LYS A N 1
ATOM 5345 C CA . LYS A 1 679 ? 1.523 -49.5 -9.305 1 96.56 679 LYS A CA 1
ATOM 5346 C C . LYS A 1 679 ? 2.303 -48.469 -8.484 1 96.56 679 LYS A C 1
ATOM 5348 O O . LYS A 1 679 ? 2.564 -48.688 -7.301 1 96.56 679 LYS A O 1
ATOM 5353 N N . ARG A 1 680 ? 2.66 -47.375 -9.07 1 96.81 680 ARG A N 1
ATOM 5354 C CA . ARG A 1 680 ? 3.49 -46.375 -8.414 1 96.81 680 ARG A CA 1
ATOM 5355 C C . ARG A 1 680 ? 2.791 -45.781 -7.188 1 96.81 680 ARG A C 1
ATOM 5357 O O . ARG A 1 680 ? 3.412 -45.594 -6.141 1 96.81 680 ARG A O 1
ATOM 5364 N N . PHE A 1 681 ? 1.527 -45.531 -7.371 1 96.94 681 PHE A N 1
ATOM 5365 C CA . PHE A 1 681 ? 0.826 -44.844 -6.293 1 96.94 681 PHE A CA 1
ATOM 5366 C C . PHE A 1 681 ? -0.128 -45.812 -5.574 1 96.94 681 PHE A C 1
ATOM 5368 O O . PHE A 1 681 ? -0.98 -45.344 -4.801 1 96.94 681 PHE A O 1
ATOM 5375 N N . HIS A 1 682 ? -0.058 -47.094 -5.883 1 94.19 682 HIS A N 1
ATOM 5376 C CA . HIS A 1 682 ? -0.897 -48.094 -5.242 1 94.19 682 HIS A CA 1
ATOM 5377 C C . HIS A 1 682 ? -2.367 -47.688 -5.27 1 94.19 682 HIS A C 1
ATOM 5379 O O . HIS A 1 682 ? -3.035 -47.688 -4.234 1 94.19 682 HIS A O 1
ATOM 5385 N N . PHE A 1 683 ? -2.766 -47.25 -6.391 1 93.19 683 PHE A N 1
ATOM 5386 C CA . PHE A 1 683 ? -4.113 -46.719 -6.602 1 93.19 683 PHE A CA 1
ATOM 5387 C C . PHE A 1 683 ? -4.93 -47.688 -7.461 1 93.19 683 PHE A C 1
ATOM 5389 O O . PHE A 1 683 ? -4.637 -47.875 -8.648 1 93.19 683 PHE A O 1
ATOM 5396 N N . MET A 1 684 ? -5.914 -48.438 -6.965 1 93.5 684 MET A N 1
ATOM 5397 C CA . MET A 1 684 ? -6.812 -49.344 -7.68 1 93.5 684 MET A CA 1
ATOM 5398 C C . MET A 1 684 ? -6.051 -50.562 -8.211 1 93.5 684 MET A C 1
ATOM 5400 O O . MET A 1 684 ? -6.211 -50.938 -9.367 1 93.5 684 MET A O 1
ATOM 5404 N N . GLU A 1 685 ? -5.203 -51.031 -7.465 1 93.19 685 GLU A N 1
ATOM 5405 C CA . GLU A 1 685 ? -4.395 -52.156 -7.887 1 93.19 685 GLU A CA 1
ATOM 5406 C C . GLU A 1 685 ? -5.266 -53.375 -8.156 1 93.19 685 GLU A C 1
ATOM 5408 O O . GLU A 1 685 ? -4.957 -54.188 -9.031 1 93.19 685 GLU A O 1
ATOM 5413 N N . ASP A 1 686 ? -6.355 -53.5 -7.477 1 93.88 686 ASP A N 1
ATOM 5414 C CA . ASP A 1 686 ? -7.258 -54.656 -7.594 1 93.88 686 ASP A CA 1
ATOM 5415 C C . ASP A 1 686 ? -8.141 -54.531 -8.836 1 93.88 686 ASP A C 1
ATOM 5417 O O . ASP A 1 686 ? -8.844 -55.469 -9.195 1 93.88 686 ASP A O 1
ATOM 5421 N N . LYS A 1 687 ? -8.086 -53.5 -9.477 1 95.25 687 LYS A N 1
ATOM 5422 C CA . LYS A 1 687 ? -8.945 -53.25 -10.633 1 95.25 687 LYS A CA 1
ATOM 5423 C C . LYS A 1 687 ? -8.133 -53.188 -11.922 1 95.25 687 LYS A C 1
ATOM 5425 O O . LYS A 1 687 ? -8.594 -52.656 -12.93 1 95.25 687 LYS A O 1
ATOM 5430 N N . LEU A 1 688 ? -6.977 -53.656 -11.938 1 95.12 688 LEU A N 1
ATOM 5431 C CA . LEU A 1 688 ? -6.062 -53.562 -13.07 1 95.12 688 LEU A CA 1
ATOM 5432 C C . LEU A 1 688 ? -6.676 -54.188 -14.32 1 95.12 688 LEU A C 1
ATOM 5434 O O . LEU A 1 688 ? -6.547 -53.656 -15.422 1 95.12 688 LEU A O 1
ATOM 5438 N N . ASP A 1 689 ? -7.336 -55.344 -14.148 1 95 689 ASP A N 1
ATOM 5439 C CA . ASP A 1 689 ? -7.949 -56.031 -15.289 1 95 689 ASP A CA 1
ATOM 5440 C C . ASP A 1 689 ? -9.094 -55.188 -15.867 1 95 689 ASP A C 1
ATOM 5442 O O . ASP A 1 689 ? -9.227 -55.094 -17.094 1 95 689 ASP A O 1
ATOM 5446 N N . GLN A 1 690 ? -9.844 -54.75 -14.961 1 95.06 690 GLN A N 1
ATOM 5447 C CA . GLN A 1 690 ? -10.945 -53.906 -15.398 1 95.06 690 GLN A CA 1
ATOM 5448 C C . GLN A 1 690 ? -10.43 -52.656 -16.109 1 95.06 690 GLN A C 1
ATOM 5450 O O . GLN A 1 690 ? -11.023 -52.188 -17.094 1 95.06 690 GLN A O 1
ATOM 5455 N N . LEU A 1 691 ? -9.383 -52.094 -15.594 1 97.44 691 LEU A N 1
ATOM 5456 C CA . LEU A 1 691 ? -8.781 -50.906 -16.188 1 97.44 691 LEU A CA 1
ATOM 5457 C C . LEU A 1 691 ? -8.266 -51.219 -17.594 1 97.44 691 LEU A C 1
ATOM 5459 O O . LEU A 1 691 ? -8.359 -50.344 -18.484 1 97.44 691 LEU A O 1
ATOM 5463 N N . GLU A 1 692 ? -7.727 -52.375 -17.766 1 96.56 692 GLU A N 1
ATOM 5464 C CA . GLU A 1 692 ? -7.219 -52.75 -19.078 1 96.56 692 GLU A CA 1
ATOM 5465 C C . GLU A 1 692 ? -8.344 -52.781 -20.109 1 96.56 692 GLU A C 1
ATOM 5467 O O . GLU A 1 692 ? -8.18 -52.312 -21.234 1 96.56 692 GLU A O 1
ATOM 5472 N N . VAL A 1 693 ? -9.469 -53.344 -19.734 1 95.31 693 VAL A N 1
ATOM 5473 C CA . VAL A 1 693 ? -10.617 -53.438 -20.609 1 95.31 693 VAL A CA 1
ATOM 5474 C C . VAL A 1 693 ? -11.164 -52.062 -20.922 1 95.31 693 VAL A C 1
ATOM 5476 O O . VAL A 1 693 ? -11.438 -51.719 -22.078 1 95.31 693 VAL A O 1
ATOM 5479 N N . GLU A 1 694 ? -11.273 -51.344 -19.828 1 96.19 694 GLU A N 1
ATOM 5480 C CA . GLU A 1 694 ? -11.789 -50 -20 1 96.19 694 GLU A CA 1
ATOM 5481 C C . GLU A 1 694 ? -10.859 -49.156 -20.906 1 96.19 694 GLU A C 1
ATOM 5483 O O . GLU A 1 694 ? -11.328 -48.375 -21.734 1 96.19 694 GLU A O 1
ATOM 5488 N N . PHE A 1 695 ? -9.625 -49.312 -20.688 1 97 695 PHE A N 1
ATOM 5489 C CA . PHE A 1 695 ? -8.641 -48.562 -21.469 1 97 695 PHE A CA 1
ATOM 5490 C C . PHE A 1 695 ? -8.734 -48.938 -22.938 1 97 695 PHE A C 1
ATOM 5492 O O . PHE A 1 695 ? -8.688 -48.062 -23.812 1 97 695 PHE A O 1
ATOM 5499 N N . ALA A 1 696 ? -8.852 -50.188 -23.234 1 95.31 696 ALA A N 1
ATOM 5500 C CA . ALA A 1 696 ? -8.977 -50.656 -24.609 1 95.31 696 ALA A CA 1
ATOM 5501 C C . ALA A 1 696 ? -10.219 -50.062 -25.266 1 95.31 696 ALA A C 1
ATOM 5503 O O . ALA A 1 696 ? -10.164 -49.625 -26.422 1 95.31 696 ALA A O 1
ATOM 5504 N N . ASN A 1 697 ? -11.289 -50.125 -24.531 1 93.88 697 ASN A N 1
ATOM 5505 C CA . ASN A 1 697 ? -12.531 -49.562 -25.062 1 93.88 697 ASN A CA 1
ATOM 5506 C C . ASN A 1 697 ? -12.414 -48.062 -25.281 1 93.88 697 ASN A C 1
ATOM 5508 O O . ASN A 1 697 ? -12.93 -47.531 -26.25 1 93.88 697 ASN A O 1
ATOM 5512 N N . TYR A 1 698 ? -11.797 -47.469 -24.297 1 94.69 698 TYR A N 1
ATOM 5513 C CA . TYR A 1 698 ? -11.562 -46.031 -24.344 1 94.69 698 TYR A CA 1
ATOM 5514 C C . TYR A 1 698 ? -10.781 -45.625 -25.578 1 94.69 698 TYR A C 1
ATOM 5516 O O . TYR A 1 698 ? -11.102 -44.625 -26.234 1 94.69 698 TYR A O 1
ATOM 5524 N N . GLN A 1 699 ? -9.828 -46.312 -26 1 94.31 699 GLN A N 1
ATOM 5525 C CA . GLN A 1 699 ? -8.945 -46 -27.109 1 94.31 699 GLN A CA 1
ATOM 5526 C C . GLN A 1 699 ? -9.711 -45.969 -28.438 1 94.31 699 GLN A C 1
ATOM 5528 O O . GLN A 1 699 ? -9.398 -45.188 -29.328 1 94.31 699 GLN A O 1
ATOM 5533 N N . VAL A 1 700 ? -10.797 -46.781 -28.531 1 91.5 700 VAL A N 1
ATOM 5534 C CA . VAL A 1 700 ? -11.461 -46.906 -29.812 1 91.5 700 VAL A CA 1
ATOM 5535 C C . VAL A 1 700 ? -12.852 -46.281 -29.75 1 91.5 700 VAL A C 1
ATOM 5537 O O . VAL A 1 700 ? -13.656 -46.406 -30.672 1 91.5 700 VAL A O 1
ATOM 5540 N N . ASP A 1 701 ? -13.125 -45.656 -28.688 1 90.38 701 ASP A N 1
ATOM 5541 C CA . ASP A 1 701 ? -14.461 -45.094 -28.5 1 90.38 701 ASP A CA 1
ATOM 5542 C C . ASP A 1 701 ? -14.672 -43.875 -29.406 1 90.38 701 ASP A C 1
ATOM 5544 O O . ASP A 1 701 ? -14.094 -42.812 -29.188 1 90.38 701 ASP A O 1
ATOM 5548 N N . ASP A 1 702 ? -15.586 -43.844 -30.297 1 85.44 702 ASP A N 1
ATOM 5549 C CA . ASP A 1 702 ? -15.836 -42.812 -31.297 1 85.44 702 ASP A CA 1
ATOM 5550 C C . ASP A 1 702 ? -16.547 -41.594 -30.672 1 85.44 702 ASP A C 1
ATOM 5552 O O . ASP A 1 702 ? -16.484 -40.5 -31.219 1 85.44 702 ASP A O 1
ATOM 5556 N N . GLU A 1 703 ? -17.156 -41.812 -29.578 1 84.12 703 GLU A N 1
ATOM 5557 C CA . GLU A 1 703 ? -17.891 -40.75 -28.938 1 84.12 703 GLU A CA 1
ATOM 5558 C C . GLU A 1 703 ? -16.953 -39.688 -28.391 1 84.12 703 GLU A C 1
ATOM 5560 O O . GLU A 1 703 ? -17.359 -38.531 -28.125 1 84.12 703 GLU A O 1
ATOM 5565 N N . LEU A 1 704 ? -15.75 -40.031 -28.219 1 85.25 704 LEU A N 1
ATOM 5566 C CA . LEU A 1 704 ? -14.789 -39.125 -27.594 1 85.25 704 LEU A CA 1
ATOM 5567 C C . LEU A 1 704 ? -14.18 -38.156 -28.609 1 85.25 704 LEU A C 1
ATOM 5569 O O . LEU A 1 704 ? -13.555 -37.188 -28.234 1 85.25 704 LEU A O 1
ATOM 5573 N N . ASP A 1 705 ? -14.406 -38.25 -29.828 1 77 705 ASP A N 1
ATOM 5574 C CA . ASP A 1 705 ? -13.852 -37.406 -30.875 1 77 705 ASP A CA 1
ATOM 5575 C C . ASP A 1 705 ? -14.406 -35.969 -30.766 1 77 705 ASP A C 1
ATOM 5577 O O . ASP A 1 705 ? -13.742 -35 -31.156 1 77 705 ASP A O 1
ATOM 5581 N N . SER A 1 706 ? -15.539 -35.781 -30.125 1 69.44 706 SER A N 1
ATOM 5582 C CA . SER A 1 706 ? -16.188 -34.5 -30.016 1 69.44 706 SER A CA 1
ATOM 5583 C C . SER A 1 706 ? -15.727 -33.719 -28.766 1 69.44 706 SER A C 1
ATOM 5585 O O . SER A 1 706 ? -15.984 -32.531 -28.641 1 69.44 706 SER A O 1
ATOM 5587 N N . LEU A 1 707 ? -15.078 -34.344 -27.859 1 65.44 707 LEU A N 1
ATOM 5588 C CA . LEU A 1 707 ? -14.797 -33.781 -26.547 1 65.44 707 LEU A CA 1
ATOM 5589 C C . LEU A 1 707 ? -13.461 -33.031 -26.547 1 65.44 707 LEU A C 1
ATOM 5591 O O . LEU A 1 707 ? -13.008 -32.562 -25.5 1 65.44 707 LEU A O 1
ATOM 5595 N N . LEU A 1 708 ? -12.852 -32.594 -27.625 1 64.38 708 LEU A N 1
ATOM 5596 C CA . LEU A 1 708 ? -11.43 -32.25 -27.688 1 64.38 708 LEU A CA 1
ATOM 5597 C C . LEU A 1 708 ? -11.172 -30.828 -27.234 1 64.38 708 LEU A C 1
ATOM 5599 O O . LEU A 1 708 ? -10.062 -30.5 -26.797 1 64.38 708 LEU A O 1
ATOM 5603 N N . GLU A 1 709 ? -12.047 -30.031 -27.031 1 67.25 709 GLU A N 1
ATOM 5604 C CA . GLU A 1 709 ? -11.641 -28.641 -26.875 1 67.25 709 GLU A CA 1
ATOM 5605 C C . GLU A 1 709 ? -11.797 -28.172 -25.438 1 67.25 709 GLU A C 1
ATOM 5607 O O . GLU A 1 709 ? -11.398 -27.062 -25.094 1 67.25 709 GLU A O 1
ATOM 5612 N N . LYS A 1 710 ? -11.852 -29.094 -24.516 1 80.56 710 LYS A N 1
ATOM 5613 C CA . LYS A 1 710 ? -12.109 -28.688 -23.141 1 80.56 710 LYS A CA 1
ATOM 5614 C C . LYS A 1 710 ? -10.891 -28.922 -22.266 1 80.56 710 LYS A C 1
ATOM 5616 O O . LYS A 1 710 ? -9.898 -29.5 -22.703 1 80.56 710 LYS A O 1
ATOM 5621 N N . ARG A 1 711 ? -10.883 -28.266 -21.078 1 90.5 711 ARG A N 1
ATOM 5622 C CA . ARG A 1 711 ? -9.922 -28.609 -20.031 1 90.5 711 ARG A CA 1
ATOM 5623 C C . ARG A 1 711 ? -9.844 -30.109 -19.812 1 90.5 711 ARG A C 1
ATOM 5625 O O . ARG A 1 711 ? -10.867 -30.797 -19.844 1 90.5 711 ARG A O 1
ATOM 5632 N N . ALA A 1 712 ? -8.594 -30.594 -19.641 1 94.44 712 ALA A N 1
ATOM 5633 C CA . ALA A 1 712 ? -8.398 -32.031 -19.5 1 94.44 712 ALA A CA 1
ATOM 5634 C C . ALA A 1 712 ? -9.242 -32.594 -18.359 1 94.44 712 ALA A C 1
ATOM 5636 O O . ALA A 1 712 ? -9.82 -33.688 -18.484 1 94.44 712 ALA A O 1
ATOM 5637 N N . ASP A 1 713 ? -9.328 -31.922 -17.219 1 95.44 713 ASP A N 1
ATOM 5638 C CA . ASP A 1 713 ? -10.102 -32.406 -16.078 1 95.44 713 ASP A CA 1
ATOM 5639 C C . ASP A 1 713 ? -11.602 -32.375 -16.375 1 95.44 713 ASP A C 1
ATOM 5641 O O . ASP A 1 713 ? -12.336 -33.281 -16.016 1 95.44 713 ASP A O 1
ATOM 5645 N N . ASP A 1 714 ? -12.055 -31.391 -17.094 1 93.5 714 ASP A N 1
ATOM 5646 C CA . ASP A 1 714 ? -13.453 -31.344 -17.516 1 93.5 714 ASP A CA 1
ATOM 5647 C C . ASP A 1 714 ? -13.781 -32.5 -18.453 1 93.5 714 ASP A C 1
ATOM 5649 O O . ASP A 1 714 ? -14.852 -33.125 -18.344 1 93.5 714 ASP A O 1
ATOM 5653 N N . THR A 1 715 ? -12.906 -32.781 -19.328 1 93.81 715 THR A N 1
ATOM 5654 C CA . THR A 1 715 ? -13.094 -33.844 -20.297 1 93.81 715 THR A CA 1
ATOM 5655 C C . THR A 1 715 ? -13.203 -35.188 -19.594 1 93.81 715 THR A C 1
ATOM 5657 O O . THR A 1 715 ? -14.109 -35.969 -19.875 1 93.81 715 THR A O 1
ATOM 5660 N N . TRP A 1 716 ? -12.336 -35.438 -18.75 1 95.62 716 TRP A N 1
ATOM 5661 C CA . TRP A 1 716 ? -12.336 -36.719 -18.062 1 95.62 716 TRP A CA 1
ATOM 5662 C C . TRP A 1 716 ? -13.523 -36.812 -17.109 1 95.62 716 TRP A C 1
ATOM 5664 O O . TRP A 1 716 ? -14.039 -37.906 -16.859 1 95.62 716 TRP A O 1
ATOM 5674 N N . PHE A 1 717 ? -13.93 -35.688 -16.531 1 94.44 717 PHE A N 1
ATOM 5675 C CA . PHE A 1 717 ? -15.156 -35.656 -15.75 1 94.44 717 PHE A CA 1
ATOM 5676 C C . PHE A 1 717 ? -16.344 -36.062 -16.609 1 94.44 717 PHE A C 1
ATOM 5678 O O . PHE A 1 717 ? -17.188 -36.875 -16.188 1 94.44 717 PHE A O 1
ATOM 5685 N N . ASP A 1 718 ? -16.422 -35.562 -17.797 1 92.44 718 ASP A N 1
ATOM 5686 C CA . ASP A 1 718 ? -17.5 -35.938 -18.719 1 92.44 718 ASP A CA 1
ATOM 5687 C C . ASP A 1 718 ? -17.453 -37.406 -19.062 1 92.44 718 ASP A C 1
ATOM 5689 O O . ASP A 1 718 ? -18.5 -38.062 -19.125 1 92.44 718 ASP A O 1
ATOM 5693 N N . ILE A 1 719 ? -16.266 -37.875 -19.25 1 93.62 719 ILE A N 1
ATOM 5694 C CA . ILE A 1 719 ? -16.094 -39.281 -19.594 1 93.62 719 ILE A CA 1
ATOM 5695 C C . ILE A 1 719 ? -16.562 -40.188 -18.453 1 93.62 719 ILE A C 1
ATOM 5697 O O . ILE A 1 719 ? -17.141 -41.25 -18.672 1 93.62 719 ILE A O 1
ATOM 5701 N N . SER A 1 720 ? -16.375 -39.719 -17.266 1 94.06 720 SER A N 1
ATOM 5702 C CA . SER A 1 720 ? -16.766 -40.5 -16.078 1 94.06 720 SER A CA 1
ATOM 5703 C C . SER A 1 720 ? -18.281 -40.625 -15.984 1 94.06 720 SER A C 1
ATOM 5705 O O . SER A 1 720 ? -18.797 -41.5 -15.289 1 94.06 720 SER A O 1
ATOM 5707 N N . HIS A 1 721 ? -19 -39.844 -16.703 1 91.88 721 HIS A N 1
ATOM 5708 C CA . HIS A 1 721 ? -20.453 -39.844 -16.641 1 91.88 721 HIS A CA 1
ATOM 5709 C C . HIS A 1 721 ? -21.062 -40.438 -17.906 1 91.88 721 HIS A C 1
ATOM 5711 O O . HIS A 1 721 ? -22.281 -40.469 -18.062 1 91.88 721 HIS A O 1
ATOM 5717 N N . MET A 1 722 ? -20.25 -40.844 -18.781 1 91.38 722 MET A N 1
ATOM 5718 C CA . MET A 1 722 ? -20.734 -41.438 -20.016 1 91.38 722 MET A CA 1
ATOM 5719 C C . MET A 1 722 ? -21.422 -42.781 -19.734 1 91.38 722 MET A C 1
ATOM 5721 O O . MET A 1 722 ? -20.875 -43.625 -19 1 91.38 722 MET A O 1
ATOM 5725 N N . LYS A 1 723 ? -22.578 -42.875 -20.219 1 90.69 723 LYS A N 1
ATOM 5726 C CA . LYS A 1 723 ? -23.344 -44.094 -20.031 1 90.69 723 LYS A CA 1
ATOM 5727 C C . LYS A 1 723 ? -23.5 -44.875 -21.359 1 90.69 723 LYS A C 1
ATOM 5729 O O . LYS A 1 723 ? -23.5 -44.25 -22.422 1 90.69 723 LYS A O 1
ATOM 5734 N N . ASP A 1 724 ? -23.516 -46.156 -21.188 1 86.62 724 ASP A N 1
ATOM 5735 C CA . ASP A 1 724 ? -23.797 -47 -22.344 1 86.62 724 ASP A CA 1
ATOM 5736 C C . ASP A 1 724 ? -25.25 -46.812 -22.812 1 86.62 724 ASP A C 1
ATOM 5738 O O . ASP A 1 724 ? -26.172 -46.812 -21.984 1 86.62 724 ASP A O 1
ATOM 5742 N N . LYS A 1 725 ? -25.469 -46.625 -24 1 80.62 725 LYS A N 1
ATOM 5743 C CA . LYS A 1 725 ? -26.797 -46.375 -24.547 1 80.62 725 LYS A CA 1
ATOM 5744 C C . LYS A 1 725 ? -27.719 -47.562 -24.312 1 80.62 725 LYS A C 1
ATOM 5746 O O . LYS A 1 725 ? -28.922 -47.375 -24.078 1 80.62 725 LYS A O 1
ATOM 5751 N N . ALA A 1 726 ? -27.188 -48.812 -24.312 1 77.12 726 ALA A N 1
ATOM 5752 C CA . ALA A 1 726 ? -28.016 -50 -24.188 1 77.12 726 ALA A CA 1
ATOM 5753 C C . ALA A 1 726 ? -28.297 -50.344 -22.719 1 77.12 726 ALA A C 1
ATOM 5755 O O . ALA A 1 726 ? -29.438 -50.656 -22.359 1 77.12 726 ALA A O 1
ATOM 5756 N N . SER A 1 727 ? -27.391 -50.25 -21.75 1 81.44 727 SER A N 1
ATOM 5757 C CA . SER A 1 727 ? -27.516 -50.719 -20.391 1 81.44 727 SER A CA 1
ATOM 5758 C C . SER A 1 727 ? -27.656 -49.562 -19.406 1 81.44 727 SER A C 1
ATOM 5760 O O . SER A 1 727 ? -28 -49.781 -18.234 1 81.44 727 SER A O 1
ATOM 5762 N N . SER A 1 728 ? -27.531 -48.406 -19.688 1 86.06 728 SER A N 1
ATOM 5763 C CA . SER A 1 728 ? -27.594 -47.219 -18.844 1 86.06 728 SER A CA 1
ATOM 5764 C C . SER A 1 728 ? -26.516 -47.25 -17.766 1 86.06 728 SER A C 1
ATOM 5766 O O . SER A 1 728 ? -26.578 -46.5 -16.797 1 86.06 728 SER A O 1
ATOM 5768 N N . GLN A 1 729 ? -25.656 -48.219 -17.906 1 86.62 729 GLN A N 1
ATOM 5769 C CA . GLN A 1 729 ? -24.531 -48.281 -16.969 1 86.62 729 GLN A CA 1
ATOM 5770 C C . GLN A 1 729 ? -23.375 -47.406 -17.438 1 86.62 729 GLN A C 1
ATOM 5772 O O . GLN A 1 729 ? -23.297 -47.031 -18.609 1 86.62 729 GLN A O 1
ATOM 5777 N N . LEU A 1 730 ? -22.5 -47.094 -16.469 1 91.25 730 LEU A N 1
ATOM 5778 C CA . LEU A 1 730 ? -21.328 -46.281 -16.812 1 91.25 730 LEU A CA 1
ATOM 5779 C C . LEU A 1 730 ? -20.422 -47.031 -17.781 1 91.25 730 LEU A C 1
ATOM 5781 O O . LEU A 1 730 ? -20.109 -48.219 -17.562 1 91.25 730 LEU A O 1
ATOM 5785 N N . LYS A 1 731 ? -20.078 -46.406 -18.828 1 91.62 731 LYS A N 1
ATOM 5786 C CA . LYS A 1 731 ? -19.141 -47 -19.797 1 91.62 731 LYS A CA 1
ATOM 5787 C C . LYS A 1 731 ? -17.766 -47.188 -19.172 1 91.62 731 LYS A C 1
ATOM 5789 O O . LYS A 1 731 ? -17.094 -48.188 -19.453 1 91.62 731 LYS A O 1
ATOM 5794 N N . TYR A 1 732 ? -17.359 -46.156 -18.453 1 95.19 732 TYR A N 1
ATOM 5795 C CA . TYR A 1 732 ? -16.047 -46.156 -17.797 1 95.19 732 TYR A CA 1
ATOM 5796 C C . TYR A 1 732 ? -16.172 -45.875 -16.312 1 95.19 732 TYR A C 1
ATOM 5798 O O . TYR A 1 732 ? -16.531 -44.75 -15.906 1 95.19 732 TYR A O 1
ATOM 5806 N N . GLN A 1 733 ? -15.812 -46.812 -15.492 1 92.56 733 GLN A N 1
ATOM 5807 C CA . GLN A 1 733 ? -16 -46.688 -14.055 1 92.56 733 GLN A CA 1
ATOM 5808 C C . GLN A 1 733 ? -14.688 -46.344 -13.352 1 92.56 733 GLN A C 1
ATOM 5810 O O . GLN A 1 733 ? -14.672 -45.531 -12.422 1 92.56 733 GLN A O 1
ATOM 5815 N N . HIS A 1 734 ? -13.625 -46.875 -13.758 1 96.12 734 HIS A N 1
ATOM 5816 C CA . HIS A 1 734 ? -12.367 -46.812 -13.016 1 96.12 734 HIS A CA 1
ATOM 5817 C C . HIS A 1 734 ? -11.352 -45.938 -13.75 1 96.12 734 HIS A C 1
ATOM 5819 O O . HIS A 1 734 ? -10.617 -45.156 -13.125 1 96.12 734 HIS A O 1
ATOM 5825 N N . LEU A 1 735 ? -11.352 -45.938 -15.055 1 97.31 735 LEU A N 1
ATOM 5826 C CA . LEU A 1 735 ? -10.336 -45.25 -15.852 1 97.31 735 LEU A CA 1
ATOM 5827 C C . LEU A 1 735 ? -10.367 -43.75 -15.609 1 97.31 735 LEU A C 1
ATOM 5829 O O . LEU A 1 735 ? -9.328 -43.125 -15.383 1 97.31 735 LEU A O 1
ATOM 5833 N N . PRO A 1 736 ? -11.586 -43.125 -15.586 1 96.88 736 PRO A N 1
ATOM 5834 C CA . PRO A 1 736 ? -11.617 -41.688 -15.352 1 96.88 736 PRO A CA 1
ATOM 5835 C C . PRO A 1 736 ? -11.07 -41.312 -13.977 1 96.88 736 PRO A C 1
ATOM 5837 O O . PRO A 1 736 ? -10.453 -40.25 -13.828 1 96.88 736 PRO A O 1
ATOM 5840 N N . GLN A 1 737 ? -11.297 -42.094 -13.008 1 96.5 737 GLN A N 1
ATOM 5841 C CA . GLN A 1 737 ? -10.789 -41.812 -11.664 1 96.5 737 GLN A CA 1
ATOM 5842 C C . GLN A 1 737 ? -9.258 -41.781 -11.648 1 96.5 737 GLN A C 1
ATOM 5844 O O . GLN A 1 737 ? -8.664 -40.906 -11.016 1 96.5 737 GLN A O 1
ATOM 5849 N N . LEU A 1 738 ? -8.703 -42.75 -12.32 1 97.69 738 LEU A N 1
ATOM 5850 C CA . LEU A 1 738 ? -7.246 -42.781 -12.406 1 97.69 738 LEU A CA 1
ATOM 5851 C C . LEU A 1 738 ? -6.699 -41.594 -13.156 1 97.69 738 LEU A C 1
ATOM 5853 O O . LEU A 1 738 ? -5.703 -41 -12.742 1 97.69 738 LEU A O 1
ATOM 5857 N N . MET A 1 739 ? -7.348 -41.25 -14.312 1 98.06 739 MET A N 1
ATOM 5858 C CA . MET A 1 739 ? -6.891 -40.094 -15.109 1 98.06 739 MET A CA 1
ATOM 5859 C C . MET A 1 739 ? -6.984 -38.812 -14.312 1 98.06 739 MET A C 1
ATOM 5861 O O . MET A 1 739 ? -6.094 -37.969 -14.391 1 98.06 739 MET A O 1
ATOM 5865 N N . LEU A 1 740 ? -8.062 -38.656 -13.547 1 97.69 740 LEU A N 1
ATOM 5866 C CA . LEU A 1 740 ? -8.242 -37.469 -12.734 1 97.69 740 LEU A CA 1
ATOM 5867 C C . LEU A 1 740 ? -7.203 -37.406 -11.617 1 97.69 740 LEU A C 1
ATOM 5869 O O . LEU A 1 740 ? -6.758 -36.312 -11.234 1 97.69 740 LEU A O 1
ATOM 5873 N N . MET A 1 741 ? -6.816 -38.531 -11.148 1 97.88 741 MET A N 1
ATOM 5874 C CA . MET A 1 741 ? -5.734 -38.562 -10.164 1 97.88 741 MET A CA 1
ATOM 5875 C C . MET A 1 741 ? -4.418 -38.125 -10.789 1 97.88 741 MET A C 1
ATOM 5877 O O . MET A 1 741 ? -3.68 -37.344 -10.18 1 97.88 741 MET A O 1
ATOM 5881 N N . ILE A 1 742 ? -4.141 -38.531 -11.992 1 98.5 742 ILE A N 1
ATOM 5882 C CA . ILE A 1 742 ? -2.93 -38.125 -12.695 1 98.5 742 ILE A CA 1
ATOM 5883 C C . ILE A 1 742 ? -2.932 -36.625 -12.914 1 98.5 742 ILE A C 1
ATOM 5885 O O . ILE A 1 742 ? -1.915 -35.969 -12.695 1 98.5 742 ILE A O 1
ATOM 5889 N N . LEU A 1 743 ? -4.098 -36.094 -13.258 1 98.12 743 LEU A N 1
ATOM 5890 C CA . LEU A 1 743 ? -4.23 -34.688 -13.539 1 98.12 743 LEU A CA 1
ATOM 5891 C C . LEU A 1 743 ? -4.109 -33.844 -12.266 1 98.12 743 LEU A C 1
ATOM 5893 O O . LEU A 1 743 ? -3.941 -32.625 -12.32 1 98.12 743 LEU A O 1
ATOM 5897 N N . SER A 1 744 ? -4.156 -34.469 -11.102 1 98 744 SER A N 1
ATOM 5898 C CA . SER A 1 744 ? -4.004 -33.781 -9.82 1 98 744 SER A CA 1
ATOM 5899 C C . SER A 1 744 ? -2.531 -33.594 -9.461 1 98 744 SER A C 1
ATOM 5901 O O . SER A 1 744 ? -2.199 -32.938 -8.484 1 98 744 SER A O 1
ATOM 5903 N N . ILE A 1 745 ? -1.638 -34.219 -10.234 1 98.31 745 ILE A N 1
ATOM 5904 C CA . ILE A 1 745 ? -0.202 -34 -10.062 1 98.31 745 ILE A CA 1
ATOM 5905 C C . ILE A 1 745 ? 0.183 -32.594 -10.5 1 98.31 745 ILE A C 1
ATOM 5907 O O . ILE A 1 745 ? -0.166 -32.156 -11.602 1 98.31 745 ILE A O 1
ATOM 5911 N N . SER A 1 746 ? 0.871 -31.891 -9.617 1 96.94 746 SER A N 1
ATOM 5912 C CA . SER A 1 746 ? 1.237 -30.516 -9.891 1 96.94 746 SER A CA 1
ATOM 5913 C C . SER A 1 746 ? 2.26 -30.422 -11.016 1 96.94 746 SER A C 1
ATOM 5915 O O . SER A 1 746 ? 3.18 -31.234 -11.094 1 96.94 746 SER A O 1
ATOM 5917 N N . HIS A 1 747 ? 2.025 -29.422 -11.898 1 96.69 747 HIS A N 1
ATOM 5918 C CA . HIS A 1 747 ? 2.975 -29.219 -12.984 1 96.69 747 HIS A CA 1
ATOM 5919 C C . HIS A 1 747 ? 3.795 -27.953 -12.773 1 96.69 747 HIS A C 1
ATOM 5921 O O . HIS A 1 747 ? 4.707 -27.656 -13.555 1 96.69 747 HIS A O 1
ATOM 5927 N N . ARG A 1 748 ? 3.42 -27.172 -11.719 1 92.88 748 ARG A N 1
ATOM 5928 C CA . ARG A 1 748 ? 4.113 -25.922 -11.398 1 92.88 748 ARG A CA 1
ATOM 5929 C C . ARG A 1 748 ? 3.723 -25.422 -10.016 1 92.88 748 ARG A C 1
ATOM 5931 O O . ARG A 1 748 ? 2.797 -25.938 -9.391 1 92.88 748 ARG A O 1
ATOM 5938 N N . ASN A 1 749 ? 4.418 -24.375 -9.555 1 90.44 749 ASN A N 1
ATOM 5939 C CA . ASN A 1 749 ? 4.152 -23.797 -8.242 1 90.44 749 ASN A CA 1
ATOM 5940 C C . ASN A 1 749 ? 3.574 -22.391 -8.359 1 90.44 749 ASN A C 1
ATOM 5942 O O . ASN A 1 749 ? 3.93 -21.5 -7.582 1 90.44 749 ASN A O 1
ATOM 5946 N N . ALA A 1 750 ? 2.68 -22.062 -9.18 1 89.19 750 ALA A N 1
ATOM 5947 C CA . ALA A 1 750 ? 2.135 -20.734 -9.438 1 89.19 750 ALA A CA 1
ATOM 5948 C C . ALA A 1 750 ? 1.15 -20.328 -8.344 1 89.19 750 ALA A C 1
ATOM 5950 O O . ALA A 1 750 ? 0.965 -19.141 -8.078 1 89.19 750 ALA A O 1
ATOM 5951 N N . GLU A 1 751 ? 0.471 -21.312 -7.688 1 93.25 751 GLU A N 1
ATOM 5952 C CA . GLU A 1 751 ? -0.518 -21.031 -6.652 1 93.25 751 GLU A CA 1
ATOM 5953 C C . GLU A 1 751 ? 0.107 -20.266 -5.488 1 93.25 751 GLU A C 1
ATOM 5955 O O . GLU A 1 751 ? -0.491 -19.328 -4.965 1 93.25 751 GLU A O 1
ATOM 5960 N N . ASP A 1 752 ? 1.285 -20.641 -5.121 1 92.62 752 ASP A N 1
ATOM 5961 C CA . ASP A 1 752 ? 1.973 -19.969 -4.016 1 92.62 752 ASP A CA 1
ATOM 5962 C C . ASP A 1 752 ? 2.205 -18.5 -4.316 1 92.62 752 ASP A C 1
ATOM 5964 O O . ASP A 1 752 ? 1.994 -17.641 -3.457 1 92.62 752 ASP A O 1
ATOM 5968 N N . GLU A 1 753 ? 2.598 -18.219 -5.492 1 88.12 753 GLU A N 1
ATOM 5969 C CA . GLU A 1 753 ? 2.844 -16.828 -5.898 1 88.12 753 GLU A CA 1
ATOM 5970 C C . GLU A 1 753 ? 1.557 -16.016 -5.875 1 88.12 753 GLU A C 1
ATOM 5972 O O . GLU A 1 753 ? 1.57 -14.836 -5.508 1 88.12 753 GLU A O 1
ATOM 5977 N N . ARG A 1 754 ? 0.54 -16.641 -6.332 1 91.75 754 ARG A N 1
ATOM 5978 C CA . ARG A 1 754 ? -0.753 -15.961 -6.309 1 91.75 754 ARG A CA 1
ATOM 5979 C C . ARG A 1 754 ? -1.193 -15.664 -4.879 1 91.75 754 ARG A C 1
ATOM 5981 O O . ARG A 1 754 ? -1.78 -14.617 -4.605 1 91.75 754 ARG A O 1
ATOM 5988 N N . ILE A 1 755 ? -0.944 -16.609 -4.02 1 94.62 755 ILE A N 1
ATOM 5989 C CA . ILE A 1 755 ? -1.301 -16.438 -2.615 1 94.62 755 ILE A CA 1
ATOM 5990 C C . ILE A 1 755 ? -0.507 -15.273 -2.018 1 94.62 755 ILE A C 1
ATOM 5992 O O . ILE A 1 755 ? -1.054 -14.461 -1.271 1 94.62 755 ILE A O 1
ATOM 5996 N N . PHE A 1 756 ? 0.779 -15.156 -2.369 1 91 756 PHE A N 1
ATOM 5997 C CA . PHE A 1 756 ? 1.59 -14.047 -1.882 1 91 756 PHE A CA 1
ATOM 5998 C C . PHE A 1 756 ? 1.021 -12.711 -2.354 1 91 756 PHE A C 1
ATOM 6000 O O . PHE A 1 756 ? 1.037 -11.727 -1.612 1 91 756 PHE A O 1
ATOM 6007 N N . SER A 1 757 ? 0.573 -12.703 -3.535 1 90.06 757 SER A N 1
ATOM 6008 C CA . SER A 1 757 ? -0.061 -11.492 -4.051 1 90.06 757 SER A CA 1
ATOM 6009 C C . SER A 1 757 ? -1.287 -11.117 -3.227 1 90.06 757 SER A C 1
ATOM 6011 O O . SER A 1 757 ? -1.504 -9.938 -2.93 1 90.06 757 SER A O 1
ATOM 6013 N N . ILE A 1 758 ? -2.053 -12.078 -2.885 1 93.62 758 ILE A N 1
ATOM 6014 C CA . ILE A 1 758 ? -3.26 -11.844 -2.098 1 93.62 758 ILE A CA 1
ATOM 6015 C C . ILE A 1 758 ? -2.877 -11.391 -0.689 1 93.62 758 ILE A C 1
ATOM 6017 O O . ILE A 1 758 ? -3.545 -10.539 -0.103 1 93.62 758 ILE A O 1
ATOM 6021 N N . VAL A 1 759 ? -1.864 -12.008 -0.16 1 92.94 759 VAL A N 1
ATOM 6022 C CA . VAL A 1 759 ? -1.376 -11.602 1.153 1 92.94 759 VAL A CA 1
ATOM 6023 C C . VAL A 1 759 ? -0.98 -10.133 1.122 1 92.94 759 VAL A C 1
ATOM 6025 O O . VAL A 1 759 ? -1.322 -9.367 2.031 1 92.94 759 VAL A O 1
ATOM 6028 N N . ARG A 1 760 ? -0.354 -9.711 0.059 1 88.88 760 ARG A N 1
ATOM 6029 C CA . ARG A 1 760 ? 0.09 -8.328 -0.082 1 88.88 760 ARG A CA 1
ATOM 6030 C C . ARG A 1 760 ? -1.1 -7.371 -0.132 1 88.88 760 ARG A C 1
ATOM 6032 O O . ARG A 1 760 ? -1.015 -6.238 0.349 1 88.88 760 ARG A O 1
ATOM 6039 N N . LYS A 1 761 ? -2.125 -7.793 -0.67 1 90.5 761 LYS A N 1
ATOM 6040 C CA . LYS A 1 761 ? -3.326 -6.973 -0.783 1 90.5 761 LYS A CA 1
ATOM 6041 C C . LYS A 1 761 ? -4.039 -6.852 0.561 1 90.5 761 LYS A C 1
ATOM 6043 O O . LYS A 1 761 ? -4.746 -5.875 0.808 1 90.5 761 LYS A O 1
ATOM 6048 N N . ASN A 1 762 ? -3.873 -7.828 1.364 1 91.5 762 ASN A N 1
ATOM 6049 C CA . ASN A 1 762 ? -4.578 -7.863 2.639 1 91.5 762 ASN A CA 1
ATOM 6050 C C . ASN A 1 762 ? -3.719 -7.312 3.773 1 91.5 762 ASN A C 1
ATOM 6052 O O . ASN A 1 762 ? -4.207 -6.562 4.621 1 91.5 762 ASN A O 1
ATOM 6056 N N . ALA A 1 763 ? -2.482 -7.766 3.791 1 87.94 763 ALA A N 1
ATOM 6057 C CA . ALA A 1 763 ? -1.579 -7.348 4.859 1 87.94 763 ALA A CA 1
ATOM 6058 C C . ALA A 1 763 ? -0.843 -6.066 4.48 1 87.94 763 ALA A C 1
ATOM 6060 O O . ALA A 1 763 ? 0.371 -6.078 4.262 1 87.94 763 ALA A O 1
ATOM 6061 N N . THR A 1 764 ? -1.478 -5 4.484 1 83.94 764 THR A N 1
ATOM 6062 C CA . THR A 1 764 ? -0.916 -3.705 4.125 1 83.94 764 THR A CA 1
ATOM 6063 C C . THR A 1 764 ? -0.414 -2.969 5.363 1 83.94 764 THR A C 1
ATOM 6065 O O . THR A 1 764 ? -0.659 -3.402 6.492 1 83.94 764 THR A O 1
ATOM 6068 N N . GLU A 1 765 ? 0.249 -1.854 5.152 1 78.31 765 GLU A N 1
ATOM 6069 C CA . GLU A 1 765 ? 0.758 -1.046 6.254 1 78.31 765 GLU A CA 1
ATOM 6070 C C . GLU A 1 765 ? -0.383 -0.43 7.059 1 78.31 765 GLU A C 1
ATOM 6072 O O . GLU A 1 765 ? -0.199 -0.054 8.219 1 78.31 765 GLU A O 1
ATOM 6077 N N . PHE A 1 766 ? -1.558 -0.454 6.48 1 79.12 766 PHE A N 1
ATOM 6078 C CA . PHE A 1 766 ? -2.695 0.177 7.137 1 79.12 766 PHE A CA 1
ATOM 6079 C C . PHE A 1 766 ? -3.494 -0.846 7.938 1 79.12 766 PHE A C 1
ATOM 6081 O O . PHE A 1 766 ? -4.457 -0.492 8.625 1 79.12 766 PHE A O 1
ATOM 6088 N N . ARG A 1 767 ? -3.115 -2.133 7.855 1 82.44 767 ARG A N 1
ATOM 6089 C CA . ARG A 1 767 ? -3.76 -3.209 8.602 1 82.44 767 ARG A CA 1
ATOM 6090 C C . ARG A 1 767 ? -2.768 -3.9 9.531 1 82.44 767 ARG A C 1
ATOM 6092 O O . ARG A 1 767 ? -2.645 -5.129 9.516 1 82.44 767 ARG A O 1
ATOM 6099 N N . SER A 1 768 ? -2.174 -3.195 10.359 1 73 768 SER A N 1
ATOM 6100 C CA . SER A 1 768 ? -1.068 -3.682 11.18 1 73 768 SER A CA 1
ATOM 6101 C C . SER A 1 768 ? -1.562 -4.621 12.273 1 73 768 SER A C 1
ATOM 6103 O O . SER A 1 768 ? -0.789 -5.418 12.812 1 73 768 SER A O 1
ATOM 6105 N N . SER A 1 769 ? -2.85 -4.641 12.586 1 78.62 769 SER A N 1
ATOM 6106 C CA . SER A 1 769 ? -3.373 -5.438 13.688 1 78.62 769 SER A CA 1
ATOM 6107 C C . SER A 1 769 ? -3.871 -6.793 13.203 1 78.62 769 SER A C 1
ATOM 6109 O O . SER A 1 769 ? -4.328 -7.617 14 1 78.62 769 SER A O 1
ATOM 6111 N N . LEU A 1 770 ? -3.824 -7.051 11.953 1 87.25 770 LEU A N 1
ATOM 6112 C CA . LEU A 1 770 ? -4.293 -8.312 11.383 1 87.25 770 LEU A CA 1
ATOM 6113 C C . LEU A 1 770 ? -3.34 -9.453 11.727 1 87.25 770 LEU A C 1
ATOM 6115 O O . LEU A 1 770 ? -2.186 -9.453 11.289 1 87.25 770 LEU A O 1
ATOM 6119 N N . SER A 1 771 ? -3.84 -10.383 12.508 1 89.06 771 SER A N 1
ATOM 6120 C CA . SER A 1 771 ? -3.002 -11.516 12.883 1 89.06 771 SER A CA 1
ATOM 6121 C C . SER A 1 771 ? -2.844 -12.5 11.727 1 89.06 771 SER A C 1
ATOM 6123 O O . SER A 1 771 ? -3.695 -12.562 10.836 1 89.06 771 SER A O 1
ATOM 6125 N N . THR A 1 772 ? -1.791 -13.297 11.758 1 89.44 772 THR A N 1
ATOM 6126 C CA . THR A 1 772 ? -1.519 -14.289 10.727 1 89.44 772 THR A CA 1
ATOM 6127 C C . THR A 1 772 ? -2.586 -15.375 10.719 1 89.44 772 THR A C 1
ATOM 6129 O O . THR A 1 772 ? -2.949 -15.898 9.664 1 89.44 772 THR A O 1
ATOM 6132 N N . SER A 1 773 ? -3.086 -15.719 11.891 1 92.62 773 SER A N 1
ATOM 6133 C CA . SER A 1 773 ? -4.109 -16.75 11.984 1 92.62 773 SER A CA 1
ATOM 6134 C C . SER A 1 773 ? -5.402 -16.312 11.305 1 92.62 773 SER A C 1
ATOM 6136 O O . SER A 1 773 ? -6.008 -17.094 10.562 1 92.62 773 SER A O 1
ATOM 6138 N N . VAL A 1 774 ? -5.844 -15.094 11.602 1 94.69 774 VAL A N 1
ATOM 6139 C CA . VAL A 1 774 ? -7.055 -14.562 10.984 1 94.69 774 VAL A CA 1
ATOM 6140 C C . VAL A 1 774 ? -6.859 -14.43 9.477 1 94.69 774 VAL A C 1
ATOM 6142 O O . VAL A 1 774 ? -7.766 -14.734 8.703 1 94.69 774 VAL A O 1
ATOM 6145 N N . LEU A 1 775 ? -5.66 -13.953 9.125 1 94.88 775 LEU A N 1
ATOM 6146 C CA . LEU A 1 775 ? -5.32 -13.859 7.711 1 94.88 775 LEU A CA 1
ATOM 6147 C C . LEU A 1 775 ? -5.41 -15.227 7.039 1 94.88 775 LEU A C 1
ATOM 6149 O O . LEU A 1 775 ? -6.008 -15.359 5.969 1 94.88 775 LEU A O 1
ATOM 6153 N N . SER A 1 776 ? -4.801 -16.219 7.625 1 96.38 776 SER A N 1
ATOM 6154 C CA . SER A 1 776 ? -4.812 -17.578 7.094 1 96.38 776 SER A CA 1
ATOM 6155 C C . SER A 1 776 ? -6.238 -18.094 6.914 1 96.38 776 SER A C 1
ATOM 6157 O O . SER A 1 776 ? -6.582 -18.625 5.852 1 96.38 776 SER A O 1
ATOM 6159 N N . ASP A 1 777 ? -7.074 -17.953 7.941 1 97.38 777 ASP A N 1
ATOM 6160 C CA . ASP A 1 777 ? -8.461 -18.422 7.875 1 97.38 777 ASP A CA 1
ATOM 6161 C C . ASP A 1 777 ? -9.219 -17.703 6.754 1 97.38 777 ASP A C 1
ATOM 6163 O O . ASP A 1 777 ? -9.93 -18.359 5.98 1 97.38 777 ASP A O 1
ATOM 6167 N N . SER A 1 778 ? -9.062 -16.422 6.672 1 97.31 778 SER A N 1
ATOM 6168 C CA . SER A 1 778 ? -9.742 -15.633 5.648 1 97.31 778 SER A CA 1
ATOM 6169 C C . SER A 1 778 ? -9.312 -16.047 4.246 1 97.31 778 SER A C 1
ATOM 6171 O O . SER A 1 778 ? -10.156 -16.219 3.359 1 97.31 778 SER A O 1
ATOM 6173 N N . LEU A 1 779 ? -8.055 -16.266 4.055 1 97.56 779 LEU A N 1
ATOM 6174 C CA . LEU A 1 779 ? -7.527 -16.578 2.729 1 97.56 779 LEU A CA 1
ATOM 6175 C C . LEU A 1 779 ? -7.887 -18.016 2.326 1 97.56 779 LEU A C 1
ATOM 6177 O O . LEU A 1 779 ? -8.094 -18.297 1.146 1 97.56 779 LEU A O 1
ATOM 6181 N N . THR A 1 780 ? -7.91 -18.906 3.346 1 98.25 780 THR A N 1
ATOM 6182 C CA . THR A 1 780 ? -8.32 -20.266 3.047 1 98.25 780 THR A CA 1
ATOM 6183 C C . THR A 1 780 ? -9.711 -20.297 2.42 1 98.25 780 THR A C 1
ATOM 6185 O O . THR A 1 780 ? -9.922 -20.953 1.397 1 98.25 780 THR A O 1
ATOM 6188 N N . SER A 1 781 ? -10.609 -19.562 3.021 1 97.31 781 SER A N 1
ATOM 6189 C CA . SER A 1 781 ? -11.961 -19.469 2.479 1 97.31 781 SER A CA 1
ATOM 6190 C C . SER A 1 781 ? -11.961 -18.781 1.12 1 97.31 781 SER A C 1
ATOM 6192 O O . SER A 1 781 ? -12.547 -19.281 0.161 1 97.31 781 SER A O 1
ATOM 6194 N N . LYS A 1 782 ? -11.289 -17.703 1.002 1 97.31 782 LYS A N 1
ATOM 6195 C CA . LYS A 1 782 ? -11.266 -16.906 -0.219 1 97.31 782 LYS A CA 1
ATOM 6196 C C . LYS A 1 782 ? -10.703 -17.703 -1.39 1 97.31 782 LYS A C 1
ATOM 6198 O O . LYS A 1 782 ? -11.297 -17.734 -2.469 1 97.31 782 LYS A O 1
ATOM 6203 N N . ILE A 1 783 ? -9.609 -18.328 -1.211 1 97.56 783 ILE A N 1
ATOM 6204 C CA . ILE A 1 783 ? -8.898 -19.031 -2.281 1 97.56 783 ILE A CA 1
ATOM 6205 C C . ILE A 1 783 ? -9.711 -20.234 -2.742 1 97.56 783 ILE A C 1
ATOM 6207 O O . ILE A 1 783 ? -9.742 -20.547 -3.934 1 97.56 783 ILE A O 1
ATOM 6211 N N . TYR A 1 784 ? -10.336 -20.891 -1.803 1 97.25 784 TYR A N 1
ATOM 6212 C CA . TYR A 1 784 ? -11.18 -22.031 -2.18 1 97.25 784 TYR A CA 1
ATOM 6213 C C . TYR A 1 784 ? -12.297 -21.594 -3.115 1 97.25 784 TYR A C 1
ATOM 6215 O O . TYR A 1 784 ? -12.516 -22.203 -4.16 1 97.25 784 TYR A O 1
ATOM 6223 N N . TRP A 1 785 ? -13.016 -20.578 -2.744 1 95.75 785 TRP A N 1
ATOM 6224 C CA . TRP A 1 785 ? -14.172 -20.141 -3.525 1 95.75 785 TRP A CA 1
ATOM 6225 C C . TRP A 1 785 ? -13.734 -19.531 -4.852 1 95.75 785 TRP A C 1
ATOM 6227 O O . TRP A 1 785 ? -14.43 -19.656 -5.863 1 95.75 785 TRP A O 1
ATOM 6237 N N . GLN A 1 786 ? -12.602 -18.906 -4.852 1 94.5 786 GLN A N 1
ATOM 6238 C CA . GLN A 1 786 ? -12.055 -18.406 -6.113 1 94.5 786 GLN A CA 1
ATOM 6239 C C . GLN A 1 786 ? -11.719 -19.562 -7.055 1 94.5 786 GLN A C 1
ATOM 6241 O O . GLN A 1 786 ? -12 -19.484 -8.25 1 94.5 786 GLN A O 1
ATOM 6246 N N . ALA A 1 787 ? -11.07 -20.531 -6.488 1 94.12 787 ALA A N 1
ATOM 6247 C CA . ALA A 1 787 ? -10.734 -21.719 -7.285 1 94.12 787 ALA A CA 1
ATOM 6248 C C . ALA A 1 787 ? -11.992 -22.406 -7.809 1 94.12 787 ALA A C 1
ATOM 6250 O O . ALA A 1 787 ? -12 -22.938 -8.922 1 94.12 787 ALA A O 1
ATOM 6251 N N . ALA A 1 788 ? -13.047 -22.375 -6.98 1 92.62 788 ALA A N 1
ATOM 6252 C CA . ALA A 1 788 ? -14.32 -22.984 -7.355 1 92.62 788 ALA A CA 1
ATOM 6253 C C . ALA A 1 788 ? -15.047 -22.141 -8.398 1 92.62 788 ALA A C 1
ATOM 6255 O O . ALA A 1 788 ? -15.945 -22.625 -9.078 1 92.62 788 ALA A O 1
ATOM 6256 N N . GLY A 1 789 ? -14.672 -20.922 -8.508 1 91.19 789 GLY A N 1
ATOM 6257 C CA . GLY A 1 789 ? -15.328 -20.031 -9.453 1 91.19 789 GLY A CA 1
ATOM 6258 C C . GLY A 1 789 ? -16.719 -19.625 -9.016 1 91.19 789 GLY A C 1
ATOM 6259 O O . GLY A 1 789 ? -17.594 -19.375 -9.852 1 91.19 789 GLY A O 1
ATOM 6260 N N . ILE A 1 790 ? -16.984 -19.625 -7.754 1 92.56 790 ILE A N 1
ATOM 6261 C CA . ILE A 1 790 ? -18.312 -19.312 -7.234 1 92.56 790 ILE A CA 1
ATOM 6262 C C . ILE A 1 790 ? -18.25 -17.984 -6.48 1 92.56 790 ILE A C 1
ATOM 6264 O O . ILE A 1 790 ? -17.641 -17.891 -5.41 1 92.56 790 ILE A O 1
ATOM 6268 N N . PRO A 1 791 ? -18.875 -17 -6.965 1 92.12 791 PRO A N 1
ATOM 6269 C CA . PRO A 1 791 ? -18.891 -15.711 -6.266 1 92.12 791 PRO A CA 1
ATOM 6270 C C . PRO A 1 791 ? -19.719 -15.75 -4.98 1 92.12 791 PRO A C 1
ATOM 6272 O O . PRO A 1 791 ? -20.5 -16.672 -4.773 1 92.12 791 PRO A O 1
ATOM 6275 N N . CYS A 1 792 ? -19.609 -14.789 -4.164 1 90.06 792 CYS A N 1
ATOM 6276 C CA . CYS A 1 792 ? -20.203 -14.758 -2.834 1 90.06 792 CYS A CA 1
ATOM 6277 C C . CYS A 1 792 ? -21.719 -14.836 -2.918 1 90.06 792 CYS A C 1
ATOM 6279 O O . CYS A 1 792 ? -22.359 -15.531 -2.123 1 90.06 792 CYS A O 1
ATOM 6281 N N . HIS A 1 793 ? -22.344 -14.133 -3.908 1 90.44 793 HIS A N 1
ATOM 6282 C CA . HIS A 1 793 ? -23.797 -14.039 -3.994 1 90.44 793 HIS A CA 1
ATOM 6283 C C . HIS A 1 793 ? -24.406 -15.359 -4.445 1 90.44 793 HIS A C 1
ATOM 6285 O O . HIS A 1 793 ? -25.625 -15.578 -4.293 1 90.44 793 HIS A O 1
ATOM 6291 N N . SER A 1 794 ? -23.594 -16.234 -4.965 1 91.19 794 SER A N 1
ATOM 6292 C CA . SER A 1 794 ? -24.094 -17.5 -5.492 1 91.19 794 SER A CA 1
ATOM 6293 C C . SER A 1 794 ? -23.797 -18.656 -4.535 1 91.19 794 SER A C 1
ATOM 6295 O O . SER A 1 794 ? -24.109 -19.812 -4.828 1 91.19 794 SER A O 1
ATOM 6297 N N . ARG A 1 795 ? -23.234 -18.375 -3.422 1 90.62 795 ARG A N 1
ATOM 6298 C CA . ARG A 1 795 ? -22.859 -19.422 -2.482 1 90.62 795 ARG A CA 1
ATOM 6299 C C . ARG A 1 795 ? -24.062 -19.891 -1.663 1 90.62 795 ARG A C 1
ATOM 6301 O O . ARG A 1 795 ? -24.891 -19.078 -1.257 1 90.62 795 ARG A O 1
ATOM 6308 N N . VAL A 1 796 ? -24.141 -21.141 -1.562 1 89.06 796 VAL A N 1
ATOM 6309 C CA . VAL A 1 796 ? -25.203 -21.734 -0.748 1 89.06 796 VAL A CA 1
ATOM 6310 C C . VAL A 1 796 ? -24.688 -21.953 0.677 1 89.06 796 VAL A C 1
ATOM 6312 O O . VAL A 1 796 ? -23.75 -22.719 0.901 1 89.06 796 VAL A O 1
ATOM 6315 N N . LEU A 1 797 ? -25.281 -21.297 1.586 1 92.88 797 LEU A N 1
ATOM 6316 C CA . LEU A 1 797 ? -24.891 -21.406 2.988 1 92.88 797 LEU A CA 1
ATOM 6317 C C . LEU A 1 797 ? -25.766 -22.422 3.715 1 92.88 797 LEU A C 1
ATOM 6319 O O . LEU A 1 797 ? -26.938 -22.141 3.988 1 92.88 797 LEU A O 1
ATOM 6323 N N . LYS A 1 798 ? -25.172 -23.469 4.07 1 91.12 798 LYS A N 1
ATOM 6324 C CA . LYS A 1 798 ? -25.906 -24.531 4.754 1 91.12 798 LYS A CA 1
ATOM 6325 C C . LYS A 1 798 ? -26.25 -24.125 6.184 1 91.12 798 LYS A C 1
ATOM 6327 O O . LYS A 1 798 ? -25.531 -23.344 6.805 1 91.12 798 LYS A O 1
ATOM 6332 N N . ASN A 1 799 ? -27.281 -24.688 6.766 1 91.31 799 ASN A N 1
ATOM 6333 C CA . ASN A 1 799 ? -27.781 -24.328 8.094 1 91.31 799 ASN A CA 1
ATOM 6334 C C . ASN A 1 799 ? -26.766 -24.656 9.18 1 91.31 799 ASN A C 1
ATOM 6336 O O . ASN A 1 799 ? -26.625 -23.906 10.148 1 91.31 799 ASN A O 1
ATOM 6340 N N . ASN A 1 800 ? -26.078 -25.719 8.953 1 90.44 800 ASN A N 1
ATOM 6341 C CA . ASN A 1 800 ? -25.078 -26.109 9.945 1 90.44 800 ASN A CA 1
ATOM 6342 C C . ASN A 1 800 ? -23.969 -25.062 10.039 1 90.44 800 ASN A C 1
ATOM 6344 O O . ASN A 1 800 ? -23.484 -24.75 11.141 1 90.44 800 ASN A O 1
ATOM 6348 N N . LEU A 1 801 ? -23.609 -24.594 8.914 1 93.69 801 LEU A N 1
ATOM 6349 C CA . LEU A 1 801 ? -22.594 -23.547 8.883 1 93.69 801 LEU A CA 1
ATOM 6350 C C . LEU A 1 801 ? -23.109 -22.266 9.539 1 93.69 801 LEU A C 1
ATOM 6352 O O . LEU A 1 801 ? -22.391 -21.625 10.305 1 93.69 801 LEU A O 1
ATOM 6356 N N . LEU A 1 802 ? -24.344 -21.891 9.305 1 94.81 802 LEU A N 1
ATOM 6357 C CA . LEU A 1 802 ? -24.938 -20.688 9.859 1 94.81 802 LEU A CA 1
ATOM 6358 C C . LEU A 1 802 ? -25.047 -20.781 11.375 1 94.81 802 LEU A C 1
ATOM 6360 O O . LEU A 1 802 ? -24.844 -19.781 12.078 1 94.81 802 LEU A O 1
ATOM 6364 N N . LEU A 1 803 ? -25.281 -21.938 11.805 1 91.94 803 LEU A N 1
ATOM 6365 C CA . LEU A 1 803 ? -25.344 -22.156 13.25 1 91.94 803 LEU A CA 1
ATOM 6366 C C . LEU A 1 803 ? -23.969 -21.969 13.883 1 91.94 803 LEU A C 1
ATOM 6368 O O . LEU A 1 803 ? -23.859 -21.375 14.961 1 91.94 803 LEU A O 1
ATOM 6372 N N . LYS A 1 804 ? -23 -22.484 13.211 1 92.88 804 LYS A N 1
ATOM 6373 C CA . LYS A 1 804 ? -21.641 -22.312 13.703 1 92.88 804 LYS A CA 1
ATOM 6374 C C . LYS A 1 804 ? -21.25 -20.844 13.75 1 92.88 804 LYS A C 1
ATOM 6376 O O . LYS A 1 804 ? -20.594 -20.406 14.695 1 92.88 804 LYS A O 1
ATOM 6381 N N . CYS A 1 805 ? -21.641 -20.172 12.742 1 93.75 805 CYS A N 1
ATOM 6382 C CA . CYS A 1 805 ? -21.344 -18.734 12.688 1 93.75 805 CYS A CA 1
ATOM 6383 C C . CYS A 1 805 ? -22.062 -18 13.805 1 93.75 805 CYS A C 1
ATOM 6385 O O . CYS A 1 805 ? -21.484 -17.078 14.406 1 93.75 805 CYS A O 1
ATOM 6387 N N . LYS A 1 806 ? -23.25 -18.359 14.078 1 90.69 806 LYS A N 1
ATOM 6388 C CA . LYS A 1 806 ? -24.031 -17.734 15.148 1 90.69 806 LYS A CA 1
ATOM 6389 C C . LYS A 1 806 ? -23.391 -17.984 16.5 1 90.69 806 LYS A C 1
ATOM 6391 O O . LYS A 1 806 ? -23.312 -17.094 17.344 1 90.69 806 LYS A O 1
ATOM 6396 N N . LYS A 1 807 ? -22.875 -19.141 16.688 1 86.44 807 LYS A N 1
ATOM 6397 C CA . LYS A 1 807 ? -22.25 -19.516 17.953 1 86.44 807 LYS A CA 1
ATOM 6398 C C . LYS A 1 807 ? -20.906 -18.812 18.141 1 86.44 807 LYS A C 1
ATOM 6400 O O . LYS A 1 807 ? -20.562 -18.438 19.25 1 86.44 807 LYS A O 1
ATOM 6405 N N . ALA A 1 808 ? -20.156 -18.734 17.094 1 83.5 808 ALA A N 1
ATOM 6406 C CA . ALA A 1 808 ? -18.844 -18.094 17.141 1 83.5 808 ALA A CA 1
ATOM 6407 C C . ALA A 1 808 ? -18.969 -16.641 17.609 1 83.5 808 ALA A C 1
ATOM 6409 O O . ALA A 1 808 ? -18.094 -16.141 18.328 1 83.5 808 ALA A O 1
ATOM 6410 N N . THR A 1 809 ? -19.969 -16.062 17.375 1 75.5 809 THR A N 1
ATOM 6411 C CA . THR A 1 809 ? -20.234 -14.68 17.75 1 75.5 809 THR A CA 1
ATOM 6412 C C . THR A 1 809 ? -20.484 -14.57 19.25 1 75.5 809 THR A C 1
ATOM 6414 O O . THR A 1 809 ? -20.047 -13.617 19.891 1 75.5 809 THR A O 1
ATOM 6417 N N . VAL A 1 810 ? -21.109 -15.578 19.656 1 67.31 810 VAL A N 1
ATOM 6418 C CA . VAL A 1 810 ? -21.438 -15.586 21.078 1 67.31 810 VAL A CA 1
ATOM 6419 C C . VAL A 1 810 ? -20.172 -15.828 21.891 1 67.31 810 VAL A C 1
ATOM 6421 O O . VAL A 1 810 ? -19.969 -15.18 22.922 1 67.31 810 VAL A O 1
ATOM 6424 N N . MET A 1 811 ? -19.359 -16.734 21.391 1 60.25 811 MET A N 1
ATOM 6425 C CA . MET A 1 811 ? -18.125 -17.062 22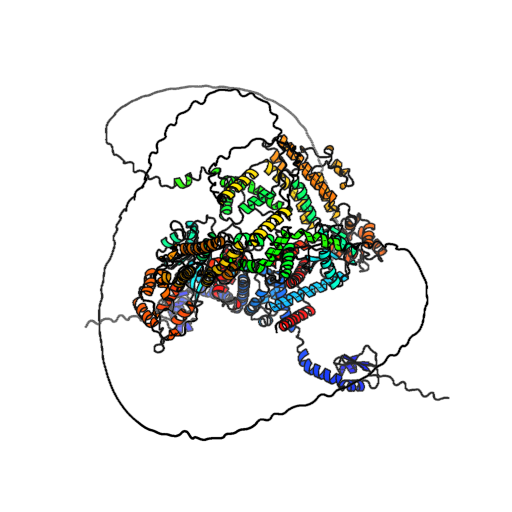.094 1 60.25 811 MET A CA 1
ATOM 6426 C C . MET A 1 811 ? -17.172 -15.875 22.109 1 60.25 811 MET A C 1
ATOM 6428 O O . MET A 1 811 ? -16.5 -15.617 23.109 1 60.25 811 MET A O 1
ATOM 6432 N N . SER A 1 812 ? -17.062 -15.242 21.016 1 60.69 812 SER A N 1
ATOM 6433 C CA . SER A 1 812 ? -16.203 -14.07 20.938 1 60.69 812 SER A CA 1
ATOM 6434 C C . SER A 1 812 ? -16.641 -12.992 21.922 1 60.69 812 SER A C 1
ATOM 6436 O O . SER A 1 812 ? -15.812 -12.344 22.562 1 60.69 812 SER A O 1
ATOM 6438 N N . ASN A 1 813 ? -17.906 -12.859 22.094 1 55.19 813 ASN A N 1
ATOM 6439 C CA . ASN A 1 813 ? -18.453 -11.891 23.031 1 55.19 813 ASN A CA 1
ATOM 6440 C C . ASN A 1 813 ? -18.156 -12.281 24.469 1 55.19 813 ASN A C 1
ATOM 6442 O O . ASN A 1 813 ? -17.891 -11.422 25.312 1 55.19 813 ASN A O 1
ATOM 6446 N N . THR A 1 814 ? -18.203 -13.625 24.656 1 50.34 814 THR A N 1
ATOM 6447 C CA . THR A 1 814 ? -17.938 -14.109 26 1 50.34 814 THR A CA 1
ATOM 6448 C C . THR A 1 814 ? -16.469 -13.914 26.375 1 50.34 814 THR A C 1
ATOM 6450 O O . THR A 1 814 ? -16.156 -13.609 27.531 1 50.34 814 THR A O 1
ATOM 6453 N N . ARG A 1 815 ? -15.586 -14.102 25.453 1 47.28 815 ARG A N 1
ATOM 6454 C CA . ARG A 1 815 ? -14.164 -13.906 25.734 1 47.28 815 ARG A CA 1
ATOM 6455 C C . ARG A 1 815 ? -13.867 -12.438 26.031 1 47.28 815 ARG A C 1
ATOM 6457 O O . ARG A 1 815 ? -12.961 -12.133 26.812 1 47.28 815 ARG A O 1
ATOM 6464 N N . LYS A 1 816 ? -14.602 -11.539 25.531 1 48.09 816 LYS A N 1
ATOM 6465 C CA . LYS A 1 816 ? -14.414 -10.117 25.797 1 48.09 816 LYS A CA 1
ATOM 6466 C C . LYS A 1 816 ? -15.023 -9.719 27.141 1 48.09 816 LYS A C 1
ATOM 6468 O O . LYS A 1 816 ? -14.594 -8.742 27.766 1 48.09 816 LYS A O 1
ATOM 6473 N N . LEU A 1 817 ? -16.016 -10.391 27.641 1 34.94 817 LEU A N 1
ATOM 6474 C CA . LEU A 1 817 ? -16.531 -10.148 28.984 1 34.94 817 LEU A CA 1
ATOM 6475 C C . LEU A 1 817 ? -15.586 -10.727 30.031 1 34.94 817 LEU A C 1
ATOM 6477 O O . LEU A 1 817 ? -15.414 -10.141 31.109 1 34.94 817 LEU A O 1
ATOM 6481 N N . MET B 1 1 ? -78.875 71.875 -18.094 1 24.67 1 MET B N 1
ATOM 6482 C CA . MET B 1 1 ? -78.75 70.688 -17.266 1 24.67 1 MET B CA 1
ATOM 6483 C C . MET B 1 1 ? -78.188 69.562 -18.078 1 24.67 1 MET B C 1
ATOM 6485 O O . MET B 1 1 ? -78.938 68.875 -18.797 1 24.67 1 MET B O 1
ATOM 6489 N N . ALA B 1 2 ? -77.125 69.625 -18.641 1 30.5 2 ALA B N 1
ATOM 6490 C CA . ALA B 1 2 ? -76.375 68.875 -19.625 1 30.5 2 ALA B CA 1
ATOM 6491 C C . ALA B 1 2 ? -76.062 67.5 -19.109 1 30.5 2 ALA B C 1
ATOM 6493 O O . ALA B 1 2 ? -75.625 67.312 -17.984 1 30.5 2 ALA B O 1
ATOM 6494 N N . SER B 1 3 ? -76.875 66.562 -19.484 1 29.34 3 SER B N 1
ATOM 6495 C CA . SER B 1 3 ? -76.938 65.125 -19.219 1 29.34 3 SER B CA 1
ATOM 6496 C C . SER B 1 3 ? -75.625 64.438 -19.453 1 29.34 3 SER B C 1
ATOM 6498 O O . SER B 1 3 ? -75.062 64.5 -20.578 1 29.34 3 SER B O 1
ATOM 6500 N N . THR B 1 4 ? -74.625 64.688 -18.688 1 30.89 4 THR B N 1
ATOM 6501 C CA . THR B 1 4 ? -73.312 64.188 -18.797 1 30.89 4 THR B CA 1
ATOM 6502 C C . THR B 1 4 ? -73.312 62.625 -18.875 1 30.89 4 THR B C 1
ATOM 6504 O O . THR B 1 4 ? -73.875 61.969 -18 1 30.89 4 THR B O 1
ATOM 6507 N N . SER B 1 5 ? -73.5 62.062 -20.141 1 30.67 5 SER B N 1
ATOM 6508 C CA . SER B 1 5 ? -73.562 60.656 -20.453 1 30.67 5 SER B CA 1
ATOM 6509 C C . SER B 1 5 ? -72.438 59.906 -19.734 1 30.67 5 SER B C 1
ATOM 6511 O O . SER B 1 5 ? -71.25 60.281 -19.812 1 30.67 5 SER B O 1
ATOM 6513 N N . LYS B 1 6 ? -72.75 59.312 -18.656 1 33.38 6 LYS B N 1
ATOM 6514 C CA . LYS B 1 6 ? -71.938 58.531 -17.719 1 33.38 6 LYS B CA 1
ATOM 6515 C C . LYS B 1 6 ? -71.312 57.344 -18.406 1 33.38 6 LYS B C 1
ATOM 6517 O O . LYS B 1 6 ? -72 56.469 -18.906 1 33.38 6 LYS B O 1
ATOM 6522 N N . LYS B 1 7 ? -70.312 57.656 -19.25 1 34.38 7 LYS B N 1
ATOM 6523 C CA . LYS B 1 7 ? -69.5 56.594 -19.859 1 34.38 7 LYS B CA 1
ATOM 6524 C C . LYS B 1 7 ? -69.375 55.406 -18.891 1 34.38 7 LYS B C 1
ATOM 6526 O O . LYS B 1 7 ? -68.938 55.594 -17.75 1 34.38 7 LYS B O 1
ATOM 6531 N N . ASP B 1 8 ? -70.25 54.5 -18.922 1 33.88 8 ASP B N 1
ATOM 6532 C CA . ASP B 1 8 ? -70.312 53.25 -18.172 1 33.88 8 ASP B CA 1
ATOM 6533 C C . ASP B 1 8 ? -68.938 52.562 -18.125 1 33.88 8 ASP B C 1
ATOM 6535 O O . ASP B 1 8 ? -68.375 52.25 -19.156 1 33.88 8 ASP B O 1
ATOM 6539 N N . ILE B 1 9 ? -68.062 53.125 -17.422 1 42.78 9 ILE B N 1
ATOM 6540 C CA . ILE B 1 9 ? -66.75 52.5 -17.188 1 42.78 9 ILE B CA 1
ATOM 6541 C C . ILE B 1 9 ? -66.938 51 -17.016 1 42.78 9 ILE B C 1
ATOM 6543 O O . ILE B 1 9 ? -67.625 50.531 -16.109 1 42.78 9 ILE B O 1
ATOM 6547 N N . LYS B 1 10 ? -67.062 50.312 -18.109 1 48.06 10 LYS B N 1
ATOM 6548 C CA . LYS B 1 10 ? -67.125 48.875 -18.156 1 48.06 10 LYS B CA 1
ATOM 6549 C C . LYS B 1 10 ? -66.188 48.25 -17.078 1 48.06 10 LYS B C 1
ATOM 6551 O O . LYS B 1 10 ? -65 48.531 -17.047 1 48.06 10 LYS B O 1
ATOM 6556 N N . ARG B 1 11 ? -66.75 48 -15.945 1 57.22 11 ARG B N 1
ATOM 6557 C CA . ARG B 1 11 ? -66.125 47.406 -14.797 1 57.22 11 ARG B CA 1
ATOM 6558 C C . ARG B 1 11 ? -65.375 46.125 -15.18 1 57.22 11 ARG B C 1
ATOM 6560 O O . ARG B 1 11 ? -66 45.219 -15.727 1 57.22 11 ARG B O 1
ATOM 6567 N N . LYS B 1 12 ? -64.062 46.219 -15.477 1 66.94 12 LYS B N 1
ATOM 6568 C CA . LYS B 1 12 ? -63.219 45.031 -15.742 1 66.94 12 LYS B CA 1
ATOM 6569 C C . LYS B 1 12 ? -63.406 44 -14.648 1 66.94 12 LYS B C 1
ATOM 6571 O O . LYS B 1 12 ? -63.438 44.312 -13.461 1 66.94 12 LYS B O 1
ATOM 6576 N N . GLN B 1 13 ? -63.875 42.844 -15.102 1 75.62 13 GLN B N 1
ATOM 6577 C CA . GLN B 1 13 ? -64.062 41.781 -14.141 1 75.62 13 GLN B CA 1
ATOM 6578 C C . GLN B 1 13 ? -62.812 41.438 -13.398 1 75.62 13 GLN B C 1
ATOM 6580 O O . GLN B 1 13 ? -61.719 41.5 -13.977 1 75.62 13 GLN B O 1
ATOM 6585 N N . LEU B 1 14 ? -62.906 41.312 -12.031 1 79.62 14 LEU B N 1
ATOM 6586 C CA . LEU B 1 14 ? -61.781 40.938 -11.164 1 79.62 14 LEU B CA 1
ATOM 6587 C C . LEU B 1 14 ? -61.75 39.406 -10.961 1 79.62 14 LEU B C 1
ATOM 6589 O O . LEU B 1 14 ? -62.781 38.75 -11.078 1 79.62 14 LEU B O 1
ATOM 6593 N N . TYR B 1 15 ? -60.562 38.812 -10.742 1 81.25 15 TYR B N 1
ATOM 6594 C CA . TYR B 1 15 ? -60.406 37.375 -10.492 1 81.25 15 TYR B CA 1
ATOM 6595 C C . TYR B 1 15 ? -61.188 36.969 -9.266 1 81.25 15 TYR B C 1
ATOM 6597 O O . TYR B 1 15 ? -61.156 37.625 -8.227 1 81.25 15 TYR B O 1
ATOM 6605 N N . LYS B 1 16 ? -61.969 35.906 -9.375 1 82.38 16 LYS B N 1
ATOM 6606 C CA . LYS B 1 16 ? -62.75 35.344 -8.273 1 82.38 16 LYS B CA 1
ATOM 6607 C C . LYS B 1 16 ? -62.188 33.969 -7.852 1 82.38 16 LYS B C 1
ATOM 6609 O O . LYS B 1 16 ? -61.75 33.188 -8.688 1 82.38 16 LYS B O 1
ATOM 6614 N N . LYS B 1 17 ? -62.25 33.719 -6.625 1 78.75 17 LYS B N 1
ATOM 6615 C CA . LYS B 1 17 ? -61.781 32.438 -6.062 1 78.75 17 LYS B CA 1
ATOM 6616 C C . LYS B 1 17 ? -62.531 31.25 -6.668 1 78.75 17 LYS B C 1
ATOM 6618 O O . LYS B 1 17 ? -61.969 30.156 -6.762 1 78.75 17 LYS B O 1
ATOM 6623 N N . GLU B 1 18 ? -63.625 31.469 -7.16 1 80.5 18 GLU B N 1
ATOM 6624 C CA . GLU B 1 18 ? -64.438 30.422 -7.758 1 80.5 18 GLU B CA 1
ATOM 6625 C C . GLU B 1 18 ? -63.844 29.891 -9.047 1 80.5 18 GLU B C 1
ATOM 6627 O O . GLU B 1 18 ? -64.062 28.75 -9.43 1 80.5 18 GLU B O 1
ATOM 6632 N N . TYR B 1 19 ? -63.031 30.719 -9.703 1 81.81 19 TYR B N 1
ATOM 6633 C CA . TYR B 1 19 ? -62.406 30.297 -10.945 1 81.81 19 TYR B CA 1
ATOM 6634 C C . TYR B 1 19 ? -61.344 29.203 -10.68 1 81.81 19 TYR B C 1
ATOM 6636 O O . TYR B 1 19 ? -61.25 28.234 -11.43 1 81.81 19 TYR B O 1
ATOM 6644 N N . THR B 1 20 ? -60.719 29.312 -9.516 1 79.81 20 THR B N 1
ATOM 6645 C CA . THR B 1 20 ? -59.75 28.297 -9.125 1 79.81 20 THR B CA 1
ATOM 6646 C C . THR B 1 20 ? -60.438 27.016 -8.68 1 79.81 20 THR B C 1
ATOM 6648 O O . THR B 1 20 ? -59.938 25.906 -8.875 1 79.81 20 THR B O 1
ATOM 6651 N N . GLU B 1 21 ? -61.562 27.062 -8.164 1 79.44 21 GLU B N 1
ATOM 6652 C CA . GLU B 1 21 ? -62.312 25.891 -7.742 1 79.44 21 GLU B CA 1
ATOM 6653 C C . GLU B 1 21 ? -62.906 25.141 -8.945 1 79.44 21 GLU B C 1
ATOM 6655 O O . GLU B 1 21 ? -62.938 23.906 -8.953 1 79.44 21 GLU B O 1
ATOM 6660 N N . LYS B 1 22 ? -63.312 25.812 -9.977 1 81.12 22 LYS B N 1
ATOM 6661 C CA . LYS B 1 22 ? -63.938 25.203 -11.156 1 81.12 22 LYS B CA 1
ATOM 6662 C C . LYS B 1 22 ? -62.875 24.672 -12.109 1 81.12 22 LYS B C 1
ATOM 6664 O O . LYS B 1 22 ? -63.062 23.625 -12.734 1 81.12 22 LYS B O 1
ATOM 6669 N N . TRP B 1 23 ? -61.781 25.359 -12.359 1 77.81 23 TRP B N 1
ATOM 6670 C CA . TRP B 1 23 ? -60.625 24.938 -13.148 1 77.81 23 TRP B CA 1
ATOM 6671 C C . TRP B 1 23 ? -59.375 24.969 -12.297 1 77.81 23 TRP B C 1
ATOM 6673 O O . TRP B 1 23 ? -58.812 26.031 -12.039 1 77.81 23 TRP B O 1
ATOM 6683 N N . ASP B 1 24 ? -58.969 23.766 -11.781 1 76.81 24 ASP B N 1
ATOM 6684 C CA . ASP B 1 24 ? -57.875 23.625 -10.805 1 76.81 24 ASP B CA 1
ATOM 6685 C C . ASP B 1 24 ? -56.562 24.156 -11.352 1 76.81 24 ASP B C 1
ATOM 6687 O O . ASP B 1 24 ? -55.625 24.438 -10.594 1 76.81 24 ASP B O 1
ATOM 6691 N N . PHE B 1 25 ? -56.562 24.438 -12.555 1 77.69 25 PHE B N 1
ATOM 6692 C CA . PHE B 1 25 ? -55.312 24.906 -13.148 1 77.69 25 PHE B CA 1
ATOM 6693 C C . PHE B 1 25 ? -55.375 26.422 -13.383 1 77.69 25 PHE B C 1
ATOM 6695 O O . PHE B 1 25 ? -54.438 27 -13.93 1 77.69 25 PHE B O 1
ATOM 6702 N N . ILE B 1 26 ? -56.25 27.078 -12.906 1 82.38 26 ILE B N 1
ATOM 6703 C CA . ILE B 1 26 ? -56.344 28.531 -13.023 1 82.38 26 ILE B CA 1
ATOM 6704 C C . ILE B 1 26 ? -56.125 29.172 -11.664 1 82.38 26 ILE B C 1
ATOM 6706 O O . ILE B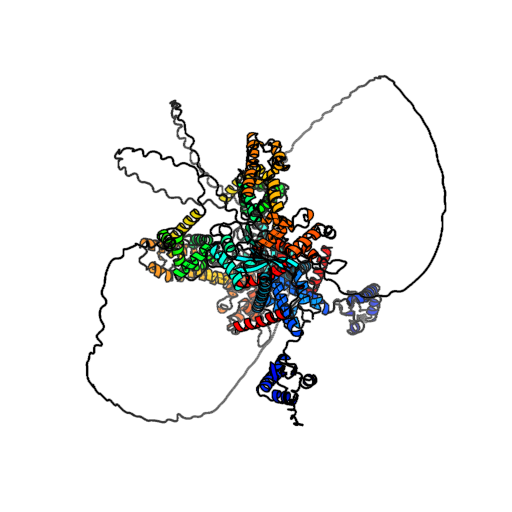 1 26 ? -56.781 28.828 -10.68 1 82.38 26 ILE B O 1
ATOM 6710 N N . GLN B 1 27 ? -55.094 30.094 -11.539 1 82.81 27 GLN B N 1
ATOM 6711 C CA . GLN B 1 27 ? -54.719 30.812 -10.328 1 82.81 27 GLN B CA 1
ATOM 6712 C C . GLN B 1 27 ? -54.719 32.312 -10.57 1 82.81 27 GLN B C 1
ATOM 6714 O O . GLN B 1 27 ? -54.656 32.781 -11.719 1 82.81 27 GLN B O 1
ATOM 6719 N N . PRO B 1 28 ? -54.75 33 -9.508 1 82.5 28 PRO B N 1
ATOM 6720 C CA . PRO B 1 28 ? -54.625 34.469 -9.664 1 82.5 28 PRO B CA 1
ATOM 6721 C C . PRO B 1 28 ? -53.281 34.844 -10.273 1 82.5 28 PRO B C 1
ATOM 6723 O O . PRO B 1 28 ? -52.25 34.25 -9.984 1 82.5 28 PRO B O 1
ATOM 6726 N N . SER B 1 29 ? -53.219 35.781 -11.227 1 79.19 29 SER B N 1
ATOM 6727 C CA . SER B 1 29 ? -52.031 36.281 -11.883 1 79.19 29 SER B CA 1
ATOM 6728 C C . SER B 1 29 ? -51.406 37.438 -11.109 1 79.19 29 SER B C 1
ATOM 6730 O O . SER B 1 29 ? -52.094 38.219 -10.477 1 79.19 29 SER B O 1
ATOM 6732 N N . GLN B 1 30 ? -50.062 37.531 -11.078 1 73 30 GLN B N 1
ATOM 6733 C CA . GLN B 1 30 ? -49.344 38.656 -10.461 1 73 30 GLN B CA 1
ATOM 6734 C C . GLN B 1 30 ? -49.438 39.906 -11.312 1 73 30 GLN B C 1
ATOM 6736 O O . GLN B 1 30 ? -49.062 41 -10.852 1 73 30 GLN B O 1
ATOM 6741 N N . ARG B 1 31 ? -50 39.75 -12.484 1 80.25 31 ARG B N 1
ATOM 6742 C CA . ARG B 1 31 ? -50.031 40.906 -13.375 1 80.25 31 ARG B CA 1
ATOM 6743 C C . ARG B 1 31 ? -51.156 41.844 -12.992 1 80.25 31 ARG B C 1
ATOM 6745 O O . ARG B 1 31 ? -51.156 43.031 -13.391 1 80.25 31 ARG B O 1
ATOM 6752 N N . GLY B 1 32 ? -52.125 41.375 -12.258 1 78.12 32 GLY B N 1
ATOM 6753 C CA . GLY B 1 32 ? -53.188 42.25 -11.828 1 78.12 32 GLY B CA 1
ATOM 6754 C C . GLY B 1 32 ? -54.469 41.5 -11.5 1 78.12 32 GLY B C 1
ATOM 6755 O O . GLY B 1 32 ? -54.562 40.281 -11.773 1 78.12 32 GLY B O 1
ATOM 6756 N N . GLU B 1 33 ? -55.5 42.188 -10.938 1 79.62 33 GLU B N 1
ATOM 6757 C CA . GLU B 1 33 ? -56.719 41.562 -10.453 1 79.62 33 GLU B CA 1
ATOM 6758 C C . GLU B 1 33 ? -57.656 41.219 -11.609 1 79.62 33 GLU B C 1
ATOM 6760 O O . GLU B 1 33 ? -58.594 40.438 -11.43 1 79.62 33 GLU B O 1
ATOM 6765 N N . ASN B 1 34 ? -57.344 41.719 -12.789 1 84.06 34 ASN B N 1
ATOM 6766 C CA . ASN B 1 34 ? -58.156 41.438 -13.961 1 84.06 34 ASN B CA 1
ATOM 6767 C C . ASN B 1 34 ? -57.5 40.375 -14.844 1 84.06 34 ASN B C 1
ATOM 6769 O O . ASN B 1 34 ? -57.906 40.156 -15.992 1 84.06 34 ASN B O 1
ATOM 6773 N N . TYR B 1 35 ? -56.469 39.719 -14.406 1 84.25 35 TYR B N 1
ATOM 6774 C CA . TYR B 1 35 ? -55.75 38.688 -15.125 1 84.25 35 TYR B CA 1
ATOM 6775 C C . TYR B 1 35 ? -55.812 37.344 -14.359 1 84.25 35 TYR B C 1
ATOM 6777 O O . TYR B 1 35 ? -55.906 37.344 -13.125 1 84.25 35 TYR B O 1
ATOM 6785 N N . ALA B 1 36 ? -55.875 36.188 -15.039 1 86.94 36 ALA B N 1
ATOM 6786 C CA . ALA B 1 36 ? -55.75 34.844 -14.5 1 86.94 36 ALA B CA 1
ATOM 6787 C C . ALA B 1 36 ? -54.5 34.125 -15.086 1 86.94 36 ALA B C 1
ATOM 6789 O O . ALA B 1 36 ? -54.094 34.438 -16.203 1 86.94 36 ALA B O 1
ATOM 6790 N N . ARG B 1 37 ? -53.906 33.375 -14.289 1 83.38 37 ARG B N 1
ATOM 6791 C CA . ARG B 1 37 ? -52.75 32.531 -14.703 1 83.38 37 ARG B CA 1
ATOM 6792 C C . ARG B 1 37 ? -53.156 31.078 -14.82 1 83.38 37 ARG B C 1
ATOM 6794 O O . ARG B 1 37 ? -53.719 30.5 -13.891 1 83.38 37 ARG B O 1
ATOM 6801 N N . CYS B 1 38 ? -52.906 30.453 -16 1 79.19 38 CYS B N 1
ATOM 6802 C CA . CYS B 1 38 ? -53.094 29.031 -16.203 1 79.19 38 CYS B CA 1
ATOM 6803 C C . CYS B 1 38 ? -51.812 28.25 -15.852 1 79.19 38 CYS B C 1
ATOM 6805 O O . CYS B 1 38 ? -50.781 28.484 -16.438 1 79.19 38 CYS B O 1
ATOM 6807 N N . THR B 1 39 ? -51.969 27.375 -14.836 1 78.5 39 THR B N 1
ATOM 6808 C CA . THR B 1 39 ? -50.812 26.625 -14.359 1 78.5 39 THR B CA 1
ATOM 6809 C C . THR B 1 39 ? -50.438 25.5 -15.328 1 78.5 39 THR B C 1
ATOM 6811 O O . THR B 1 39 ? -49.344 24.953 -15.273 1 78.5 39 THR B O 1
ATOM 6814 N N . LEU B 1 40 ? -51.125 25.125 -16.25 1 73.94 40 LEU B N 1
ATOM 6815 C CA . LEU B 1 40 ? -50.875 24.109 -17.25 1 73.94 40 LEU B CA 1
ATOM 6816 C C . LEU B 1 40 ? -50.062 24.688 -18.406 1 73.94 40 LEU B C 1
ATOM 6818 O O . LEU B 1 40 ? -49.031 24.125 -18.797 1 73.94 40 LEU B O 1
ATOM 6822 N N . CYS B 1 41 ? -50.344 25.734 -18.953 1 73.06 41 CYS B N 1
ATOM 6823 C CA . CYS B 1 41 ? -49.625 26.328 -20.078 1 73.06 41 CYS B CA 1
ATOM 6824 C C . CYS B 1 41 ? -48.781 27.5 -19.609 1 73.06 41 CYS B C 1
ATOM 6826 O O . CYS B 1 41 ? -48.125 28.156 -20.422 1 73.06 41 CYS B O 1
ATOM 6828 N N . ILE B 1 42 ? -48.594 27.703 -18.234 1 74.25 42 ILE B N 1
ATOM 6829 C CA . ILE B 1 42 ? -47.844 28.75 -17.547 1 74.25 42 ILE B CA 1
ATOM 6830 C C . ILE B 1 42 ? -48 30.078 -18.281 1 74.25 42 ILE B C 1
ATOM 6832 O O . ILE B 1 42 ? -47 30.719 -18.641 1 74.25 42 ILE B O 1
ATOM 6836 N N . SER B 1 43 ? -49.188 30.484 -18.5 1 79.69 43 SER B N 1
ATOM 6837 C CA . SER B 1 43 ? -49.469 31.734 -19.188 1 79.69 43 SER B CA 1
ATOM 6838 C C . SER B 1 43 ? -50.438 32.594 -18.375 1 79.69 43 SER B C 1
ATOM 6840 O O . SER B 1 43 ? -51.344 32.062 -17.734 1 79.69 43 SER B O 1
ATOM 6842 N N . ASP B 1 44 ? -50.156 33.938 -18.312 1 84.19 44 ASP B N 1
ATOM 6843 C CA . ASP B 1 44 ? -51.062 34.906 -17.734 1 84.19 44 ASP B CA 1
ATOM 6844 C C . ASP B 1 44 ? -51.969 35.5 -18.812 1 84.19 44 ASP B C 1
ATOM 6846 O O . ASP B 1 44 ? -51.5 35.875 -19.906 1 84.19 44 ASP B O 1
ATOM 6850 N N . PHE B 1 45 ? -53.25 35.438 -18.656 1 85.56 45 PHE B N 1
ATOM 6851 C CA . PHE B 1 45 ? -54.156 36 -19.656 1 85.56 45 PHE B CA 1
ATOM 6852 C C . PHE B 1 45 ? -55.219 36.875 -18.984 1 85.56 45 PHE B C 1
ATOM 6854 O O . PHE B 1 45 ? -55.531 36.719 -17.797 1 85.56 45 PHE B O 1
ATOM 6861 N N . SER B 1 46 ? -55.75 37.938 -19.734 1 84.38 46 SER B N 1
ATOM 6862 C CA . SER B 1 46 ? -56.688 38.906 -19.188 1 84.38 46 SER B CA 1
ATOM 6863 C C . SER B 1 46 ? -58.094 38.281 -19.078 1 84.38 46 SER B C 1
ATOM 6865 O O . SER B 1 46 ? -58.562 37.656 -20.016 1 84.38 46 SER B O 1
ATOM 6867 N N . ILE B 1 47 ? -58.719 38.375 -17.891 1 84.69 47 ILE B N 1
ATOM 6868 C CA . ILE B 1 47 ? -60.094 37.906 -17.703 1 84.69 47 ILE B CA 1
ATOM 6869 C C . ILE B 1 47 ? -61.031 39.094 -17.547 1 84.69 47 ILE B C 1
ATOM 6871 O O . ILE B 1 47 ? -62.156 38.969 -17.031 1 84.69 47 ILE B O 1
ATOM 6875 N N . GLY B 1 48 ? -60.594 40.375 -17.938 1 81.62 48 GLY B N 1
ATOM 6876 C CA . GLY B 1 48 ? -61.281 41.625 -17.719 1 81.62 48 GLY B CA 1
ATOM 6877 C C . GLY B 1 48 ? -62.594 41.719 -18.516 1 81.62 48 GLY B C 1
ATOM 6878 O O . GLY B 1 48 ? -63.469 42.531 -18.188 1 81.62 48 GLY B O 1
ATOM 6879 N N . HIS B 1 49 ? -62.688 40.969 -19.672 1 80.69 49 HIS B N 1
ATOM 6880 C CA . HIS B 1 49 ? -63.906 41.094 -20.5 1 80.69 49 HIS B CA 1
ATOM 6881 C C . HIS B 1 49 ? -65.062 40.344 -19.891 1 80.69 49 HIS B C 1
ATOM 6883 O O . HIS B 1 49 ? -66.125 40.938 -19.594 1 80.69 49 HIS B O 1
ATOM 6889 N N . SER B 1 50 ? -65 38.938 -19.797 1 77.88 50 SER B N 1
ATOM 6890 C CA . SER B 1 50 ? -66.188 38.188 -19.328 1 77.88 50 SER B CA 1
ATOM 6891 C C . SER B 1 50 ? -65.812 37.188 -18.25 1 77.88 50 SER B C 1
ATOM 6893 O O . SER B 1 50 ? -66.562 36.25 -17.969 1 77.88 50 SER B O 1
ATOM 6895 N N . GLY B 1 51 ? -64.812 37.375 -17.562 1 80.69 51 GLY B N 1
ATOM 6896 C CA . GLY B 1 51 ? -64.312 36.531 -16.453 1 80.69 51 GLY B CA 1
ATOM 6897 C C . GLY B 1 51 ? -64.312 35.062 -16.797 1 80.69 51 GLY B C 1
ATOM 6898 O O . GLY B 1 51 ? -63.375 34.625 -17.484 1 80.69 51 GLY B O 1
ATOM 6899 N N . SER B 1 52 ? -65.375 34.25 -16.453 1 80.19 52 SER B N 1
ATOM 6900 C CA . SER B 1 52 ? -65.438 32.812 -16.656 1 80.19 52 SER B CA 1
ATOM 6901 C C . SER B 1 52 ? -65.375 32.469 -18.141 1 80.19 52 SER B C 1
ATOM 6903 O O . SER B 1 52 ? -64.812 31.438 -18.516 1 80.19 52 SER B O 1
ATOM 6905 N N . TYR B 1 53 ? -66 33.25 -19 1 82.12 53 TYR B N 1
ATOM 6906 C CA . TYR B 1 53 ? -66 32.969 -20.438 1 82.12 53 TYR B CA 1
ATOM 6907 C C . TYR B 1 53 ? -64.562 33.156 -21.016 1 82.12 53 TYR B C 1
ATOM 6909 O O . TYR B 1 53 ? -64.188 32.375 -21.875 1 82.12 53 TYR B O 1
ATOM 6917 N N . ASP B 1 54 ? -63.719 34.188 -20.531 1 84.38 54 ASP B N 1
ATOM 6918 C CA . ASP B 1 54 ? -62.344 34.375 -20.984 1 84.38 54 ASP B CA 1
ATOM 6919 C C . ASP B 1 54 ? -61.5 33.156 -20.625 1 84.38 54 ASP B C 1
ATOM 6921 O O . ASP B 1 54 ? -60.625 32.75 -21.391 1 84.38 54 ASP B O 1
ATOM 6925 N N . ILE B 1 55 ? -61.812 32.5 -19.438 1 84.56 55 ILE B N 1
ATOM 6926 C CA . ILE B 1 55 ? -61.094 31.312 -19.016 1 84.56 55 ILE B CA 1
ATOM 6927 C C . ILE B 1 55 ? -61.438 30.141 -19.922 1 84.56 55 ILE B C 1
ATOM 6929 O O . ILE B 1 55 ? -60.562 29.406 -20.375 1 84.56 55 ILE B O 1
ATOM 6933 N N . THR B 1 56 ? -62.719 29.969 -20.25 1 83.62 56 THR B N 1
ATOM 6934 C CA . THR B 1 56 ? -63.125 28.891 -21.141 1 83.62 56 THR B CA 1
ATOM 6935 C C . THR B 1 56 ? -62.531 29.078 -22.547 1 83.62 56 THR B C 1
ATOM 6937 O O . THR B 1 56 ? -62.156 28.094 -23.188 1 83.62 56 THR B O 1
ATOM 6940 N N . GLN B 1 57 ? -62.438 30.359 -23 1 82.44 57 GLN B N 1
ATOM 6941 C CA . GLN B 1 57 ? -61.812 30.609 -24.297 1 82.44 57 GLN B CA 1
ATOM 6942 C C . GLN B 1 57 ? -60.344 30.266 -24.266 1 82.44 57 GLN B C 1
ATOM 6944 O O . GLN B 1 57 ? -59.812 29.703 -25.234 1 82.44 57 GLN B O 1
ATOM 6949 N N . HIS B 1 58 ? -59.594 30.625 -23.141 1 82.31 58 HIS B N 1
ATOM 6950 C CA . HIS B 1 58 ? -58.188 30.219 -23 1 82.31 58 HIS B CA 1
ATOM 6951 C C . HIS B 1 58 ? -58.031 28.703 -23.078 1 82.31 58 HIS B C 1
ATOM 6953 O O . HIS B 1 58 ? -57.125 28.203 -23.75 1 82.31 58 HIS B O 1
ATOM 6959 N N . ILE B 1 59 ? -58.906 27.906 -22.422 1 79.69 59 ILE B N 1
ATOM 6960 C CA . ILE B 1 59 ? -58.875 26.453 -22.406 1 79.69 59 ILE B CA 1
ATOM 6961 C C . ILE B 1 59 ? -59.031 25.906 -23.812 1 79.69 59 ILE B C 1
ATOM 6963 O O . ILE B 1 59 ? -58.438 24.875 -24.172 1 79.69 59 ILE B O 1
ATOM 6967 N N . GLU B 1 60 ? -59.688 26.609 -24.625 1 78 60 GLU B N 1
ATOM 6968 C CA . GLU B 1 60 ? -59.969 26.125 -25.984 1 78 60 GLU B CA 1
ATOM 6969 C C . GLU B 1 60 ? -58.875 26.547 -26.953 1 78 60 GLU B C 1
ATOM 6971 O O . GLU B 1 60 ? -58.906 26.156 -28.125 1 78 60 GLU B O 1
ATOM 6976 N N . THR B 1 61 ? -58 27.438 -26.438 1 78.25 61 THR B N 1
ATOM 6977 C CA . THR B 1 61 ? -56.906 27.828 -27.359 1 78.25 61 THR B CA 1
ATOM 6978 C C . THR B 1 61 ? -56.062 26.609 -27.719 1 78.25 61 THR B C 1
ATOM 6980 O O . THR B 1 61 ? -55.938 25.672 -26.922 1 78.25 61 THR B O 1
ATOM 6983 N N . THR B 1 62 ? -55.344 26.562 -28.906 1 73.69 62 THR B N 1
ATOM 6984 C CA . THR B 1 62 ? -54.5 25.469 -29.391 1 73.69 62 THR B CA 1
ATOM 6985 C C . THR B 1 62 ? -53.281 25.281 -28.469 1 73.69 62 THR B C 1
ATOM 6987 O O . THR B 1 62 ? -52.875 24.141 -28.219 1 73.69 62 THR B O 1
ATOM 6990 N N . LYS B 1 63 ? -52.781 26.328 -27.906 1 70.5 63 LYS B N 1
ATOM 6991 C CA . LYS B 1 63 ? -51.625 26.234 -27.016 1 70.5 63 LYS B CA 1
ATOM 6992 C C . LYS B 1 63 ? -52 25.547 -25.703 1 70.5 63 LYS B C 1
ATOM 6994 O O . LYS B 1 63 ? -51.281 24.688 -25.234 1 70.5 63 LYS B O 1
ATOM 6999 N N . HIS B 1 64 ? -53 25.891 -25.125 1 73.19 64 HIS B N 1
ATOM 7000 C CA . HIS B 1 64 ? -53.438 25.25 -23.891 1 73.19 64 HIS B CA 1
ATOM 7001 C C . HIS B 1 64 ? -53.812 23.797 -24.125 1 73.19 64 HIS B C 1
ATOM 7003 O O . HIS B 1 64 ? -53.406 22.906 -23.375 1 73.19 64 HIS B O 1
ATOM 7009 N N . ARG B 1 65 ? -54.562 23.484 -25.188 1 73.12 65 ARG B N 1
ATOM 7010 C CA . ARG B 1 65 ? -54.969 22.109 -25.484 1 73.12 65 ARG B CA 1
ATOM 7011 C C . ARG B 1 65 ? -53.75 21.234 -25.781 1 73.12 65 ARG B C 1
ATOM 7013 O O . ARG B 1 65 ? -53.688 20.078 -25.344 1 73.12 65 ARG B O 1
ATOM 7020 N N . ASN B 1 66 ? -52.781 21.672 -26.531 1 66.81 66 ASN B N 1
ATOM 7021 C CA . ASN B 1 66 ? -51.594 20.891 -26.797 1 66.81 66 ASN B CA 1
ATOM 7022 C C . ASN B 1 66 ? -50.781 20.609 -25.516 1 66.81 66 ASN B C 1
ATOM 7024 O O . ASN B 1 66 ? -50.312 19.5 -25.312 1 66.81 66 ASN B O 1
ATOM 7028 N N . ILE B 1 67 ? -50.719 21.594 -24.688 1 65.69 67 ILE B N 1
ATOM 7029 C CA . ILE B 1 67 ? -49.969 21.391 -23.438 1 65.69 67 ILE B CA 1
ATOM 7030 C C . ILE B 1 67 ? -50.781 20.562 -22.469 1 65.69 67 ILE B C 1
ATOM 7032 O O . ILE B 1 67 ? -50.25 19.688 -21.781 1 65.69 67 ILE B O 1
ATOM 7036 N N . ALA B 1 68 ? -51.969 20.781 -22.391 1 63.94 68 ALA B N 1
ATOM 7037 C CA . ALA B 1 68 ? -52.844 19.984 -21.547 1 63.94 68 ALA B CA 1
ATOM 7038 C C . ALA B 1 68 ? -52.906 18.547 -22.031 1 63.94 68 ALA B C 1
ATOM 7040 O O . ALA B 1 68 ? -52.906 17.609 -21.234 1 63.94 68 ALA B O 1
ATOM 7041 N N . GLU B 1 69 ? -53.062 18.266 -23.359 1 61.09 69 GLU B N 1
ATOM 7042 C CA . GLU B 1 69 ? -52.969 16.922 -23.922 1 61.09 69 GLU B CA 1
ATOM 7043 C C . GLU B 1 69 ? -51.594 16.312 -23.719 1 61.09 69 GLU B C 1
ATOM 7045 O O . GLU B 1 69 ? -51.469 15.133 -23.406 1 61.09 69 GLU B O 1
ATOM 7050 N N . THR B 1 70 ? -50.531 17.016 -23.891 1 52.78 70 THR B N 1
ATOM 7051 C CA . THR B 1 70 ? -49.188 16.516 -23.594 1 52.78 70 THR B CA 1
ATOM 7052 C C . THR B 1 70 ? -49 16.328 -22.094 1 52.78 70 THR B C 1
ATOM 7054 O O . THR B 1 70 ? -48.406 15.359 -21.641 1 52.78 70 THR B O 1
ATOM 7057 N N . LYS B 1 71 ? -49.438 17.188 -21.297 1 47.78 71 LYS B N 1
ATOM 7058 C CA . LYS B 1 71 ? -49.406 17 -19.859 1 47.78 71 LYS B CA 1
ATOM 7059 C C . LYS B 1 71 ? -50.406 15.945 -19.406 1 47.78 71 LYS B C 1
ATOM 7061 O O . LYS B 1 71 ? -50.156 15.195 -18.469 1 47.78 71 LYS B O 1
ATOM 7066 N N . SER B 1 72 ? -51.625 15.914 -19.812 1 45.12 72 SER B N 1
ATOM 7067 C CA . SER B 1 72 ? -52.5 14.797 -19.562 1 45.12 72 SER B CA 1
ATOM 7068 C C . SER B 1 72 ? -51.969 13.5 -20.156 1 45.12 72 SER B C 1
ATOM 7070 O O . SER B 1 72 ? -52.094 12.43 -19.578 1 45.12 72 SER B O 1
ATOM 7072 N N . ALA B 1 73 ? -51.531 13.398 -21.453 1 38.69 73 ALA B N 1
ATOM 7073 C CA . ALA B 1 73 ? -50.75 12.25 -21.906 1 38.69 73 ALA B CA 1
ATOM 7074 C C . ALA B 1 73 ? -49.438 12.125 -21.125 1 38.69 73 ALA B C 1
ATOM 7076 O O . ALA B 1 73 ? -48.969 11.016 -20.844 1 38.69 73 ALA B O 1
ATOM 7077 N N . ASN B 1 74 ? -48.719 13.148 -20.766 1 34.88 74 ASN B N 1
ATOM 7078 C CA . ASN B 1 74 ? -47.594 13.141 -19.844 1 34.88 74 ASN B CA 1
ATOM 7079 C C . ASN B 1 74 ? -48.062 13.102 -18.391 1 34.88 74 ASN B C 1
ATOM 7081 O O . ASN B 1 74 ? -47.219 13.023 -17.469 1 34.88 74 ASN B O 1
ATOM 7085 N N . ARG B 1 75 ? -49.188 13.523 -17.844 1 35.03 75 ARG B N 1
ATOM 7086 C CA . ARG B 1 75 ? -49.719 13.172 -16.531 1 35.03 75 ARG B CA 1
ATOM 7087 C C . ARG B 1 75 ? -49.625 11.672 -16.281 1 35.03 75 ARG B C 1
ATOM 7089 O O . ARG B 1 75 ? -49.688 11.227 -15.141 1 35.03 75 ARG B O 1
ATOM 7096 N N . SER B 1 76 ? -49.844 10.859 -17.281 1 32.12 76 SER B N 1
ATOM 7097 C CA . SER B 1 76 ? -49.406 9.469 -17.141 1 32.12 76 SER B CA 1
ATOM 7098 C C . SER B 1 76 ? -47.906 9.375 -16.875 1 32.12 76 SER B C 1
ATOM 7100 O O . SER B 1 76 ? -47.438 8.375 -16.344 1 32.12 76 SER B O 1
ATOM 7102 N N . ILE B 1 77 ? -47.094 10.352 -17.25 1 29.89 77 ILE B N 1
ATOM 7103 C CA . ILE B 1 77 ? -45.688 10.438 -16.844 1 29.89 77 ILE B CA 1
ATOM 7104 C C . ILE B 1 77 ? -45.594 11.125 -15.477 1 29.89 77 ILE B C 1
ATOM 7106 O O . ILE B 1 77 ? -44.656 10.891 -14.727 1 29.89 77 ILE B O 1
ATOM 7110 N N . ARG B 1 78 ? -46.188 12.203 -14.969 1 32.66 78 ARG B N 1
ATOM 7111 C CA . ARG B 1 78 ? -46.125 12.727 -13.609 1 32.66 78 ARG B CA 1
ATOM 7112 C C . ARG B 1 78 ? -46.594 11.695 -12.594 1 32.66 78 ARG B C 1
ATOM 7114 O O . ARG B 1 78 ? -46.344 11.82 -11.398 1 32.66 78 ARG B O 1
ATOM 7121 N N . GLN B 1 79 ? -47.562 10.969 -12.688 1 32.19 79 GLN B N 1
ATOM 7122 C CA . GLN B 1 79 ? -47.781 9.719 -11.961 1 32.19 79 GLN B CA 1
ATOM 7123 C C . GLN B 1 79 ? -46.531 8.844 -11.984 1 32.19 79 GLN B C 1
ATOM 7125 O O . GLN B 1 79 ? -46.5 7.805 -11.32 1 32.19 79 GLN B O 1
ATOM 7130 N N . PHE B 1 80 ? -45.719 9.148 -12.836 1 29.67 80 PHE B N 1
ATOM 7131 C CA . PHE B 1 80 ? -44.312 8.75 -12.758 1 29.67 80 PHE B CA 1
ATOM 7132 C C . PHE B 1 80 ? -43.531 9.734 -11.898 1 29.67 80 PHE B C 1
ATOM 7134 O O . PHE B 1 80 ? -42.312 9.844 -12.031 1 29.67 80 PHE B O 1
ATOM 7141 N N . MET B 1 81 ? -44.062 10.805 -11.352 1 33.75 81 MET B N 1
ATOM 7142 C CA . MET B 1 81 ? -43.281 11.43 -10.281 1 33.75 81 MET B CA 1
ATOM 7143 C C . MET B 1 81 ? -42.906 10.406 -9.219 1 33.75 81 MET B C 1
ATOM 7145 O O . MET B 1 81 ? -43.781 9.75 -8.648 1 33.75 81 MET B O 1
ATOM 7149 N N . PRO B 1 82 ? -41.781 9.977 -9.227 1 35.44 82 PRO B N 1
ATOM 7150 C CA . PRO B 1 82 ? -41.5 8.867 -8.32 1 35.44 82 PRO B CA 1
ATOM 7151 C C . PRO B 1 82 ? -41.938 9.156 -6.883 1 35.44 82 PRO B C 1
ATOM 7153 O O . PRO B 1 82 ? -41.688 10.25 -6.371 1 35.44 82 PRO B O 1
ATOM 7156 N N . SER B 1 83 ? -43.188 8.961 -6.383 1 36.84 83 SER B N 1
ATOM 7157 C CA . SER B 1 83 ? -43.562 8.906 -4.98 1 36.84 83 SER B CA 1
ATOM 7158 C C . SER B 1 83 ? -42.344 8.805 -4.066 1 36.84 83 SER B C 1
ATOM 7160 O O . SER B 1 83 ? -41.281 8.414 -4.504 1 36.84 83 SER B O 1
ATOM 7162 N N . ASN B 1 84 ? -42.531 9.391 -2.768 1 44.38 84 ASN B N 1
ATOM 7163 C CA . ASN B 1 84 ? -41.562 9.234 -1.69 1 44.38 84 ASN B CA 1
ATOM 7164 C C . ASN B 1 84 ? -40.781 7.934 -1.821 1 44.38 84 ASN B C 1
ATOM 7166 O O . ASN B 1 84 ? -39.688 7.797 -1.258 1 44.38 84 ASN B O 1
ATOM 7170 N N . LYS B 1 85 ? -41.5 6.926 -2.281 1 49.53 85 LYS B N 1
ATOM 7171 C CA . LYS B 1 85 ? -41.031 5.57 -2.533 1 49.53 85 LYS B CA 1
ATOM 7172 C C . LYS B 1 85 ? -39.906 5.566 -3.561 1 49.53 85 LYS B C 1
ATOM 7174 O O . LYS B 1 85 ? -39.094 4.641 -3.598 1 49.53 85 LYS B O 1
ATOM 7179 N N . ASP B 1 86 ? -39.75 6.812 -4.191 1 64.5 86 ASP B N 1
ATOM 7180 C CA . ASP B 1 86 ? -38.969 6.848 -5.418 1 64.5 86 ASP B CA 1
ATOM 7181 C C . ASP B 1 86 ? -37.5 7.133 -5.113 1 64.5 86 ASP B C 1
ATOM 7183 O O . ASP B 1 86 ? -36.625 6.73 -5.871 1 64.5 86 ASP B O 1
ATOM 7187 N N . TYR B 1 87 ? -37.375 7.715 -3.865 1 89.06 87 TYR B N 1
ATOM 7188 C CA . TYR B 1 87 ? -35.969 8.031 -3.658 1 89.06 87 TYR B CA 1
ATOM 7189 C C . TYR B 1 87 ? -35.281 6.953 -2.836 1 89.06 87 TYR B C 1
ATOM 7191 O O . TYR B 1 87 ? -34.062 7.023 -2.594 1 89.06 87 TYR B O 1
ATOM 7199 N N . ASP B 1 88 ? -36.188 6.02 -2.449 1 92.38 88 ASP B N 1
ATOM 7200 C CA . ASP B 1 88 ? -35.625 5.023 -1.541 1 92.38 88 ASP B CA 1
ATOM 7201 C C . ASP B 1 88 ? -34.469 4.277 -2.193 1 92.38 88 ASP B C 1
ATOM 7203 O O . ASP B 1 88 ? -33.438 4.059 -1.562 1 92.38 88 ASP B O 1
ATOM 7207 N N . LEU B 1 89 ? -34.719 3.967 -3.393 1 94.44 89 LEU B N 1
ATOM 7208 C CA . LEU B 1 89 ? -33.688 3.223 -4.105 1 94.44 89 LEU B CA 1
ATOM 7209 C C . LEU B 1 89 ? -32.438 4.07 -4.285 1 94.44 89 LEU B C 1
ATOM 7211 O O . LEU B 1 89 ? -31.328 3.625 -3.959 1 94.44 89 LEU B O 1
ATOM 7215 N N . ILE B 1 90 ? -32.625 5.301 -4.793 1 95.06 90 ILE B N 1
ATOM 7216 C CA . ILE B 1 90 ? -31.469 6.164 -5.043 1 95.06 90 ILE B CA 1
ATOM 7217 C C . ILE B 1 90 ? -30.828 6.559 -3.717 1 95.06 90 ILE B C 1
ATOM 7219 O O . ILE B 1 90 ? -29.609 6.754 -3.648 1 95.06 90 ILE B O 1
ATOM 7223 N N . ARG B 1 91 ? -31.594 6.695 -2.695 1 95.94 91 ARG B N 1
ATOM 7224 C CA . ARG B 1 91 ? -31.047 6.969 -1.372 1 95.94 91 ARG B CA 1
ATOM 7225 C C . ARG B 1 91 ? -30.109 5.84 -0.92 1 95.94 91 ARG B C 1
ATOM 7227 O O . ARG B 1 91 ? -29.016 6.094 -0.411 1 95.94 91 ARG B O 1
ATOM 7234 N N . ALA B 1 92 ? -30.578 4.605 -1.073 1 96.88 92 ALA B N 1
ATOM 7235 C CA . ALA B 1 92 ? -29.766 3.445 -0.708 1 96.88 92 ALA B CA 1
ATOM 7236 C C . ALA B 1 92 ? -28.469 3.41 -1.508 1 96.88 92 ALA B C 1
ATOM 7238 O O . ALA B 1 92 ? -27.391 3.145 -0.955 1 96.88 92 ALA B O 1
ATOM 7239 N N . GLU B 1 93 ? -28.562 3.67 -2.773 1 97.06 93 GLU B N 1
ATOM 7240 C CA . GLU B 1 93 ? -27.406 3.668 -3.656 1 97.06 93 GLU B CA 1
ATOM 7241 C C . GLU B 1 93 ? -26.438 4.789 -3.291 1 97.06 93 GLU B C 1
ATOM 7243 O O . GLU B 1 93 ? -25.219 4.602 -3.334 1 97.06 93 GLU B O 1
ATOM 7248 N N . THR B 1 94 ? -26.922 5.957 -2.943 1 97.12 94 THR B N 1
ATOM 7249 C CA . THR B 1 94 ? -26.094 7.09 -2.547 1 97.12 94 THR B CA 1
ATOM 7250 C C . THR B 1 94 ? -25.391 6.812 -1.225 1 97.12 94 THR B C 1
ATOM 7252 O O . THR B 1 94 ? -24.203 7.121 -1.068 1 97.12 94 THR B O 1
ATOM 7255 N N . LEU B 1 95 ? -26.125 6.234 -0.325 1 97.19 95 LEU B N 1
ATOM 7256 C CA . LEU B 1 95 ? -25.531 5.879 0.96 1 97.19 95 LEU B CA 1
ATOM 7257 C C . LEU B 1 95 ? -24.422 4.848 0.783 1 97.19 95 LEU B C 1
ATOM 7259 O O . LEU B 1 95 ? -23.375 4.949 1.421 1 97.19 95 LEU B O 1
ATOM 7263 N N . TRP B 1 96 ? -24.625 3.873 -0.077 1 97.25 96 TRP B N 1
ATOM 7264 C CA . TRP B 1 96 ? -23.578 2.896 -0.392 1 97.25 96 TRP B CA 1
ATOM 7265 C C . TRP B 1 96 ? -22.344 3.582 -0.958 1 97.25 96 TRP B C 1
ATOM 7267 O O . TRP B 1 96 ? -21.219 3.275 -0.556 1 97.25 96 TRP B O 1
ATOM 7277 N N . THR B 1 97 ? -22.594 4.48 -1.871 1 97.5 97 THR B N 1
ATOM 7278 C CA . THR B 1 97 ? -21.484 5.195 -2.498 1 97.5 97 THR B CA 1
ATOM 7279 C C . THR B 1 97 ? -20.703 5.984 -1.459 1 97.5 97 THR B C 1
ATOM 7281 O O . THR B 1 97 ? -19.469 6.016 -1.501 1 97.5 97 THR B O 1
ATOM 7284 N N . GLU B 1 98 ? -21.391 6.621 -0.533 1 97.12 98 GLU B N 1
ATOM 7285 C CA . GLU B 1 98 ? -20.719 7.34 0.548 1 97.12 98 GLU B CA 1
ATOM 7286 C C . GLU B 1 98 ? -19.875 6.402 1.395 1 97.12 98 GLU B C 1
ATOM 7288 O O . GLU B 1 98 ? -18.766 6.762 1.807 1 97.12 98 GLU B O 1
ATOM 7293 N N . TYR B 1 99 ? -20.438 5.238 1.645 1 96.75 99 TYR B N 1
ATOM 7294 C CA . TYR B 1 99 ? -19.703 4.23 2.404 1 96.75 99 TYR B CA 1
ATOM 7295 C C . TYR B 1 99 ? -18.422 3.824 1.676 1 96.75 99 TYR B C 1
ATOM 7297 O O . TYR B 1 99 ? -17.359 3.701 2.291 1 96.75 99 TYR B O 1
ATOM 7305 N N . VAL B 1 100 ? -18.516 3.619 0.362 1 97 100 VAL B N 1
ATOM 7306 C CA . VAL B 1 100 ? -17.391 3.229 -0.484 1 97 100 VAL B CA 1
ATOM 7307 C C . VAL B 1 100 ? -16.297 4.301 -0.43 1 97 100 VAL B C 1
ATOM 7309 O O . VAL B 1 100 ? -15.117 3.988 -0.296 1 97 100 VAL B O 1
ATOM 7312 N N . ILE B 1 101 ? -16.672 5.527 -0.484 1 96.75 101 ILE B N 1
ATOM 7313 C CA . ILE B 1 101 ? -15.75 6.66 -0.452 1 96.75 101 ILE B CA 1
ATOM 7314 C C . ILE B 1 101 ? -15.086 6.746 0.919 1 96.75 101 ILE B C 1
ATOM 7316 O O . ILE B 1 101 ? -13.859 6.879 1.015 1 96.75 101 ILE B O 1
ATOM 7320 N N . GLU B 1 102 ? -15.867 6.629 1.938 1 95.81 102 GLU B N 1
ATOM 7321 C CA . GLU B 1 102 ? -15.391 6.781 3.311 1 95.81 102 GLU B CA 1
ATOM 7322 C C . GLU B 1 102 ? -14.336 5.727 3.648 1 95.81 102 GLU B C 1
ATOM 7324 O O . GLU B 1 102 ? -13.367 6.016 4.355 1 95.81 102 GLU B O 1
ATOM 7329 N N . HIS B 1 103 ? -14.438 4.609 3.143 1 94.56 103 HIS B N 1
ATOM 7330 C CA . HIS B 1 103 ? -13.562 3.512 3.529 1 94.56 103 HIS B CA 1
ATOM 7331 C C . HIS B 1 103 ? -12.539 3.215 2.438 1 94.56 103 HIS B C 1
ATOM 7333 O O . HIS B 1 103 ? -11.891 2.164 2.457 1 94.56 103 HIS B O 1
ATOM 7339 N N . ASN B 1 104 ? -12.43 4.086 1.477 1 93.62 104 ASN B N 1
ATOM 7340 C CA . ASN B 1 104 ? -11.414 4.02 0.434 1 93.62 104 ASN B CA 1
ATOM 7341 C C . ASN B 1 104 ? -11.516 2.729 -0.371 1 93.62 104 ASN B C 1
ATOM 7343 O O . ASN B 1 104 ? -10.5 2.113 -0.697 1 93.62 104 ASN B O 1
ATOM 7347 N N . MET B 1 105 ? -12.703 2.254 -0.683 1 94.31 105 MET B N 1
ATOM 7348 C CA . MET B 1 105 ? -12.906 1.019 -1.433 1 94.31 105 MET B CA 1
ATOM 7349 C C . MET B 1 105 ? -12.844 1.276 -2.934 1 94.31 105 MET B C 1
ATOM 7351 O O . MET B 1 105 ? -13.289 2.324 -3.408 1 94.31 105 MET B O 1
ATOM 7355 N N . PRO B 1 106 ? -12.273 0.272 -3.676 1 93.62 106 PRO B N 1
ATOM 7356 C CA . PRO B 1 106 ? -12.398 0.394 -5.129 1 93.62 106 PRO B CA 1
ATOM 7357 C C . PRO B 1 106 ? -13.852 0.366 -5.602 1 93.62 106 PRO B C 1
ATOM 7359 O O . PRO B 1 106 ? -14.664 -0.389 -5.062 1 93.62 106 PRO B O 1
ATOM 7362 N N . PHE B 1 107 ? -14.148 1.125 -6.609 1 94.56 107 PHE B N 1
ATOM 7363 C CA . PHE B 1 107 ? -15.523 1.223 -7.09 1 94.56 107 PHE B CA 1
ATOM 7364 C C . PHE B 1 107 ? -15.969 -0.095 -7.711 1 94.56 107 PHE B C 1
ATOM 7366 O O . PHE B 1 107 ? -17.172 -0.4 -7.734 1 94.56 107 PHE B O 1
ATOM 7373 N N . VAL B 1 108 ? -15.039 -0.895 -8.156 1 93.31 108 VAL B N 1
ATOM 7374 C CA . VAL B 1 108 ? -15.336 -2.178 -8.781 1 93.31 108 VAL B CA 1
ATOM 7375 C C . VAL B 1 108 ? -15.977 -3.117 -7.762 1 93.31 108 VAL B C 1
ATOM 7377 O O . VAL B 1 108 ? -16.703 -4.043 -8.133 1 93.31 108 VAL B O 1
ATOM 7380 N N . SER B 1 109 ? -15.727 -2.904 -6.488 1 93.12 109 SER B N 1
ATOM 7381 C CA . SER B 1 109 ? -16.312 -3.732 -5.441 1 93.12 109 SER B CA 1
ATOM 7382 C C . SER B 1 109 ? -17.844 -3.619 -5.441 1 93.12 109 SER B C 1
ATOM 7384 O O . SER B 1 109 ? -18.531 -4.512 -4.949 1 93.12 109 SER B O 1
ATOM 7386 N N . SER B 1 110 ? -18.359 -2.518 -5.992 1 95.94 110 SER B N 1
ATOM 7387 C CA . SER B 1 110 ? -19.812 -2.281 -6.023 1 95.94 110 SER B CA 1
ATOM 7388 C C . SER B 1 110 ? -20.5 -3.256 -6.965 1 95.94 110 SER B C 1
ATOM 7390 O O . SER B 1 110 ? -21.703 -3.486 -6.848 1 95.94 110 SER B O 1
ATOM 7392 N N . ASP B 1 111 ? -19.828 -3.818 -7.945 1 95.31 111 ASP B N 1
ATOM 7393 C CA . ASP B 1 111 ? -20.406 -4.77 -8.883 1 95.31 111 ASP B CA 1
ATOM 7394 C C . ASP B 1 111 ? -20.953 -5.992 -8.148 1 95.31 111 ASP B C 1
ATOM 7396 O O . ASP B 1 111 ? -22.109 -6.371 -8.344 1 95.31 111 ASP B O 1
ATOM 7400 N N . GLU B 1 112 ? -20.172 -6.523 -7.316 1 94.62 112 GLU B N 1
ATOM 7401 C CA . GLU B 1 112 ? -20.594 -7.723 -6.598 1 94.62 112 GLU B CA 1
ATOM 7402 C C . GLU B 1 112 ? -21.578 -7.375 -5.48 1 94.62 112 GLU B C 1
ATOM 7404 O O . GLU B 1 112 ? -22.469 -8.172 -5.16 1 94.62 112 GLU B O 1
ATOM 7409 N N . PHE B 1 113 ? -21.391 -6.23 -4.844 1 96.75 113 PHE B N 1
ATOM 7410 C CA . PHE B 1 113 ? -22.297 -5.84 -3.766 1 96.75 113 PHE B CA 1
ATOM 7411 C C . PHE B 1 113 ? -23.734 -5.805 -4.254 1 96.75 113 PHE B C 1
ATOM 7413 O O . PHE B 1 113 ? -24.656 -6.156 -3.512 1 96.75 113 PHE B O 1
ATOM 7420 N N . THR B 1 114 ? -23.922 -5.375 -5.484 1 95.62 114 THR B N 1
ATOM 7421 C CA . THR B 1 114 ? -25.25 -5.277 -6.09 1 95.62 114 THR B CA 1
ATOM 7422 C C . THR B 1 114 ? -25.953 -6.625 -6.055 1 95.62 114 THR B C 1
ATOM 7424 O O . THR B 1 114 ? -27.172 -6.688 -5.824 1 95.62 114 THR B O 1
ATOM 7427 N N . ASP B 1 115 ? -25.234 -7.656 -6.203 1 95.62 115 ASP B N 1
ATOM 7428 C CA . ASP B 1 115 ? -25.812 -8.992 -6.246 1 95.62 115 ASP B CA 1
ATOM 7429 C C . ASP B 1 115 ? -25.938 -9.586 -4.84 1 95.62 115 ASP B C 1
ATOM 7431 O O . ASP B 1 115 ? -26.938 -10.219 -4.512 1 95.62 115 ASP B O 1
ATOM 7435 N N . VAL B 1 116 ? -25 -9.336 -3.996 1 96.38 116 VAL B N 1
ATOM 7436 C CA . VAL B 1 116 ? -24.953 -9.969 -2.682 1 96.38 116 VAL B CA 1
ATOM 7437 C C . VAL B 1 116 ? -26.031 -9.359 -1.777 1 96.38 116 VAL B C 1
ATOM 7439 O O . VAL B 1 116 ? -26.625 -10.055 -0.951 1 96.38 116 VAL B O 1
ATOM 7442 N N . VAL B 1 117 ? -26.25 -8.062 -1.975 1 96.88 117 VAL B N 1
ATOM 7443 C CA . VAL B 1 117 ? -27.172 -7.355 -1.096 1 96.88 117 VAL B CA 1
ATOM 7444 C C . VAL B 1 117 ? -28.578 -7.918 -1.269 1 96.88 117 VAL B C 1
ATOM 7446 O O . VAL B 1 117 ? -29.359 -7.961 -0.314 1 96.88 117 VAL B O 1
ATOM 7449 N N . LYS B 1 118 ? -28.953 -8.438 -2.439 1 95.81 118 LYS B N 1
ATOM 7450 C CA . LYS B 1 118 ? -30.25 -9.062 -2.703 1 95.81 118 LYS B CA 1
ATOM 7451 C C . LYS B 1 118 ? -30.422 -10.344 -1.902 1 95.81 118 LYS B C 1
ATOM 7453 O O . LYS B 1 118 ? -31.531 -10.68 -1.48 1 95.81 118 LYS B O 1
ATOM 7458 N N . GLN B 1 119 ? -29.312 -11.008 -1.718 1 95.56 119 GLN B N 1
ATOM 7459 C CA . GLN B 1 119 ? -29.328 -12.25 -0.95 1 95.56 119 GLN B CA 1
ATOM 7460 C C . GLN B 1 119 ? -29.312 -11.969 0.55 1 95.56 119 GLN B C 1
ATOM 7462 O O . GLN B 1 119 ? -29.875 -12.742 1.335 1 95.56 119 GLN B O 1
ATOM 7467 N N . MET B 1 120 ? -28.734 -10.867 0.969 1 96.62 120 MET B N 1
ATOM 7468 C CA . MET B 1 120 ? -28.641 -10.5 2.379 1 96.62 120 MET B CA 1
ATOM 7469 C C . MET B 1 120 ? -30 -10.086 2.926 1 96.62 120 MET B C 1
ATOM 7471 O O . MET B 1 120 ? -30.344 -10.422 4.059 1 96.62 120 MET B O 1
ATOM 7475 N N . PHE B 1 121 ? -30.75 -9.344 2.076 1 97.19 121 PHE B N 1
ATOM 7476 C CA . PHE B 1 121 ? -32.031 -8.789 2.541 1 97.19 121 PHE B CA 1
ATOM 7477 C C . PHE B 1 121 ? -33.156 -9.133 1.578 1 97.19 121 PHE B C 1
ATOM 7479 O O . PHE B 1 121 ? -33.75 -8.234 0.989 1 97.19 121 PHE B O 1
ATOM 7486 N N . PRO B 1 122 ? -33.531 -10.375 1.561 1 95 122 PRO B N 1
ATOM 7487 C CA . PRO B 1 122 ? -34.594 -10.797 0.636 1 95 122 PRO B CA 1
ATOM 7488 C C . PRO B 1 122 ? -35.938 -10.203 0.98 1 95 122 PRO B C 1
ATOM 7490 O O . PRO B 1 122 ? -36.844 -10.188 0.138 1 95 122 PRO B O 1
ATOM 7493 N N . ASP B 1 123 ? -36.125 -9.703 2.172 1 95.56 123 ASP B N 1
ATOM 7494 C CA . ASP B 1 123 ? -37.406 -9.148 2.623 1 95.56 123 ASP B CA 1
ATOM 7495 C C . ASP B 1 123 ? -37.531 -7.68 2.23 1 95.56 123 ASP B C 1
ATOM 7497 O O . ASP B 1 123 ? -38.531 -7.027 2.561 1 95.56 123 ASP B O 1
ATOM 7501 N N . SER B 1 124 ? -36.531 -7.133 1.564 1 96.75 124 SER B N 1
ATOM 7502 C CA . SER B 1 124 ? -36.531 -5.715 1.208 1 96.75 124 SER B CA 1
ATOM 7503 C C . SER B 1 124 ? -36.812 -5.52 -0.273 1 96.75 124 SER B C 1
ATOM 7505 O O . SER B 1 124 ? -36.125 -6.062 -1.133 1 96.75 124 SER B O 1
ATOM 7507 N N . LYS B 1 125 ? -37.719 -4.703 -0.545 1 95.56 125 LYS B N 1
ATOM 7508 C CA . LYS B 1 125 ? -38 -4.332 -1.929 1 95.56 125 LYS B CA 1
ATOM 7509 C C . LYS B 1 125 ? -36.906 -3.424 -2.49 1 95.56 125 LYS B C 1
ATOM 7511 O O . LYS B 1 125 ? -36.594 -3.502 -3.674 1 95.56 125 LYS B O 1
ATOM 7516 N N . ILE B 1 126 ? -36.406 -2.6 -1.646 1 96.88 126 ILE B N 1
ATOM 7517 C CA . ILE B 1 126 ? -35.344 -1.701 -2.055 1 96.88 126 ILE B CA 1
ATOM 7518 C C . ILE B 1 126 ? -34.094 -2.514 -2.453 1 96.88 126 ILE B C 1
ATOM 7520 O O . ILE B 1 126 ? -33.5 -2.268 -3.502 1 96.88 126 ILE B O 1
ATOM 7524 N N . ALA B 1 127 ? -33.781 -3.531 -1.651 1 97.12 127 ALA B N 1
ATOM 7525 C CA . ALA B 1 127 ? -32.625 -4.371 -1.914 1 97.12 127 ALA B CA 1
ATOM 7526 C C . ALA B 1 127 ? -32.781 -5.168 -3.203 1 97.12 127 ALA B C 1
ATOM 7528 O O . ALA B 1 127 ? -31.828 -5.371 -3.951 1 97.12 127 ALA B O 1
ATOM 7529 N N . SER B 1 128 ? -33.969 -5.633 -3.457 1 95.62 128 SER B N 1
ATOM 7530 C CA . SER B 1 128 ? -34.25 -6.43 -4.648 1 95.62 128 SER B CA 1
ATOM 7531 C C . SER B 1 128 ? -34.031 -5.617 -5.922 1 95.62 128 SER B C 1
ATOM 7533 O O . SER B 1 128 ? -33.656 -6.164 -6.957 1 95.62 128 SER B O 1
ATOM 7535 N N . LYS B 1 129 ? -34.219 -4.332 -5.793 1 95.25 129 LYS B N 1
ATOM 7536 C CA . LYS B 1 129 ? -34.094 -3.459 -6.953 1 95.25 129 LYS B CA 1
ATOM 7537 C C . LYS B 1 129 ? -32.75 -2.75 -6.969 1 95.25 129 LYS B C 1
ATOM 7539 O O . LYS B 1 129 ? -32.438 -2.016 -7.906 1 95.25 129 LYS B O 1
ATOM 7544 N N . PHE B 1 130 ? -32 -2.955 -5.957 1 96.38 130 PHE B N 1
ATOM 7545 C CA . PHE B 1 130 ? -30.719 -2.281 -5.82 1 96.38 130 PHE B CA 1
ATOM 7546 C C . PHE B 1 130 ? -29.828 -2.584 -7.016 1 96.38 130 PHE B C 1
ATOM 7548 O O . PHE B 1 130 ? -29.641 -3.746 -7.387 1 96.38 130 PHE B O 1
ATOM 7555 N N . SER B 1 131 ? -29.281 -1.611 -7.734 1 93.56 131 SER B N 1
ATOM 7556 C CA . SER B 1 131 ? -28.406 -1.751 -8.891 1 93.56 131 SER B CA 1
ATOM 7557 C C . SER B 1 131 ? -27.406 -0.601 -8.969 1 93.56 131 SER B C 1
ATOM 7559 O O . SER B 1 131 ? -27.672 0.408 -9.625 1 93.56 131 SER B O 1
ATOM 7561 N N . CYS B 1 132 ? -26.344 -0.726 -8.312 1 94.81 132 CYS B N 1
ATOM 7562 C CA . CYS B 1 132 ? -25.312 0.298 -8.234 1 94.81 132 CYS B CA 1
ATOM 7563 C C . CYS B 1 132 ? -23.922 -0.305 -8.469 1 94.81 132 CYS B C 1
ATOM 7565 O O . CYS B 1 132 ? -23.156 -0.483 -7.52 1 94.81 132 CYS B O 1
ATOM 7567 N N . ARG B 1 133 ? -23.625 -0.516 -9.703 1 94.75 133 ARG B N 1
ATOM 7568 C CA . ARG B 1 133 ? -22.344 -1.107 -10.062 1 94.75 133 ARG B CA 1
ATOM 7569 C C . ARG B 1 133 ? -21.266 -0.036 -10.195 1 94.75 133 ARG B C 1
ATOM 7571 O O . ARG B 1 133 ? -21.469 1.11 -9.789 1 94.75 133 ARG B O 1
ATOM 7578 N N . ARG B 1 134 ? -20.156 -0.355 -10.672 1 93.44 134 ARG B N 1
ATOM 7579 C CA . ARG B 1 134 ? -18.984 0.51 -10.609 1 93.44 134 ARG B CA 1
ATOM 7580 C C . ARG B 1 134 ? -19.234 1.825 -11.336 1 93.44 134 ARG B C 1
ATOM 7582 O O . ARG B 1 134 ? -18.828 2.891 -10.859 1 93.44 134 ARG B O 1
ATOM 7589 N N . THR B 1 135 ? -19.828 1.82 -12.492 1 92.44 135 THR B N 1
ATOM 7590 C CA . THR B 1 135 ? -20.047 3.023 -13.289 1 92.44 135 THR B CA 1
ATOM 7591 C C . THR B 1 135 ? -21.031 3.965 -12.594 1 92.44 135 THR B C 1
ATOM 7593 O O . THR B 1 135 ? -20.781 5.172 -12.523 1 92.44 135 THR B O 1
ATOM 7596 N N . LYS B 1 136 ? -22.172 3.373 -12.172 1 94 136 LYS B N 1
ATOM 7597 C CA . LYS B 1 136 ? -23.156 4.18 -11.453 1 94 136 LYS B CA 1
ATOM 7598 C C . LYS B 1 136 ? -22.578 4.723 -10.148 1 94 136 LYS B C 1
ATOM 7600 O O . LYS B 1 136 ? -22.797 5.883 -9.797 1 94 136 LYS B O 1
ATOM 7605 N N . THR B 1 137 ? -21.859 3.895 -9.391 1 96.5 137 THR B N 1
ATOM 7606 C CA . THR B 1 137 ? -21.203 4.324 -8.164 1 96.5 137 THR B CA 1
ATOM 7607 C C . THR B 1 137 ? -20.266 5.492 -8.43 1 96.5 137 THR B C 1
ATOM 7609 O O . THR B 1 137 ? -20.234 6.461 -7.664 1 96.5 137 THR B O 1
ATOM 7612 N N . THR B 1 138 ? -19.469 5.418 -9.508 1 95.94 138 THR B N 1
ATOM 7613 C CA . THR B 1 138 ? -18.547 6.48 -9.883 1 95.94 138 THR B CA 1
ATOM 7614 C C . THR B 1 138 ? -19.297 7.77 -10.188 1 95.94 138 THR B C 1
ATOM 7616 O O . THR B 1 138 ? -18.891 8.852 -9.758 1 95.94 138 THR B O 1
ATOM 7619 N N . ALA B 1 139 ? -20.391 7.633 -10.898 1 95.81 139 ALA B N 1
ATOM 7620 C CA . ALA B 1 139 ? -21.188 8.797 -11.258 1 95.81 139 ALA B CA 1
ATOM 7621 C C . ALA B 1 139 ? -21.75 9.477 -10.008 1 95.81 139 ALA B C 1
ATOM 7623 O O . ALA B 1 139 ? -21.75 10.703 -9.906 1 95.81 139 ALA B O 1
ATOM 7624 N N . ILE B 1 140 ? -22.266 8.711 -9.109 1 97.06 140 ILE B N 1
ATOM 7625 C CA . ILE B 1 140 ? -22.812 9.258 -7.871 1 97.06 140 ILE B CA 1
ATOM 7626 C C . ILE B 1 140 ? -21.703 9.906 -7.055 1 97.06 140 ILE B C 1
ATOM 7628 O O . ILE B 1 140 ? -21.891 10.977 -6.473 1 97.06 140 ILE B O 1
ATOM 7632 N N . ALA B 1 141 ? -20.562 9.242 -6.973 1 97 141 ALA B N 1
ATOM 7633 C CA . ALA B 1 141 ? -19.422 9.797 -6.246 1 97 141 ALA B CA 1
ATOM 7634 C C . ALA B 1 141 ? -19.047 11.172 -6.785 1 97 141 ALA B C 1
ATOM 7636 O O . ALA B 1 141 ? -18.766 12.094 -6.016 1 97 141 ALA B O 1
ATOM 7637 N N . ARG B 1 142 ? -18.984 11.312 -8.086 1 96.44 142 ARG B N 1
ATOM 7638 C CA . ARG B 1 142 ? -18.672 12.586 -8.719 1 96.44 142 ARG B CA 1
ATOM 7639 C C . ARG B 1 142 ? -19.719 13.641 -8.391 1 96.44 142 ARG B C 1
ATOM 7641 O O . ARG B 1 142 ? -19.375 14.805 -8.141 1 96.44 142 ARG B O 1
ATOM 7648 N N . THR B 1 143 ? -20.938 13.211 -8.406 1 96.88 143 THR B N 1
ATOM 7649 C CA . THR B 1 143 ? -22.047 14.117 -8.086 1 96.88 143 THR B CA 1
ATOM 7650 C C . THR B 1 143 ? -21.938 14.609 -6.645 1 96.88 143 THR B C 1
ATOM 7652 O O . THR B 1 143 ? -22.141 15.789 -6.367 1 96.88 143 THR B O 1
ATOM 7655 N N . LEU B 1 144 ? -21.672 13.703 -5.77 1 96.81 144 LEU B N 1
ATOM 7656 C CA . LEU B 1 144 ? -21.484 14.062 -4.367 1 96.81 144 LEU B CA 1
ATOM 7657 C C . LEU B 1 144 ? -20.344 15.055 -4.207 1 96.81 144 LEU B C 1
ATOM 7659 O O . LEU B 1 144 ? -20.453 16.031 -3.467 1 96.81 144 LEU B O 1
ATOM 7663 N N . GLY B 1 145 ? -19.219 14.758 -4.887 1 97.38 145 GLY B N 1
ATOM 7664 C CA . GLY B 1 145 ? -18.094 15.664 -4.863 1 97.38 145 GLY B CA 1
ATOM 7665 C C . GLY B 1 145 ? -18.422 17.047 -5.395 1 97.38 145 GLY B C 1
ATOM 7666 O O . GLY B 1 145 ? -18.047 18.062 -4.785 1 97.38 145 GLY B O 1
ATOM 7667 N N . GLN B 1 146 ? -19.125 17.062 -6.473 1 96.25 146 GLN B N 1
ATOM 7668 C CA . GLN B 1 146 ? -19.5 18.328 -7.102 1 96.25 146 GLN B CA 1
ATOM 7669 C C . GLN B 1 146 ? -20.453 19.125 -6.219 1 96.25 146 GLN B C 1
ATOM 7671 O O . GLN B 1 146 ? -20.312 20.344 -6.098 1 96.25 146 GLN B O 1
ATOM 7676 N N . GLN B 1 147 ? -21.375 18.438 -5.668 1 95.81 147 GLN B N 1
ATOM 7677 C CA . GLN B 1 147 ? -22.312 19.125 -4.773 1 95.81 147 GLN B CA 1
ATOM 7678 C C . GLN B 1 147 ? -21.578 19.734 -3.582 1 95.81 147 GLN B C 1
ATOM 7680 O O . GLN B 1 147 ? -21.844 20.875 -3.197 1 95.81 147 GLN B O 1
ATOM 7685 N N . THR B 1 148 ? -20.734 18.953 -3.002 1 96.75 148 THR B N 1
ATOM 7686 C CA . THR B 1 148 ? -19.953 19.453 -1.874 1 96.75 148 THR B CA 1
ATOM 7687 C C . THR B 1 148 ? -19.109 20.656 -2.287 1 96.75 148 THR B C 1
ATOM 7689 O O . THR B 1 148 ? -19.031 21.641 -1.555 1 96.75 148 THR B O 1
ATOM 7692 N N . LYS B 1 149 ? -18.469 20.516 -3.412 1 97.38 149 LYS B N 1
ATOM 7693 C CA . LYS B 1 149 ? -17.672 21.609 -3.959 1 97.38 149 LYS B CA 1
ATOM 7694 C C . LYS B 1 149 ? -18.516 22.875 -4.137 1 97.38 149 LYS B C 1
ATOM 7696 O O . LYS B 1 149 ? -18.062 23.969 -3.809 1 97.38 149 LYS B O 1
ATOM 7701 N N . ASP B 1 150 ? -19.688 22.719 -4.609 1 96.44 150 ASP B N 1
ATOM 7702 C CA . ASP B 1 150 ? -20.609 23.844 -4.812 1 96.44 150 ASP B CA 1
ATOM 7703 C C . ASP B 1 150 ? -20.984 24.5 -3.484 1 96.44 150 ASP B C 1
ATOM 7705 O O . ASP B 1 150 ? -21.047 25.719 -3.379 1 96.44 150 ASP B O 1
ATOM 7709 N N . ASP B 1 151 ? -21.266 23.672 -2.553 1 95.69 151 ASP B N 1
ATOM 7710 C CA . ASP B 1 151 ? -21.609 24.188 -1.231 1 95.69 151 ASP B CA 1
ATOM 7711 C C . ASP B 1 151 ? -20.469 24.984 -0.625 1 95.69 151 ASP B C 1
ATOM 7713 O O . ASP B 1 151 ? -20.672 26.062 -0.062 1 95.69 151 ASP B O 1
ATOM 7717 N N . ILE B 1 152 ? -19.297 24.469 -0.702 1 97.75 152 ILE B N 1
ATOM 7718 C CA . ILE B 1 152 ? -18.109 25.156 -0.193 1 97.75 152 ILE B CA 1
ATOM 7719 C C . ILE B 1 152 ? -17.938 26.484 -0.922 1 97.75 152 ILE B C 1
ATOM 7721 O O . ILE B 1 152 ? -17.688 27.516 -0.293 1 97.75 152 ILE B O 1
ATOM 7725 N N . THR B 1 153 ? -18.047 26.391 -2.246 1 98.06 153 THR B N 1
ATOM 7726 C CA . THR B 1 153 ? -17.875 27.562 -3.094 1 98.06 153 THR B CA 1
ATOM 7727 C C . THR B 1 153 ? -18.844 28.656 -2.686 1 98.06 153 THR B C 1
ATOM 7729 O O . THR B 1 153 ? -18.469 29.828 -2.568 1 98.06 153 THR B O 1
ATOM 7732 N N . HIS B 1 154 ? -20.047 28.312 -2.477 1 96.81 154 HIS B N 1
ATOM 7733 C CA . HIS B 1 154 ? -21.062 29.266 -2.064 1 96.81 154 HIS B CA 1
ATOM 7734 C C . HIS B 1 154 ? -20.688 29.938 -0.75 1 96.81 154 HIS B C 1
ATOM 7736 O O . HIS B 1 154 ? -20.844 31.156 -0.606 1 96.81 154 HIS B O 1
ATOM 7742 N N . ARG B 1 155 ? -20.203 29.219 0.106 1 96.19 155 ARG B N 1
ATOM 7743 C CA . ARG B 1 155 ? -19.797 29.75 1.406 1 96.19 155 ARG B CA 1
ATOM 7744 C C . ARG B 1 155 ? -18.594 30.672 1.278 1 96.19 155 ARG B C 1
ATOM 7746 O O . ARG B 1 155 ? -18.531 31.719 1.924 1 96.19 155 ARG B O 1
ATOM 7753 N N . LEU B 1 156 ? -17.656 30.328 0.471 1 97.88 156 LEU B N 1
ATOM 7754 C CA . LEU B 1 156 ? -16.406 31.078 0.337 1 97.88 156 LEU B CA 1
ATOM 7755 C C . LEU B 1 156 ? -16.656 32.438 -0.324 1 97.88 156 LEU B C 1
ATOM 7757 O O . LEU B 1 156 ? -15.875 33.375 -0.149 1 97.88 156 LEU B O 1
ATOM 7761 N N . ARG B 1 157 ? -17.75 32.531 -1.066 1 97.19 157 ARG B N 1
ATOM 7762 C CA . ARG B 1 157 ? -18.109 33.812 -1.695 1 97.19 157 ARG B CA 1
ATOM 7763 C C . ARG B 1 157 ? -18.609 34.812 -0.66 1 97.19 157 ARG B C 1
ATOM 7765 O O . ARG B 1 157 ? -18.531 36 -0.876 1 97.19 157 ARG B O 1
ATOM 7772 N N . GLN B 1 158 ? -19.016 34.25 0.508 1 93.94 158 GLN B N 1
ATOM 7773 C CA . GLN B 1 158 ? -19.672 35.094 1.482 1 93.94 158 GLN B CA 1
ATOM 7774 C C . GLN B 1 158 ? -18.859 35.219 2.76 1 93.94 158 GLN B C 1
ATOM 7776 O O . GLN B 1 158 ? -19.172 36.031 3.641 1 93.94 158 GLN B O 1
ATOM 7781 N N . THR B 1 159 ? -17.875 34.438 2.857 1 95.31 159 THR B N 1
ATOM 7782 C CA . THR B 1 159 ? -17.125 34.406 4.109 1 95.31 159 THR B CA 1
ATOM 7783 C C . THR B 1 159 ? -15.625 34.531 3.85 1 95.31 159 THR B C 1
ATOM 7785 O O . THR B 1 159 ? -15.156 34.25 2.748 1 95.31 159 THR B O 1
ATOM 7788 N N . ARG B 1 160 ? -14.938 35.062 4.844 1 97.69 160 ARG B N 1
ATOM 7789 C CA . ARG B 1 160 ? -13.477 35.125 4.77 1 97.69 160 ARG B CA 1
ATOM 7790 C C . ARG B 1 160 ? -12.875 33.719 4.988 1 97.69 160 ARG B C 1
ATOM 7792 O O . ARG B 1 160 ? -13.406 32.938 5.766 1 97.69 160 ARG B O 1
ATOM 7799 N N . PHE B 1 161 ? -11.812 33.406 4.312 1 98.31 161 PHE B N 1
ATOM 7800 C CA . PHE B 1 161 ? -11.234 32.062 4.402 1 98.31 161 PHE B CA 1
ATOM 7801 C C . PHE B 1 161 ? -9.719 32.125 4.258 1 98.31 161 PHE B C 1
ATOM 7803 O O . PHE B 1 161 ? -9.156 33.156 3.893 1 98.31 161 PHE B O 1
ATOM 7810 N N . SER B 1 162 ? -9.078 31.062 4.656 1 98.5 162 SER B N 1
ATOM 7811 C CA . SER B 1 162 ? -7.66 30.828 4.426 1 98.5 162 SER B CA 1
ATOM 7812 C C . SER B 1 162 ? -7.445 29.812 3.307 1 98.5 162 SER B C 1
ATOM 7814 O O . SER B 1 162 ? -8.281 28.938 3.094 1 98.5 162 SER B O 1
ATOM 7816 N N . LEU B 1 163 ? -6.352 29.984 2.629 1 98.19 163 LEU B N 1
ATOM 7817 C CA . LEU B 1 163 ? -6.012 29.156 1.483 1 98.19 163 LEU B CA 1
ATOM 7818 C C . LEU B 1 163 ? -4.648 28.5 1.673 1 98.19 163 LEU B C 1
ATOM 7820 O O . LEU B 1 163 ? -3.717 29.125 2.18 1 98.19 163 LEU B O 1
ATOM 7824 N N . SER B 1 164 ? -4.527 27.25 1.326 1 97.62 164 SER B N 1
ATOM 7825 C CA . SER B 1 164 ? -3.24 26.562 1.391 1 97.62 164 SER B CA 1
ATOM 7826 C C . SER B 1 164 ? -3.107 25.531 0.278 1 97.62 164 SER B C 1
ATOM 7828 O O . SER B 1 164 ? -4.109 25.062 -0.266 1 97.62 164 SER B O 1
ATOM 7830 N N . THR B 1 165 ? -1.896 25.188 -0.147 1 96.5 165 THR B N 1
ATOM 7831 C CA . THR B 1 165 ? -1.593 24.125 -1.097 1 96.5 165 THR B CA 1
ATOM 7832 C C . THR B 1 165 ? -0.166 23.625 -0.906 1 96.5 165 THR B C 1
ATOM 7834 O O . THR B 1 165 ? 0.664 24.297 -0.3 1 96.5 165 THR B O 1
ATOM 7837 N N . GLU B 1 166 ? 0.013 22.453 -1.216 1 92.69 166 GLU B N 1
ATOM 7838 C CA . GLU B 1 166 ? 1.316 21.797 -1.239 1 92.69 166 GLU B CA 1
ATOM 7839 C C . GLU B 1 166 ? 1.398 20.766 -2.369 1 92.69 166 GLU B C 1
ATOM 7841 O O . GLU B 1 166 ? 0.39 20.172 -2.744 1 92.69 166 GLU B O 1
ATOM 7846 N N . GLY B 1 167 ? 2.592 20.656 -2.918 1 89.12 167 GLY B N 1
ATOM 7847 C CA . GLY B 1 167 ? 2.748 19.703 -4.008 1 89.12 167 GLY B CA 1
ATOM 7848 C C . GLY B 1 167 ? 3.131 18.312 -3.539 1 89.12 167 GLY B C 1
ATOM 7849 O O . GLY B 1 167 ? 3.879 18.156 -2.572 1 89.12 167 GLY B O 1
ATOM 7850 N N . SER B 1 168 ? 2.592 17.25 -4.211 1 86 168 SER B N 1
ATOM 7851 C CA . SER B 1 168 ? 2.973 15.867 -3.943 1 86 168 SER B CA 1
ATOM 7852 C C . SER B 1 168 ? 3.146 15.086 -5.238 1 86 168 SER B C 1
ATOM 7854 O O . SER B 1 168 ? 2.359 15.242 -6.176 1 86 168 SER B O 1
ATOM 7856 N N . SER B 1 169 ? 4.199 14.258 -5.266 1 75.38 169 SER B N 1
ATOM 7857 C CA . SER B 1 169 ? 4.445 13.391 -6.414 1 75.38 169 SER B CA 1
ATOM 7858 C C . SER B 1 169 ? 3.943 11.977 -6.152 1 75.38 169 SER B C 1
ATOM 7860 O O . SER B 1 169 ? 4.316 11.039 -6.863 1 75.38 169 SER B O 1
ATOM 7862 N N . ASP B 1 170 ? 3.229 11.703 -5.27 1 62.94 170 ASP B N 1
ATOM 7863 C CA . ASP B 1 170 ? 2.832 10.383 -4.781 1 62.94 170 ASP B CA 1
ATOM 7864 C C . ASP B 1 170 ? 2.076 9.602 -5.855 1 62.94 170 ASP B C 1
ATOM 7866 O O . ASP B 1 170 ? 2.008 8.375 -5.809 1 62.94 170 ASP B O 1
ATOM 7870 N N . ARG B 1 171 ? 1.451 10.164 -6.715 1 62.44 171 ARG B N 1
ATOM 7871 C CA . ARG B 1 171 ? 0.678 9.414 -7.703 1 62.44 171 ARG B CA 1
ATOM 7872 C C . ARG B 1 171 ? 1.513 9.125 -8.945 1 62.44 171 ARG B C 1
ATOM 7874 O O . ARG B 1 171 ? 1.133 9.5 -10.055 1 62.44 171 ARG B O 1
ATOM 7881 N N . GLY B 1 172 ? 2.643 8.328 -8.844 1 60.22 172 GLY B N 1
ATOM 7882 C CA . GLY B 1 172 ? 3.441 7.82 -9.945 1 60.22 172 GLY B CA 1
ATOM 7883 C C . GLY B 1 172 ? 4.223 8.906 -10.672 1 60.22 172 GLY B C 1
ATOM 7884 O O . GLY B 1 172 ? 4.738 8.68 -11.766 1 60.22 172 GLY B O 1
ATOM 7885 N N . ALA B 1 173 ? 4.617 9.961 -10.062 1 60.25 173 ALA B N 1
ATOM 7886 C CA . ALA B 1 173 ? 5.508 11.039 -10.492 1 60.25 173 ALA B CA 1
ATOM 7887 C C . ALA B 1 173 ? 5.023 11.656 -11.797 1 60.25 173 ALA B C 1
ATOM 7889 O O . ALA B 1 173 ? 5.648 12.578 -12.32 1 60.25 173 ALA B O 1
ATOM 7890 N N . GLU B 1 174 ? 3.922 11.07 -12.32 1 64.38 174 GLU B N 1
ATOM 7891 C CA . GLU B 1 174 ? 3.525 11.633 -13.609 1 64.38 174 GLU B CA 1
ATOM 7892 C C . GLU B 1 174 ? 2.865 13 -13.438 1 64.38 174 GLU B C 1
ATOM 7894 O O . GLU B 1 174 ? 3.102 13.906 -14.234 1 64.38 174 GLU B O 1
ATOM 7899 N N . GLU B 1 175 ? 2.068 12.953 -12.391 1 74.56 175 GLU B N 1
ATOM 7900 C CA . GLU B 1 175 ? 1.369 14.203 -12.125 1 74.56 175 GLU B CA 1
ATOM 7901 C C . GLU B 1 175 ? 1.595 14.672 -10.688 1 74.56 175 GLU B C 1
ATOM 7903 O O . GLU B 1 175 ? 1.511 13.867 -9.75 1 74.56 175 GLU B O 1
ATOM 7908 N N . GLN B 1 176 ? 2.088 15.914 -10.641 1 85.38 176 GLN B N 1
ATOM 7909 C CA . GLN B 1 176 ? 2.141 16.5 -9.305 1 85.38 176 GLN B CA 1
ATOM 7910 C C . GLN B 1 176 ? 0.763 16.984 -8.859 1 85.38 176 GLN B C 1
ATOM 7912 O O . GLN B 1 176 ? 0.072 17.672 -9.617 1 85.38 176 GLN B O 1
ATOM 7917 N N . LEU B 1 177 ? 0.366 16.531 -7.734 1 91.5 177 LEU B N 1
ATOM 7918 C CA . LEU B 1 177 ? -0.937 16.906 -7.195 1 91.5 177 LEU B CA 1
ATOM 7919 C C . LEU B 1 177 ? -0.818 18.125 -6.293 1 91.5 177 LEU B C 1
ATOM 7921 O O . LEU B 1 177 ? 0.122 18.234 -5.504 1 91.5 177 LEU B O 1
ATOM 7925 N N . TYR B 1 178 ? -1.718 19.062 -6.512 1 95 178 TYR B N 1
ATOM 7926 C CA . TYR B 1 178 ? -1.811 20.25 -5.652 1 95 178 TYR B CA 1
ATOM 7927 C C . TYR B 1 178 ? -3.201 20.359 -5.043 1 95 178 TYR B C 1
ATOM 7929 O O . TYR B 1 178 ? -4.09 21 -5.621 1 95 178 TYR B O 1
ATOM 7937 N N . PRO B 1 179 ? -3.379 19.797 -3.863 1 96.69 179 PRO B N 1
ATOM 7938 C CA . PRO B 1 179 ? -4.66 20.031 -3.188 1 96.69 179 PRO B CA 1
ATOM 7939 C C . PRO B 1 179 ? -4.875 21.484 -2.818 1 96.69 179 PRO B C 1
ATOM 7941 O O . PRO B 1 179 ? -3.984 22.125 -2.242 1 96.69 179 PRO B O 1
ATOM 7944 N N . ILE B 1 180 ? -5.961 22 -3.217 1 98.12 180 ILE B N 1
ATOM 7945 C CA . ILE B 1 180 ? -6.367 23.344 -2.814 1 98.12 180 ILE B CA 1
ATOM 7946 C C . ILE B 1 180 ? -7.258 23.266 -1.576 1 98.12 180 ILE B C 1
ATOM 7948 O O . ILE B 1 180 ? -8.43 22.891 -1.669 1 98.12 180 ILE B O 1
ATOM 7952 N N . VAL B 1 181 ? -6.711 23.688 -0.464 1 98.31 181 VAL B N 1
ATOM 7953 C CA . VAL B 1 181 ? -7.367 23.547 0.831 1 98.31 181 VAL B CA 1
ATOM 7954 C C . VAL B 1 181 ? -7.859 24.906 1.323 1 98.31 181 VAL B C 1
ATOM 7956 O O . VAL B 1 181 ? -7.152 25.906 1.198 1 98.31 181 VAL B O 1
ATOM 7959 N N . VAL B 1 182 ? -9.07 24.906 1.822 1 98.38 182 VAL B N 1
ATOM 7960 C CA . VAL B 1 182 ? -9.641 26.141 2.354 1 98.38 182 VAL B CA 1
ATOM 7961 C C . VAL B 1 182 ? -10.062 25.938 3.809 1 98.38 182 VAL B C 1
ATOM 7963 O O . VAL B 1 182 ? -10.492 24.844 4.188 1 98.38 182 VAL B O 1
ATOM 7966 N N . ARG B 1 183 ? -9.844 26.891 4.605 1 97.88 183 ARG B N 1
ATOM 7967 C CA . ARG B 1 183 ? -10.234 26.906 6.012 1 97.88 183 ARG B CA 1
ATOM 7968 C C . ARG B 1 183 ? -11.148 28.078 6.316 1 97.88 183 ARG B C 1
ATOM 7970 O O . ARG B 1 183 ? -10.828 29.234 5.988 1 97.88 183 ARG B O 1
ATOM 7977 N N . TYR B 1 184 ? -12.305 27.875 6.855 1 97.88 184 TYR B N 1
ATOM 7978 C CA . TYR B 1 184 ? -13.305 28.906 7.133 1 97.88 184 TYR B CA 1
ATOM 7979 C C . TYR B 1 184 ? -14.273 28.438 8.219 1 97.88 184 TYR B C 1
ATOM 7981 O O . TYR B 1 184 ? -14.281 27.266 8.602 1 97.88 184 TYR B O 1
ATOM 7989 N N . PHE B 1 185 ? -14.969 29.359 8.789 1 97.38 185 PHE B N 1
ATOM 7990 C CA . PHE B 1 185 ? -16.031 29.016 9.719 1 97.38 185 PHE B CA 1
ATOM 7991 C C . PHE B 1 185 ? -17.266 28.516 8.969 1 97.38 185 PHE B C 1
ATOM 7993 O O . PHE B 1 185 ? -17.875 29.266 8.203 1 97.38 185 PHE B O 1
ATOM 8000 N N . ASP B 1 186 ? -17.594 27.297 9.156 1 95.81 186 ASP B N 1
ATOM 8001 C CA . ASP B 1 186 ? -18.734 26.688 8.477 1 95.81 186 ASP B CA 1
ATOM 8002 C C . ASP B 1 186 ? -19.984 26.734 9.359 1 95.81 186 ASP B C 1
ATOM 8004 O O . ASP B 1 186 ? -20.062 26.047 10.375 1 95.81 186 ASP B O 1
ATOM 8008 N N . GLU B 1 187 ? -20.953 27.422 8.914 1 92 187 GLU B N 1
ATOM 8009 C CA . GLU B 1 187 ? -22.188 27.609 9.672 1 92 187 GLU B CA 1
ATOM 8010 C C . GLU B 1 187 ? -22.984 26.328 9.766 1 92 187 GLU B C 1
ATOM 8012 O O . GLU B 1 187 ? -23.766 26.125 10.711 1 92 187 GLU B O 1
ATOM 8017 N N . ASN B 1 188 ? -22.797 25.5 8.773 1 88.38 188 ASN B N 1
ATOM 8018 C CA . ASN B 1 188 ? -23.531 24.234 8.781 1 88.38 188 ASN B CA 1
ATOM 8019 C C . ASN B 1 188 ? -23.078 23.344 9.93 1 88.38 188 ASN B C 1
ATOM 8021 O O . ASN B 1 188 ? -23.875 22.547 10.445 1 88.38 188 ASN B O 1
ATOM 8025 N N . VAL B 1 189 ? -21.859 23.484 10.297 1 90.31 189 VAL B N 1
ATOM 8026 C CA . VAL B 1 189 ? -21.344 22.625 11.352 1 90.31 189 VAL B CA 1
ATOM 8027 C C . VAL B 1 189 ? -21 23.469 12.578 1 90.31 189 VAL B C 1
ATOM 8029 O O . VAL B 1 189 ? -20.781 22.922 13.672 1 90.31 189 VAL B O 1
ATOM 8032 N N . ASN B 1 190 ? -20.984 24.75 12.492 1 92.5 190 ASN B N 1
ATOM 8033 C CA . ASN B 1 190 ? -20.75 25.719 13.562 1 92.5 190 ASN B CA 1
ATOM 8034 C C . ASN B 1 190 ? -19.328 25.609 14.109 1 92.5 190 ASN B C 1
ATOM 8036 O O . ASN B 1 190 ? -19.125 25.656 15.32 1 92.5 190 ASN B O 1
ATOM 8040 N N . ARG B 1 191 ? -18.391 25.406 13.242 1 94 191 ARG B N 1
ATOM 8041 C CA . ARG B 1 191 ? -16.969 25.312 13.602 1 94 191 ARG B CA 1
ATOM 8042 C C . ARG B 1 191 ? -16.094 25.734 12.438 1 94 191 ARG B C 1
ATOM 8044 O O . ARG B 1 191 ? -16.547 25.828 11.297 1 94 191 ARG B O 1
ATOM 8051 N N . VAL B 1 192 ? -14.859 26.062 12.789 1 96.81 192 VAL B N 1
ATOM 8052 C CA . VAL B 1 192 ? -13.867 26.281 11.75 1 96.81 192 VAL B CA 1
ATOM 8053 C C . VAL B 1 192 ? -13.43 24.953 11.156 1 96.81 192 VAL B C 1
ATOM 8055 O O . VAL B 1 192 ? -13.047 24.031 11.891 1 96.81 192 VAL B O 1
ATOM 8058 N N . VAL B 1 193 ? -13.5 24.812 9.852 1 96.25 193 VAL B N 1
ATOM 8059 C CA . VAL B 1 193 ? -13.148 23.562 9.203 1 96.25 193 VAL B CA 1
ATOM 8060 C C . VAL B 1 193 ? -12.07 23.797 8.148 1 96.25 193 VAL B C 1
ATOM 8062 O O . VAL B 1 193 ? -12 24.891 7.562 1 96.25 193 VAL B O 1
ATOM 8065 N N . GLY B 1 194 ? -11.117 22.891 8.047 1 96.81 194 GLY B N 1
ATOM 8066 C CA . GLY B 1 194 ? -10.203 22.797 6.926 1 96.81 194 GLY B CA 1
ATOM 8067 C C . GLY B 1 194 ? -10.578 21.703 5.941 1 96.81 194 GLY B C 1
ATOM 8068 O O . GLY B 1 194 ? -10.531 20.516 6.27 1 96.81 194 GLY B O 1
ATOM 8069 N N . VAL B 1 195 ? -10.992 22.109 4.746 1 97.75 195 VAL B N 1
ATOM 8070 C CA . VAL B 1 195 ? -11.539 21.141 3.814 1 97.75 195 VAL B CA 1
ATOM 8071 C C . VAL B 1 195 ? -10.883 21.297 2.445 1 97.75 195 VAL B C 1
ATOM 8073 O O . VAL B 1 195 ? -10.172 22.281 2.207 1 97.75 195 VAL B O 1
ATOM 8076 N N . LEU B 1 196 ? -11.094 20.312 1.618 1 98.38 196 LEU B N 1
ATOM 8077 C CA . LEU B 1 196 ? -10.539 20.281 0.269 1 98.38 196 LEU B CA 1
ATOM 8078 C C . LEU B 1 196 ? -11.523 20.875 -0.737 1 98.38 196 LEU B C 1
ATOM 8080 O O . LEU B 1 196 ? -12.672 20.438 -0.811 1 98.38 196 LEU B O 1
ATOM 8084 N N . LEU B 1 197 ? -11.094 21.891 -1.426 1 98.38 197 LEU B N 1
ATOM 8085 C CA . LEU B 1 197 ? -11.906 22.422 -2.518 1 98.38 197 LEU B CA 1
ATOM 8086 C C . LEU B 1 197 ? -11.789 21.547 -3.76 1 98.38 197 LEU B C 1
ATOM 8088 O O . LEU B 1 197 ? -12.797 21.156 -4.34 1 98.38 197 LEU B O 1
ATOM 8092 N N . GLU B 1 198 ? -10.562 21.219 -4.148 1 97.69 198 GLU B N 1
ATOM 8093 C CA . GLU B 1 198 ? -10.281 20.297 -5.246 1 97.69 198 GLU B CA 1
ATOM 8094 C C . GLU B 1 198 ? -8.789 19.984 -5.32 1 97.69 198 GLU B C 1
ATOM 8096 O O . GLU B 1 198 ? -7.973 20.625 -4.656 1 97.69 198 GLU B O 1
ATOM 8101 N N . ILE B 1 199 ? -8.461 18.969 -6.027 1 96.06 199 ILE B N 1
ATOM 8102 C CA . ILE B 1 199 ? -7.07 18.656 -6.34 1 96.06 199 ILE B CA 1
ATOM 8103 C C . ILE B 1 199 ? -6.742 19.109 -7.758 1 96.06 199 ILE B C 1
ATOM 8105 O O . ILE B 1 199 ? -7.379 18.672 -8.719 1 96.06 199 ILE B O 1
ATOM 8109 N N . ALA B 1 200 ? -5.797 19.969 -7.812 1 94.06 200 ALA B N 1
ATOM 8110 C CA . ALA B 1 200 ? -5.367 20.469 -9.117 1 94.06 200 ALA B CA 1
ATOM 8111 C C . ALA B 1 200 ? -4.062 19.812 -9.555 1 94.06 200 ALA B C 1
ATOM 8113 O O . ALA B 1 200 ? -3.27 19.375 -8.719 1 94.06 200 ALA B O 1
ATOM 8114 N N . THR B 1 201 ? -3.939 19.703 -10.875 1 88.69 201 THR B N 1
ATOM 8115 C CA . THR B 1 201 ? -2.707 19.172 -11.445 1 88.69 201 THR B CA 1
ATOM 8116 C C . THR B 1 201 ? -2.23 20.047 -12.602 1 88.69 201 THR B C 1
ATOM 8118 O O . THR B 1 201 ? -2.998 20.859 -13.141 1 88.69 201 THR B O 1
ATOM 8121 N N . THR B 1 202 ? -0.952 20.016 -12.789 1 82.62 202 THR B N 1
ATOM 8122 C CA . THR B 1 202 ? -0.406 20.766 -13.922 1 82.62 202 THR B CA 1
ATOM 8123 C C . THR B 1 202 ? 0.672 19.953 -14.625 1 82.62 202 THR B C 1
ATOM 8125 O O . THR B 1 202 ? 1.397 19.188 -13.992 1 82.62 202 THR B O 1
ATOM 8128 N N . GLU B 1 203 ? 0.676 20.094 -15.859 1 77.25 203 GLU B N 1
ATOM 8129 C CA . GLU B 1 203 ? 1.723 19.484 -16.672 1 77.25 203 GLU B CA 1
ATOM 8130 C C . GLU B 1 203 ? 2.955 20.375 -16.75 1 77.25 203 GLU B C 1
ATOM 8132 O O . GLU B 1 203 ? 4.031 19.938 -17.156 1 77.25 203 GLU B O 1
ATOM 8137 N N . LYS B 1 204 ? 2.76 21.594 -16.234 1 81.5 204 LYS B N 1
ATOM 8138 C CA . LYS B 1 204 ? 3.859 22.547 -16.266 1 81.5 204 LYS B CA 1
ATOM 8139 C C . LYS B 1 204 ? 4.816 22.328 -15.102 1 81.5 204 LYS B C 1
ATOM 8141 O O . LYS B 1 204 ? 4.531 21.531 -14.203 1 81.5 204 LYS B O 1
ATOM 8146 N N . ARG B 1 205 ? 5.973 22.984 -15.234 1 82.94 205 ARG B N 1
ATOM 8147 C CA . ARG B 1 205 ? 6.941 22.938 -14.141 1 82.94 205 ARG B CA 1
ATOM 8148 C C . ARG B 1 205 ? 6.363 23.531 -12.867 1 82.94 205 ARG B C 1
ATOM 8150 O O . ARG B 1 205 ? 5.535 24.453 -12.93 1 82.94 205 ARG B O 1
ATOM 8157 N N . SER B 1 206 ? 6.844 23.109 -11.75 1 87.81 206 SER B N 1
ATOM 8158 C CA . SER B 1 206 ? 6.336 23.562 -10.461 1 87.81 206 SER B CA 1
ATOM 8159 C C . SER B 1 206 ? 7.016 24.859 -10.031 1 87.81 206 SER B C 1
ATOM 8161 O O . SER B 1 206 ? 7.707 24.891 -9.008 1 87.81 206 SER B O 1
ATOM 8163 N N . THR B 1 207 ? 6.805 25.906 -10.781 1 91.38 207 THR B N 1
ATOM 8164 C CA . THR B 1 207 ? 7.285 27.234 -10.406 1 91.38 207 THR B CA 1
ATOM 8165 C C . THR B 1 207 ? 6.227 27.984 -9.602 1 91.38 207 THR B C 1
ATOM 8167 O O . THR B 1 207 ? 5.055 27.609 -9.602 1 91.38 207 THR B O 1
ATOM 8170 N N . GLY B 1 208 ? 6.68 29.031 -8.883 1 95.56 208 GLY B N 1
ATOM 8171 C CA . GLY B 1 208 ? 5.734 29.844 -8.133 1 95.56 208 GLY B CA 1
ATOM 8172 C C . GLY B 1 208 ? 4.602 30.375 -8.977 1 95.56 208 GLY B C 1
ATOM 8173 O O . GLY B 1 208 ? 3.439 30.344 -8.562 1 95.56 208 GLY B O 1
ATOM 8174 N N . ALA B 1 209 ? 4.906 30.781 -10.164 1 96.19 209 ALA B N 1
ATOM 8175 C CA . ALA B 1 209 ? 3.918 31.344 -11.078 1 96.19 209 ALA B CA 1
ATOM 8176 C C . ALA B 1 209 ? 2.896 30.297 -11.5 1 96.19 209 ALA B C 1
ATOM 8178 O O . ALA B 1 209 ? 1.691 30.562 -11.516 1 96.19 209 ALA B O 1
ATOM 8179 N N . ASN B 1 210 ? 3.393 29.125 -11.891 1 94.56 210 ASN B N 1
ATOM 8180 C CA . ASN B 1 210 ? 2.506 28.078 -12.375 1 94.56 210 ASN B CA 1
ATOM 8181 C C . ASN B 1 210 ? 1.607 27.547 -11.266 1 94.56 210 ASN B C 1
ATOM 8183 O O . ASN B 1 210 ? 0.44 27.234 -11.5 1 94.56 210 ASN B O 1
ATOM 8187 N N . ILE B 1 211 ? 2.154 27.375 -10.078 1 96.38 211 ILE B N 1
ATOM 8188 C CA . ILE B 1 211 ? 1.358 26.906 -8.945 1 96.38 211 ILE B CA 1
ATOM 8189 C C . ILE B 1 211 ? 0.288 27.953 -8.609 1 96.38 211 ILE B C 1
ATOM 8191 O O . ILE B 1 211 ? -0.864 27.594 -8.344 1 96.38 211 ILE B O 1
ATOM 8195 N N . PHE B 1 212 ? 0.706 29.234 -8.617 1 97.44 212 PHE B N 1
ATOM 8196 C CA . PHE B 1 212 ? -0.265 30.297 -8.391 1 97.44 212 PHE B CA 1
ATOM 8197 C C . PHE B 1 212 ? -1.385 30.25 -9.422 1 97.44 212 PHE B C 1
ATOM 8199 O O . PHE B 1 212 ? -2.551 30.469 -9.094 1 97.44 212 PHE B O 1
ATOM 8206 N N . GLU B 1 213 ? -1.048 29.984 -10.602 1 97.06 213 GLU B N 1
ATOM 8207 C CA . GLU B 1 213 ? -2.049 29.891 -11.664 1 97.06 213 GLU B CA 1
ATOM 8208 C C . GLU B 1 213 ? -3.107 28.844 -11.336 1 97.06 213 GLU B C 1
ATOM 8210 O O . GLU B 1 213 ? -4.285 29.016 -11.664 1 97.06 213 GLU B O 1
ATOM 8215 N N . LEU B 1 214 ? -2.715 27.766 -10.789 1 96.44 214 LEU B N 1
ATOM 8216 C CA . LEU B 1 214 ? -3.658 26.734 -10.375 1 96.44 214 LEU B CA 1
ATOM 8217 C C . LEU B 1 214 ? -4.648 27.281 -9.352 1 96.44 214 LEU B C 1
ATOM 8219 O O . LEU B 1 214 ? -5.852 27.016 -9.445 1 96.44 214 LEU B O 1
ATOM 8223 N N . LEU B 1 215 ? -4.137 28 -8.32 1 97.94 215 LEU B N 1
ATOM 8224 C CA . LEU B 1 215 ? -4.98 28.609 -7.293 1 97.94 215 LEU B CA 1
ATOM 8225 C C . LEU B 1 215 ? -5.922 29.641 -7.902 1 97.94 215 LEU B C 1
ATOM 8227 O O . LEU B 1 215 ? -7.121 29.641 -7.613 1 97.94 215 LEU B O 1
ATOM 8231 N N . ASP B 1 216 ? -5.332 30.469 -8.734 1 98 216 ASP B N 1
ATOM 8232 C CA . ASP B 1 216 ? -6.086 31.562 -9.352 1 98 216 ASP B CA 1
ATOM 8233 C C . ASP B 1 216 ? -7.219 31.016 -10.227 1 98 216 ASP B C 1
ATOM 8235 O O . ASP B 1 216 ? -8.336 31.516 -10.18 1 98 216 ASP B O 1
ATOM 8239 N N . ASN B 1 217 ? -6.895 30 -11 1 97 217 ASN B N 1
ATOM 8240 C CA . ASN B 1 217 ? -7.898 29.391 -11.859 1 97 217 ASN B CA 1
ATOM 8241 C C . ASN B 1 217 ? -9.023 28.75 -11.039 1 97 217 ASN B C 1
ATOM 8243 O O . ASN B 1 217 ? -10.195 28.859 -11.406 1 97 217 ASN B O 1
ATOM 8247 N N . ALA B 1 218 ? -8.664 28.109 -9.992 1 97.12 218 ALA B N 1
ATOM 8248 C CA . ALA B 1 218 ? -9.656 27.453 -9.148 1 97.12 218 ALA B CA 1
ATOM 8249 C C . ALA B 1 218 ? -10.633 28.469 -8.562 1 97.12 218 ALA B C 1
ATOM 8251 O O . ALA B 1 218 ? -11.844 28.219 -8.5 1 97.12 218 ALA B O 1
ATOM 8252 N N . LEU B 1 219 ? -10.172 29.609 -8.047 1 98.06 219 LEU B N 1
ATOM 8253 C CA . LEU B 1 219 ? -11.016 30.641 -7.441 1 98.06 219 LEU B CA 1
ATOM 8254 C C . LEU B 1 219 ? -11.812 31.375 -8.508 1 98.06 219 LEU B C 1
ATOM 8256 O O . LEU B 1 219 ? -13.016 31.594 -8.336 1 98.06 219 LEU B O 1
ATOM 8260 N N . LYS B 1 220 ? -11.195 31.672 -9.656 1 97.44 220 LYS B N 1
ATOM 8261 C CA . LYS B 1 220 ? -11.852 32.438 -10.711 1 97.44 220 LYS B CA 1
ATOM 8262 C C . LYS B 1 220 ? -12.977 31.641 -11.359 1 97.44 220 LYS B C 1
ATOM 8264 O O . LYS B 1 220 ? -14.055 32.156 -11.609 1 97.44 220 LYS B O 1
ATOM 8269 N N . GLU B 1 221 ? -12.656 30.406 -11.656 1 96.62 221 GLU B N 1
ATOM 8270 C CA . GLU B 1 221 ? -13.672 29.547 -12.25 1 96.62 221 GLU B CA 1
ATOM 8271 C C . GLU B 1 221 ? -14.914 29.453 -11.375 1 96.62 221 GLU B C 1
ATOM 8273 O O . GLU B 1 221 ? -16.031 29.344 -11.883 1 96.62 221 GLU B O 1
ATOM 8278 N N . LYS B 1 222 ? -14.734 29.562 -10.125 1 97.38 222 LYS B N 1
ATOM 8279 C CA . LYS B 1 222 ? -15.828 29.422 -9.164 1 97.38 222 LYS B CA 1
ATOM 8280 C C . LYS B 1 222 ? -16.312 30.797 -8.68 1 97.38 222 LYS B C 1
ATOM 8282 O O . LYS B 1 222 ? -17.172 30.875 -7.805 1 97.38 222 LYS B O 1
ATOM 8287 N N . ARG B 1 223 ? -15.719 31.859 -9.133 1 97.31 223 ARG B N 1
ATOM 8288 C CA . ARG B 1 223 ? -16.078 33.25 -8.836 1 97.31 223 ARG B CA 1
ATOM 8289 C C . ARG B 1 223 ? -15.914 33.531 -7.348 1 97.31 223 ARG B C 1
ATOM 8291 O O . ARG B 1 223 ? -16.797 34.156 -6.734 1 97.31 223 ARG B O 1
ATOM 8298 N N . ILE B 1 224 ? -14.953 32.969 -6.777 1 98.31 224 ILE B N 1
ATOM 8299 C CA . ILE B 1 224 ? -14.602 33.281 -5.398 1 98.31 224 ILE B CA 1
ATOM 8300 C C . ILE B 1 224 ? -13.664 34.5 -5.375 1 98.31 224 ILE B C 1
ATOM 8302 O O . ILE B 1 224 ? -12.578 34.438 -5.949 1 98.31 224 ILE B O 1
ATOM 8306 N N . PRO B 1 225 ? -14.047 35.5 -4.719 1 97.19 225 PRO B N 1
ATOM 8307 C CA . PRO B 1 225 ? -13.211 36.719 -4.742 1 97.19 225 PRO B CA 1
ATOM 8308 C C . PRO B 1 225 ? -11.93 36.562 -3.916 1 97.19 225 PRO B C 1
ATOM 8310 O O . PRO B 1 225 ? -11.984 36.094 -2.779 1 97.19 225 PRO B O 1
ATOM 8313 N N . TRP B 1 226 ? -10.805 36.969 -4.438 1 97.56 226 TRP B N 1
ATOM 8314 C CA . TRP B 1 226 ? -9.523 36.938 -3.729 1 97.56 226 TRP B CA 1
ATOM 8315 C C . TRP B 1 226 ? -9.578 37.812 -2.48 1 97.56 226 TRP B C 1
ATOM 8317 O O . TRP B 1 226 ? -8.852 37.562 -1.513 1 97.56 226 TRP B O 1
ATOM 8327 N N . GLU B 1 227 ? -10.445 38.812 -2.426 1 95.5 227 GLU B N 1
ATOM 8328 C CA . GLU B 1 227 ? -10.586 39.719 -1.288 1 95.5 227 GLU B CA 1
ATOM 8329 C C . GLU B 1 227 ? -11.023 38.969 -0.035 1 95.5 227 GLU B C 1
ATOM 8331 O O . GLU B 1 227 ? -10.758 39.406 1.085 1 95.5 227 GLU B O 1
ATOM 8336 N N . ASN B 1 228 ? -11.68 37.875 -0.287 1 97.56 228 ASN B N 1
ATOM 8337 C CA . ASN B 1 228 ? -12.148 37.062 0.843 1 97.56 228 ASN B CA 1
ATOM 8338 C C . ASN B 1 228 ? -11.031 36.188 1.399 1 97.56 228 ASN B C 1
ATOM 8340 O O . ASN B 1 228 ? -11.156 35.625 2.498 1 97.56 228 ASN B O 1
ATOM 8344 N N . CYS B 1 229 ? -9.969 36 0.677 1 98.31 229 CYS B N 1
ATOM 8345 C CA . CYS B 1 229 ? -8.828 35.25 1.165 1 98.31 229 CYS B CA 1
ATOM 8346 C C . CYS B 1 229 ? -7.988 36.062 2.125 1 98.31 229 CYS B C 1
ATOM 8348 O O . CYS B 1 229 ? -7.254 36.969 1.699 1 98.31 229 CYS B O 1
ATOM 8350 N N . ILE B 1 230 ? -7.992 35.719 3.34 1 98.19 230 ILE B N 1
ATOM 8351 C CA . ILE B 1 230 ? -7.355 36.594 4.328 1 98.19 230 ILE B CA 1
ATOM 8352 C C . ILE B 1 230 ? -6.016 36 4.75 1 98.19 230 ILE B C 1
ATOM 8354 O O . ILE B 1 230 ? -5.207 36.656 5.395 1 98.19 230 ILE B O 1
ATOM 8358 N N . CYS B 1 231 ? -5.816 34.75 4.379 1 98.5 231 CYS B N 1
ATOM 8359 C CA . CYS B 1 231 ? -4.566 34.094 4.758 1 98.5 231 CYS B CA 1
ATOM 8360 C C . CYS B 1 231 ? -4.141 33.062 3.711 1 98.5 231 CYS B C 1
ATOM 8362 O O . CYS B 1 231 ? -4.977 32.344 3.166 1 98.5 231 CYS B O 1
ATOM 8364 N N . PHE B 1 232 ? -2.887 33.062 3.389 1 98.06 232 PHE B N 1
ATOM 8365 C CA . PHE B 1 232 ? -2.26 32 2.59 1 98.06 232 PHE B CA 1
ATOM 8366 C C . PHE B 1 232 ? -1.157 31.312 3.379 1 98.06 232 PHE B C 1
ATOM 8368 O O . PHE B 1 232 ? -0.232 31.953 3.869 1 98.06 232 PHE B O 1
ATOM 8375 N N . SER B 1 233 ? -1.296 30.031 3.547 1 96.38 233 SER B N 1
ATOM 8376 C CA . SER B 1 233 ? -0.314 29.234 4.289 1 96.38 233 SER B CA 1
ATOM 8377 C C . SER B 1 233 ? 0.279 28.141 3.422 1 96.38 233 SER B C 1
ATOM 8379 O O . SER B 1 233 ? -0.433 27.5 2.639 1 96.38 233 SER B O 1
ATOM 8381 N N . ALA B 1 234 ? 1.55 27.906 3.447 1 95.56 234 ALA B N 1
ATOM 8382 C CA . ALA B 1 234 ? 2.258 26.875 2.695 1 95.56 234 ALA B CA 1
ATOM 8383 C C . ALA B 1 234 ? 3.561 26.484 3.387 1 95.56 234 ALA B C 1
ATOM 8385 O O . ALA B 1 234 ? 3.887 27.016 4.453 1 95.56 234 ALA B O 1
ATOM 8386 N N . ASP B 1 235 ? 4.188 25.516 2.846 1 91 235 ASP B N 1
ATOM 8387 C CA . ASP B 1 235 ? 5.492 25.156 3.395 1 91 235 ASP B CA 1
ATOM 8388 C C . ASP B 1 235 ? 6.508 26.281 3.15 1 91 235 ASP B C 1
ATOM 8390 O O . ASP B 1 235 ? 6.184 27.297 2.531 1 91 235 ASP B O 1
ATOM 8394 N N . ASN B 1 236 ? 7.672 26.188 3.66 1 91.81 236 ASN B N 1
ATOM 8395 C CA . ASN B 1 236 ? 8.633 27.297 3.682 1 91.81 236 ASN B CA 1
ATOM 8396 C C . ASN B 1 236 ? 9.555 27.25 2.469 1 91.81 236 ASN B C 1
ATOM 8398 O O . ASN B 1 236 ? 10.547 27.984 2.418 1 91.81 236 ASN B O 1
ATOM 8402 N N . ALA B 1 237 ? 9.273 26.469 1.439 1 91.38 237 ALA B N 1
ATOM 8403 C CA . ALA B 1 237 ? 10.102 26.375 0.24 1 91.38 237 ALA B CA 1
ATOM 8404 C C . ALA B 1 237 ? 10.094 27.688 -0.536 1 91.38 237 ALA B C 1
ATOM 8406 O O . ALA B 1 237 ? 9.109 28.438 -0.498 1 91.38 237 ALA B O 1
ATOM 8407 N N . SER B 1 238 ? 11.164 27.969 -1.233 1 92.44 238 SER B N 1
ATOM 8408 C CA . SER B 1 238 ? 11.312 29.219 -1.979 1 92.44 238 SER B CA 1
ATOM 8409 C C . SER B 1 238 ? 10.242 29.328 -3.064 1 92.44 238 SER B C 1
ATOM 8411 O O . SER B 1 238 ? 9.758 30.422 -3.348 1 92.44 238 SER B O 1
ATOM 8413 N N . VAL B 1 239 ? 9.867 28.203 -3.617 1 93.94 239 VAL B N 1
ATOM 8414 C CA . VAL B 1 239 ? 8.867 28.203 -4.676 1 93.94 239 VAL B CA 1
ATOM 8415 C C . VAL B 1 239 ? 7.535 28.703 -4.129 1 93.94 239 VAL B C 1
ATOM 8417 O O . VAL B 1 239 ? 6.758 29.344 -4.848 1 93.94 239 VAL B O 1
ATOM 8420 N N . MET B 1 240 ? 7.266 28.516 -2.848 1 96.06 240 MET B N 1
ATOM 8421 C CA . MET B 1 240 ? 6 28.891 -2.219 1 96.06 240 MET B CA 1
ATOM 8422 C C . MET B 1 240 ? 6.098 30.25 -1.561 1 96.06 240 MET B C 1
ATOM 8424 O O . MET B 1 240 ? 5.234 31.109 -1.772 1 96.06 240 MET B O 1
ATOM 8428 N N . MET B 1 241 ? 7.219 30.5 -0.813 1 95.19 241 MET B N 1
ATOM 8429 C CA . MET B 1 241 ? 7.285 31.656 0.076 1 95.19 241 MET B CA 1
ATOM 8430 C C . MET B 1 241 ? 8.312 32.656 -0.424 1 95.19 241 MET B C 1
ATOM 8432 O O . MET B 1 241 ? 8.461 33.75 0.154 1 95.19 241 MET B O 1
ATOM 8436 N N . GLY B 1 242 ? 8.953 32.375 -1.528 1 92.75 242 GLY B N 1
ATOM 8437 C CA . GLY B 1 242 ? 9.969 33.281 -2.025 1 92.75 242 GLY B CA 1
ATOM 8438 C C . GLY B 1 242 ? 9.453 34.688 -2.275 1 92.75 242 GLY B C 1
ATOM 8439 O O . GLY B 1 242 ? 8.328 34.875 -2.75 1 92.75 242 GLY B O 1
ATOM 8440 N N . ILE B 1 243 ? 10.227 35.688 -2.031 1 90.44 243 ILE B N 1
ATOM 8441 C CA . ILE B 1 243 ? 9.805 37.094 -2.049 1 90.44 243 ILE B CA 1
ATOM 8442 C C . ILE B 1 243 ? 9.734 37.594 -3.49 1 90.44 243 ILE B C 1
ATOM 8444 O O . ILE B 1 243 ? 9 38.531 -3.793 1 90.44 243 ILE B O 1
ATOM 8448 N N . HIS B 1 244 ? 10.438 36.906 -4.34 1 91.25 244 HIS B N 1
ATOM 8449 C CA . HIS B 1 244 ? 10.5 37.406 -5.703 1 91.25 244 HIS B CA 1
ATOM 8450 C C . HIS B 1 244 ? 9.492 36.719 -6.602 1 91.25 244 HIS B C 1
ATOM 8452 O O . HIS B 1 244 ? 8.703 37.375 -7.289 1 91.25 244 HIS B O 1
ATOM 8458 N N . ALA B 1 245 ? 9.523 35.375 -6.52 1 94.12 245 ALA B N 1
ATOM 8459 C CA . ALA B 1 245 ? 8.695 34.656 -7.477 1 94.12 245 ALA B CA 1
ATOM 8460 C C . ALA B 1 245 ? 7.98 33.469 -6.805 1 94.12 245 ALA B C 1
ATOM 8462 O O . ALA B 1 245 ? 7.602 32.5 -7.469 1 94.12 245 ALA B O 1
ATOM 8463 N N . GLY B 1 246 ? 7.898 33.562 -5.492 1 96.06 246 GLY B N 1
ATOM 8464 C CA . GLY B 1 246 ? 7.137 32.531 -4.82 1 96.06 246 GLY B CA 1
ATOM 8465 C C . GLY B 1 246 ? 5.637 32.688 -4.996 1 96.06 246 GLY B C 1
ATOM 8466 O O . GLY B 1 246 ? 5.16 33.75 -5.398 1 96.06 246 GLY B O 1
ATOM 8467 N N . VAL B 1 247 ? 4.875 31.672 -4.785 1 97.94 247 VAL B N 1
ATOM 8468 C CA . VAL B 1 247 ? 3.418 31.688 -4.871 1 97.94 247 VAL B CA 1
ATOM 8469 C C . VAL B 1 247 ? 2.871 32.844 -4.02 1 97.94 247 VAL B C 1
ATOM 8471 O O . VAL B 1 247 ? 1.944 33.531 -4.43 1 97.94 247 VAL B O 1
ATOM 8474 N N . ALA B 1 248 ? 3.42 33.031 -2.779 1 97.38 248 ALA B N 1
ATOM 8475 C CA . ALA B 1 248 ? 3.004 34.062 -1.832 1 97.38 248 ALA B CA 1
ATOM 8476 C C . ALA B 1 248 ? 3.043 35.469 -2.477 1 97.38 248 ALA B C 1
ATOM 8478 O O . ALA B 1 248 ? 2.176 36.281 -2.217 1 97.38 248 ALA B O 1
ATOM 8479 N N . THR B 1 249 ? 4.043 35.688 -3.316 1 97.06 249 THR B N 1
ATOM 8480 C CA . THR B 1 249 ? 4.195 36.969 -3.98 1 97.06 249 THR B CA 1
ATOM 8481 C C . THR B 1 249 ? 3.023 37.25 -4.922 1 97.06 249 THR B C 1
ATOM 8483 O O . THR B 1 249 ? 2.488 38.344 -4.961 1 97.06 249 THR B O 1
ATOM 8486 N N . TYR B 1 250 ? 2.67 36.25 -5.637 1 97.69 250 TYR B N 1
ATOM 8487 C CA . TYR B 1 250 ? 1.562 36.406 -6.578 1 97.69 250 TYR B CA 1
ATOM 8488 C C . TYR B 1 250 ? 0.236 36.531 -5.84 1 97.69 250 TYR B C 1
ATOM 8490 O O . TYR B 1 250 ? -0.66 37.25 -6.289 1 97.69 250 TYR B O 1
ATOM 8498 N N . VAL B 1 251 ? 0.065 35.875 -4.711 1 97.94 251 VAL B N 1
ATOM 8499 C CA . VAL B 1 251 ? -1.135 36 -3.889 1 97.94 251 VAL B CA 1
ATOM 8500 C C . VAL B 1 251 ? -1.262 37.438 -3.367 1 97.94 251 VAL B C 1
ATOM 8502 O O . VAL B 1 251 ? -2.352 38 -3.377 1 97.94 251 VAL B O 1
ATOM 8505 N N . ARG B 1 252 ? -0.162 38.031 -2.912 1 97 252 ARG B N 1
ATOM 8506 C CA . ARG B 1 252 ? -0.146 39.406 -2.393 1 97 252 ARG B CA 1
ATOM 8507 C C . ARG B 1 252 ? -0.518 40.406 -3.479 1 97 252 ARG B C 1
ATOM 8509 O O . ARG B 1 252 ? -1.098 41.438 -3.189 1 97 252 ARG B O 1
ATOM 8516 N N . LYS B 1 253 ? -0.168 40.031 -4.684 1 96.25 253 LYS B N 1
ATOM 8517 C CA . LYS B 1 253 ? -0.551 40.906 -5.793 1 96.25 253 LYS B CA 1
ATOM 8518 C C . LYS B 1 253 ? -2.066 40.938 -5.973 1 96.25 253 LYS B C 1
ATOM 8520 O O . LYS B 1 253 ? -2.635 41.969 -6.344 1 96.25 253 LYS B O 1
ATOM 8525 N N . GLN B 1 254 ? -2.699 39.812 -5.727 1 96.06 254 GLN B N 1
ATOM 8526 C CA . GLN B 1 254 ? -4.152 39.75 -5.844 1 96.06 254 GLN B CA 1
ATOM 8527 C C . GLN B 1 254 ? -4.84 40.375 -4.648 1 96.06 254 GLN B C 1
ATOM 8529 O O . GLN B 1 254 ? -5.879 41.031 -4.801 1 96.06 254 GLN B O 1
ATOM 8534 N N . ASN B 1 255 ? -4.309 40.188 -3.479 1 96.56 255 ASN B N 1
ATOM 8535 C CA . ASN B 1 255 ? -4.793 40.781 -2.238 1 96.56 255 ASN B CA 1
ATOM 8536 C C . ASN B 1 255 ? -3.637 41.219 -1.34 1 96.56 255 ASN B C 1
ATOM 8538 O O . ASN B 1 255 ? -3.123 40.406 -0.552 1 96.56 255 ASN B O 1
ATOM 8542 N N . PRO B 1 256 ? -3.336 42.375 -1.322 1 95.31 256 PRO B N 1
ATOM 8543 C CA . PRO B 1 256 ? -2.182 42.875 -0.572 1 95.31 256 PRO B CA 1
ATOM 8544 C C . PRO B 1 256 ? -2.355 42.75 0.939 1 95.31 256 PRO B C 1
ATOM 8546 O O . PRO B 1 256 ? -1.371 42.781 1.683 1 95.31 256 PRO B O 1
ATOM 8549 N N . ASP B 1 257 ? -3.574 42.625 1.428 1 95.94 257 ASP B N 1
ATOM 8550 C CA . ASP B 1 257 ? -3.826 42.594 2.865 1 95.94 257 ASP B CA 1
ATOM 8551 C C . ASP B 1 257 ? -3.775 41.156 3.4 1 95.94 257 ASP B C 1
ATOM 8553 O O . ASP B 1 257 ? -3.904 40.938 4.605 1 95.94 257 ASP B O 1
ATOM 8557 N N . VAL B 1 258 ? -3.541 40.188 2.514 1 97.56 258 VAL B N 1
ATOM 8558 C CA . VAL B 1 258 ? -3.539 38.781 2.889 1 97.56 258 VAL B CA 1
ATOM 8559 C C . VAL B 1 258 ? -2.387 38.5 3.852 1 97.56 258 VAL B C 1
ATOM 8561 O O . VAL B 1 258 ? -1.298 39.062 3.705 1 97.56 258 VAL B O 1
ATOM 8564 N N . PHE B 1 259 ? -2.674 37.719 4.871 1 97.69 259 PHE B N 1
ATOM 8565 C CA . PHE B 1 259 ? -1.632 37.25 5.773 1 97.69 259 PHE B CA 1
ATOM 8566 C C . PHE B 1 259 ? -0.937 36 5.203 1 97.69 259 PHE B C 1
ATOM 8568 O O . PHE B 1 259 ? -1.588 35 4.895 1 97.69 259 PHE B O 1
ATOM 8575 N N . VAL B 1 260 ? 0.345 36.094 4.969 1 96.69 260 VAL B N 1
ATOM 8576 C CA . VAL B 1 260 ? 1.116 34.969 4.441 1 96.69 260 VAL B CA 1
ATOM 8577 C C . VAL B 1 260 ? 1.914 34.312 5.57 1 96.69 260 VAL B C 1
ATOM 8579 O O . VAL B 1 260 ? 2.717 34.969 6.234 1 96.69 260 VAL B O 1
ATOM 8582 N N . LEU B 1 261 ? 1.677 33.031 5.746 1 96.06 261 LEU B N 1
ATOM 8583 C CA . LEU B 1 261 ? 2.324 32.344 6.844 1 96.06 261 LEU B CA 1
ATOM 8584 C C . LEU B 1 261 ? 3.068 31.109 6.332 1 96.06 261 LEU B C 1
ATOM 8586 O O . LEU B 1 261 ? 2.459 30.188 5.773 1 96.06 261 LEU B O 1
ATOM 8590 N N . GLY B 1 262 ? 4.375 31.125 6.48 1 95.12 262 GLY B N 1
ATOM 8591 C CA . GLY B 1 262 ? 5.102 29.875 6.344 1 95.12 262 GLY B CA 1
ATOM 8592 C C . GLY B 1 262 ? 4.832 28.906 7.477 1 95.12 262 GLY B C 1
ATOM 8593 O O . GLY B 1 262 ? 4.789 29.297 8.641 1 95.12 262 GLY B O 1
ATOM 8594 N N . CYS B 1 263 ? 4.66 27.672 7.23 1 94.69 263 CYS B N 1
ATOM 8595 C CA . CYS B 1 263 ? 4.195 26.688 8.195 1 94.69 263 CYS B CA 1
ATOM 8596 C C . CYS B 1 263 ? 5.172 26.547 9.359 1 94.69 263 CYS B C 1
ATOM 8598 O O . CYS B 1 263 ? 6.316 26.141 9.172 1 94.69 263 CYS B O 1
ATOM 8600 N N . PRO B 1 264 ? 4.703 26.797 10.57 1 95.62 264 PRO B N 1
ATOM 8601 C CA . PRO B 1 264 ? 5.555 26.672 11.75 1 95.62 264 PRO B CA 1
ATOM 8602 C C . PRO B 1 264 ? 5.957 25.219 12.031 1 95.62 264 PRO B C 1
ATOM 8604 O O . PRO B 1 264 ? 7.043 24.969 12.562 1 95.62 264 PRO B O 1
ATOM 8607 N N . CYS B 1 265 ? 5.105 24.297 11.68 1 93.75 265 CYS B N 1
ATOM 8608 C CA . CYS B 1 265 ? 5.43 22.891 11.906 1 93.75 265 CYS B CA 1
ATOM 8609 C C . CYS B 1 265 ? 6.676 22.484 11.125 1 93.75 265 CYS B C 1
ATOM 8611 O O . CYS B 1 265 ? 7.543 21.781 11.656 1 93.75 265 CYS B O 1
ATOM 8613 N N . HIS B 1 266 ? 6.738 22.906 9.867 1 92.12 266 HIS B N 1
ATOM 8614 C CA . HIS B 1 266 ? 7.93 22.641 9.07 1 92.12 266 HIS B CA 1
ATOM 8615 C C . HIS B 1 266 ? 9.148 23.344 9.648 1 92.12 266 HIS B C 1
ATOM 8617 O O . HIS B 1 266 ? 10.258 22.812 9.617 1 92.12 266 HIS B O 1
ATOM 8623 N N . ARG B 1 267 ? 9.008 24.547 10.125 1 95.12 267 ARG B N 1
ATOM 8624 C CA . ARG B 1 267 ? 10.109 25.312 10.719 1 95.12 267 ARG B CA 1
ATOM 8625 C C . ARG B 1 267 ? 10.633 24.625 11.977 1 95.12 267 ARG B C 1
ATOM 8627 O O . ARG B 1 267 ? 11.836 24.672 12.258 1 95.12 267 ARG B O 1
ATOM 8634 N N . LEU B 1 268 ? 9.695 24.031 12.727 1 95.88 268 LEU B N 1
ATOM 8635 C CA . LEU B 1 268 ? 10.109 23.297 13.914 1 95.88 268 LEU B CA 1
ATOM 8636 C C . LEU B 1 268 ? 10.984 22.109 13.547 1 95.88 268 LEU B C 1
ATOM 8638 O O . LEU B 1 268 ? 11.977 21.828 14.219 1 95.88 268 LEU B O 1
ATOM 8642 N N . HIS B 1 269 ? 10.609 21.406 12.484 1 93.56 269 HIS B N 1
ATOM 8643 C CA . HIS B 1 269 ? 11.438 20.328 11.984 1 93.56 269 HIS B CA 1
ATOM 8644 C C . HIS B 1 269 ? 12.836 20.812 11.617 1 93.56 269 HIS B C 1
ATOM 8646 O O . HIS B 1 269 ? 13.828 20.203 12.016 1 93.56 269 HIS B O 1
ATOM 8652 N N . LEU B 1 270 ? 12.875 21.891 10.93 1 93.31 270 LEU B N 1
ATOM 8653 C CA . LEU B 1 270 ? 14.141 22.438 10.469 1 93.31 270 LEU B CA 1
ATOM 8654 C C . LEU B 1 270 ? 14.984 22.938 11.641 1 93.31 270 LEU B C 1
ATOM 8656 O O . LEU B 1 270 ? 16.203 22.797 11.633 1 93.31 270 LEU B O 1
ATOM 8660 N N . ALA B 1 271 ? 14.32 23.547 12.594 1 96.38 271 ALA B N 1
ATOM 8661 C CA . ALA B 1 271 ? 15.031 24.016 13.781 1 96.38 271 ALA B CA 1
ATOM 8662 C C . ALA B 1 271 ? 15.742 22.859 14.484 1 96.38 271 ALA B C 1
ATOM 8664 O O . ALA B 1 271 ? 16.906 22.984 14.859 1 96.38 271 ALA B O 1
ATOM 8665 N N . ALA B 1 272 ? 15.008 21.781 14.641 1 95.25 272 ALA B N 1
ATOM 8666 C CA . ALA B 1 272 ? 15.578 20.609 15.281 1 95.25 272 ALA B CA 1
ATOM 8667 C C . ALA B 1 272 ? 16.734 20.047 14.469 1 95.25 272 ALA B C 1
ATOM 8669 O O . ALA B 1 272 ? 17.766 19.672 15.031 1 95.25 272 ALA B O 1
ATOM 8670 N N . GLU B 1 273 ? 16.562 20 13.234 1 93.69 273 GLU B N 1
ATOM 8671 C CA . GLU B 1 273 ? 17.609 19.484 12.336 1 93.69 273 GLU B CA 1
ATOM 8672 C C . GLU B 1 273 ? 18.844 20.375 12.375 1 93.69 273 GLU B C 1
ATOM 8674 O O . GLU B 1 273 ? 19.969 19.875 12.383 1 93.69 273 GLU B O 1
ATOM 8679 N N . LYS B 1 274 ? 18.641 21.719 12.344 1 94.69 274 LYS B N 1
ATOM 8680 C CA . LYS B 1 274 ? 19.766 22.656 12.391 1 94.69 274 LYS B CA 1
ATOM 8681 C C . LYS B 1 274 ? 20.562 22.484 13.68 1 94.69 274 LYS B C 1
ATOM 8683 O O . LYS B 1 274 ? 21.797 22.547 13.664 1 94.69 274 LYS B O 1
ATOM 8688 N N . GLY B 1 275 ? 19.891 22.359 14.773 1 96.19 275 GLY B N 1
ATOM 8689 C CA . GLY B 1 275 ? 20.609 22.062 16.016 1 96.19 275 GLY B CA 1
ATOM 8690 C C . GLY B 1 275 ? 21.406 20.766 15.953 1 96.19 275 GLY B C 1
ATOM 8691 O O . GLY B 1 275 ? 22.594 20.766 16.266 1 96.19 275 GLY B O 1
ATOM 8692 N N . ALA B 1 276 ? 20.781 19.75 15.484 1 95 276 ALA B N 1
ATOM 8693 C CA . ALA B 1 276 ? 21.391 18.422 15.438 1 95 276 ALA B CA 1
ATOM 8694 C C . ALA B 1 276 ? 22.594 18.422 14.492 1 95 276 ALA B C 1
ATOM 8696 O O . ALA B 1 276 ? 23.562 17.688 14.727 1 95 276 ALA B O 1
ATOM 8697 N N . SER B 1 277 ? 22.578 19.203 13.461 1 94.06 277 SER B N 1
ATOM 8698 C CA . SER B 1 277 ? 23.641 19.234 12.461 1 94.06 277 SER B CA 1
ATOM 8699 C C . SER B 1 277 ? 24.938 19.781 13.039 1 94.06 277 SER B C 1
ATOM 8701 O O . SER B 1 277 ? 26 19.578 12.477 1 94.06 277 SER B O 1
ATOM 8703 N N . THR B 1 278 ? 24.891 20.5 14.172 1 96.25 278 THR B N 1
ATOM 8704 C CA . THR B 1 278 ? 26.078 21.062 14.797 1 96.25 278 THR B CA 1
ATOM 8705 C C . THR B 1 278 ? 26.781 20.031 15.672 1 96.25 278 THR B C 1
ATOM 8707 O O . THR B 1 278 ? 27.922 20.234 16.078 1 96.25 278 THR B O 1
ATOM 8710 N N . LEU B 1 279 ? 26.156 18.969 15.938 1 96.62 279 LEU B N 1
ATOM 8711 C CA . LEU B 1 279 ? 26.734 17.938 16.797 1 96.62 279 LEU B CA 1
ATOM 8712 C C . LEU B 1 279 ? 27.719 17.078 16.016 1 96.62 279 LEU B C 1
ATOM 8714 O O . LEU B 1 279 ? 27.547 16.859 14.82 1 96.62 279 LEU B O 1
ATOM 8718 N N . PRO B 1 280 ? 28.703 16.625 16.688 1 94.38 280 PRO B N 1
ATOM 8719 C CA . PRO B 1 280 ? 29.672 15.758 16.016 1 94.38 280 PRO B CA 1
ATOM 8720 C C . PRO B 1 280 ? 29.062 14.414 15.594 1 94.38 280 PRO B C 1
ATOM 8722 O O . PRO B 1 280 ? 29.578 13.766 14.688 1 94.38 280 PRO B O 1
ATOM 8725 N N . PHE B 1 281 ? 27.984 14.039 16.281 1 93.69 281 PHE B N 1
ATOM 8726 C CA . PHE B 1 281 ? 27.328 12.781 15.969 1 93.69 281 PHE B CA 1
ATOM 8727 C C . PHE B 1 281 ? 25.812 12.93 16.031 1 93.69 281 PHE B C 1
ATOM 8729 O O . PHE B 1 281 ? 25.281 13.57 16.938 1 93.69 281 PHE B O 1
ATOM 8736 N N . THR B 1 282 ? 25.234 12.375 14.883 1 91.5 282 THR B N 1
ATOM 8737 C CA . THR B 1 282 ? 23.781 12.234 14.867 1 91.5 282 THR B CA 1
ATOM 8738 C C . THR B 1 282 ? 23.375 10.789 14.602 1 91.5 282 THR B C 1
ATOM 8740 O O . THR B 1 282 ? 24.016 10.102 13.797 1 91.5 282 THR B O 1
ATOM 8743 N N . PRO B 1 283 ? 22.328 10.328 15.219 1 92.44 283 PRO B N 1
ATOM 8744 C CA . PRO B 1 283 ? 21.953 8.922 15.117 1 92.44 283 PRO B CA 1
ATOM 8745 C C . PRO B 1 283 ? 21.234 8.594 13.812 1 92.44 283 PRO B C 1
ATOM 8747 O O . PRO B 1 283 ? 20.859 7.441 13.578 1 92.44 283 PRO B O 1
ATOM 8750 N N . VAL B 1 284 ? 20.984 9.523 12.945 1 91.25 284 VAL B N 1
ATOM 8751 C CA . VAL B 1 284 ? 20.156 9.344 11.75 1 91.25 284 VAL B CA 1
ATOM 8752 C C . VAL B 1 284 ? 20.75 8.242 10.875 1 91.25 284 VAL B C 1
ATOM 8754 O O . VAL B 1 284 ? 20.047 7.293 10.516 1 91.25 284 VAL B O 1
ATOM 8757 N N . ASP B 1 285 ? 22 8.266 10.648 1 89.62 285 ASP B N 1
ATOM 8758 C CA . ASP B 1 285 ? 22.641 7.312 9.742 1 89.62 285 ASP B CA 1
ATOM 8759 C C . ASP B 1 285 ? 22.625 5.902 10.328 1 89.62 285 ASP B C 1
ATOM 8761 O O . ASP B 1 285 ? 22.359 4.934 9.617 1 89.62 285 ASP B O 1
ATOM 8765 N N . VAL B 1 286 ? 22.953 5.816 11.586 1 93 286 VAL B N 1
ATOM 8766 C CA . VAL B 1 286 ? 23 4.5 12.211 1 93 286 VAL B CA 1
ATOM 8767 C C . VAL B 1 286 ? 21.594 3.908 12.266 1 93 286 VAL B C 1
ATOM 8769 O O . VAL B 1 286 ? 21.422 2.699 12.102 1 93 286 VAL B O 1
ATOM 8772 N N . LEU B 1 287 ? 20.641 4.746 12.531 1 93.62 287 LEU B N 1
ATOM 8773 C CA . LEU B 1 287 ? 19.266 4.293 12.555 1 93.62 287 LEU B CA 1
ATOM 8774 C C . LEU B 1 287 ? 18.844 3.746 11.195 1 93.62 287 LEU B C 1
ATOM 8776 O O . LEU B 1 287 ? 18.203 2.695 11.117 1 93.62 287 LEU B O 1
ATOM 8780 N N . ILE B 1 288 ? 19.188 4.438 10.172 1 90.81 288 ILE B N 1
ATOM 8781 C CA . ILE B 1 288 ? 18.859 4.012 8.812 1 90.81 288 ILE B CA 1
ATOM 8782 C C . ILE B 1 288 ? 19.594 2.709 8.492 1 90.81 288 ILE B C 1
ATOM 8784 O O . ILE B 1 288 ? 19 1.774 7.949 1 90.81 288 ILE B O 1
ATOM 8788 N N . ALA B 1 289 ? 20.859 2.629 8.867 1 92.19 289 ALA B N 1
ATOM 8789 C CA . ALA B 1 289 ? 21.672 1.446 8.602 1 92.19 289 ALA B CA 1
ATOM 8790 C C . ALA B 1 289 ? 21.109 0.22 9.312 1 92.19 289 ALA B C 1
ATOM 8792 O O . ALA B 1 289 ? 21 -0.854 8.719 1 92.19 289 ALA B O 1
ATOM 8793 N N . VAL B 1 290 ? 20.75 0.387 10.531 1 93.69 290 VAL B N 1
ATOM 8794 C CA . VAL B 1 290 ? 20.219 -0.717 11.32 1 93.69 290 VAL B CA 1
ATOM 8795 C C . VAL B 1 290 ? 18.891 -1.182 10.719 1 93.69 290 VAL B C 1
ATOM 8797 O O . VAL B 1 290 ? 18.641 -2.385 10.594 1 93.69 290 VAL B O 1
ATOM 8800 N N . PHE B 1 291 ? 18.031 -0.276 10.344 1 92 291 PHE B N 1
ATOM 8801 C CA . PHE B 1 291 ? 16.719 -0.618 9.82 1 92 291 PHE B CA 1
ATOM 8802 C C . PHE B 1 291 ? 16.828 -1.427 8.531 1 92 291 PHE B C 1
ATOM 8804 O O . PHE B 1 291 ? 16.219 -2.49 8.398 1 92 291 PHE B O 1
ATOM 8811 N N . TYR B 1 292 ? 17.672 -0.958 7.703 1 88.81 292 TYR B N 1
ATOM 8812 C CA . TYR B 1 292 ? 17.766 -1.604 6.398 1 88.81 292 TYR B CA 1
ATOM 8813 C C . TYR B 1 292 ? 18.547 -2.91 6.488 1 88.81 292 TYR B C 1
ATOM 8815 O O . TYR B 1 292 ? 18.375 -3.803 5.656 1 88.81 292 TYR B O 1
ATOM 8823 N N . TYR B 1 293 ? 19.5 -2.998 7.508 1 90.75 293 TYR B N 1
ATOM 8824 C CA . TYR B 1 293 ? 20.172 -4.27 7.738 1 90.75 293 TYR B CA 1
ATOM 8825 C C . TYR B 1 293 ? 19.172 -5.355 8.117 1 90.75 293 TYR B C 1
ATOM 8827 O O . TYR B 1 293 ? 19.344 -6.52 7.742 1 90.75 293 TYR B O 1
ATOM 8835 N N . LEU B 1 294 ? 18.188 -4.938 8.789 1 88.06 294 LEU B N 1
ATOM 8836 C CA . LEU B 1 294 ? 17.219 -5.895 9.328 1 88.06 294 LEU B CA 1
ATOM 8837 C C . LEU B 1 294 ? 16.016 -6.039 8.398 1 88.06 294 LEU B C 1
ATOM 8839 O O . LEU B 1 294 ? 15.383 -7.094 8.367 1 88.06 294 LEU B O 1
ATOM 8843 N N . GLU B 1 295 ? 15.906 -4.926 7.633 1 82.12 295 GLU B N 1
ATOM 8844 C CA . GLU B 1 295 ? 14.68 -4.84 6.844 1 82.12 295 GLU B CA 1
ATOM 8845 C C . GLU B 1 295 ? 14.594 -5.988 5.84 1 82.12 295 GLU B C 1
ATOM 8847 O O . GLU B 1 295 ? 15.594 -6.371 5.238 1 82.12 295 GLU B O 1
ATOM 8852 N N . LYS B 1 296 ? 13.586 -6.82 5.711 1 76.19 296 LYS B N 1
ATOM 8853 C CA . LYS B 1 296 ? 13.195 -7.836 4.742 1 76.19 296 LYS B CA 1
ATOM 8854 C C . LYS B 1 296 ? 13.891 -9.164 5.02 1 76.19 296 LYS B C 1
ATOM 8856 O O . LYS B 1 296 ? 13.945 -10.039 4.152 1 76.19 296 LYS B O 1
ATOM 8861 N N . SER B 1 297 ? 14.773 -9.25 6.109 1 81.56 297 SER B N 1
ATOM 8862 C CA . SER B 1 297 ? 15.391 -10.516 6.48 1 81.56 297 SER B CA 1
ATOM 8863 C C . SER B 1 297 ? 14.719 -11.125 7.707 1 81.56 297 SER B C 1
ATOM 8865 O O . SER B 1 297 ? 15.023 -10.734 8.836 1 81.56 297 SER B O 1
ATOM 8867 N N . SER B 1 298 ? 13.953 -12.07 7.398 1 79.56 298 SER B N 1
ATOM 8868 C CA . SER B 1 298 ? 13.297 -12.773 8.5 1 79.56 298 SER B CA 1
ATOM 8869 C C . SER B 1 298 ? 14.312 -13.453 9.406 1 79.56 298 SER B C 1
ATOM 8871 O O . SER B 1 298 ? 14.117 -13.516 10.625 1 79.56 298 SER B O 1
ATOM 8873 N N . LYS B 1 299 ? 15.414 -13.938 8.812 1 82.06 299 LYS B N 1
ATOM 8874 C CA . LYS B 1 299 ? 16.469 -14.586 9.578 1 82.06 299 LYS B CA 1
ATOM 8875 C C . LYS B 1 299 ? 17.094 -13.617 10.586 1 82.06 299 LYS B C 1
ATOM 8877 O O . LYS B 1 299 ? 17.234 -13.953 11.766 1 82.06 299 LYS B O 1
ATOM 8882 N N . ARG B 1 300 ? 17.406 -12.453 10.133 1 86.62 300 ARG B N 1
ATOM 8883 C CA . ARG B 1 300 ? 18.062 -11.461 10.992 1 86.62 300 ARG B CA 1
ATOM 8884 C C . ARG B 1 300 ? 17.125 -11.008 12.102 1 86.62 300 ARG B C 1
ATOM 8886 O O . ARG B 1 300 ? 17.562 -10.758 13.227 1 86.62 300 ARG B O 1
ATOM 8893 N N . HIS B 1 301 ? 15.828 -10.914 11.789 1 86.94 301 HIS B N 1
ATOM 8894 C CA . HIS B 1 301 ? 14.852 -10.539 12.812 1 86.94 301 HIS B CA 1
ATOM 8895 C C . HIS B 1 301 ? 14.773 -11.594 13.906 1 86.94 301 HIS B C 1
ATOM 8897 O O . HIS B 1 301 ? 14.703 -11.258 15.094 1 86.94 301 HIS B O 1
ATOM 8903 N N . LYS B 1 302 ? 14.781 -12.82 13.484 1 84.06 302 LYS B N 1
ATOM 8904 C CA . LYS B 1 302 ? 14.719 -13.906 14.445 1 84.06 302 LYS B CA 1
ATOM 8905 C C . LYS B 1 302 ? 15.969 -13.938 15.328 1 84.06 302 LYS B C 1
ATOM 8907 O O . LYS B 1 302 ? 15.883 -14.164 16.531 1 84.06 302 LYS B O 1
ATOM 8912 N N . GLU B 1 303 ? 17.062 -13.766 14.664 1 88.81 303 GLU B N 1
ATOM 8913 C CA . GLU B 1 303 ? 18.312 -13.727 15.414 1 88.81 303 GLU B CA 1
ATOM 8914 C C . GLU B 1 303 ? 18.328 -12.578 16.406 1 88.81 303 GLU B C 1
ATOM 8916 O O . GLU B 1 303 ? 18.797 -12.734 17.547 1 88.81 303 GLU B O 1
ATOM 8921 N N . LEU B 1 304 ? 17.875 -11.469 16 1 91.94 304 LEU B N 1
ATOM 8922 C CA . LEU B 1 304 ? 17.797 -10.328 16.906 1 91.94 304 LEU B CA 1
ATOM 8923 C C . LEU B 1 304 ? 16.859 -10.617 18.062 1 91.94 304 LEU B C 1
ATOM 8925 O O . LEU B 1 304 ? 17.141 -10.258 19.219 1 91.94 304 LEU B O 1
ATOM 8929 N N . LYS B 1 305 ? 15.734 -11.195 17.766 1 88.88 305 LYS B N 1
ATOM 8930 C CA . LYS B 1 305 ? 14.781 -11.555 18.812 1 88.88 305 LYS B CA 1
ATOM 8931 C C . LYS B 1 305 ? 15.43 -12.469 19.859 1 88.88 305 LYS B C 1
ATOM 8933 O O . LYS B 1 305 ? 15.195 -12.32 21.062 1 88.88 305 LYS B O 1
ATOM 8938 N N . GLY B 1 306 ? 16.156 -13.406 19.359 1 88.5 306 GLY B N 1
ATOM 8939 C CA . GLY B 1 306 ? 16.906 -14.266 20.266 1 88.5 306 GLY B CA 1
ATOM 8940 C C . GLY B 1 306 ? 17.859 -13.5 21.172 1 88.5 306 GLY B C 1
ATOM 8941 O O . GLY B 1 306 ? 17.938 -13.781 22.375 1 88.5 306 GLY B O 1
ATOM 8942 N N . VAL B 1 307 ? 18.516 -12.547 20.609 1 94.25 307 VAL B N 1
ATOM 8943 C CA . VAL B 1 307 ? 19.484 -11.75 21.359 1 94.25 307 VAL B CA 1
ATOM 8944 C C . VAL B 1 307 ? 18.75 -10.828 22.328 1 94.25 307 VAL B C 1
ATOM 8946 O O . VAL B 1 307 ? 19.234 -10.57 23.438 1 94.25 307 VAL B O 1
ATOM 8949 N N . GLN B 1 308 ? 17.625 -10.297 21.891 1 95.06 308 GLN B N 1
ATOM 8950 C CA . GLN B 1 308 ? 16.812 -9.469 22.766 1 95.06 308 GLN B CA 1
ATOM 8951 C C . GLN B 1 308 ? 16.406 -10.242 24.016 1 95.06 308 GLN B C 1
ATOM 8953 O O . GLN B 1 308 ? 16.469 -9.703 25.125 1 95.06 308 GLN B O 1
ATOM 8958 N N . THR B 1 309 ? 16.047 -11.461 23.828 1 92.31 309 THR B N 1
ATOM 8959 C CA . THR B 1 309 ? 15.68 -12.312 24.953 1 92.31 309 THR B CA 1
ATOM 8960 C C . THR B 1 309 ? 16.891 -12.555 25.875 1 92.31 309 THR B C 1
ATOM 8962 O O . THR B 1 309 ? 16.766 -12.492 27.094 1 92.31 309 THR B O 1
ATOM 8965 N N . LEU B 1 310 ? 17.969 -12.766 25.312 1 92.56 310 LEU B N 1
ATOM 8966 C CA . LEU B 1 310 ? 19.203 -13.016 26.047 1 92.56 310 LEU B CA 1
ATOM 8967 C C . LEU B 1 310 ? 19.594 -11.805 26.891 1 92.56 310 LEU B C 1
ATOM 8969 O O . LEU B 1 310 ? 20.062 -11.945 28.016 1 92.56 310 LEU B O 1
ATOM 8973 N N . CYS B 1 311 ? 19.406 -10.609 26.312 1 94.56 311 CYS B N 1
ATOM 8974 C CA . CYS B 1 311 ? 19.812 -9.375 26.969 1 94.56 311 CYS B CA 1
ATOM 8975 C C . CYS B 1 311 ? 18.703 -8.859 27.891 1 94.56 311 CYS B C 1
ATOM 8977 O O . CYS B 1 311 ? 18.906 -7.891 28.625 1 94.56 311 CYS B O 1
ATOM 8979 N N . GLY B 1 312 ? 17.531 -9.477 27.812 1 90.94 312 GLY B N 1
ATOM 8980 C CA . GLY B 1 312 ? 16.406 -9.008 28.625 1 90.94 312 GLY B CA 1
ATOM 8981 C C . GLY B 1 312 ? 15.766 -7.746 28.062 1 90.94 312 GLY B C 1
ATOM 8982 O O . GLY B 1 312 ? 15.18 -6.965 28.812 1 90.94 312 GLY B O 1
ATOM 8983 N N . THR B 1 313 ? 16.031 -7.465 26.875 1 92.75 313 THR B N 1
ATOM 8984 C CA . THR B 1 313 ? 15.43 -6.316 26.203 1 92.75 313 THR B CA 1
ATOM 8985 C C . THR B 1 313 ? 14.07 -6.688 25.609 1 92.75 313 THR B C 1
ATOM 8987 O O . THR B 1 313 ? 13.859 -7.828 25.203 1 92.75 313 THR B O 1
ATOM 8990 N N . ALA B 1 314 ? 13.117 -5.723 25.656 1 91.12 314 ALA B N 1
ATOM 8991 C CA . ALA B 1 314 ? 11.781 -5.949 25.109 1 91.12 314 ALA B CA 1
ATOM 8992 C C . ALA B 1 314 ? 11.859 -6.359 23.641 1 91.12 314 ALA B C 1
ATOM 8994 O O . ALA B 1 314 ? 12.703 -5.863 22.891 1 91.12 314 ALA B O 1
ATOM 8995 N N . ASN B 1 315 ? 10.992 -7.223 23.281 1 88.44 315 ASN B N 1
ATOM 8996 C CA . ASN B 1 315 ? 10.945 -7.688 21.891 1 88.44 315 ASN B CA 1
ATOM 8997 C C . ASN B 1 315 ? 10.234 -6.688 20.984 1 88.44 315 ASN B C 1
ATOM 8999 O O . ASN B 1 315 ? 9.109 -6.934 20.547 1 88.44 315 ASN B O 1
ATOM 9003 N N . HIS B 1 316 ? 10.906 -5.594 20.703 1 89.69 316 HIS B N 1
ATOM 9004 C CA . HIS B 1 316 ? 10.344 -4.555 19.844 1 89.69 316 HIS B CA 1
ATOM 9005 C C . HIS B 1 316 ? 11.102 -4.465 18.531 1 89.69 316 HIS B C 1
ATOM 9007 O O . HIS B 1 316 ? 12.312 -4.668 18.484 1 89.69 316 HIS B O 1
ATOM 9013 N N . LYS B 1 317 ? 10.391 -4.094 17.531 1 86.62 317 LYS B N 1
ATOM 9014 C CA . LYS B 1 317 ? 11 -3.865 16.219 1 86.62 317 LYS B CA 1
ATOM 9015 C C . LYS B 1 317 ? 11.672 -2.498 16.156 1 86.62 317 LYS B C 1
ATOM 9017 O O . LYS B 1 317 ? 11.273 -1.569 16.859 1 86.62 317 LYS B O 1
ATOM 9022 N N . ILE B 1 318 ? 12.68 -2.426 15.32 1 89.38 318 ILE B N 1
ATOM 9023 C CA . ILE B 1 318 ? 13.344 -1.148 15.078 1 89.38 318 ILE B CA 1
ATOM 9024 C C . ILE B 1 318 ? 12.5 -0.295 14.141 1 89.38 318 ILE B C 1
ATOM 9026 O O . ILE B 1 318 ? 11.984 -0.791 13.141 1 89.38 318 ILE B O 1
ATOM 9030 N N . LEU B 1 319 ? 12.359 0.927 14.422 1 87.94 319 LEU B N 1
ATOM 9031 C CA . LEU B 1 319 ? 11.492 1.82 13.664 1 87.94 319 LEU B CA 1
ATOM 9032 C C . LEU B 1 319 ? 12.281 2.549 12.578 1 87.94 319 LEU B C 1
ATOM 9034 O O . LEU B 1 319 ? 13.438 2.912 12.789 1 87.94 319 LEU B O 1
ATOM 9038 N N . LYS B 1 320 ? 11.602 2.727 11.438 1 85.06 320 LYS B N 1
ATOM 9039 C CA . LYS B 1 320 ? 12.195 3.463 10.32 1 85.06 320 LYS B CA 1
ATOM 9040 C C . LYS B 1 320 ? 12.141 4.969 10.57 1 85.06 320 LYS B C 1
ATOM 9042 O O . LYS B 1 320 ? 11.102 5.504 10.945 1 85.06 320 LYS B O 1
ATOM 9047 N N . HIS B 1 321 ? 13.266 5.656 10.492 1 83.5 321 HIS B N 1
ATOM 9048 C CA . HIS B 1 321 ? 13.297 7.113 10.531 1 83.5 321 HIS B CA 1
ATOM 9049 C C . HIS B 1 321 ? 13.086 7.703 9.141 1 83.5 321 HIS B C 1
ATOM 9051 O O . HIS B 1 321 ? 13.648 7.207 8.156 1 83.5 321 HIS B O 1
ATOM 9057 N N . VAL B 1 322 ? 12.156 8.648 8.984 1 76.5 322 VAL B N 1
ATOM 9058 C CA . VAL B 1 322 ? 11.898 9.359 7.73 1 76.5 322 VAL B CA 1
ATOM 9059 C C . VAL B 1 322 ? 12.516 10.758 7.793 1 76.5 322 VAL B C 1
ATOM 9061 O O . VAL B 1 322 ? 12.086 11.602 8.578 1 76.5 322 VAL B O 1
ATOM 9064 N N . CYS B 1 323 ? 13.336 11.055 6.992 1 71.56 323 CYS B N 1
ATOM 9065 C CA . CYS B 1 323 ? 14.172 12.25 7.074 1 71.56 323 CYS B CA 1
ATOM 9066 C C . CYS B 1 323 ? 13.367 13.5 6.758 1 71.56 323 CYS B C 1
ATOM 9068 O O . CYS B 1 323 ? 13.703 14.594 7.215 1 71.56 323 CYS B O 1
ATOM 9070 N N . THR B 1 324 ? 12.281 13.305 5.949 1 68.38 324 THR B N 1
ATOM 9071 C CA . THR B 1 324 ? 11.5 14.477 5.578 1 68.38 324 THR B CA 1
ATOM 9072 C C . THR B 1 324 ? 10.703 15 6.773 1 68.38 324 THR B C 1
ATOM 9074 O O . THR B 1 324 ? 10.305 16.172 6.797 1 68.38 324 THR B O 1
ATOM 9077 N N . ARG B 1 325 ? 10.5 14.164 7.746 1 74.75 325 ARG B N 1
ATOM 9078 C CA . ARG B 1 325 ? 9.891 14.523 9.023 1 74.75 325 ARG B CA 1
ATOM 9079 C C . ARG B 1 325 ? 10.812 14.195 10.188 1 74.75 325 ARG B C 1
ATOM 9081 O O . ARG B 1 325 ? 10.586 13.227 10.922 1 74.75 325 ARG B O 1
ATOM 9088 N N . TRP B 1 326 ? 11.656 15.109 10.297 1 77.69 326 TRP B N 1
ATOM 9089 C CA . TRP B 1 326 ? 12.812 14.859 11.156 1 77.69 326 TRP B CA 1
ATOM 9090 C C . TRP B 1 326 ? 12.375 14.477 12.562 1 77.69 326 TRP B C 1
ATOM 9092 O O . TRP B 1 326 ? 13.023 13.664 13.227 1 77.69 326 TRP B O 1
ATOM 9102 N N . LEU B 1 327 ? 11.258 14.93 12.977 1 79.5 327 LEU B N 1
ATOM 9103 C CA . LEU B 1 327 ? 10.828 14.734 14.359 1 79.5 327 LEU B CA 1
ATOM 9104 C C . LEU B 1 327 ? 10.297 13.32 14.562 1 79.5 327 LEU B C 1
ATOM 9106 O O . LEU B 1 327 ? 10.078 12.891 15.695 1 79.5 327 LEU B O 1
ATOM 9110 N N . SER B 1 328 ? 10.102 12.625 13.43 1 81.31 328 SER B N 1
ATOM 9111 C CA . SER B 1 328 ? 9.836 11.203 13.57 1 81.31 328 SER B CA 1
ATOM 9112 C C . SER B 1 328 ? 11 10.477 14.234 1 81.31 328 SER B C 1
ATOM 9114 O O . SER B 1 328 ? 10.852 9.344 14.695 1 81.31 328 SER B O 1
ATOM 9116 N N . LEU B 1 329 ? 12.062 11.172 14.344 1 85.31 329 LEU B N 1
ATOM 9117 C CA . LEU B 1 329 ? 13.281 10.641 14.945 1 85.31 329 LEU B CA 1
ATOM 9118 C C . LEU B 1 329 ? 13.055 10.289 16.406 1 85.31 329 LEU B C 1
ATOM 9120 O O . LEU B 1 329 ? 13.711 9.391 16.953 1 85.31 329 LEU B O 1
ATOM 9124 N N . GLU B 1 330 ? 12.18 11.008 17.031 1 91.19 330 GLU B N 1
ATOM 9125 C CA . GLU B 1 330 ? 11.977 10.812 18.453 1 91.19 330 GLU B CA 1
ATOM 9126 C C . GLU B 1 330 ? 11.633 9.359 18.781 1 91.19 330 GLU B C 1
ATOM 9128 O O . GLU B 1 330 ? 12.297 8.727 19.609 1 91.19 330 GLU B O 1
ATOM 9133 N N . LYS B 1 331 ? 10.68 8.82 18.094 1 91.56 331 LYS B N 1
ATOM 9134 C CA . LYS B 1 331 ? 10.258 7.449 18.344 1 91.56 331 LYS B CA 1
ATOM 9135 C C . LYS B 1 331 ? 11.352 6.457 17.953 1 91.56 331 LYS B C 1
ATOM 9137 O O . LYS B 1 331 ? 11.617 5.496 18.688 1 91.56 331 LYS B O 1
ATOM 9142 N N . ALA B 1 332 ? 11.938 6.734 16.859 1 93.25 332 ALA B N 1
ATOM 9143 C CA . ALA B 1 332 ? 13 5.855 16.391 1 93.25 332 ALA B CA 1
ATOM 9144 C C . ALA B 1 332 ? 14.195 5.859 17.328 1 93.25 332 ALA B C 1
ATOM 9146 O O . ALA B 1 332 ? 14.773 4.809 17.625 1 93.25 332 ALA B O 1
ATOM 9147 N N . LEU B 1 333 ? 14.555 7.023 17.828 1 95.12 333 LEU B N 1
ATOM 9148 C CA . LEU B 1 333 ? 15.68 7.168 18.734 1 95.12 333 LEU B CA 1
ATOM 9149 C C . LEU B 1 333 ? 15.391 6.5 20.078 1 95.12 333 LEU B C 1
ATOM 9151 O O . LEU B 1 333 ? 16.25 5.82 20.641 1 95.12 333 LEU B O 1
ATOM 9155 N N . ASN B 1 334 ? 14.234 6.699 20.594 1 95.25 334 ASN B N 1
ATOM 9156 C CA . ASN B 1 334 ? 13.844 6.043 21.844 1 95.25 334 ASN B CA 1
ATOM 9157 C C . ASN B 1 334 ? 13.898 4.523 21.719 1 95.25 334 ASN B C 1
ATOM 9159 O O . ASN B 1 334 ? 14.352 3.836 22.625 1 95.25 334 ASN B O 1
ATOM 9163 N N . ARG B 1 335 ? 13.43 4.066 20.578 1 95.12 335 ARG B N 1
ATOM 9164 C CA . ARG B 1 335 ? 13.484 2.633 20.312 1 95.12 335 ARG B CA 1
ATOM 9165 C C . ARG B 1 335 ? 14.93 2.148 20.234 1 95.12 335 ARG B C 1
ATOM 9167 O O . ARG B 1 335 ? 15.266 1.076 20.734 1 95.12 335 ARG B O 1
ATOM 9174 N N . LEU B 1 336 ? 15.75 2.873 19.562 1 95.5 336 LEU B N 1
ATOM 9175 C CA . LEU B 1 336 ? 17.156 2.529 19.438 1 95.5 336 LEU B CA 1
ATOM 9176 C C . LEU B 1 336 ? 17.812 2.42 20.797 1 95.5 336 LEU B C 1
ATOM 9178 O O . LEU B 1 336 ? 18.531 1.452 21.078 1 95.5 336 LEU B O 1
ATOM 9182 N N . LEU B 1 337 ? 17.594 3.4 21.656 1 96.38 337 LEU B N 1
ATOM 9183 C CA . LEU B 1 337 ? 18.188 3.434 22.984 1 96.38 337 LEU B CA 1
ATOM 9184 C C . LEU B 1 337 ? 17.656 2.289 23.844 1 96.38 337 LEU B C 1
ATOM 9186 O O . LEU B 1 337 ? 18.406 1.694 24.609 1 96.38 337 LEU B O 1
ATOM 9190 N N . GLU B 1 338 ? 16.375 1.99 23.656 1 95.75 338 GLU B N 1
ATOM 9191 C CA . GLU B 1 338 ? 15.781 0.852 24.359 1 95.75 338 GLU B CA 1
ATOM 9192 C C . GLU B 1 338 ? 16.453 -0.456 23.953 1 95.75 338 GLU B C 1
ATOM 9194 O O . GLU B 1 338 ? 16.688 -1.332 24.781 1 95.75 338 GLU B O 1
ATOM 9199 N N . GLN B 1 339 ? 16.797 -0.519 22.719 1 96.38 339 GLN B N 1
ATOM 9200 C CA . GLN B 1 339 ? 17.312 -1.758 22.141 1 96.38 339 GLN B CA 1
ATOM 9201 C C . GLN B 1 339 ? 18.844 -1.769 22.125 1 96.38 339 GLN B C 1
ATOM 9203 O O . GLN B 1 339 ? 19.453 -2.693 21.578 1 96.38 339 GLN B O 1
ATOM 9208 N N . TRP B 1 340 ? 19.469 -0.787 22.703 1 96.19 340 TRP B N 1
ATOM 9209 C CA . TRP B 1 340 ? 20.906 -0.55 22.578 1 96.19 340 TRP B CA 1
ATOM 9210 C C . TRP B 1 340 ? 21.703 -1.772 23.016 1 96.19 340 TRP B C 1
ATOM 9212 O O . TRP B 1 340 ? 22.578 -2.244 22.281 1 96.19 340 TRP B O 1
ATOM 9222 N N . PRO B 1 341 ? 21.375 -2.398 24.141 1 95.62 341 PRO B N 1
ATOM 9223 C CA . PRO B 1 341 ? 22.172 -3.562 24.562 1 95.62 341 PRO B CA 1
ATOM 9224 C C . PRO B 1 341 ? 22.016 -4.742 23.594 1 95.62 341 PRO B C 1
ATOM 9226 O O . PRO B 1 341 ? 23.016 -5.402 23.281 1 95.62 341 PRO B O 1
ATOM 9229 N N . ALA B 1 342 ? 20.844 -4.977 23.156 1 96.44 342 ALA B N 1
ATOM 9230 C CA . ALA B 1 342 ? 20.594 -6.086 22.234 1 96.44 342 ALA B CA 1
ATOM 9231 C C . ALA B 1 342 ? 21.266 -5.852 20.891 1 96.44 342 ALA B C 1
ATOM 9233 O O . ALA B 1 342 ? 21.844 -6.773 20.312 1 96.44 342 ALA B O 1
ATOM 9234 N N . LEU B 1 343 ? 21.188 -4.656 20.422 1 96.94 343 LEU B N 1
ATOM 9235 C CA . LEU B 1 343 ? 21.781 -4.328 19.125 1 96.94 343 LEU B CA 1
ATOM 9236 C C . LEU B 1 343 ? 23.297 -4.418 19.188 1 96.94 343 LEU B C 1
ATOM 9238 O O . LEU B 1 343 ? 23.938 -4.883 18.234 1 96.94 343 LEU B O 1
ATOM 9242 N N . LEU B 1 344 ? 23.859 -3.922 20.281 1 95.81 344 LEU B N 1
ATOM 9243 C CA . LEU B 1 344 ? 25.297 -3.992 20.453 1 95.81 344 LEU B CA 1
ATOM 9244 C C . LEU B 1 344 ? 25.781 -5.438 20.422 1 95.81 344 LEU B C 1
ATOM 9246 O O . LEU B 1 344 ? 26.75 -5.754 19.719 1 95.81 344 LEU B O 1
ATOM 9250 N N . GLU B 1 345 ? 25.109 -6.316 21.109 1 95.56 345 GLU B N 1
ATOM 9251 C CA . GLU B 1 345 ? 25.469 -7.73 21.156 1 95.56 345 GLU B CA 1
ATOM 9252 C C . GLU B 1 345 ? 25.234 -8.406 19.812 1 95.56 345 GLU B C 1
ATOM 9254 O O . GLU B 1 345 ? 26.047 -9.211 19.359 1 95.56 345 GLU B O 1
ATOM 9259 N N . TYR B 1 346 ? 24.125 -8.125 19.203 1 95.69 346 TYR B N 1
ATOM 9260 C CA . TYR B 1 346 ? 23.75 -8.703 17.922 1 95.69 346 TYR B CA 1
ATOM 9261 C C . TYR B 1 346 ? 24.812 -8.398 16.859 1 95.69 346 TYR B C 1
ATOM 9263 O O . TYR B 1 346 ? 25.266 -9.305 16.156 1 95.69 346 TYR B O 1
ATOM 9271 N N . PHE B 1 347 ? 25.172 -7.18 16.781 1 95.75 347 PHE B N 1
ATOM 9272 C CA . PHE B 1 347 ? 26.094 -6.781 15.719 1 95.75 347 PHE B CA 1
ATOM 9273 C C . PHE B 1 347 ? 27.516 -7.199 16.047 1 95.75 347 PHE B C 1
ATOM 9275 O O . PHE B 1 347 ? 28.344 -7.336 15.164 1 95.75 347 PHE B O 1
ATOM 9282 N N . LYS B 1 348 ? 27.781 -7.344 17.312 1 93.69 348 LYS B N 1
ATOM 9283 C CA . LYS B 1 348 ? 29.047 -7.953 17.688 1 93.69 348 LYS B CA 1
ATOM 9284 C C . LYS B 1 348 ? 29.172 -9.367 17.125 1 93.69 348 LYS B C 1
ATOM 9286 O O . LYS B 1 348 ? 30.203 -9.727 16.578 1 93.69 348 LYS B O 1
ATOM 9291 N N . ARG B 1 349 ? 28.125 -10.102 17.203 1 91.31 349 ARG B N 1
ATOM 9292 C CA . ARG B 1 349 ? 28.078 -11.469 16.688 1 91.31 349 ARG B CA 1
ATOM 9293 C C . ARG B 1 349 ? 28.141 -11.484 15.164 1 91.31 349 ARG B C 1
ATOM 9295 O O . ARG B 1 349 ? 28.844 -12.305 14.57 1 91.31 349 ARG B O 1
ATOM 9302 N N . GLU B 1 350 ? 27.422 -10.609 14.594 1 90.5 350 GLU B N 1
ATOM 9303 C CA . GLU B 1 350 ? 27.344 -10.531 13.133 1 90.5 350 GLU B CA 1
ATOM 9304 C C . GLU B 1 350 ? 28.688 -10.133 12.531 1 90.5 350 GLU B C 1
ATOM 9306 O O . GLU B 1 350 ? 29.031 -10.547 11.422 1 90.5 350 GLU B O 1
ATOM 9311 N N . ALA B 1 351 ? 29.438 -9.273 13.227 1 85.12 351 ALA B N 1
ATOM 9312 C CA . ALA B 1 351 ? 30.734 -8.789 12.758 1 85.12 351 ALA B CA 1
ATOM 9313 C C . ALA B 1 351 ? 31.812 -9.844 12.945 1 85.12 351 ALA B C 1
ATOM 9315 O O . ALA B 1 351 ? 32.906 -9.734 12.375 1 85.12 351 ALA B O 1
ATOM 9316 N N . GLY B 1 352 ? 31.594 -11.148 13.312 1 73.56 352 GLY B N 1
ATOM 9317 C CA . GLY B 1 352 ? 32.531 -12.234 13.43 1 73.56 352 GLY B CA 1
ATOM 9318 C C . GLY B 1 352 ? 33.344 -12.203 14.727 1 73.56 352 GLY B C 1
ATOM 9319 O O . GLY B 1 352 ? 34.344 -12.914 14.883 1 73.56 352 GLY B O 1
ATOM 9320 N N . HIS B 1 353 ? 33.25 -11.32 15.508 1 60.44 353 HIS B N 1
ATOM 9321 C CA . HIS B 1 353 ? 34.062 -11.258 16.703 1 60.44 353 HIS B CA 1
ATOM 9322 C C . HIS B 1 353 ? 33.75 -12.398 17.672 1 60.44 353 HIS B C 1
ATOM 9324 O O . HIS B 1 353 ? 34.562 -12.758 18.516 1 60.44 353 HIS B O 1
ATOM 9330 N N . GLY B 1 354 ? 32.656 -13.102 17.594 1 46.94 354 GLY B N 1
ATOM 9331 C CA . GLY B 1 354 ? 32.344 -14.211 18.484 1 46.94 354 GLY B CA 1
ATOM 9332 C C . GLY B 1 354 ? 32.656 -15.562 17.859 1 46.94 354 GLY B C 1
ATOM 9333 O O . GLY B 1 354 ? 32.156 -16.594 18.344 1 46.94 354 GLY B O 1
ATOM 9334 N N . SER B 1 355 ? 33.125 -15.734 16.828 1 40.97 355 SER B N 1
ATOM 9335 C CA . SER B 1 355 ? 33.219 -17.031 16.172 1 40.97 355 SER B CA 1
ATOM 9336 C C . SER B 1 355 ? 33.969 -18.031 17.047 1 40.97 355 SER B C 1
ATOM 9338 O O . SER B 1 355 ? 34.281 -19.141 16.609 1 40.97 355 SER B O 1
ATOM 9340 N N . GLU B 1 356 ? 34.469 -17.797 18.156 1 36.56 356 GLU B N 1
ATOM 9341 C CA . GLU B 1 356 ? 35.031 -19 18.766 1 36.56 356 GLU B CA 1
ATOM 9342 C C . GLU B 1 356 ? 33.969 -20.047 19.047 1 36.56 356 GLU B C 1
ATOM 9344 O O . GLU B 1 356 ? 34.25 -21.234 19.125 1 36.56 356 GLU B O 1
ATOM 9349 N N . LYS B 1 357 ? 32.719 -19.781 19.531 1 31.45 357 LYS B N 1
ATOM 9350 C CA . LYS B 1 357 ? 31.875 -20.828 20.109 1 31.45 357 LYS B CA 1
ATOM 9351 C C . LYS B 1 357 ? 31.078 -21.562 19.047 1 31.45 357 LYS B C 1
ATOM 9353 O O . LYS B 1 357 ? 30.266 -22.438 19.359 1 31.45 357 LYS B O 1
ATOM 9358 N N . ARG B 1 358 ? 30.891 -21.141 17.828 1 31.58 358 ARG B N 1
ATOM 9359 C CA . ARG B 1 358 ? 30.016 -22 17.031 1 31.58 358 ARG B CA 1
ATOM 9360 C C . ARG B 1 358 ? 30.719 -23.312 16.688 1 31.58 358 ARG B C 1
ATOM 9362 O O . ARG B 1 358 ? 30.172 -24.141 15.938 1 31.58 358 ARG B O 1
ATOM 9369 N N . LYS B 1 359 ? 32.031 -23.484 16.75 1 32.53 359 LYS B N 1
ATOM 9370 C CA . LYS B 1 359 ? 32.594 -24.812 16.531 1 32.53 359 LYS B CA 1
ATOM 9371 C C . LYS B 1 359 ? 32.094 -25.797 17.594 1 32.53 359 LYS B C 1
ATOM 9373 O O . LYS B 1 359 ? 32.094 -27.016 17.375 1 32.53 359 LYS B O 1
ATOM 9378 N N . ASN B 1 360 ? 31.953 -25.297 18.844 1 29.16 360 ASN B N 1
ATOM 9379 C CA . ASN B 1 360 ? 31.797 -26.344 19.859 1 29.16 360 ASN B CA 1
ATOM 9380 C C . ASN B 1 360 ? 30.422 -26.984 19.797 1 29.16 360 ASN B C 1
ATOM 9382 O O . ASN B 1 360 ? 30.203 -28.078 20.328 1 29.16 360 ASN B O 1
ATOM 9386 N N . GLU B 1 361 ? 29.344 -26.141 19.438 1 30.22 361 GLU B N 1
ATOM 9387 C CA . GLU B 1 361 ? 28.094 -26.828 19.672 1 30.22 361 GLU B CA 1
ATOM 9388 C C . GLU B 1 361 ? 27.844 -27.906 18.625 1 30.22 361 GLU B C 1
ATOM 9390 O O . GLU B 1 361 ? 27 -28.781 18.812 1 30.22 361 GLU B O 1
ATOM 9395 N N . GLU B 1 362 ? 28.391 -27.719 17.391 1 31.33 362 GLU B N 1
ATOM 9396 C CA . GLU B 1 362 ? 28.109 -28.844 16.516 1 31.33 362 GLU B CA 1
ATOM 9397 C C . GLU B 1 362 ? 28.859 -30.094 16.953 1 31.33 362 GLU B C 1
ATOM 9399 O O . GLU B 1 362 ? 28.562 -31.203 16.516 1 31.33 362 GLU B O 1
ATOM 9404 N N . SER B 1 363 ? 30.062 -29.859 17.547 1 30.58 363 SER B N 1
ATOM 9405 C CA . SER B 1 363 ? 30.906 -31.016 17.812 1 30.58 363 SER B CA 1
ATOM 9406 C C . SER B 1 363 ? 30.266 -31.922 18.859 1 30.58 363 SER B C 1
ATOM 9408 O O . SER B 1 363 ? 30.766 -33.031 19.141 1 30.58 363 SER B O 1
ATOM 9410 N N . SER B 1 364 ? 29.5 -31.281 19.75 1 28.8 364 SER B N 1
ATOM 9411 C CA . SER B 1 364 ? 29.281 -32.125 20.922 1 28.8 364 SER B CA 1
ATOM 9412 C C . SER B 1 364 ? 28.406 -33.312 20.578 1 28.8 364 SER B C 1
ATOM 9414 O O . SER B 1 364 ? 28.281 -34.25 21.375 1 28.8 364 SER B O 1
ATOM 9416 N N . ASN B 1 365 ? 27.469 -33.125 19.609 1 25.66 365 ASN B N 1
ATOM 9417 C CA . ASN B 1 365 ? 26.547 -34.25 19.672 1 25.66 365 ASN B CA 1
ATOM 9418 C C . ASN B 1 365 ? 27.141 -35.531 19.062 1 25.66 365 ASN B C 1
ATOM 9420 O O . ASN B 1 365 ? 26.422 -36.344 18.469 1 25.66 365 ASN B O 1
ATOM 9424 N N . GLN B 1 366 ? 28.422 -35.375 18.625 1 23.97 366 GLN B N 1
ATOM 9425 C CA . GLN B 1 366 ? 28.891 -36.656 18.141 1 23.97 366 GLN B CA 1
ATOM 9426 C C . GLN B 1 366 ? 28.938 -37.688 19.266 1 23.97 366 GLN B C 1
ATOM 9428 O O . GLN B 1 366 ? 29.5 -37.438 20.328 1 23.97 366 GLN B O 1
ATOM 9433 N N . PRO B 1 367 ? 27.938 -38.531 19.328 1 23.55 367 PRO B N 1
ATOM 9434 C CA . PRO B 1 367 ? 28 -39.5 20.422 1 23.55 367 PRO B CA 1
ATOM 9435 C C . PRO B 1 367 ? 29.406 -40.094 20.594 1 23.55 367 PRO B C 1
ATOM 9437 O O . PRO B 1 367 ? 30.062 -40.438 19.609 1 23.55 367 PRO B O 1
ATOM 9440 N N . LYS B 1 368 ? 30.219 -39.438 21.438 1 22.62 368 LYS B N 1
ATOM 9441 C CA . LYS B 1 368 ? 31.453 -40.125 21.828 1 22.62 368 LYS B CA 1
ATOM 9442 C C . LYS B 1 368 ? 31.297 -41.625 21.75 1 22.62 368 LYS B C 1
ATOM 9444 O O . LYS B 1 368 ? 30.344 -42.188 22.297 1 22.62 368 LYS B O 1
ATOM 9449 N N . LYS B 1 369 ? 31.656 -42.219 20.688 1 20.34 369 LYS B N 1
ATOM 9450 C CA . LYS B 1 369 ? 31.844 -43.656 20.609 1 20.34 369 LYS B CA 1
ATOM 9451 C C . LYS B 1 369 ? 32.469 -44.219 21.875 1 20.34 369 LYS B C 1
ATOM 9453 O O . LYS B 1 369 ? 33.594 -43.812 22.234 1 20.34 369 LYS B O 1
ATOM 9458 N N . GLN B 1 370 ? 31.688 -44.438 22.938 1 20.53 370 GLN B N 1
ATOM 9459 C CA . GLN B 1 370 ? 32.094 -45.156 24.141 1 20.53 370 GLN B CA 1
ATOM 9460 C C . GLN B 1 370 ? 32.938 -46.375 23.797 1 20.53 370 GLN B C 1
ATOM 9462 O O . GLN B 1 370 ? 32.469 -47.281 23.109 1 20.53 370 GLN B O 1
ATOM 9467 N N . LYS B 1 371 ? 34.188 -46.156 23.297 1 18.5 371 LYS B N 1
ATOM 9468 C CA . LYS B 1 371 ? 35.156 -47.25 23.203 1 18.5 371 LYS B CA 1
ATOM 9469 C C . LYS B 1 371 ? 34.938 -48.25 24.328 1 18.5 371 LYS B C 1
ATOM 9471 O O . LYS B 1 371 ? 34.812 -47.875 25.5 1 18.5 371 LYS B O 1
ATOM 9476 N N . SER B 1 372 ? 34.469 -49.406 24 1 18.61 372 SER B N 1
ATOM 9477 C CA . SER B 1 372 ? 34.219 -50.656 24.75 1 18.61 372 SER B CA 1
ATOM 9478 C C . SER B 1 372 ? 35.469 -51.094 25.5 1 18.61 372 SER B C 1
ATOM 9480 O O . SER B 1 372 ? 36.438 -51.531 24.891 1 18.61 372 SER B O 1
ATOM 9482 N N . ASN B 1 373 ? 36.281 -50.188 26.078 1 19.27 373 ASN B N 1
ATOM 9483 C CA . ASN B 1 373 ? 37.406 -50.75 26.828 1 19.27 373 ASN B CA 1
ATOM 9484 C C . ASN B 1 373 ? 36.938 -51.969 27.641 1 19.27 373 ASN B C 1
ATOM 9486 O O . ASN B 1 373 ? 35.938 -51.906 28.359 1 19.27 373 ASN B O 1
ATO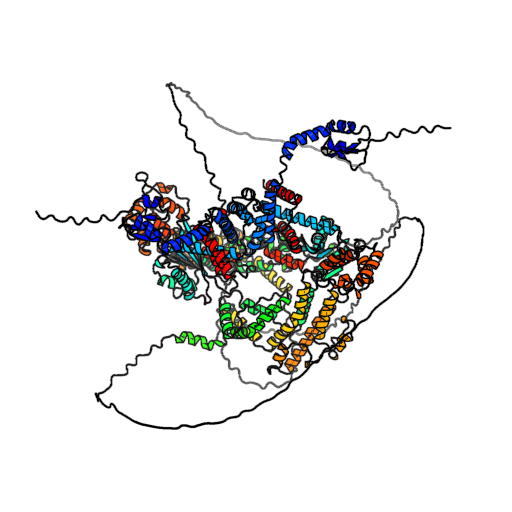M 9490 N N . GLN B 1 374 ? 37.469 -53.156 27.109 1 17.55 374 GLN B N 1
ATOM 9491 C CA . GLN B 1 374 ? 37.531 -54.562 27.5 1 17.55 374 GLN B CA 1
ATOM 9492 C C . GLN B 1 374 ? 37.906 -54.719 28.969 1 17.55 374 GLN B C 1
ATOM 9494 O O . GLN B 1 374 ? 38.812 -54.031 29.453 1 17.55 374 GLN B O 1
ATOM 9499 N N . THR B 1 375 ? 36.969 -55.219 29.734 1 18.67 375 THR B N 1
ATOM 9500 C CA . THR B 1 375 ? 36.75 -55.594 31.125 1 18.67 375 THR B CA 1
ATOM 9501 C C . THR B 1 375 ? 37.812 -56.594 31.578 1 18.67 375 THR B C 1
ATOM 9503 O O . THR B 1 375 ? 37.719 -57.125 32.688 1 18.67 375 THR B O 1
ATOM 9506 N N . LYS B 1 376 ? 39.094 -56.625 30.953 1 16.3 376 LYS B N 1
ATOM 9507 C CA . LYS B 1 376 ? 39.812 -57.812 31.375 1 16.3 376 LYS B CA 1
ATOM 9508 C C . LYS B 1 376 ? 39.688 -58 32.875 1 16.3 376 LYS B C 1
ATOM 9510 O O . LYS B 1 376 ? 39.719 -57.062 33.656 1 16.3 376 LYS B O 1
ATOM 9515 N N . ASP B 1 377 ? 39.406 -59.312 33.312 1 17.06 377 ASP B N 1
ATOM 9516 C CA . ASP B 1 377 ? 39 -60.031 34.5 1 17.06 377 ASP B CA 1
ATOM 9517 C C . ASP B 1 377 ? 40.156 -60.125 35.5 1 17.06 377 ASP B C 1
ATOM 9519 O O . ASP B 1 377 ? 40.031 -60.75 36.562 1 17.06 377 ASP B O 1
ATOM 9523 N N . SER B 1 378 ? 41.406 -59.531 35.281 1 16.12 378 SER B N 1
ATOM 9524 C CA . SER B 1 378 ? 42.375 -60.344 36 1 16.12 378 SER B CA 1
ATOM 9525 C C . SER B 1 378 ? 41.906 -60.656 37.438 1 16.12 378 SER B C 1
ATOM 9527 O O . SER B 1 378 ? 41.062 -59.938 37.969 1 16.12 378 SER B O 1
ATOM 9529 N N . GLU B 1 379 ? 42.688 -61.844 38.094 1 15.74 379 GLU B N 1
ATOM 9530 C CA . GLU B 1 379 ? 42.625 -62.906 39.094 1 15.74 379 GLU B CA 1
ATOM 9531 C C . GLU B 1 379 ? 42.688 -62.344 40.5 1 15.74 379 GLU B C 1
ATOM 9533 O O . GLU B 1 379 ? 41.875 -62.656 41.344 1 15.74 379 GLU B O 1
ATOM 9538 N N . SER B 1 380 ? 44.062 -62.094 40.938 1 15.04 380 SER B N 1
ATOM 9539 C CA . SER B 1 380 ? 44.594 -62.938 42.031 1 15.04 380 SER B CA 1
ATOM 9540 C C . SER B 1 380 ? 43.875 -62.656 43.344 1 15.04 380 SER B C 1
ATOM 9542 O O . SER B 1 380 ? 43.062 -61.719 43.406 1 15.04 380 SER B O 1
ATOM 9544 N N . SER B 1 381 ? 44.812 -62.719 44.438 1 14.6 381 SER B N 1
ATOM 9545 C CA . SER B 1 381 ? 45.25 -63.5 45.594 1 14.6 381 SER B CA 1
ATOM 9546 C C . SER B 1 381 ? 44.75 -62.906 46.906 1 14.6 381 SER B C 1
ATOM 9548 O O . SER B 1 381 ? 43.906 -63.5 47.594 1 14.6 381 SER B O 1
ATOM 9550 N N . ALA B 1 382 ? 45.875 -62.812 47.812 1 15.02 382 ALA B N 1
ATOM 9551 C CA . ALA B 1 382 ? 45.938 -63.312 49.188 1 15.02 382 ALA B CA 1
ATOM 9552 C C . ALA B 1 382 ? 45.062 -62.5 50.125 1 15.02 382 ALA B C 1
ATOM 9554 O O . ALA B 1 382 ? 44.562 -61.438 49.75 1 15.02 382 ALA B O 1
ATOM 9555 N N . ALA B 1 383 ? 45.75 -62.188 51.344 1 14.39 383 ALA B N 1
ATOM 9556 C CA . ALA B 1 383 ? 45.969 -62.719 52.688 1 14.39 383 ALA B CA 1
ATOM 9557 C C . ALA B 1 383 ? 45.406 -61.75 53.75 1 14.39 383 ALA B C 1
ATOM 9559 O O . ALA B 1 383 ? 44.656 -62.156 54.625 1 14.39 383 ALA B O 1
ATOM 9560 N N . GLY B 1 384 ? 46.281 -60.719 54.031 1 14.23 384 GLY B N 1
ATOM 9561 C CA . GLY B 1 384 ? 46.781 -60.625 55.375 1 14.23 384 GLY B CA 1
ATOM 9562 C C . GLY B 1 384 ? 45.719 -60.219 56.375 1 14.23 384 GLY B C 1
ATOM 9563 O O . GLY B 1 384 ? 44.656 -59.719 56 1 14.23 384 GLY B O 1
ATOM 9564 N N . THR B 1 385 ? 46.156 -60.375 57.781 1 14.71 385 THR B N 1
ATOM 9565 C CA . THR B 1 385 ? 45.938 -60.688 59.188 1 14.71 385 THR B CA 1
ATOM 9566 C C . THR B 1 385 ? 45.25 -59.5 59.906 1 14.71 385 THR B C 1
ATOM 9568 O O . THR B 1 385 ? 44.25 -59.656 60.594 1 14.71 385 THR B O 1
ATOM 9571 N N . SER B 1 386 ? 46.25 -58.531 60.344 1 13.99 386 SER B N 1
ATOM 9572 C CA . SER B 1 386 ? 46.625 -58.312 61.719 1 13.99 386 SER B CA 1
ATOM 9573 C C . SER B 1 386 ? 45.562 -57.469 62.469 1 13.99 386 SER B C 1
ATOM 9575 O O . SER B 1 386 ? 44.719 -56.812 61.812 1 13.99 386 SER B O 1
ATOM 9577 N N . THR B 1 387 ? 45.938 -57.156 63.844 1 14.59 387 THR B N 1
ATOM 9578 C CA . THR B 1 387 ? 45.562 -57.219 65.25 1 14.59 387 THR B CA 1
ATOM 9579 C C . THR B 1 387 ? 44.781 -56 65.688 1 14.59 387 THR B C 1
ATOM 9581 O O . THR B 1 387 ? 43.688 -56.094 66.188 1 14.59 387 THR B O 1
ATOM 9584 N N . GLY B 1 388 ? 45.594 -54.906 66.125 1 13.89 388 GLY B N 1
ATOM 9585 C CA . GLY B 1 388 ? 45.844 -54.562 67.5 1 13.89 388 GLY B CA 1
ATOM 9586 C C . GLY B 1 388 ? 44.812 -53.625 68.062 1 13.89 388 GLY B C 1
ATOM 9587 O O . GLY B 1 388 ? 44 -53.062 67.375 1 13.89 388 GLY B O 1
ATOM 9588 N N . ARG B 1 389 ? 45.219 -53.125 69.438 1 14.52 389 ARG B N 1
ATOM 9589 C CA . ARG B 1 389 ? 44.781 -52.906 70.812 1 14.52 389 ARG B CA 1
ATOM 9590 C C . ARG B 1 389 ? 43.938 -51.625 70.875 1 14.52 389 ARG B C 1
ATOM 9592 O O . ARG B 1 389 ? 42.812 -51.656 71.438 1 14.52 389 ARG B O 1
ATOM 9599 N N . THR B 1 390 ? 44.719 -50.438 71.188 1 14.05 390 THR B N 1
ATOM 9600 C CA . THR B 1 390 ? 44.969 -49.875 72.5 1 14.05 390 THR B CA 1
ATOM 9601 C C . THR B 1 390 ? 43.906 -48.844 72.875 1 14.05 390 THR B C 1
ATOM 9603 O O . THR B 1 390 ? 43.281 -48.25 72 1 14.05 390 THR B O 1
ATOM 9606 N N . THR B 1 391 ? 44.156 -48.188 74.188 1 14.18 391 THR B N 1
ATOM 9607 C CA . THR B 1 391 ? 43.562 -47.844 75.438 1 14.18 391 THR B CA 1
ATOM 9608 C C . THR B 1 391 ? 42.812 -46.5 75.375 1 14.18 391 THR B C 1
ATOM 9610 O O . THR B 1 391 ? 41.656 -46.406 75.75 1 14.18 391 THR B O 1
ATOM 9613 N N . THR B 1 392 ? 43.594 -45.312 75.625 1 13.97 392 THR B N 1
ATOM 9614 C CA . THR B 1 392 ? 43.719 -44.688 76.938 1 13.97 392 THR B CA 1
ATOM 9615 C C . THR B 1 392 ? 42.656 -43.625 77.125 1 13.97 392 THR B C 1
ATOM 9617 O O . THR B 1 392 ? 42.031 -43.188 76.188 1 13.97 392 THR B O 1
ATOM 9620 N N . GLY B 1 393 ? 43.062 -42.531 78.125 1 13.62 393 GLY B N 1
ATOM 9621 C CA . GLY B 1 393 ? 42.781 -41.969 79.438 1 13.62 393 GLY B CA 1
ATOM 9622 C C . GLY B 1 393 ? 41.812 -40.781 79.375 1 13.62 393 GLY B C 1
ATOM 9623 O O . GLY B 1 393 ? 40.625 -40.906 79.688 1 13.62 393 GLY B O 1
ATOM 9624 N N . VAL B 1 394 ? 42.406 -39.531 79.812 1 14.71 394 VAL B N 1
ATOM 9625 C CA . VAL B 1 394 ? 42.312 -38.812 81.062 1 14.71 394 VAL B CA 1
ATOM 9626 C C . VAL B 1 394 ? 41.156 -37.812 81.062 1 14.71 394 VAL B C 1
ATOM 9628 O O . VAL B 1 394 ? 40.656 -37.469 79.938 1 14.71 394 VAL B O 1
ATOM 9631 N N . HIS B 1 395 ? 41.25 -36.75 82.188 1 14.19 395 HIS B N 1
ATOM 9632 C CA . HIS B 1 395 ? 40.656 -36.188 83.438 1 14.19 395 HIS B CA 1
ATOM 9633 C C . HIS B 1 395 ? 39.781 -34.969 83.125 1 14.19 395 HIS B C 1
ATOM 9635 O O . HIS B 1 395 ? 38.625 -34.938 83.5 1 14.19 395 HIS B O 1
ATOM 9641 N N . THR B 1 396 ? 40.281 -33.656 83.688 1 13.74 396 THR B N 1
ATOM 9642 C CA . THR B 1 396 ? 39.969 -32.969 84.938 1 13.74 396 THR B CA 1
ATOM 9643 C C . THR B 1 396 ? 38.969 -31.828 84.625 1 13.74 396 THR B C 1
ATOM 9645 O O . THR B 1 396 ? 37.938 -31.734 85.312 1 13.74 396 THR B O 1
ATOM 9648 N N . SER B 1 397 ? 39.469 -30.422 84.938 1 13.56 397 SER B N 1
ATOM 9649 C CA . SER B 1 397 ? 39.281 -29.516 86.125 1 13.56 397 SER B CA 1
ATOM 9650 C C . SER B 1 397 ? 38.125 -28.562 85.875 1 13.56 397 SER B C 1
ATOM 9652 O O . SER B 1 397 ? 37.656 -28.422 84.688 1 13.56 397 SER B O 1
ATOM 9654 N N . SER B 1 398 ? 38.219 -27.172 86.625 1 13.49 398 SER B N 1
ATOM 9655 C CA . SER B 1 398 ? 37.719 -26.391 87.75 1 13.49 398 SER B CA 1
ATOM 9656 C C . SER B 1 398 ? 36.812 -25.25 87.25 1 13.49 398 SER B C 1
ATOM 9658 O O . SER B 1 398 ? 35.688 -25.094 87.75 1 13.49 398 SER B O 1
ATOM 9660 N N . GLN B 1 399 ? 37.406 -23.844 87.25 1 13.66 399 GLN B N 1
ATOM 9661 C CA . GLN B 1 399 ? 37.188 -22.75 88.25 1 13.66 399 GLN B CA 1
ATOM 9662 C C . GLN B 1 399 ? 36 -21.891 87.875 1 13.66 399 GLN B C 1
ATOM 9664 O O . GLN B 1 399 ? 35.531 -21.922 86.688 1 13.66 399 GLN B O 1
ATOM 9669 N N . THR B 1 400 ? 35.781 -20.641 88.75 1 13.45 400 THR B N 1
ATOM 9670 C CA . THR B 1 400 ? 35 -19.844 89.688 1 13.45 400 THR B CA 1
ATOM 9671 C C . THR B 1 400 ? 34.344 -18.672 89 1 13.45 400 THR B C 1
ATOM 9673 O O . THR B 1 400 ? 33.156 -18.406 89.188 1 13.45 400 THR B O 1
ATOM 9676 N N . LYS B 1 401 ? 35.125 -17.453 88.688 1 13.9 401 LYS B N 1
ATOM 9677 C CA . LYS B 1 401 ? 34.969 -16.234 89.5 1 13.9 401 LYS B CA 1
ATOM 9678 C C . LYS B 1 401 ? 33.688 -15.5 89.125 1 13.9 401 LYS B C 1
ATOM 9680 O O . LYS B 1 401 ? 33.125 -15.703 88.062 1 13.9 401 LYS B O 1
ATOM 9685 N N . ASP B 1 402 ? 33.656 -13.969 89.625 1 13.28 402 ASP B N 1
ATOM 9686 C CA . ASP B 1 402 ? 33.125 -13.023 90.625 1 13.28 402 ASP B CA 1
ATOM 9687 C C . ASP B 1 402 ? 32.062 -12.102 90 1 13.28 402 ASP B C 1
ATOM 9689 O O . ASP B 1 402 ? 30.938 -12.055 90.438 1 13.28 402 ASP B O 1
ATOM 9693 N N . SER B 1 403 ? 32.5 -10.641 89.938 1 13.49 403 SER B N 1
ATOM 9694 C CA . SER B 1 403 ? 32.094 -9.523 90.812 1 13.49 403 SER B CA 1
ATOM 9695 C C . SER B 1 403 ? 30.906 -8.766 90.188 1 13.49 403 SER B C 1
ATOM 9697 O O . SER B 1 403 ? 29.75 -8.977 90.562 1 13.49 403 SER B O 1
ATOM 9699 N N . GLU B 1 404 ? 31.078 -7.25 90.125 1 13.75 404 GLU B N 1
ATOM 9700 C CA . GLU B 1 404 ? 30.562 -6.176 91 1 13.75 404 GLU B CA 1
ATOM 9701 C C . GLU B 1 404 ? 29.375 -5.48 90.375 1 13.75 404 GLU B C 1
ATOM 9703 O O . GLU B 1 404 ? 28.312 -5.363 91 1 13.75 404 GLU B O 1
ATOM 9708 N N . SER B 1 405 ? 29.562 -3.959 90.125 1 13.61 405 SER B N 1
ATOM 9709 C CA . SER B 1 405 ? 29.062 -2.854 90.938 1 13.61 405 SER B CA 1
ATOM 9710 C C . SER B 1 405 ? 27.766 -2.289 90.375 1 13.61 405 SER B C 1
ATOM 9712 O O . SER B 1 405 ? 26.75 -2.201 91.062 1 13.61 405 SER B O 1
ATOM 9714 N N . SER B 1 406 ? 27.844 -0.801 90.125 1 13.55 406 SER B N 1
ATOM 9715 C CA . SER B 1 406 ? 27.203 0.252 90.938 1 13.55 406 SER B CA 1
ATOM 9716 C C . SER B 1 406 ? 25.844 0.626 90.375 1 13.55 406 SER B C 1
ATOM 9718 O O . SER B 1 406 ? 25.562 0.331 89.188 1 13.55 406 SER B O 1
ATOM 9720 N N . PRO B 1 407 ? 25.375 1.976 90.875 1 13.79 407 PRO B N 1
ATOM 9721 C CA . PRO B 1 407 ? 24.25 2.523 91.625 1 13.79 407 PRO B CA 1
ATOM 9722 C C . PRO B 1 407 ? 23.172 3.131 90.75 1 13.79 407 PRO B C 1
ATOM 9724 O O . PRO B 1 407 ? 21.984 2.82 90.938 1 13.79 407 PRO B O 1
ATOM 9727 N N . ALA B 1 408 ? 23.516 4.457 90.188 1 13.48 408 ALA B N 1
ATOM 9728 C CA . ALA B 1 408 ? 22.891 5.605 90.875 1 13.48 408 ALA B CA 1
ATOM 9729 C C . ALA B 1 408 ? 21.5 5.863 90.312 1 13.48 408 ALA B C 1
ATOM 9731 O O . ALA B 1 408 ? 21.125 5.328 89.25 1 13.48 408 ALA B O 1
ATOM 9732 N N . GLY B 1 409 ? 21.281 7.309 90.188 1 13.3 409 GLY B N 1
ATOM 9733 C CA . GLY B 1 409 ? 20.422 8.227 90.875 1 13.3 409 GLY B CA 1
ATOM 9734 C C . GLY B 1 409 ? 19.062 8.406 90.25 1 13.3 409 GLY B C 1
ATOM 9735 O O . GLY B 1 409 ? 18.781 7.852 89.188 1 13.3 409 GLY B O 1
ATOM 9736 N N . THR B 1 410 ? 18.75 9.812 90.125 1 13.66 410 THR B N 1
ATOM 9737 C CA . THR B 1 410 ? 17.844 10.641 90.875 1 13.66 410 THR B CA 1
ATOM 9738 C C . THR B 1 410 ? 16.469 10.703 90.188 1 13.66 410 THR B C 1
ATOM 9740 O O . THR B 1 410 ? 15.453 10.391 90.812 1 13.66 410 THR B O 1
ATOM 9743 N N . SER B 1 411 ? 16.062 12.109 89.938 1 13.2 411 SER B N 1
ATOM 9744 C CA . SER B 1 411 ? 15.094 12.883 90.688 1 13.2 411 SER B CA 1
ATOM 9745 C C . SER B 1 411 ? 13.711 12.828 90.062 1 13.2 411 SER B C 1
ATOM 9747 O O . SER B 1 411 ? 13.531 12.141 89 1 13.2 411 SER B O 1
ATOM 9749 N N . THR B 1 412 ? 13.109 14.18 89.875 1 13.69 412 THR B N 1
ATOM 9750 C CA . THR B 1 412 ? 12.039 14.805 90.688 1 13.69 412 THR B CA 1
ATOM 9751 C C . THR B 1 412 ? 10.695 14.664 89.938 1 13.69 412 THR B C 1
ATOM 9753 O O . THR B 1 412 ? 10.648 14.32 88.75 1 13.69 412 THR B O 1
ATOM 9756 N N . GLY B 1 413 ? 9.828 15.82 90.125 1 13.12 413 GLY B N 1
ATOM 9757 C CA . GLY B 1 413 ? 8.609 16.047 90.938 1 13.12 413 GLY B CA 1
ATOM 9758 C C . GLY B 1 413 ? 7.363 16.062 90.062 1 13.12 413 GLY B C 1
ATOM 9759 O O . GLY B 1 413 ? 6.441 15.273 90.25 1 13.12 413 GLY B O 1
ATOM 9760 N N . VAL B 1 414 ? 6.859 17.391 89.562 1 13.77 414 VAL B N 1
ATOM 9761 C CA . VAL B 1 414 ? 5.738 18.016 90.312 1 13.77 414 VAL B CA 1
ATOM 9762 C C . VAL B 1 414 ? 4.426 17.641 89.625 1 13.77 414 VAL B C 1
ATOM 9764 O O . VAL B 1 414 ? 4.418 17.25 88.438 1 13.77 414 VAL B O 1
ATOM 9767 N N . HIS B 1 415 ? 3.242 18.641 89.875 1 13.37 415 HIS B N 1
ATOM 9768 C CA . HIS B 1 415 ? 1.953 18.625 90.562 1 13.37 415 HIS B CA 1
ATOM 9769 C C . HIS B 1 415 ? 0.804 18.5 89.562 1 13.37 415 HIS B C 1
ATOM 9771 O O . HIS B 1 415 ? -0.026 17.594 89.688 1 13.37 415 HIS B O 1
ATOM 9777 N N . THR B 1 416 ? -0.088 19.688 89.375 1 13.35 416 THR B N 1
ATOM 9778 C CA . THR B 1 416 ? -1.368 19.875 90.062 1 13.35 416 THR B CA 1
ATOM 9779 C C . THR B 1 416 ? -2.527 19.562 89.125 1 13.35 416 THR B C 1
ATOM 9781 O O . THR B 1 416 ? -2.334 19.438 87.938 1 13.35 416 THR B O 1
ATOM 9784 N N . SER B 1 417 ? -3.777 20.578 89.125 1 13.29 417 SER B N 1
ATOM 9785 C CA . SER B 1 417 ? -5.121 20.469 89.688 1 13.29 417 SER B CA 1
ATOM 9786 C C . SER B 1 417 ? -6.16 20.25 88.562 1 13.29 417 SER B C 1
ATOM 9788 O O . SER B 1 417 ? -6.934 19.297 88.625 1 13.29 417 SER B O 1
ATOM 9790 N N . SER B 1 418 ? -7.125 21.422 88.25 1 13.34 418 SER B N 1
ATOM 9791 C CA . SER B 1 418 ? -8.492 21.562 88.688 1 13.34 418 SER B CA 1
ATOM 9792 C C . SER B 1 418 ? -9.5 21.109 87.625 1 13.34 418 SER B C 1
ATOM 9794 O O . SER B 1 418 ? -9.141 20.922 86.5 1 13.34 418 SER B O 1
ATOM 9796 N N . GLN B 1 419 ? -10.805 22.031 87.5 1 13.42 419 GLN B N 1
ATOM 9797 C CA . GLN B 1 419 ? -12.195 21.875 87.875 1 13.42 419 GLN B CA 1
ATOM 9798 C C . GLN B 1 419 ? -13.086 21.594 86.688 1 13.42 419 GLN B C 1
ATOM 9800 O O . GLN B 1 419 ? -13.805 20.594 86.625 1 13.42 419 GLN B O 1
ATOM 9805 N N . THR B 1 420 ? -13.961 22.688 86.188 1 13.25 420 THR B N 1
ATOM 9806 C CA . THR B 1 420 ? -15.391 22.797 86.438 1 13.25 420 THR B CA 1
ATOM 9807 C C . THR B 1 420 ? -16.188 22.297 85.25 1 13.25 420 THR B C 1
ATOM 9809 O O . THR B 1 420 ? -15.727 22.406 84.125 1 13.25 420 THR B O 1
ATOM 9812 N N . LYS B 1 421 ? -17.469 21.703 85.438 1 13.57 421 LYS B N 1
ATOM 9813 C CA . LYS B 1 421 ? -18.578 20.859 85 1 13.57 421 LYS B CA 1
ATOM 9814 C C . LYS B 1 421 ? -19.531 21.625 84.062 1 13.57 421 LYS B C 1
ATOM 9816 O O . LYS B 1 421 ? -20.375 21.016 83.438 1 13.57 421 LYS B O 1
ATOM 9821 N N . ASP B 1 422 ? -19.703 22.922 84 1 13.24 422 ASP B N 1
ATOM 9822 C CA . ASP B 1 422 ? -21.094 23.234 84.25 1 13.24 422 ASP B CA 1
ATOM 9823 C C . ASP B 1 422 ? -21.984 22.859 83.062 1 13.24 422 ASP B C 1
ATOM 9825 O O . ASP B 1 422 ? -21.484 22.656 81.938 1 13.24 422 ASP B O 1
ATOM 9829 N N . SER B 1 423 ? -23.188 23.75 82.875 1 13.41 423 SER B N 1
ATOM 9830 C CA . SER B 1 423 ? -24.625 23.688 83.062 1 13.41 423 SER B CA 1
ATOM 9831 C C . SER B 1 423 ? -25.375 23.578 81.75 1 13.41 423 SER B C 1
ATOM 9833 O O . SER B 1 423 ? -26.203 22.672 81.562 1 13.41 423 SER B O 1
ATOM 9835 N N . GLU B 1 424 ? -25.922 24.688 81.062 1 13.51 424 GLU B N 1
ATOM 9836 C CA . GLU B 1 424 ? -27.328 25.031 81.188 1 13.51 424 GLU B CA 1
ATOM 9837 C C . GLU B 1 424 ? -28.109 24.5 80 1 13.51 424 GLU B C 1
ATOM 9839 O O . GLU B 1 424 ? -27.531 24.25 78.938 1 13.51 424 GLU B O 1
ATOM 9844 N N . SER B 1 425 ? -29.406 25.109 79.688 1 13.7 425 SER B N 1
ATOM 9845 C CA . SER B 1 425 ? -30.828 24.812 79.75 1 13.7 425 SER B CA 1
ATOM 9846 C C . SER B 1 425 ? -31.422 24.703 78.312 1 13.7 425 SER B C 1
ATOM 9848 O O . SER B 1 425 ? -32.062 23.703 78 1 13.7 425 SER B O 1
ATOM 9850 N N . SER B 1 426 ? -32.125 25.766 77.75 1 13.22 426 SER B N 1
ATOM 9851 C CA . SER B 1 426 ? -33.562 25.766 77.688 1 13.22 426 SER B CA 1
ATOM 9852 C C . SER B 1 426 ? -34.062 25.344 76.312 1 13.22 426 SER B C 1
ATOM 9854 O O . SER B 1 426 ? -33.344 25.422 75.375 1 13.22 426 SER B O 1
ATOM 9856 N N . PRO B 1 427 ? -35.5 25.672 75.938 1 13.68 427 PRO B N 1
ATOM 9857 C CA . PRO B 1 427 ? -36.781 24.984 75.688 1 13.68 427 PRO B CA 1
ATOM 9858 C C . PRO B 1 427 ? -37.188 25.016 74.188 1 13.68 427 PRO B C 1
ATOM 9860 O O . PRO B 1 427 ? -37.75 24.047 73.688 1 13.68 427 PRO B O 1
ATOM 9863 N N . ALA B 1 428 ? -37.094 26.078 73.375 1 13.05 428 ALA B N 1
ATOM 9864 C CA . ALA B 1 428 ? -38.438 26.516 73 1 13.05 428 ALA B CA 1
ATOM 9865 C C . ALA B 1 428 ? -38.969 25.688 71.812 1 13.05 428 ALA B C 1
ATOM 9867 O O . ALA B 1 428 ? -38.219 25.109 71.062 1 13.05 428 ALA B O 1
ATOM 9868 N N . GLY B 1 429 ? -40.094 26.109 71.125 1 13.55 429 GLY B N 1
ATOM 9869 C CA . GLY B 1 429 ? -41.469 25.656 70.938 1 13.55 429 GLY B CA 1
ATOM 9870 C C . GLY B 1 429 ? -41.688 25.094 69.5 1 13.55 429 GLY B C 1
ATOM 9871 O O . GLY B 1 429 ? -40.812 25.188 68.688 1 13.55 429 GLY B O 1
ATOM 9872 N N . THR B 1 430 ? -42.781 25.453 68.75 1 13.8 430 THR B N 1
ATOM 9873 C CA . THR B 1 430 ? -44.031 24.75 68.438 1 13.8 430 THR B CA 1
ATOM 9874 C C . THR B 1 430 ? -44.062 24.297 67 1 13.8 430 THR B C 1
ATOM 9876 O O . THR B 1 430 ? -43.125 24.531 66.25 1 13.8 430 THR B O 1
ATOM 9879 N N . SER B 1 431 ? -45.188 24.594 66.188 1 13.45 431 SER B N 1
ATOM 9880 C CA . SER B 1 431 ? -46.312 23.734 65.75 1 13.45 431 SER B CA 1
ATOM 9881 C C . SER B 1 431 ? -46.219 23.375 64.312 1 13.45 431 SER B C 1
ATOM 9883 O O . SER B 1 431 ? -46.281 22.188 63.938 1 13.45 431 SER B O 1
ATOM 9885 N N . THR B 1 432 ? -47.156 23.906 63.312 1 13.94 432 THR B N 1
ATOM 9886 C CA . THR B 1 432 ? -48.344 23.188 62.812 1 13.94 432 THR B CA 1
ATOM 9887 C C . THR B 1 432 ? -48.094 22.703 61.375 1 13.94 432 THR B C 1
ATOM 9889 O O . THR B 1 432 ? -48.094 21.5 61.125 1 13.94 432 THR B O 1
ATOM 9892 N N . GLY B 1 433 ? -49.062 23 60.281 1 13.68 433 GLY B N 1
ATOM 9893 C CA . GLY B 1 433 ? -50.062 22.156 59.688 1 13.68 433 GLY B CA 1
ATOM 9894 C C . GLY B 1 433 ? -49.719 21.75 58.25 1 13.68 433 GLY B C 1
ATOM 9895 O O . GLY B 1 433 ? -49.312 20.594 58.031 1 13.68 433 GLY B O 1
ATOM 9896 N N . VAL B 1 434 ? -50.469 22.141 57.094 1 14.43 434 VAL B N 1
ATOM 9897 C CA . VAL B 1 434 ? -51.469 21.328 56.375 1 14.43 434 VAL B CA 1
ATOM 9898 C C . VAL B 1 434 ? -50.938 20.922 55 1 14.43 434 VAL B C 1
ATOM 9900 O O . VAL B 1 434 ? -50.906 19.734 54.688 1 14.43 434 VAL B O 1
ATOM 9903 N N . HIS B 1 435 ? -51.438 21.453 53.688 1 14.11 435 HIS B N 1
ATOM 9904 C CA . HIS B 1 435 ? -52.375 20.734 52.844 1 14.11 435 HIS B CA 1
ATOM 9905 C C . HIS B 1 435 ? -51.688 20.219 51.562 1 14.11 435 HIS B C 1
ATOM 9907 O O . HIS B 1 435 ? -51.75 19.031 51.281 1 14.11 435 HIS B O 1
ATOM 9913 N N . THR B 1 436 ? -51.969 20.75 50.219 1 14.19 436 THR B N 1
ATOM 9914 C CA . THR B 1 436 ? -52.844 20.141 49.219 1 14.19 436 THR B CA 1
ATOM 9915 C C . THR B 1 436 ? -52.062 19.562 48.062 1 14.19 436 THR B C 1
ATOM 9917 O O . THR B 1 436 ? -50.844 19.828 47.938 1 14.19 436 THR B O 1
ATOM 9920 N N . SER B 1 437 ? -52.375 19.828 46.625 1 14.34 437 SER B N 1
ATOM 9921 C CA . SER B 1 437 ? -53.031 19 45.625 1 14.34 437 SER B CA 1
ATOM 9922 C C . SER B 1 437 ? -52.031 18.531 44.562 1 14.34 437 SER B C 1
ATOM 9924 O O . SER B 1 437 ? -50.906 19.031 44.5 1 14.34 437 SER B O 1
ATOM 9926 N N . SER B 1 438 ? -52.312 18.625 43.062 1 14.77 438 SER B N 1
ATOM 9927 C CA . SER B 1 438 ? -52.75 17.641 42.094 1 14.77 438 SER B CA 1
ATOM 9928 C C . SER B 1 438 ? -51.75 17.484 40.938 1 14.77 438 SER B C 1
ATOM 9930 O O . SER B 1 438 ? -51.719 16.453 40.281 1 14.77 438 SER B O 1
ATOM 9932 N N . ARG B 1 439 ? -50.812 18.266 40.5 1 14.41 439 ARG B N 1
ATOM 9933 C CA . ARG B 1 439 ? -50.906 18.469 39.062 1 14.41 439 ARG B CA 1
ATOM 9934 C C . ARG B 1 439 ? -50.188 17.359 38.312 1 14.41 439 ARG B C 1
ATOM 9936 O O . ARG B 1 439 ? -49.125 16.906 38.75 1 14.41 439 ARG B O 1
ATOM 9943 N N . THR B 1 440 ? -50.5 17.016 36.938 1 15.12 440 THR B N 1
ATOM 9944 C CA . THR B 1 440 ? -50.656 15.844 36.094 1 15.12 440 THR B CA 1
ATOM 9945 C C . THR B 1 440 ? -49.438 15.633 35.219 1 15.12 440 THR B C 1
ATOM 9947 O O . THR B 1 440 ? -49.031 14.492 34.938 1 15.12 440 THR B O 1
ATOM 9950 N N . LYS B 1 441 ? -48.594 16.516 34.594 1 15.68 441 LYS B N 1
ATOM 9951 C CA . LYS B 1 441 ? -48.531 16.422 33.156 1 15.68 441 LYS B CA 1
ATOM 9952 C C . LYS B 1 441 ? -47.469 15.414 32.719 1 15.68 441 LYS B C 1
ATOM 9954 O O . LYS B 1 441 ? -46.438 15.258 33.406 1 15.68 441 LYS B O 1
ATOM 9959 N N . ASP B 1 442 ? -47.375 14.828 31.391 1 15.71 442 ASP B N 1
ATOM 9960 C CA . ASP B 1 442 ? -47.219 13.523 30.766 1 15.71 442 ASP B CA 1
ATOM 9961 C C . ASP B 1 442 ? -45.812 13.367 30.203 1 15.71 442 ASP B C 1
ATOM 9963 O O . ASP B 1 442 ? -45.156 12.336 30.406 1 15.71 442 ASP B O 1
ATOM 9967 N N . SER B 1 443 ? -45.188 14.156 29.188 1 16.69 443 SER B N 1
ATOM 9968 C CA . SER B 1 443 ? -44.969 13.602 27.844 1 16.69 443 SER B CA 1
ATOM 9969 C C . SER B 1 443 ? -43.562 13 27.719 1 16.69 443 SER B C 1
ATOM 9971 O O . SER B 1 443 ? -42.594 13.508 28.312 1 16.69 443 SER B O 1
ATOM 9973 N N . GLU B 1 444 ? -43.219 11.883 26.938 1 16.06 444 GLU B N 1
ATOM 9974 C CA . GLU B 1 444 ? -42.375 10.68 26.953 1 16.06 444 GLU B CA 1
ATOM 9975 C C . GLU B 1 444 ? -41.094 10.898 26.172 1 16.06 444 GLU B C 1
ATOM 9977 O O . GLU B 1 444 ? -40.031 10.445 26.609 1 16.06 444 GLU B O 1
ATOM 9982 N N . SER B 1 445 ? -40.938 11.406 24.891 1 16.27 445 SER B N 1
ATOM 9983 C CA . SER B 1 445 ? -40.531 10.438 23.875 1 16.27 445 SER B CA 1
ATOM 9984 C C . SER B 1 445 ? -39.031 10.305 23.797 1 16.27 445 SER B C 1
ATOM 9986 O O . SER B 1 445 ? -38.469 9.195 23.891 1 16.27 445 SER B O 1
ATOM 9988 N N . SER B 1 446 ? -38.188 10.945 22.703 1 17.64 446 SER B N 1
ATOM 9989 C CA . SER B 1 446 ? -37.531 10.367 21.547 1 17.64 446 SER B CA 1
ATOM 9990 C C . SER B 1 446 ? -36.031 10.156 21.812 1 17.64 446 SER B C 1
ATOM 9992 O O . SER B 1 446 ? -35.406 10.961 22.5 1 17.64 446 SER B O 1
ATOM 9994 N N . PRO B 1 447 ? -35.344 8.953 21.406 1 17.84 447 PRO B N 1
ATOM 9995 C CA . PRO B 1 447 ? -34.125 8.25 21.844 1 17.84 447 PRO B CA 1
ATOM 9996 C C . PRO B 1 447 ? -32.875 8.758 21.141 1 17.84 447 PRO B C 1
ATOM 9998 O O . PRO B 1 447 ? -32.781 8.727 19.906 1 17.84 447 PRO B O 1
ATOM 10001 N N . ALA B 1 448 ? -32.219 9.773 21.562 1 17.02 448 ALA B N 1
ATOM 10002 C CA . ALA B 1 448 ? -31.078 10.461 20.984 1 17.02 448 ALA B CA 1
ATOM 10003 C C . ALA B 1 448 ? -29.891 9.523 20.875 1 17.02 448 ALA B C 1
ATOM 10005 O O . ALA B 1 448 ? -29.469 8.914 21.859 1 17.02 448 ALA B O 1
ATOM 10006 N N . GLY B 1 449 ? -29.625 8.961 19.656 1 17.5 449 GLY B N 1
ATOM 10007 C CA . GLY B 1 449 ? -28.672 7.988 19.141 1 17.5 449 GLY B CA 1
ATOM 10008 C C . GLY B 1 449 ? -27.219 8.414 19.312 1 17.5 449 GLY B C 1
ATOM 10009 O O . GLY B 1 449 ? -26.922 9.609 19.344 1 17.5 449 GLY B O 1
ATOM 10010 N N . THR B 1 450 ? -26.266 7.582 19.859 1 17.64 450 THR B N 1
ATOM 10011 C CA . THR B 1 450 ? -24.953 7.633 20.5 1 17.64 450 THR B CA 1
ATOM 10012 C C . THR B 1 450 ? -23.844 7.609 19.469 1 17.64 450 THR B C 1
ATOM 10014 O O . THR B 1 450 ? -23.688 6.621 18.734 1 17.64 450 THR B O 1
ATOM 10017 N N . SER B 1 451 ? -23.5 8.742 18.844 1 16.94 451 SER B N 1
ATOM 10018 C CA . SER B 1 451 ? -22.531 8.945 17.766 1 16.94 451 SER B CA 1
ATOM 10019 C C . SER B 1 451 ? -21.109 8.617 18.219 1 16.94 451 SER B C 1
ATOM 10021 O O . SER B 1 451 ? -20.594 9.25 19.156 1 16.94 451 SER B O 1
ATOM 10023 N N . THR B 1 452 ? -20.547 7.352 18.141 1 18.34 452 THR B N 1
ATOM 10024 C CA . THR B 1 452 ? -19.297 6.805 18.672 1 18.34 452 THR B CA 1
ATOM 10025 C C . THR B 1 452 ? -18.109 7.273 17.828 1 18.34 452 THR B C 1
ATOM 10027 O O . THR B 1 452 ? -18.078 7.039 16.609 1 18.34 452 THR B O 1
ATOM 10030 N N . GLY B 1 453 ? -17.375 8.359 18.062 1 17.27 453 GLY B N 1
ATOM 10031 C CA . GLY B 1 453 ? -16.297 9.117 17.438 1 17.27 453 GLY B CA 1
ATOM 10032 C C . GLY B 1 453 ? -14.984 8.375 17.406 1 17.27 453 GLY B C 1
ATOM 10033 O O . GLY B 1 453 ? -14.375 8.125 18.438 1 17.27 453 GLY B O 1
ATOM 10034 N N . ARG B 1 454 ? -14.672 7.285 16.531 1 18.8 454 ARG B N 1
ATOM 10035 C CA . ARG B 1 454 ? -13.5 6.426 16.484 1 18.8 454 ARG B CA 1
ATOM 10036 C C . ARG B 1 454 ? -12.273 7.203 16.016 1 18.8 454 ARG B C 1
ATOM 10038 O O . ARG B 1 454 ? -12.305 7.875 14.984 1 18.8 454 ARG B O 1
ATOM 10045 N N . THR B 1 455 ? -11.234 7.543 16.828 1 18.03 455 THR B N 1
ATOM 10046 C CA . THR B 1 455 ? -10.023 8.352 16.844 1 18.03 455 THR B CA 1
ATOM 10047 C C . THR B 1 455 ? -8.914 7.676 16.047 1 18.03 455 THR B C 1
ATOM 10049 O O . THR B 1 455 ? -8.445 6.594 16.406 1 18.03 455 THR B O 1
ATOM 10052 N N . THR B 1 456 ? -8.867 7.695 14.648 1 18.17 456 THR B N 1
ATOM 10053 C CA . THR B 1 456 ? -7.98 7.008 13.711 1 18.17 456 THR B CA 1
ATOM 10054 C C . THR B 1 456 ? -6.566 7.57 13.789 1 18.17 456 THR B C 1
ATOM 10056 O O . THR B 1 456 ? -6.359 8.773 13.609 1 18.17 456 THR B O 1
ATOM 10059 N N . THR B 1 457 ? -5.547 7.043 14.578 1 19.11 457 THR B N 1
ATOM 10060 C CA . THR B 1 457 ? -4.188 7.473 14.891 1 19.11 457 THR B CA 1
ATOM 10061 C C . THR B 1 457 ? -3.27 7.277 13.695 1 19.11 457 THR B C 1
ATOM 10063 O O . THR B 1 457 ? -3.154 6.168 13.164 1 19.11 457 THR B O 1
ATOM 10066 N N . GLY B 1 458 ? -2.99 8.258 12.766 1 18.17 458 GLY B N 1
ATOM 10067 C CA . GLY B 1 458 ? -2.342 8.406 11.477 1 18.17 458 GLY B CA 1
ATOM 10068 C C . GLY B 1 458 ? -0.832 8.289 11.547 1 18.17 458 GLY B C 1
ATOM 10069 O O . GLY B 1 458 ? -0.173 9.086 12.219 1 18.17 458 GLY B O 1
ATOM 10070 N N . VAL B 1 459 ? -0.168 7.043 11.547 1 19.62 459 VAL B N 1
ATOM 10071 C CA . VAL B 1 459 ? 1.264 6.84 11.742 1 19.62 459 VAL B CA 1
ATOM 10072 C C . VAL B 1 459 ? 2.031 7.324 10.516 1 19.62 459 VAL B C 1
ATOM 10074 O O . VAL B 1 459 ? 1.787 6.859 9.398 1 19.62 459 VAL B O 1
ATOM 10077 N N . HIS B 1 460 ? 2.5 8.594 10.398 1 18.86 460 HIS B N 1
ATOM 10078 C CA . HIS B 1 460 ? 3.168 9.367 9.352 1 18.86 460 HIS B CA 1
ATOM 10079 C C . HIS B 1 460 ? 4.594 8.867 9.133 1 18.86 460 HIS B C 1
ATOM 10081 O O . HIS B 1 460 ? 5.395 8.828 10.07 1 18.86 460 HIS B O 1
ATOM 10087 N N . THR B 1 461 ? 4.891 7.84 8.234 1 19.64 461 THR B N 1
ATOM 10088 C CA . THR B 1 461 ? 6.203 7.266 7.961 1 19.64 461 THR B CA 1
ATOM 10089 C C . THR B 1 461 ? 7.109 8.281 7.273 1 19.64 461 THR B C 1
ATOM 10091 O O . THR B 1 461 ? 6.723 8.891 6.27 1 19.64 461 THR B O 1
ATOM 10094 N N . SER B 1 462 ? 8.055 8.977 7.953 1 17.62 462 SER B N 1
ATOM 10095 C CA . SER B 1 462 ? 8.969 10.078 7.699 1 17.62 462 SER B CA 1
ATOM 10096 C C . SER B 1 462 ? 10.086 9.664 6.746 1 17.62 462 SER B C 1
ATOM 10098 O O . SER B 1 462 ? 10.898 8.797 7.07 1 17.62 462 SER B O 1
ATOM 10100 N N . LYS B 1 463 ? 9.867 9.742 5.344 1 18.67 463 LYS B N 1
ATOM 10101 C CA . LYS B 1 463 ? 10.844 9.289 4.359 1 18.67 463 LYS B CA 1
ATOM 10102 C C . LYS B 1 463 ? 12.188 10 4.555 1 18.67 463 LYS B C 1
ATOM 10104 O O . LYS B 1 463 ? 13.227 9.344 4.676 1 18.67 463 LYS B O 1
ATOM 10109 N N . SER B 1 464 ? 12.57 11.148 3.814 1 17.91 464 SER B N 1
ATOM 10110 C CA . SER B 1 464 ? 13.703 11.234 2.904 1 17.91 464 SER B CA 1
ATOM 10111 C C . SER B 1 464 ? 14.852 12.016 3.531 1 17.91 464 SER B C 1
ATOM 10113 O O . SER B 1 464 ? 14.711 13.203 3.844 1 17.91 464 SER B O 1
ATOM 10115 N N . CYS B 1 465 ? 15.609 11.477 4.438 1 18.69 465 CYS B N 1
ATOM 10116 C CA . CYS B 1 465 ? 16.703 12.141 5.137 1 18.69 465 CYS B CA 1
ATOM 10117 C C . CYS B 1 465 ? 17.766 12.625 4.152 1 18.69 465 CYS B C 1
ATOM 10119 O O . CYS B 1 465 ? 18.625 11.852 3.732 1 18.69 465 CYS B O 1
ATOM 10121 N N . SER B 1 466 ? 17.5 13.531 3.18 1 17.7 466 SER B N 1
ATOM 10122 C CA . SER B 1 466 ? 18.453 13.836 2.115 1 17.7 466 SER B CA 1
ATOM 10123 C C . SER B 1 466 ? 19.688 14.523 2.666 1 17.7 466 SER B C 1
ATOM 10125 O O . SER B 1 466 ? 20.812 14.25 2.221 1 17.7 466 SER B O 1
ATOM 10127 N N . GLY B 1 467 ? 19.625 15.523 3.598 1 18.31 467 GLY B N 1
ATOM 10128 C CA . GLY B 1 467 ? 20.375 16.719 3.266 1 18.31 467 GLY B CA 1
ATOM 10129 C C . GLY B 1 467 ? 21.828 16.656 3.684 1 18.31 467 GLY B C 1
ATOM 10130 O O . GLY B 1 467 ? 22.578 17.609 3.492 1 18.31 467 GLY B O 1
ATOM 10131 N N . PHE B 1 468 ? 22.359 15.773 4.551 1 17.55 468 PHE B N 1
ATOM 10132 C CA . PHE B 1 468 ? 23.406 16.359 5.375 1 17.55 468 PHE B CA 1
ATOM 10133 C C . PHE B 1 468 ? 24.656 16.625 4.555 1 17.55 468 PHE B C 1
ATOM 10135 O O . PHE B 1 468 ? 25.453 15.711 4.301 1 17.55 468 PHE B O 1
ATOM 10142 N N . ALA B 1 469 ? 24.641 17.406 3.49 1 19.86 469 ALA B N 1
ATOM 10143 C CA . ALA B 1 469 ? 25.75 17.656 2.58 1 19.86 469 ALA B CA 1
ATOM 10144 C C . ALA B 1 469 ? 26.875 18.422 3.285 1 19.86 469 ALA B C 1
ATOM 10146 O O . ALA B 1 469 ? 26.766 19.625 3.518 1 19.86 469 ALA B O 1
ATOM 10147 N N . ARG B 1 470 ? 27.453 17.859 4.379 1 16.75 470 ARG B N 1
ATOM 10148 C CA . ARG B 1 470 ? 28.344 18.672 5.219 1 16.75 470 ARG B CA 1
ATOM 10149 C C . ARG B 1 470 ? 29.438 19.328 4.387 1 16.75 470 ARG B C 1
ATOM 10151 O O . ARG B 1 470 ? 29.641 18.969 3.223 1 16.75 470 ARG B O 1
ATOM 10158 N N . ALA B 1 471 ? 30.75 19.422 4.934 1 17.09 471 ALA B N 1
ATOM 10159 C CA . ALA B 1 471 ? 31.688 20.469 5.363 1 17.09 471 ALA B CA 1
ATOM 10160 C C . ALA B 1 471 ? 32.812 20.641 4.352 1 17.09 471 ALA B C 1
ATOM 10162 O O . ALA B 1 471 ? 33.406 21.719 4.238 1 17.09 471 ALA B O 1
ATOM 10163 N N . ILE B 1 472 ? 33.281 19.578 3.617 1 17.66 472 ILE B N 1
ATOM 10164 C CA . ILE B 1 472 ? 34.75 19.453 3.631 1 17.66 472 ILE B CA 1
ATOM 10165 C C . ILE B 1 472 ? 35.344 20.344 2.539 1 17.66 472 ILE B C 1
ATOM 10167 O O . ILE B 1 472 ? 35.344 19.969 1.36 1 17.66 472 ILE B O 1
ATOM 10171 N N . GLY B 1 473 ? 35 21.562 2.371 1 16.83 473 GLY B N 1
ATOM 10172 C CA . GLY B 1 473 ? 35.281 22.344 1.183 1 16.83 473 GLY B CA 1
ATOM 10173 C C . GLY B 1 473 ? 36.75 22.625 1.001 1 16.83 473 GLY B C 1
ATOM 10174 O O . GLY B 1 473 ? 37.188 23.047 -0.075 1 16.83 473 GLY B O 1
ATOM 10175 N N . ALA B 1 474 ? 37.594 22.75 2.041 1 17.3 474 ALA B N 1
ATOM 10176 C CA . ALA B 1 474 ? 38.375 24 1.938 1 17.3 474 ALA B CA 1
ATOM 10177 C C . ALA B 1 474 ? 39.625 23.797 1.075 1 17.3 474 ALA B C 1
ATOM 10179 O O . ALA B 1 474 ? 40.375 24.734 0.859 1 17.3 474 ALA B O 1
ATOM 10180 N N . TYR B 1 475 ? 40.031 22.578 0.643 1 16.73 475 TYR B N 1
ATOM 10181 C CA . TYR B 1 475 ? 41.5 22.469 0.561 1 16.73 475 TYR B CA 1
ATOM 10182 C C . TYR B 1 475 ? 42.031 23.328 -0.573 1 16.73 475 TYR B C 1
ATOM 10184 O O . TYR B 1 475 ? 41.531 23.281 -1.696 1 16.73 475 TYR B O 1
ATOM 10192 N N . THR B 1 476 ? 42.688 24.391 -0.299 1 17.41 476 THR B N 1
ATOM 10193 C CA . THR B 1 476 ? 43.281 25.484 -1.055 1 17.41 476 THR B CA 1
ATOM 10194 C C . THR B 1 476 ? 44.344 24.969 -2.016 1 17.41 476 THR B C 1
ATOM 10196 O O . THR B 1 476 ? 45.219 24.219 -1.617 1 17.41 476 THR B O 1
ATOM 10199 N N . ARG B 1 477 ? 44.062 24.844 -3.289 1 18.16 477 ARG B N 1
ATOM 10200 C CA . ARG B 1 477 ? 44.844 24.375 -4.438 1 18.16 477 ARG B CA 1
ATOM 10201 C C . ARG B 1 477 ? 46.125 25.156 -4.594 1 18.16 477 ARG B C 1
ATOM 10203 O O . ARG B 1 477 ? 46.125 26.297 -5.039 1 18.16 477 ARG B O 1
ATOM 10210 N N . ARG B 1 478 ? 46.969 25.109 -3.541 1 17.42 478 ARG B N 1
ATOM 10211 C CA . ARG B 1 478 ? 48.156 25.953 -3.736 1 17.42 478 ARG B CA 1
ATOM 10212 C C . ARG B 1 478 ? 48.844 25.625 -5.051 1 17.42 478 ARG B C 1
ATOM 10214 O O . ARG B 1 478 ? 48.906 24.469 -5.457 1 17.42 478 ARG B O 1
ATOM 10221 N N . LYS B 1 479 ? 49.156 26.641 -5.805 1 18.23 479 LYS B N 1
ATOM 10222 C CA . LYS B 1 479 ? 49.656 26.859 -7.156 1 18.23 479 LYS B CA 1
ATOM 10223 C C . LYS B 1 479 ? 51.031 26.25 -7.332 1 18.23 479 LYS B C 1
ATOM 10225 O O . LYS B 1 479 ? 52.031 26.734 -6.77 1 18.23 479 LYS B O 1
ATOM 10230 N N . LEU B 1 480 ? 51.25 24.953 -6.969 1 17.56 480 LEU B N 1
ATOM 10231 C CA . LEU B 1 480 ? 52.656 24.656 -6.941 1 17.56 480 LEU B CA 1
ATOM 10232 C C . LEU B 1 480 ? 53.312 24.969 -8.289 1 17.56 480 LEU B C 1
ATOM 10234 O O . LEU B 1 480 ? 52.688 24.797 -9.336 1 17.56 480 LEU B O 1
ATOM 10238 N N . PRO B 1 481 ? 54.438 25.562 -8.227 1 18.33 481 PRO B N 1
ATOM 10239 C CA . PRO B 1 481 ? 55.25 26.203 -9.266 1 18.33 481 PRO B CA 1
ATOM 10240 C C . PRO B 1 481 ? 55.75 25.219 -10.328 1 18.33 481 PRO B C 1
ATOM 10242 O O . PRO B 1 481 ? 55.844 24.016 -10.055 1 18.33 481 PRO B O 1
ATOM 10245 N N . GLN B 1 482 ? 55.562 25.594 -11.539 1 19 482 GLN B N 1
ATOM 10246 C CA . GLN B 1 482 ? 55.75 25.016 -12.867 1 19 482 GLN B CA 1
ATOM 10247 C C . GLN B 1 482 ? 57.219 24.562 -13.062 1 19 482 GLN B C 1
ATOM 10249 O O . GLN B 1 482 ? 58.031 25.328 -13.586 1 19 482 GLN B O 1
ATOM 10254 N N . ILE B 1 483 ? 57.812 23.859 -12.055 1 17.47 483 ILE B N 1
ATOM 10255 C CA . ILE B 1 483 ? 59.25 23.812 -12.25 1 17.47 483 ILE B CA 1
ATOM 10256 C C . ILE B 1 483 ? 59.562 23.109 -13.562 1 17.47 483 ILE B C 1
ATOM 10258 O O . ILE B 1 483 ? 59 22.047 -13.867 1 17.47 483 ILE B O 1
ATOM 10262 N N . TRP B 1 484 ? 60.375 23.766 -14.367 1 18.5 484 TRP B N 1
ATOM 10263 C CA . TRP B 1 484 ? 60.844 23.734 -15.75 1 18.5 484 TRP B CA 1
ATOM 10264 C C . TRP B 1 484 ? 61.75 22.531 -15.977 1 18.5 484 TRP B C 1
ATOM 10266 O O . TRP B 1 484 ? 62.344 22.375 -17.047 1 18.5 484 TRP B O 1
ATOM 10276 N N . LEU B 1 485 ? 61.406 21.422 -15.32 1 17.03 485 LEU B N 1
ATOM 10277 C CA . LEU B 1 485 ? 62.562 20.562 -15.383 1 17.03 485 LEU B CA 1
ATOM 10278 C C . LEU B 1 485 ? 62.938 20.25 -16.828 1 17.03 485 LEU B C 1
ATOM 10280 O O . LEU B 1 485 ? 62.094 20.125 -17.688 1 17.03 485 LEU B O 1
ATOM 10284 N N . PRO B 1 486 ? 64.25 20.188 -17.047 1 18.81 486 PRO B N 1
ATOM 10285 C CA . PRO B 1 486 ? 65.062 20.188 -18.266 1 18.81 486 PRO B CA 1
ATOM 10286 C C . PRO B 1 486 ? 64.875 18.906 -19.094 1 18.81 486 PRO B C 1
ATOM 10288 O O . PRO B 1 486 ? 64.438 17.906 -18.562 1 18.81 486 PRO B O 1
ATOM 10291 N N . ARG B 1 487 ? 65.375 18.875 -20.312 1 18.56 487 ARG B N 1
ATOM 10292 C CA . ARG B 1 487 ? 65.25 18.266 -21.641 1 18.56 487 ARG B CA 1
ATOM 10293 C C . ARG B 1 487 ? 65.812 16.859 -21.656 1 18.56 487 ARG B C 1
ATOM 10295 O O . ARG B 1 487 ? 65.875 16.203 -22.703 1 18.56 487 ARG B O 1
ATOM 10302 N N . THR B 1 488 ? 66.375 16.391 -20.469 1 17.34 488 THR B N 1
ATOM 10303 C CA . THR B 1 488 ? 67.5 15.617 -20.875 1 17.34 488 THR B CA 1
ATOM 10304 C C . THR B 1 488 ? 67.062 14.445 -21.766 1 17.34 488 THR B C 1
ATOM 10306 O O . THR B 1 488 ? 65.938 14.305 -22.109 1 17.34 488 THR B O 1
ATOM 10309 N N . LEU B 1 489 ? 67.625 13.258 -21.375 1 18.22 489 LEU B N 1
ATOM 10310 C CA . LEU B 1 489 ? 68.438 12.258 -22.031 1 18.22 489 LEU B CA 1
ATOM 10311 C C . LEU B 1 489 ? 67.625 11.18 -22.688 1 18.22 489 LEU B C 1
ATOM 10313 O O . LEU B 1 489 ? 66.438 10.945 -22.266 1 18.22 489 LEU B O 1
ATOM 10317 N N . LYS B 1 490 ? 68.062 10.594 -23.766 1 20.16 490 LYS B N 1
ATOM 10318 C CA . LYS B 1 490 ? 67.75 9.773 -24.922 1 20.16 490 LYS B CA 1
ATOM 10319 C C . LYS B 1 490 ? 67.375 8.352 -24.516 1 20.16 490 LYS B C 1
ATOM 10321 O O . LYS B 1 490 ? 68.25 7.586 -24.109 1 20.16 490 LYS B O 1
ATOM 10326 N N . PRO B 1 491 ? 66.375 8.18 -23.516 1 18.83 491 PRO B N 1
ATOM 10327 C CA . PRO B 1 491 ? 66.375 6.793 -23.062 1 18.83 491 PRO B CA 1
ATOM 10328 C C . PRO B 1 491 ? 66.25 5.793 -24.203 1 18.83 491 PRO B C 1
ATOM 10330 O O . PRO B 1 491 ? 65.688 6.102 -25.25 1 18.83 491 PRO B O 1
ATOM 10333 N N . SER B 1 492 ? 67.188 4.844 -24.25 1 20.53 492 SER B N 1
ATOM 10334 C CA . SER B 1 492 ? 67.438 3.67 -25.062 1 20.53 492 SER B CA 1
ATOM 10335 C C . SER B 1 492 ? 66.25 2.711 -25.078 1 20.53 492 SER B C 1
ATOM 10337 O O . SER B 1 492 ? 65.5 2.615 -24.094 1 20.53 492 SER B O 1
ATOM 10339 N N . THR B 1 493 ? 65.812 2.275 -26.234 1 20.81 493 THR B N 1
ATOM 10340 C CA . THR B 1 493 ? 64.688 1.666 -26.906 1 20.81 493 THR B CA 1
ATOM 10341 C C . THR B 1 493 ? 64.438 0.259 -26.359 1 20.81 493 THR B C 1
ATOM 10343 O O . THR B 1 493 ? 63.594 -0.481 -26.922 1 20.81 493 THR B O 1
ATOM 10346 N N . THR B 1 494 ? 65 -0.076 -25.125 1 20.38 494 THR B N 1
ATOM 10347 C CA . THR B 1 494 ? 65 -1.533 -25.047 1 20.38 494 THR B CA 1
ATOM 10348 C C . THR B 1 494 ? 63.562 -2.061 -25 1 20.38 494 THR B C 1
ATOM 10350 O O . THR B 1 494 ? 62.688 -1.473 -24.359 1 20.38 494 THR B O 1
ATOM 10353 N N . SER B 1 495 ? 63.188 -3.035 -25.844 1 21.05 495 SER B N 1
ATOM 10354 C CA . SER B 1 495 ? 62 -3.709 -26.375 1 21.05 495 SER B CA 1
ATOM 10355 C C . SER B 1 495 ? 61.25 -4.477 -25.281 1 21.05 495 SER B C 1
ATOM 10357 O O . SER B 1 495 ? 60.375 -5.285 -25.562 1 21.05 495 SER B O 1
ATOM 10359 N N . THR B 1 496 ? 61.312 -3.936 -23.969 1 20.17 496 THR B N 1
ATOM 10360 C CA . THR B 1 496 ? 60.906 -4.93 -22.984 1 20.17 496 THR B CA 1
ATOM 10361 C C . THR B 1 496 ? 59.438 -5.34 -23.219 1 20.17 496 THR B C 1
ATOM 10363 O O . THR B 1 496 ? 58.594 -4.5 -23.531 1 20.17 496 THR B O 1
ATOM 10366 N N . SER B 1 497 ? 59.125 -6.68 -23.328 1 20.95 497 SER B N 1
ATOM 10367 C CA . SER B 1 497 ? 57.969 -7.523 -23.609 1 20.95 497 SER B CA 1
ATOM 10368 C C . SER B 1 497 ? 56.875 -7.34 -22.562 1 20.95 497 SER B C 1
ATOM 10370 O O . SER B 1 497 ? 57.094 -7.633 -21.375 1 20.95 497 SER B O 1
ATOM 10372 N N . LYS B 1 498 ? 56.156 -6.219 -22.547 1 23.67 498 LYS B N 1
ATOM 10373 C CA . LYS B 1 498 ? 55.125 -5.832 -21.594 1 23.67 498 LYS B CA 1
ATOM 10374 C C . LYS B 1 498 ? 54 -6.863 -21.531 1 23.67 498 LYS B C 1
ATOM 10376 O O . LYS B 1 498 ? 53.344 -7.098 -22.531 1 23.67 498 LYS B O 1
ATOM 10381 N N . SER B 1 499 ? 54.312 -7.934 -20.734 1 23.08 499 SER B N 1
ATOM 10382 C CA . SER B 1 499 ? 53.25 -8.938 -20.516 1 23.08 499 SER B CA 1
ATOM 10383 C C . SER B 1 499 ? 51.969 -8.297 -20 1 23.08 499 SER B C 1
ATOM 10385 O O . SER B 1 499 ? 52 -7.461 -19.094 1 23.08 499 SER B O 1
ATOM 10387 N N . LYS B 1 500 ? 50.969 -8.164 -20.875 1 27.08 500 LYS B N 1
ATOM 10388 C CA . LYS B 1 500 ? 49.625 -7.609 -20.688 1 27.08 500 LYS B CA 1
ATOM 10389 C C . LYS B 1 500 ? 48.969 -8.164 -19.438 1 27.08 500 LYS B C 1
ATOM 10391 O O . LYS B 1 500 ? 48.906 -9.375 -19.25 1 27.08 500 LYS B O 1
ATOM 10396 N N . PRO B 1 501 ? 49.094 -7.344 -18.344 1 26 501 PRO B N 1
ATOM 10397 C CA . PRO B 1 501 ? 48.438 -7.781 -17.109 1 26 501 PRO B CA 1
ATOM 10398 C C . PRO B 1 501 ? 47 -8.242 -17.328 1 26 501 PRO B C 1
ATOM 10400 O O . PRO B 1 501 ? 46.312 -7.68 -18.172 1 26 501 PRO B O 1
ATOM 10403 N N . THR B 1 502 ? 46.781 -9.555 -17.312 1 26.17 502 THR B N 1
ATOM 10404 C CA . THR B 1 502 ? 45.469 -10.188 -17.297 1 26.17 502 THR B CA 1
ATOM 10405 C C . THR B 1 502 ? 44.562 -9.492 -16.312 1 26.17 502 THR B C 1
ATOM 10407 O O . THR B 1 502 ? 44.875 -9.359 -15.133 1 26.17 502 THR B O 1
ATOM 10410 N N . SER B 1 503 ? 44 -8.367 -16.734 1 27.16 503 SER B N 1
ATOM 10411 C CA . SER B 1 503 ? 42.969 -7.621 -16.016 1 27.16 503 SER B CA 1
ATOM 10412 C C . SER B 1 503 ? 42 -8.562 -15.305 1 27.16 503 SER B C 1
ATOM 10414 O O . SER B 1 503 ? 41.219 -9.258 -15.953 1 27.16 503 SER B O 1
ATOM 10416 N N . LYS B 1 504 ? 42.5 -9.336 -14.312 1 26.88 504 LYS B N 1
ATOM 10417 C CA . LYS B 1 504 ? 41.562 -10.062 -13.461 1 26.88 504 LYS B CA 1
ATOM 10418 C C . LYS B 1 504 ? 40.375 -9.172 -13.047 1 26.88 504 LYS B C 1
ATOM 10420 O O . LYS B 1 504 ? 40.594 -8.07 -12.547 1 26.88 504 LYS B O 1
ATOM 10425 N N . SER B 1 505 ? 39.312 -9.227 -13.719 1 30.17 505 SER B N 1
ATOM 10426 C CA . SER B 1 505 ? 38 -8.664 -13.359 1 30.17 505 SER B CA 1
ATOM 10427 C C . SER B 1 505 ? 37.812 -8.641 -11.852 1 30.17 505 SER B C 1
ATOM 10429 O O . SER B 1 505 ? 38 -9.664 -11.18 1 30.17 505 SER B O 1
ATOM 10431 N N . ALA B 1 506 ? 38.25 -7.695 -11.094 1 34.19 506 ALA B N 1
ATOM 10432 C CA . ALA B 1 506 ? 37.938 -7.402 -9.695 1 34.19 506 ALA B CA 1
ATOM 10433 C C . ALA B 1 506 ? 36.562 -7.906 -9.312 1 34.19 506 ALA B C 1
ATOM 10435 O O . ALA B 1 506 ? 35.531 -7.414 -9.828 1 34.19 506 ALA B O 1
ATOM 10436 N N . SER B 1 507 ? 36.312 -9.055 -9 1 33.62 507 SER B N 1
ATOM 10437 C CA . SER B 1 507 ? 35.094 -9.734 -8.57 1 33.62 507 SER B CA 1
ATOM 10438 C C . SER B 1 507 ? 34.344 -8.93 -7.508 1 33.62 507 SER B C 1
ATOM 10440 O O . SER B 1 507 ? 34.938 -8.477 -6.531 1 33.62 507 SER B O 1
ATOM 10442 N N . LYS B 1 508 ? 33.312 -8.188 -7.742 1 44.16 508 LYS B N 1
ATOM 10443 C CA . LYS B 1 508 ? 32.406 -7.594 -6.773 1 44.16 508 LYS B CA 1
ATOM 10444 C C . LYS B 1 508 ? 32.312 -8.453 -5.512 1 44.16 508 LYS B C 1
ATOM 10446 O O . LYS B 1 508 ? 32.219 -9.672 -5.594 1 44.16 508 LYS B O 1
ATOM 10451 N N . PRO B 1 509 ? 32.781 -7.879 -4.422 1 52.25 509 PRO B N 1
ATOM 10452 C CA . PRO B 1 509 ? 32.719 -8.688 -3.201 1 52.25 509 PRO B CA 1
ATOM 10453 C C . PRO B 1 509 ? 31.375 -9.414 -3.045 1 52.25 509 PRO B C 1
ATOM 10455 O O . PRO B 1 509 ? 30.344 -8.898 -3.475 1 52.25 509 PRO B O 1
ATOM 10458 N N . LYS B 1 510 ? 31.297 -10.586 -2.611 1 55.19 510 LYS B N 1
ATOM 10459 C CA . LYS B 1 510 ? 30.141 -11.453 -2.373 1 55.19 510 LYS B CA 1
ATOM 10460 C C . LYS B 1 510 ? 29.156 -10.797 -1.409 1 55.19 510 LYS B C 1
ATOM 10462 O O . LYS B 1 510 ? 29.562 -10.078 -0.491 1 55.19 510 LYS B O 1
ATOM 10467 N N . PRO B 1 511 ? 27.891 -10.703 -1.628 1 61.5 511 PRO B N 1
ATOM 10468 C CA . PRO B 1 511 ? 26.859 -10.109 -0.773 1 61.5 511 PRO B CA 1
ATOM 10469 C C . PRO B 1 511 ? 27.109 -10.375 0.711 1 61.5 511 PRO B C 1
ATOM 10471 O O . PRO B 1 511 ? 26.906 -9.484 1.542 1 61.5 511 PRO B O 1
ATOM 10474 N N . ALA B 1 512 ? 27.688 -11.406 1.062 1 62.16 512 ALA B N 1
ATOM 10475 C CA . ALA B 1 512 ? 27.922 -11.75 2.461 1 62.16 512 ALA B CA 1
ATOM 10476 C C . ALA B 1 512 ? 29.047 -10.891 3.047 1 62.16 512 ALA B C 1
ATOM 10478 O O . ALA B 1 512 ? 28.969 -10.469 4.207 1 62.16 512 ALA B O 1
ATOM 10479 N N . MET B 1 513 ? 29.938 -10.57 2.27 1 65.56 513 MET B N 1
ATOM 10480 C CA . MET B 1 513 ? 31.062 -9.766 2.74 1 65.56 513 MET B CA 1
ATOM 10481 C C . MET B 1 513 ? 30.656 -8.32 2.959 1 65.56 513 MET B C 1
ATOM 10483 O O . MET B 1 513 ? 31.078 -7.684 3.924 1 65.56 513 MET B O 1
ATOM 10487 N N . LYS B 1 514 ? 29.828 -7.879 2.141 1 72.62 514 LYS B N 1
ATOM 10488 C CA . LYS B 1 514 ? 29.312 -6.523 2.293 1 72.62 514 LYS B CA 1
ATOM 10489 C C . LYS B 1 514 ? 28.453 -6.398 3.551 1 72.62 514 LYS B C 1
ATOM 10491 O O . LYS B 1 514 ? 28.531 -5.398 4.27 1 72.62 514 LYS B O 1
ATOM 10496 N N . ALA B 1 515 ? 27.766 -7.414 3.838 1 78.75 515 ALA B N 1
ATOM 10497 C CA . ALA B 1 515 ? 26.906 -7.41 5.023 1 78.75 515 ALA B CA 1
ATOM 10498 C C . ALA B 1 515 ? 27.75 -7.434 6.301 1 78.75 515 ALA B C 1
ATOM 10500 O O . ALA B 1 515 ? 27.438 -6.738 7.27 1 78.75 515 ALA B O 1
ATOM 10501 N N . ALA B 1 516 ? 28.781 -8.156 6.285 1 83 516 ALA B N 1
ATOM 10502 C CA . ALA B 1 516 ? 29.641 -8.242 7.457 1 83 516 ALA B CA 1
ATOM 10503 C C . ALA B 1 516 ? 30.359 -6.918 7.715 1 83 516 ALA B C 1
ATOM 10505 O O . ALA B 1 516 ? 30.5 -6.5 8.867 1 83 516 ALA B O 1
ATOM 10506 N N . ALA B 1 517 ? 30.766 -6.305 6.688 1 86.19 517 ALA B N 1
ATOM 10507 C CA . ALA B 1 517 ? 31.406 -5 6.816 1 86.19 517 ALA B CA 1
ATOM 10508 C C . ALA B 1 517 ? 30.453 -3.963 7.383 1 86.19 517 ALA B C 1
ATOM 10510 O O . ALA B 1 517 ? 30.828 -3.158 8.242 1 86.19 517 ALA B O 1
ATOM 10511 N N . LYS B 1 518 ? 29.297 -4.02 6.918 1 91 518 LYS B N 1
ATOM 10512 C CA . LYS B 1 518 ? 28.266 -3.107 7.422 1 91 518 LYS B CA 1
ATOM 10513 C C . LYS B 1 518 ? 27.969 -3.381 8.891 1 91 518 LYS B C 1
ATOM 10515 O O . LYS B 1 518 ? 27.797 -2.447 9.68 1 91 518 LYS B O 1
ATOM 10520 N N . ALA B 1 519 ? 27.891 -4.621 9.234 1 92.94 519 ALA B N 1
ATOM 10521 C CA . ALA B 1 519 ? 27.641 -5.004 10.617 1 92.94 519 ALA B CA 1
ATOM 10522 C C . ALA B 1 519 ? 28.766 -4.504 11.539 1 92.94 519 ALA B C 1
ATOM 10524 O O . ALA B 1 519 ? 28.5 -4.066 12.656 1 92.94 519 ALA B O 1
ATOM 10525 N N . GLU B 1 520 ? 29.938 -4.562 11.07 1 92.62 520 GLU B N 1
ATOM 10526 C CA . GLU B 1 520 ? 31.078 -4.082 11.844 1 92.62 520 GLU B CA 1
ATOM 10527 C C . GLU B 1 520 ? 31 -2.572 12.047 1 92.62 520 GLU B C 1
ATOM 10529 O O . GLU B 1 520 ? 31.312 -2.074 13.133 1 92.62 520 GLU B O 1
ATOM 10534 N N . GLU B 1 521 ? 30.672 -1.935 11 1 93.94 521 GLU B N 1
ATOM 10535 C CA . GLU B 1 521 ? 30.547 -0.484 11.094 1 93.94 521 GLU B CA 1
ATOM 10536 C C . GLU B 1 521 ? 29.469 -0.095 12.109 1 93.94 521 GLU B C 1
ATOM 10538 O O . GLU B 1 521 ? 29.656 0.82 12.906 1 93.94 521 GLU B O 1
ATOM 10543 N N . ILE B 1 522 ? 28.312 -0.751 12.047 1 96.06 522 ILE B N 1
ATOM 10544 C CA . ILE B 1 522 ? 27.219 -0.477 12.977 1 96.06 522 ILE B CA 1
ATOM 10545 C C . ILE B 1 522 ? 27.672 -0.777 14.406 1 96.06 522 ILE B C 1
ATOM 10547 O O . ILE B 1 522 ? 27.406 0.009 15.32 1 96.06 522 ILE B O 1
ATOM 10551 N N . HIS B 1 523 ? 28.375 -1.893 14.57 1 95.81 523 HIS B N 1
ATOM 10552 C CA . HIS B 1 523 ? 28.844 -2.268 15.898 1 95.81 523 HIS B CA 1
ATOM 10553 C C . HIS B 1 523 ? 29.797 -1.218 16.453 1 95.81 523 HIS B C 1
ATOM 10555 O O . HIS B 1 523 ? 29.703 -0.844 17.625 1 95.81 523 HIS B O 1
ATOM 10561 N N . ALA B 1 524 ? 30.672 -0.794 15.609 1 95.25 524 ALA B N 1
ATOM 10562 C CA . ALA B 1 524 ? 31.656 0.211 16.031 1 95.25 524 ALA B CA 1
ATOM 10563 C C . ALA B 1 524 ? 30.953 1.494 16.469 1 95.25 524 ALA B C 1
ATOM 10565 O O . ALA B 1 524 ? 31.359 2.119 17.453 1 95.25 524 ALA B O 1
ATOM 10566 N N . THR B 1 525 ? 29.969 1.914 15.789 1 96 525 THR B N 1
ATOM 10567 C CA . THR B 1 525 ? 29.219 3.127 16.094 1 96 525 THR B CA 1
ATOM 10568 C C . THR B 1 525 ? 28.484 2.979 17.422 1 96 525 THR B C 1
ATOM 10570 O O . THR B 1 525 ? 28.469 3.9 18.234 1 96 525 THR B O 1
ATOM 10573 N N . LEU B 1 526 ? 27.922 1.804 17.656 1 95.88 526 LEU B N 1
ATOM 10574 C CA . LEU B 1 526 ? 27.141 1.561 18.859 1 95.88 526 LEU B CA 1
ATOM 10575 C C . LEU B 1 526 ? 28.031 1.365 20.078 1 95.88 526 LEU B C 1
ATOM 10577 O O . LEU B 1 526 ? 27.641 1.669 21.203 1 95.88 526 LEU B O 1
ATOM 10581 N N . ALA B 1 527 ? 29.172 0.897 19.828 1 95.25 527 ALA B N 1
ATOM 10582 C CA . ALA B 1 527 ? 30.078 0.578 20.938 1 95.25 527 ALA B CA 1
ATOM 10583 C C . ALA B 1 527 ? 30.734 1.84 21.484 1 95.25 527 ALA B C 1
ATOM 10585 O O . ALA B 1 527 ? 31.281 1.829 22.594 1 95.25 527 ALA B O 1
ATOM 10586 N N . ASP B 1 528 ? 30.672 2.928 20.766 1 94.19 528 ASP B N 1
ATOM 10587 C CA . ASP B 1 528 ? 31.25 4.191 21.219 1 94.19 528 ASP B CA 1
ATOM 10588 C C . ASP B 1 528 ? 30.344 4.902 22.203 1 94.19 528 ASP B C 1
ATOM 10590 O O . ASP B 1 528 ? 29.281 5.414 21.828 1 94.19 528 ASP B O 1
ATOM 10594 N N . ASP B 1 529 ? 30.766 5.047 23.453 1 93.62 529 ASP B N 1
ATOM 10595 C CA . ASP B 1 529 ? 29.969 5.66 24.516 1 93.62 529 ASP B CA 1
ATOM 10596 C C . ASP B 1 529 ? 29.719 7.137 24.234 1 93.62 529 ASP B C 1
ATOM 10598 O O . ASP B 1 529 ? 28.719 7.699 24.672 1 93.62 529 ASP B O 1
ATOM 10602 N N . TYR B 1 530 ? 30.625 7.695 23.531 1 93.44 530 TYR B N 1
ATOM 10603 C CA . TYR B 1 530 ? 30.469 9.102 23.172 1 93.44 530 TYR B CA 1
ATOM 10604 C C . TYR B 1 530 ? 29.266 9.289 22.25 1 93.44 530 TYR B C 1
ATOM 10606 O O . TYR B 1 530 ? 28.516 10.266 22.391 1 93.44 530 TYR B O 1
ATOM 10614 N N . ASN B 1 531 ? 29.062 8.328 21.328 1 95.56 531 ASN B N 1
ATOM 10615 C CA . ASN B 1 531 ? 27.891 8.352 20.469 1 95.56 531 ASN B CA 1
ATOM 10616 C C . ASN B 1 531 ? 26.609 8.18 21.281 1 95.56 531 ASN B C 1
ATOM 10618 O O . ASN B 1 531 ? 25.609 8.867 21.016 1 95.56 531 ASN B O 1
ATOM 10622 N N . LYS B 1 532 ? 26.641 7.301 22.203 1 95.69 532 LYS B N 1
ATOM 10623 C CA . LYS B 1 532 ? 25.469 7.07 23.047 1 95.69 532 LYS B CA 1
ATOM 10624 C C . LYS B 1 532 ? 25.125 8.312 23.859 1 95.69 532 LYS B C 1
ATOM 10626 O O . LYS B 1 532 ? 23.953 8.602 24.094 1 95.69 532 LYS B O 1
ATOM 10631 N N . LEU B 1 533 ? 26.125 9.047 24.281 1 95.62 533 LEU B N 1
ATOM 10632 C CA . LEU B 1 533 ? 25.922 10.281 25.031 1 95.62 533 LEU B CA 1
ATOM 10633 C C . LEU B 1 533 ? 25.125 11.289 24.219 1 95.62 533 LEU B C 1
ATOM 10635 O O . LEU B 1 533 ? 24.172 11.891 24.734 1 95.62 533 LEU B O 1
ATOM 10639 N N . TYR B 1 534 ? 25.484 11.469 22.984 1 96.81 534 TYR B N 1
ATOM 10640 C CA . TYR B 1 534 ? 24.766 12.406 22.125 1 96.81 534 TYR B CA 1
ATOM 10641 C C . TYR B 1 534 ? 23.359 11.914 21.844 1 96.81 534 TYR B C 1
ATOM 10643 O O . TYR B 1 534 ? 22.438 12.719 21.719 1 96.81 534 TYR B O 1
ATOM 10651 N N . CYS B 1 535 ? 23.172 10.602 21.766 1 96.88 535 CYS B N 1
ATOM 10652 C CA . CYS B 1 535 ? 21.828 10.047 21.609 1 96.88 535 CYS B CA 1
ATOM 10653 C C . CYS B 1 535 ? 20.953 10.375 22.812 1 96.88 535 CYS B C 1
ATOM 10655 O O . CYS B 1 535 ? 19.797 10.766 22.656 1 96.88 535 CYS B O 1
ATOM 10657 N N . LEU B 1 536 ? 21.531 10.242 23.922 1 96.75 536 LEU B N 1
ATOM 10658 C CA . LEU B 1 536 ? 20.797 10.547 25.156 1 96.75 536 LEU B CA 1
ATOM 10659 C C . LEU B 1 536 ? 20.469 12.031 25.234 1 96.75 536 LEU B C 1
ATOM 10661 O O . LEU B 1 536 ? 19.375 12.398 25.688 1 96.75 536 LEU B O 1
ATOM 10665 N N . PHE B 1 537 ? 21.422 12.867 24.828 1 96.88 537 PHE B N 1
ATOM 10666 C CA . PHE B 1 537 ? 21.172 14.305 24.797 1 96.88 537 PHE B CA 1
ATOM 10667 C C . PHE B 1 537 ? 20 14.633 23.875 1 96.88 537 PHE B C 1
ATOM 10669 O O . PHE B 1 537 ? 19.109 15.391 24.25 1 96.88 537 PHE B O 1
ATOM 10676 N N . LEU B 1 538 ? 19.984 14.047 22.703 1 96.81 538 LEU B N 1
ATOM 10677 C CA . LEU B 1 538 ? 18.922 14.305 21.75 1 96.81 538 LEU B CA 1
ATOM 10678 C C . LEU B 1 538 ? 17.594 13.75 22.25 1 96.81 538 LEU B C 1
ATOM 10680 O O . LEU B 1 538 ? 16.531 14.328 21.984 1 96.81 538 LEU B O 1
ATOM 10684 N N . LYS B 1 539 ? 17.594 12.609 22.922 1 96.19 539 LYS B N 1
ATOM 10685 C CA . LYS B 1 539 ? 16.391 12.047 23.531 1 96.19 539 LYS B CA 1
ATOM 10686 C C . LYS B 1 539 ? 15.719 13.055 24.453 1 96.19 539 LYS B C 1
ATOM 10688 O O . LYS B 1 539 ? 14.492 13.133 24.516 1 96.19 539 LYS B O 1
ATOM 10693 N N . GLN B 1 540 ? 16.531 13.836 25.094 1 94.62 540 GLN B N 1
ATOM 10694 C CA . GLN B 1 540 ? 16.031 14.812 26.047 1 94.62 540 GLN B CA 1
ATOM 10695 C C . GLN B 1 540 ? 15.555 16.078 25.344 1 94.62 540 GLN B C 1
ATOM 10697 O O . GLN B 1 540 ? 14.617 16.734 25.812 1 94.62 540 GLN B O 1
ATOM 10702 N N . THR B 1 541 ? 16.125 16.391 24.266 1 95.56 541 THR B N 1
ATOM 10703 C CA . THR B 1 541 ? 15.891 17.719 23.688 1 95.56 541 THR B CA 1
ATOM 10704 C C . THR B 1 541 ? 14.828 17.641 22.594 1 95.56 541 THR B C 1
ATOM 10706 O O . THR B 1 541 ? 14.094 18.609 22.375 1 95.56 541 THR B O 1
ATOM 10709 N N . ILE B 1 542 ? 14.695 16.516 21.875 1 95.31 542 ILE B N 1
ATOM 10710 C CA . ILE B 1 542 ? 13.805 16.406 20.719 1 95.31 542 ILE B CA 1
ATOM 10711 C C . ILE B 1 542 ? 12.359 16.625 21.156 1 95.31 542 ILE B C 1
ATOM 10713 O O . ILE B 1 542 ? 11.586 17.266 20.453 1 95.31 542 ILE B O 1
ATOM 10717 N N . PRO B 1 543 ? 11.945 16.219 22.375 1 95 543 PRO B N 1
ATOM 10718 C CA . PRO B 1 543 ? 10.57 16.422 22.812 1 95 543 PRO B CA 1
ATOM 10719 C C . PRO B 1 543 ? 10.188 17.906 22.906 1 95 543 PRO B C 1
ATOM 10721 O O . PRO B 1 543 ? 9 18.25 22.812 1 95 543 PRO B O 1
ATOM 10724 N N . LEU B 1 544 ? 11.188 18.797 23.109 1 95.12 544 LEU B N 1
ATOM 10725 C CA . LEU B 1 544 ? 10.914 20.234 23.141 1 95.12 544 LEU B CA 1
ATOM 10726 C C . LEU B 1 544 ? 10.266 20.703 21.844 1 95.12 544 LEU B C 1
ATOM 10728 O O . LEU B 1 544 ? 9.391 21.562 21.859 1 95.12 544 LEU B O 1
ATOM 10732 N N . PHE B 1 545 ? 10.672 20.094 20.766 1 97.12 545 PHE B N 1
ATOM 10733 C CA . PHE B 1 545 ? 10.148 20.438 19.453 1 97.12 545 PHE B CA 1
ATOM 10734 C C . PHE B 1 545 ? 8.867 19.656 19.156 1 97.12 545 PHE B C 1
ATOM 10736 O O . PHE B 1 545 ? 7.891 20.234 18.672 1 97.12 545 PHE B O 1
ATOM 10743 N N . THR B 1 546 ? 8.82 18.344 19.484 1 95.38 546 THR B N 1
ATOM 10744 C CA . THR B 1 546 ? 7.723 17.453 19.109 1 95.38 546 THR B CA 1
ATOM 10745 C C . THR B 1 546 ? 6.441 17.844 19.844 1 95.38 546 THR B C 1
ATOM 10747 O O . THR B 1 546 ? 5.344 17.734 19.297 1 95.38 546 THR B O 1
ATOM 10750 N N . HIS B 1 547 ? 6.578 18.266 21.031 1 94.75 547 HIS B N 1
ATOM 10751 C CA . HIS B 1 547 ? 5.406 18.656 21.812 1 94.75 547 HIS B CA 1
ATOM 10752 C C . HIS B 1 547 ? 4.664 19.812 21.156 1 94.75 547 HIS B C 1
ATOM 10754 O O . HIS B 1 547 ? 3.449 19.75 20.969 1 94.75 547 HIS B O 1
ATOM 10760 N N . LEU B 1 548 ? 5.402 20.828 20.844 1 96 548 LEU B N 1
ATOM 10761 C CA . LEU B 1 548 ? 4.781 21.984 20.203 1 96 548 LEU B CA 1
ATOM 10762 C C . LEU B 1 548 ? 4.262 21.625 18.812 1 96 548 LEU B C 1
ATOM 10764 O O . LEU B 1 548 ? 3.172 22.047 18.422 1 96 548 LEU B O 1
ATOM 10768 N N . ASN B 1 549 ? 5.047 20.875 18.062 1 94.88 549 ASN B N 1
ATOM 10769 C CA . ASN B 1 549 ? 4.633 20.438 16.734 1 94.88 549 ASN B CA 1
ATOM 10770 C C . ASN B 1 549 ? 3.311 19.672 16.781 1 94.88 549 ASN B C 1
ATOM 10772 O O . ASN B 1 549 ? 2.434 19.906 15.938 1 94.88 549 ASN B O 1
ATOM 10776 N N . LEU B 1 550 ? 3.133 18.766 17.734 1 93.69 550 LEU B N 1
ATOM 10777 C CA . LEU B 1 550 ? 1.912 17.984 17.875 1 93.69 550 LEU B CA 1
ATOM 10778 C C . LEU B 1 550 ? 0.734 18.875 18.25 1 93.69 550 LEU B C 1
ATOM 10780 O O . LEU B 1 550 ? -0.383 18.672 17.766 1 93.69 550 LEU B O 1
ATOM 10784 N N . GLU B 1 551 ? 0.996 19.781 19.078 1 94.12 551 GLU B N 1
ATOM 10785 C CA . GLU B 1 551 ? -0.049 20.719 19.484 1 94.12 551 GLU B CA 1
ATOM 10786 C C . GLU B 1 551 ? -0.558 21.531 18.281 1 94.12 551 GLU B C 1
ATOM 10788 O O . GLU B 1 551 ? -1.765 21.719 18.141 1 94.12 551 GLU B O 1
ATOM 10793 N N . LEU B 1 552 ? 0.375 22 17.516 1 95.06 552 LEU B N 1
ATOM 10794 C CA . LEU B 1 552 ? 0.016 22.859 16.391 1 95.06 552 LEU B CA 1
ATOM 10795 C C . LEU B 1 552 ? -0.684 22.062 15.289 1 95.06 552 LEU B C 1
ATOM 10797 O O . LEU B 1 552 ? -1.348 22.641 14.422 1 95.06 552 LEU B O 1
ATOM 10801 N N . GLN B 1 553 ? -0.562 20.781 15.266 1 92.56 553 GLN B N 1
ATOM 10802 C CA . GLN B 1 553 ? -1.146 19.953 14.219 1 92.56 553 GLN B CA 1
ATOM 10803 C C . GLN B 1 553 ? -2.596 19.609 14.539 1 92.56 553 GLN B C 1
ATOM 10805 O O . GLN B 1 553 ? -3.283 18.984 13.727 1 92.56 553 GLN B O 1
ATOM 10810 N N . LYS B 1 554 ? -3.059 20.047 15.641 1 90.62 554 LYS B N 1
ATOM 10811 C CA . LYS B 1 554 ? -4.457 19.812 15.992 1 90.62 554 LYS B CA 1
ATOM 10812 C C . LYS B 1 554 ? -5.395 20.516 15.008 1 90.62 554 LYS B C 1
ATOM 10814 O O . LYS B 1 554 ? -4.996 21.469 14.336 1 90.62 554 LYS B O 1
ATOM 10819 N N . ASP B 1 555 ? -6.625 20.078 14.906 1 90 555 ASP B N 1
ATOM 10820 C CA . ASP B 1 555 ? -7.613 20.641 13.984 1 90 555 ASP B CA 1
ATOM 10821 C C . ASP B 1 555 ? -8.195 21.938 14.531 1 90 555 ASP B C 1
ATOM 10823 O O . ASP B 1 555 ? -8.656 22.781 13.766 1 90 555 ASP B O 1
ATOM 10827 N N . GLU B 1 556 ? -8.141 22.109 15.789 1 93.75 556 GLU B N 1
ATOM 10828 C CA . GLU B 1 556 ? -8.688 23.297 16.422 1 93.75 556 GLU B CA 1
ATOM 10829 C C . GLU B 1 556 ? -7.902 24.547 16.016 1 93.75 556 GLU B C 1
ATOM 10831 O O . GLU B 1 556 ? -6.691 24.469 15.797 1 93.75 556 GLU B O 1
ATOM 10836 N N . PRO B 1 557 ? -8.625 25.641 15.844 1 96.25 557 PRO B N 1
ATOM 10837 C CA . PRO B 1 557 ? -7.891 26.875 15.539 1 96.25 557 PRO B CA 1
ATOM 10838 C C . PRO B 1 557 ? -6.941 27.297 16.656 1 96.25 557 PRO B C 1
ATOM 10840 O O . PRO B 1 557 ? -7.297 27.203 17.844 1 96.25 557 PRO B O 1
ATOM 10843 N N . MET B 1 558 ? -5.773 27.734 16.281 1 96.56 558 MET B N 1
ATOM 10844 C CA . MET B 1 558 ? -4.773 28.062 17.297 1 96.56 558 MET B CA 1
ATOM 10845 C C . MET B 1 558 ? -4.082 29.375 16.969 1 96.56 558 MET B C 1
ATOM 10847 O O . MET B 1 558 ? -3.072 29.734 17.578 1 96.56 558 MET B O 1
ATOM 10851 N N . VAL B 1 559 ? -4.602 30.125 16.047 1 97.62 559 VAL B N 1
ATOM 10852 C CA . VAL B 1 559 ? -3.957 31.375 15.641 1 97.62 559 VAL B CA 1
ATOM 10853 C C . VAL B 1 559 ? -3.934 32.344 16.812 1 97.62 559 VAL B C 1
ATOM 10855 O O . VAL B 1 559 ? -2.988 33.125 16.969 1 97.62 559 VAL B O 1
ATOM 10858 N N . HIS B 1 560 ? -4.895 32.281 17.75 1 97 560 HIS B N 1
ATOM 10859 C CA . HIS B 1 560 ? -5.039 33.219 18.859 1 97 560 HIS B CA 1
ATOM 10860 C C . HIS B 1 560 ? -3.99 32.938 19.938 1 97 560 HIS B C 1
ATOM 10862 O O . HIS B 1 560 ? -3.73 33.812 20.781 1 97 560 HIS B O 1
ATOM 10868 N N . VAL B 1 561 ? -3.375 31.781 19.906 1 96.94 561 VAL B N 1
ATOM 10869 C CA . VAL B 1 561 ? -2.383 31.453 20.922 1 96.94 561 VAL B CA 1
ATOM 10870 C C . VAL B 1 561 ? -1.022 31.234 20.266 1 96.94 561 VAL B C 1
ATOM 10872 O O . VAL B 1 561 ? -0.026 30.984 20.953 1 96.94 561 VAL B O 1
ATOM 10875 N N . LEU B 1 562 ? -0.946 31.297 18.938 1 97.69 562 LEU B N 1
ATOM 10876 C CA . LEU B 1 562 ? 0.246 30.938 18.188 1 97.69 562 LEU B CA 1
ATOM 10877 C C . LEU B 1 562 ? 1.435 31.797 18.594 1 97.69 562 LEU B C 1
ATOM 10879 O O . LEU B 1 562 ? 2.535 31.297 18.812 1 97.69 562 LEU B O 1
ATOM 10883 N N . HIS B 1 563 ? 1.257 33.156 18.641 1 97.19 563 HIS B N 1
ATOM 10884 C CA . HIS B 1 563 ? 2.32 34.094 19.016 1 97.19 563 HIS B CA 1
ATOM 10885 C C . HIS B 1 563 ? 2.938 33.719 20.359 1 97.19 563 HIS B C 1
ATOM 10887 O O . HIS B 1 563 ? 4.16 33.594 20.469 1 97.19 563 HIS B O 1
ATOM 10893 N N . ASP B 1 564 ? 2.145 33.438 21.328 1 96 564 ASP B N 1
ATOM 10894 C CA . ASP B 1 564 ? 2.6 33.094 22.672 1 96 564 ASP B CA 1
ATOM 10895 C C . ASP B 1 564 ? 3.324 31.766 22.672 1 96 564 ASP B C 1
ATOM 10897 O O . ASP B 1 564 ? 4.34 31.594 23.359 1 96 564 ASP B O 1
ATOM 10901 N N . LYS B 1 565 ? 2.777 30.844 21.953 1 97.25 565 LYS B N 1
ATOM 10902 C CA . LYS B 1 565 ? 3.359 29.516 21.922 1 97.25 565 LYS B CA 1
ATOM 10903 C C . LYS B 1 565 ? 4.746 29.531 21.281 1 97.25 565 LYS B C 1
ATOM 10905 O O . LYS B 1 565 ? 5.66 28.844 21.75 1 97.25 565 LYS B O 1
ATOM 10910 N N . LEU B 1 566 ? 4.918 30.297 20.203 1 97.69 566 LEU B N 1
ATOM 10911 C CA . LEU B 1 566 ? 6.211 30.391 19.531 1 97.69 566 LEU B CA 1
ATOM 10912 C C . LEU B 1 566 ? 7.238 31.094 20.406 1 97.69 566 LEU B C 1
ATOM 10914 O O . LEU B 1 566 ? 8.383 30.641 20.516 1 97.69 566 LEU B O 1
ATOM 10918 N N . ASN B 1 567 ? 6.855 32.188 21.016 1 96.88 567 ASN B N 1
ATOM 10919 C CA . ASN B 1 567 ? 7.758 32.875 21.922 1 96.88 567 ASN B CA 1
ATOM 10920 C C . ASN B 1 567 ? 8.062 32.031 23.156 1 96.88 567 ASN B C 1
ATOM 10922 O O . ASN B 1 567 ? 9.188 32.062 23.672 1 96.88 567 ASN B O 1
ATOM 10926 N N . GLY B 1 568 ? 7.008 31.344 23.656 1 96.44 568 GLY B N 1
ATOM 10927 C CA . GLY B 1 568 ? 7.238 30.406 24.75 1 96.44 568 GLY B CA 1
ATOM 10928 C C . GLY B 1 568 ? 8.227 29.312 24.406 1 96.44 568 GLY B C 1
ATOM 10929 O O . GLY B 1 568 ? 9.023 28.906 25.25 1 96.44 568 GLY B O 1
ATOM 10930 N N . PHE B 1 569 ? 8.156 28.906 23.234 1 97.5 569 PHE B N 1
ATOM 10931 C CA . PHE B 1 569 ? 9.086 27.891 22.75 1 97.5 569 PHE B CA 1
ATOM 10932 C C . PHE B 1 569 ? 10.516 28.422 22.766 1 97.5 569 PHE B C 1
ATOM 10934 O O . PHE B 1 569 ? 11.422 27.75 23.281 1 97.5 569 PHE B O 1
ATOM 10941 N N . LEU B 1 570 ? 10.734 29.594 22.172 1 97.75 570 LEU B N 1
ATOM 10942 C CA . LEU B 1 570 ? 12.062 30.188 22.172 1 97.75 570 LEU B CA 1
ATOM 10943 C C . LEU B 1 570 ? 12.578 30.375 23.594 1 97.75 570 LEU B C 1
ATOM 10945 O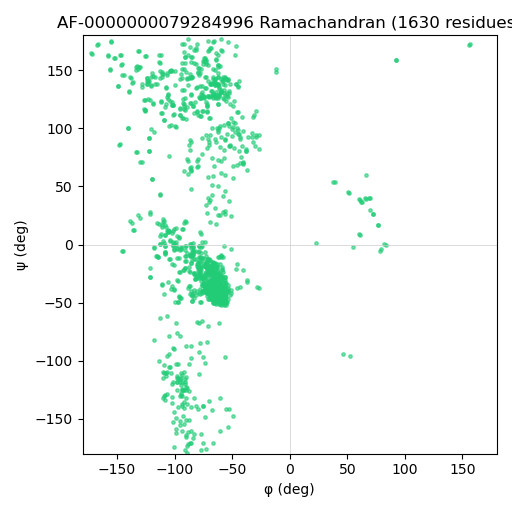 O . LEU B 1 570 ? 13.742 30.062 23.875 1 97.75 570 LEU B O 1
ATOM 10949 N N . LYS B 1 571 ? 11.75 30.828 24.453 1 96.69 571 LYS B N 1
ATOM 10950 C CA . LYS B 1 571 ? 12.117 31.016 25.859 1 96.69 571 LYS B CA 1
ATOM 10951 C C . LYS B 1 571 ? 12.547 29.703 26.484 1 96.69 571 LYS B C 1
ATOM 10953 O O . LYS B 1 571 ? 13.547 29.641 27.203 1 96.69 571 LYS B O 1
ATOM 10958 N N . ASN B 1 572 ? 11.797 28.703 26.234 1 96.44 572 ASN B N 1
ATOM 10959 C CA . ASN B 1 572 ? 12.094 27.375 26.781 1 96.44 572 ASN B CA 1
ATOM 10960 C C . ASN B 1 572 ? 13.438 26.859 26.297 1 96.44 572 ASN B C 1
ATOM 10962 O O . ASN B 1 572 ? 14.156 26.188 27.031 1 96.44 572 ASN B O 1
ATOM 10966 N N . ILE B 1 573 ? 13.711 27.094 25.016 1 97.56 573 ILE B N 1
ATOM 10967 C CA . ILE B 1 573 ? 15 26.703 24.469 1 97.56 573 ILE B CA 1
ATOM 10968 C C . ILE B 1 573 ? 16.125 27.469 25.156 1 97.56 573 ILE B C 1
ATOM 10970 O O . ILE B 1 573 ? 17.125 26.891 25.562 1 97.56 573 ILE B O 1
ATOM 10974 N N . MET B 1 574 ? 15.992 28.781 25.344 1 97.31 574 MET B N 1
ATOM 10975 C CA . MET B 1 574 ? 17.016 29.625 25.953 1 97.31 574 MET B CA 1
ATOM 10976 C C . MET B 1 574 ? 17.266 29.203 27.391 1 97.31 574 MET B C 1
ATOM 10978 O O . MET B 1 574 ? 18.406 29.203 27.859 1 97.31 574 MET B O 1
ATOM 10982 N N . LEU B 1 575 ? 16.25 28.828 28.047 1 95.88 575 LEU B N 1
ATOM 10983 C CA . LEU B 1 575 ? 16.359 28.453 29.453 1 95.88 575 LEU B CA 1
ATOM 10984 C C . LEU B 1 575 ? 17.266 27.234 29.625 1 95.88 575 LEU B C 1
ATOM 10986 O O . LEU B 1 575 ? 17.766 26.984 30.719 1 95.88 575 LEU B O 1
ATOM 10990 N N . ARG B 1 576 ? 17.453 26.531 28.578 1 96.44 576 ARG B N 1
ATOM 10991 C CA . ARG B 1 576 ? 18.266 25.312 28.672 1 96.44 576 ARG B CA 1
ATOM 10992 C C . ARG B 1 576 ? 19.734 25.656 28.859 1 96.44 576 ARG B C 1
ATOM 10994 O O . ARG B 1 576 ? 20.5 24.859 29.406 1 96.44 576 ARG B O 1
ATOM 11001 N N . PHE B 1 577 ? 20.203 26.859 28.422 1 97.69 577 PHE B N 1
ATOM 11002 C CA . PHE B 1 577 ? 21.641 27.062 28.453 1 97.69 577 PHE B CA 1
ATOM 11003 C C . PHE B 1 577 ? 21.984 28.516 28.797 1 97.69 577 PHE B C 1
ATOM 11005 O O . PHE B 1 577 ? 23.156 28.859 28.984 1 97.69 577 PHE B O 1
ATOM 11012 N N . VAL B 1 578 ? 20.938 29.406 28.906 1 97.75 578 VAL B N 1
ATOM 11013 C CA . VAL B 1 578 ? 21.156 30.797 29.281 1 97.75 578 VAL B CA 1
ATOM 11014 C C . VAL B 1 578 ? 20.688 31.016 30.719 1 97.75 578 VAL B C 1
ATOM 11016 O O . VAL B 1 578 ? 19.703 30.422 31.156 1 97.75 578 VAL B O 1
ATOM 11019 N N . LYS B 1 579 ? 21.375 31.891 31.422 1 96.44 579 LYS B N 1
ATOM 11020 C CA . LYS B 1 579 ? 21 32.219 32.781 1 96.44 579 LYS B CA 1
ATOM 11021 C C . LYS B 1 579 ? 19.641 32.875 32.875 1 96.44 579 LYS B C 1
ATOM 11023 O O . LYS B 1 579 ? 19.328 33.781 32.062 1 96.44 579 LYS B O 1
ATOM 11028 N N . PRO B 1 580 ? 18.844 32.562 33.781 1 94.56 580 PRO B N 1
ATOM 11029 C CA . PRO B 1 580 ? 17.484 33.094 33.875 1 94.56 580 PRO B CA 1
ATOM 11030 C C . PRO B 1 580 ? 17.453 34.594 34.031 1 94.56 580 PRO B C 1
ATOM 11032 O O . PRO B 1 580 ? 16.547 35.281 33.5 1 94.56 580 PRO B O 1
ATOM 11035 N N . VAL B 1 581 ? 18.406 35.156 34.688 1 94.25 581 VAL B N 1
ATOM 11036 C CA . VAL B 1 581 ? 18.438 36.594 34.969 1 94.25 581 VAL B CA 1
ATOM 11037 C C . VAL B 1 581 ? 18.562 37.344 33.625 1 94.25 581 VAL B C 1
ATOM 11039 O O . VAL B 1 581 ? 17.938 38.406 33.469 1 94.25 581 VAL B O 1
ATOM 11042 N N . ILE B 1 582 ? 19.297 36.781 32.75 1 94.62 582 ILE B N 1
ATOM 11043 C CA . ILE B 1 582 ? 19.516 37.406 31.469 1 94.62 582 ILE B CA 1
ATOM 11044 C C . ILE B 1 582 ? 18.219 37.375 30.656 1 94.62 582 ILE B C 1
ATOM 11046 O O . ILE B 1 582 ? 17.875 38.344 29.984 1 94.62 582 ILE B O 1
ATOM 11050 N N . ILE B 1 583 ? 17.469 36.281 30.719 1 94.19 583 ILE B N 1
ATOM 11051 C CA . ILE B 1 583 ? 16.203 36.094 29.984 1 94.19 583 ILE B CA 1
ATOM 11052 C C . ILE B 1 583 ? 15.148 37.062 30.562 1 94.19 583 ILE B C 1
ATOM 11054 O O . ILE B 1 583 ? 14.406 37.688 29.797 1 94.19 583 ILE B O 1
ATOM 11058 N N . LYS B 1 584 ? 15.117 37.156 31.844 1 91.5 584 LYS B N 1
ATOM 11059 C CA . LYS B 1 584 ? 14.125 38 32.5 1 91.5 584 LYS B CA 1
ATOM 11060 C C . LYS B 1 584 ? 14.367 39.469 32.219 1 91.5 584 LYS B C 1
ATOM 11062 O O . LYS B 1 584 ? 13.414 40.25 32.125 1 91.5 584 LYS B O 1
ATOM 11067 N N . THR B 1 585 ? 15.57 39.844 32.125 1 90.94 585 THR B N 1
ATOM 11068 C CA . THR B 1 585 ? 15.922 41.25 31.938 1 90.94 585 THR B CA 1
ATOM 11069 C C . THR B 1 585 ? 15.812 41.656 30.469 1 90.94 585 THR B C 1
ATOM 11071 O O . THR B 1 585 ? 15.961 42.844 30.125 1 90.94 585 THR B O 1
ATOM 11074 N N . SER B 1 586 ? 15.555 40.719 29.625 1 90.06 586 SER B N 1
ATOM 11075 C CA . SER B 1 586 ? 15.391 41 28.188 1 90.06 586 SER B CA 1
ATOM 11076 C C . SER B 1 586 ? 13.922 41.094 27.812 1 90.06 586 SER B C 1
ATOM 11078 O O . SER B 1 586 ? 13.266 40.062 27.609 1 90.06 586 SER B O 1
ATOM 11080 N N . PRO B 1 587 ? 13.422 42.25 27.672 1 83 587 PRO B N 1
ATOM 11081 C CA . PRO B 1 587 ? 12.008 42.375 27.328 1 83 587 PRO B CA 1
ATOM 11082 C C . PRO B 1 587 ? 11.656 41.656 26.016 1 83 587 PRO B C 1
ATOM 11084 O O . PRO B 1 587 ? 10.578 41.094 25.875 1 83 587 PRO B O 1
ATOM 11087 N N . ASP B 1 588 ? 12.594 41.812 25.016 1 90.56 588 ASP B N 1
ATOM 11088 C CA . ASP B 1 588 ? 12.461 41.094 23.75 1 90.56 588 ASP B CA 1
ATOM 11089 C C . ASP B 1 588 ? 13.477 39.969 23.641 1 90.56 588 ASP B C 1
ATOM 11091 O O . ASP B 1 588 ? 14.688 40.219 23.641 1 90.56 588 ASP B O 1
ATOM 11095 N N . LEU B 1 589 ? 12.969 38.844 23.5 1 92.31 589 LEU B N 1
ATOM 11096 C CA . LEU B 1 589 ? 13.828 37.656 23.484 1 92.31 589 LEU B CA 1
ATOM 11097 C C . LEU B 1 589 ? 14.75 37.688 22.266 1 92.31 589 LEU B C 1
ATOM 11099 O O . LEU B 1 589 ? 15.82 37.062 22.281 1 92.31 589 LEU B O 1
ATOM 11103 N N . LYS B 1 590 ? 14.367 38.312 21.188 1 92.94 590 LYS B N 1
ATOM 11104 C CA . LYS B 1 590 ? 15.172 38.406 19.969 1 92.94 590 LYS B CA 1
ATOM 11105 C C . LYS B 1 590 ? 16.484 39.156 20.219 1 92.94 590 LYS B C 1
ATOM 11107 O O . LYS B 1 590 ? 17.469 38.938 19.516 1 92.94 590 LYS B O 1
ATOM 11112 N N . GLU B 1 591 ? 16.453 39.969 21.188 1 91.75 591 GLU B N 1
ATOM 11113 C CA . GLU B 1 591 ? 17.625 40.812 21.469 1 91.75 591 GLU B CA 1
ATOM 11114 C C . GLU B 1 591 ? 18.422 40.25 22.641 1 91.75 591 GLU B C 1
ATOM 11116 O O . GLU B 1 591 ? 19.422 40.812 23.062 1 91.75 591 GLU B O 1
ATOM 11121 N N . CYS B 1 592 ? 17.969 39.125 23.141 1 94.19 592 CYS B N 1
ATOM 11122 C CA . CYS B 1 592 ? 18.688 38.469 24.234 1 94.19 592 CYS B CA 1
ATOM 11123 C C . CYS B 1 592 ? 20.094 38.094 23.797 1 94.19 592 CYS B C 1
ATOM 11125 O O . CYS B 1 592 ? 20.297 37.562 22.703 1 94.19 592 CYS B O 1
ATOM 11127 N N . GLN B 1 593 ? 21.062 38.375 24.594 1 94.12 593 GLN B N 1
ATOM 11128 C CA . GLN B 1 593 ? 22.453 38.094 24.266 1 94.12 593 GLN B CA 1
ATOM 11129 C C . GLN B 1 593 ? 22.828 36.688 24.656 1 94.12 593 GLN B C 1
ATOM 11131 O O . GLN B 1 593 ? 23.766 36.469 25.438 1 94.12 593 GLN B O 1
ATOM 11136 N N . TYR B 1 594 ? 22.25 35.781 24.031 1 96.31 594 TYR B N 1
ATOM 11137 C CA . TYR B 1 594 ? 22.391 34.344 24.391 1 96.31 594 TYR B CA 1
ATOM 11138 C C . TYR B 1 594 ? 23.703 33.781 23.844 1 96.31 594 TYR B C 1
ATOM 11140 O O . TYR B 1 594 ? 24.156 32.75 24.281 1 96.31 594 TYR B O 1
ATOM 11148 N N . LYS B 1 595 ? 24.375 34.438 22.891 1 95.88 595 LYS B N 1
ATOM 11149 C CA . LYS B 1 595 ? 25.609 33.969 22.266 1 95.88 595 LYS B CA 1
ATOM 11150 C C . LYS B 1 595 ? 26.812 34.25 23.156 1 95.88 595 LYS B C 1
ATOM 11152 O O . LYS B 1 595 ? 27.859 33.625 23.031 1 95.88 595 LYS B O 1
ATOM 11157 N N . ASP B 1 596 ? 26.656 35.25 24.078 1 95.12 596 ASP B N 1
ATOM 11158 C CA . ASP B 1 596 ? 27.734 35.594 24.984 1 95.12 596 ASP B CA 1
ATOM 11159 C C . ASP B 1 596 ? 27.953 34.531 26.047 1 95.12 596 ASP B C 1
ATOM 11161 O O . ASP B 1 596 ? 27.062 34.219 26.844 1 95.12 596 ASP B O 1
ATOM 11165 N N . PRO B 1 597 ? 29.109 33.969 26.125 1 94.75 597 PRO B N 1
ATOM 11166 C CA . PRO B 1 597 ? 29.391 32.875 27.062 1 94.75 597 PRO B CA 1
ATOM 11167 C C . PRO B 1 597 ? 29.188 33.281 28.516 1 94.75 597 PRO B C 1
ATOM 11169 O O . PRO B 1 597 ? 28.844 32.438 29.359 1 94.75 597 PRO B O 1
ATOM 11172 N N . THR B 1 598 ? 29.359 34.562 28.812 1 95.19 598 THR B N 1
ATOM 11173 C CA . THR B 1 598 ? 29.203 35.031 30.172 1 95.19 598 THR B CA 1
ATOM 11174 C C . THR B 1 598 ? 27.734 35 30.609 1 95.19 598 THR B C 1
ATOM 11176 O O . THR B 1 598 ? 27.438 34.969 31.797 1 95.19 598 THR B O 1
ATOM 11179 N N . ASN B 1 599 ? 26.953 35.031 29.609 1 97.19 599 ASN B N 1
ATOM 11180 C CA . ASN B 1 599 ? 25.516 35.031 29.891 1 97.19 599 ASN B CA 1
ATOM 11181 C C . ASN B 1 599 ? 24.969 33.625 29.938 1 97.19 599 ASN B C 1
ATOM 11183 O O . ASN B 1 599 ? 23.797 33.406 30.281 1 97.19 599 ASN B O 1
ATOM 11187 N N . GLN B 1 600 ? 25.781 32.594 29.641 1 97.5 600 GLN B N 1
ATOM 11188 C CA . GLN B 1 600 ? 25.328 31.219 29.578 1 97.5 600 GLN B CA 1
ATOM 11189 C C . GLN B 1 600 ? 25.547 30.516 30.922 1 97.5 600 GLN B C 1
ATOM 11191 O O . GLN B 1 600 ? 26.375 30.938 31.734 1 97.5 600 GLN B O 1
ATOM 11196 N N . ARG B 1 601 ? 24.766 29.484 31.125 1 96.88 601 ARG B N 1
ATOM 11197 C CA . ARG B 1 601 ? 24.906 28.656 32.344 1 96.88 601 ARG B CA 1
ATOM 11198 C C . ARG B 1 601 ? 26.25 27.953 32.375 1 96.88 601 ARG B C 1
ATOM 11200 O O . ARG B 1 601 ? 26.766 27.531 31.328 1 96.88 601 ARG B O 1
ATOM 11207 N N . PRO B 1 602 ? 26.797 27.875 33.594 1 96.12 602 PRO B N 1
ATOM 11208 C CA . PRO B 1 602 ? 27.984 27.016 33.688 1 96.12 602 PRO B CA 1
ATOM 11209 C C . PRO B 1 602 ? 27.688 25.547 33.344 1 96.12 602 PRO B C 1
ATOM 11211 O O . PRO B 1 602 ? 26.531 25.141 33.344 1 96.12 602 PRO B O 1
ATOM 11214 N N . ASP B 1 603 ? 28.688 24.75 33.062 1 94.75 603 ASP B N 1
ATOM 11215 C CA . ASP B 1 603 ? 28.547 23.359 32.656 1 94.75 603 ASP B CA 1
ATOM 11216 C C . ASP B 1 603 ? 27.672 22.578 33.594 1 94.75 603 ASP B C 1
ATOM 11218 O O . ASP B 1 603 ? 26.797 21.812 33.156 1 94.75 603 ASP B O 1
ATOM 11222 N N . ALA B 1 604 ? 27.797 22.828 34.812 1 92.12 604 ALA B N 1
ATOM 11223 C CA . ALA B 1 604 ? 27.094 22.062 35.844 1 92.12 604 ALA B CA 1
ATOM 11224 C C . ALA B 1 604 ? 25.609 22.391 35.875 1 92.12 604 ALA B C 1
ATOM 11226 O O . ALA B 1 604 ? 24.781 21.562 36.281 1 92.12 604 ALA B O 1
ATOM 11227 N N . ASP B 1 605 ? 25.297 23.562 35.281 1 94.06 605 ASP B N 1
ATOM 11228 C CA . ASP B 1 605 ? 23.922 24.031 35.406 1 94.06 605 ASP B CA 1
ATOM 11229 C C . ASP B 1 605 ? 23.188 23.891 34.062 1 94.06 605 ASP B C 1
ATOM 11231 O O . ASP B 1 605 ? 22 24.234 33.969 1 94.06 605 ASP B O 1
ATOM 11235 N N . LEU B 1 606 ? 23.875 23.422 33.031 1 95.81 606 LEU B N 1
ATOM 11236 C CA . LEU B 1 606 ? 23.188 23.188 31.781 1 95.81 606 LEU B CA 1
ATOM 11237 C C . LEU B 1 606 ? 22.047 22.188 31.969 1 95.81 606 LEU B C 1
ATOM 11239 O O . LEU B 1 606 ? 22.172 21.219 32.719 1 95.81 606 LEU B O 1
ATOM 11243 N N . MET B 1 607 ? 20.938 22.391 31.328 1 95.06 607 MET B N 1
ATOM 11244 C CA . MET B 1 607 ? 19.797 21.469 31.469 1 95.06 607 MET B CA 1
ATOM 11245 C C . MET B 1 607 ? 19.922 20.312 30.484 1 95.06 607 MET B C 1
ATOM 11247 O O . MET B 1 607 ? 19.328 20.359 29.391 1 95.06 607 MET B O 1
ATOM 11251 N N . LEU B 1 608 ? 20.516 19.344 30.891 1 93.75 608 LEU B N 1
ATOM 11252 C CA . LEU B 1 608 ? 20.828 18.203 30.031 1 93.75 608 LEU B CA 1
ATOM 11253 C C . LEU B 1 608 ? 19.875 17.047 30.297 1 93.75 608 LEU B C 1
ATOM 11255 O O . LEU B 1 608 ? 19.734 16.141 29.469 1 93.75 608 LEU B O 1
ATOM 11259 N N . GLY B 1 609 ? 19.141 17 31.391 1 92.62 609 GLY B N 1
ATOM 11260 C CA . GLY B 1 609 ? 18.328 15.875 31.797 1 92.62 609 GLY B CA 1
ATOM 11261 C C . GLY B 1 609 ? 19.047 14.906 32.719 1 92.62 609 GLY B C 1
ATOM 11262 O O . GLY B 1 609 ? 20.266 14.797 32.656 1 92.62 609 GLY B O 1
ATOM 11263 N N . GLN B 1 610 ? 18.375 14.156 33.438 1 92.62 610 GLN B N 1
ATOM 11264 C CA . GLN B 1 610 ? 18.938 13.289 34.469 1 92.62 610 GLN B CA 1
ATOM 11265 C C . GLN B 1 610 ? 19.672 12.102 33.844 1 92.62 610 GLN B C 1
ATOM 11267 O O . GLN B 1 610 ? 20.734 11.711 34.312 1 92.62 610 GLN B O 1
ATOM 11272 N N . GLU B 1 611 ? 19.125 11.562 32.844 1 93.25 611 GLU B N 1
ATOM 11273 C CA . GLU B 1 611 ? 19.734 10.406 32.219 1 93.25 611 GLU B CA 1
ATOM 11274 C C . GLU B 1 611 ? 21.141 10.734 31.688 1 93.25 611 GLU B C 1
ATOM 11276 O O . GLU B 1 611 ? 22.062 9.922 31.797 1 93.25 611 GLU B O 1
ATOM 11281 N N . VAL B 1 612 ? 21.25 11.938 31.078 1 95.56 612 VAL B N 1
ATOM 11282 C CA . VAL B 1 612 ? 22.531 12.375 30.562 1 95.56 612 VAL B CA 1
ATOM 11283 C C . VAL B 1 612 ? 23.516 12.578 31.719 1 95.56 612 VAL B C 1
ATOM 11285 O O . VAL B 1 612 ? 24.672 12.141 31.656 1 95.56 612 VAL B O 1
ATOM 11288 N N . ARG B 1 613 ? 23.109 13.18 32.812 1 93.81 613 ARG B N 1
ATOM 11289 C CA . ARG B 1 613 ? 23.953 13.43 33.969 1 93.81 613 ARG B CA 1
ATOM 11290 C C . ARG B 1 613 ? 24.438 12.125 34.562 1 93.81 613 ARG B C 1
ATOM 11292 O O . ARG B 1 613 ? 25.609 12 34.969 1 93.81 613 ARG B O 1
ATOM 11299 N N . ASP B 1 614 ? 23.484 11.195 34.656 1 93 614 ASP B N 1
ATOM 11300 C CA . ASP B 1 614 ? 23.859 9.891 35.188 1 93 614 ASP B CA 1
ATOM 11301 C C . ASP B 1 614 ? 24.906 9.211 34.281 1 93 614 ASP B C 1
ATOM 11303 O O . ASP B 1 614 ? 25.828 8.562 34.812 1 93 614 ASP B O 1
ATOM 11307 N N . PHE B 1 615 ? 24.766 9.391 33.062 1 94.56 615 PHE B N 1
ATOM 11308 C CA . PHE B 1 615 ? 25.656 8.742 32.125 1 94.56 615 PHE B CA 1
ATOM 11309 C C . PHE B 1 615 ? 27.047 9.375 32.156 1 94.56 615 PHE B C 1
ATOM 11311 O O . PHE B 1 615 ? 28.047 8.68 32.031 1 94.56 615 PHE B O 1
ATOM 11318 N N . ILE B 1 616 ? 27.094 10.68 32.312 1 93.12 616 ILE B N 1
ATOM 11319 C CA . ILE B 1 616 ? 28.359 11.406 32.375 1 93.12 616 ILE B CA 1
ATOM 11320 C C . ILE B 1 616 ? 29.094 11.117 33.688 1 93.12 616 ILE B C 1
ATOM 11322 O O . ILE B 1 616 ? 30.312 11.156 33.719 1 93.12 616 ILE B O 1
ATOM 11326 N N . SER B 1 617 ? 28.375 10.867 34.688 1 88.44 617 SER B N 1
ATOM 11327 C CA . SER B 1 617 ? 28.984 10.617 36 1 88.44 617 SER B CA 1
ATOM 11328 C C . SER B 1 617 ? 29.734 9.289 36 1 88.44 617 SER B C 1
ATOM 11330 O O . SER B 1 617 ? 30.547 9.055 36.906 1 88.44 617 SER B O 1
ATOM 11332 N N . SER B 1 618 ? 29.484 8.539 35 1 77.38 618 SER B N 1
ATOM 11333 C CA . SER B 1 618 ? 30.219 7.273 34.906 1 77.38 618 SER B CA 1
ATOM 11334 C C . SER B 1 618 ? 31.641 7.5 34.438 1 77.38 618 SER B C 1
ATOM 11336 O O . SER B 1 618 ? 31.922 8.414 33.656 1 77.38 618 SER B O 1
ATOM 11338 N N . PRO B 1 619 ? 32.625 6.973 35.062 1 70.69 619 PRO B N 1
ATOM 11339 C CA . PRO B 1 619 ? 34.062 7.223 34.875 1 70.69 619 PRO B CA 1
ATOM 11340 C C . PRO B 1 619 ? 34.531 6.934 33.438 1 70.69 619 PRO B C 1
ATOM 11342 O O . PRO B 1 619 ? 35.719 6.918 33.188 1 70.69 619 PRO B O 1
ATOM 11345 N N . LYS B 1 620 ? 33.688 7.051 32.469 1 81.38 620 LYS B N 1
ATOM 11346 C CA . LYS B 1 620 ? 34.062 6.602 31.125 1 81.38 620 LYS B CA 1
ATOM 11347 C C . LYS B 1 620 ? 34.562 7.762 30.281 1 81.38 620 LYS B C 1
ATOM 11349 O O . LYS B 1 620 ? 35.219 7.547 29.266 1 81.38 620 LYS B O 1
ATOM 11354 N N . PHE B 1 621 ? 34.375 9.031 30.75 1 91.12 621 PHE B N 1
ATOM 11355 C CA . PHE B 1 621 ? 34.688 10.148 29.859 1 91.12 621 PHE B CA 1
ATOM 11356 C C . PHE B 1 621 ? 35.844 10.977 30.406 1 91.12 621 PHE B C 1
ATOM 11358 O O . PHE B 1 621 ? 35.938 11.211 31.609 1 91.12 621 PHE B O 1
ATOM 11365 N N . SER B 1 622 ? 36.75 11.383 29.547 1 90.69 622 SER B N 1
ATOM 11366 C CA . SER B 1 622 ? 37.812 12.297 29.906 1 90.69 622 SER B CA 1
ATOM 11367 C C . SER B 1 622 ? 37.281 13.719 30.094 1 90.69 622 SER B C 1
ATOM 11369 O O . SER B 1 622 ? 36.188 14.047 29.625 1 90.69 622 SER B O 1
ATOM 11371 N N . SER B 1 623 ? 38.062 14.508 30.828 1 90.56 623 SER B N 1
ATOM 11372 C CA . SER B 1 623 ? 37.656 15.898 31.031 1 90.56 623 SER B CA 1
ATOM 11373 C C . SER B 1 623 ? 37.594 16.656 29.719 1 90.56 623 SER B C 1
ATOM 11375 O O . SER B 1 623 ? 36.719 17.516 29.531 1 90.56 623 SER B O 1
ATOM 11377 N N . SER B 1 624 ? 38.438 16.281 28.828 1 92.06 624 SER B N 1
ATOM 11378 C CA . SER B 1 624 ? 38.469 16.938 27.531 1 92.06 624 SER B CA 1
ATOM 11379 C C . SER B 1 624 ? 37.219 16.578 26.719 1 92.06 624 SER B C 1
ATOM 11381 O O . SER B 1 624 ? 36.656 17.422 26.016 1 92.06 624 SER B O 1
ATOM 11383 N N . GLN B 1 625 ? 36.812 15.344 26.875 1 92.94 625 GLN B N 1
ATOM 11384 C CA . GLN B 1 625 ? 35.594 14.883 26.172 1 92.94 625 GLN B CA 1
ATOM 11385 C C . GLN B 1 625 ? 34.344 15.578 26.703 1 92.94 625 GLN B C 1
ATOM 11387 O O . GLN B 1 625 ? 33.469 15.961 25.938 1 92.94 625 GLN B O 1
ATOM 11392 N N . LEU B 1 626 ? 34.344 15.711 27.938 1 94.56 626 LEU B N 1
ATOM 11393 C CA . LEU B 1 626 ? 33.188 16.359 28.547 1 94.56 626 LEU B CA 1
ATOM 11394 C C . LEU B 1 626 ? 33.125 17.828 28.203 1 94.56 626 LEU B C 1
ATOM 11396 O O . LEU B 1 626 ? 32.062 18.391 27.984 1 94.56 626 LEU B O 1
ATOM 11400 N N . GLU B 1 627 ? 34.312 18.469 28.188 1 94.44 627 GLU B N 1
ATOM 11401 C CA . GLU B 1 627 ? 34.375 19.875 27.781 1 94.44 627 GLU B CA 1
ATOM 11402 C C . GLU B 1 627 ? 33.875 20.047 26.344 1 94.44 627 GLU B C 1
ATOM 11404 O O . GLU B 1 627 ? 33.156 21 26.047 1 94.44 627 GLU B O 1
ATOM 11409 N N . GLU B 1 628 ? 34.25 19.094 25.562 1 95.44 628 GLU B N 1
ATOM 11410 C CA . GLU B 1 628 ? 33.781 19.125 24.172 1 95.44 628 GLU B CA 1
ATOM 11411 C C . GLU B 1 628 ? 32.281 18.922 24.094 1 95.44 628 GLU B C 1
ATOM 11413 O O . GLU B 1 628 ? 31.609 19.531 23.266 1 95.44 628 GLU B O 1
ATOM 11418 N N . PHE B 1 629 ? 31.797 18.031 24.906 1 96.06 629 PHE B N 1
ATOM 11419 C CA . PHE B 1 629 ? 30.375 17.75 24.953 1 96.06 629 PHE B CA 1
ATOM 11420 C C . PHE B 1 629 ? 29.578 18.984 25.344 1 96.06 629 PHE B C 1
ATOM 11422 O O . PHE B 1 629 ? 28.594 19.344 24.688 1 96.06 629 PHE B O 1
ATOM 11429 N N . TYR B 1 630 ? 30.031 19.672 26.375 1 97.19 630 TYR B N 1
ATOM 11430 C CA . TYR B 1 630 ? 29.344 20.875 26.844 1 97.19 630 TYR B CA 1
ATOM 11431 C C . TYR B 1 630 ? 29.391 21.969 25.781 1 97.19 630 TYR B C 1
ATOM 11433 O O . TYR B 1 630 ? 28.422 22.703 25.594 1 97.19 630 TYR B O 1
ATOM 11441 N N . MET B 1 631 ? 30.469 22.062 25.109 1 96.94 631 MET B N 1
ATOM 11442 C CA . MET B 1 631 ? 30.594 23.031 24.016 1 96.94 631 MET B CA 1
ATOM 11443 C C . MET B 1 631 ? 29.609 22.719 22.891 1 96.94 631 MET B C 1
ATOM 11445 O O . MET B 1 631 ? 28.984 23.609 22.328 1 96.94 631 MET B O 1
ATOM 11449 N N . SER B 1 632 ? 29.5 21.438 22.609 1 97.44 632 SER B N 1
ATOM 11450 C CA . SER B 1 632 ? 28.578 21 21.578 1 97.44 632 SER B CA 1
ATOM 11451 C C . SER B 1 632 ? 27.125 21.281 21.969 1 97.44 632 SER B C 1
ATOM 11453 O O . SER B 1 632 ? 26.312 21.641 21.109 1 97.44 632 SER B O 1
ATOM 11455 N N . VAL B 1 633 ? 26.828 21.125 23.172 1 97.75 633 VAL B N 1
ATOM 11456 C CA . VAL B 1 633 ? 25.484 21.406 23.688 1 97.75 633 VAL B CA 1
ATOM 11457 C C . VAL B 1 633 ? 25.156 22.891 23.5 1 97.75 633 VAL B C 1
ATOM 11459 O O . VAL B 1 633 ? 24.062 23.234 23.031 1 97.75 633 VAL B O 1
ATOM 11462 N N . ARG B 1 634 ? 26.094 23.734 23.891 1 97.81 634 ARG B N 1
ATOM 11463 C CA . ARG B 1 634 ? 25.906 25.172 23.734 1 97.81 634 ARG B CA 1
ATOM 11464 C C . ARG B 1 634 ? 25.766 25.547 22.266 1 97.81 634 ARG B C 1
ATOM 11466 O O . ARG B 1 634 ? 24.922 26.391 21.922 1 97.81 634 ARG B O 1
ATOM 11473 N N . LYS B 1 635 ? 26.547 24.891 21.438 1 97.62 635 LYS B N 1
ATOM 11474 C CA . LYS B 1 635 ? 26.453 25.141 20 1 97.62 635 LYS B CA 1
ATOM 11475 C C . LYS B 1 635 ? 25.094 24.703 19.469 1 97.62 635 LYS B C 1
ATOM 11477 O O . LYS B 1 635 ? 24.531 25.375 18.578 1 97.62 635 LYS B O 1
ATOM 11482 N N . TYR B 1 636 ? 24.625 23.562 19.984 1 97.75 636 TYR B N 1
ATOM 11483 C CA . TYR B 1 636 ? 23.312 23.031 19.594 1 97.75 636 TYR B CA 1
ATOM 11484 C C . TYR B 1 636 ? 22.219 24.047 19.859 1 97.75 636 TYR B C 1
ATOM 11486 O O . TYR B 1 636 ? 21.469 24.422 18.953 1 97.75 636 TYR B O 1
ATOM 11494 N N . PHE B 1 637 ? 22.125 24.578 21.031 1 98.31 637 PHE B N 1
ATOM 11495 C CA . PHE B 1 637 ? 21.047 25.469 21.422 1 98.31 637 PHE B CA 1
ATOM 11496 C C . PHE B 1 637 ? 21.219 26.844 20.766 1 98.31 637 PHE B C 1
ATOM 11498 O O . PHE B 1 637 ? 20.234 27.5 20.406 1 98.31 637 PHE B O 1
ATOM 11505 N N . THR B 1 638 ? 22.438 27.297 20.609 1 98 638 THR B N 1
ATOM 11506 C CA . THR B 1 638 ? 22.688 28.562 19.938 1 98 638 THR B CA 1
ATOM 11507 C C . THR B 1 638 ? 22.203 28.5 18.484 1 98 638 THR B C 1
ATOM 11509 O O . THR B 1 638 ? 21.562 29.453 18.016 1 98 638 THR B O 1
ATOM 11512 N N . ALA B 1 639 ? 22.5 27.375 17.875 1 98.12 639 ALA B N 1
ATOM 11513 C CA . ALA B 1 639 ? 22.062 27.219 16.5 1 98.12 639 ALA B CA 1
ATOM 11514 C C . ALA B 1 639 ? 20.547 27.203 16.391 1 98.12 639 ALA B C 1
ATOM 11516 O O . ALA B 1 639 ? 19.984 27.766 15.445 1 98.12 639 ALA B O 1
ATOM 11517 N N . VAL B 1 640 ? 19.906 26.578 17.312 1 98.25 640 VAL B N 1
ATOM 11518 C CA . VAL B 1 640 ? 18.438 26.547 17.312 1 98.25 640 VAL B CA 1
ATOM 11519 C C . VAL B 1 640 ? 17.891 27.953 17.5 1 98.25 640 VAL B C 1
ATOM 11521 O O . VAL B 1 640 ? 16.984 28.375 16.766 1 98.25 640 VAL B O 1
ATOM 11524 N N . CYS B 1 641 ? 18.422 28.672 18.469 1 98.06 641 CYS B N 1
ATOM 11525 C CA . CYS B 1 641 ? 17.969 30.031 18.719 1 98.06 641 CYS B CA 1
ATOM 11526 C C . CYS B 1 641 ? 18.172 30.906 17.5 1 98.06 641 CYS B C 1
ATOM 11528 O O . CYS B 1 641 ? 17.281 31.672 17.125 1 98.06 641 CYS B O 1
ATOM 11530 N N . ASP B 1 642 ? 19.344 30.766 16.891 1 97.94 642 ASP B N 1
ATOM 11531 C CA . ASP B 1 642 ? 19.625 31.547 15.688 1 97.94 642 ASP B CA 1
ATOM 11532 C C . ASP B 1 642 ? 18.578 31.297 14.609 1 97.94 642 ASP B C 1
ATOM 11534 O O . ASP B 1 642 ? 18.078 32.25 14 1 97.94 642 ASP B O 1
ATOM 11538 N N . TYR B 1 643 ? 18.281 30.062 14.438 1 97.56 643 TYR B N 1
ATOM 11539 C CA . TYR B 1 643 ? 17.328 29.703 13.391 1 97.56 643 TYR B CA 1
ATOM 11540 C C . TYR B 1 643 ? 15.938 30.203 13.734 1 97.56 643 TYR B C 1
ATOM 11542 O O . TYR B 1 643 ? 15.242 30.766 12.883 1 97.56 643 TYR B O 1
ATOM 11550 N N . VAL B 1 644 ? 15.492 30.031 14.945 1 97.94 644 VAL B N 1
ATOM 11551 C CA . VAL B 1 644 ? 14.156 30.422 15.383 1 97.94 644 VAL B CA 1
ATOM 11552 C C . VAL B 1 644 ? 13.992 31.938 15.266 1 97.94 644 VAL B C 1
ATOM 11554 O O . VAL B 1 644 ? 13 32.406 14.711 1 97.94 644 VAL B O 1
ATOM 11557 N N . ILE B 1 645 ? 14.945 32.656 15.711 1 97.44 645 ILE B N 1
ATOM 11558 C CA . ILE B 1 645 ? 14.891 34.094 15.719 1 97.44 645 ILE B CA 1
ATOM 11559 C C . ILE B 1 645 ? 14.883 34.625 14.289 1 97.44 645 ILE B C 1
ATOM 11561 O O . ILE B 1 645 ? 14.188 35.594 13.977 1 97.44 645 ILE B O 1
ATOM 11565 N N . SER B 1 646 ? 15.523 33.938 13.414 1 95.69 646 SER B N 1
ATOM 11566 C CA . SER B 1 646 ? 15.664 34.438 12.047 1 95.69 646 SER B CA 1
ATOM 11567 C C . SER B 1 646 ? 14.469 34.031 11.188 1 95.69 646 SER B C 1
ATOM 11569 O O . SER B 1 646 ? 14.156 34.688 10.195 1 95.69 646 SER B O 1
ATOM 11571 N N . THR B 1 647 ? 13.758 32.969 11.547 1 95.38 647 THR B N 1
ATOM 11572 C CA . THR B 1 647 ? 12.812 32.438 10.586 1 95.38 647 THR B CA 1
ATOM 11573 C C . THR B 1 647 ? 11.398 32.438 11.156 1 95.38 647 THR B C 1
ATOM 11575 O O . THR B 1 647 ? 10.422 32.5 10.406 1 95.38 647 THR B O 1
ATOM 11578 N N . PHE B 1 648 ? 11.227 32.344 12.5 1 96.94 648 PHE B N 1
ATOM 11579 C CA . PHE B 1 648 ? 9.898 32.281 13.102 1 96.94 648 PHE B CA 1
ATOM 11580 C C . PHE B 1 648 ? 9.258 33.656 13.141 1 96.94 648 PHE B C 1
ATOM 11582 O O . PHE B 1 648 ? 9.953 34.656 13.242 1 96.94 648 PHE B O 1
ATOM 11589 N N . PRO B 1 649 ? 7.945 33.719 13.016 1 95.38 649 PRO B N 1
ATOM 11590 C CA . PRO B 1 649 ? 7.258 35 13.094 1 95.38 649 PRO B CA 1
ATOM 11591 C C . PRO B 1 649 ? 7.039 35.469 14.531 1 95.38 649 PRO B C 1
ATOM 11593 O O . PRO B 1 649 ? 5.902 35.719 14.938 1 95.38 649 PRO B O 1
ATOM 11596 N N . LEU B 1 650 ? 8.078 35.781 15.227 1 95.94 650 LEU B N 1
ATOM 11597 C CA . LEU B 1 650 ? 8.047 36.062 16.656 1 95.94 650 LEU B CA 1
ATOM 11598 C C . LEU B 1 650 ? 7.527 37.469 16.922 1 95.94 650 LEU B C 1
ATOM 11600 O O . LEU B 1 650 ? 7.031 37.75 18.016 1 95.94 650 LEU B O 1
ATOM 11604 N N . SER B 1 651 ? 7.68 38.375 15.984 1 94.31 651 SER B N 1
ATOM 11605 C CA . SER B 1 651 ? 7.234 39.75 16.156 1 94.31 651 SER B CA 1
ATOM 11606 C C . SER B 1 651 ? 6.223 40.156 15.078 1 94.31 651 SER B C 1
ATOM 11608 O O . SER B 1 651 ? 6.168 41.312 14.656 1 94.31 651 SER B O 1
ATOM 11610 N N . ASP B 1 652 ? 5.559 39.219 14.633 1 95.5 652 ASP B N 1
ATOM 11611 C CA . ASP B 1 652 ? 4.551 39.5 13.609 1 95.5 652 ASP B CA 1
ATOM 11612 C C . ASP B 1 652 ? 3.355 40.25 14.211 1 95.5 652 ASP B C 1
ATOM 11614 O O . ASP B 1 652 ? 2.768 39.781 15.195 1 95.5 652 ASP B O 1
ATOM 11618 N N . GLU B 1 653 ? 3.012 41.312 13.625 1 96.56 653 GLU B N 1
ATOM 11619 C CA . GLU B 1 653 ? 1.978 42.188 14.156 1 96.56 653 GLU B CA 1
ATOM 11620 C C . GLU B 1 653 ? 0.618 41.5 14.18 1 96.56 653 GLU B C 1
ATOM 11622 O O . GLU B 1 653 ? -0.13 41.625 15.148 1 96.56 653 GLU B O 1
ATOM 11627 N N . LEU B 1 654 ? 0.287 40.844 13.141 1 98 654 LEU B N 1
ATOM 11628 C CA . LEU B 1 654 ? -1.006 40.188 13.07 1 98 654 LEU B CA 1
ATOM 11629 C C . LEU B 1 654 ? -1.137 39.125 14.172 1 98 654 LEU B C 1
ATOM 11631 O O . LEU B 1 654 ? -2.168 39.062 14.844 1 98 654 LEU B O 1
ATOM 11635 N N . LEU B 1 655 ? -0.124 38.312 14.352 1 97.88 655 LEU B N 1
ATOM 11636 C CA . LEU B 1 655 ? -0.163 37.281 15.352 1 97.88 655 LEU B CA 1
ATOM 11637 C C . LEU B 1 655 ? -0.267 37.844 16.75 1 97.88 655 LEU B C 1
ATOM 11639 O O . LEU B 1 655 ? -0.913 37.281 17.625 1 97.88 655 LEU B O 1
ATOM 11643 N N . GLU B 1 656 ? 0.362 38.969 16.953 1 96.38 656 GLU B N 1
ATOM 11644 C CA . GLU B 1 656 ? 0.246 39.656 18.25 1 96.38 656 GLU B CA 1
ATOM 11645 C C . GLU B 1 656 ? -1.19 40.094 18.516 1 96.38 656 GLU B C 1
ATOM 11647 O O . GLU B 1 656 ? -1.719 39.875 19.609 1 96.38 656 GLU B O 1
ATOM 11652 N N . HIS B 1 657 ? -1.798 40.625 17.516 1 98 657 HIS B N 1
ATOM 11653 C CA . HIS B 1 657 ? -3.168 41.125 17.641 1 98 657 HIS B CA 1
ATOM 11654 C C . HIS B 1 657 ? -4.156 39.938 17.719 1 98 657 HIS B C 1
ATOM 11656 O O . HIS B 1 657 ? -5.254 40.094 18.266 1 98 657 HIS B O 1
ATOM 11662 N N . ALA B 1 658 ? -3.801 38.812 17.203 1 98.19 658 ALA B N 1
ATOM 11663 C CA . ALA B 1 658 ? -4.707 37.656 17.141 1 98.19 658 ALA B CA 1
ATOM 11664 C C . ALA B 1 658 ? -5.051 37.156 18.547 1 98.19 658 ALA B C 1
ATOM 11666 O O . ALA B 1 658 ? -6.051 36.469 18.734 1 98.19 658 ALA B O 1
ATOM 11667 N N . GLY B 1 659 ? -4.297 37.562 19.531 1 96.81 659 GLY B N 1
ATOM 11668 C CA . GLY B 1 659 ? -4.574 37.219 20.906 1 96.81 659 GLY B CA 1
ATOM 11669 C C . GLY B 1 659 ? -5.938 37.688 21.375 1 96.81 659 GLY B C 1
ATOM 11670 O O . GLY B 1 659 ? -6.484 37.188 22.359 1 96.81 659 GLY B O 1
ATOM 11671 N N . VAL B 1 660 ? -6.52 38.625 20.688 1 97.5 660 VAL B N 1
ATOM 11672 C CA . VAL B 1 660 ? -7.801 39.219 21.062 1 97.5 660 VAL B CA 1
ATOM 11673 C C . VAL B 1 660 ? -8.898 38.156 20.984 1 97.5 660 VAL B C 1
ATOM 11675 O O . VAL B 1 660 ? -9.922 38.281 21.672 1 97.5 660 VAL B O 1
ATOM 11678 N N . ALA B 1 661 ? -8.688 37.156 20.219 1 96.81 661 ALA B N 1
ATOM 11679 C CA . ALA B 1 661 ? -9.68 36.094 20.062 1 96.81 661 ALA B CA 1
ATOM 11680 C C . ALA B 1 661 ? -9.562 35.062 21.188 1 96.81 661 ALA B C 1
ATOM 11682 O O . ALA B 1 661 ? -10.352 34.125 21.25 1 96.81 661 ALA B O 1
ATOM 11683 N N . ASN B 1 662 ? -8.57 35.188 22.031 1 94.75 662 ASN B N 1
ATOM 11684 C CA . ASN B 1 662 ? -8.422 34.312 23.203 1 94.75 662 ASN B CA 1
ATOM 11685 C C . ASN B 1 662 ? -9.289 34.812 24.375 1 94.75 662 ASN B C 1
ATOM 11687 O O . ASN B 1 662 ? -8.961 35.781 25.016 1 94.75 662 ASN B O 1
ATOM 11691 N N . VAL B 1 663 ? -10.25 34.031 24.672 1 93 663 VAL B N 1
ATOM 11692 C CA . VAL B 1 663 ? -11.227 34.438 25.672 1 93 663 VAL B CA 1
ATOM 11693 C C . VAL B 1 663 ? -10.547 34.531 27.047 1 93 663 VAL B C 1
ATOM 11695 O O . VAL B 1 663 ? -10.945 35.344 27.875 1 93 663 VAL B O 1
ATOM 11698 N N . ASN B 1 664 ? -9.523 33.812 27.219 1 89.81 664 ASN B N 1
ATOM 11699 C CA . ASN B 1 664 ? -8.805 33.844 28.484 1 89.81 664 ASN B CA 1
ATOM 11700 C C . ASN B 1 664 ? -8.047 35.125 28.688 1 89.81 664 ASN B C 1
ATOM 11702 O O . ASN B 1 664 ? -7.668 35.469 29.812 1 89.81 664 ASN B O 1
ATOM 11706 N N . LYS B 1 665 ? -7.879 35.906 27.641 1 91.44 665 LYS B N 1
ATOM 11707 C CA . LYS B 1 665 ? -7.125 37.156 27.703 1 91.44 665 LYS B CA 1
ATOM 11708 C C . LYS B 1 665 ? -8.047 38.344 27.547 1 91.44 665 LYS B C 1
ATOM 11710 O O . LYS B 1 665 ? -7.586 39.438 27.219 1 91.44 665 LYS B O 1
ATOM 11715 N N . ARG B 1 666 ? -9.336 38.188 27.672 1 91.62 666 ARG B N 1
ATOM 11716 C CA . ARG B 1 666 ? -10.312 39.219 27.344 1 91.62 666 ARG B CA 1
ATOM 11717 C C . ARG B 1 666 ? -10.07 40.469 28.172 1 91.62 666 ARG B C 1
ATOM 11719 O O . ARG B 1 666 ? -10.32 41.594 27.703 1 91.62 666 ARG B O 1
ATOM 11726 N N . LEU B 1 667 ? -9.469 40.344 29.406 1 91.12 667 LEU B N 1
ATOM 11727 C CA . LEU B 1 667 ? -9.266 41.469 30.281 1 91.12 667 LEU B CA 1
ATOM 11728 C C . LEU B 1 667 ? -8 42.25 29.891 1 91.12 667 LEU B C 1
ATOM 11730 O O . LEU B 1 667 ? -7.883 43.438 30.156 1 91.12 667 LEU B O 1
ATOM 11734 N N . GLU B 1 668 ? -7.098 41.562 29.281 1 92.19 668 GLU B N 1
ATOM 11735 C CA . GLU B 1 668 ? -5.789 42.125 28.984 1 92.19 668 GLU B CA 1
ATOM 11736 C C . GLU B 1 668 ? -5.773 42.75 27.594 1 92.19 668 GLU B C 1
ATOM 11738 O O . GLU B 1 668 ? -4.988 43.656 27.328 1 92.19 668 GLU B O 1
ATOM 11743 N N . GLU B 1 669 ? -6.629 42.375 26.734 1 93.62 669 GLU B N 1
ATOM 11744 C CA . GLU B 1 669 ? -6.605 42.812 25.344 1 93.62 669 GLU B CA 1
ATOM 11745 C C . GLU B 1 669 ? -7.258 44.156 25.172 1 93.62 669 GLU B C 1
ATOM 11747 O O . GLU B 1 669 ? -8.062 44.594 26.016 1 93.62 669 GLU B O 1
ATOM 11752 N N . SER B 1 670 ? -6.844 44.812 24.109 1 95.25 670 SER B N 1
ATOM 11753 C CA . SER B 1 670 ? -7.336 46.156 23.828 1 95.25 670 SER B CA 1
ATOM 11754 C C . SER B 1 670 ? -8.188 46.188 22.562 1 95.25 670 SER B C 1
ATOM 11756 O O . SER B 1 670 ? -8.055 45.312 21.703 1 95.25 670 SER B O 1
ATOM 11758 N N . PHE B 1 671 ? -9.031 47.188 22.5 1 96.5 671 PHE B N 1
ATOM 11759 C CA . PHE B 1 671 ? -9.891 47.344 21.344 1 96.5 671 PHE B CA 1
ATOM 11760 C C . PHE B 1 671 ? -9.062 47.625 20.094 1 96.5 671 PHE B C 1
ATOM 11762 O O . PHE B 1 671 ? -9.523 47.406 18.969 1 96.5 671 PHE B O 1
ATOM 11769 N N . SER B 1 672 ? -7.859 48.094 20.281 1 96.69 672 SER B N 1
ATOM 11770 C CA . SER B 1 672 ? -6.977 48.344 19.156 1 96.69 672 SER B CA 1
ATOM 11771 C C . SER B 1 672 ? -6.762 47.062 18.328 1 96.69 672 SER B C 1
ATOM 11773 O O . SER B 1 672 ? -6.582 47.156 17.109 1 96.69 672 SER B O 1
ATOM 11775 N N . SER B 1 673 ? -6.785 45.969 19 1 97.62 673 SER B N 1
ATOM 11776 C CA . SER B 1 673 ? -6.633 44.688 18.297 1 97.62 673 SER B CA 1
ATOM 11777 C C . SER B 1 673 ? -7.859 44.375 17.453 1 97.62 673 SER B C 1
ATOM 11779 O O . SER B 1 673 ? -7.738 43.844 16.344 1 97.62 673 SER B O 1
ATOM 11781 N N . VAL B 1 674 ? -9.031 44.688 17.922 1 97.75 674 VAL B N 1
ATOM 11782 C CA . VAL B 1 674 ? -10.266 44.531 17.172 1 97.75 674 VAL B CA 1
ATOM 11783 C C . VAL B 1 674 ? -10.234 45.438 15.938 1 97.75 674 VAL B C 1
ATOM 11785 O O . VAL B 1 674 ? -10.484 44.969 14.82 1 97.75 674 VAL B O 1
ATOM 11788 N N . SER B 1 675 ? -9.836 46.688 16.234 1 97.38 675 SER B N 1
ATOM 11789 C CA . SER B 1 675 ? -9.773 47.656 15.156 1 97.38 675 SER B CA 1
ATOM 11790 C C . SER B 1 675 ? -8.758 47.281 14.094 1 97.38 675 SER B C 1
ATOM 11792 O O . SER B 1 675 ? -8.961 47.531 12.906 1 97.38 675 SER B O 1
ATOM 11794 N N . TYR B 1 676 ? -7.691 46.688 14.523 1 97.88 676 TYR B N 1
ATOM 11795 C CA . TYR B 1 676 ? -6.648 46.219 13.609 1 97.88 676 TYR B CA 1
ATOM 11796 C C . TYR B 1 676 ? -7.211 45.281 12.562 1 97.88 676 TYR B C 1
ATOM 11798 O O . TYR B 1 676 ? -6.988 45.469 11.359 1 97.88 676 TYR B O 1
ATOM 11806 N N . PHE B 1 677 ? -7.961 44.312 12.953 1 98.12 677 PHE B N 1
ATOM 11807 C CA . PHE B 1 677 ? -8.469 43.312 12.039 1 98.12 677 PHE B CA 1
ATOM 11808 C C . PHE B 1 677 ? -9.578 43.875 11.164 1 98.12 677 PHE B C 1
ATOM 11810 O O . PHE B 1 677 ? -9.695 43.5 9.992 1 98.12 677 PHE B O 1
ATOM 11817 N N . VAL B 1 678 ? -10.43 44.719 11.734 1 97.56 678 VAL B N 1
ATOM 11818 C CA . VAL B 1 678 ? -11.5 45.344 10.969 1 97.56 678 VAL B CA 1
ATOM 11819 C C . VAL B 1 678 ? -10.898 46.156 9.805 1 97.56 678 VAL B C 1
ATOM 11821 O O . VAL B 1 678 ? -11.383 46.062 8.672 1 97.56 678 VAL B O 1
ATOM 11824 N N . LYS B 1 679 ? -9.859 46.812 10.094 1 96.44 679 LYS B N 1
ATOM 11825 C CA . LYS B 1 679 ? -9.234 47.688 9.086 1 96.44 679 LYS B CA 1
ATOM 11826 C C . LYS B 1 679 ? -8.414 46.875 8.094 1 96.44 679 LYS B C 1
ATOM 11828 O O . LYS B 1 679 ? -8.477 47.094 6.887 1 96.44 679 LYS B O 1
ATOM 11833 N N . ARG B 1 680 ? -7.68 45.906 8.555 1 96.81 680 ARG B N 1
ATOM 11834 C CA . ARG B 1 680 ? -6.777 45.125 7.715 1 96.81 680 ARG B CA 1
ATOM 11835 C C . ARG B 1 680 ? -7.555 44.344 6.66 1 96.81 680 ARG B C 1
ATOM 11837 O O . ARG B 1 680 ? -7.145 44.312 5.496 1 96.81 680 ARG B O 1
ATOM 11844 N N . PHE B 1 681 ? -8.656 43.781 7.102 1 96.88 681 PHE B N 1
ATOM 11845 C CA . PHE B 1 681 ? -9.367 42.906 6.191 1 96.88 681 PHE B CA 1
ATOM 11846 C C . PHE B 1 681 ? -10.664 43.562 5.711 1 96.88 681 PHE B C 1
ATOM 11848 O O . PHE B 1 681 ? -11.523 42.875 5.133 1 96.88 681 PHE B O 1
ATOM 11855 N N . HIS B 1 682 ? -10.852 44.844 6.043 1 94.06 682 HIS B N 1
ATOM 11856 C CA . HIS B 1 682 ? -12.031 45.562 5.621 1 94.06 682 HIS B CA 1
ATOM 11857 C C . HIS B 1 682 ? -13.312 44.812 5.957 1 94.06 682 HIS B C 1
ATOM 11859 O O . HIS B 1 682 ? -14.164 44.594 5.09 1 94.06 682 HIS B O 1
ATOM 11865 N N . PHE B 1 683 ? -13.344 44.312 7.133 1 93.06 683 PHE B N 1
ATOM 11866 C CA . PHE B 1 683 ? -14.445 43.469 7.613 1 93.06 683 PHE B CA 1
ATOM 11867 C C . PHE B 1 683 ? -15.273 44.219 8.648 1 93.06 683 PHE B C 1
ATOM 11869 O O . PHE B 1 683 ? -14.789 44.531 9.742 1 93.06 683 PHE B O 1
ATOM 11876 N N . MET B 1 684 ? -16.5 44.688 8.383 1 93.31 684 MET B N 1
ATOM 11877 C CA . MET B 1 684 ? -17.422 45.344 9.289 1 93.31 684 MET B CA 1
ATOM 11878 C C . MET B 1 684 ? -16.906 46.75 9.672 1 93.31 684 MET B C 1
ATOM 11880 O O . MET B 1 684 ? -16.906 47.094 10.844 1 93.31 684 MET B O 1
ATOM 11884 N N . GLU B 1 685 ? -16.391 47.406 8.781 1 93.19 685 GLU B N 1
ATOM 11885 C CA . GLU B 1 685 ? -15.836 48.719 9.047 1 93.19 685 GLU B CA 1
ATOM 11886 C C . GLU B 1 685 ? -16.906 49.688 9.531 1 93.19 685 GLU B C 1
ATOM 11888 O O . GLU B 1 685 ? -16.641 50.562 10.336 1 93.19 685 GLU B O 1
ATOM 11893 N N . ASP B 1 686 ? -18.109 49.5 9.102 1 93.75 686 ASP B N 1
ATOM 11894 C CA . ASP B 1 686 ? -19.234 50.375 9.438 1 93.75 686 ASP B CA 1
ATOM 11895 C C . ASP B 1 686 ? -19.766 50.062 10.836 1 93.75 686 ASP B C 1
ATOM 11897 O O . ASP B 1 686 ? -20.594 50.812 11.359 1 93.75 686 ASP B O 1
ATOM 11901 N N . LYS B 1 687 ? -19.281 49.094 11.438 1 95.19 687 LYS B N 1
ATOM 11902 C CA . LYS B 1 687 ? -19.797 48.688 12.75 1 95.19 687 LYS B CA 1
ATOM 11903 C C . LYS B 1 687 ? -18.734 48.875 13.836 1 95.19 687 LYS B C 1
ATOM 11905 O O . LYS B 1 687 ? -18.828 48.281 14.898 1 95.19 687 LYS B O 1
ATOM 11910 N N . LEU B 1 688 ? -17.781 49.625 13.609 1 95.19 688 LEU B N 1
ATOM 11911 C CA . LEU B 1 688 ? -16.656 49.781 14.523 1 95.19 688 LEU B CA 1
ATOM 11912 C C . LEU B 1 688 ? -17.125 50.281 15.891 1 95.19 688 LEU B C 1
ATOM 11914 O O . LEU B 1 688 ? -16.641 49.812 16.922 1 95.19 688 LEU B O 1
ATOM 11918 N N . ASP B 1 689 ? -18.094 51.219 15.898 1 94.94 689 ASP B N 1
ATOM 11919 C CA . ASP B 1 689 ? -18.609 51.75 17.156 1 94.94 689 ASP B CA 1
ATOM 11920 C C . ASP B 1 689 ? -19.344 50.688 17.953 1 94.94 689 ASP B C 1
ATOM 11922 O O . ASP B 1 689 ? -19.188 50.594 19.172 1 94.94 689 ASP B O 1
ATOM 11926 N N . GLN B 1 690 ? -20.125 50.031 17.219 1 94.94 690 GLN B N 1
ATOM 11927 C CA . GLN B 1 690 ? -20.859 48.938 17.859 1 94.94 690 GLN B CA 1
ATOM 11928 C C . GLN B 1 690 ? -19.906 47.875 18.406 1 94.94 690 GLN B C 1
ATOM 11930 O O . GLN B 1 690 ? -20.141 47.312 19.484 1 94.94 690 GLN B O 1
ATOM 11935 N N . LEU B 1 691 ? -18.891 47.594 17.672 1 97.38 691 LEU B N 1
ATOM 11936 C CA . LEU B 1 691 ? -17.891 46.625 18.094 1 97.38 691 LEU B CA 1
ATOM 11937 C C . LEU B 1 691 ? -17.188 47.062 19.359 1 97.38 691 LEU B C 1
ATOM 11939 O O . LEU B 1 691 ? -16.859 46.25 20.234 1 97.38 691 LEU B O 1
ATOM 11943 N N . GLU B 1 692 ? -16.922 48.344 19.438 1 96.5 692 GLU B N 1
ATOM 11944 C CA . GLU B 1 692 ? -16.266 48.875 20.625 1 96.5 692 GLU B CA 1
ATOM 11945 C C . GLU B 1 692 ? -17.109 48.688 21.875 1 96.5 692 GLU B C 1
ATOM 11947 O O . GLU B 1 692 ? -16.594 48.281 22.938 1 96.5 692 GLU B O 1
ATOM 11952 N N . VAL B 1 693 ? -18.391 48.906 21.75 1 95.44 693 VAL B N 1
ATOM 11953 C CA . VAL B 1 693 ? -19.328 48.75 22.875 1 95.44 693 VAL B CA 1
ATOM 11954 C C . VAL B 1 693 ? -19.422 47.25 23.234 1 95.44 693 VAL B C 1
ATOM 11956 O O . VAL B 1 693 ? -19.359 46.906 24.422 1 95.44 693 VAL B O 1
ATOM 11959 N N . GLU B 1 694 ? -19.578 46.5 22.203 1 96.19 694 GLU B N 1
ATOM 11960 C CA . GLU B 1 694 ? -19.672 45.062 22.453 1 96.19 694 GLU B CA 1
ATOM 11961 C C . GLU B 1 694 ? -18.406 44.531 23.094 1 96.19 694 GLU B C 1
ATOM 11963 O O . GLU B 1 694 ? -18.469 43.688 24 1 96.19 694 GLU B O 1
ATOM 11968 N N . PHE B 1 695 ? -17.312 44.969 22.641 1 97 695 PHE B N 1
ATOM 11969 C CA . PHE B 1 695 ? -16.031 44.531 23.172 1 97 695 PHE B CA 1
ATOM 11970 C C . PHE B 1 695 ? -15.891 44.906 24.641 1 97 695 PHE B C 1
ATOM 11972 O O . PHE B 1 695 ? -15.43 44.094 25.453 1 97 695 PHE B O 1
ATOM 11979 N N . ALA B 1 696 ? -16.266 46.094 24.984 1 95.31 696 ALA B N 1
ATOM 11980 C CA . ALA B 1 696 ? -16.203 46.562 26.359 1 95.31 696 ALA B CA 1
ATOM 11981 C C . ALA B 1 696 ? -17.094 45.688 27.266 1 95.31 696 ALA B C 1
ATOM 11983 O O . ALA B 1 696 ? -16.688 45.312 28.359 1 95.31 696 ALA B O 1
ATOM 11984 N N . ASN B 1 697 ? -18.266 45.469 26.766 1 93.81 697 ASN B N 1
ATOM 11985 C CA . ASN B 1 697 ? -19.172 44.625 27.531 1 93.81 697 ASN B CA 1
ATOM 11986 C C . ASN B 1 697 ? -18.625 43.188 27.672 1 93.81 697 ASN B C 1
ATOM 11988 O O . ASN B 1 697 ? -18.781 42.562 28.734 1 93.81 697 ASN B O 1
ATOM 11992 N N . TYR B 1 698 ? -18.109 42.75 26.562 1 94.62 698 TYR B N 1
ATOM 11993 C CA . TYR B 1 698 ? -17.531 41.438 26.516 1 94.62 698 TYR B CA 1
ATOM 11994 C C . TYR B 1 698 ? -16.422 41.281 27.562 1 94.62 698 TYR B C 1
ATOM 11996 O O . TYR B 1 698 ? -16.328 40.25 28.234 1 94.62 698 TYR B O 1
ATOM 12004 N N . GLN B 1 699 ? -15.602 42.188 27.781 1 94.38 699 GLN B N 1
ATOM 12005 C CA . GLN B 1 699 ? -14.445 42.125 28.672 1 94.38 699 GLN B CA 1
ATOM 12006 C C . GLN B 1 699 ? -14.883 41.938 30.125 1 94.38 699 GLN B C 1
ATOM 12008 O O . GLN B 1 699 ? -14.195 41.281 30.906 1 94.38 699 GLN B O 1
ATOM 12013 N N . VAL B 1 700 ? -16.094 42.469 30.484 1 91.56 700 VAL B N 1
ATOM 12014 C CA . VAL B 1 700 ? -16.484 42.438 31.891 1 91.56 700 VAL B CA 1
ATOM 12015 C C . VAL B 1 700 ? -17.641 41.5 32.094 1 91.56 700 VAL B C 1
ATOM 12017 O O . VAL B 1 700 ? -18.234 41.438 33.188 1 91.56 700 VAL B O 1
ATOM 12020 N N . ASP B 1 701 ? -17.969 40.781 31.109 1 90.38 701 ASP B N 1
ATOM 12021 C CA . ASP B 1 701 ? -19.125 39.875 31.203 1 90.38 701 ASP B CA 1
ATOM 12022 C C . ASP B 1 701 ? -18.812 38.688 32.094 1 90.38 701 ASP B C 1
ATOM 12024 O O . ASP B 1 701 ? -18.047 37.812 31.719 1 90.38 701 ASP B O 1
ATOM 12028 N N . ASP B 1 702 ? -19.484 38.469 33.156 1 85.56 702 ASP B N 1
ATOM 12029 C CA . ASP B 1 702 ? -19.234 37.438 34.156 1 85.56 702 ASP B CA 1
ATOM 12030 C C . ASP B 1 702 ? -19.734 36.062 33.688 1 85.56 702 ASP B C 1
ATOM 12032 O O . ASP B 1 702 ? -19.281 35.031 34.156 1 85.56 702 ASP B O 1
ATOM 12036 N N . GLU B 1 703 ? -20.594 36.062 32.75 1 84.12 703 GLU B N 1
ATOM 12037 C CA . GLU B 1 703 ? -21.156 34.812 32.25 1 84.12 703 GLU B CA 1
ATOM 12038 C C . GLU B 1 703 ? -20.109 34 31.469 1 84.12 703 GLU B C 1
ATOM 12040 O O . GLU B 1 703 ? -20.266 32.781 31.281 1 84.12 703 GLU B O 1
ATOM 12045 N N . LEU B 1 704 ? -19.109 34.625 31.078 1 85 704 LEU B N 1
ATOM 12046 C CA . LEU B 1 704 ? -18.109 34 30.219 1 85 704 LEU B CA 1
ATOM 12047 C C . LEU B 1 704 ? -17.078 33.25 31.047 1 85 704 LEU B C 1
ATOM 12049 O O . LEU B 1 704 ? -16.312 32.469 30.531 1 85 704 LEU B O 1
ATOM 12053 N N . ASP B 1 705 ? -17.062 33.344 32.281 1 77.12 705 ASP B N 1
ATOM 12054 C CA . ASP B 1 705 ? -16.094 32.688 33.156 1 77.12 705 ASP B CA 1
ATOM 12055 C C . ASP B 1 705 ? -16.281 31.156 33.156 1 77.12 705 ASP B C 1
ATOM 12057 O O . ASP B 1 705 ? -15.328 30.406 33.344 1 77.12 705 ASP B O 1
ATOM 12061 N N . SER B 1 706 ? -17.438 30.672 32.75 1 68.94 706 SER B N 1
ATOM 12062 C CA . SER B 1 706 ? -17.75 29.234 32.75 1 68.94 706 SER B CA 1
ATOM 12063 C C . SER B 1 706 ? -17.375 28.594 31.422 1 68.94 706 SER B C 1
ATOM 12065 O O . SER B 1 706 ? -17.344 27.375 31.312 1 68.94 706 SER B O 1
ATOM 12067 N N . LEU B 1 707 ? -17.125 29.297 30.422 1 65.62 707 LEU B N 1
ATOM 12068 C CA . LEU B 1 707 ? -16.984 28.797 29.047 1 65.62 707 LEU B CA 1
ATOM 12069 C C . LEU B 1 707 ? -15.531 28.438 28.75 1 65.62 707 LEU B C 1
ATOM 12071 O O . LEU B 1 707 ? -15.211 28.062 27.609 1 65.62 707 LEU B O 1
ATOM 12075 N N . LEU B 1 708 ? -14.609 28.188 29.672 1 64.38 708 LEU B N 1
ATOM 12076 C CA . LEU B 1 708 ? -13.172 28.25 29.422 1 64.38 708 LEU B CA 1
ATOM 12077 C C . LEU B 1 708 ? -12.648 26.922 28.875 1 64.38 708 LEU B C 1
ATOM 12079 O O . LEU B 1 708 ? -11.609 26.891 28.219 1 64.38 708 LEU B O 1
ATOM 12083 N N . GLU B 1 709 ? -13.297 25.906 28.844 1 67.25 709 GLU B N 1
ATOM 12084 C CA . GLU B 1 709 ? -12.578 24.672 28.578 1 67.25 709 GLU B CA 1
ATOM 12085 C C . GLU B 1 709 ? -12.922 24.125 27.188 1 67.25 709 GLU B C 1
ATOM 12087 O O . GLU B 1 709 ? -12.344 23.141 26.75 1 67.25 709 GLU B O 1
ATOM 12092 N N . LYS B 1 710 ? -13.383 25 26.328 1 80.19 710 LYS B N 1
ATOM 12093 C CA . LYS B 1 710 ? -13.82 24.5 25.031 1 80.19 710 LYS B CA 1
ATOM 12094 C C . LYS B 1 710 ? -12.922 25 23.922 1 80.19 710 LYS B C 1
ATOM 12096 O O . LYS B 1 710 ? -12.047 25.844 24.156 1 80.19 710 LYS B O 1
ATOM 12101 N N . ARG B 1 711 ? -13 24.344 22.734 1 90.38 711 ARG B N 1
ATOM 12102 C CA . ARG B 1 711 ? -12.414 24.875 21.516 1 90.38 711 ARG B CA 1
ATOM 12103 C C . ARG B 1 711 ? -12.781 26.344 21.344 1 90.38 711 ARG B C 1
ATOM 12105 O O . ARG B 1 711 ? -13.914 26.75 21.609 1 90.38 711 ARG B O 1
ATOM 12112 N N . ALA B 1 712 ? -11.758 27.125 20.906 1 94.44 712 ALA B N 1
ATOM 12113 C CA . ALA B 1 712 ? -11.977 28.562 20.781 1 94.44 712 ALA B CA 1
ATOM 12114 C C . ALA B 1 712 ? -13.156 28.859 19.859 1 94.44 712 ALA B C 1
ATOM 12116 O O . ALA B 1 712 ? -13.945 29.766 20.141 1 94.44 712 ALA B O 1
ATOM 12117 N N . ASP B 1 713 ? -13.305 28.141 18.734 1 95.44 713 ASP B N 1
ATOM 12118 C CA . ASP B 1 713 ? -14.398 28.391 17.797 1 95.44 713 ASP B CA 1
ATOM 12119 C C . ASP B 1 713 ? -15.742 27.969 18.406 1 95.44 713 ASP B C 1
ATOM 12121 O O . ASP B 1 713 ? -16.75 28.656 18.234 1 95.44 713 ASP B O 1
ATOM 12125 N N . ASP B 1 714 ? -15.766 26.938 19.188 1 93.5 714 ASP B N 1
ATOM 12126 C CA . ASP B 1 714 ? -16.984 26.547 19.891 1 93.5 714 ASP B CA 1
ATOM 12127 C C . ASP B 1 714 ? -17.391 27.609 20.906 1 93.5 714 ASP B C 1
ATOM 12129 O O . ASP B 1 714 ? -18.578 27.922 21.047 1 93.5 714 ASP B O 1
ATOM 12133 N N . THR B 1 715 ? -16.438 28.109 21.578 1 93.75 715 THR B N 1
ATOM 12134 C CA . THR B 1 715 ? -16.688 29.141 22.594 1 93.75 715 THR B CA 1
ATOM 12135 C C . THR B 1 715 ? -17.297 30.391 21.969 1 93.75 715 THR B C 1
ATOM 12137 O O . THR B 1 715 ? -18.281 30.922 22.453 1 93.75 715 THR B O 1
ATOM 12140 N N . TRP B 1 716 ? -16.703 30.812 20.953 1 95.62 716 TRP B N 1
ATOM 12141 C CA . TRP B 1 716 ? -17.188 32.031 20.312 1 95.62 716 TRP B CA 1
ATOM 12142 C C . TRP B 1 716 ? -18.531 31.797 19.641 1 95.62 716 TRP B C 1
ATOM 12144 O O . TRP B 1 716 ? -19.359 32.719 19.547 1 95.62 716 TRP B O 1
ATOM 12154 N N . PHE B 1 717 ? -18.75 30.578 19.141 1 94.44 717 PHE B N 1
ATOM 12155 C CA . PHE B 1 717 ? -20.078 30.234 18.641 1 94.44 717 PHE B CA 1
ATOM 12156 C C . PHE B 1 717 ? -21.109 30.344 19.75 1 94.44 717 PHE B C 1
ATOM 12158 O O . PHE B 1 717 ? -22.203 30.891 19.531 1 94.44 717 PHE B O 1
ATOM 12165 N N . ASP B 1 718 ? -20.828 29.875 20.891 1 92.31 718 ASP B N 1
ATOM 12166 C CA . ASP B 1 718 ? -21.719 29.969 22.031 1 92.31 718 ASP B CA 1
ATOM 12167 C C . ASP B 1 718 ? -22 31.422 22.391 1 92.31 718 ASP B C 1
ATOM 12169 O O . ASP B 1 718 ? -23.141 31.797 22.688 1 92.31 718 ASP B O 1
ATOM 12173 N N . ILE B 1 719 ? -20.953 32.188 22.344 1 93.56 719 ILE B N 1
ATOM 12174 C CA . ILE B 1 719 ? -21.078 33.625 22.688 1 93.56 719 ILE B CA 1
ATOM 12175 C C . ILE B 1 719 ? -22 34.312 21.672 1 93.56 719 ILE B C 1
ATOM 12177 O O . ILE B 1 719 ? -22.766 35.188 22.047 1 93.56 719 ILE B O 1
ATOM 12181 N N . SER B 1 720 ? -21.953 33.875 20.469 1 94 720 SER B N 1
ATOM 12182 C CA . SER B 1 720 ? -22.766 34.469 19.422 1 94 720 SER B CA 1
ATOM 12183 C C . SER B 1 720 ? -24.25 34.219 19.656 1 94 720 SER B C 1
ATOM 12185 O O . SER B 1 720 ? -25.109 34.906 19.109 1 94 720 SER B O 1
ATOM 12187 N N . HIS B 1 721 ? -24.578 33.312 20.484 1 91.81 721 HIS B N 1
ATOM 12188 C CA . HIS B 1 721 ? -25.969 32.969 20.734 1 91.81 721 HIS B CA 1
ATOM 12189 C C . HIS B 1 721 ? -26.422 33.406 22.125 1 91.81 721 HIS B C 1
ATOM 12191 O O . HIS B 1 721 ? -27.562 33.156 22.516 1 91.81 721 HIS B O 1
ATOM 12197 N N . MET B 1 722 ? -25.578 34.031 22.797 1 91.31 722 MET B N 1
ATOM 12198 C CA . MET B 1 722 ? -25.938 34.531 24.125 1 91.31 722 MET B CA 1
ATOM 12199 C C . MET B 1 722 ? -26.984 35.625 24.016 1 91.31 722 MET B C 1
ATOM 12201 O O . MET B 1 722 ? -26.844 36.562 23.203 1 91.31 722 MET B O 1
ATOM 12205 N N . LYS B 1 723 ? -28 35.469 24.75 1 90.62 723 LYS B N 1
ATOM 12206 C CA . LYS B 1 723 ? -29.078 36.438 24.766 1 90.62 723 LYS B CA 1
ATOM 12207 C C . LYS B 1 723 ? -29.125 37.188 26.094 1 90.62 723 LYS B C 1
ATOM 12209 O O . LYS B 1 723 ? -28.75 36.625 27.141 1 90.62 723 LYS B O 1
ATOM 12214 N N . ASP B 1 724 ? -29.516 38.406 25.953 1 86.5 724 ASP B N 1
ATOM 12215 C CA . ASP B 1 724 ? -29.766 39.188 27.172 1 86.5 724 ASP B CA 1
ATOM 12216 C C . ASP B 1 724 ? -30.984 38.656 27.922 1 86.5 724 ASP B C 1
ATOM 12218 O O . ASP B 1 724 ? -32.031 38.375 27.312 1 86.5 724 ASP B O 1
ATOM 12222 N N . LYS B 1 725 ? -30.891 38.469 29.109 1 80.5 725 LYS B N 1
ATOM 12223 C CA . LYS B 1 725 ? -31.953 37.906 29.922 1 80.5 725 LYS B CA 1
ATOM 12224 C C . LYS B 1 725 ? -33.188 38.812 29.922 1 80.5 725 LYS B C 1
ATOM 12226 O O . LYS B 1 725 ? -34.312 38.312 29.938 1 80.5 725 LYS B O 1
ATOM 12231 N N . ALA B 1 726 ? -33.031 40.125 29.844 1 77.75 726 ALA B N 1
ATOM 12232 C CA . ALA B 1 726 ? -34.125 41.062 29.922 1 77.75 726 ALA B CA 1
ATOM 12233 C C . ALA B 1 726 ? -34.781 41.25 28.562 1 77.75 726 ALA B C 1
ATOM 12235 O O . ALA B 1 726 ? -36.031 41.281 28.453 1 77.75 726 ALA B O 1
ATOM 12236 N N . SER B 1 727 ? -34.094 41.375 27.453 1 81.44 727 SER B N 1
ATOM 12237 C CA . SER B 1 727 ? -34.625 41.781 26.141 1 81.44 727 SER B CA 1
ATOM 12238 C C . SER B 1 727 ? -34.656 40.594 25.188 1 81.44 727 SER B C 1
ATOM 12240 O O . SER B 1 727 ? -35.281 40.688 24.125 1 81.44 727 SER B O 1
ATOM 12242 N N . SER B 1 728 ? -34.188 39.531 25.422 1 86.06 728 SER B N 1
ATOM 12243 C CA . SER B 1 728 ? -34.125 38.344 24.578 1 86.06 728 SER B CA 1
ATOM 12244 C C . SER B 1 728 ? -33.344 38.625 23.297 1 86.06 728 SER B C 1
ATOM 12246 O O . SER B 1 728 ? -33.438 37.844 22.344 1 86.06 728 SER B O 1
ATOM 12248 N N . GLN B 1 729 ? -32.75 39.75 23.266 1 86.75 729 GLN B N 1
ATOM 12249 C CA . GLN B 1 729 ? -31.891 40.094 22.109 1 86.75 729 GLN B CA 1
ATOM 12250 C C . GLN B 1 729 ? -30.484 39.531 22.297 1 86.75 729 GLN B C 1
ATOM 12252 O O . GLN B 1 729 ? -30.062 39.219 23.422 1 86.75 729 GLN B O 1
ATOM 12257 N N . LEU B 1 730 ? -29.781 39.438 21.188 1 91.19 730 LEU B N 1
ATOM 12258 C CA . LEU B 1 730 ? -28.406 38.938 21.25 1 91.19 730 LEU B CA 1
ATOM 12259 C C . LEU B 1 730 ? -27.516 39.938 22.016 1 91.19 730 LEU B C 1
ATOM 12261 O O . LEU B 1 730 ? -27.578 41.156 21.75 1 91.19 730 LEU B O 1
ATOM 12265 N N . LYS B 1 731 ? -26.797 39.469 22.953 1 91.62 731 LYS B N 1
ATOM 12266 C CA . LYS B 1 731 ? -25.875 40.312 23.703 1 91.62 731 LYS B CA 1
ATOM 12267 C C . LYS B 1 731 ? -24.75 40.812 22.812 1 91.62 731 LYS B C 1
ATOM 12269 O O . LYS B 1 731 ? -24.312 41.969 22.969 1 91.62 731 LYS B O 1
ATOM 12274 N N . TYR B 1 732 ? -24.25 39.875 21.984 1 95.12 732 TYR B N 1
ATOM 12275 C CA . TYR B 1 732 ? -23.156 40.219 21.078 1 95.12 732 TYR B CA 1
ATOM 12276 C C . TYR B 1 732 ? -23.516 39.875 19.641 1 95.12 732 TYR B C 1
ATOM 12278 O O . TYR B 1 732 ? -23.594 38.688 19.281 1 95.12 732 TYR B O 1
ATOM 12286 N N . GLN B 1 733 ? -23.625 40.844 18.797 1 92.44 733 GLN B N 1
ATOM 12287 C CA . GLN B 1 733 ? -24.078 40.625 17.438 1 92.44 733 GLN B CA 1
ATOM 12288 C C . GLN B 1 733 ? -22.891 40.594 16.453 1 92.44 733 GLN B C 1
ATOM 12290 O O . GLN B 1 733 ? -22.891 39.812 15.508 1 92.44 733 GLN B O 1
ATOM 12295 N N . HIS B 1 734 ? -21.922 41.406 16.656 1 96.06 734 HIS B N 1
ATOM 12296 C CA . HIS B 1 734 ? -20.875 41.625 15.656 1 96.06 734 HIS B CA 1
ATOM 12297 C C . HIS B 1 734 ? -19.547 41.062 16.125 1 96.06 734 HIS B C 1
ATOM 12299 O O . HIS B 1 734 ? -18.797 40.469 15.344 1 96.06 734 HIS B O 1
ATOM 12305 N N . LEU B 1 735 ? -19.25 41.094 17.406 1 97.25 735 LEU B N 1
ATOM 12306 C CA . LEU B 1 735 ? -17.953 40.75 17.953 1 97.25 735 LEU B CA 1
ATOM 12307 C C . LEU B 1 735 ? -17.656 39.25 17.688 1 97.25 735 LEU B C 1
ATOM 12309 O O . LEU B 1 735 ? -16.562 38.938 17.219 1 97.25 735 LEU B O 1
ATOM 12313 N N . PRO B 1 736 ? -18.641 38.344 17.906 1 96.81 736 PRO B N 1
ATOM 12314 C CA . PRO B 1 736 ? -18.344 36.938 17.641 1 96.81 736 PRO B CA 1
ATOM 12315 C C . PRO B 1 736 ? -18.031 36.656 16.172 1 96.81 736 PRO B C 1
ATOM 12317 O O . PRO B 1 736 ? -17.203 35.812 15.867 1 96.81 736 PRO B O 1
ATOM 12320 N N . GLN B 1 737 ? -18.641 37.344 15.289 1 96.5 737 GLN B N 1
ATOM 12321 C CA . GLN B 1 737 ? -18.391 37.156 13.867 1 96.5 737 GLN B CA 1
ATOM 12322 C C . GLN B 1 737 ? -16.938 37.531 13.523 1 96.5 737 GLN B C 1
ATOM 12324 O O . GLN B 1 737 ? -16.281 36.812 12.75 1 96.5 737 GLN B O 1
ATOM 12329 N N . LEU B 1 738 ? -16.516 38.625 14.078 1 97.62 738 LEU B N 1
ATOM 12330 C CA . LEU B 1 738 ? -15.141 39.062 13.852 1 97.62 738 LEU B CA 1
ATOM 12331 C C . LEU B 1 738 ? -14.156 38.031 14.445 1 97.62 738 LEU B C 1
ATOM 12333 O O . LEU B 1 738 ? -13.148 37.719 13.812 1 97.62 738 LEU B O 1
ATOM 12337 N N . MET B 1 739 ? -14.438 37.594 15.703 1 98.06 739 MET B N 1
ATOM 12338 C CA . MET B 1 739 ? -13.547 36.625 16.359 1 98.06 739 MET B CA 1
ATOM 12339 C C . MET B 1 739 ? -13.469 35.344 15.57 1 98.06 739 MET B C 1
ATOM 12341 O O . MET B 1 739 ? -12.398 34.75 15.438 1 98.06 739 MET B O 1
ATOM 12345 N N . LEU B 1 740 ? -14.594 34.875 15.047 1 97.69 740 LEU B N 1
ATOM 12346 C CA . LEU B 1 740 ? -14.633 33.656 14.258 1 97.69 740 LEU B CA 1
ATOM 12347 C C . LEU B 1 740 ? -13.875 33.812 12.945 1 97.69 740 LEU B C 1
ATOM 12349 O O . LEU B 1 740 ? -13.258 32.875 12.445 1 97.69 740 LEU B O 1
ATOM 12353 N N . MET B 1 741 ? -13.906 35 12.422 1 97.81 741 MET B N 1
ATOM 12354 C CA . MET B 1 741 ? -13.109 35.281 11.234 1 97.81 741 MET B CA 1
ATOM 12355 C C . MET B 1 741 ? -11.617 35.188 11.547 1 97.81 741 MET B C 1
ATOM 12357 O O . MET B 1 741 ? -10.852 34.625 10.773 1 97.81 741 MET B O 1
ATOM 12361 N N . ILE B 1 742 ? -11.203 35.719 12.672 1 98.5 742 ILE B N 1
ATOM 12362 C CA . ILE B 1 742 ? -9.805 35.656 13.094 1 98.5 742 ILE B CA 1
ATOM 12363 C C . ILE B 1 742 ? -9.375 34.219 13.273 1 98.5 742 ILE B C 1
ATOM 12365 O O . ILE B 1 742 ? -8.297 33.812 12.828 1 98.5 742 ILE B O 1
ATOM 12369 N N . LEU B 1 743 ? -10.273 33.406 13.836 1 98.19 743 LEU B N 1
ATOM 12370 C CA . LEU B 1 743 ? -9.977 32 14.117 1 98.19 743 LEU B CA 1
ATOM 12371 C C . LEU B 1 743 ? -9.922 31.203 12.82 1 98.19 743 LEU B C 1
ATOM 12373 O O . LEU B 1 743 ? -9.438 30.078 12.812 1 98.19 743 LEU B O 1
ATOM 12377 N N . SER B 1 744 ? -10.367 31.734 11.711 1 98.06 744 SER B N 1
ATOM 12378 C CA . SER B 1 744 ? -10.32 31.078 10.414 1 98.06 744 SER B CA 1
ATOM 12379 C C . SER B 1 744 ? -8.961 31.281 9.742 1 98.06 744 SER B C 1
ATOM 12381 O O . SER B 1 744 ? -8.695 30.688 8.695 1 98.06 744 SER B O 1
ATOM 12383 N N . ILE B 1 745 ? -8.109 32.125 10.32 1 98.31 745 ILE B N 1
ATOM 12384 C CA . ILE B 1 745 ? -6.742 32.281 9.836 1 98.31 745 ILE B CA 1
ATOM 12385 C C . ILE B 1 745 ? -5.922 31.047 10.148 1 98.31 745 ILE B C 1
ATOM 12387 O O . ILE B 1 745 ? -5.902 30.578 11.289 1 98.31 745 ILE B O 1
ATOM 12391 N N . SER B 1 746 ? -5.277 30.516 9.125 1 97 746 SER B N 1
ATOM 12392 C CA . SER B 1 746 ? -4.516 29.281 9.281 1 97 746 SER B CA 1
ATOM 12393 C C . SER B 1 746 ? -3.293 29.5 10.164 1 97 746 SER B C 1
ATOM 12395 O O . SER B 1 746 ? -2.623 30.531 10.07 1 97 746 SER B O 1
ATOM 12397 N N . HIS B 1 747 ? -3.061 28.5 11.039 1 96.62 747 HIS B N 1
ATOM 12398 C CA . HIS B 1 747 ? -1.883 28.562 11.898 1 96.62 747 HIS B CA 1
ATOM 12399 C C . HIS B 1 747 ? -0.836 27.547 11.492 1 96.62 747 HIS B C 1
ATOM 12401 O O . HIS B 1 747 ? 0.261 27.5 12.055 1 96.62 747 HIS B O 1
ATOM 12407 N N . ARG B 1 748 ? -1.212 26.656 10.5 1 92.88 748 ARG B N 1
ATOM 12408 C CA . ARG B 1 748 ? -0.314 25.625 10.016 1 92.88 748 ARG B CA 1
ATOM 12409 C C . ARG B 1 748 ? -0.845 25 8.734 1 92.88 748 ARG B C 1
ATOM 12411 O O . ARG B 1 748 ? -1.981 25.25 8.328 1 92.88 748 ARG B O 1
ATOM 12418 N N . ASN B 1 749 ? -0.019 24.156 8.102 1 90.44 749 ASN B N 1
ATOM 12419 C CA . ASN B 1 749 ? -0.399 23.484 6.859 1 90.44 749 ASN B CA 1
ATOM 12420 C C . ASN B 1 749 ? -0.557 21.984 7.059 1 90.44 749 ASN B C 1
ATOM 12422 O O . ASN B 1 749 ? -0.154 21.188 6.199 1 90.44 749 ASN B O 1
ATOM 12426 N N . ALA B 1 750 ? -1.139 21.469 8.055 1 89.06 750 ALA B N 1
ATOM 12427 C CA . ALA B 1 750 ? -1.257 20.047 8.375 1 89.06 750 ALA B CA 1
ATOM 12428 C C . ALA B 1 750 ? -2.314 19.375 7.508 1 89.06 750 ALA B C 1
ATOM 12430 O O . ALA B 1 750 ? -2.242 18.172 7.258 1 89.06 750 ALA B O 1
ATOM 12431 N N . GLU B 1 751 ? -3.357 20.141 7.035 1 93.38 751 GLU B N 1
ATOM 12432 C CA . GLU B 1 751 ? -4.438 19.578 6.227 1 93.38 751 GLU B CA 1
ATOM 12433 C C . GLU B 1 751 ? -3.902 18.969 4.934 1 93.38 751 GLU B C 1
ATOM 12435 O O . GLU B 1 751 ? -4.336 17.891 4.527 1 93.38 751 GLU B O 1
ATOM 12440 N N . ASP B 1 752 ? -2.965 19.609 4.316 1 92.62 752 ASP B N 1
ATOM 12441 C CA . ASP B 1 752 ? -2.383 19.109 3.074 1 92.62 752 ASP B CA 1
ATOM 12442 C C . ASP B 1 752 ? -1.723 17.75 3.283 1 92.62 752 ASP B C 1
ATOM 12444 O O . ASP B 1 752 ? -1.886 16.844 2.465 1 92.62 752 ASP B O 1
ATOM 12448 N N . GLU B 1 753 ? -1.016 17.625 4.34 1 88.12 753 GLU B N 1
ATOM 12449 C CA . GLU B 1 753 ? -0.346 16.375 4.648 1 88.12 753 GLU B CA 1
ATOM 12450 C C . GLU B 1 753 ? -1.356 15.25 4.883 1 88.12 753 GLU B C 1
ATOM 12452 O O . GLU B 1 753 ? -1.125 14.109 4.488 1 88.12 753 GLU B O 1
ATOM 12457 N N . ARG B 1 754 ? -2.377 15.602 5.559 1 91.81 754 ARG B N 1
ATOM 12458 C CA . ARG B 1 754 ? -3.428 14.617 5.797 1 91.81 754 ARG B CA 1
ATOM 12459 C C . ARG B 1 754 ? -4.078 14.18 4.488 1 91.81 754 ARG B C 1
ATOM 12461 O O . ARG B 1 754 ? -4.422 13.008 4.324 1 91.81 754 ARG B O 1
ATOM 12468 N N . ILE B 1 755 ? -4.273 15.117 3.619 1 94.69 755 ILE B N 1
ATOM 12469 C CA . ILE B 1 755 ? -4.871 14.82 2.322 1 94.69 755 ILE B CA 1
ATOM 12470 C C . ILE B 1 755 ? -3.955 13.883 1.537 1 94.69 755 ILE B C 1
ATOM 12472 O O . ILE B 1 755 ? -4.422 12.938 0.903 1 94.69 755 ILE B O 1
ATOM 12476 N N . PHE B 1 756 ? -2.637 14.117 1.592 1 91.06 756 PHE B N 1
ATOM 12477 C CA . PHE B 1 756 ? -1.695 13.234 0.911 1 91.06 756 PHE B CA 1
ATOM 12478 C C . PHE B 1 756 ? -1.79 11.812 1.46 1 91.06 756 PHE B C 1
ATOM 12480 O O . PHE B 1 756 ? -1.69 10.844 0.706 1 91.06 756 PHE B O 1
ATOM 12487 N N . SER B 1 757 ? -1.947 11.727 2.713 1 89.88 757 SER B N 1
ATOM 12488 C CA . SER B 1 757 ? -2.125 10.414 3.32 1 89.88 757 SER B CA 1
ATOM 12489 C C . SER B 1 757 ? -3.363 9.711 2.77 1 89.88 757 SER B C 1
ATOM 12491 O O . SER B 1 757 ? -3.332 8.508 2.494 1 89.88 757 SER B O 1
ATOM 12493 N N . ILE B 1 758 ? -4.402 10.422 2.623 1 93.69 758 ILE B N 1
ATOM 12494 C CA . ILE B 1 758 ? -5.648 9.859 2.109 1 93.69 758 ILE B CA 1
ATOM 12495 C C . ILE B 1 758 ? -5.48 9.484 0.641 1 93.69 758 ILE B C 1
ATOM 12497 O O . ILE B 1 758 ? -6.016 8.469 0.188 1 93.69 758 ILE B O 1
ATOM 12501 N N . VAL B 1 759 ? -4.797 10.328 -0.092 1 92.94 759 VAL B N 1
ATOM 12502 C CA . VAL B 1 759 ? -4.516 10.016 -1.49 1 92.94 759 VAL B CA 1
ATOM 12503 C C . VAL B 1 759 ? -3.758 8.695 -1.587 1 92.94 759 VAL B C 1
ATOM 12505 O O . VAL B 1 759 ? -4.082 7.848 -2.422 1 92.94 759 VAL B O 1
ATOM 12508 N N . ARG B 1 760 ? -2.826 8.492 -0.708 1 88.94 760 ARG B N 1
ATOM 12509 C CA . ARG B 1 760 ? -2.025 7.273 -0.708 1 88.94 760 ARG B CA 1
ATOM 12510 C C . ARG B 1 760 ? -2.893 6.051 -0.43 1 88.94 760 ARG B C 1
ATOM 12512 O O . ARG B 1 760 ? -2.631 4.965 -0.956 1 88.94 760 ARG B O 1
ATOM 12519 N N . LYS B 1 761 ? -3.842 6.191 0.339 1 90.5 761 LYS B N 1
ATOM 12520 C CA . LYS B 1 761 ? -4.738 5.094 0.686 1 90.5 761 LYS B CA 1
ATOM 12521 C C . LYS B 1 761 ? -5.668 4.758 -0.475 1 90.5 761 LYS B C 1
ATOM 12523 O O . LYS B 1 761 ? -6.137 3.621 -0.592 1 90.5 761 LYS B O 1
ATOM 12528 N N . ASN B 1 762 ? -5.934 5.723 -1.252 1 91.5 762 ASN B N 1
ATOM 12529 C CA . ASN B 1 762 ? -6.883 5.543 -2.342 1 91.5 762 ASN B CA 1
ATOM 12530 C C . ASN B 1 762 ? -6.18 5.191 -3.65 1 91.5 762 ASN B C 1
ATOM 12532 O O . ASN B 1 762 ? -6.637 4.32 -4.391 1 91.5 762 ASN B O 1
ATOM 12536 N N . ALA B 1 763 ? -5.133 5.938 -3.93 1 88 763 ALA B N 1
ATOM 12537 C CA . ALA B 1 763 ? -4.406 5.73 -5.18 1 88 763 ALA B CA 1
ATOM 12538 C C . ALA B 1 763 ? -3.309 4.684 -5.012 1 88 763 ALA B C 1
ATOM 12540 O O . ALA B 1 763 ? -2.121 5.004 -5.094 1 88 763 ALA B O 1
ATOM 12541 N N . THR B 1 764 ? -3.65 3.498 -4.883 1 84.19 764 THR B N 1
ATOM 12542 C CA . THR B 1 764 ? -2.721 2.391 -4.695 1 84.19 764 THR B CA 1
ATOM 12543 C C . THR B 1 764 ? -2.332 1.775 -6.039 1 84.19 764 THR B C 1
ATOM 12545 O O . THR B 1 764 ? -2.928 2.098 -7.07 1 84.19 764 THR B O 1
ATOM 12548 N N . GLU B 1 765 ? -1.374 0.867 -6.008 1 78.31 765 GLU B N 1
ATOM 12549 C CA . GLU B 1 765 ? -0.933 0.179 -7.219 1 78.31 765 GLU B CA 1
ATOM 12550 C C . GLU B 1 765 ? -2.031 -0.723 -7.77 1 78.31 765 GLU B C 1
ATOM 12552 O O . GLU B 1 765 ? -2.021 -1.067 -8.953 1 78.31 765 GLU B O 1
ATOM 12557 N N . PHE B 1 766 ? -3.006 -0.985 -6.953 1 78.75 766 PHE B N 1
ATOM 12558 C CA . PHE B 1 766 ? -4.066 -1.898 -7.359 1 78.75 766 PHE B CA 1
ATOM 12559 C C . PHE B 1 766 ? -5.25 -1.132 -7.941 1 78.75 766 PHE B C 1
ATOM 12561 O O . PHE B 1 766 ? -6.219 -1.734 -8.406 1 78.75 766 PHE B O 1
ATOM 12568 N N . ARG B 1 767 ? -5.184 0.218 -7.914 1 82.69 767 ARG B N 1
ATOM 12569 C CA . ARG B 1 767 ? -6.219 1.074 -8.477 1 82.69 767 ARG B CA 1
ATOM 12570 C C . ARG B 1 767 ? -5.656 1.966 -9.578 1 82.69 767 ARG B C 1
ATOM 12572 O O . ARG B 1 767 ? -5.848 3.184 -9.562 1 82.69 767 ARG B O 1
ATOM 12579 N N . SER B 1 768 ? -5.09 1.422 -10.539 1 73.62 768 SER B N 1
ATOM 12580 C CA . SER B 1 768 ? -4.344 2.146 -11.562 1 73.62 768 SER B CA 1
ATOM 12581 C C . SER B 1 768 ? -5.281 2.896 -12.5 1 73.62 768 SER B C 1
ATOM 12583 O O . SER B 1 768 ? -4.871 3.85 -13.164 1 73.62 768 SER B O 1
ATOM 12585 N N . SER B 1 769 ? -6.566 2.582 -12.523 1 78.75 769 SER B N 1
ATOM 12586 C CA . SER B 1 769 ? -7.5 3.188 -13.461 1 78.75 769 SER B CA 1
ATOM 12587 C C . SER B 1 769 ? -8.211 4.387 -12.844 1 78.75 769 SER B C 1
ATOM 12589 O O . SER B 1 769 ? -9.023 5.043 -13.508 1 78.75 769 SER B O 1
ATOM 12591 N N . LEU B 1 770 ? -7.969 4.676 -11.625 1 87.62 770 LEU B N 1
ATOM 12592 C CA . LEU B 1 770 ? -8.609 5.789 -10.938 1 87.62 770 LEU B CA 1
ATOM 12593 C C . LEU B 1 770 ? -8.078 7.125 -11.445 1 87.62 770 LEU B C 1
ATOM 12595 O O . LEU B 1 770 ? -6.895 7.43 -11.273 1 87.62 770 LEU B O 1
ATOM 12599 N N . SER B 1 771 ? -8.953 7.887 -12.078 1 89.19 771 SER B N 1
ATOM 12600 C CA . SER B 1 771 ? -8.531 9.188 -12.602 1 89.19 771 SER B CA 1
ATOM 12601 C C . SER B 1 771 ? -8.375 10.203 -11.477 1 89.19 771 SER B C 1
ATOM 12603 O O . SER B 1 771 ? -9 10.078 -10.422 1 89.19 771 SER B O 1
ATOM 12605 N N . THR B 1 772 ? -7.598 11.234 -11.711 1 89.62 772 THR B N 1
ATOM 12606 C CA . THR B 1 772 ? -7.367 12.289 -10.727 1 89.62 772 THR B CA 1
ATOM 12607 C C . THR B 1 772 ? -8.648 13.078 -10.461 1 89.62 772 THR B C 1
ATOM 12609 O O . THR B 1 772 ? -8.891 13.516 -9.336 1 89.62 772 THR B O 1
ATOM 12612 N N . SER B 1 773 ? -9.469 13.234 -11.484 1 92.69 773 SER B N 1
ATOM 12613 C CA . SER B 1 773 ? -10.719 13.977 -11.328 1 92.69 773 SER B CA 1
ATOM 12614 C C . SER B 1 773 ? -11.68 13.25 -10.398 1 92.69 773 SER B C 1
ATOM 12616 O O . SER B 1 773 ? -12.289 13.859 -9.516 1 92.69 773 SER B O 1
ATOM 12618 N N . VAL B 1 774 ? -11.852 11.938 -10.617 1 94.81 774 VAL B N 1
ATOM 12619 C CA . VAL B 1 774 ? -12.727 11.133 -9.766 1 94.81 774 VAL B CA 1
ATOM 12620 C C . VAL B 1 774 ? -12.18 11.109 -8.344 1 94.81 774 VAL B C 1
ATOM 12622 O O . VAL B 1 774 ? -12.945 11.195 -7.375 1 94.81 774 VAL B O 1
ATOM 12625 N N . LEU B 1 775 ? -10.852 10.953 -8.266 1 94.94 775 LEU B N 1
ATOM 12626 C CA . LEU B 1 775 ? -10.203 11 -6.965 1 94.94 775 LEU B CA 1
ATOM 12627 C C . LEU B 1 775 ? -10.492 12.312 -6.254 1 94.94 775 LEU B C 1
ATOM 12629 O O . LEU B 1 775 ? -10.852 12.32 -5.074 1 94.94 775 LEU B O 1
ATOM 12633 N N . SER B 1 776 ? -10.297 13.422 -6.934 1 96.5 776 SER B N 1
ATOM 12634 C CA . SER B 1 776 ? -10.539 14.75 -6.379 1 96.5 776 SER B CA 1
ATOM 12635 C C . SER B 1 776 ? -11.969 14.883 -5.875 1 96.5 776 SER B C 1
ATOM 12637 O O . SER B 1 776 ? -12.203 15.336 -4.75 1 96.5 776 SER B O 1
ATOM 12639 N N . ASP B 1 777 ? -12.953 14.492 -6.699 1 97.38 777 ASP B N 1
ATOM 12640 C CA . ASP B 1 777 ? -14.359 14.586 -6.328 1 97.38 777 ASP B CA 1
ATOM 12641 C C . ASP B 1 777 ? -14.656 13.742 -5.09 1 97.38 777 ASP B C 1
ATOM 12643 O O . ASP B 1 777 ? -15.336 14.203 -4.168 1 97.38 777 ASP B O 1
ATOM 12647 N N . SER B 1 778 ? -14.164 12.539 -5.086 1 97.25 778 SER B N 1
ATOM 12648 C CA . SER B 1 778 ? -14.391 11.641 -3.963 1 97.25 778 SER B CA 1
ATOM 12649 C C . SER B 1 778 ? -13.789 12.195 -2.676 1 97.25 778 SER B C 1
ATOM 12651 O O . SER B 1 778 ? -14.43 12.172 -1.624 1 97.25 778 SER B O 1
ATOM 12653 N N . LEU B 1 779 ? -12.609 12.742 -2.748 1 97.62 779 LEU B N 1
ATOM 12654 C CA . LEU B 1 779 ? -11.914 13.211 -1.56 1 97.62 779 LEU B CA 1
ATOM 12655 C C . LEU B 1 779 ? -12.523 14.516 -1.05 1 97.62 779 LEU B C 1
ATOM 12657 O O . LEU B 1 779 ? -12.539 14.766 0.156 1 97.62 779 LEU B O 1
ATOM 12661 N N . THR B 1 780 ? -13.008 15.336 -2.008 1 98.19 780 THR B N 1
ATOM 12662 C CA . THR B 1 780 ? -13.68 16.562 -1.591 1 98.19 780 THR B CA 1
ATOM 12663 C C . THR B 1 780 ? -14.859 16.25 -0.677 1 98.19 780 THR B C 1
ATOM 12665 O O . THR B 1 780 ? -15.008 16.859 0.383 1 98.19 780 THR B O 1
ATOM 12668 N N . SER B 1 781 ? -15.648 15.297 -1.093 1 97.25 781 SER B N 1
ATOM 12669 C CA . SER B 1 781 ? -16.781 14.883 -0.274 1 97.25 781 SER B CA 1
ATOM 12670 C C . SER B 1 781 ? -16.312 14.25 1.033 1 97.25 781 SER B C 1
ATOM 12672 O O . SER B 1 781 ? -16.797 14.609 2.109 1 97.25 781 SER B O 1
ATOM 12674 N N . LYS B 1 782 ? -15.375 13.383 0.964 1 97.31 782 LYS B N 1
ATOM 12675 C CA . LYS B 1 782 ? -14.891 12.656 2.131 1 97.31 782 LYS B CA 1
ATOM 12676 C C . LYS B 1 782 ? -14.312 13.609 3.172 1 97.31 782 LYS B C 1
ATOM 12678 O O . LYS B 1 782 ? -14.656 13.523 4.352 1 97.31 782 LYS B O 1
ATOM 12683 N N . ILE B 1 783 ? -13.477 14.484 2.785 1 97.56 783 ILE B N 1
ATOM 12684 C CA . ILE B 1 783 ? -12.758 15.367 3.695 1 97.56 783 ILE B CA 1
ATOM 12685 C C . ILE B 1 783 ? -13.727 16.344 4.352 1 97.56 783 ILE B C 1
ATOM 12687 O O . ILE B 1 783 ? -13.578 16.688 5.531 1 97.56 783 ILE B O 1
ATOM 12691 N N . TYR B 1 784 ? -14.703 16.797 3.594 1 97.19 784 TYR B N 1
ATOM 12692 C CA . TYR B 1 784 ? -15.703 17.688 4.172 1 97.19 784 TYR B CA 1
ATOM 12693 C C . TYR B 1 784 ? -16.438 17 5.316 1 97.19 784 TYR B C 1
ATOM 12695 O O . TYR B 1 784 ? -16.578 17.562 6.402 1 97.19 784 TYR B O 1
ATOM 12703 N N . TRP B 1 785 ? -16.922 15.82 5.074 1 95.75 785 TRP B N 1
ATOM 12704 C CA . TRP B 1 785 ? -17.734 15.133 6.074 1 95.75 785 TRP B CA 1
ATOM 12705 C C . TRP B 1 785 ? -16.891 14.695 7.258 1 95.75 785 TRP B C 1
ATOM 12707 O O . TRP B 1 785 ? -17.359 14.672 8.398 1 95.75 785 TRP B O 1
ATOM 12717 N N . GLN B 1 786 ? -15.656 14.383 6.996 1 94.44 786 GLN B N 1
ATOM 12718 C CA . GLN B 1 786 ? -14.742 14.094 8.094 1 94.44 786 GLN B CA 1
ATOM 12719 C C . GLN B 1 786 ? -14.523 15.32 8.969 1 94.44 786 GLN B C 1
ATOM 12721 O O . GLN B 1 786 ? -14.516 15.219 10.195 1 94.44 786 GLN B O 1
ATOM 12726 N N . ALA B 1 787 ? -14.273 16.406 8.312 1 94.19 787 ALA B N 1
ATOM 12727 C CA . ALA B 1 787 ? -14.086 17.656 9.047 1 94.19 787 ALA B CA 1
ATOM 12728 C C . ALA B 1 787 ? -15.336 18.016 9.852 1 94.19 787 ALA B C 1
ATOM 12730 O O . ALA B 1 787 ? -15.242 18.562 10.945 1 94.19 787 ALA B O 1
ATOM 12731 N N . ALA B 1 788 ? -16.5 17.672 9.266 1 92.5 788 ALA B N 1
ATOM 12732 C CA . ALA B 1 788 ? -17.781 17.953 9.922 1 92.5 788 ALA B CA 1
ATOM 12733 C C . ALA B 1 788 ? -18.031 16.984 11.07 1 92.5 788 ALA B C 1
ATOM 12735 O O . ALA B 1 788 ? -18.859 17.25 11.945 1 92.5 788 ALA B O 1
ATOM 12736 N N . GLY B 1 789 ? -17.344 15.906 11.062 1 91.06 789 GLY B N 1
ATOM 12737 C CA . GLY B 1 789 ? -17.516 14.898 12.102 1 91.06 789 GLY B CA 1
ATOM 12738 C C . GLY B 1 789 ? -18.828 14.133 11.961 1 91.06 789 GLY B C 1
ATOM 12739 O O . GLY B 1 789 ? -19.391 13.688 12.961 1 91.06 789 GLY B O 1
ATOM 12740 N N . ILE B 1 790 ? -19.359 14.039 10.797 1 92.44 790 ILE B N 1
ATOM 12741 C CA . ILE B 1 790 ? -20.641 13.367 10.562 1 92.44 790 ILE B CA 1
ATOM 12742 C C . ILE B 1 790 ? -20.406 12.086 9.781 1 92.44 790 ILE B C 1
ATOM 12744 O O . ILE B 1 790 ? -20.031 12.125 8.602 1 92.44 790 ILE B O 1
ATOM 12748 N N . PRO B 1 791 ? -20.641 10.977 10.352 1 92 791 PRO B N 1
ATOM 12749 C CA . PRO B 1 791 ? -20.469 9.711 9.633 1 92 791 PRO B CA 1
ATOM 12750 C C . PRO B 1 791 ? -21.547 9.492 8.562 1 92 791 PRO B C 1
ATOM 12752 O O . PRO B 1 791 ? -22.562 10.188 8.555 1 92 791 PRO B O 1
ATOM 12755 N N . CYS B 1 792 ? -21.359 8.578 7.715 1 90.25 792 CYS B N 1
ATOM 12756 C CA . CYS B 1 792 ? -22.203 8.359 6.551 1 90.25 792 CYS B CA 1
ATOM 12757 C C . CYS B 1 792 ? -23.641 8.047 6.969 1 90.25 792 CYS B C 1
ATOM 12759 O O . CYS B 1 792 ? -24.594 8.531 6.352 1 90.25 792 CYS B O 1
ATOM 12761 N N . HIS B 1 793 ? -23.828 7.23 8.047 1 90.38 793 HIS B N 1
ATOM 12762 C CA . HIS B 1 793 ? -25.156 6.773 8.438 1 90.38 793 HIS B CA 1
ATOM 12763 C C . HIS B 1 793 ? -25.969 7.906 9.047 1 90.38 793 HIS B C 1
ATOM 12765 O O . HIS B 1 793 ? -27.188 7.801 9.172 1 90.38 793 HIS B O 1
ATOM 12771 N N . SER B 1 794 ? -25.312 8.992 9.406 1 91.25 794 SER B N 1
ATOM 12772 C CA . SER B 1 794 ? -26 10.102 10.062 1 91.25 794 SER B CA 1
ATOM 12773 C C . SER B 1 794 ? -26.219 11.266 9.102 1 91.25 794 SER B C 1
ATOM 12775 O O . SER B 1 794 ? -26.734 12.312 9.484 1 91.25 794 SER B O 1
ATOM 12777 N N . ARG B 1 795 ? -25.859 11.086 7.871 1 90.62 795 ARG B N 1
ATOM 12778 C CA . ARG B 1 795 ? -25.969 12.172 6.902 1 90.62 795 ARG B CA 1
ATOM 12779 C C . ARG B 1 795 ? -27.391 12.297 6.375 1 90.62 795 ARG B C 1
ATOM 12781 O O . ARG B 1 795 ? -28.062 11.289 6.141 1 90.62 795 ARG B O 1
ATOM 12788 N N . VAL B 1 796 ? -27.812 13.5 6.34 1 88.94 796 VAL B N 1
ATOM 12789 C CA . VAL B 1 796 ? -29.125 13.781 5.789 1 88.94 796 VAL B CA 1
ATOM 12790 C C . VAL B 1 796 ? -29.016 14.078 4.297 1 88.94 796 VAL B C 1
ATOM 12792 O O . VAL B 1 796 ? -28.375 15.055 3.893 1 88.94 796 VAL B O 1
ATOM 12795 N N . LEU B 1 797 ? -29.594 13.242 3.508 1 92.88 797 LEU B N 1
ATOM 12796 C CA . LEU B 1 797 ? -29.562 13.414 2.061 1 92.88 797 LEU B CA 1
ATOM 12797 C C . LEU B 1 797 ? -30.812 14.141 1.571 1 92.88 797 LEU B C 1
ATOM 12799 O O . LEU B 1 797 ? -31.906 13.562 1.545 1 92.88 797 LEU B O 1
ATOM 12803 N N . LYS B 1 798 ? -30.609 15.32 1.128 1 91 798 LYS B N 1
ATOM 12804 C CA . LYS B 1 798 ? -31.719 16.141 0.648 1 91 798 LYS B CA 1
ATOM 12805 C C . LYS B 1 798 ? -32.25 15.609 -0.679 1 91 798 LYS B C 1
ATOM 12807 O O . LYS B 1 798 ? -31.516 15.016 -1.463 1 91 798 LYS B O 1
ATOM 12812 N N . ASN B 1 799 ? -33.5 15.859 -0.998 1 91.25 799 ASN B N 1
ATOM 12813 C CA . ASN B 1 799 ? -34.156 15.352 -2.193 1 91.25 799 ASN B CA 1
ATOM 12814 C C . ASN B 1 799 ? -33.5 15.891 -3.465 1 91.25 799 ASN B C 1
ATOM 12816 O O . ASN B 1 799 ? -33.406 15.172 -4.461 1 91.25 799 ASN B O 1
ATOM 12820 N N . ASN B 1 800 ? -33.094 17.109 -3.385 1 90.5 800 ASN B N 1
ATOM 12821 C CA . ASN B 1 800 ? -32.469 17.703 -4.559 1 90.5 800 ASN B CA 1
ATOM 12822 C C . ASN B 1 800 ? -31.156 16.969 -4.918 1 90.5 800 ASN B C 1
ATOM 12824 O O . ASN B 1 800 ? -30.859 16.766 -6.098 1 90.5 800 ASN B O 1
ATOM 12828 N N . LEU B 1 801 ? -30.469 16.641 -3.91 1 93.69 801 LEU B N 1
ATOM 12829 C CA . LEU B 1 801 ? -29.234 15.891 -4.125 1 93.69 801 LEU B CA 1
ATOM 12830 C C . LEU B 1 801 ? -29.531 14.508 -4.691 1 93.69 801 LEU B C 1
ATOM 12832 O O . LEU B 1 801 ? -28.844 14.055 -5.613 1 93.69 801 LEU B O 1
ATOM 12836 N N . LEU B 1 802 ? -30.531 13.844 -4.203 1 94.88 802 LEU B N 1
ATOM 12837 C CA . LEU B 1 802 ? -30.906 12.508 -4.652 1 94.88 802 LEU B CA 1
ATOM 12838 C C . LEU B 1 802 ? -31.359 12.523 -6.109 1 94.88 802 LEU B C 1
ATOM 12840 O O . LEU B 1 802 ? -31.062 11.602 -6.867 1 94.88 802 LEU B O 1
ATOM 12844 N N . LEU B 1 803 ? -31.984 13.57 -6.426 1 91.94 803 LEU B N 1
ATOM 12845 C CA . LEU B 1 803 ? -32.406 13.734 -7.816 1 91.94 803 LEU B CA 1
ATOM 12846 C C . LEU B 1 803 ? -31.203 13.883 -8.734 1 91.94 803 LEU B C 1
ATOM 12848 O O . LEU B 1 803 ? -31.172 13.312 -9.828 1 91.94 803 LEU B O 1
ATOM 12852 N N . LYS B 1 804 ? -30.266 14.656 -8.297 1 93 804 LYS B N 1
ATOM 12853 C CA . LYS B 1 804 ? -29.047 14.82 -9.07 1 93 804 LYS B CA 1
ATOM 12854 C C . LYS B 1 804 ? -28.312 13.492 -9.242 1 93 804 LYS B C 1
ATOM 12856 O O . LYS B 1 804 ? -27.781 13.203 -10.32 1 93 804 LYS B O 1
ATOM 12861 N N . CYS B 1 805 ? -28.297 12.766 -8.195 1 93.81 805 CYS B N 1
AT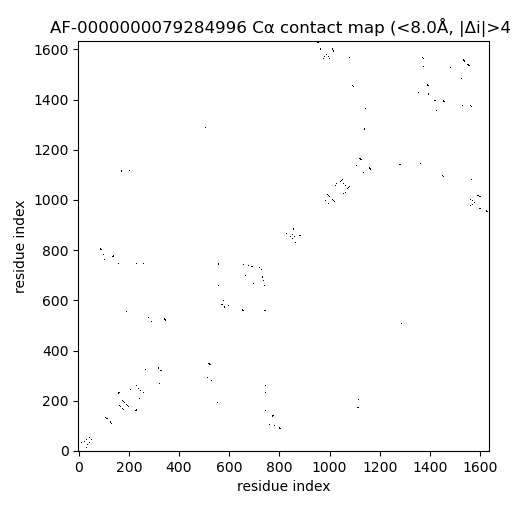OM 12862 C CA . CYS B 1 805 ? -27.641 11.461 -8.234 1 93.81 805 CYS B CA 1
ATOM 12863 C C . CYS B 1 805 ? -28.359 10.523 -9.195 1 93.81 805 CYS B C 1
ATOM 12865 O O . CYS B 1 805 ? -27.719 9.766 -9.93 1 93.81 805 CYS B O 1
ATOM 12867 N N . LYS B 1 806 ? -29.641 10.57 -9.195 1 90.69 806 LYS B N 1
ATOM 12868 C CA . LYS B 1 806 ? -30.438 9.742 -10.086 1 90.69 806 LYS B CA 1
ATOM 12869 C C . LYS B 1 806 ? -30.188 10.109 -11.547 1 90.69 806 LYS B C 1
ATOM 12871 O O . LYS B 1 806 ? -30.062 9.234 -12.406 1 90.69 806 LYS B O 1
ATOM 12876 N N . LYS B 1 807 ? -30.047 11.352 -11.797 1 86.69 807 LYS B N 1
ATOM 12877 C CA . LYS B 1 807 ? -29.828 11.852 -13.156 1 86.69 807 LYS B CA 1
ATOM 12878 C C . LYS B 1 807 ? -28.422 11.5 -13.648 1 86.69 807 LYS B C 1
ATOM 12880 O O . LYS B 1 807 ? -28.234 11.188 -14.82 1 86.69 807 LYS B O 1
ATOM 12885 N N . ALA B 1 808 ? -27.469 11.641 -12.781 1 83.69 808 ALA B N 1
ATOM 12886 C CA . ALA B 1 808 ? -26.078 11.352 -13.141 1 83.69 808 ALA B CA 1
ATOM 12887 C C . ALA B 1 808 ? -25.938 9.898 -13.602 1 83.69 808 ALA B C 1
ATOM 12889 O O . ALA B 1 808 ? -25.141 9.609 -14.492 1 83.69 808 ALA B O 1
ATOM 12890 N N . THR B 1 809 ? -26.688 9.109 -13.148 1 76.06 809 THR B N 1
ATOM 12891 C CA . THR B 1 809 ? -26.656 7.688 -13.492 1 76.06 809 THR B CA 1
ATOM 12892 C C . THR B 1 809 ? -27.203 7.465 -14.906 1 76.06 809 THR B C 1
ATOM 12894 O O . THR B 1 809 ? -26.672 6.637 -15.648 1 76.06 809 THR B O 1
ATOM 12897 N N . VAL B 1 810 ? -28.125 8.266 -15.133 1 67.94 810 VAL B N 1
ATOM 12898 C CA . VAL B 1 810 ? -28.75 8.148 -16.453 1 67.94 810 VAL B CA 1
ATOM 12899 C C . VAL B 1 810 ? -27.797 8.664 -17.516 1 67.94 810 VAL B C 1
ATOM 12901 O O . VAL B 1 810 ? -27.656 8.055 -18.578 1 67.94 810 VAL B O 1
ATOM 12904 N N . MET B 1 811 ? -27.141 9.766 -17.203 1 61.38 811 MET B N 1
ATOM 12905 C CA . MET B 1 811 ? -26.219 10.367 -18.156 1 61.38 811 MET B CA 1
ATOM 12906 C C . MET B 1 811 ? -25.016 9.461 -18.391 1 61.38 811 MET B C 1
ATOM 12908 O O . MET B 1 811 ? -24.531 9.344 -19.516 1 61.38 811 MET B O 1
ATOM 12912 N N . SER B 1 812 ? -24.547 8.891 -17.359 1 61.28 812 SER B N 1
ATOM 12913 C CA . SER B 1 812 ? -23.422 7.969 -17.5 1 61.28 812 SER B CA 1
ATOM 12914 C C . SER B 1 812 ? -23.781 6.781 -18.391 1 61.28 812 SER B C 1
ATOM 12916 O O . SER B 1 812 ? -22.969 6.332 -19.203 1 61.28 812 SER B O 1
ATOM 12918 N N . ASN B 1 813 ? -24.953 6.352 -18.266 1 55.22 813 ASN B N 1
ATOM 12919 C CA . ASN B 1 813 ? -25.438 5.246 -19.078 1 55.22 813 ASN B CA 1
ATOM 12920 C C . ASN B 1 813 ? -25.578 5.656 -20.547 1 55.22 813 ASN B C 1
ATOM 12922 O O . ASN B 1 813 ? -25.297 4.863 -21.453 1 55.22 813 ASN B O 1
ATOM 12926 N N . THR B 1 814 ? -25.984 6.934 -20.672 1 49.69 814 THR B N 1
ATOM 12927 C CA . THR B 1 814 ? -26.172 7.43 -22.031 1 49.69 814 THR B CA 1
ATOM 12928 C C . THR B 1 814 ? -24.828 7.605 -22.719 1 49.69 814 THR B C 1
ATOM 12930 O O . THR B 1 814 ? -24.703 7.371 -23.922 1 49.69 814 THR B O 1
ATOM 12933 N N . ARG B 1 815 ? -23.844 8.055 -22 1 46.44 815 ARG B N 1
ATOM 12934 C CA . ARG B 1 815 ? -22.516 8.211 -22.594 1 46.44 815 ARG B CA 1
ATOM 12935 C C . ARG B 1 815 ? -21.922 6.867 -22.984 1 46.44 815 ARG B C 1
ATOM 12937 O O . ARG B 1 815 ? -21.141 6.781 -23.938 1 46.44 815 ARG B O 1
ATOM 12944 N N . LYS B 1 816 ? -22.312 5.801 -22.375 1 47.88 816 LYS B N 1
ATOM 12945 C CA . LYS B 1 816 ? -21.828 4.465 -22.703 1 47.88 816 LYS B CA 1
ATOM 12946 C C . LYS B 1 816 ? -22.609 3.883 -23.875 1 47.88 816 LYS B C 1
ATOM 12948 O O . LYS B 1 816 ? -22.125 2.98 -24.562 1 47.88 816 LYS B O 1
ATOM 12953 N N . LEU B 1 817 ? -23.844 4.289 -24.156 1 34.28 817 LEU B N 1
ATOM 12954 C CA . LEU B 1 817 ? -24.562 3.895 -25.359 1 34.28 817 LEU B CA 1
ATOM 12955 C C . LEU B 1 817 ? -24.047 4.664 -26.578 1 34.28 817 LEU B C 1
ATOM 12957 O O . LEU B 1 817 ? -23.984 4.109 -27.688 1 34.28 817 LEU B O 1
#

Foldseek 3Di:
DPPPPPPPPLAFDFADPVLCVVPVQWAPDPVDRQWIAGNQLRDIDGCRPPNNVSVVVVCVDPSNVVSVVVVVVCVVVCVVVQPVVRLLLLVVLLLVLLVCLQVLHQLQVVQVVLVVQCVVCVVDPSSVPHDQHSLLSLLLLLLLLVVLLLVVLVVLQPAAKAWEWDWDCLQPVQWIKIFIWIWAQDPVLLAIFIFTNFIDTDNDDLAQVVSLVRVVCSCVVSVRQLLSHQEYEYAPDCRAPPCPTHVVVVSCVRPVLHHYDHFVLQLLQVLLVLLQVLFPDDCLVLLQLVCVLPPPDPPLLVLLQVLCVVVVQDSDDQDHQDSSRNLSVLVNLVVCLSCLVSLLVSLCVLLVVPPPPPVPVVPPVPPPPPPPPPPDDDDDDDDDDDDDPDDDDDDDYDDDDDDDDDDDDDDDDDDDDDDDPDDDDDDYYYDYDDDDDYDDDDYYYDDDDDDDDDDDDDDDDDDDDDDCPDDDDDPDPPPPDPPPPDDDDDPDPPPPPPDPPPPPPPPDDDPSVVSSVSSVVSSVCSVDLLNVLVSLQSNVVSVLSVVLSVVQLDRFQDLLCLLVSLVVSLLVLLVQWFDPVQCVVDPDNLPRPSVDNVRTDPLVRGNRDDVSVVSVPPPPDDPVSSVVVSVSSSSSSVSSSVSSSVPPPNPPPLSVLLNCLQLVCLQVHDLVSVVVLCVSSVPPVVCSVVLNVLSVCSSPPPVLVPLRPDRSSVSLSVLCCDADPPPRHRSDPVNSSSSSSSSSHRNRDSVNVVLVVSCPSNSDPVPSPDDSSSVRSSSSSNSVCVSSVHRSVRDDDDPVSSVSSVVSSVVSVVVVD/DPPPPPPPPLQFDFADPVLCVVPVQWACDPVDRQWIAGNQLRDIGGCRPPNNVSVVVVCPDPSNVVSVCCVVVCVVVVVVVQPVVRLLLLVVLLLVLLVCLQVLHQLQVVQVVLVVQCVVCVVDPSSVPHDQHSLLSLLLLLLLLVVLLLVVLVVLQPAAKAWEWDWDCLQPVQWIKIWIWIWAQDPVLLAIFIFTNFIDTDNDDLAQVVSLVRVVCSCVVSVRQLLSHQEYEYAPDCRAPNCPTHVVVVSCVRPVLHHYDHFVLQLLQVLLVLLQLLDPDDCLVLLQLVCVLPPPDPPLLVLLQVLCVVVVQDSDDQAAAAQSRNLSVLVNLVVCLSCLVSLLVSLCVLLVVPPPPVVPPVPPVPPPPPPPPDPPPDDDYDDDDDDDDDDDDDDDDDDDDDYDDDDDYDDDDDDDDYDDDDDDDDDDYYDDDDDYDDDDDDDDDDDPDDQPQDDPDQPQRRHDSPDSPDDDPDPDPPPPDPPPDDDDDDPDPPPPPPPPPPPPPPPDPDPSVVSSVSSVVSSVCSVDLLNVLVSLQCNVCSCLSVVLSVVQLDRFQCLLCLLVSLVVSLLVLLVQWFDPVQCVVDPDNLPRPSVDNVRTDDLVRHNRDDVSVVSVPPPPDDPVSSVVVSVSSSSSSVSSSVSSSVPPPNPPPLSVLLNCLQLVCLQVHDLVSVVVLCVSSVPPVVCSVVLNVLSVCSSPPPVLVPLRPDRSSVSLSVLCCDADPPPRHRSDPVNSSSSSSSSSHRNRDSVNVVLVSSCPSNSDPVPSPDDSSSVRSSSSSNSVCVSSSHRSVRDDDDPVSSVSSVVSSVVSVVVVD

pLDDT: mean 75.18, std 30.51, range [12.7, 98.5]

Secondary structure (DSSP, 8-state):
-----------PPPP-HHHHHHSTTEEE-TT-TTEEEETTTTEEEE-TTTTHHHHHHHHTSHHHHHHHHHHHHHHHHHTTS--TTHHHHHHHHHHHHHHHHHTT--TTHHHHHHHHHHHH-TT-HHHHH----HHHHHHHHHHHHHHHHHHHHHHHHHS-EEEE---B-TTTTTSEEEEEEEEEEETTTTEEEEEEEEEEEESS---HHHHHHHHHHHHHHTT--GGGEEEEEE-S-HHHH-TTTSHHHHHHHH-TTPEEEE-HHHHHHHHHHHHHHTSS--THHHHHHHHHHHTT-HHHHHHHHHHHHHHT----PPPPPPGGGGGGHHHHHHHHHHTHHHHHHHHHHHTTTTTTTHHHHHHTTS------------------------------------------------------------------------------------------------------------------------------------------------HHHHHHHHHHHHHHHHH-HHHHHHHHHHHHHHHHHHHHHHHHTSSS--HHHHHHHHHHHHHHHHTTTB-HHHHHT-SSGGG--TTSGGGBPPGGGS---HHHHHHHTSTTS-HHHHHHHHHHHHHHHHHHHHHHHHHS-TT-HHHHHGGGG-GGGTTT--HHHHHHHHHHTT-SGGGHHHHHHHHHHHHT-GGGGG-TTS-HHHHHHHHHT-B-TTT-SBS-SSHHHHHHHHHTS-S--HHHHHHHHHHHHHS-TT-TT--HHHHHHHHHHHHHHHHHT--GGG----HHHHHHHHHHHHHHHHHH-/-----------PPPP-HHHHHHSTTEEE-TT-TTEEEETTTTEEEE-TTTTHHHHHHHHTSHHHHHHHHHHHHHHHHHTTS--TTHHHHHHHHHHHHHHHHHTT--TTHHHHHHHHHHHH-TT-HHHHH----HHHHHHHHHHHHHHHHHHHHHHHHHS-EEEE---B-TTTTTSEEEEEEEEEEETTTTEEEEEEEEEEEESS---HHHHHHHHHHHHHHTT--GGGEEEEEE-S-HHHH-TTTSHHHHHHHH-TTPEEEE-HHHHHHHHHHHHHHTSS--THHHHHHHHHHHTT-HHHHHHHHHHHHHHT----PPPPPPGGGGGGHHHHHHHHHHTHHHHHHHHHHHTTTTTTTHHHHHHTTS------------------------------------------------------------------------------------------------------------------------------------------------HHHHHHHHHHHHHHHHH-HHHHHHHHHHHHHHHHHHHHHHHHTSSS--HHHHHHHHHHHHHHHHTTTB-HHHHHT-SSGGG--TTSGGGBPPGGGS---HHHHHHHTSTTS-HHHHHHHHHHHHHHHHHHHHHHHHHS-TT-HHHHHGGGG-GGGTTT--HHHHHHHHHHTT-SGGGHHHHHHHHHHHHH-GGGGGGTTS-HHHHHHHHHT-B-TTT-SBS-SSHHHHHHHHHTS-S--HHHHHHHHHHHHHS-TT-TT--HHHHHHHHHHHHHHHHHT--GGG----HHHHHHHHHHHHHHHHHH-

Radius of gyration: 48.91 Å; Cα contacts (8 Å, |Δi|>4): 1927; chains: 2; bounding box: 155×164×178 Å

InterPro domains:
  IPR012337 Ribonuclease H-like superfamily [SSF53098] (151-350)